Protein 8FA3 (pdb70)

Solvent-accessible surface area: 9552 Å² total; per-residue (Å²): 70,80,11,19,3,14,60,149,200,16,14,88,143,55,17,59,1,34,95,140,20,21,4,81,49,13,43,76,0,0,24,38,32,35,21,60,44,79,88,87,4,124,6,71,38,40,26,108,74,151,108,139,62,36,92,21,62,171,78,94,18,99,138,11,19,135,90,3,72,146,126,69,55,130,181,102,77,71,80,28,86,45,133,83,35,191,158,105,59,125,117,81,76,143,97,89,26,82,83,115,120,121,74,178,78,124,150,142,118,105,49,58,121,152,114,91,164,172,111,142

CATH classification: 3.30.1910.20

InterPro domains:
  IPR002312 Aspartyl/Asparaginyl-tRNA synthetase, class IIb [PR01042] (295-307)
  IPR002312 Aspartyl/Asparaginyl-tRNA synthetase, class IIb [PR01042] (311-324)
  IPR002312 Aspartyl/Asparaginyl-tRNA synthetase, class IIb [PR01042] (461-477)
  IPR002312 Aspartyl/Asparaginyl-tRNA synthetase, class IIb [PR01042] (501-515)
  IPR004364 Aminoacyl-tRNA synthetase, class II (D/K/N) [PF00152] (225-540)
  IPR004365 OB-fold nucleic acid binding domain, AA-tRNA synthetase-type [PF01336] (127-207)
  IPR004522 Asparagine-tRNA ligase [TIGR00457] (116-545)
  IPR006195 Aminoacyl-tRNA synthetase, class II [PS50862] (245-538)
  IPR012340 Nucleic acid-binding, OB-fold [G3DSA:2.40.50.140] (98-213)
  IPR012340 Nucleic acid-binding, OB-fold [SSF50249] (100-211)
  IPR045864 Class II Aminoacyl-tRNA synthetase/Biotinyl protein ligase (BPL) and lipoyl protein ligase (LPL) [G3DSA:3.30.930.10] (219-546)
  IPR045864 Class II Aminoacyl-tRNA synthetase/Biotinyl protein ligase (BPL) and lipoyl protein ligase (LPL) [SSF55681] (224-540)
  IPR048952 Asparagine--tRNA ligase, N-terminal domain [PF20917] (18-109)

Structure (mmCIF, N/CA/C/O backbone):
data_8FA3
#
_entry.id   8FA3
#
_cell.length_a   1.000
_cell.length_b   1.000
_cell.length_c   1.000
_cell.angle_alpha   90.00
_cell.angle_beta   90.00
_cell.angle_gamma   90.00
#
_symmetry.space_group_name_H-M   'P 1'
#
loop_
_atom_site.group_PDB
_atom_site.id
_atom_site.type_symbol
_atom_site.label_atom_id
_atom_site.label_alt_id
_atom_site.label_comp_id
_atom_site.label_asym_id
_atom_site.label_entity_id
_atom_site.label_seq_id
_atom_site.pdbx_PDB_ins_code
_atom_site.Cartn_x
_atom_site.Cartn_y
_atom_site.Cartn_z
_atom_site.occupancy
_atom_site.B_iso_or_equiv
_atom_site.auth_seq_id
_atom_site.auth_comp_id
_atom_site.auth_asym_id
_atom_site.auth_atom_id
_atom_site.pdbx_PDB_model_num
ATOM 1 N N . MET A 1 1 ? 2.415 15.286 5.052 1.00 0.00 1 MET A N 1
ATOM 2 C CA . MET A 1 1 ? 2.123 14.956 3.639 1.00 0.00 1 MET A CA 1
ATOM 3 C C . MET A 1 1 ? 0.744 14.320 3.515 1.00 0.00 1 MET A C 1
ATOM 4 O O . MET A 1 1 ? 0.545 13.168 3.901 1.00 0.00 1 MET A O 1
ATOM 20 N N . GLN A 1 2 ? -0.211 15.067 2.981 1.00 0.00 2 GLN A N 1
ATOM 21 C CA . GLN A 1 2 ? -1.566 14.555 2.823 1.00 0.00 2 GLN A CA 1
ATOM 22 C C . GLN A 1 2 ? -1.795 14.075 1.398 1.00 0.00 2 GLN A C 1
ATOM 23 O O . GLN A 1 2 ? -1.359 14.711 0.441 1.00 0.00 2 GLN A O 1
ATOM 37 N N . ILE A 1 3 ? -2.461 12.942 1.269 1.00 0.00 3 ILE A N 1
ATOM 38 C CA . ILE A 1 3 ? -2.770 12.369 -0.032 1.00 0.00 3 ILE A CA 1
ATOM 39 C C . ILE A 1 3 ? -4.264 12.110 -0.115 1.00 0.00 3 ILE A C 1
ATOM 40 O O . ILE A 1 3 ? -4.804 11.332 0.664 1.00 0.00 3 ILE A O 1
ATOM 56 N N . TYR A 1 4 ? -4.931 12.766 -1.042 1.00 0.00 4 TYR A N 1
ATOM 57 C CA . TYR A 1 4 ? -6.366 12.602 -1.190 1.00 0.00 4 TYR A CA 1
ATOM 58 C C . TYR A 1 4 ? -6.682 11.633 -2.322 1.00 0.00 4 TYR A C 1
ATOM 59 O O . TYR A 1 4 ? -6.094 11.710 -3.405 1.00 0.00 4 TYR A O 1
ATOM 77 N N . THR A 1 5 ? -7.601 10.718 -2.062 1.00 0.00 5 THR A N 1
ATOM 78 C CA . THR A 1 5 ? -7.994 9.724 -3.045 1.00 0.00 5 THR A CA 1
ATOM 79 C C . THR A 1 5 ? -9.512 9.674 -3.197 1.00 0.00 5 THR A C 1
ATOM 80 O O . THR A 1 5 ? -10.248 9.791 -2.218 1.00 0.00 5 THR A O 1
ATOM 91 N N . SER A 1 6 ? -9.970 9.518 -4.427 1.00 0.00 6 SER A N 1
ATOM 92 C CA . SER A 1 6 ? -11.387 9.422 -4.717 1.00 0.00 6 SER A CA 1
ATOM 93 C C . SER A 1 6 ? -11.644 8.121 -5.464 1.00 0.00 6 SER A C 1
ATOM 94 O O . SER A 1 6 ? -11.626 8.075 -6.694 1.00 0.00 6 SER A O 1
ATOM 102 N N . GLU A 1 7 ? -11.878 7.074 -4.696 1.00 0.00 7 GLU A N 1
ATOM 103 C CA . GLU A 1 7 ? -12.108 5.739 -5.223 1.00 0.00 7 GLU A CA 1
ATOM 104 C C . GLU A 1 7 ? -13.453 5.651 -5.945 1.00 0.00 7 GLU A C 1
ATOM 105 O O . GLU A 1 7 ? -13.583 4.956 -6.952 1.00 0.00 7 GLU A O 1
ATOM 117 N N . LYS A 1 8 ? -14.450 6.366 -5.428 1.00 0.00 8 LYS A N 1
ATOM 118 C CA . LYS A 1 8 ? -15.782 6.364 -6.021 1.00 0.00 8 LYS A CA 1
ATOM 119 C C . LYS A 1 8 ? -15.780 7.150 -7.325 1.00 0.00 8 LYS A C 1
ATOM 120 O O . LYS A 1 8 ? -16.626 6.940 -8.192 1.00 0.00 8 LYS A O 1
ATOM 139 N N . ARG A 1 9 ? -14.829 8.064 -7.448 1.00 0.00 9 ARG A N 1
ATOM 140 C CA . ARG A 1 9 ? -14.697 8.864 -8.653 1.00 0.00 9 ARG A CA 1
ATOM 141 C C . ARG A 1 9 ? -13.783 8.133 -9.621 1.00 0.00 9 ARG A C 1
ATOM 142 O O . ARG A 1 9 ? -13.987 8.151 -10.835 1.00 0.00 9 ARG A O 1
ATOM 163 N N . GLY A 1 10 ? -12.773 7.496 -9.049 1.00 0.00 10 GLY A N 1
ATOM 164 C CA . GLY A 1 10 ? -11.824 6.724 -9.810 1.00 0.00 10 GLY A CA 1
ATOM 165 C C . GLY A 1 10 ? -11.049 7.546 -10.815 1.00 0.00 10 GLY A C 1
ATOM 166 O O . GLY A 1 10 ? -10.929 7.155 -11.974 1.00 0.00 10 GLY A O 1
ATOM 170 N N . SER A 1 11 ? -10.500 8.666 -10.376 1.00 0.00 11 SER A N 1
ATOM 171 C CA . SER A 1 11 ? -9.740 9.526 -11.264 1.00 0.00 11 SER A CA 1
ATOM 172 C C . SER A 1 11 ? -8.303 9.034 -11.413 1.00 0.00 11 SER A C 1
ATOM 173 O O . SER A 1 11 ? -7.472 9.228 -10.528 1.00 0.00 11 SER A O 1
ATOM 181 N N . ASP A 1 12 ? -8.024 8.374 -12.528 1.00 0.00 12 ASP A N 1
ATOM 182 C CA . ASP A 1 12 ? -6.679 7.876 -12.810 1.00 0.00 12 ASP A CA 1
ATOM 183 C C . ASP A 1 12 ? -5.839 8.973 -13.445 1.00 0.00 12 ASP A C 1
ATOM 184 O O . ASP A 1 12 ? -4.743 9.283 -12.984 1.00 0.00 12 ASP A O 1
ATOM 193 N N . THR A 1 13 ? -6.385 9.570 -14.493 1.00 0.00 13 THR A N 1
ATOM 194 C CA . THR A 1 13 ? -5.715 10.637 -15.216 1.00 0.00 13 THR A CA 1
ATOM 195 C C . THR A 1 13 ? -5.740 11.933 -14.415 1.00 0.00 13 THR A C 1
ATOM 196 O O . THR A 1 13 ? -4.848 12.770 -14.528 1.00 0.00 13 THR A O 1
ATOM 207 N N . ALA A 1 14 ? -6.771 12.081 -13.599 1.00 0.00 14 ALA A N 1
ATOM 208 C CA . ALA A 1 14 ? -6.925 13.256 -12.759 1.00 0.00 14 ALA A CA 1
ATOM 209 C C . ALA A 1 14 ? -6.496 12.936 -11.339 1.00 0.00 14 ALA A C 1
ATOM 210 O O . ALA A 1 14 ? -6.825 13.652 -10.399 1.00 0.00 14 ALA A O 1
ATOM 217 N N . GLY A 1 15 ? -5.764 11.849 -11.195 1.00 0.00 15 GLY A N 1
ATOM 218 C CA . GLY A 1 15 ? -5.323 11.423 -9.897 1.00 0.00 15 GLY A CA 1
ATOM 219 C C . GLY A 1 15 ? -3.879 11.755 -9.621 1.00 0.00 15 GLY A C 1
ATOM 220 O O . GLY A 1 15 ? -2.975 11.121 -10.158 1.00 0.00 15 GLY A O 1
ATOM 224 N N . ASN A 1 16 ? -3.656 12.756 -8.792 1.00 0.00 16 ASN A N 1
ATOM 225 C CA . ASN A 1 16 ? -2.303 13.136 -8.426 1.00 0.00 16 ASN A CA 1
ATOM 226 C C . ASN A 1 16 ? -2.082 12.863 -6.943 1.00 0.00 16 ASN A C 1
ATOM 227 O O . ASN A 1 16 ? -0.962 12.606 -6.493 1.00 0.00 16 ASN A O 1
ATOM 238 N N . GLY A 1 17 ? -3.174 12.879 -6.194 1.00 0.00 17 GLY A N 1
ATOM 239 C CA . GLY A 1 17 ? -3.109 12.648 -4.769 1.00 0.00 17 GLY A CA 1
ATOM 240 C C . GLY A 1 17 ? -3.309 13.925 -3.986 1.00 0.00 17 GLY A C 1
ATOM 241 O O . GLY A 1 17 ? -2.961 14.006 -2.808 1.00 0.00 17 GLY A O 1
ATOM 245 N N . THR A 1 18 ? -3.862 14.927 -4.647 1.00 0.00 18 THR A N 1
ATOM 246 C CA . THR A 1 18 ? -4.132 16.203 -4.016 1.00 0.00 18 THR A CA 1
ATOM 247 C C . THR A 1 18 ? -5.642 16.428 -3.915 1.00 0.00 18 THR A C 1
ATOM 248 O O . THR A 1 18 ? -6.416 15.487 -4.103 1.00 0.00 18 THR A O 1
ATOM 259 N N . GLU A 1 19 ? -6.068 17.653 -3.631 1.00 0.00 19 GLU A N 1
ATOM 260 C CA . GLU A 1 19 ? -7.490 17.938 -3.467 1.00 0.00 19 GLU A CA 1
ATOM 261 C C . GLU A 1 19 ? -8.194 18.131 -4.804 1.00 0.00 19 GLU A C 1
ATOM 262 O O . GLU A 1 19 ? -9.290 17.612 -5.016 1.00 0.00 19 GLU A O 1
ATOM 274 N N . GLU A 1 20 ? -7.564 18.871 -5.703 1.00 0.00 20 GLU A N 1
ATOM 275 C CA . GLU A 1 20 ? -8.142 19.124 -7.017 1.00 0.00 20 GLU A CA 1
ATOM 276 C C . GLU A 1 20 ? -7.913 17.924 -7.932 1.00 0.00 20 GLU A C 1
ATOM 277 O O . GLU A 1 20 ? -8.676 17.680 -8.869 1.00 0.00 20 GLU A O 1
ATOM 289 N N . ALA A 1 21 ? -6.856 17.180 -7.644 1.00 0.00 21 ALA A N 1
ATOM 290 C CA . ALA A 1 21 ? -6.506 15.996 -8.407 1.00 0.00 21 ALA A CA 1
ATOM 291 C C . ALA A 1 21 ? -6.403 14.785 -7.482 1.00 0.00 21 ALA A C 1
ATOM 292 O O . ALA A 1 21 ? -5.308 14.403 -7.057 1.00 0.00 21 ALA A O 1
ATOM 299 N N . PRO A 1 22 ? -7.541 14.151 -7.175 1.00 0.00 22 PRO A N 1
ATOM 300 C CA . PRO A 1 22 ? -7.597 12.998 -6.290 1.00 0.00 22 PRO A CA 1
ATOM 301 C C . PRO A 1 22 ? -7.336 11.692 -7.031 1.00 0.00 22 PRO A C 1
ATOM 302 O O . PRO A 1 22 ? -7.876 11.459 -8.113 1.00 0.00 22 PRO A O 1
ATOM 313 N N . LEU A 1 23 ? -6.519 10.835 -6.430 1.00 0.00 23 LEU A N 1
ATOM 314 C CA . LEU A 1 23 ? -6.159 9.555 -7.035 1.00 0.00 23 LEU A CA 1
ATOM 315 C C . LEU A 1 23 ? -7.363 8.622 -7.156 1.00 0.00 23 LEU A C 1
ATOM 316 O O . LEU A 1 23 ? -8.372 8.798 -6.478 1.00 0.00 23 LEU A O 1
ATOM 332 N N . LYS A 1 24 ? -7.223 7.620 -8.019 1.00 0.00 24 LYS A N 1
ATOM 333 C CA . LYS A 1 24 ? -8.281 6.648 -8.278 1.00 0.00 24 LYS A CA 1
ATOM 334 C C . LYS A 1 24 ? -8.401 5.630 -7.152 1.00 0.00 24 LYS A C 1
ATOM 335 O O . LYS A 1 24 ? -9.501 5.243 -6.772 1.00 0.00 24 LYS A O 1
ATOM 354 N N . THR A 1 25 ? -7.268 5.194 -6.626 1.00 0.00 25 THR A N 1
ATOM 355 C CA . THR A 1 25 ? -7.262 4.219 -5.548 1.00 0.00 25 THR A CA 1
ATOM 356 C C . THR A 1 25 ? -6.128 4.497 -4.571 1.00 0.00 25 THR A C 1
ATOM 357 O O . THR A 1 25 ? -5.163 5.186 -4.909 1.00 0.00 25 THR A O 1
ATOM 368 N N . VAL A 1 26 ? -6.247 3.948 -3.367 1.00 0.00 26 VAL A N 1
ATOM 369 C CA . VAL A 1 26 ? -5.233 4.119 -2.331 1.00 0.00 26 VAL A CA 1
ATOM 370 C C . VAL A 1 26 ? -3.907 3.483 -2.764 1.00 0.00 26 VAL A C 1
ATOM 371 O O . VAL A 1 26 ? -2.838 3.856 -2.287 1.00 0.00 26 VAL A O 1
ATOM 384 N N . LEU A 1 27 ? -3.994 2.541 -3.698 1.00 0.00 27 LEU A N 1
ATOM 385 C CA . LEU A 1 27 ? -2.819 1.851 -4.217 1.00 0.00 27 LEU A CA 1
ATOM 386 C C . LEU A 1 27 ? -1.842 2.852 -4.834 1.00 0.00 27 LEU A C 1
ATOM 387 O O . LEU A 1 27 ? -0.638 2.795 -4.585 1.00 0.00 27 LEU A O 1
ATOM 403 N N . GLN A 1 28 ? -2.378 3.796 -5.603 1.00 0.00 28 GLN A N 1
ATOM 404 C CA . GLN A 1 28 ? -1.565 4.810 -6.269 1.00 0.00 28 GLN A CA 1
ATOM 405 C C . GLN A 1 28 ? -0.942 5.785 -5.271 1.00 0.00 28 GLN A C 1
ATOM 406 O O . GLN A 1 28 ? -0.017 6.523 -5.604 1.00 0.00 28 GLN A O 1
ATOM 420 N N . ALA A 1 29 ? -1.461 5.811 -4.057 1.00 0.00 29 ALA A N 1
ATOM 421 C CA . ALA A 1 29 ? -0.922 6.689 -3.032 1.00 0.00 29 ALA A CA 1
ATOM 422 C C . ALA A 1 29 ? 0.321 6.065 -2.412 1.00 0.00 29 ALA A C 1
ATOM 423 O O . ALA A 1 29 ? 1.231 6.761 -1.963 1.00 0.00 29 ALA A O 1
ATOM 430 N N . ILE A 1 30 ? 0.362 4.741 -2.424 1.00 0.00 30 ILE A N 1
ATOM 431 C CA . ILE A 1 30 ? 1.475 3.998 -1.850 1.00 0.00 30 ILE A CA 1
ATOM 432 C C . ILE A 1 30 ? 2.598 3.785 -2.859 1.00 0.00 30 ILE A C 1
ATOM 433 O O . ILE A 1 30 ? 3.767 3.742 -2.483 1.00 0.00 30 ILE A O 1
ATOM 449 N N . VAL A 1 31 ? 2.245 3.666 -4.135 1.00 0.00 31 VAL A N 1
ATOM 450 C CA . VAL A 1 31 ? 3.237 3.456 -5.196 1.00 0.00 31 VAL A CA 1
ATOM 451 C C . VAL A 1 31 ? 4.291 4.562 -5.213 1.00 0.00 31 VAL A C 1
ATOM 452 O O . VAL A 1 31 ? 5.421 4.358 -5.649 1.00 0.00 31 VAL A O 1
ATOM 465 N N . LYS A 1 32 ? 3.910 5.735 -4.736 1.00 0.00 32 LYS A N 1
ATOM 466 C CA . LYS A 1 32 ? 4.809 6.875 -4.711 1.00 0.00 32 LYS A CA 1
ATOM 467 C C . LYS A 1 32 ? 5.751 6.832 -3.506 1.00 0.00 32 LYS A C 1
ATOM 468 O O . LYS A 1 32 ? 6.897 7.277 -3.600 1.00 0.00 32 LYS A O 1
ATOM 487 N N . LEU A 1 33 ? 5.288 6.272 -2.389 1.00 0.00 33 LEU A N 1
ATOM 488 C CA . LEU A 1 33 ? 6.104 6.221 -1.171 1.00 0.00 33 LEU A CA 1
ATOM 489 C C . LEU A 1 33 ? 6.757 4.855 -0.951 1.00 0.00 33 LEU A C 1
ATOM 490 O O . LEU A 1 33 ? 7.571 4.697 -0.045 1.00 0.00 33 LEU A O 1
ATOM 506 N N . ASP A 1 34 ? 6.381 3.875 -1.767 1.00 0.00 34 ASP A N 1
ATOM 507 C CA . ASP A 1 34 ? 6.921 2.508 -1.675 1.00 0.00 34 ASP A CA 1
ATOM 508 C C . ASP A 1 34 ? 6.541 1.850 -0.352 1.00 0.00 34 ASP A C 1
ATOM 509 O O . ASP A 1 34 ? 7.213 0.930 0.120 1.00 0.00 34 ASP A O 1
ATOM 518 N N . GLY A 1 35 ? 5.456 2.314 0.242 1.00 0.00 35 GLY A N 1
ATOM 519 C CA . GLY A 1 35 ? 5.009 1.753 1.501 1.00 0.00 35 GLY A CA 1
ATOM 520 C C . GLY A 1 35 ? 5.454 2.572 2.692 1.00 0.00 35 GLY A C 1
ATOM 521 O O . GLY A 1 35 ? 5.133 2.238 3.833 1.00 0.00 35 GLY A O 1
ATOM 525 N N . LYS A 1 36 ? 6.196 3.641 2.431 1.00 0.00 36 LYS A N 1
ATOM 526 C CA . LYS A 1 36 ? 6.678 4.516 3.492 1.00 0.00 36 LYS A CA 1
ATOM 527 C C . LYS A 1 36 ? 5.549 5.408 3.998 1.00 0.00 36 LYS A C 1
ATOM 528 O O . LYS A 1 36 ? 5.467 6.587 3.665 1.00 0.00 36 LYS A O 1
ATOM 547 N N . ILE A 1 37 ? 4.662 4.823 4.780 1.00 0.00 37 ILE A N 1
ATOM 548 C CA . ILE A 1 37 ? 3.547 5.556 5.347 1.00 0.00 37 ILE A CA 1
ATOM 549 C C . ILE A 1 37 ? 3.856 5.876 6.806 1.00 0.00 37 ILE A C 1
ATOM 550 O O . ILE A 1 37 ? 3.638 5.048 7.694 1.00 0.00 37 ILE A O 1
ATOM 566 N N . GLU A 1 38 ? 4.381 7.066 7.048 1.00 0.00 38 GLU A N 1
ATOM 567 C CA . GLU A 1 38 ? 4.745 7.482 8.394 1.00 0.00 38 GLU A CA 1
ATOM 568 C C . GLU A 1 38 ? 3.685 8.390 9.007 1.00 0.00 38 GLU A C 1
ATOM 569 O O . GLU A 1 38 ? 2.616 8.592 8.431 1.00 0.00 38 GLU A O 1
ATOM 581 N N . ALA A 1 39 ? 3.979 8.911 10.193 1.00 0.00 39 ALA A N 1
ATOM 582 C CA . ALA A 1 39 ? 3.061 9.790 10.910 1.00 0.00 39 ALA A CA 1
ATOM 583 C C . ALA A 1 39 ? 2.674 11.016 10.083 1.00 0.00 39 ALA A C 1
ATOM 584 O O . ALA A 1 39 ? 1.546 11.497 10.176 1.00 0.00 39 ALA A O 1
ATOM 591 N N . ASP A 1 40 ? 3.599 11.509 9.264 1.00 0.00 40 ASP A N 1
ATOM 592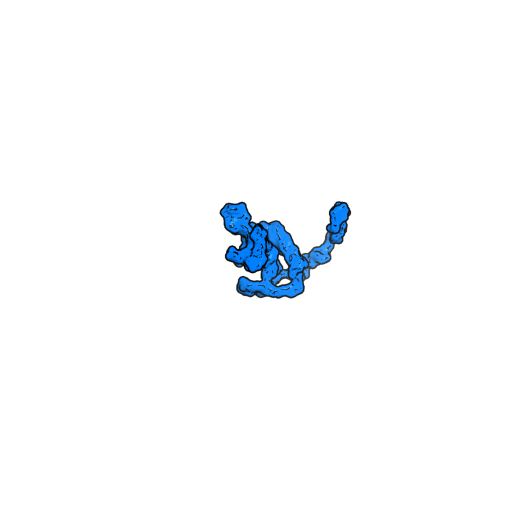 C CA . ASP A 1 40 ? 3.327 12.681 8.435 1.00 0.00 40 ASP A CA 1
ATOM 593 C C . ASP A 1 40 ? 2.484 12.300 7.218 1.00 0.00 40 ASP A C 1
ATOM 594 O O . ASP A 1 40 ? 1.861 13.152 6.583 1.00 0.00 40 ASP A O 1
ATOM 603 N N . THR A 1 41 ? 2.418 11.013 6.927 1.00 0.00 41 THR A N 1
ATOM 604 C CA . THR A 1 41 ? 1.647 10.537 5.798 1.00 0.00 41 THR A CA 1
ATOM 605 C C . THR A 1 41 ? 0.188 10.342 6.193 1.00 0.00 41 THR A C 1
ATOM 606 O O . THR A 1 41 ? -0.131 9.511 7.045 1.00 0.00 41 THR A O 1
ATOM 617 N N . ARG A 1 42 ? -0.693 11.118 5.585 1.00 0.00 42 ARG A N 1
ATOM 618 C CA . ARG A 1 42 ? -2.113 11.021 5.870 1.00 0.00 42 ARG A CA 1
ATOM 619 C C . ARG A 1 42 ? -2.892 10.898 4.573 1.00 0.00 42 ARG A C 1
ATOM 620 O O . ARG A 1 42 ? -2.905 11.819 3.756 1.00 0.00 42 ARG A O 1
ATOM 641 N N . ILE A 1 43 ? -3.521 9.752 4.382 1.00 0.00 43 ILE A N 1
ATOM 642 C CA . ILE A 1 43 ? -4.297 9.501 3.182 1.00 0.00 43 ILE A CA 1
ATOM 643 C C . ILE A 1 43 ? -5.781 9.688 3.462 1.00 0.00 43 ILE A C 1
ATOM 644 O O . ILE A 1 43 ? -6.326 9.114 4.407 1.00 0.00 43 ILE A O 1
ATOM 660 N N . TRP A 1 44 ? -6.416 10.509 2.645 1.00 0.00 44 TRP A N 1
ATOM 661 C CA . TRP A 1 44 ? -7.831 10.792 2.778 1.00 0.00 44 TRP A CA 1
ATOM 662 C C . TRP A 1 44 ? -8.598 10.093 1.666 1.00 0.00 44 TRP A C 1
ATOM 663 O O . TRP A 1 44 ? -8.112 9.993 0.538 1.00 0.00 44 TRP A O 1
ATOM 684 N N . VAL A 1 45 ? -9.784 9.608 1.985 1.00 0.00 45 VAL A N 1
ATOM 685 C CA . VAL A 1 45 ? -10.610 8.904 1.014 1.00 0.00 45 VAL A CA 1
ATOM 686 C C . VAL A 1 45 ? -11.809 9.750 0.593 1.00 0.00 45 VAL A C 1
ATOM 687 O O . VAL A 1 45 ? -11.914 10.912 0.983 1.00 0.00 45 VAL A O 1
ATOM 700 N N . ASP A 1 46 ? -12.708 9.142 -0.189 1.00 0.00 46 ASP A N 1
ATOM 701 C CA . ASP A 1 46 ? -13.918 9.806 -0.698 1.00 0.00 46 ASP A CA 1
ATOM 702 C C . ASP A 1 46 ? -14.701 10.512 0.403 1.00 0.00 46 ASP A C 1
ATOM 703 O O . ASP A 1 46 ? -15.326 11.544 0.171 1.00 0.00 46 ASP A O 1
ATOM 712 N N . GLY A 1 47 ? -14.683 9.941 1.594 1.00 0.00 47 GLY A N 1
ATOM 713 C CA . GLY A 1 47 ? -15.407 10.524 2.700 1.00 0.00 47 GLY A CA 1
ATOM 714 C C . GLY A 1 47 ? -16.483 9.592 3.223 1.00 0.00 47 GLY A C 1
ATOM 715 O O . GLY A 1 47 ? -16.699 8.513 2.669 1.00 0.00 47 GLY A O 1
ATOM 719 N N . THR A 1 48 ? -17.152 10.002 4.289 1.00 0.00 48 THR A N 1
ATOM 720 C CA . THR A 1 48 ? -18.212 9.200 4.886 1.00 0.00 48 THR A CA 1
ATOM 721 C C . THR A 1 48 ? -19.586 9.750 4.518 1.00 0.00 48 THR A C 1
ATOM 722 O O . THR A 1 48 ? -20.616 9.187 4.890 1.00 0.00 48 THR A O 1
ATOM 733 N N . GLY A 1 49 ? -19.592 10.852 3.785 1.00 0.00 49 GLY A N 1
ATOM 734 C CA . GLY A 1 49 ? -20.836 11.480 3.388 1.00 0.00 49 GLY A CA 1
ATOM 735 C C . GLY A 1 49 ? -21.003 12.826 4.051 1.00 0.00 49 GLY A C 1
ATOM 736 O O . GLY A 1 49 ? -21.339 13.810 3.395 1.00 0.00 49 GLY A O 1
ATOM 740 N N . ASP A 1 50 ? -20.761 12.863 5.358 1.00 0.00 50 ASP A N 1
ATOM 741 C CA . ASP A 1 50 ? -20.863 14.101 6.127 1.00 0.00 50 ASP A CA 1
ATOM 742 C C . ASP A 1 50 ? -19.687 14.997 5.795 1.00 0.00 50 ASP A C 1
ATOM 743 O O . ASP A 1 50 ? -19.832 16.194 5.554 1.00 0.00 50 ASP A O 1
ATOM 752 N N . GLU A 1 51 ? -18.520 14.379 5.753 1.00 0.00 51 GLU A N 1
ATOM 753 C CA . GLU A 1 51 ? -17.294 15.085 5.463 1.00 0.00 51 GLU A CA 1
ATOM 754 C C . GLU A 1 51 ? -16.869 14.888 4.023 1.00 0.00 51 GLU A C 1
ATOM 755 O O . GLU A 1 51 ? -17.232 13.900 3.379 1.00 0.00 51 GLU A O 1
ATOM 767 N N . MET A 1 52 ? -16.084 15.838 3.534 1.00 0.00 52 MET A N 1
ATOM 768 C CA . MET A 1 52 ? -15.593 15.806 2.165 1.00 0.00 52 MET A CA 1
ATOM 769 C C . MET A 1 52 ? -14.412 14.856 2.050 1.00 0.00 52 MET A C 1
ATOM 770 O O . MET A 1 52 ? -14.175 14.262 1.002 1.00 0.00 52 MET A O 1
ATOM 784 N N . TRP A 1 53 ? -13.665 14.729 3.138 1.00 0.00 53 TRP A N 1
ATOM 785 C CA . TRP A 1 53 ? -12.504 13.853 3.170 1.00 0.00 53 TRP A CA 1
ATOM 786 C C . TRP A 1 53 ? -12.440 13.125 4.502 1.00 0.00 53 TRP A C 1
ATOM 787 O O . TRP A 1 53 ? -12.551 13.743 5.560 1.00 0.00 53 TRP A O 1
ATOM 808 N N . ASP A 1 54 ? -12.267 11.816 4.449 1.00 0.00 54 ASP A N 1
ATOM 809 C CA . ASP A 1 54 ? -12.166 11.017 5.662 1.00 0.00 54 ASP A CA 1
ATOM 810 C C . ASP A 1 54 ? -10.853 10.253 5.646 1.00 0.00 54 ASP A C 1
ATOM 811 O O . ASP A 1 54 ? -10.176 10.208 4.618 1.00 0.00 54 ASP A O 1
ATOM 820 N N . VAL A 1 55 ? -10.498 9.646 6.761 1.00 0.00 55 VAL A N 1
ATOM 821 C CA . VAL A 1 55 ? -9.242 8.912 6.859 1.00 0.00 55 VAL A CA 1
ATOM 822 C C . VAL A 1 55 ? -9.357 7.518 6.251 1.00 0.00 55 VAL A C 1
ATOM 823 O O . VAL A 1 55 ? -10.407 6.877 6.321 1.00 0.00 55 VAL A O 1
ATOM 836 N N . VAL A 1 56 ? -8.276 7.065 5.628 1.00 0.00 56 VAL A N 1
ATOM 837 C CA . VAL A 1 56 ? -8.248 5.745 5.023 1.00 0.00 56 VAL A CA 1
ATOM 838 C C . VAL A 1 56 ? -8.188 4.675 6.108 1.00 0.00 56 VAL A C 1
ATOM 839 O O . VAL A 1 56 ? -7.497 4.835 7.117 1.00 0.00 56 VAL A O 1
ATOM 852 N N . SER A 1 57 ? -8.929 3.601 5.909 1.00 0.00 57 SER A N 1
ATOM 853 C CA . SER A 1 57 ? -8.953 2.515 6.871 1.00 0.00 57 SER A CA 1
ATOM 854 C C . SER A 1 57 ? -7.599 1.812 6.900 1.00 0.00 57 SER A C 1
ATOM 855 O O . SER A 1 57 ? -7.034 1.492 5.854 1.00 0.00 57 SER A O 1
ATOM 863 N N . LYS A 1 58 ? -7.104 1.546 8.103 1.00 0.00 58 LYS A N 1
ATOM 864 C CA . LYS A 1 58 ? -5.811 0.893 8.273 1.00 0.00 58 LYS A CA 1
ATOM 865 C C . LYS A 1 58 ? -5.840 -0.538 7.749 1.00 0.00 58 LYS A C 1
ATOM 866 O O . LYS A 1 58 ? -4.831 -1.051 7.273 1.00 0.00 58 LYS A O 1
ATOM 885 N N . SER A 1 59 ? -7.005 -1.167 7.828 1.00 0.00 59 SER A N 1
ATOM 886 C CA . SER A 1 59 ? -7.176 -2.534 7.365 1.00 0.00 59 SER A CA 1
ATOM 887 C C . SER A 1 59 ? -7.038 -2.616 5.846 1.00 0.00 59 SER A C 1
ATOM 888 O O . SER A 1 59 ? -6.441 -3.551 5.310 1.00 0.00 59 SER A O 1
ATOM 896 N N . LYS A 1 60 ? -7.581 -1.620 5.161 1.00 0.00 60 LYS A N 1
ATOM 897 C CA . LYS A 1 60 ? -7.529 -1.573 3.709 1.00 0.00 60 LYS A CA 1
ATOM 898 C C . LYS A 1 60 ? -6.171 -1.062 3.245 1.00 0.00 60 LYS A C 1
ATOM 899 O O . LYS A 1 60 ? -5.591 -1.585 2.294 1.00 0.00 60 LYS A O 1
ATOM 918 N N . LEU A 1 61 ? -5.667 -0.049 3.939 1.00 0.00 61 LEU A N 1
ATOM 919 C CA . LEU A 1 61 ? -4.379 0.546 3.615 1.00 0.00 61 LEU A CA 1
ATOM 920 C C . LEU A 1 61 ? -3.252 -0.471 3.763 1.00 0.00 61 LEU A C 1
ATOM 921 O O . LEU A 1 61 ? -2.376 -0.567 2.902 1.00 0.00 61 LEU A O 1
ATOM 937 N N . LYS A 1 62 ? -3.283 -1.238 4.847 1.00 0.00 62 LYS A N 1
ATOM 938 C CA . LYS A 1 62 ? -2.250 -2.233 5.100 1.00 0.00 62 LYS A CA 1
ATOM 939 C C . LYS A 1 62 ? -2.296 -3.345 4.059 1.00 0.00 62 LYS A C 1
ATOM 940 O O . LYS A 1 62 ? -1.252 -3.842 3.630 1.00 0.00 62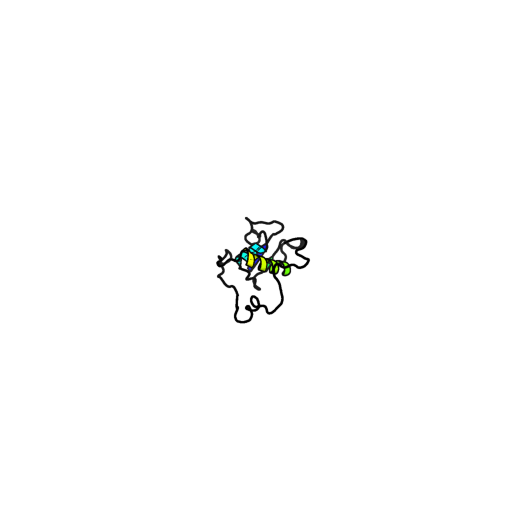 LYS A O 1
ATOM 959 N N . LYS A 1 63 ? -3.501 -3.732 3.654 1.00 0.00 63 LYS A N 1
ATOM 960 C CA . LYS A 1 63 ? -3.655 -4.761 2.640 1.00 0.00 63 LYS A CA 1
ATOM 961 C C . LYS A 1 63 ? -3.105 -4.262 1.315 1.00 0.00 63 LYS A C 1
ATOM 962 O O . LYS A 1 63 ? -2.422 -4.993 0.599 1.00 0.00 63 LYS A O 1
ATOM 981 N N . ALA A 1 64 ? -3.393 -3.000 1.009 1.00 0.00 64 ALA A N 1
ATOM 982 C CA . ALA A 1 64 ? -2.918 -2.380 -0.216 1.00 0.00 64 ALA A CA 1
ATOM 983 C C . ALA A 1 64 ? -1.397 -2.286 -0.203 1.00 0.00 64 ALA A C 1
ATOM 984 O O . ALA A 1 64 ? -0.749 -2.415 -1.241 1.00 0.00 64 ALA A O 1
ATOM 991 N N . THR A 1 65 ? -0.833 -2.072 0.985 1.00 0.00 65 THR A N 1
ATOM 992 C CA . THR A 1 65 ? 0.613 -1.985 1.142 1.00 0.00 65 THR A CA 1
ATOM 993 C C . THR A 1 65 ? 1.261 -3.304 0.730 1.00 0.00 65 THR A C 1
ATOM 994 O O . THR A 1 65 ? 2.300 -3.325 0.065 1.00 0.00 65 THR A O 1
ATOM 1005 N N . LYS A 1 66 ? 0.627 -4.403 1.125 1.00 0.00 66 LYS A N 1
ATOM 1006 C CA . LYS A 1 66 ? 1.121 -5.731 0.803 1.00 0.00 66 LYS A CA 1
ATOM 1007 C C . LYS A 1 66 ? 0.971 -6.001 -0.688 1.00 0.00 66 LYS A C 1
ATOM 1008 O O . LYS A 1 66 ? 1.922 -6.413 -1.351 1.00 0.00 66 LYS A O 1
ATOM 1027 N N . GLN A 1 67 ? -0.230 -5.745 -1.203 1.00 0.00 67 GLN A N 1
ATOM 1028 C CA . GLN A 1 67 ? -0.531 -5.952 -2.615 1.00 0.00 67 GLN A CA 1
ATOM 1029 C C . GLN A 1 67 ? 0.443 -5.186 -3.499 1.00 0.00 67 GLN A C 1
ATOM 1030 O O . GLN A 1 67 ? 1.073 -5.757 -4.387 1.00 0.00 67 GLN A O 1
ATOM 1044 N N . TYR A 1 68 ? 0.578 -3.894 -3.231 1.00 0.00 68 TYR A N 1
ATOM 1045 C CA . TYR A 1 68 ? 1.464 -3.037 -4.005 1.00 0.00 68 TYR A CA 1
ATOM 1046 C C . TYR A 1 68 ? 2.904 -3.541 -3.979 1.00 0.00 68 TYR A C 1
ATOM 1047 O O . TYR A 1 68 ? 3.580 -3.561 -5.009 1.00 0.00 68 TYR A O 1
ATOM 1065 N N . HIS A 1 69 ? 3.365 -3.963 -2.810 1.00 0.00 69 HIS A N 1
ATOM 1066 C CA . HIS A 1 69 ? 4.741 -4.419 -2.664 1.00 0.00 69 HIS A CA 1
ATOM 1067 C C . HIS A 1 69 ? 5.013 -5.694 -3.444 1.00 0.00 69 HIS A C 1
ATOM 1068 O O . HIS A 1 69 ? 6.153 -5.981 -3.790 1.00 0.00 69 HIS A O 1
ATOM 1083 N N . ILE A 1 70 ? 3.983 -6.473 -3.678 1.00 0.00 70 ILE A N 1
ATOM 1084 C CA . ILE A 1 70 ? 4.134 -7.701 -4.433 1.00 0.00 70 ILE A CA 1
ATOM 1085 C C . ILE A 1 70 ? 3.917 -7.472 -5.933 1.00 0.00 70 ILE A C 1
ATOM 1086 O O . ILE A 1 70 ? 4.581 -8.083 -6.769 1.00 0.00 70 ILE A O 1
ATOM 1102 N N . GLN A 1 71 ? 2.988 -6.581 -6.263 1.00 0.00 71 GLN A N 1
ATOM 1103 C CA . GLN A 1 71 ? 2.634 -6.326 -7.660 1.00 0.00 71 GLN A CA 1
ATOM 1104 C C . GLN A 1 71 ? 3.462 -5.233 -8.346 1.00 0.00 71 GLN A C 1
ATOM 1105 O O . GLN A 1 71 ? 4.076 -5.474 -9.382 1.00 0.00 71 GLN A O 1
ATOM 1119 N N . THR A 1 72 ? 3.466 -4.034 -7.781 1.00 0.00 72 THR A N 1
ATOM 1120 C CA . THR A 1 72 ? 4.163 -2.907 -8.398 1.00 0.00 72 THR A CA 1
ATOM 1121 C C . THR A 1 72 ? 5.611 -2.758 -7.932 1.00 0.00 72 THR A C 1
ATOM 1122 O O . THR A 1 72 ? 6.450 -2.228 -8.662 1.00 0.00 72 THR A O 1
ATOM 1133 N N . LYS A 1 73 ? 5.903 -3.213 -6.726 1.00 0.00 73 LYS A N 1
ATOM 1134 C CA . LYS A 1 73 ? 7.248 -3.096 -6.187 1.00 0.00 73 LYS A CA 1
ATOM 1135 C C . LYS A 1 73 ? 8.222 -4.027 -6.904 1.00 0.00 73 LYS A C 1
ATOM 1136 O O . LYS A 1 73 ? 8.209 -5.241 -6.709 1.00 0.00 73 LYS A O 1
ATOM 1155 N N . LYS A 1 74 ? 9.050 -3.438 -7.749 1.00 0.00 74 LYS A N 1
ATOM 1156 C CA . LYS A 1 74 ? 10.057 -4.178 -8.483 1.00 0.00 74 LYS A CA 1
ATOM 1157 C C . LYS A 1 74 ? 11.410 -3.980 -7.810 1.00 0.00 74 LYS A C 1
ATOM 1158 O O . LYS A 1 74 ? 11.473 -3.579 -6.646 1.00 0.00 74 LYS A O 1
ATOM 1177 N N . GLN A 1 75 ? 12.487 -4.248 -8.532 1.00 0.00 75 GLN A N 1
ATOM 1178 C CA . GLN A 1 75 ? 13.823 -4.074 -7.979 1.00 0.00 75 GLN A CA 1
ATOM 1179 C C . GLN A 1 75 ? 14.135 -2.588 -7.849 1.00 0.00 75 GLN A C 1
ATOM 1180 O O . GLN A 1 75 ? 14.672 -2.137 -6.836 1.00 0.00 75 GLN A O 1
ATOM 1194 N N . GLU A 1 76 ? 13.773 -1.833 -8.874 1.00 0.00 76 GLU A N 1
ATOM 1195 C CA . GLU A 1 76 ? 14.004 -0.400 -8.889 1.00 0.00 76 GLU A CA 1
ATOM 1196 C C . GLU A 1 76 ? 12.705 0.360 -8.614 1.00 0.00 76 GLU A C 1
ATOM 1197 O O . GLU A 1 76 ? 11.646 -0.250 -8.436 1.00 0.00 76 GLU A O 1
ATOM 1209 N N . LYS A 1 77 ? 12.800 1.684 -8.556 1.00 0.00 77 LYS A N 1
ATOM 1210 C CA . LYS A 1 77 ? 11.643 2.537 -8.322 1.00 0.00 77 LYS A CA 1
ATOM 1211 C C . LYS A 1 77 ? 12.030 3.999 -8.496 1.00 0.00 77 LYS A C 1
ATOM 1212 O O . LYS A 1 77 ? 13.154 4.391 -8.190 1.00 0.00 77 LYS A O 1
ATOM 1231 N N . ALA A 1 78 ? 11.097 4.798 -8.988 1.00 0.00 78 ALA A N 1
ATOM 1232 C CA . ALA A 1 78 ? 11.334 6.216 -9.192 1.00 0.00 78 ALA A CA 1
ATOM 1233 C C . ALA A 1 78 ? 10.662 7.035 -8.086 1.00 0.00 78 ALA A C 1
ATOM 1234 O O . ALA A 1 78 ? 9.781 6.524 -7.385 1.00 0.00 78 ALA A O 1
ATOM 1241 N N . PRO A 1 79 ? 11.089 8.297 -7.885 1.00 0.00 79 PRO A N 1
ATOM 1242 C CA . PRO A 1 79 ? 10.504 9.185 -6.873 1.00 0.00 79 PRO A CA 1
ATOM 1243 C C . PRO A 1 79 ? 9.122 9.688 -7.296 1.00 0.00 79 PRO A C 1
ATOM 1244 O O . PRO A 1 79 ? 8.413 9.014 -8.047 1.00 0.00 79 PRO A O 1
ATOM 1255 N N . HIS A 1 80 ? 8.726 10.861 -6.813 1.00 0.00 80 HIS A N 1
ATOM 1256 C CA . HIS A 1 80 ? 7.427 11.415 -7.174 1.00 0.00 80 HIS A CA 1
ATOM 1257 C C . HIS A 1 80 ? 7.449 12.941 -7.180 1.00 0.00 80 HIS A C 1
ATOM 1258 O O . HIS A 1 80 ? 8.451 13.557 -6.834 1.00 0.00 80 HIS A O 1
ATOM 1273 N N . GLU A 1 81 ? 6.327 13.525 -7.565 1.00 0.00 81 GLU A N 1
ATOM 1274 C CA . GLU A 1 81 ? 6.175 14.975 -7.675 1.00 0.00 81 GLU A CA 1
ATOM 1275 C C . GLU A 1 81 ? 6.369 15.734 -6.348 1.00 0.00 81 GLU A C 1
ATOM 1276 O O . GLU A 1 81 ? 7.172 16.665 -6.288 1.00 0.00 81 GLU A O 1
ATOM 1288 N N . LYS A 1 82 ? 5.651 15.348 -5.293 1.00 0.00 82 LYS A N 1
ATOM 1289 C CA . LYS A 1 82 ? 5.752 16.043 -4.008 1.00 0.00 82 LYS A CA 1
ATOM 1290 C C . LYS A 1 82 ? 7.165 15.954 -3.420 1.00 0.00 82 LYS A C 1
ATOM 1291 O O . LYS A 1 82 ? 7.563 14.919 -2.883 1.00 0.00 82 LYS A O 1
ATOM 1310 N N . ILE A 1 83 ? 7.906 17.061 -3.575 1.00 0.00 83 ILE A N 1
ATOM 1311 C CA . ILE A 1 83 ? 9.288 17.245 -3.084 1.00 0.00 83 ILE A CA 1
ATOM 1312 C C . ILE A 1 83 ? 10.247 16.128 -3.495 1.00 0.00 83 ILE A C 1
ATOM 1313 O O . ILE A 1 83 ? 11.278 15.922 -2.851 1.00 0.00 83 ILE A O 1
ATOM 1329 N N . VAL A 1 84 ? 9.924 15.449 -4.591 1.00 0.00 84 VAL A N 1
ATOM 1330 C CA . VAL A 1 84 ? 10.745 14.354 -5.122 1.00 0.00 84 VAL A CA 1
ATOM 1331 C C . VAL A 1 84 ? 10.760 13.146 -4.177 1.00 0.00 84 VAL A C 1
ATOM 1332 O O . VAL A 1 84 ? 10.204 12.095 -4.505 1.00 0.00 84 VAL A O 1
ATOM 1345 N N . SER A 1 85 ? 11.383 13.324 -3.010 1.00 0.00 85 SER A N 1
ATOM 1346 C CA . SER A 1 85 ? 11.505 12.282 -1.987 1.00 0.00 85 SER A CA 1
ATOM 1347 C C . SER A 1 85 ? 12.504 11.205 -2.408 1.00 0.00 85 SER A C 1
ATOM 1348 O O . SER A 1 85 ? 12.343 10.554 -3.441 1.00 0.00 85 SER A O 1
ATOM 1356 N N . TYR A 1 86 ? 13.539 11.032 -1.597 1.00 0.00 86 TYR A N 1
ATOM 1357 C CA . TYR A 1 86 ? 14.571 10.037 -1.862 1.00 0.00 86 TYR A CA 1
ATOM 1358 C C . TYR A 1 86 ? 14.086 8.641 -1.478 1.00 0.00 86 TYR A C 1
ATOM 1359 O O . TYR A 1 86 ? 12.954 8.472 -1.016 1.00 0.00 86 TYR A O 1
ATOM 1377 N N . GLU A 1 87 ? 14.956 7.656 -1.649 1.00 0.00 87 GLU A N 1
ATOM 1378 C CA . GLU A 1 87 ? 14.638 6.268 -1.339 1.00 0.00 87 GLU A CA 1
ATOM 1379 C C . GLU A 1 87 ? 14.726 6.003 0.168 1.00 0.00 87 GLU A C 1
ATOM 1380 O O . GLU A 1 87 ? 15.456 5.118 0.615 1.00 0.00 87 GLU A O 1
ATOM 1392 N N . ASN A 1 88 ? 13.974 6.771 0.948 1.00 0.00 88 ASN A N 1
ATOM 1393 C CA . ASN A 1 88 ? 13.973 6.617 2.398 1.00 0.00 88 ASN A CA 1
ATOM 1394 C C . ASN A 1 88 ? 13.035 5.485 2.808 1.00 0.00 88 ASN A C 1
ATOM 1395 O O . ASN A 1 88 ? 11.948 5.716 3.337 1.00 0.00 88 ASN A O 1
ATOM 1406 N N . GLY A 1 89 ? 13.460 4.261 2.534 1.00 0.00 89 GLY A N 1
ATOM 1407 C CA . GLY A 1 89 ? 12.671 3.100 2.878 1.00 0.00 89 GLY A CA 1
ATOM 1408 C C . GLY A 1 89 ? 13.355 2.256 3.926 1.00 0.00 89 GLY A C 1
ATOM 1409 O O . GLY A 1 89 ? 14.563 2.379 4.131 1.00 0.00 89 GLY A O 1
ATOM 1413 N N . ASP A 1 90 ? 12.593 1.404 4.589 1.00 0.00 90 ASP A N 1
ATOM 1414 C CA . ASP A 1 90 ? 13.140 0.545 5.629 1.00 0.00 90 ASP A CA 1
ATOM 1415 C C . ASP A 1 90 ? 13.310 -0.877 5.108 1.00 0.00 90 ASP A C 1
ATOM 1416 O O . ASP A 1 90 ? 12.799 -1.218 4.037 1.00 0.00 90 ASP A O 1
ATOM 1425 N N . ASN A 1 91 ? 14.020 -1.698 5.868 1.00 0.00 91 ASN A N 1
ATOM 1426 C CA . ASN A 1 91 ? 14.273 -3.082 5.490 1.00 0.00 91 ASN A CA 1
ATOM 1427 C C . ASN A 1 91 ? 14.808 -3.878 6.676 1.00 0.00 91 ASN A C 1
ATOM 1428 O O . ASN A 1 91 ? 14.327 -4.973 6.968 1.00 0.00 91 ASN A O 1
ATOM 1439 N N . VAL A 1 92 ? 15.792 -3.297 7.365 1.00 0.00 92 VAL A N 1
ATOM 1440 C CA . VAL A 1 92 ? 16.438 -3.933 8.514 1.00 0.00 92 VAL A CA 1
ATOM 1441 C C . VAL A 1 92 ? 17.093 -5.247 8.104 1.00 0.00 92 VAL A C 1
ATOM 1442 O O . VAL A 1 92 ? 18.209 -5.248 7.583 1.00 0.00 92 VAL A O 1
ATOM 1455 N N . ASN A 1 93 ? 16.375 -6.341 8.310 1.00 0.00 93 ASN A N 1
ATOM 1456 C CA . ASN A 1 93 ? 16.843 -7.680 7.985 1.00 0.00 93 ASN A CA 1
ATOM 1457 C C . ASN A 1 93 ? 18.220 -7.966 8.578 1.00 0.00 93 ASN A C 1
ATOM 1458 O O . ASN A 1 93 ? 19.212 -8.094 7.856 1.00 0.00 93 ASN A O 1
ATOM 1469 N N . LEU A 1 94 ? 18.270 -8.061 9.894 1.00 0.00 94 LEU A N 1
ATOM 1470 C CA . LEU A 1 94 ? 19.510 -8.348 10.593 1.00 0.00 94 LEU A CA 1
ATOM 1471 C C . LEU A 1 94 ? 19.484 -9.779 11.108 1.00 0.00 94 LEU A C 1
ATOM 1472 O O . LEU A 1 94 ? 20.306 -10.610 10.719 1.00 0.00 94 LEU A O 1
ATOM 1488 N N . SER A 1 95 ? 18.534 -10.063 11.987 1.00 0.00 95 SER A N 1
ATOM 1489 C CA . SER A 1 95 ? 18.381 -11.398 12.553 1.00 0.00 95 SER A CA 1
ATOM 1490 C C . SER A 1 95 ? 16.933 -11.627 12.977 1.00 0.00 95 SER A C 1
ATOM 1491 O O . SER A 1 95 ? 16.632 -12.526 13.761 1.00 0.00 95 SER A O 1
ATOM 1499 N N . GLU A 1 96 ? 16.037 -10.817 12.432 1.00 0.00 96 GLU A N 1
ATOM 1500 C CA . GLU A 1 96 ? 14.623 -10.902 12.762 1.00 0.00 96 GLU A CA 1
ATOM 1501 C C . GLU A 1 96 ? 13.770 -11.090 11.507 1.00 0.00 96 GLU A C 1
ATOM 1502 O O . GLU A 1 96 ? 12.857 -11.916 11.487 1.00 0.00 96 GLU A O 1
ATOM 1514 N N . ALA A 1 97 ? 14.091 -10.352 10.448 1.00 0.00 97 ALA A N 1
ATOM 1515 C CA . ALA A 1 97 ? 13.342 -10.443 9.198 1.00 0.00 97 ALA A CA 1
ATOM 1516 C C . ALA A 1 97 ? 13.737 -11.679 8.404 1.00 0.00 97 ALA A C 1
ATOM 1517 O O . ALA A 1 97 ? 13.320 -11.861 7.260 1.00 0.00 97 ALA A O 1
ATOM 1524 N N . ILE A 1 98 ? 14.515 -12.540 9.035 1.00 0.00 98 ILE A N 1
ATOM 1525 C CA . ILE A 1 98 ? 14.966 -13.769 8.416 1.00 0.00 98 ILE A CA 1
ATOM 1526 C C . ILE A 1 98 ? 13.944 -14.866 8.692 1.00 0.00 98 ILE A C 1
ATOM 1527 O O . ILE A 1 98 ? 13.897 -15.895 8.014 1.00 0.00 98 ILE A O 1
ATOM 1543 N N . ASN A 1 99 ? 13.086 -14.605 9.675 1.00 0.00 99 ASN A N 1
ATOM 1544 C CA . ASN A 1 99 ? 12.046 -15.548 10.057 1.00 0.00 99 ASN A CA 1
ATOM 1545 C C . ASN A 1 99 ? 10.903 -15.505 9.048 1.00 0.00 99 ASN A C 1
ATOM 1546 O O . ASN A 1 99 ? 9.950 -16.275 9.127 1.00 0.00 99 ASN A O 1
ATOM 1557 N N . VAL A 1 100 ? 11.012 -14.591 8.093 1.00 0.00 100 VAL A N 1
ATOM 1558 C CA . VAL A 1 100 ? 10.002 -14.442 7.056 1.00 0.00 100 VAL A CA 1
ATOM 1559 C C . VAL A 1 100 ? 10.279 -15.417 5.917 1.00 0.00 100 VAL A C 1
ATOM 1560 O O . VAL A 1 100 ? 9.418 -15.692 5.085 1.00 0.00 100 VAL A O 1
ATOM 1573 N N . GLN A 1 101 ? 11.495 -15.938 5.896 1.00 0.00 101 GLN A N 1
ATOM 1574 C CA . GLN A 1 101 ? 11.903 -16.894 4.876 1.00 0.00 101 GLN A CA 1
ATOM 1575 C C . GLN A 1 101 ? 12.142 -18.254 5.514 1.00 0.00 101 GLN A C 1
ATOM 1576 O O . GLN A 1 101 ? 11.689 -19.280 5.011 1.00 0.00 101 GLN A O 1
ATOM 1590 N N . LEU A 1 102 ? 12.854 -18.253 6.633 1.00 0.00 102 LEU A N 1
ATOM 1591 C CA . LEU A 1 102 ? 13.153 -19.481 7.351 1.00 0.00 102 LEU A CA 1
ATOM 1592 C C . LEU A 1 102 ? 12.218 -19.628 8.546 1.00 0.00 102 LEU A C 1
ATOM 1593 O O . LEU A 1 102 ? 12.661 -19.771 9.686 1.00 0.00 102 LEU A O 1
ATOM 1609 N N . THR A 1 103 ? 10.924 -19.574 8.273 1.00 0.00 103 THR A N 1
ATOM 1610 C CA . THR A 1 103 ? 9.915 -19.695 9.309 1.00 0.00 103 THR A CA 1
ATOM 1611 C C . THR A 1 103 ? 9.853 -21.119 9.854 1.00 0.00 103 THR A C 1
ATOM 1612 O O . THR A 1 103 ? 9.594 -22.068 9.113 1.00 0.00 103 THR A O 1
ATOM 1623 N N . LEU A 1 104 ? 10.097 -21.263 11.150 1.00 0.00 104 LEU A N 1
ATOM 1624 C CA . LEU A 1 104 ? 10.057 -22.567 11.796 1.00 0.00 104 LEU A CA 1
ATOM 1625 C C . LEU A 1 104 ? 8.618 -22.945 12.138 1.00 0.00 104 LEU A C 1
ATOM 1626 O O . LEU A 1 104 ? 8.281 -23.183 13.297 1.00 0.00 104 LEU A O 1
ATOM 1642 N N . ASP A 1 105 ? 7.778 -22.992 11.115 1.00 0.00 105 ASP A N 1
ATOM 1643 C CA . ASP A 1 105 ? 6.370 -23.326 11.279 1.00 0.00 105 ASP A CA 1
ATOM 1644 C C . ASP A 1 105 ? 5.910 -24.201 10.120 1.00 0.00 105 ASP A C 1
ATOM 1645 O O . ASP A 1 105 ? 6.455 -24.125 9.019 1.00 0.00 105 ASP A O 1
ATOM 1654 N N . THR A 1 106 ? 4.912 -25.031 10.370 1.00 0.00 106 THR A N 1
ATOM 1655 C CA . THR A 1 106 ? 4.391 -25.928 9.356 1.00 0.00 106 THR A CA 1
ATOM 1656 C C . THR A 1 106 ? 3.269 -25.269 8.558 1.00 0.00 106 THR A C 1
ATOM 1657 O O . THR A 1 106 ? 2.107 -25.262 8.981 1.00 0.00 106 THR A O 1
ATOM 1668 N N . LYS A 1 107 ? 3.626 -24.686 7.420 1.00 0.00 107 LYS A N 1
ATOM 1669 C CA . LYS A 1 107 ? 2.660 -24.037 6.545 1.00 0.00 107 LYS A CA 1
ATOM 1670 C C . LYS A 1 107 ? 2.951 -24.397 5.095 1.00 0.00 107 LYS A C 1
ATOM 1671 O O . LYS A 1 107 ? 4.108 -24.442 4.682 1.00 0.00 107 LYS A O 1
ATOM 1690 N N . LEU A 1 108 ? 1.903 -24.665 4.333 1.00 0.00 108 LEU A N 1
ATOM 1691 C CA . LEU A 1 108 ? 2.056 -25.026 2.933 1.00 0.00 108 LEU A CA 1
ATOM 1692 C C . LEU A 1 108 ? 1.377 -23.995 2.038 1.00 0.00 108 LEU A C 1
ATOM 1693 O O . LEU A 1 108 ? 0.154 -23.846 2.065 1.00 0.00 108 LEU A O 1
ATOM 1709 N N . PRO A 1 109 ? 2.166 -23.260 1.245 1.00 0.00 109 PRO A N 1
ATOM 1710 C CA . PRO A 1 109 ? 1.639 -22.238 0.344 1.00 0.00 109 PRO A CA 1
ATOM 1711 C C . PRO A 1 109 ? 0.955 -22.842 -0.880 1.00 0.00 109 PRO A C 1
ATOM 1712 O O . PRO A 1 109 ? 1.403 -23.859 -1.411 1.00 0.00 109 PRO A O 1
ATOM 1723 N N . GLU A 1 110 ? -0.149 -22.216 -1.292 1.00 0.00 110 GLU A N 1
ATOM 1724 C CA . GLU A 1 110 ? -0.927 -22.647 -2.459 1.00 0.00 110 GLU A CA 1
ATOM 1725 C C . GLU A 1 110 ? -1.577 -24.018 -2.264 1.00 0.00 110 GLU A C 1
ATOM 1726 O O . GLU A 1 110 ? -2.177 -24.559 -3.192 1.00 0.00 110 GLU A O 1
ATOM 1738 N N . ALA A 1 111 ? -1.478 -24.565 -1.056 1.00 0.00 111 ALA A N 1
ATOM 1739 C CA . ALA A 1 111 ? -2.062 -25.867 -0.761 1.00 0.00 111 ALA A CA 1
ATOM 1740 C C . ALA A 1 111 ? -3.583 -25.782 -0.761 1.00 0.00 111 ALA A C 1
ATOM 1741 O O . ALA A 1 111 ? -4.240 -26.342 -1.639 1.00 0.00 111 ALA A O 1
ATOM 1748 N N . LYS A 1 112 ? -4.126 -25.065 0.225 1.00 0.00 112 LYS A N 1
ATOM 1749 C CA . LYS A 1 112 ? -5.571 -24.879 0.353 1.00 0.00 112 LYS A CA 1
ATOM 1750 C C . LYS A 1 112 ? -6.293 -26.226 0.411 1.00 0.00 112 LYS A C 1
ATOM 1751 O O . LYS A 1 112 ? -6.929 -26.640 -0.553 1.00 0.00 112 LYS A O 1
ATOM 1770 N N . GLU A 1 113 ? -6.201 -26.870 1.572 1.00 0.00 113 GLU A N 1
ATOM 1771 C CA . GLU A 1 113 ? -6.813 -28.181 1.838 1.00 0.00 113 GLU A CA 1
ATOM 1772 C C . GLU A 1 113 ? -8.205 -28.332 1.210 1.00 0.00 113 GLU A C 1
ATOM 1773 O O . GLU A 1 113 ? -8.358 -28.927 0.144 1.00 0.00 113 GLU A O 1
ATOM 1785 N N . LEU A 1 114 ? -9.219 -27.795 1.871 1.00 0.00 114 LEU A N 1
ATOM 1786 C CA . LEU A 1 114 ? -10.581 -27.882 1.370 1.00 0.00 114 LEU A CA 1
ATOM 1787 C C . LEU A 1 114 ? -10.956 -26.586 0.666 1.00 0.00 114 LEU A C 1
ATOM 1788 O O . LEU A 1 114 ? -12.072 -26.428 0.168 1.00 0.00 114 LEU A O 1
ATOM 1804 N N . HIS A 1 115 ? -10.004 -25.667 0.611 1.00 0.00 115 HIS A N 1
ATOM 1805 C CA . HIS A 1 115 ? -10.227 -24.373 -0.018 1.00 0.00 115 HIS A CA 1
ATOM 1806 C C . HIS A 1 115 ? -9.905 -24.414 -1.514 1.00 0.00 115 HIS A C 1
ATOM 1807 O O . HIS A 1 115 ? -10.367 -23.564 -2.276 1.00 0.00 115 HIS A O 1
ATOM 1822 N N . HIS A 1 116 ? -9.119 -25.404 -1.930 1.00 0.00 116 HIS A N 1
ATOM 1823 C CA . HIS A 1 116 ? -8.752 -25.556 -3.341 1.00 0.00 116 HIS A CA 1
ATOM 1824 C C . HIS A 1 116 ? -9.823 -26.359 -4.072 1.00 0.00 116 HIS A C 1
ATOM 1825 O O . HIS A 1 116 ? -9.771 -26.537 -5.286 1.00 0.00 116 HIS A O 1
ATOM 1840 N N . HIS A 1 117 ? -10.816 -26.814 -3.321 1.00 0.00 117 HIS A N 1
ATOM 1841 C CA . HIS A 1 117 ? -11.900 -27.611 -3.878 1.00 0.00 117 HIS A CA 1
ATOM 1842 C C . HIS A 1 117 ? -12.981 -26.726 -4.505 1.00 0.00 117 HIS A C 1
ATOM 1843 O O . HIS A 1 117 ? -14.089 -27.187 -4.785 1.0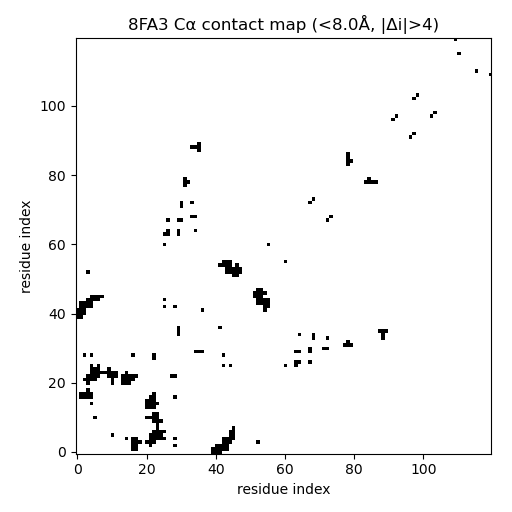0 0.00 117 HIS A O 1
ATOM 1858 N N . HIS A 1 118 ? -12.664 -25.455 -4.726 1.00 0.00 118 HIS A N 1
ATOM 1859 C CA . HIS A 1 118 ? -13.626 -24.538 -5.325 1.00 0.00 118 HIS A CA 1
ATOM 1860 C C . HIS A 1 118 ? -12.936 -23.408 -6.091 1.00 0.00 118 HIS A C 1
ATOM 1861 O O . HIS A 1 118 ? -13.607 -22.516 -6.609 1.00 0.00 118 HIS A O 1
ATOM 1876 N N . HIS A 1 119 ? -11.606 -23.449 -6.155 1.00 0.00 119 HIS A N 1
ATOM 1877 C CA . HIS A 1 119 ? -10.828 -22.428 -6.864 1.00 0.00 119 HIS A CA 1
ATOM 1878 C C . HIS A 1 119 ? -9.342 -22.713 -6.740 1.00 0.00 119 HIS A C 1
ATOM 1879 O O . HIS A 1 119 ? -8.933 -23.629 -6.028 1.00 0.00 119 HIS A O 1
ATOM 1894 N N . HIS A 1 120 ? -8.541 -21.915 -7.434 1.00 0.00 120 HIS A N 1
ATOM 1895 C CA . HIS A 1 120 ? -7.095 -22.053 -7.394 1.00 0.00 120 HIS A CA 1
ATOM 1896 C C . HIS A 1 120 ? -6.581 -21.653 -6.016 1.00 0.00 120 HIS A C 1
ATOM 1897 O O . HIS A 1 120 ? -7.043 -20.619 -5.493 1.00 0.00 120 HIS A O 1
ATOM 1913 N N . MET A 1 1 ? 1.955 14.980 5.446 1.00 0.00 1 MET A N 2
ATOM 1914 C CA . MET A 1 1 ? 1.694 14.769 4.004 1.00 0.00 1 MET A CA 2
ATOM 1915 C C . MET A 1 1 ? 0.238 14.379 3.792 1.00 0.00 1 MET A C 2
ATOM 1916 O O . MET A 1 1 ? -0.236 13.408 4.375 1.00 0.00 1 MET A O 2
ATOM 1932 N N . GLN A 1 2 ? -0.467 15.135 2.963 1.00 0.00 2 GLN A N 2
ATOM 1933 C CA . GLN A 1 2 ? -1.870 14.858 2.687 1.00 0.00 2 GLN A CA 2
ATOM 1934 C C . GLN A 1 2 ? -2.031 14.235 1.310 1.00 0.00 2 GLN A C 2
ATOM 1935 O O . GLN A 1 2 ? -1.577 14.798 0.316 1.00 0.00 2 GLN A O 2
ATOM 1949 N N . ILE A 1 3 ? -2.649 13.066 1.259 1.00 0.00 3 ILE A N 2
ATOM 1950 C CA . ILE A 1 3 ? -2.896 12.393 -0.004 1.00 0.00 3 ILE A CA 2
ATOM 1951 C C . ILE A 1 3 ? -4.386 12.125 -0.133 1.00 0.00 3 ILE A C 2
ATOM 1952 O O . ILE A 1 3 ? -4.960 11.391 0.667 1.00 0.00 3 ILE A O 2
ATOM 1968 N N . TYR A 1 4 ? -5.011 12.727 -1.126 1.00 0.00 4 TYR A N 2
ATOM 1969 C CA . TYR A 1 4 ? -6.440 12.561 -1.329 1.00 0.00 4 TYR A CA 2
ATOM 1970 C C . TYR A 1 4 ? -6.721 11.570 -2.452 1.00 0.00 4 TYR A C 2
ATOM 1971 O O . TYR A 1 4 ? -6.095 11.614 -3.516 1.00 0.00 4 TYR A O 2
ATOM 1989 N N . THR A 1 5 ? -7.661 10.676 -2.202 1.00 0.00 5 THR A N 2
ATOM 1990 C CA . THR A 1 5 ? -8.036 9.656 -3.164 1.00 0.00 5 THR A CA 2
ATOM 1991 C C . THR A 1 5 ? -9.551 9.610 -3.341 1.00 0.00 5 THR A C 2
ATOM 1992 O O . THR A 1 5 ? -10.301 9.921 -2.418 1.00 0.00 5 THR A O 2
ATOM 2003 N N . SER A 1 6 ? -9.987 9.250 -4.532 1.00 0.00 6 SER A N 2
ATOM 2004 C CA . SER A 1 6 ? -11.399 9.127 -4.837 1.00 0.00 6 SER A CA 2
ATOM 2005 C C . SER A 1 6 ? -11.627 7.815 -5.572 1.00 0.00 6 SER A C 2
ATOM 2006 O O . SER A 1 6 ? -11.601 7.759 -6.802 1.00 0.00 6 SER A O 2
ATOM 2014 N N . GLU A 1 7 ? -11.854 6.761 -4.803 1.00 0.00 7 GLU A N 2
ATOM 2015 C CA . GLU A 1 7 ? -12.050 5.428 -5.358 1.00 0.00 7 GLU A CA 2
ATOM 2016 C C . GLU A 1 7 ? -13.440 5.287 -5.959 1.00 0.00 7 GLU A C 2
ATOM 2017 O O . GLU A 1 7 ? -13.666 4.446 -6.828 1.00 0.00 7 GLU A O 2
ATOM 2029 N N . LYS A 1 8 ? -14.370 6.112 -5.497 1.00 0.00 8 LYS A N 2
ATOM 2030 C CA . LYS A 1 8 ? -15.738 6.053 -5.993 1.00 0.00 8 LYS A CA 2
ATOM 2031 C C . LYS A 1 8 ? -15.860 6.883 -7.264 1.00 0.00 8 LYS A C 2
ATOM 2032 O O . LYS A 1 8 ? -16.836 6.776 -8.005 1.00 0.00 8 LYS A O 2
ATOM 2051 N N . ARG A 1 9 ? -14.861 7.724 -7.498 1.00 0.00 9 ARG A N 2
ATOM 2052 C CA . ARG A 1 9 ? -14.823 8.557 -8.687 1.00 0.00 9 ARG A CA 2
ATOM 2053 C C . ARG A 1 9 ? -13.910 7.910 -9.718 1.00 0.00 9 ARG A C 2
ATOM 2054 O O . ARG A 1 9 ? -14.195 7.916 -10.915 1.00 0.00 9 ARG A O 2
ATOM 2075 N N . GLY A 1 10 ? -12.808 7.358 -9.227 1.00 0.00 10 GLY A N 2
ATOM 2076 C CA . GLY A 1 10 ? -11.854 6.680 -10.076 1.00 0.00 10 GLY A CA 2
ATOM 2077 C C . GLY A 1 10 ? -11.161 7.597 -11.064 1.00 0.00 10 GLY A C 2
ATOM 2078 O O . GLY A 1 10 ? -11.155 7.326 -12.262 1.00 0.00 10 GLY A O 2
ATOM 2082 N N . SER A 1 11 ? -10.556 8.665 -10.564 1.00 0.00 11 SER A N 2
ATOM 2083 C CA . SER A 1 11 ? -9.865 9.619 -11.417 1.00 0.00 11 SER A CA 2
ATOM 2084 C C . SER A 1 11 ? -8.461 9.134 -11.781 1.00 0.00 11 SER A C 2
ATOM 2085 O O . SER A 1 11 ? -7.548 9.181 -10.958 1.00 0.00 11 SER A O 2
ATOM 2093 N N . ASP A 1 12 ? -8.302 8.651 -13.008 1.00 0.00 12 ASP A N 2
ATOM 2094 C CA . ASP A 1 12 ? -7.003 8.176 -13.479 1.00 0.00 12 ASP A CA 2
ATOM 2095 C C . ASP A 1 12 ? -6.157 9.343 -13.966 1.00 0.00 12 ASP A C 2
ATOM 2096 O O . ASP A 1 12 ? -5.020 9.526 -13.539 1.00 0.00 12 ASP A O 2
ATOM 2105 N N . THR A 1 13 ? -6.739 10.149 -14.845 1.00 0.00 13 THR A N 2
ATOM 2106 C CA . THR A 1 13 ? -6.049 11.298 -15.410 1.00 0.00 13 THR A CA 2
ATOM 2107 C C . THR A 1 13 ? -5.988 12.452 -14.416 1.00 0.00 13 THR A C 2
ATOM 2108 O O . THR A 1 13 ? -5.118 13.314 -14.500 1.00 0.00 13 THR A O 2
ATOM 2119 N N . ALA A 1 14 ? -6.921 12.456 -13.475 1.00 0.00 14 ALA A N 2
ATOM 2120 C CA . ALA A 1 14 ? -6.978 13.495 -12.459 1.00 0.00 14 ALA A CA 2
ATOM 2121 C C . ALA A 1 14 ? -6.483 12.952 -11.130 1.00 0.00 14 ALA A C 2
ATOM 2122 O O . ALA A 1 14 ? -6.745 13.516 -10.077 1.00 0.00 14 ALA A O 2
ATOM 2129 N N . GLY A 1 15 ? -5.760 11.850 -11.196 1.00 0.00 15 GLY A N 2
ATOM 2130 C CA . GLY A 1 15 ? -5.251 11.224 -10.006 1.00 0.00 15 GLY A CA 2
ATOM 2131 C C . GLY A 1 15 ? -3.862 11.694 -9.653 1.00 0.00 15 GLY A C 2
ATOM 2132 O O . GLY A 1 15 ? -2.871 11.083 -10.051 1.00 0.00 15 GLY A O 2
ATOM 2136 N N . ASN A 1 16 ? -3.783 12.785 -8.916 1.00 0.00 16 ASN A N 2
ATOM 2137 C CA . ASN A 1 16 ? -2.496 13.313 -8.495 1.00 0.00 16 ASN A CA 2
ATOM 2138 C C . ASN A 1 16 ? -2.273 13.017 -7.018 1.00 0.00 16 ASN A C 2
ATOM 2139 O O . ASN A 1 16 ? -1.149 12.769 -6.575 1.00 0.00 16 ASN A O 2
ATOM 2150 N N . GLY A 1 17 ? -3.363 13.005 -6.269 1.00 0.00 17 GLY A N 2
ATOM 2151 C CA . GLY A 1 17 ? -3.292 12.752 -4.847 1.00 0.00 17 GLY A CA 2
ATOM 2152 C C . GLY A 1 17 ? -3.515 14.008 -4.039 1.00 0.00 17 GLY A C 2
ATOM 2153 O O . GLY A 1 17 ? -3.296 14.025 -2.830 1.00 0.00 17 GLY A O 2
ATOM 2157 N N . THR A 1 18 ? -3.960 15.063 -4.704 1.00 0.00 18 THR A N 2
ATOM 2158 C CA . THR A 1 18 ? -4.228 16.321 -4.038 1.00 0.00 18 THR A CA 2
ATOM 2159 C C . THR A 1 18 ? -5.739 16.547 -3.933 1.00 0.00 18 THR A C 2
ATOM 2160 O O . THR A 1 18 ? -6.518 15.635 -4.215 1.00 0.00 18 THR A O 2
ATOM 2171 N N . GLU A 1 19 ? -6.159 17.746 -3.546 1.00 0.00 19 GLU A N 2
ATOM 2172 C CA . GLU A 1 19 ? -7.582 18.031 -3.382 1.00 0.00 19 GLU A CA 2
ATOM 2173 C C . GLU A 1 19 ? -8.278 18.300 -4.714 1.00 0.00 19 GLU A C 2
ATOM 2174 O O . GLU A 1 19 ? -9.411 17.866 -4.924 1.00 0.00 19 GLU A O 2
ATOM 2186 N N . GLU A 1 20 ? -7.604 18.998 -5.614 1.00 0.00 20 GLU A N 2
ATOM 2187 C CA . GLU A 1 20 ? -8.180 19.311 -6.916 1.00 0.00 20 GLU A CA 2
ATOM 2188 C C . GLU A 1 20 ? -7.947 18.156 -7.885 1.00 0.00 20 GLU A C 2
ATOM 2189 O O . GLU A 1 20 ? -8.542 18.098 -8.962 1.00 0.00 20 GLU A O 2
ATOM 2201 N N . ALA A 1 21 ? -7.081 17.238 -7.483 1.00 0.00 21 ALA A N 2
ATOM 2202 C CA . ALA A 1 21 ? -6.755 16.079 -8.296 1.00 0.00 21 ALA A CA 2
ATOM 2203 C C . ALA A 1 21 ? -6.561 14.851 -7.410 1.00 0.00 21 ALA A C 2
ATOM 2204 O O . ALA A 1 21 ? -5.440 14.529 -7.017 1.00 0.00 21 ALA A O 2
ATOM 2211 N N . PRO A 1 22 ? -7.649 14.134 -7.108 1.00 0.00 22 PRO A N 2
ATOM 2212 C CA . PRO A 1 22 ? -7.620 12.957 -6.253 1.00 0.00 22 PRO A CA 2
ATOM 2213 C C . PRO A 1 22 ? -7.312 11.676 -7.026 1.00 0.00 22 PRO A C 2
ATOM 2214 O O . PRO A 1 22 ? -7.804 11.470 -8.136 1.00 0.00 22 PRO A O 2
ATOM 2225 N N . LEU A 1 23 ? -6.503 10.813 -6.419 1.00 0.00 23 LEU A N 2
ATOM 2226 C CA . LEU A 1 23 ? -6.109 9.550 -7.039 1.00 0.00 23 LEU A CA 2
ATOM 2227 C C . LEU A 1 23 ? -7.301 8.609 -7.192 1.00 0.00 23 LEU A C 2
ATOM 2228 O O . LEU A 1 23 ? -8.316 8.767 -6.521 1.00 0.00 23 LEU A O 2
ATOM 2244 N N . LYS A 1 24 ? -7.161 7.620 -8.067 1.00 0.00 24 LYS A N 2
ATOM 2245 C CA . LYS A 1 24 ? -8.226 6.655 -8.321 1.00 0.00 24 LYS A CA 2
ATOM 2246 C C . LYS A 1 24 ? -8.386 5.675 -7.163 1.00 0.00 24 LYS A C 2
ATOM 2247 O O . LYS A 1 24 ? -9.495 5.264 -6.844 1.00 0.00 24 LYS A O 2
ATOM 2266 N N . THR A 1 25 ? -7.278 5.291 -6.548 1.00 0.00 25 THR A N 2
ATOM 2267 C CA . THR A 1 25 ? -7.321 4.351 -5.437 1.00 0.00 25 THR A CA 2
ATOM 2268 C C . THR A 1 25 ? -6.171 4.595 -4.468 1.00 0.00 25 THR A C 2
ATOM 2269 O O . THR A 1 25 ? -5.186 5.253 -4.814 1.00 0.00 25 THR A O 2
ATOM 2280 N N . VAL A 1 26 ? -6.301 4.049 -3.261 1.00 0.00 26 VAL A N 2
ATOM 2281 C CA . VAL A 1 26 ? -5.281 4.192 -2.223 1.00 0.00 26 VAL A CA 2
ATOM 2282 C C . VAL A 1 26 ? -3.946 3.578 -2.664 1.00 0.00 26 VAL A C 2
ATOM 2283 O O . VAL A 1 26 ? -2.886 3.964 -2.179 1.00 0.00 26 VAL A O 2
ATOM 2296 N N . LEU A 1 27 ? -4.009 2.640 -3.605 1.00 0.00 27 LEU A N 2
ATOM 2297 C CA . LEU A 1 27 ? -2.811 1.981 -4.119 1.00 0.00 27 LEU A CA 2
ATOM 2298 C C . LEU A 1 27 ? -1.846 3.016 -4.701 1.00 0.00 27 LEU A C 2
ATOM 2299 O O . LEU A 1 27 ? -0.641 2.962 -4.463 1.00 0.00 27 LEU A O 2
ATOM 2315 N N . GLN A 1 28 ? -2.398 3.984 -5.428 1.00 0.00 28 GLN A N 2
ATOM 2316 C CA . GLN A 1 28 ? -1.601 5.036 -6.052 1.00 0.00 28 GLN A CA 2
ATOM 2317 C C . GLN A 1 28 ? -1.017 5.992 -5.012 1.00 0.00 28 GLN A C 2
ATOM 2318 O O . GLN A 1 28 ? -0.117 6.775 -5.308 1.00 0.00 28 GLN A O 2
ATOM 2332 N N . ALA A 1 29 ? -1.555 5.955 -3.807 1.00 0.00 29 ALA A N 2
ATOM 2333 C CA . ALA A 1 29 ? -1.058 6.803 -2.736 1.00 0.00 29 ALA A CA 2
ATOM 2334 C C . ALA A 1 29 ? 0.163 6.158 -2.093 1.00 0.00 29 ALA A C 2
ATOM 2335 O O . ALA A 1 29 ? 1.039 6.837 -1.562 1.00 0.00 29 ALA A O 2
ATOM 2342 N N . ILE A 1 30 ? 0.220 4.837 -2.180 1.00 0.00 30 ILE A N 2
ATOM 2343 C CA . ILE A 1 30 ? 1.313 4.070 -1.599 1.00 0.00 30 ILE A CA 2
ATOM 2344 C C . ILE A 1 30 ? 2.483 3.923 -2.568 1.00 0.00 30 ILE A C 2
ATOM 2345 O O . ILE A 1 30 ? 3.636 3.848 -2.145 1.00 0.00 30 ILE A O 2
ATOM 2361 N N . VAL A 1 31 ? 2.186 3.885 -3.864 1.00 0.00 31 VAL A N 2
ATOM 2362 C CA . VAL A 1 31 ? 3.220 3.750 -4.894 1.00 0.00 31 VAL A CA 2
ATOM 2363 C C . VAL A 1 31 ? 4.261 4.869 -4.807 1.00 0.00 31 VAL A C 2
ATOM 2364 O O . VAL A 1 31 ? 5.422 4.681 -5.161 1.00 0.00 31 VAL A O 2
ATOM 2377 N N . LYS A 1 32 ? 3.836 6.028 -4.323 1.00 0.00 32 LYS A N 2
ATOM 2378 C CA . LYS A 1 32 ? 4.718 7.183 -4.205 1.00 0.00 32 LYS A CA 2
ATOM 2379 C C . LYS A 1 32 ? 5.567 7.114 -2.936 1.00 0.00 32 LYS A C 2
ATOM 2380 O O . LYS A 1 32 ? 6.525 7.869 -2.779 1.00 0.00 32 LYS A O 2
ATOM 2399 N N . LEU A 1 33 ? 5.211 6.210 -2.033 1.00 0.00 33 LEU A N 2
ATOM 2400 C CA . LEU A 1 33 ? 5.944 6.046 -0.780 1.00 0.00 33 LEU A CA 2
ATOM 2401 C C . LEU A 1 33 ? 6.687 4.716 -0.757 1.00 0.00 33 LEU A C 2
ATOM 2402 O O . LEU A 1 33 ? 7.399 4.408 0.200 1.00 0.00 33 LEU A O 2
ATOM 2418 N N . ASP A 1 34 ? 6.495 3.932 -1.817 1.00 0.00 34 ASP A N 2
ATOM 2419 C CA . ASP A 1 34 ? 7.102 2.604 -1.955 1.00 0.00 34 ASP A CA 2
ATOM 2420 C C . ASP A 1 34 ? 6.767 1.724 -0.751 1.00 0.00 34 ASP A C 2
ATOM 2421 O O . ASP A 1 34 ? 7.564 0.888 -0.322 1.00 0.00 34 ASP A O 2
ATOM 2430 N N . GLY A 1 35 ? 5.573 1.919 -0.209 1.00 0.00 35 GLY A N 2
ATOM 2431 C CA . GLY A 1 35 ? 5.128 1.131 0.924 1.00 0.00 35 GLY A CA 2
ATOM 2432 C C . GLY A 1 35 ? 5.614 1.662 2.260 1.00 0.00 35 GLY A C 2
ATOM 2433 O O . GLY A 1 35 ? 5.236 1.147 3.310 1.00 0.00 35 GLY A O 2
ATOM 2437 N N . LYS A 1 36 ? 6.445 2.692 2.235 1.00 0.00 36 LYS A N 2
ATOM 2438 C CA . LYS A 1 36 ? 6.964 3.261 3.466 1.00 0.00 36 LYS A CA 2
ATOM 2439 C C . LYS A 1 36 ? 6.016 4.326 4.001 1.00 0.00 36 LYS A C 2
ATOM 2440 O O . LYS A 1 36 ? 6.213 5.525 3.796 1.00 0.00 36 LYS A O 2
ATOM 2459 N N . ILE A 1 37 ? 4.978 3.872 4.681 1.00 0.00 37 ILE A N 2
ATOM 2460 C CA . ILE A 1 37 ? 4.003 4.770 5.267 1.00 0.00 37 ILE A CA 2
ATOM 2461 C C . ILE A 1 37 ? 4.619 5.458 6.480 1.00 0.00 37 ILE A C 2
ATOM 2462 O O . ILE A 1 37 ? 5.329 4.826 7.266 1.00 0.00 37 ILE A O 2
ATOM 2478 N N . GLU A 1 38 ? 4.386 6.752 6.611 1.00 0.00 38 GLU A N 2
ATOM 2479 C CA . GLU A 1 38 ? 4.930 7.514 7.722 1.00 0.00 38 GLU A CA 2
ATOM 2480 C C . GLU A 1 38 ? 3.806 8.033 8.611 1.00 0.00 38 GLU A C 2
ATOM 2481 O O . GLU A 1 38 ? 2.645 8.064 8.199 1.00 0.00 38 GLU A O 2
ATOM 2493 N N . ALA A 1 39 ? 4.152 8.431 9.830 1.00 0.00 39 ALA A N 2
ATOM 2494 C CA . ALA A 1 39 ? 3.175 8.966 10.769 1.00 0.00 39 ALA A CA 2
ATOM 2495 C C . ALA A 1 39 ? 2.625 10.291 10.255 1.00 0.00 39 ALA A C 2
ATOM 2496 O O . ALA A 1 39 ? 1.539 10.729 10.645 1.00 0.00 39 ALA A O 2
ATOM 2503 N N . ASP A 1 40 ? 3.389 10.924 9.373 1.00 0.00 40 ASP A N 2
ATOM 2504 C CA . ASP A 1 40 ? 2.999 12.195 8.776 1.00 0.00 40 ASP A CA 2
ATOM 2505 C C . ASP A 1 40 ? 2.110 11.955 7.555 1.00 0.00 40 ASP A C 2
ATOM 2506 O O . ASP A 1 40 ? 1.409 12.856 7.086 1.00 0.00 40 ASP A O 2
ATOM 2515 N N . THR A 1 41 ? 2.099 10.722 7.073 1.00 0.00 41 THR A N 2
ATOM 2516 C CA . THR A 1 41 ? 1.302 10.371 5.913 1.00 0.00 41 THR A CA 2
ATOM 2517 C C . THR A 1 41 ? -0.173 10.258 6.280 1.00 0.00 41 THR A C 2
ATOM 2518 O O . THR A 1 41 ? -0.568 9.410 7.081 1.00 0.00 41 THR A O 2
ATOM 2529 N N . ARG A 1 42 ? -0.978 11.133 5.702 1.00 0.00 42 ARG A N 2
ATOM 2530 C CA . ARG A 1 42 ? -2.407 11.138 5.941 1.00 0.00 42 ARG A CA 2
ATOM 2531 C C . ARG A 1 42 ? -3.135 10.972 4.620 1.00 0.00 42 ARG A C 2
ATOM 2532 O O . ARG A 1 42 ? -3.124 11.870 3.777 1.00 0.00 42 ARG A O 2
ATOM 2553 N N . ILE A 1 43 ? -3.744 9.817 4.435 1.00 0.00 43 ILE A N 2
ATOM 2554 C CA . ILE A 1 43 ? -4.468 9.533 3.213 1.00 0.00 43 ILE A CA 2
ATOM 2555 C C . ILE A 1 43 ? -5.963 9.680 3.437 1.00 0.00 43 ILE A C 2
ATOM 2556 O O . ILE A 1 43 ? -6.528 9.096 4.365 1.00 0.00 43 ILE A O 2
ATOM 2572 N N . TRP A 1 44 ? -6.588 10.471 2.587 1.00 0.00 44 TRP A N 2
ATOM 2573 C CA . TRP A 1 44 ? -8.009 10.720 2.670 1.00 0.00 44 TRP A CA 2
ATOM 2574 C C . TRP A 1 44 ? -8.714 10.130 1.462 1.00 0.00 44 TRP A C 2
ATOM 2575 O O . TRP A 1 44 ? -8.173 10.135 0.358 1.00 0.00 44 TRP A O 2
ATOM 2596 N N . VAL A 1 45 ? -9.911 9.617 1.675 1.00 0.00 45 VAL A N 2
ATOM 2597 C CA . VAL A 1 45 ? -10.687 9.024 0.600 1.00 0.00 45 VAL A CA 2
ATOM 2598 C C . VAL A 1 45 ? -11.859 9.926 0.226 1.00 0.00 45 VAL A C 2
ATOM 2599 O O . VAL A 1 45 ? -11.959 11.051 0.718 1.00 0.00 45 VAL A O 2
ATOM 2612 N N . ASP A 1 46 ? -12.731 9.407 -0.641 1.00 0.00 46 ASP A N 2
ATOM 2613 C CA . ASP A 1 46 ? -13.908 10.127 -1.147 1.00 0.00 46 ASP A CA 2
ATOM 2614 C C . ASP A 1 46 ? -14.638 10.928 -0.070 1.00 0.00 46 ASP A C 2
ATOM 2615 O O . ASP A 1 46 ? -14.990 12.083 -0.286 1.00 0.00 46 ASP A O 2
ATOM 2624 N N . GLY A 1 47 ? -14.880 10.314 1.080 1.00 0.00 47 GLY A N 2
ATOM 2625 C CA . GLY A 1 47 ? -15.569 11.008 2.150 1.00 0.00 47 GLY A CA 2
ATOM 2626 C C . GLY A 1 47 ? -16.589 10.131 2.844 1.00 0.00 47 GLY A C 2
ATOM 2627 O O . GLY A 1 47 ? -17.115 9.190 2.248 1.00 0.00 47 GLY A O 2
ATOM 2631 N N . THR A 1 48 ? -16.868 10.435 4.105 1.00 0.00 48 THR A N 2
ATOM 2632 C CA . THR A 1 48 ? -17.831 9.673 4.889 1.00 0.00 48 THR A CA 2
ATOM 2633 C C . THR A 1 48 ? -19.246 10.228 4.732 1.00 0.00 48 THR A C 2
ATOM 2634 O O . THR A 1 48 ? -20.184 9.759 5.377 1.00 0.00 48 THR A O 2
ATOM 2645 N N . GLY A 1 49 ? -19.395 11.234 3.880 1.00 0.00 49 GLY A N 2
ATOM 2646 C CA . GLY A 1 49 ? -20.696 11.833 3.661 1.00 0.00 49 GLY A CA 2
ATOM 2647 C C . GLY A 1 49 ? -20.839 13.156 4.382 1.00 0.00 49 GLY A C 2
ATOM 2648 O O . GLY A 1 49 ? -21.188 14.165 3.772 1.00 0.00 49 GLY A O 2
ATOM 2652 N N . ASP A 1 50 ? -20.568 13.144 5.683 1.00 0.00 50 ASP A N 2
ATOM 2653 C CA . ASP A 1 50 ? -20.653 14.355 6.502 1.00 0.00 50 ASP A CA 2
ATOM 2654 C C . ASP A 1 50 ? -19.545 15.314 6.119 1.00 0.00 50 ASP A C 2
ATOM 2655 O O . ASP A 1 50 ? -19.758 16.515 5.955 1.00 0.00 50 ASP A O 2
ATOM 2664 N N . GLU A 1 51 ? -18.361 14.752 5.953 1.00 0.00 51 GLU A N 2
ATOM 2665 C CA . GLU A 1 51 ? -17.189 15.523 5.608 1.00 0.00 51 GLU A CA 2
ATOM 2666 C C . GLU A 1 51 ? -16.843 15.385 4.139 1.00 0.00 51 GLU A C 2
ATOM 2667 O O . GLU A 1 51 ? -17.274 14.439 3.470 1.00 0.00 51 GLU A O 2
ATOM 2679 N N . MET A 1 52 ? -16.048 16.329 3.655 1.00 0.00 52 MET A N 2
ATOM 2680 C CA . MET A 1 52 ? -15.623 16.347 2.261 1.00 0.00 52 MET A CA 2
ATOM 2681 C C . MET A 1 52 ? -14.594 15.253 2.007 1.00 0.00 52 MET A C 2
ATOM 2682 O O . MET A 1 52 ? -14.487 14.732 0.902 1.00 0.00 52 MET A O 2
ATOM 2696 N N . TRP A 1 53 ? -13.838 14.916 3.042 1.00 0.00 53 TRP A N 2
ATOM 2697 C CA . TRP A 1 53 ? -12.811 13.890 2.938 1.00 0.00 53 TRP A CA 2
ATOM 2698 C C . TRP A 1 53 ? -12.882 12.959 4.138 1.00 0.00 53 TRP A C 2
ATOM 2699 O O . TRP A 1 53 ? -13.254 13.376 5.233 1.00 0.00 53 TRP A O 2
ATOM 2720 N N . ASP A 1 54 ? -12.535 11.701 3.925 1.00 0.00 54 ASP A N 2
ATOM 2721 C CA . ASP A 1 54 ? -12.553 10.709 4.996 1.00 0.00 54 ASP A CA 2
ATOM 2722 C C . ASP A 1 54 ? -11.166 10.109 5.164 1.00 0.00 54 ASP A C 2
ATOM 2723 O O . ASP A 1 54 ? -10.346 10.189 4.259 1.00 0.00 54 ASP A O 2
ATOM 2732 N N . VAL A 1 55 ? -10.906 9.507 6.310 1.00 0.00 55 VAL A N 2
ATOM 2733 C CA . VAL A 1 55 ? -9.604 8.915 6.578 1.00 0.00 55 VAL A CA 2
ATOM 2734 C C . VAL A 1 55 ? -9.555 7.462 6.104 1.00 0.00 55 VAL A C 2
ATOM 2735 O O . VAL A 1 55 ? -10.483 6.688 6.340 1.00 0.00 55 VAL A O 2
ATOM 2748 N N . VAL A 1 56 ? -8.480 7.095 5.413 1.00 0.00 56 VAL A N 2
ATOM 2749 C CA . VAL A 1 56 ? -8.335 5.735 4.921 1.00 0.00 56 VAL A CA 2
ATOM 2750 C C . VAL A 1 56 ? -8.171 4.756 6.079 1.00 0.00 56 VAL A C 2
ATOM 2751 O O . VAL A 1 56 ? -7.426 5.004 7.033 1.00 0.00 56 VAL A O 2
ATOM 2764 N N . SER A 1 57 ? -8.887 3.654 5.997 1.00 0.00 57 SER A N 2
ATOM 2765 C CA . SER A 1 57 ? -8.829 2.630 7.019 1.00 0.00 57 SER A CA 2
ATOM 2766 C C . SER A 1 57 ? -7.487 1.903 6.952 1.00 0.00 57 SER A C 2
ATOM 2767 O O . SER A 1 57 ? -7.004 1.568 5.867 1.00 0.00 57 SER A O 2
ATOM 2775 N N . LYS A 1 58 ? -6.893 1.656 8.111 1.00 0.00 58 LYS A N 2
ATOM 2776 C CA . LYS A 1 58 ? -5.600 0.984 8.178 1.00 0.00 58 LYS A CA 2
ATOM 2777 C C . LYS A 1 58 ? -5.713 -0.477 7.754 1.00 0.00 58 LYS A C 2
ATOM 2778 O O . LYS A 1 58 ? -4.722 -1.099 7.374 1.00 0.00 58 LYS A O 2
ATOM 2797 N N . SER A 1 59 ? -6.927 -1.006 7.803 1.00 0.00 59 SER A N 2
ATOM 2798 C CA . SER A 1 59 ? -7.186 -2.384 7.419 1.00 0.00 59 SER A CA 2
ATOM 2799 C C . SER A 1 59 ? -6.898 -2.597 5.934 1.00 0.00 59 SER A C 2
ATOM 2800 O O . SER A 1 59 ? -6.310 -3.606 5.539 1.00 0.00 59 SER A O 2
ATOM 2808 N N . LYS A 1 60 ? -7.295 -1.625 5.118 1.00 0.00 60 LYS A N 2
ATOM 2809 C CA . LYS A 1 60 ? -7.083 -1.706 3.680 1.00 0.00 60 LYS A CA 2
ATOM 2810 C C . LYS A 1 60 ? -5.716 -1.159 3.317 1.00 0.00 60 LYS A C 2
ATOM 2811 O O . LYS A 1 60 ? -5.031 -1.701 2.453 1.00 0.00 60 LYS A O 2
ATOM 2830 N N . LEU A 1 61 ? -5.333 -0.082 3.986 1.00 0.00 61 LEU A N 2
ATOM 2831 C CA . LEU A 1 61 ? -4.043 0.557 3.755 1.00 0.00 61 LEU A CA 2
ATOM 2832 C C . LEU A 1 61 ? -2.895 -0.438 3.925 1.00 0.00 61 LEU A C 2
ATOM 2833 O O . LEU A 1 61 ? -2.009 -0.520 3.074 1.00 0.00 61 LEU A O 2
ATOM 2849 N N . LYS A 1 62 ? -2.925 -1.208 5.010 1.00 0.00 62 LYS A N 2
ATOM 2850 C CA . LYS A 1 62 ? -1.871 -2.184 5.274 1.00 0.00 62 LYS A CA 2
ATOM 2851 C C . LYS A 1 62 ? -1.873 -3.285 4.217 1.00 0.00 62 LYS A C 2
ATOM 2852 O O . LYS A 1 62 ? -0.817 -3.719 3.754 1.00 0.00 62 LYS A O 2
ATOM 2871 N N . LYS A 1 63 ? -3.064 -3.729 3.837 1.00 0.00 63 LYS A N 2
ATOM 2872 C CA . LYS A 1 63 ? -3.205 -4.780 2.842 1.00 0.00 63 LYS A CA 2
ATOM 2873 C C . LYS A 1 63 ? -2.710 -4.301 1.484 1.00 0.00 63 LYS A C 2
ATOM 2874 O O . LYS A 1 63 ? -1.964 -5.005 0.804 1.00 0.00 63 LYS A O 2
ATOM 2893 N N . ALA A 1 64 ? -3.115 -3.096 1.106 1.00 0.00 64 ALA A N 2
ATOM 2894 C CA . ALA A 1 64 ? -2.711 -2.517 -0.165 1.00 0.00 64 ALA A CA 2
ATOM 2895 C C . ALA A 1 64 ? -1.200 -2.326 -0.205 1.00 0.00 64 ALA A C 2
ATOM 2896 O O . ALA A 1 64 ? -0.569 -2.534 -1.235 1.00 0.00 64 ALA A O 2
ATOM 2903 N N . THR A 1 65 ? -0.629 -1.943 0.932 1.00 0.00 65 THR A N 2
ATOM 2904 C CA . THR A 1 65 ? 0.810 -1.741 1.039 1.00 0.00 65 THR A CA 2
ATOM 2905 C C . THR A 1 65 ? 1.556 -3.049 0.778 1.00 0.00 65 THR A C 2
ATOM 2906 O O . THR A 1 65 ? 2.555 -3.078 0.053 1.00 0.00 65 THR A O 2
ATOM 2917 N N . LYS A 1 66 ? 1.052 -4.131 1.359 1.00 0.00 66 LYS A N 2
ATOM 2918 C CA . LYS A 1 66 ? 1.660 -5.442 1.192 1.00 0.00 66 LYS A CA 2
ATOM 2919 C C . LYS A 1 66 ? 1.518 -5.916 -0.249 1.00 0.00 66 LYS A C 2
ATOM 2920 O O . LYS A 1 66 ? 2.483 -6.379 -0.856 1.00 0.00 66 LYS A O 2
ATOM 2939 N N . GLN A 1 67 ? 0.313 -5.781 -0.791 1.00 0.00 67 GLN A N 2
ATOM 2940 C CA . GLN A 1 67 ? 0.039 -6.184 -2.164 1.00 0.00 67 GLN A CA 2
ATOM 2941 C C . GLN A 1 67 ? 0.908 -5.392 -3.130 1.00 0.00 67 GLN A C 2
ATOM 2942 O O . GLN A 1 67 ? 1.528 -5.957 -4.026 1.00 0.00 67 GLN A O 2
ATOM 2956 N N . TYR A 1 68 ? 0.965 -4.082 -2.925 1.00 0.00 68 TYR A N 2
ATOM 2957 C CA . TYR A 1 68 ? 1.763 -3.204 -3.771 1.00 0.00 68 TYR A CA 2
ATOM 2958 C C . TYR A 1 68 ? 3.230 -3.624 -3.761 1.00 0.00 68 TYR A C 2
ATOM 2959 O O . TYR A 1 68 ? 3.909 -3.573 -4.785 1.00 0.00 68 TYR A O 2
ATOM 2977 N N . HIS A 1 69 ? 3.707 -4.056 -2.604 1.00 0.00 69 HIS A N 2
ATOM 2978 C CA . HIS A 1 69 ? 5.099 -4.453 -2.455 1.00 0.00 69 HIS A CA 2
ATOM 2979 C C . HIS A 1 69 ? 5.421 -5.713 -3.233 1.00 0.00 69 HIS A C 2
ATOM 2980 O O . HIS A 1 69 ? 6.547 -5.904 -3.676 1.00 0.00 69 HIS A O 2
ATOM 2995 N N . ILE A 1 70 ? 4.448 -6.581 -3.367 1.00 0.00 70 ILE A N 2
ATOM 2996 C CA . ILE A 1 70 ? 4.646 -7.815 -4.097 1.00 0.00 70 ILE A CA 2
ATOM 2997 C C . ILE A 1 70 ? 4.314 -7.657 -5.585 1.00 0.00 70 ILE A C 2
ATOM 2998 O O . ILE A 1 70 ? 5.035 -8.148 -6.456 1.00 0.00 70 ILE A O 2
ATOM 3014 N N . GLN A 1 71 ? 3.230 -6.950 -5.868 1.00 0.00 71 GLN A N 2
ATOM 3015 C CA . GLN A 1 71 ? 2.749 -6.805 -7.244 1.00 0.00 71 GLN A CA 2
ATOM 3016 C C . GLN A 1 71 ? 3.295 -5.586 -7.991 1.00 0.00 71 GLN A C 2
ATOM 3017 O O . GLN A 1 71 ? 3.930 -5.721 -9.038 1.00 0.00 71 GLN A O 2
ATOM 3031 N N . THR A 1 72 ? 3.054 -4.410 -7.444 1.00 0.00 72 THR A N 2
ATOM 3032 C CA . THR A 1 72 ? 3.438 -3.157 -8.084 1.00 0.00 72 THR A CA 2
ATOM 3033 C C . THR A 1 72 ? 4.922 -2.821 -7.959 1.00 0.00 72 THR A C 2
ATOM 3034 O O . THR A 1 72 ? 5.390 -1.869 -8.579 1.00 0.00 72 THR A O 2
ATOM 3045 N N . LYS A 1 73 ? 5.638 -3.575 -7.141 1.00 0.00 73 LYS A N 2
ATOM 3046 C CA . LYS A 1 73 ? 7.069 -3.353 -6.922 1.00 0.00 73 LYS A CA 2
ATOM 3047 C C . LYS A 1 73 ? 7.869 -3.383 -8.228 1.00 0.00 73 LYS A C 2
ATOM 3048 O O . LYS A 1 73 ? 8.357 -4.433 -8.655 1.00 0.00 73 LYS A O 2
ATOM 3067 N N . LYS A 1 74 ? 7.979 -2.219 -8.858 1.00 0.00 74 LYS A N 2
ATOM 3068 C CA . LYS A 1 74 ? 8.711 -2.055 -10.106 1.00 0.00 74 LYS A CA 2
ATOM 3069 C C . LYS A 1 74 ? 9.227 -0.625 -10.204 1.00 0.00 74 LYS A C 2
ATOM 3070 O O . LYS A 1 74 ? 9.299 -0.044 -11.289 1.00 0.00 74 LYS A O 2
ATOM 3089 N N . GLN A 1 75 ? 9.583 -0.054 -9.061 1.00 0.00 75 GLN A N 2
ATOM 3090 C CA . GLN A 1 75 ? 10.078 1.313 -9.022 1.00 0.00 75 GLN A CA 2
ATOM 3091 C C . GLN A 1 75 ? 11.559 1.348 -9.363 1.00 0.00 75 GLN A C 2
ATOM 3092 O O . GLN A 1 75 ? 12.018 2.239 -10.077 1.00 0.00 75 GLN A O 2
ATOM 3106 N N . GLU A 1 76 ? 12.292 0.370 -8.855 1.00 0.00 76 GLU A N 2
ATOM 3107 C CA . GLU A 1 76 ? 13.724 0.263 -9.106 1.00 0.00 76 GLU A CA 2
ATOM 3108 C C . GLU A 1 76 ? 13.972 0.082 -10.598 1.00 0.00 76 GLU A C 2
ATOM 3109 O O . GLU A 1 76 ? 14.713 0.852 -11.212 1.00 0.00 76 GLU A O 2
ATOM 3121 N N . LYS A 1 77 ? 13.320 -0.935 -11.166 1.00 0.00 77 LYS A N 2
ATOM 3122 C CA . LYS A 1 77 ? 13.423 -1.265 -12.591 1.00 0.00 77 LYS A CA 2
ATOM 3123 C C . LYS A 1 77 ? 14.789 -1.855 -12.927 1.00 0.00 77 LYS A C 2
ATOM 3124 O O . LYS A 1 77 ? 14.915 -3.060 -13.138 1.00 0.00 77 LYS A O 2
ATOM 3143 N N . ALA A 1 78 ? 15.802 -1.008 -12.955 1.00 0.00 78 ALA A N 2
ATOM 3144 C CA . ALA A 1 78 ? 17.158 -1.445 -13.272 1.00 0.00 78 ALA A CA 2
ATOM 3145 C C . ALA A 1 78 ? 17.818 -2.152 -12.078 1.00 0.00 78 ALA A C 2
ATOM 3146 O O . ALA A 1 78 ? 18.223 -3.308 -12.201 1.00 0.00 78 ALA A O 2
ATOM 3153 N N . PRO A 1 79 ? 17.934 -1.499 -10.895 1.00 0.00 79 PRO A N 2
ATOM 3154 C CA . PRO A 1 79 ? 18.543 -2.121 -9.717 1.00 0.00 79 PRO A CA 2
ATOM 3155 C C . PRO A 1 79 ? 17.588 -3.090 -9.025 1.00 0.00 79 PRO A C 2
ATOM 3156 O O . PRO A 1 79 ? 17.410 -3.048 -7.809 1.00 0.00 79 PRO A O 2
ATOM 3167 N N . HIS A 1 80 ? 16.981 -3.967 -9.810 1.00 0.00 80 HIS A N 2
ATOM 3168 C CA . HIS A 1 80 ? 16.044 -4.945 -9.285 1.00 0.00 80 HIS A CA 2
ATOM 3169 C C . HIS A 1 80 ? 16.800 -6.092 -8.620 1.00 0.00 80 HIS A C 2
ATOM 3170 O O . HIS A 1 80 ? 17.911 -6.434 -9.037 1.00 0.00 80 HIS A O 2
ATOM 3185 N N . GLU A 1 81 ? 16.190 -6.667 -7.587 1.00 0.00 81 GLU A N 2
ATOM 3186 C CA . GLU A 1 81 ? 16.770 -7.779 -6.833 1.00 0.00 81 GLU A CA 2
ATOM 3187 C C . GLU A 1 81 ? 18.039 -7.354 -6.105 1.00 0.00 81 GLU A C 2
ATOM 3188 O O . GLU A 1 81 ? 19.133 -7.865 -6.365 1.00 0.00 81 GLU A O 2
ATOM 3200 N N . LYS A 1 82 ? 17.888 -6.393 -5.208 1.00 0.00 82 LYS A N 2
ATOM 3201 C CA . LYS A 1 82 ? 18.998 -5.899 -4.410 1.00 0.00 82 LYS A CA 2
ATOM 3202 C C . LYS A 1 82 ? 18.581 -5.822 -2.952 1.00 0.00 82 LYS A C 2
ATOM 3203 O O . LYS A 1 82 ? 17.829 -4.932 -2.561 1.00 0.00 82 LYS A O 2
ATOM 3222 N N . ILE A 1 83 ? 19.064 -6.780 -2.166 1.00 0.00 83 ILE A N 2
ATOM 3223 C CA . ILE A 1 83 ? 18.759 -6.860 -0.738 1.00 0.00 83 ILE A CA 2
ATOM 3224 C C . ILE A 1 83 ? 17.251 -7.005 -0.522 1.00 0.00 83 ILE A C 2
ATOM 3225 O O . ILE A 1 83 ? 16.629 -6.246 0.221 1.00 0.00 83 ILE A O 2
ATOM 3241 N N . VAL A 1 84 ? 16.669 -7.991 -1.193 1.00 0.00 84 VAL A N 2
ATOM 3242 C CA . VAL A 1 84 ? 15.243 -8.249 -1.081 1.00 0.00 84 VAL A CA 2
ATOM 3243 C C . VAL A 1 84 ? 14.927 -8.887 0.267 1.00 0.00 84 VAL A C 2
ATOM 3244 O O . VAL A 1 84 ? 15.343 -10.010 0.543 1.00 0.00 84 VAL A O 2
ATOM 3257 N N . SER A 1 85 ? 14.208 -8.152 1.104 1.00 0.00 85 SER A N 2
ATOM 3258 C CA . SER A 1 85 ? 13.834 -8.629 2.428 1.00 0.00 85 SER A CA 2
ATOM 3259 C C . SER A 1 85 ? 12.875 -9.817 2.345 1.00 0.00 85 SER A C 2
ATOM 3260 O O . SER A 1 85 ? 12.881 -10.681 3.217 1.00 0.00 85 SER A O 2
ATOM 3268 N N . TYR A 1 86 ? 12.062 -9.846 1.285 1.00 0.00 86 TYR A N 2
ATOM 3269 C CA . TYR A 1 86 ? 11.096 -10.923 1.063 1.00 0.00 86 TYR A CA 2
ATOM 3270 C C . TYR A 1 86 ? 10.143 -11.068 2.252 1.00 0.00 86 TYR A C 2
ATOM 3271 O O . TYR A 1 86 ? 10.286 -11.967 3.079 1.00 0.00 86 TYR A O 2
ATOM 3289 N N . GLU A 1 87 ? 9.161 -10.174 2.320 1.00 0.00 87 GLU A N 2
ATOM 3290 C CA . GLU A 1 87 ? 8.174 -10.185 3.399 1.00 0.00 87 GLU A CA 2
ATOM 3291 C C . GLU A 1 87 ? 7.270 -11.411 3.315 1.00 0.00 87 GLU A C 2
ATOM 3292 O O . GLU A 1 87 ? 6.672 -11.816 4.314 1.00 0.00 87 GLU A O 2
ATOM 3304 N N . ASN A 1 88 ? 7.159 -11.966 2.106 1.00 0.00 88 ASN A N 2
ATOM 3305 C CA . ASN A 1 88 ? 6.335 -13.150 1.832 1.00 0.00 88 ASN A CA 2
ATOM 3306 C C . ASN A 1 88 ? 4.844 -12.812 1.855 1.00 0.00 88 ASN A C 2
ATOM 3307 O O . ASN A 1 88 ? 4.160 -12.954 0.846 1.00 0.00 88 ASN A O 2
ATOM 3318 N N . GLY A 1 89 ? 4.349 -12.347 2.994 1.00 0.00 89 GLY A N 2
ATOM 3319 C CA . GLY A 1 89 ? 2.945 -12.011 3.103 1.00 0.00 89 GLY A CA 2
ATOM 3320 C C . GLY A 1 89 ? 2.691 -10.867 4.063 1.00 0.00 89 GLY A C 2
ATOM 3321 O O . GLY A 1 89 ? 3.489 -9.930 4.150 1.00 0.00 89 GLY A O 2
ATOM 3325 N N . ASP A 1 90 ? 1.577 -10.947 4.785 1.00 0.00 90 ASP A N 2
ATOM 3326 C CA . ASP A 1 90 ? 1.206 -9.910 5.745 1.00 0.00 90 ASP A CA 2
ATOM 3327 C C . ASP A 1 90 ? 2.084 -9.991 6.987 1.00 0.00 90 ASP A C 2
ATOM 3328 O O . ASP A 1 90 ? 2.912 -9.114 7.230 1.00 0.00 90 ASP A O 2
ATOM 3337 N N . ASN A 1 91 ? 1.896 -11.049 7.765 1.00 0.00 91 ASN A N 2
ATOM 3338 C CA . ASN A 1 91 ? 2.669 -11.256 8.985 1.00 0.00 91 ASN A CA 2
ATOM 3339 C C . ASN A 1 91 ? 2.979 -12.736 9.163 1.00 0.00 91 ASN A C 2
ATOM 3340 O O . ASN A 1 91 ? 3.287 -13.183 10.267 1.00 0.00 91 ASN A O 2
ATOM 3351 N N . VAL A 1 92 ? 2.917 -13.468 8.041 1.00 0.00 92 VAL A N 2
ATOM 3352 C CA . VAL A 1 92 ? 3.165 -14.919 7.989 1.00 0.00 92 VAL A CA 2
ATOM 3353 C C . VAL A 1 92 ? 2.477 -15.666 9.138 1.00 0.00 92 VAL A C 2
ATOM 3354 O O . VAL A 1 92 ? 1.447 -15.215 9.640 1.00 0.00 92 VAL A O 2
ATOM 3367 N N . ASN A 1 93 ? 3.019 -16.830 9.503 1.00 0.00 93 ASN A N 2
ATOM 3368 C CA . ASN A 1 93 ? 2.479 -17.655 10.590 1.00 0.00 93 ASN A CA 2
ATOM 3369 C C . ASN A 1 93 ? 1.087 -18.193 10.249 1.00 0.00 93 ASN A C 2
ATOM 3370 O O . ASN A 1 93 ? 0.946 -19.327 9.795 1.00 0.00 93 ASN A O 2
ATOM 3381 N N . LEU A 1 94 ? 0.067 -17.366 10.434 1.00 0.00 94 LEU A N 2
ATOM 3382 C CA . LEU A 1 94 ? -1.306 -17.765 10.157 1.00 0.00 94 LEU A CA 2
ATOM 3383 C C . LEU A 1 94 ? -1.614 -17.619 8.672 1.00 0.00 94 LEU A C 2
ATOM 3384 O O . LEU A 1 94 ? -2.444 -16.806 8.272 1.00 0.00 94 LEU A O 2
ATOM 3400 N N . SER A 1 95 ? -0.929 -18.406 7.858 1.00 0.00 95 SER A N 2
ATOM 3401 C CA . SER A 1 95 ? -1.125 -18.369 6.419 1.00 0.00 95 SER A CA 2
ATOM 3402 C C . SER A 1 95 ? -1.932 -19.578 5.956 1.00 0.00 95 SER A C 2
ATOM 3403 O O . SER A 1 95 ? -2.246 -19.716 4.774 1.00 0.00 95 SER A O 2
ATOM 3411 N N . GLU A 1 96 ? -2.277 -20.442 6.902 1.00 0.00 96 GLU A N 2
ATOM 3412 C CA . GLU A 1 96 ? -3.048 -21.638 6.603 1.00 0.00 96 GLU A CA 2
ATOM 3413 C C . GLU A 1 96 ? -4.021 -21.944 7.738 1.00 0.00 96 GLU A C 2
ATOM 3414 O O . GLU A 1 96 ? -4.121 -21.186 8.708 1.00 0.00 96 GLU A O 2
ATOM 3426 N N . ALA A 1 97 ? -4.720 -23.066 7.627 1.00 0.00 97 ALA A N 2
ATOM 3427 C CA . ALA A 1 97 ? -5.705 -23.464 8.623 1.00 0.00 97 ALA A CA 2
ATOM 3428 C C . ALA A 1 97 ? -5.071 -24.232 9.781 1.00 0.00 97 ALA A C 2
ATOM 3429 O O . ALA A 1 97 ? -5.352 -25.410 9.984 1.00 0.00 97 ALA A O 2
ATOM 3436 N N . ILE A 1 98 ? -4.228 -23.553 10.548 1.00 0.00 98 ILE A N 2
ATOM 3437 C CA . ILE A 1 98 ? -3.571 -24.173 11.691 1.00 0.00 98 ILE A CA 2
ATOM 3438 C C . ILE A 1 98 ? -4.204 -23.687 12.986 1.00 0.00 98 ILE A C 2
ATOM 3439 O O . ILE A 1 98 ? -3.819 -24.096 14.083 1.00 0.00 98 ILE A O 2
ATOM 3455 N N . ASN A 1 99 ? -5.186 -22.812 12.854 1.00 0.00 99 ASN A N 2
ATOM 3456 C CA . ASN A 1 99 ? -5.868 -22.270 14.014 1.00 0.00 99 ASN A CA 2
ATOM 3457 C C . ASN A 1 99 ? -7.366 -22.521 13.919 1.00 0.00 99 ASN A C 2
ATOM 3458 O O . ASN A 1 99 ? -8.177 -21.615 14.106 1.00 0.00 99 ASN A O 2
ATOM 3469 N N . VAL A 1 100 ? -7.720 -23.760 13.609 1.00 0.00 100 VAL A N 2
ATOM 3470 C CA . VAL A 1 100 ? -9.114 -24.158 13.488 1.00 0.00 100 VAL A CA 2
ATOM 3471 C C . VAL A 1 100 ? -9.368 -25.435 14.273 1.00 0.00 100 VAL A C 2
ATOM 3472 O O . VAL A 1 100 ? -10.162 -26.283 13.871 1.00 0.00 100 VAL A O 2
ATOM 3485 N N . GLN A 1 101 ? -8.682 -25.561 15.398 1.00 0.00 101 GLN A N 2
ATOM 3486 C CA . GLN A 1 101 ? -8.817 -26.736 16.246 1.00 0.00 101 GLN A CA 2
ATOM 3487 C C . GLN A 1 101 ? -10.160 -26.726 16.964 1.00 0.00 101 GLN A C 2
ATOM 3488 O O . GLN A 1 101 ? -10.782 -27.768 17.162 1.00 0.00 101 GLN A O 2
ATOM 3502 N N . LEU A 1 102 ? -10.599 -25.536 17.347 1.00 0.00 102 LEU A N 2
ATOM 3503 C CA . LEU A 1 102 ? -11.864 -25.363 18.043 1.00 0.00 102 LEU A CA 2
ATOM 3504 C C . LEU A 1 102 ? -12.462 -24.014 17.687 1.00 0.00 102 LEU A C 2
ATOM 3505 O O . LEU A 1 102 ? -11.790 -23.180 17.080 1.00 0.00 102 LEU A O 2
ATOM 3521 N N . THR A 1 103 ? -13.717 -23.798 18.063 1.00 0.00 103 THR A N 2
ATOM 3522 C CA . THR A 1 103 ? -14.391 -22.537 17.793 1.00 0.00 103 THR A CA 2
ATOM 3523 C C . THR A 1 103 ? -13.641 -21.383 18.456 1.00 0.00 103 THR A C 2
ATOM 3524 O O . THR A 1 103 ? -13.535 -20.289 17.903 1.00 0.00 103 THR A O 2
ATOM 3535 N N . LEU A 1 104 ? -13.113 -21.650 19.642 1.00 0.00 104 LEU A N 2
ATOM 3536 C CA . LEU A 1 104 ? -12.354 -20.661 20.388 1.00 0.00 104 LEU A CA 2
ATOM 3537 C C . LEU A 1 104 ? -10.896 -21.099 20.467 1.00 0.00 104 LEU A C 2
ATOM 3538 O O . LEU A 1 104 ? -10.357 -21.316 21.552 1.00 0.00 104 LEU A O 2
ATOM 3554 N N . ASP A 1 105 ? -10.271 -21.250 19.305 1.00 0.00 105 ASP A N 2
ATOM 3555 C CA . ASP A 1 105 ? -8.874 -21.672 19.235 1.00 0.00 105 ASP A CA 2
ATOM 3556 C C . ASP A 1 105 ? -7.945 -20.528 19.629 1.00 0.00 105 ASP A C 2
ATOM 3557 O O . ASP A 1 105 ? -7.360 -19.853 18.781 1.00 0.00 105 ASP A O 2
ATOM 3566 N N . THR A 1 106 ? -7.837 -20.302 20.925 1.00 0.00 106 THR A N 2
ATOM 3567 C CA . THR A 1 106 ? -6.978 -19.263 21.456 1.00 0.00 106 THR A CA 2
ATOM 3568 C C . THR A 1 106 ? -5.881 -19.896 22.306 1.00 0.00 106 THR A C 2
ATOM 3569 O O . THR A 1 106 ? -5.662 -19.515 23.453 1.00 0.00 106 THR A O 2
ATOM 3580 N N . LYS A 1 107 ? -5.207 -20.883 21.721 1.00 0.00 107 LYS A N 2
ATOM 3581 C CA . LYS A 1 107 ? -4.135 -21.603 22.405 1.00 0.00 107 LYS A CA 2
ATOM 3582 C C . LYS A 1 107 ? -2.928 -20.705 22.667 1.00 0.00 107 LYS A C 2
ATOM 3583 O O . LYS A 1 107 ? -2.091 -21.023 23.510 1.00 0.00 107 LYS A O 2
ATOM 3602 N N . LEU A 1 108 ? -2.852 -19.590 21.929 1.00 0.00 108 LEU A N 2
ATOM 3603 C CA . LEU A 1 108 ? -1.766 -18.614 22.070 1.00 0.00 108 LEU A CA 2
ATOM 3604 C C . LEU A 1 108 ? -0.433 -19.163 21.545 1.00 0.00 108 LEU A C 2
ATOM 3605 O O . LEU A 1 108 ? -0.280 -20.370 21.345 1.00 0.00 108 LEU A O 2
ATOM 3621 N N . PRO A 1 109 ? 0.535 -18.272 21.248 1.00 0.00 109 PRO A N 2
ATOM 3622 C CA . PRO A 1 109 ? 1.860 -18.679 20.770 1.00 0.00 109 PRO A CA 2
ATOM 3623 C C . PRO A 1 109 ? 2.615 -19.483 21.822 1.00 0.00 109 PRO A C 2
ATOM 3624 O O . PRO A 1 109 ? 2.461 -19.241 23.020 1.00 0.00 109 PRO A O 2
ATOM 3635 N N . GLU A 1 110 ? 3.420 -20.436 21.359 1.00 0.00 110 GLU A N 2
ATOM 3636 C CA . GLU A 1 110 ? 4.206 -21.297 22.241 1.00 0.00 110 GLU A CA 2
ATOM 3637 C C . GLU A 1 110 ? 3.303 -22.186 23.087 1.00 0.00 110 GLU A C 2
ATOM 3638 O O . GLU A 1 110 ? 3.615 -22.497 24.238 1.00 0.00 110 GLU A O 2
ATOM 3650 N N . ALA A 1 111 ? 2.183 -22.591 22.500 1.00 0.00 111 ALA A N 2
ATOM 3651 C CA . ALA A 1 111 ? 1.229 -23.455 23.176 1.00 0.00 111 ALA A CA 2
ATOM 3652 C C . ALA A 1 111 ? 1.829 -24.829 23.426 1.00 0.00 111 ALA A C 2
ATOM 3653 O O . ALA A 1 111 ? 1.862 -25.681 22.534 1.00 0.00 111 ALA A O 2
ATOM 3660 N N . LYS A 1 112 ? 2.300 -25.046 24.639 1.00 0.00 112 LYS A N 2
ATOM 3661 C CA . LYS A 1 112 ? 2.904 -26.315 25.001 1.00 0.00 112 LYS A CA 2
ATOM 3662 C C . LYS A 1 112 ? 1.842 -27.295 25.491 1.00 0.00 112 LYS A C 2
ATOM 3663 O O . LYS A 1 112 ? 2.000 -27.940 26.527 1.00 0.00 112 LYS A O 2
ATOM 3682 N N . GLU A 1 113 ? 0.758 -27.391 24.735 1.00 0.00 113 GLU A N 2
ATOM 3683 C CA . GLU A 1 113 ? -0.340 -28.286 25.064 1.00 0.00 113 GLU A CA 2
ATOM 3684 C C . GLU A 1 113 ? -0.153 -29.626 24.358 1.00 0.00 113 GLU A C 2
ATOM 3685 O O . GLU A 1 113 ? 0.120 -30.643 24.997 1.00 0.00 113 GLU A O 2
ATOM 3697 N N . LEU A 1 114 ? -0.253 -29.608 23.029 1.00 0.00 114 LEU A N 2
ATOM 3698 C CA . LEU A 1 114 ? -0.093 -30.817 22.219 1.00 0.00 114 LEU A CA 2
ATOM 3699 C C . LEU A 1 114 ? 1.357 -31.301 22.230 1.00 0.00 114 LEU A C 2
ATOM 3700 O O . LEU A 1 114 ? 1.696 -32.312 21.619 1.00 0.00 114 LEU A O 2
ATOM 3716 N N . HIS A 1 115 ? 2.214 -30.557 22.911 1.00 0.00 115 HIS A N 2
ATOM 3717 C CA . HIS A 1 115 ? 3.619 -30.906 23.023 1.00 0.00 115 HIS A CA 2
ATOM 3718 C C . HIS A 1 115 ? 4.070 -30.729 24.465 1.00 0.00 115 HIS A C 2
ATOM 3719 O O . HIS A 1 115 ? 5.206 -30.337 24.736 1.00 0.00 115 HIS A O 2
ATOM 3734 N N . HIS A 1 116 ? 3.160 -31.030 25.386 1.00 0.00 116 HIS A N 2
ATOM 3735 C CA . HIS A 1 116 ? 3.421 -30.907 26.817 1.00 0.00 116 HIS A CA 2
ATOM 3736 C C . HIS A 1 116 ? 4.315 -32.043 27.320 1.00 0.00 116 HIS A C 2
ATOM 3737 O O . HIS A 1 116 ? 3.929 -32.808 28.203 1.00 0.00 116 HIS A O 2
ATOM 3752 N N . HIS A 1 117 ? 5.510 -32.148 26.758 1.00 0.00 117 HIS A N 2
ATOM 3753 C CA . HIS A 1 117 ? 6.449 -33.185 27.161 1.00 0.00 117 HIS A CA 2
ATOM 3754 C C . HIS A 1 117 ? 7.652 -32.565 27.863 1.00 0.00 117 HIS A C 2
ATOM 3755 O O . HIS A 1 117 ? 8.626 -33.251 28.169 1.00 0.00 117 HIS A O 2
ATOM 3770 N N . HIS A 1 118 ? 7.564 -31.256 28.099 1.00 0.00 118 HIS A N 2
ATOM 3771 C CA . HIS A 1 118 ? 8.619 -30.499 28.776 1.00 0.00 118 HIS A CA 2
ATOM 3772 C C . HIS A 1 118 ? 9.955 -30.613 28.038 1.00 0.00 118 HIS A C 2
ATOM 3773 O O . HIS A 1 118 ? 10.979 -30.958 28.626 1.00 0.00 118 HIS A O 2
ATOM 3788 N N . HIS A 1 119 ? 9.937 -30.325 26.747 1.00 0.00 119 HIS A N 2
ATOM 3789 C CA . HIS A 1 119 ? 11.150 -30.381 25.942 1.00 0.00 119 HIS A CA 2
ATOM 3790 C C . HIS A 1 119 ? 11.347 -29.057 25.217 1.00 0.00 119 HIS A C 2
ATOM 3791 O O . HIS A 1 119 ? 12.251 -28.911 24.391 1.00 0.00 119 HIS A O 2
ATOM 3806 N N . HIS A 1 120 ? 10.483 -28.104 25.537 1.00 0.00 120 HIS A N 2
ATOM 3807 C CA . HIS A 1 120 ? 10.517 -26.777 24.948 1.00 0.00 120 HIS A CA 2
ATOM 3808 C C . HIS A 1 120 ? 9.460 -25.916 25.615 1.00 0.00 120 HIS A C 2
ATOM 3809 O O . HIS A 1 120 ? 9.690 -24.704 25.775 1.00 0.00 120 HIS A O 2
ATOM 3825 N N . MET A 1 1 ? 2.312 15.835 5.257 1.00 0.00 1 MET A N 3
ATOM 3826 C CA . MET A 1 1 ? 2.185 15.186 3.932 1.00 0.00 1 MET A CA 3
ATOM 3827 C C . MET A 1 1 ? 0.823 14.506 3.809 1.00 0.00 1 MET A C 3
ATOM 3828 O O . MET A 1 1 ? 0.679 13.323 4.104 1.00 0.00 1 MET A O 3
ATOM 3844 N N . GLN A 1 2 ? -0.182 15.259 3.398 1.00 0.00 2 GLN A N 3
ATOM 3845 C CA . GLN A 1 2 ? -1.520 14.709 3.250 1.00 0.00 2 GLN A CA 3
ATOM 3846 C C . GLN A 1 2 ? -1.784 14.319 1.800 1.00 0.00 2 GLN A C 3
ATOM 3847 O O . GLN A 1 2 ? -1.293 14.965 0.876 1.00 0.00 2 GLN A O 3
ATOM 3861 N N . ILE A 1 3 ? -2.534 13.243 1.617 1.00 0.00 3 ILE A N 3
ATOM 3862 C CA . ILE A 1 3 ? -2.879 12.757 0.290 1.00 0.00 3 ILE A CA 3
ATOM 3863 C C . ILE A 1 3 ? -4.379 12.528 0.208 1.00 0.00 3 ILE A C 3
ATOM 3864 O O . ILE A 1 3 ? -4.941 11.769 0.997 1.00 0.00 3 ILE A O 3
ATOM 3880 N N . TYR A 1 4 ? -5.028 13.193 -0.732 1.00 0.00 4 TYR A N 3
ATOM 3881 C CA . TYR A 1 4 ? -6.464 13.056 -0.902 1.00 0.00 4 TYR A CA 3
ATOM 3882 C C . TYR A 1 4 ? -6.767 12.010 -1.965 1.00 0.00 4 TYR A C 3
ATOM 3883 O O . TYR A 1 4 ? -6.344 12.133 -3.117 1.00 0.00 4 TYR A O 3
ATOM 3901 N N . THR A 1 5 ? -7.485 10.974 -1.574 1.00 0.00 5 THR A N 3
ATOM 3902 C CA . THR A 1 5 ? -7.828 9.901 -2.483 1.00 0.00 5 THR A CA 3
ATOM 3903 C C . THR A 1 5 ? -9.339 9.780 -2.642 1.00 0.00 5 THR A C 3
ATOM 3904 O O . THR A 1 5 ? -10.095 10.138 -1.746 1.00 0.00 5 THR A O 3
ATOM 3915 N N . SER A 1 6 ? -9.769 9.310 -3.797 1.00 0.00 6 SER A N 3
ATOM 3916 C CA . SER A 1 6 ? -11.179 9.109 -4.069 1.00 0.00 6 SER A CA 3
ATOM 3917 C C . SER A 1 6 ? -11.344 7.873 -4.945 1.00 0.00 6 SER A C 3
ATOM 3918 O O . SER A 1 6 ? -11.432 7.966 -6.171 1.00 0.00 6 SER A O 3
ATOM 3926 N N . GLU A 1 7 ? -11.409 6.719 -4.297 1.00 0.00 7 GLU A N 3
ATOM 3927 C CA . GLU A 1 7 ? -11.539 5.449 -4.997 1.00 0.00 7 GLU A CA 3
ATOM 3928 C C . GLU A 1 7 ? -12.941 5.299 -5.578 1.00 0.00 7 GLU A C 3
ATOM 3929 O O . GLU A 1 7 ? -13.154 4.569 -6.544 1.00 0.00 7 GLU A O 3
ATOM 3941 N N . LYS A 1 8 ? -13.892 6.017 -4.991 1.00 0.00 8 LYS A N 3
ATOM 3942 C CA . LYS A 1 8 ? -15.272 5.983 -5.453 1.00 0.00 8 LYS A CA 3
ATOM 3943 C C . LYS A 1 8 ? -15.409 6.804 -6.730 1.00 0.00 8 LYS A C 3
ATOM 3944 O O . LYS A 1 8 ? -16.421 6.735 -7.423 1.00 0.00 8 LYS A O 3
ATOM 3963 N N . ARG A 1 9 ? -14.386 7.599 -7.014 1.00 0.00 9 ARG A N 3
ATOM 3964 C CA . ARG A 1 9 ? -14.363 8.426 -8.207 1.00 0.00 9 ARG A CA 3
ATOM 3965 C C . ARG A 1 9 ? -13.474 7.777 -9.263 1.00 0.00 9 ARG A C 3
ATOM 3966 O O . ARG A 1 9 ? -13.785 7.812 -10.453 1.00 0.00 9 ARG A O 3
ATOM 3987 N N . GLY A 1 10 ? -12.365 7.194 -8.809 1.00 0.00 10 GLY A N 3
ATOM 3988 C CA . GLY A 1 10 ? -11.438 6.526 -9.705 1.00 0.00 10 GLY A CA 3
ATOM 3989 C C . GLY A 1 10 ? -10.868 7.446 -10.765 1.00 0.00 10 GLY A C 3
ATOM 3990 O O . GLY A 1 10 ? -10.829 7.099 -11.946 1.00 0.00 10 GLY A O 3
ATOM 3994 N N . SER A 1 11 ? -10.422 8.619 -10.345 1.00 0.00 11 SER A N 3
ATOM 3995 C CA . SER A 1 11 ? -9.851 9.589 -11.261 1.00 0.00 11 SER A CA 3
ATOM 3996 C C . SER A 1 11 ? -8.510 9.089 -11.791 1.00 0.00 11 SER A C 3
ATOM 3997 O O . SER A 1 11 ? -7.506 9.112 -11.082 1.00 0.00 11 SER A O 3
ATOM 4005 N N . ASP A 1 12 ? -8.506 8.621 -13.031 1.00 0.00 12 ASP A N 3
ATOM 4006 C CA . ASP A 1 12 ? -7.288 8.102 -13.641 1.00 0.00 12 ASP A CA 3
ATOM 4007 C C . ASP A 1 12 ? -6.374 9.226 -14.116 1.00 0.00 12 ASP A C 3
ATOM 4008 O O . ASP A 1 12 ? -5.207 9.291 -13.736 1.00 0.00 12 ASP A O 3
ATOM 4017 N N . THR A 1 13 ? -6.929 10.141 -14.898 1.00 0.00 13 THR A N 3
ATOM 4018 C CA . THR A 1 13 ? -6.162 11.256 -15.437 1.00 0.00 13 THR A CA 3
ATOM 4019 C C . THR A 1 13 ? -6.065 12.412 -14.442 1.00 0.00 13 THR A C 3
ATOM 4020 O O . THR A 1 13 ? -5.423 13.425 -14.710 1.00 0.00 13 THR A O 3
ATOM 4031 N N . ALA A 1 14 ? -6.709 12.254 -13.295 1.00 0.00 14 ALA A N 3
ATOM 4032 C CA . ALA A 1 14 ? -6.695 13.279 -12.261 1.00 0.00 14 ALA A CA 3
ATOM 4033 C C . ALA A 1 14 ? -6.263 12.684 -10.934 1.00 0.00 14 ALA A C 3
ATOM 4034 O O . ALA A 1 14 ? -6.488 13.261 -9.879 1.00 0.00 14 ALA A O 3
ATOM 4041 N N . GLY A 1 15 ? -5.629 11.531 -10.996 1.00 0.00 15 GLY A N 3
ATOM 4042 C CA . GLY A 1 15 ? -5.199 10.859 -9.794 1.00 0.00 15 GLY A CA 3
ATOM 4043 C C . GLY A 1 15 ? -3.831 11.301 -9.337 1.00 0.00 15 GLY A C 3
ATOM 4044 O O . GLY A 1 15 ? -2.854 10.565 -9.475 1.00 0.00 15 GLY A O 3
ATOM 4048 N N . ASN A 1 16 ? -3.754 12.505 -8.798 1.00 0.00 16 ASN A N 3
ATOM 4049 C CA . ASN A 1 16 ? -2.489 13.024 -8.305 1.00 0.00 16 ASN A CA 3
ATOM 4050 C C . ASN A 1 16 ? -2.381 12.794 -6.804 1.00 0.00 16 ASN A C 3
ATOM 4051 O O . ASN A 1 16 ? -1.308 12.477 -6.282 1.00 0.00 16 ASN A O 3
ATOM 4062 N N . GLY A 1 17 ? -3.512 12.916 -6.124 1.00 0.00 17 GLY A N 3
ATOM 4063 C CA . GLY A 1 17 ? -3.544 12.735 -4.690 1.00 0.00 17 GLY A CA 3
ATOM 4064 C C . GLY A 1 17 ? -3.687 14.049 -3.958 1.00 0.00 17 GLY A C 3
ATOM 4065 O O . GLY A 1 17 ? -3.323 14.165 -2.790 1.00 0.00 17 GLY A O 3
ATOM 4069 N N . THR A 1 18 ? -4.230 15.036 -4.650 1.00 0.00 18 THR A N 3
ATOM 4070 C CA . THR A 1 18 ? -4.433 16.349 -4.076 1.00 0.00 18 THR A CA 3
ATOM 4071 C C . THR A 1 18 ? -5.931 16.669 -4.001 1.00 0.00 18 THR A C 3
ATOM 4072 O O . THR A 1 18 ? -6.758 15.767 -4.149 1.00 0.00 18 THR A O 3
ATOM 4083 N N . GLU A 1 19 ? -6.288 17.929 -3.776 1.00 0.00 19 GLU A N 3
ATOM 4084 C CA . GLU A 1 19 ? -7.696 18.302 -3.643 1.00 0.00 19 GLU A CA 3
ATOM 4085 C C . GLU A 1 19 ? -8.377 18.476 -4.998 1.00 0.00 19 GLU A C 3
ATOM 4086 O O . GLU A 1 19 ? -9.502 18.016 -5.196 1.00 0.00 19 GLU A O 3
ATOM 4098 N N . GLU A 1 20 ? -7.700 19.135 -5.928 1.00 0.00 20 GLU A N 3
ATOM 4099 C CA . GLU A 1 20 ? -8.256 19.351 -7.258 1.00 0.00 20 GLU A CA 3
ATOM 4100 C C . GLU A 1 20 ? -8.084 18.086 -8.095 1.00 0.00 20 GLU A C 3
ATOM 4101 O O . GLU A 1 20 ? -8.861 17.814 -9.011 1.00 0.00 20 GLU A O 3
ATOM 4113 N N . ALA A 1 21 ? -7.056 17.319 -7.760 1.00 0.00 21 ALA A N 3
ATOM 4114 C CA . ALA A 1 21 ? -6.766 16.071 -8.440 1.00 0.00 21 ALA A CA 3
ATOM 4115 C C . ALA A 1 21 ? -6.852 14.908 -7.454 1.00 0.00 21 ALA A C 3
ATOM 4116 O O . ALA A 1 21 ? -5.850 14.514 -6.849 1.00 0.00 21 ALA A O 3
ATOM 4123 N N . PRO A 1 22 ? -8.048 14.321 -7.311 1.00 0.00 22 PRO A N 3
ATOM 4124 C CA . PRO A 1 22 ? -8.296 13.222 -6.381 1.00 0.00 22 PRO A CA 3
ATOM 4125 C C . PRO A 1 22 ? -7.688 11.913 -6.863 1.00 0.00 22 PRO A C 3
ATOM 4126 O O . PRO A 1 22 ? -7.879 11.512 -8.011 1.00 0.00 22 PRO A O 3
ATOM 4137 N N . LEU A 1 23 ? -6.961 11.245 -5.981 1.00 0.00 23 LEU A N 3
ATOM 4138 C CA . LEU A 1 23 ? -6.320 9.982 -6.315 1.00 0.00 23 LEU A CA 3
ATOM 4139 C C . LEU A 1 23 ? -7.360 8.915 -6.654 1.00 0.00 23 LEU A C 3
ATOM 4140 O O . LEU A 1 23 ? -8.465 8.921 -6.120 1.00 0.00 23 LEU A O 3
ATOM 4156 N N . LYS A 1 24 ? -6.983 7.993 -7.529 1.00 0.00 24 LYS A N 3
ATOM 4157 C CA . LYS A 1 24 ? -7.876 6.927 -7.969 1.00 0.00 24 LYS A CA 3
ATOM 4158 C C . LYS A 1 24 ? -8.039 5.854 -6.898 1.00 0.00 24 LYS A C 3
ATOM 4159 O O . LYS A 1 24 ? -9.125 5.322 -6.710 1.00 0.00 24 LYS A O 3
ATOM 4178 N N . THR A 1 25 ? -6.956 5.536 -6.209 1.00 0.00 25 THR A N 3
ATOM 4179 C CA . THR A 1 25 ? -6.987 4.523 -5.164 1.00 0.00 25 THR A CA 3
ATOM 4180 C C . THR A 1 25 ? -5.882 4.773 -4.150 1.00 0.00 25 THR A C 3
ATOM 4181 O O . THR A 1 25 ? -4.884 5.423 -4.466 1.00 0.00 25 THR A O 3
ATOM 4192 N N . VAL A 1 26 ? -6.057 4.251 -2.940 1.00 0.00 26 VAL A N 3
ATOM 4193 C CA . VAL A 1 26 ? -5.067 4.410 -1.875 1.00 0.00 26 VAL A CA 3
ATOM 4194 C C . VAL A 1 26 ? -3.718 3.813 -2.292 1.00 0.00 26 VAL A C 3
ATOM 4195 O O . VAL A 1 26 ? -2.664 4.249 -1.838 1.00 0.00 26 VAL A O 3
ATOM 4208 N N . LEU A 1 27 ? -3.769 2.835 -3.191 1.00 0.00 27 LEU A N 3
ATOM 4209 C CA . LEU A 1 27 ? -2.568 2.173 -3.685 1.00 0.00 27 LEU A CA 3
ATOM 4210 C C . LEU A 1 27 ? -1.621 3.178 -4.339 1.00 0.00 27 LEU A C 3
ATOM 4211 O O . LEU A 1 27 ? -0.411 3.116 -4.146 1.00 0.00 27 LEU A O 3
ATOM 4227 N N . GLN A 1 28 ? -2.190 4.127 -5.076 1.00 0.00 28 GLN A N 3
ATOM 4228 C CA . GLN A 1 28 ? -1.408 5.143 -5.778 1.00 0.00 28 GLN A CA 3
ATOM 4229 C C . GLN A 1 28 ? -0.714 6.095 -4.804 1.00 0.00 28 GLN A C 3
ATOM 4230 O O . GLN A 1 28 ? 0.185 6.845 -5.184 1.00 0.00 28 GLN A O 3
ATOM 4244 N N . ALA A 1 29 ? -1.158 6.097 -3.559 1.00 0.00 29 ALA A N 3
ATOM 4245 C CA . ALA A 1 29 ? -0.544 6.935 -2.544 1.00 0.00 29 ALA A CA 3
ATOM 4246 C C . ALA A 1 29 ? 0.654 6.207 -1.947 1.00 0.00 29 ALA A C 3
ATOM 4247 O O . ALA A 1 29 ? 1.653 6.817 -1.571 1.00 0.00 29 ALA A O 3
ATOM 4254 N N . ILE A 1 30 ? 0.546 4.887 -1.905 1.00 0.00 30 ILE A N 3
ATOM 4255 C CA . ILE A 1 30 ? 1.589 4.040 -1.346 1.00 0.00 30 ILE A CA 3
ATOM 4256 C C . ILE A 1 30 ? 2.699 3.763 -2.358 1.00 0.00 30 ILE A C 3
ATOM 4257 O O . ILE A 1 30 ? 3.854 3.565 -1.978 1.00 0.00 30 ILE A O 3
ATOM 4273 N N . VAL A 1 31 ? 2.350 3.757 -3.641 1.00 0.00 31 VAL A N 3
ATOM 4274 C CA . VAL A 1 31 ? 3.326 3.505 -4.704 1.00 0.00 31 VAL A CA 3
ATOM 4275 C C . VAL A 1 31 ? 4.479 4.510 -4.659 1.00 0.00 31 VAL A C 3
ATOM 4276 O O . VAL A 1 31 ? 5.605 4.188 -5.031 1.00 0.00 31 VAL A O 3
ATOM 4289 N N . LYS A 1 32 ? 4.189 5.714 -4.178 1.00 0.00 32 LYS A N 3
ATOM 4290 C CA . LYS A 1 32 ? 5.184 6.780 -4.094 1.00 0.00 32 LYS A CA 3
ATOM 4291 C C . LYS A 1 32 ? 6.048 6.657 -2.838 1.00 0.00 32 LYS A C 3
ATOM 4292 O O . LYS A 1 32 ? 7.091 7.297 -2.733 1.00 0.00 32 LYS A O 3
ATOM 4311 N N . LEU A 1 33 ? 5.616 5.837 -1.888 1.00 0.00 33 LEU A N 3
ATOM 4312 C CA . LEU A 1 33 ? 6.355 5.675 -0.639 1.00 0.00 33 LEU A CA 3
ATOM 4313 C C . LEU A 1 33 ? 6.992 4.294 -0.530 1.00 0.00 33 LEU A C 3
ATOM 4314 O O . LEU A 1 33 ? 7.704 4.008 0.434 1.00 0.00 33 LEU A O 3
ATOM 4330 N N . ASP A 1 34 ? 6.721 3.438 -1.512 1.00 0.00 34 ASP A N 3
ATOM 4331 C CA . ASP A 1 34 ? 7.253 2.069 -1.535 1.00 0.00 34 ASP A CA 3
ATOM 4332 C C . ASP A 1 34 ? 6.787 1.284 -0.300 1.00 0.00 34 ASP A C 3
ATOM 4333 O O . ASP A 1 34 ? 7.444 0.349 0.162 1.00 0.00 34 ASP A O 3
ATOM 4342 N N . GLY A 1 35 ? 5.635 1.667 0.230 1.00 0.00 35 GLY A N 3
ATOM 4343 C CA . GLY A 1 35 ? 5.095 0.992 1.395 1.00 0.00 35 GLY A CA 3
ATOM 4344 C C . GLY A 1 35 ? 5.558 1.612 2.698 1.00 0.00 35 GLY A C 3
ATOM 4345 O O . GLY A 1 35 ? 5.095 1.233 3.773 1.00 0.00 35 GLY A O 3
ATOM 4349 N N . LYS A 1 36 ? 6.470 2.566 2.608 1.00 0.00 36 LYS A N 3
ATOM 4350 C CA . LYS A 1 36 ? 6.990 3.234 3.791 1.00 0.00 36 LYS A CA 3
ATOM 4351 C C . LYS A 1 36 ? 6.122 4.433 4.132 1.00 0.00 36 LYS A C 3
ATOM 4352 O O . LYS A 1 36 ? 6.368 5.546 3.671 1.00 0.00 36 LYS A O 3
ATOM 4371 N N . ILE A 1 37 ? 5.091 4.188 4.923 1.00 0.00 37 ILE A N 3
ATOM 4372 C CA . ILE A 1 37 ? 4.178 5.241 5.325 1.00 0.00 37 ILE A CA 3
ATOM 4373 C C . ILE A 1 37 ? 4.783 6.072 6.449 1.00 0.00 37 ILE A C 3
ATOM 4374 O O . ILE A 1 37 ? 4.920 5.599 7.579 1.00 0.00 37 ILE A O 3
ATOM 4390 N N . GLU A 1 38 ? 5.158 7.299 6.122 1.00 0.00 38 GLU A N 3
ATOM 4391 C CA . GLU A 1 38 ? 5.752 8.214 7.086 1.00 0.00 38 GLU A CA 3
ATOM 4392 C C . GLU A 1 38 ? 4.691 8.688 8.081 1.00 0.00 38 GLU A C 3
ATOM 4393 O O . GLU A 1 38 ? 3.499 8.713 7.766 1.00 0.00 38 GLU A O 3
ATOM 4405 N N . ALA A 1 39 ? 5.131 9.071 9.274 1.00 0.00 39 ALA A N 3
ATOM 4406 C CA . ALA A 1 39 ? 4.230 9.537 10.323 1.00 0.00 39 ALA A CA 3
ATOM 4407 C C . ALA A 1 39 ? 3.562 10.850 9.930 1.00 0.00 39 ALA A C 3
ATOM 4408 O O . ALA A 1 39 ? 2.572 11.268 10.535 1.00 0.00 39 ALA A O 3
ATOM 4415 N N . ASP A 1 40 ? 4.114 11.502 8.915 1.00 0.00 40 ASP A N 3
ATOM 4416 C CA . ASP A 1 40 ? 3.569 12.757 8.427 1.00 0.00 40 ASP A CA 3
ATOM 4417 C C . ASP A 1 40 ? 2.622 12.505 7.256 1.00 0.00 40 ASP A C 3
ATOM 4418 O O . ASP A 1 40 ? 1.946 13.421 6.773 1.00 0.00 40 ASP A O 3
ATOM 4427 N N . THR A 1 41 ? 2.558 11.261 6.807 1.00 0.00 41 THR A N 3
ATOM 4428 C CA . THR A 1 41 ? 1.683 10.907 5.706 1.00 0.00 41 THR A CA 3
ATOM 4429 C C . THR A 1 41 ? 0.258 10.685 6.208 1.00 0.00 41 THR A C 3
ATOM 4430 O O . THR A 1 41 ? -0.009 9.774 6.988 1.00 0.00 41 THR A O 3
ATOM 4441 N N . ARG A 1 42 ? -0.650 11.536 5.759 1.00 0.00 42 ARG A N 3
ATOM 4442 C CA . ARG A 1 42 ? -2.050 11.442 6.145 1.00 0.00 42 ARG A CA 3
ATOM 4443 C C . ARG A 1 42 ? -2.885 11.223 4.896 1.00 0.00 42 ARG A C 3
ATOM 4444 O O . ARG A 1 42 ? -3.015 12.123 4.069 1.00 0.00 42 ARG A O 3
ATOM 4465 N N . ILE A 1 43 ? -3.436 10.033 4.751 1.00 0.00 43 ILE A N 3
ATOM 4466 C CA . ILE A 1 43 ? -4.234 9.714 3.580 1.00 0.00 43 ILE A CA 3
ATOM 4467 C C . ILE A 1 43 ? -5.721 9.870 3.867 1.00 0.00 43 ILE A C 3
ATOM 4468 O O . ILE A 1 43 ? -6.257 9.271 4.802 1.00 0.00 43 ILE A O 3
ATOM 4484 N N . TRP A 1 44 ? -6.369 10.691 3.062 1.00 0.00 44 TRP A N 3
ATOM 4485 C CA . TRP A 1 44 ? -7.790 10.943 3.192 1.00 0.00 44 TRP A CA 3
ATOM 4486 C C . TRP A 1 44 ? -8.525 10.273 2.043 1.00 0.00 44 TRP A C 3
ATOM 4487 O O . TRP A 1 44 ? -7.979 10.138 0.948 1.00 0.00 44 TRP A O 3
ATOM 4508 N N . VAL A 1 45 ? -9.748 9.848 2.291 1.00 0.00 45 VAL A N 3
ATOM 4509 C CA . VAL A 1 45 ? -10.551 9.202 1.269 1.00 0.00 45 VAL A CA 3
ATOM 4510 C C . VAL A 1 45 ? -11.675 10.123 0.810 1.00 0.00 45 VAL A C 3
ATOM 4511 O O . VAL A 1 45 ? -11.791 11.254 1.288 1.00 0.00 45 VAL A O 3
ATOM 4524 N N . ASP A 1 46 ? -12.502 9.619 -0.097 1.00 0.00 46 ASP A N 3
ATOM 4525 C CA . ASP A 1 46 ? -13.627 10.376 -0.651 1.00 0.00 46 ASP A CA 3
ATOM 4526 C C . ASP A 1 46 ? -14.664 10.694 0.421 1.00 0.00 46 ASP A C 3
ATOM 4527 O O . ASP A 1 46 ? -15.500 11.578 0.248 1.00 0.00 46 ASP A O 3
ATOM 4536 N N . GLY A 1 47 ? -14.615 9.956 1.514 1.00 0.00 47 GLY A N 3
ATOM 4537 C CA . GLY A 1 47 ? -15.529 10.192 2.604 1.00 0.00 47 GLY A CA 3
ATOM 4538 C C . GLY A 1 47 ? -16.684 9.221 2.639 1.00 0.00 47 GLY A C 3
ATOM 4539 O O . GLY A 1 47 ? -16.858 8.402 1.738 1.00 0.00 47 GLY A O 3
ATOM 4543 N N . THR A 1 48 ? -17.473 9.316 3.696 1.00 0.00 48 THR A N 3
ATOM 4544 C CA . THR A 1 48 ? -18.627 8.458 3.880 1.00 0.00 48 THR A CA 3
ATOM 4545 C C . THR A 1 48 ? -19.880 9.084 3.274 1.00 0.00 48 THR A C 3
ATOM 4546 O O . THR A 1 48 ? -20.997 8.630 3.518 1.00 0.00 48 THR A O 3
ATOM 4557 N N . GLY A 1 49 ? -19.684 10.137 2.491 1.00 0.00 49 GLY A N 3
ATOM 4558 C CA . GLY A 1 49 ? -20.801 10.812 1.861 1.00 0.00 49 GLY A CA 3
ATOM 4559 C C . GLY A 1 49 ? -21.124 12.128 2.534 1.00 0.00 49 GLY A C 3
ATOM 4560 O O . GLY A 1 49 ? -21.337 13.136 1.863 1.00 0.00 49 GLY A O 3
ATOM 4564 N N . ASP A 1 50 ? -21.157 12.112 3.862 1.00 0.00 50 ASP A N 3
ATOM 4565 C CA . ASP A 1 50 ? -21.451 13.313 4.643 1.00 0.00 50 ASP A CA 3
ATOM 4566 C C . ASP A 1 50 ? -20.322 14.317 4.515 1.00 0.00 50 ASP A C 3
ATOM 4567 O O . ASP A 1 50 ? -20.543 15.511 4.316 1.00 0.00 50 ASP A O 3
ATOM 4576 N N . GLU A 1 51 ? -19.108 13.809 4.609 1.00 0.00 51 GLU A N 3
ATOM 4577 C CA . GLU A 1 51 ? -17.926 14.638 4.536 1.00 0.00 51 GLU A CA 3
ATOM 4578 C C . GLU A 1 51 ? -17.253 14.534 3.182 1.00 0.00 51 GLU A C 3
ATOM 4579 O O . GLU A 1 51 ? -17.437 13.557 2.453 1.00 0.00 51 GLU A O 3
ATOM 4591 N N . MET A 1 52 ? -16.464 15.550 2.866 1.00 0.00 52 MET A N 3
ATOM 4592 C CA . MET A 1 52 ? -15.746 15.604 1.602 1.00 0.00 52 MET A CA 3
ATOM 4593 C C . MET A 1 52 ? -14.471 14.783 1.690 1.00 0.00 52 MET A C 3
ATOM 4594 O O . MET A 1 52 ? -14.033 14.188 0.709 1.00 0.00 52 MET A O 3
ATOM 4608 N N . TRP A 1 53 ? -13.872 14.769 2.873 1.00 0.00 53 TRP A N 3
ATOM 4609 C CA . TRP A 1 53 ? -12.643 14.027 3.097 1.00 0.00 53 TRP A CA 3
ATOM 4610 C C . TRP A 1 53 ? -12.704 13.308 4.436 1.00 0.00 53 TRP A C 3
ATOM 4611 O O . TRP A 1 53 ? -13.034 13.907 5.456 1.00 0.00 53 TRP A O 3
ATOM 4632 N N . ASP A 1 54 ? -12.386 12.028 4.418 1.00 0.00 54 ASP A N 3
ATOM 4633 C CA . ASP A 1 54 ? -12.388 11.213 5.627 1.00 0.00 54 ASP A CA 3
ATOM 4634 C C . ASP A 1 54 ? -11.052 10.489 5.723 1.00 0.00 54 ASP A C 3
ATOM 4635 O O . ASP A 1 54 ? -10.256 10.550 4.791 1.00 0.00 54 ASP A O 3
ATOM 4644 N N . VAL A 1 55 ? -10.801 9.809 6.820 1.00 0.00 55 VAL A N 3
ATOM 4645 C CA . VAL A 1 55 ? -9.535 9.109 7.005 1.00 0.00 55 VAL A CA 3
ATOM 4646 C C . VAL A 1 55 ? -9.576 7.720 6.375 1.00 0.00 55 VAL A C 3
ATOM 4647 O O . VAL A 1 55 ? -10.591 7.028 6.434 1.00 0.00 55 VAL A O 3
ATOM 4660 N N . VAL A 1 56 ? -8.468 7.322 5.756 1.00 0.00 56 VAL A N 3
ATOM 4661 C CA . VAL A 1 56 ? -8.377 6.015 5.129 1.00 0.00 56 VAL A CA 3
ATOM 4662 C C . VAL A 1 56 ? -8.388 4.915 6.188 1.00 0.00 56 VAL A C 3
ATOM 4663 O O . VAL A 1 56 ? -7.816 5.067 7.269 1.00 0.00 56 VAL A O 3
ATOM 4676 N N . SER A 1 57 ? -9.054 3.815 5.880 1.00 0.00 57 SER A N 3
ATOM 4677 C CA . SER A 1 57 ? -9.140 2.699 6.803 1.00 0.00 57 SER A CA 3
ATOM 4678 C C . SER A 1 57 ? -7.810 1.953 6.857 1.00 0.00 57 SER A C 3
ATOM 4679 O O . SER A 1 57 ? -7.204 1.668 5.819 1.00 0.00 57 SER A O 3
ATOM 4687 N N . LYS A 1 58 ? -7.378 1.614 8.068 1.00 0.00 58 LYS A N 3
ATOM 4688 C CA . LYS A 1 58 ? -6.117 0.907 8.269 1.00 0.00 58 LYS A CA 3
ATOM 4689 C C . LYS A 1 58 ? -6.170 -0.493 7.666 1.00 0.00 58 LYS A C 3
ATOM 4690 O O . LYS A 1 58 ? -5.147 -1.044 7.267 1.00 0.00 58 LYS A O 3
ATOM 4709 N N . SER A 1 59 ? -7.369 -1.056 7.598 1.00 0.00 59 SER A N 3
ATOM 4710 C CA . SER A 1 59 ? -7.567 -2.386 7.044 1.00 0.00 59 SER A CA 3
ATOM 4711 C C . SER A 1 59 ? -7.272 -2.400 5.545 1.00 0.00 59 SER A C 3
ATOM 4712 O O . SER A 1 59 ? -6.752 -3.377 5.010 1.00 0.00 59 SER A O 3
ATOM 4720 N N . LYS A 1 60 ? -7.589 -1.296 4.882 1.00 0.00 60 LYS A N 3
ATOM 4721 C CA . LYS A 1 60 ? -7.367 -1.177 3.449 1.00 0.00 60 LYS A CA 3
ATOM 4722 C C . LYS A 1 60 ? -5.940 -0.721 3.179 1.00 0.00 60 LYS A C 3
ATOM 4723 O O . LYS A 1 60 ? -5.294 -1.188 2.241 1.00 0.00 60 LYS A O 3
ATOM 4742 N N . LEU A 1 61 ? -5.458 0.185 4.020 1.00 0.00 61 LEU A N 3
ATOM 4743 C CA . LEU A 1 61 ? -4.110 0.720 3.893 1.00 0.00 61 LEU A CA 3
ATOM 4744 C C . LEU A 1 61 ? -3.068 -0.383 4.053 1.00 0.00 61 LEU A C 3
ATOM 4745 O O . LEU A 1 61 ? -2.162 -0.520 3.230 1.00 0.00 61 LEU A O 3
ATOM 4761 N N . LYS A 1 62 ? -3.217 -1.182 5.104 1.00 0.00 62 LYS A N 3
ATOM 4762 C CA . LYS A 1 62 ? -2.286 -2.269 5.380 1.00 0.00 62 LYS A CA 3
ATOM 4763 C C . LYS A 1 62 ? -2.316 -3.311 4.265 1.00 0.00 62 LYS A C 3
ATOM 4764 O O . LYS A 1 62 ? -1.276 -3.835 3.861 1.00 0.00 62 LYS A O 3
ATOM 4783 N N . LYS A 1 63 ? -3.515 -3.603 3.776 1.00 0.00 63 LYS A N 3
ATOM 4784 C CA . LYS A 1 63 ? -3.700 -4.568 2.713 1.00 0.00 63 LYS A CA 3
ATOM 4785 C C . LYS A 1 63 ? -3.024 -4.098 1.429 1.00 0.00 63 LYS A C 3
ATOM 4786 O O . LYS A 1 63 ? -2.256 -4.840 0.815 1.00 0.00 63 LYS A O 3
ATOM 4805 N N . ALA A 1 64 ? -3.298 -2.856 1.044 1.00 0.00 64 ALA A N 3
ATOM 4806 C CA . ALA A 1 64 ? -2.730 -2.282 -0.168 1.00 0.00 64 ALA A CA 3
ATOM 4807 C C . ALA A 1 64 ? -1.210 -2.206 -0.085 1.00 0.00 64 ALA A C 3
ATOM 4808 O O . ALA A 1 64 ? -0.520 -2.477 -1.063 1.00 0.00 64 ALA A O 3
ATOM 4815 N N . THR A 1 65 ? -0.696 -1.854 1.089 1.00 0.00 65 THR A N 3
ATOM 4816 C CA . THR A 1 65 ? 0.744 -1.752 1.300 1.00 0.00 65 THR A CA 3
ATOM 4817 C C . THR A 1 65 ? 1.435 -3.088 1.015 1.00 0.00 65 THR A C 3
ATOM 4818 O O . THR A 1 65 ? 2.508 -3.135 0.408 1.00 0.00 65 THR A O 3
ATOM 4829 N N . LYS A 1 66 ? 0.796 -4.175 1.430 1.00 0.00 66 LYS A N 3
ATOM 4830 C CA . LYS A 1 66 ? 1.345 -5.507 1.224 1.00 0.00 66 LYS A CA 3
ATOM 4831 C C . LYS A 1 66 ? 1.230 -5.934 -0.236 1.00 0.00 66 LYS A C 3
ATOM 4832 O O . LYS A 1 66 ? 2.180 -6.468 -0.810 1.00 0.00 66 LYS A O 3
ATOM 4851 N N . GLN A 1 67 ? 0.070 -5.685 -0.831 1.00 0.00 67 GLN A N 3
ATOM 4852 C CA . GLN A 1 67 ? -0.179 -6.066 -2.219 1.00 0.00 67 GLN A CA 3
ATOM 4853 C C . GLN A 1 67 ? 0.674 -5.254 -3.188 1.00 0.00 67 GLN A C 3
ATOM 4854 O O . GLN A 1 67 ? 1.137 -5.777 -4.196 1.00 0.00 67 GLN A O 3
ATOM 4868 N N . TYR A 1 68 ? 0.881 -3.981 -2.871 1.00 0.00 68 TYR A N 3
ATOM 4869 C CA . TYR A 1 68 ? 1.666 -3.085 -3.719 1.00 0.00 68 TYR A CA 3
ATOM 4870 C C . TYR A 1 68 ? 3.036 -3.669 -4.065 1.00 0.00 68 TYR A C 3
ATOM 4871 O O . TYR A 1 68 ? 3.486 -3.585 -5.206 1.00 0.00 68 TYR A O 3
ATOM 4889 N N . HIS A 1 69 ? 3.686 -4.281 -3.089 1.00 0.00 69 HIS A N 3
ATOM 4890 C CA . HIS A 1 69 ? 5.013 -4.836 -3.307 1.00 0.00 69 HIS A CA 3
ATOM 4891 C C . HIS A 1 69 ? 4.976 -6.083 -4.171 1.00 0.00 69 HIS A C 3
ATOM 4892 O O . HIS A 1 69 ? 5.968 -6.430 -4.806 1.00 0.00 69 HIS A O 3
ATOM 4907 N N . ILE A 1 70 ? 3.848 -6.764 -4.173 1.00 0.00 70 ILE A N 3
ATOM 4908 C CA . ILE A 1 70 ? 3.695 -7.974 -4.959 1.00 0.00 70 ILE A CA 3
ATOM 4909 C C . ILE A 1 70 ? 3.172 -7.680 -6.369 1.00 0.00 70 ILE A C 3
ATOM 4910 O O . ILE A 1 70 ? 3.631 -8.262 -7.350 1.00 0.00 70 ILE A O 3
ATOM 4926 N N . GLN A 1 71 ? 2.213 -6.767 -6.458 1.00 0.00 71 GLN A N 3
ATOM 4927 C CA . GLN A 1 71 ? 1.570 -6.451 -7.736 1.00 0.00 71 GLN A CA 3
ATOM 4928 C C . GLN A 1 71 ? 2.237 -5.315 -8.514 1.00 0.00 71 GLN A C 3
ATOM 4929 O O . GLN A 1 71 ? 2.656 -5.492 -9.659 1.00 0.00 71 GLN A O 3
ATOM 4943 N N . THR A 1 72 ? 2.339 -4.155 -7.880 1.00 0.00 72 THR A N 3
ATOM 4944 C CA . THR A 1 72 ? 2.876 -2.956 -8.519 1.00 0.00 72 THR A CA 3
ATOM 4945 C C . THR A 1 72 ? 4.365 -3.044 -8.864 1.00 0.00 72 THR A C 3
ATOM 4946 O O . THR A 1 72 ? 4.886 -2.190 -9.578 1.00 0.00 72 THR A O 3
ATOM 4957 N N . LYS A 1 73 ? 5.046 -4.066 -8.371 1.00 0.00 73 LYS A N 3
ATOM 4958 C CA . LYS A 1 73 ? 6.470 -4.221 -8.656 1.00 0.00 73 LYS A CA 3
ATOM 4959 C C . LYS A 1 73 ? 6.713 -4.457 -10.146 1.00 0.00 73 LYS A C 3
ATOM 4960 O O . LYS A 1 73 ? 7.773 -4.113 -10.668 1.00 0.00 73 LYS A O 3
ATOM 4979 N N . LYS A 1 74 ? 5.706 -5.025 -10.807 1.00 0.00 74 LYS A N 3
ATOM 4980 C CA . LYS A 1 74 ? 5.747 -5.334 -12.243 1.00 0.00 74 LYS A CA 3
ATOM 4981 C C . LYS A 1 74 ? 7.095 -5.945 -12.652 1.00 0.00 74 LYS A C 3
ATOM 4982 O O . LYS A 1 74 ? 7.700 -6.681 -11.871 1.00 0.00 74 LYS A O 3
ATOM 5001 N N . GLN A 1 75 ? 7.553 -5.654 -13.872 1.00 0.00 75 GLN A N 3
ATOM 5002 C CA . GLN A 1 75 ? 8.830 -6.176 -14.369 1.00 0.00 75 GLN A CA 3
ATOM 5003 C C . GLN A 1 75 ? 9.062 -5.740 -15.814 1.00 0.00 75 GLN A C 3
ATOM 5004 O O . GLN A 1 75 ? 9.374 -6.560 -16.677 1.00 0.00 75 GLN A O 3
ATOM 5018 N N . GLU A 1 76 ? 8.899 -4.451 -16.077 1.00 0.00 76 GLU A N 3
ATOM 5019 C CA . GLU A 1 76 ? 9.084 -3.924 -17.425 1.00 0.00 76 GLU A CA 3
ATOM 5020 C C . GLU A 1 76 ? 9.856 -2.606 -17.404 1.00 0.00 76 GLU A C 3
ATOM 5021 O O . GLU A 1 76 ? 10.991 -2.528 -17.872 1.00 0.00 76 GLU A O 3
ATOM 5033 N N . LYS A 1 77 ? 9.234 -1.579 -16.848 1.00 0.00 77 LYS A N 3
ATOM 5034 C CA . LYS A 1 77 ? 9.845 -0.260 -16.771 1.00 0.00 77 LYS A CA 3
ATOM 5035 C C . LYS A 1 77 ? 10.086 0.130 -15.321 1.00 0.00 77 LYS A C 3
ATOM 5036 O O . LYS A 1 77 ? 10.831 1.065 -15.039 1.00 0.00 77 LYS A O 3
ATOM 5055 N N . ALA A 1 78 ? 9.435 -0.587 -14.411 1.00 0.00 78 ALA A N 3
ATOM 5056 C CA . ALA A 1 78 ? 9.562 -0.320 -12.986 1.00 0.00 78 ALA A CA 3
ATOM 5057 C C . ALA A 1 78 ? 10.984 -0.582 -12.497 1.00 0.00 78 ALA A C 3
ATOM 5058 O O . ALA A 1 78 ? 11.448 -1.722 -12.485 1.00 0.00 78 ALA A O 3
ATOM 5065 N N . PRO A 1 79 ? 11.696 0.478 -12.075 1.00 0.00 79 PRO A N 3
ATOM 5066 C CA . PRO A 1 79 ? 13.068 0.363 -11.582 1.00 0.00 79 PRO A CA 3
ATOM 5067 C C . PRO A 1 79 ? 13.119 -0.084 -10.122 1.00 0.00 79 PRO A C 3
ATOM 5068 O O . PRO A 1 79 ? 14.125 0.115 -9.430 1.00 0.00 79 PRO A O 3
ATOM 5079 N N . HIS A 1 80 ? 12.023 -0.688 -9.665 1.00 0.00 80 HIS A N 3
ATOM 5080 C CA . HIS A 1 80 ? 11.912 -1.177 -8.296 1.00 0.00 80 HIS A CA 3
ATOM 5081 C C . HIS A 1 80 ? 12.984 -2.228 -8.047 1.00 0.00 80 HIS A C 3
ATOM 5082 O O . HIS A 1 80 ? 13.884 -2.038 -7.226 1.00 0.00 80 HIS A O 3
ATOM 5097 N N . GLU A 1 81 ? 12.890 -3.328 -8.777 1.00 0.00 81 GLU A N 3
ATOM 5098 C CA . GLU A 1 81 ? 13.859 -4.402 -8.669 1.00 0.00 81 GLU A CA 3
ATOM 5099 C C . GLU A 1 81 ? 15.081 -4.047 -9.503 1.00 0.00 81 GLU A C 3
ATOM 5100 O O . GLU A 1 81 ? 15.127 -2.982 -10.123 1.00 0.00 81 GLU A O 3
ATOM 5112 N N . LYS A 1 82 ? 16.078 -4.908 -9.512 1.00 0.00 82 LYS A N 3
ATOM 5113 C CA . LYS A 1 82 ? 17.280 -4.637 -10.280 1.00 0.00 82 LYS A CA 3
ATOM 5114 C C . LYS A 1 82 ? 17.218 -5.337 -11.625 1.00 0.00 82 LYS A C 3
ATOM 5115 O O . LYS A 1 82 ? 17.815 -6.390 -11.832 1.00 0.00 82 LYS A O 3
ATOM 5134 N N . ILE A 1 83 ? 16.463 -4.731 -12.523 1.00 0.00 83 ILE A N 3
ATOM 5135 C CA . ILE A 1 83 ? 16.275 -5.243 -13.871 1.00 0.00 83 ILE A CA 3
ATOM 5136 C C . ILE A 1 83 ? 16.591 -4.153 -14.886 1.00 0.00 83 ILE A C 3
ATOM 5137 O O . ILE A 1 83 ? 16.929 -3.029 -14.510 1.00 0.00 83 ILE A O 3
ATOM 5153 N N . VAL A 1 84 ? 16.476 -4.479 -16.163 1.00 0.00 84 VAL A N 3
ATOM 5154 C CA . VAL A 1 84 ? 16.736 -3.513 -17.217 1.00 0.00 84 VAL A CA 3
ATOM 5155 C C . VAL A 1 84 ? 15.491 -2.669 -17.453 1.00 0.00 84 VAL A C 3
ATOM 5156 O O . VAL A 1 84 ? 14.424 -3.201 -17.757 1.00 0.00 84 VAL A O 3
ATOM 5169 N N . SER A 1 85 ? 15.631 -1.364 -17.293 1.00 0.00 85 SER A N 3
ATOM 5170 C CA . SER A 1 85 ? 14.522 -0.442 -17.475 1.00 0.00 85 SER A CA 3
ATOM 5171 C C . SER A 1 85 ? 14.096 -0.370 -18.943 1.00 0.00 85 SER A C 3
ATOM 5172 O O . SER A 1 85 ? 14.733 0.302 -19.756 1.00 0.00 85 SER A O 3
ATOM 5180 N N . TYR A 1 86 ? 13.026 -1.077 -19.277 1.00 0.00 86 TYR A N 3
ATOM 5181 C CA . TYR A 1 86 ? 12.514 -1.092 -20.636 1.00 0.00 86 TYR A CA 3
ATOM 5182 C C . TYR A 1 86 ? 11.259 -0.238 -20.743 1.00 0.00 86 TYR A C 3
ATOM 5183 O O . TYR A 1 86 ? 10.148 -0.722 -20.509 1.00 0.00 86 TYR A O 3
ATOM 5201 N N . GLU A 1 87 ? 11.434 1.028 -21.102 1.00 0.00 87 GLU A N 3
ATOM 5202 C CA . GLU A 1 87 ? 10.310 1.950 -21.245 1.00 0.00 87 GLU A CA 3
ATOM 5203 C C . GLU A 1 87 ? 9.569 1.684 -22.557 1.00 0.00 87 GLU A C 3
ATOM 5204 O O . GLU A 1 87 ? 9.425 2.562 -23.404 1.00 0.00 87 GLU A O 3
ATOM 5216 N N . ASN A 1 88 ? 9.117 0.452 -22.712 1.00 0.00 88 ASN A N 3
ATOM 5217 C CA . ASN A 1 88 ? 8.389 0.035 -23.902 1.00 0.00 88 ASN A CA 3
ATOM 5218 C C . ASN A 1 88 ? 7.238 -0.879 -23.505 1.00 0.00 88 ASN A C 3
ATOM 5219 O O . ASN A 1 88 ? 6.222 -0.960 -24.193 1.00 0.00 88 ASN A O 3
ATOM 5230 N N . GLY A 1 89 ? 7.402 -1.561 -22.379 1.00 0.00 89 GLY A N 3
ATOM 5231 C CA . GLY A 1 89 ? 6.368 -2.453 -21.900 1.00 0.00 89 GLY A CA 3
ATOM 5232 C C . GLY A 1 89 ? 5.325 -1.717 -21.088 1.00 0.00 89 GLY A C 3
ATOM 5233 O O . GLY A 1 89 ? 5.476 -1.570 -19.872 1.00 0.00 89 GLY A O 3
ATOM 5237 N N . ASP A 1 90 ? 4.287 -1.232 -21.777 1.00 0.00 90 ASP A N 3
ATOM 5238 C CA . ASP A 1 90 ? 3.182 -0.494 -21.150 1.00 0.00 90 ASP A CA 3
ATOM 5239 C C . ASP A 1 90 ? 3.631 0.910 -20.745 1.00 0.00 90 ASP A C 3
ATOM 5240 O O . ASP A 1 90 ? 4.658 1.079 -20.090 1.00 0.00 90 ASP A O 3
ATOM 5249 N N . ASN A 1 91 ? 2.864 1.909 -21.161 1.00 0.00 91 ASN A N 3
ATOM 5250 C CA . ASN A 1 91 ? 3.160 3.306 -20.854 1.00 0.00 91 ASN A CA 3
ATOM 5251 C C . ASN A 1 91 ? 2.073 4.200 -21.433 1.00 0.00 91 ASN A C 3
ATOM 5252 O O . ASN A 1 91 ? 1.517 3.906 -22.491 1.00 0.00 91 ASN A O 3
ATOM 5263 N N . VAL A 1 92 ? 1.766 5.283 -20.737 1.00 0.00 92 VAL A N 3
ATOM 5264 C CA . VAL A 1 92 ? 0.741 6.209 -21.190 1.00 0.00 92 VAL A CA 3
ATOM 5265 C C . VAL A 1 92 ? 1.378 7.418 -21.862 1.00 0.00 92 VAL A C 3
ATOM 5266 O O . VAL A 1 92 ? 2.577 7.653 -21.722 1.00 0.00 92 VAL A O 3
ATOM 5279 N N . ASN A 1 93 ? 0.578 8.178 -22.591 1.00 0.00 93 ASN A N 3
ATOM 5280 C CA . ASN A 1 93 ? 1.077 9.358 -23.278 1.00 0.00 93 ASN A CA 3
ATOM 5281 C C . ASN A 1 93 ? 0.094 10.507 -23.128 1.00 0.00 93 ASN A C 3
ATOM 5282 O O . ASN A 1 93 ? -1.110 10.327 -23.301 1.00 0.00 93 ASN A O 3
ATOM 5293 N N . LEU A 1 94 ? 0.614 11.676 -22.792 1.00 0.00 94 LEU A N 3
ATOM 5294 C CA . LEU A 1 94 ? -0.206 12.866 -22.623 1.00 0.00 94 LEU A CA 3
ATOM 5295 C C . LEU A 1 94 ? 0.154 13.877 -23.701 1.00 0.00 94 LEU A C 3
ATOM 5296 O O . LEU A 1 94 ? 1.334 14.125 -23.957 1.00 0.00 94 LEU A O 3
ATOM 5312 N N . SER A 1 95 ? -0.851 14.442 -24.343 1.00 0.00 95 SER A N 3
ATOM 5313 C CA . SER A 1 95 ? -0.620 15.416 -25.402 1.00 0.00 95 SER A CA 3
ATOM 5314 C C . SER A 1 95 ? -1.594 16.586 -25.294 1.00 0.00 95 SER A C 3
ATOM 5315 O O . SER A 1 95 ? -1.569 17.509 -26.109 1.00 0.00 95 SER A O 3
ATOM 5323 N N . GLU A 1 96 ? -2.444 16.543 -24.283 1.00 0.00 96 GLU A N 3
ATOM 5324 C CA . GLU A 1 96 ? -3.422 17.590 -24.065 1.00 0.00 96 GLU A CA 3
ATOM 5325 C C . GLU A 1 96 ? -2.982 18.510 -22.933 1.00 0.00 96 GLU A C 3
ATOM 5326 O O . GLU A 1 96 ? -2.030 18.220 -22.204 1.00 0.00 96 GLU A O 3
ATOM 5338 N N . ALA A 1 97 ? -3.686 19.616 -22.780 1.00 0.00 97 ALA A N 3
ATOM 5339 C CA . ALA A 1 97 ? -3.367 20.583 -21.748 1.00 0.00 97 ALA A CA 3
ATOM 5340 C C . ALA A 1 97 ? -4.141 20.298 -20.465 1.00 0.00 97 ALA A C 3
ATOM 5341 O O . ALA A 1 97 ? -5.102 20.994 -20.136 1.00 0.00 97 ALA A O 3
ATOM 5348 N N . ILE A 1 98 ? -3.711 19.280 -19.733 1.00 0.00 98 ILE A N 3
ATOM 5349 C CA . ILE A 1 98 ? -4.365 18.915 -18.484 1.00 0.00 98 ILE A CA 3
ATOM 5350 C C . ILE A 1 98 ? -3.845 19.790 -17.358 1.00 0.00 98 ILE A C 3
ATOM 5351 O O . ILE A 1 98 ? -4.446 19.879 -16.291 1.00 0.00 98 ILE A O 3
ATOM 5367 N N . ASN A 1 99 ? -2.732 20.461 -17.629 1.00 0.00 99 ASN A N 3
ATOM 5368 C CA . ASN A 1 99 ? -2.105 21.334 -16.649 1.00 0.00 99 ASN A CA 3
ATOM 5369 C C . ASN A 1 99 ? -2.956 22.574 -16.403 1.00 0.00 99 ASN A C 3
ATOM 5370 O O . ASN A 1 99 ? -2.818 23.253 -15.389 1.00 0.00 99 ASN A O 3
ATOM 5381 N N . VAL A 1 100 ? -3.843 22.853 -17.342 1.00 0.00 100 VAL A N 3
ATOM 5382 C CA . VAL A 1 100 ? -4.731 24.006 -17.248 1.00 0.00 100 VAL A CA 3
ATOM 5383 C C . VAL A 1 100 ? -5.945 23.663 -16.396 1.00 0.00 100 VAL A C 3
ATOM 5384 O O . VAL A 1 100 ? -6.616 24.536 -15.851 1.00 0.00 100 VAL A O 3
ATOM 5397 N N . GLN A 1 101 ? -6.196 22.374 -16.270 1.00 0.00 101 GLN A N 3
ATOM 5398 C CA . GLN A 1 101 ? -7.321 21.882 -15.491 1.00 0.00 101 GLN A CA 3
ATOM 5399 C C . GLN A 1 101 ? -6.869 21.565 -14.072 1.00 0.00 101 GLN A C 3
ATOM 5400 O O . GLN A 1 101 ? -7.549 21.888 -13.100 1.00 0.00 101 GLN A O 3
ATOM 5414 N N . LEU A 1 102 ? -5.711 20.931 -13.965 1.00 0.00 102 LEU A N 3
ATOM 5415 C CA . LEU A 1 102 ? -5.150 20.567 -12.674 1.00 0.00 102 LEU A CA 3
ATOM 5416 C C . LEU A 1 102 ? -3.891 21.382 -12.407 1.00 0.00 102 LEU A C 3
ATOM 5417 O O . LEU A 1 102 ? -2.785 20.843 -12.353 1.00 0.00 102 LEU A O 3
ATOM 5433 N N . THR A 1 103 ? -4.062 22.685 -12.268 1.00 0.00 103 THR A N 3
ATOM 5434 C CA . THR A 1 103 ? -2.945 23.575 -12.014 1.00 0.00 103 THR A CA 3
ATOM 5435 C C . THR A 1 103 ? -2.537 23.531 -10.544 1.00 0.00 103 THR A C 3
ATOM 5436 O O . THR A 1 103 ? -3.165 24.166 -9.696 1.00 0.00 103 THR A O 3
ATOM 5447 N N . LEU A 1 104 ? -1.494 22.764 -10.253 1.00 0.00 104 LEU A N 3
ATOM 5448 C CA . LEU A 1 104 ? -0.990 22.633 -8.893 1.00 0.00 104 LEU A CA 3
ATOM 5449 C C . LEU A 1 104 ? -0.221 23.885 -8.477 1.00 0.00 104 LEU A C 3
ATOM 5450 O O . LEU A 1 104 ? 1.011 23.898 -8.460 1.00 0.00 104 LEU A O 3
ATOM 5466 N N . ASP A 1 105 ? -0.957 24.938 -8.158 1.00 0.00 105 ASP A N 3
ATOM 5467 C CA . ASP A 1 105 ? -0.356 26.199 -7.742 1.00 0.00 105 ASP A CA 3
ATOM 5468 C C . ASP A 1 105 ? -0.187 26.226 -6.226 1.00 0.00 105 ASP A C 3
ATOM 5469 O O . ASP A 1 105 ? -0.920 25.555 -5.500 1.00 0.00 105 ASP A O 3
ATOM 5478 N N . THR A 1 106 ? 0.782 26.990 -5.751 1.00 0.00 106 THR A N 3
ATOM 5479 C CA . THR A 1 106 ? 1.044 27.085 -4.325 1.00 0.00 106 THR A CA 3
ATOM 5480 C C . THR A 1 106 ? 1.171 28.543 -3.886 1.00 0.00 106 THR A C 3
ATOM 5481 O O . THR A 1 106 ? 2.037 29.276 -4.367 1.00 0.00 106 THR A O 3
ATOM 5492 N N . LYS A 1 107 ? 0.291 28.959 -2.984 1.00 0.00 107 LYS A N 3
ATOM 5493 C CA . LYS A 1 107 ? 0.298 30.321 -2.469 1.00 0.00 107 LYS A CA 3
ATOM 5494 C C . LYS A 1 107 ? 0.196 30.305 -0.949 1.00 0.00 107 LYS A C 3
ATOM 5495 O O . LYS A 1 107 ? 0.080 29.240 -0.347 1.00 0.00 107 LYS A O 3
ATOM 5514 N N . LEU A 1 108 ? 0.247 31.480 -0.338 1.00 0.00 108 LEU A N 3
ATOM 5515 C CA . LEU A 1 108 ? 0.151 31.585 1.112 1.00 0.00 108 LEU A CA 3
ATOM 5516 C C . LEU A 1 108 ? -1.307 31.759 1.570 1.00 0.00 108 LEU A C 3
ATOM 5517 O O . LEU A 1 108 ? -1.765 31.014 2.435 1.00 0.00 108 LEU A O 3
ATOM 5533 N N . PRO A 1 109 ? -2.067 32.737 1.018 1.00 0.00 109 PRO A N 3
ATOM 5534 C CA . PRO A 1 109 ? -3.461 32.939 1.416 1.00 0.00 109 PRO A CA 3
ATOM 5535 C C . PRO A 1 109 ? -4.417 31.969 0.731 1.00 0.00 109 PRO A C 3
ATOM 5536 O O . PRO A 1 109 ? -4.009 31.128 -0.072 1.00 0.00 109 PRO A O 3
ATOM 5547 N N . GLU A 1 110 ? -5.693 32.117 1.039 1.00 0.00 110 GLU A N 3
ATOM 5548 C CA . GLU A 1 110 ? -6.724 31.273 0.465 1.00 0.00 110 GLU A CA 3
ATOM 5549 C C . GLU A 1 110 ? -7.216 31.859 -0.855 1.00 0.00 110 GLU A C 3
ATOM 5550 O O . GLU A 1 110 ? -7.553 31.122 -1.786 1.00 0.00 110 GLU A O 3
ATOM 5562 N N . ALA A 1 111 ? -7.246 33.194 -0.919 1.00 0.00 111 ALA A N 3
ATOM 5563 C CA . ALA A 1 111 ? -7.709 33.922 -2.093 1.00 0.00 111 ALA A CA 3
ATOM 5564 C C . ALA A 1 111 ? -9.143 33.520 -2.413 1.00 0.00 111 ALA A C 3
ATOM 5565 O O . ALA A 1 111 ? -9.490 33.256 -3.570 1.00 0.00 111 ALA A O 3
ATOM 5572 N N . LYS A 1 112 ? -9.966 33.439 -1.376 1.00 0.00 112 LYS A N 3
ATOM 5573 C CA . LYS A 1 112 ? -11.354 33.051 -1.539 1.00 0.00 112 LYS A CA 3
ATOM 5574 C C . LYS A 1 112 ? -12.291 34.119 -0.986 1.00 0.00 112 LYS A C 3
ATOM 5575 O O . LYS A 1 112 ? -13.518 33.955 -1.009 1.00 0.00 112 LYS A O 3
ATOM 5594 N N . GLU A 1 113 ? -11.723 35.211 -0.485 1.00 0.00 113 GLU A N 3
ATOM 5595 C CA . GLU A 1 113 ? -12.532 36.302 0.043 1.00 0.00 113 GLU A CA 3
ATOM 5596 C C . GLU A 1 113 ? -13.076 37.146 -1.106 1.00 0.00 113 GLU A C 3
ATOM 5597 O O . GLU A 1 113 ? -12.673 38.290 -1.317 1.00 0.00 113 GLU A O 3
ATOM 5609 N N . LEU A 1 114 ? -13.962 36.539 -1.874 1.00 0.00 114 LEU A N 3
ATOM 5610 C CA . LEU A 1 114 ? -14.609 37.204 -2.992 1.00 0.00 114 LEU A CA 3
ATOM 5611 C C . LEU A 1 114 ? -16.107 37.219 -2.744 1.00 0.00 114 LEU A C 3
ATOM 5612 O O . LEU A 1 114 ? -16.903 37.636 -3.585 1.00 0.00 114 LEU A O 3
ATOM 5628 N N . HIS A 1 115 ? -16.474 36.779 -1.550 1.00 0.00 115 HIS A N 3
ATOM 5629 C CA . HIS A 1 115 ? -17.868 36.705 -1.143 1.00 0.00 115 HIS A CA 3
ATOM 5630 C C . HIS A 1 115 ? -18.321 38.032 -0.547 1.00 0.00 115 HIS A C 3
ATOM 5631 O O . HIS A 1 115 ? -18.484 38.158 0.666 1.00 0.00 115 HIS A O 3
ATOM 5646 N N . HIS A 1 116 ? -18.521 39.016 -1.419 1.00 0.00 116 HIS A N 3
ATOM 5647 C CA . HIS A 1 116 ? -18.943 40.350 -1.001 1.00 0.00 116 HIS A CA 3
ATOM 5648 C C . HIS A 1 116 ? -17.834 41.000 -0.171 1.00 0.00 116 HIS A C 3
ATOM 5649 O O . HIS A 1 116 ? -18.072 41.521 0.922 1.00 0.00 116 HIS A O 3
ATOM 5664 N N . HIS A 1 117 ? -16.616 40.953 -0.710 1.00 0.00 117 HIS A N 3
ATOM 5665 C CA . HIS A 1 117 ? -15.443 41.528 -0.052 1.00 0.00 117 HIS A CA 3
ATOM 5666 C C . HIS A 1 117 ? -15.647 43.016 0.201 1.00 0.00 117 HIS A C 3
ATOM 5667 O O . HIS A 1 117 ? -15.128 43.569 1.170 1.00 0.00 117 HIS A O 3
ATOM 5682 N N . HIS A 1 118 ? -16.402 43.664 -0.678 1.00 0.00 118 HIS A N 3
ATOM 5683 C CA . HIS A 1 118 ? -16.685 45.082 -0.532 1.00 0.00 118 HIS A CA 3
ATOM 5684 C C . HIS A 1 118 ? -17.702 45.291 0.586 1.00 0.00 118 HIS A C 3
ATOM 5685 O O . HIS A 1 118 ? -18.893 45.488 0.336 1.00 0.00 118 HIS A O 3
ATOM 5700 N N . HIS A 1 119 ? -17.219 45.214 1.814 1.00 0.00 119 HIS A N 3
ATOM 5701 C CA . HIS A 1 119 ? -18.053 45.389 2.991 1.00 0.00 119 HIS A CA 3
ATOM 5702 C C . HIS A 1 119 ? -17.356 46.310 3.980 1.00 0.00 119 HIS A C 3
ATOM 5703 O O . HIS A 1 119 ? -16.128 46.399 3.985 1.00 0.00 119 HIS A O 3
ATOM 5718 N N . HIS A 1 120 ? -18.140 46.984 4.801 1.00 0.00 120 HIS A N 3
ATOM 5719 C CA . HIS A 1 120 ? -17.620 47.901 5.798 1.00 0.00 120 HIS A CA 3
ATOM 5720 C C . HIS A 1 120 ? -18.721 48.189 6.805 1.00 0.00 120 HIS A C 3
ATOM 5721 O O . HIS A 1 120 ? -18.404 48.586 7.938 1.00 0.00 120 HIS A O 3
ATOM 5737 N N . MET A 1 1 ? 2.362 15.364 5.031 1.00 0.00 1 MET A N 4
ATOM 5738 C CA . MET A 1 1 ? 1.894 15.217 3.636 1.00 0.00 1 MET A CA 4
ATOM 5739 C C . MET A 1 1 ? 0.486 14.637 3.610 1.00 0.00 1 MET A C 4
ATOM 5740 O O . MET A 1 1 ? 0.209 13.635 4.264 1.00 0.00 1 MET A O 4
ATOM 5756 N N . GLN A 1 2 ? -0.402 15.275 2.862 1.00 0.00 2 GLN A N 4
ATOM 5757 C CA . GLN A 1 2 ? -1.776 14.809 2.749 1.00 0.00 2 GLN A CA 4
ATOM 5758 C C . GLN A 1 2 ? -2.026 14.269 1.351 1.00 0.00 2 GLN A C 4
ATOM 5759 O O . GLN A 1 2 ? -1.702 14.927 0.365 1.00 0.00 2 GLN A O 4
ATOM 5773 N N . ILE A 1 3 ? -2.566 13.065 1.267 1.00 0.00 3 ILE A N 4
ATOM 5774 C CA . ILE A 1 3 ? -2.878 12.462 -0.017 1.00 0.00 3 ILE A CA 4
ATOM 5775 C C . ILE A 1 3 ? -4.371 12.196 -0.096 1.00 0.00 3 ILE A C 4
ATOM 5776 O O . ILE A 1 3 ? -4.906 11.408 0.679 1.00 0.00 3 ILE A O 4
ATOM 5792 N N . TYR A 1 4 ? -5.039 12.854 -1.022 1.00 0.00 4 TYR A N 4
ATOM 5793 C CA . TYR A 1 4 ? -6.471 12.680 -1.184 1.00 0.00 4 TYR A CA 4
ATOM 5794 C C . TYR A 1 4 ? -6.759 11.691 -2.304 1.00 0.00 4 TYR A C 4
ATOM 5795 O O . TYR A 1 4 ? -6.215 11.804 -3.406 1.00 0.00 4 TYR A O 4
ATOM 5813 N N . THR A 1 5 ? -7.603 10.714 -2.016 1.00 0.00 5 THR A N 4
ATOM 5814 C CA . THR A 1 5 ? -7.957 9.700 -2.991 1.00 0.00 5 THR A CA 4
ATOM 5815 C C . THR A 1 5 ? -9.472 9.588 -3.136 1.00 0.00 5 THR A C 4
ATOM 5816 O O . THR A 1 5 ? -10.207 9.668 -2.153 1.00 0.00 5 THR A O 4
ATOM 5827 N N . SER A 1 6 ? -9.929 9.419 -4.364 1.00 0.00 6 SER A N 4
ATOM 5828 C CA . SER A 1 6 ? -11.343 9.269 -4.645 1.00 0.00 6 SER A CA 4
ATOM 5829 C C . SER A 1 6 ? -11.569 7.951 -5.375 1.00 0.00 6 SER A C 4
ATOM 5830 O O . SER A 1 6 ? -11.579 7.894 -6.606 1.00 0.00 6 SER A O 4
ATOM 5838 N N . GLU A 1 7 ? -11.759 6.902 -4.594 1.00 0.00 7 GLU A N 4
ATOM 5839 C CA . GLU A 1 7 ? -11.958 5.556 -5.113 1.00 0.00 7 GLU A CA 4
ATOM 5840 C C . GLU A 1 7 ? -13.309 5.418 -5.809 1.00 0.00 7 GLU A C 4
ATOM 5841 O O . GLU A 1 7 ? -13.463 4.625 -6.734 1.00 0.00 7 GLU A O 4
ATOM 5853 N N . LYS A 1 8 ? -14.279 6.210 -5.375 1.00 0.00 8 LYS A N 4
ATOM 5854 C CA . LYS A 1 8 ? -15.609 6.163 -5.964 1.00 0.00 8 LYS A CA 4
ATOM 5855 C C . LYS A 1 8 ? -15.656 7.021 -7.220 1.00 0.00 8 LYS A C 4
ATOM 5856 O O . LYS A 1 8 ? -16.593 6.937 -8.011 1.00 0.00 8 LYS A O 4
ATOM 5875 N N . ARG A 1 9 ? -14.642 7.857 -7.384 1.00 0.00 9 ARG A N 4
ATOM 5876 C CA . ARG A 1 9 ? -14.544 8.715 -8.551 1.00 0.00 9 ARG A CA 4
ATOM 5877 C C . ARG A 1 9 ? -13.649 8.058 -9.594 1.00 0.00 9 ARG A C 4
ATOM 5878 O O . ARG A 1 9 ? -13.894 8.170 -10.797 1.00 0.00 9 ARG A O 4
ATOM 5899 N N . GLY A 1 10 ? -12.611 7.380 -9.116 1.00 0.00 10 GLY A N 4
ATOM 5900 C CA . GLY A 1 10 ? -11.686 6.690 -9.993 1.00 0.00 10 GLY A CA 4
ATOM 5901 C C . GLY A 1 10 ? -10.972 7.609 -10.967 1.00 0.00 10 GLY A C 4
ATOM 5902 O O . GLY A 1 10 ? -10.878 7.305 -12.157 1.00 0.00 10 GLY A O 4
ATOM 5906 N N . SER A 1 11 ? -10.462 8.728 -10.473 1.00 0.00 11 SER A N 4
ATOM 5907 C CA . SER A 1 11 ? -9.747 9.670 -11.320 1.00 0.00 11 SER A CA 4
ATOM 5908 C C . SER A 1 11 ? -8.392 9.093 -11.730 1.00 0.00 11 SER A C 4
ATOM 5909 O O . SER A 1 11 ? -7.442 9.095 -10.947 1.00 0.00 11 SER A O 4
ATOM 5917 N N . ASP A 1 12 ? -8.306 8.604 -12.963 1.00 0.00 12 ASP A N 4
ATOM 5918 C CA . ASP A 1 12 ? -7.069 8.011 -13.464 1.00 0.00 12 ASP A CA 4
ATOM 5919 C C . ASP A 1 12 ? -6.101 9.078 -13.959 1.00 0.00 12 ASP A C 4
ATOM 5920 O O . ASP A 1 12 ? -4.945 9.115 -13.554 1.00 0.00 12 ASP A O 4
ATOM 5929 N N . THR A 1 13 ? -6.588 9.962 -14.818 1.00 0.00 13 THR A N 4
ATOM 5930 C CA . THR A 1 13 ? -5.758 11.025 -15.370 1.00 0.00 13 THR A CA 4
ATOM 5931 C C . THR A 1 13 ? -5.907 12.323 -14.576 1.00 0.00 13 THR A C 4
ATOM 5932 O O . THR A 1 13 ? -5.353 13.357 -14.938 1.00 0.00 13 THR A O 4
ATOM 5943 N N . ALA A 1 14 ? -6.662 12.257 -13.489 1.00 0.00 14 ALA A N 4
ATOM 5944 C CA . ALA A 1 14 ? -6.891 13.424 -12.643 1.00 0.00 14 ALA A CA 4
ATOM 5945 C C . ALA A 1 14 ? -6.449 13.145 -11.217 1.00 0.00 14 ALA A C 4
ATOM 5946 O O . ALA A 1 14 ? -6.846 13.835 -10.283 1.00 0.00 14 ALA A O 4
ATOM 5953 N N . GLY A 1 15 ? -5.621 12.130 -11.062 1.00 0.00 15 GLY A N 4
ATOM 5954 C CA . GLY A 1 15 ? -5.151 11.752 -9.756 1.00 0.00 15 GLY A CA 4
ATOM 5955 C C . GLY A 1 15 ? -3.746 12.228 -9.486 1.00 0.00 15 GLY A C 4
ATOM 5956 O O . GLY A 1 15 ? -2.788 11.686 -10.031 1.00 0.00 15 GLY A O 4
ATOM 5960 N N . ASN A 1 16 ? -3.621 13.255 -8.664 1.00 0.00 16 ASN A N 4
ATOM 5961 C CA . ASN A 1 16 ? -2.313 13.778 -8.307 1.00 0.00 16 ASN A CA 4
ATOM 5962 C C . ASN A 1 16 ? -2.063 13.559 -6.819 1.00 0.00 16 ASN A C 4
ATOM 5963 O O . ASN A 1 16 ? -0.923 13.528 -6.359 1.00 0.00 16 ASN A O 4
ATOM 5974 N N . GLY A 1 17 ? -3.150 13.377 -6.080 1.00 0.00 17 GLY A N 4
ATOM 5975 C CA . GLY A 1 17 ? -3.056 13.158 -4.653 1.00 0.00 17 GLY A CA 4
ATOM 5976 C C . GLY A 1 17 ? -3.478 14.375 -3.858 1.00 0.00 17 GLY A C 4
ATOM 5977 O O . GLY A 1 17 ? -3.393 14.382 -2.632 1.00 0.00 17 GLY A O 4
ATOM 5981 N N . THR A 1 18 ? -3.951 15.397 -4.553 1.00 0.00 18 THR A N 4
ATOM 5982 C CA . THR A 1 18 ? -4.387 16.620 -3.902 1.00 0.00 18 THR A CA 4
ATOM 5983 C C . THR A 1 18 ? -5.913 16.672 -3.827 1.00 0.00 18 THR A C 4
ATOM 5984 O O . THR A 1 18 ? -6.581 15.677 -4.114 1.00 0.00 18 THR A O 4
ATOM 5995 N N . GLU A 1 19 ? -6.464 17.819 -3.449 1.00 0.00 19 GLU A N 4
ATOM 5996 C CA . GLU A 1 19 ? -7.910 17.962 -3.334 1.00 0.00 19 GLU A CA 4
ATOM 5997 C C . GLU A 1 19 ? -8.552 18.227 -4.691 1.00 0.00 19 GLU A C 4
ATOM 5998 O O . GLU A 1 19 ? -9.612 17.682 -5.000 1.00 0.00 19 GLU A O 4
ATOM 6010 N N . GLU A 1 20 ? -7.906 19.055 -5.502 1.00 0.00 20 GLU A N 4
ATOM 6011 C CA . GLU A 1 20 ? -8.418 19.373 -6.830 1.00 0.00 20 GLU A CA 4
ATOM 6012 C C . GLU A 1 20 ? -8.091 18.244 -7.804 1.00 0.00 20 GLU A C 4
ATOM 6013 O O . GLU A 1 20 ? -8.692 18.132 -8.873 1.00 0.00 20 GLU A O 4
ATOM 6025 N N . ALA A 1 21 ? -7.132 17.414 -7.421 1.00 0.00 21 ALA A N 4
ATOM 6026 C CA . ALA A 1 21 ? -6.723 16.278 -8.233 1.00 0.00 21 ALA A CA 4
ATOM 6027 C C . ALA A 1 21 ? -6.519 15.059 -7.340 1.00 0.00 21 ALA A C 4
ATOM 6028 O O . ALA A 1 21 ? -5.394 14.735 -6.954 1.00 0.00 21 ALA A O 4
ATOM 6035 N N . PRO A 1 22 ? -7.608 14.351 -7.027 1.00 0.00 22 PRO A N 4
ATOM 6036 C CA . PRO A 1 22 ? -7.574 13.189 -6.155 1.00 0.00 22 PRO A CA 4
ATOM 6037 C C . PRO A 1 22 ? -7.245 11.905 -6.906 1.00 0.00 22 PRO A C 4
ATOM 6038 O O . PRO A 1 22 ? -7.745 11.669 -8.006 1.00 0.00 22 PRO A O 4
ATOM 6049 N N . LEU A 1 23 ? -6.403 11.078 -6.304 1.00 0.00 23 LEU A N 4
ATOM 6050 C CA . LEU A 1 23 ? -5.998 9.820 -6.919 1.00 0.00 23 LEU A CA 4
ATOM 6051 C C . LEU A 1 23 ? -7.183 8.868 -7.052 1.00 0.00 23 LEU A C 4
ATOM 6052 O O . LEU A 1 23 ? -8.182 9.007 -6.349 1.00 0.00 23 LEU A O 4
ATOM 6068 N N . LYS A 1 24 ? -7.057 7.900 -7.947 1.00 0.00 24 LYS A N 4
ATOM 6069 C CA . LYS A 1 24 ? -8.119 6.933 -8.194 1.00 0.00 24 LYS A CA 4
ATOM 6070 C C . LYS A 1 24 ? -8.242 5.932 -7.051 1.00 0.00 24 LYS A C 4
ATOM 6071 O O . LYS A 1 24 ? -9.339 5.647 -6.587 1.00 0.00 24 LYS A O 4
ATOM 6090 N N . THR A 1 25 ? -7.121 5.401 -6.602 1.00 0.00 25 THR A N 4
ATOM 6091 C CA . THR A 1 25 ? -7.131 4.428 -5.526 1.00 0.00 25 THR A CA 4
ATOM 6092 C C . THR A 1 25 ? -5.980 4.673 -4.564 1.00 0.00 25 THR A C 4
ATOM 6093 O O . THR A 1 25 ? -4.997 5.331 -4.913 1.00 0.00 25 THR A O 4
ATOM 6104 N N . VAL A 1 26 ? -6.106 4.129 -3.358 1.00 0.00 26 VAL A N 4
ATOM 6105 C CA . VAL A 1 26 ? -5.077 4.266 -2.333 1.00 0.00 26 VAL A CA 4
ATOM 6106 C C . VAL A 1 26 ? -3.771 3.612 -2.795 1.00 0.00 26 VAL A C 4
ATOM 6107 O O . VAL A 1 26 ? -2.690 3.954 -2.323 1.00 0.00 26 VAL A O 4
ATOM 6120 N N . LEU A 1 27 ? -3.887 2.688 -3.745 1.00 0.00 27 LEU A N 4
ATOM 6121 C CA . LEU A 1 27 ? -2.732 1.989 -4.293 1.00 0.00 27 LEU A CA 4
ATOM 6122 C C . LEU A 1 27 ? -1.743 2.990 -4.889 1.00 0.00 27 LEU A C 4
ATOM 6123 O O . LEU A 1 27 ? -0.541 2.914 -4.640 1.00 0.00 27 LEU A O 4
ATOM 6139 N N . GLN A 1 28 ? -2.269 3.956 -5.638 1.00 0.00 28 GLN A N 4
ATOM 6140 C CA . GLN A 1 28 ? -1.445 4.975 -6.284 1.00 0.00 28 GLN A CA 4
ATOM 6141 C C . GLN A 1 28 ? -0.829 5.925 -5.259 1.00 0.00 28 GLN A C 4
ATOM 6142 O O . GLN A 1 28 ? 0.114 6.653 -5.559 1.00 0.00 28 GLN A O 4
ATOM 6156 N N . ALA A 1 29 ? -1.372 5.928 -4.056 1.00 0.00 29 ALA A N 4
ATOM 6157 C CA . ALA A 1 29 ? -0.850 6.776 -2.998 1.00 0.00 29 ALA A CA 4
ATOM 6158 C C . ALA A 1 29 ? 0.351 6.108 -2.336 1.00 0.00 29 ALA A C 4
ATOM 6159 O O . ALA A 1 29 ? 1.232 6.774 -1.796 1.00 0.00 29 ALA A O 4
ATOM 6166 N N . ILE A 1 30 ? 0.385 4.784 -2.409 1.00 0.00 30 ILE A N 4
ATOM 6167 C CA . ILE A 1 30 ? 1.460 4.007 -1.807 1.00 0.00 30 ILE A CA 4
ATOM 6168 C C . ILE A 1 30 ? 2.599 3.746 -2.793 1.00 0.00 30 ILE A C 4
ATOM 6169 O O . ILE A 1 30 ? 3.757 3.629 -2.389 1.00 0.00 30 ILE A O 4
ATOM 6185 N N . VAL A 1 31 ? 2.272 3.655 -4.081 1.00 0.00 31 VAL A N 4
ATOM 6186 C CA . VAL A 1 31 ? 3.276 3.406 -5.121 1.00 0.00 31 VAL A CA 4
ATOM 6187 C C . VAL A 1 31 ? 4.427 4.414 -5.074 1.00 0.00 31 VAL A C 4
ATOM 6188 O O . VAL A 1 31 ? 5.566 4.075 -5.384 1.00 0.00 31 VAL A O 4
ATOM 6201 N N . LYS A 1 32 ? 4.127 5.643 -4.675 1.00 0.00 32 LYS A N 4
ATOM 6202 C CA . LYS A 1 32 ? 5.137 6.693 -4.603 1.00 0.00 32 LYS A CA 4
ATOM 6203 C C . LYS A 1 32 ? 5.899 6.664 -3.285 1.00 0.00 32 LYS A C 4
ATOM 6204 O O . LYS A 1 32 ? 6.959 7.267 -3.164 1.00 0.00 32 LYS A O 4
ATOM 6223 N N . LEU A 1 33 ? 5.348 5.972 -2.307 1.00 0.00 33 LEU A N 4
ATOM 6224 C CA . LEU A 1 33 ? 5.967 5.882 -0.987 1.00 0.00 33 LEU A CA 4
ATOM 6225 C C . LEU A 1 33 ? 6.835 4.635 -0.845 1.00 0.00 33 LEU A C 4
ATOM 6226 O O . LEU A 1 33 ? 7.475 4.439 0.189 1.00 0.00 33 LEU A O 4
ATOM 6242 N N . ASP A 1 34 ? 6.830 3.781 -1.869 1.00 0.00 34 ASP A N 4
ATOM 6243 C CA . ASP A 1 34 ? 7.614 2.538 -1.857 1.00 0.00 34 ASP A CA 4
ATOM 6244 C C . ASP A 1 34 ? 7.133 1.616 -0.730 1.00 0.00 34 ASP A C 4
ATOM 6245 O O . ASP A 1 34 ? 7.842 0.710 -0.283 1.00 0.00 34 ASP A O 4
ATOM 6254 N N . GLY A 1 35 ? 5.906 1.853 -0.276 1.00 0.00 35 GLY A N 4
ATOM 6255 C CA . GLY A 1 35 ? 5.332 1.056 0.790 1.00 0.00 35 GLY A CA 4
ATOM 6256 C C . GLY A 1 35 ? 5.663 1.601 2.166 1.00 0.00 35 GLY A C 4
ATOM 6257 O O . GLY A 1 35 ? 5.300 1.005 3.181 1.00 0.00 35 GLY A O 4
ATOM 6261 N N . LYS A 1 36 ? 6.350 2.731 2.198 1.00 0.00 36 LYS A N 4
ATOM 6262 C CA . LYS A 1 36 ? 6.736 3.358 3.452 1.00 0.00 36 LYS A CA 4
ATOM 6263 C C . LYS A 1 36 ? 5.764 4.470 3.808 1.00 0.00 36 LYS A C 4
ATOM 6264 O O . LYS A 1 36 ? 5.844 5.575 3.275 1.00 0.00 36 LYS A O 4
ATOM 6283 N N . ILE A 1 37 ? 4.832 4.165 4.693 1.00 0.00 37 ILE A N 4
ATOM 6284 C CA . ILE A 1 37 ? 3.849 5.142 5.119 1.00 0.00 37 ILE A CA 4
ATOM 6285 C C . ILE A 1 37 ? 4.414 5.976 6.261 1.00 0.00 37 ILE A C 4
ATOM 6286 O O . ILE A 1 37 ? 4.370 5.567 7.422 1.00 0.00 37 ILE A O 4
ATOM 6302 N N . GLU A 1 38 ? 4.974 7.128 5.910 1.00 0.00 38 GLU A N 4
ATOM 6303 C CA . GLU A 1 38 ? 5.556 8.039 6.886 1.00 0.00 38 GLU A CA 4
ATOM 6304 C C . GLU A 1 38 ? 4.472 8.560 7.827 1.00 0.00 38 GLU A C 4
ATOM 6305 O O . GLU A 1 38 ? 3.319 8.719 7.426 1.00 0.00 38 GLU A O 4
ATOM 6317 N N . ALA A 1 39 ? 4.855 8.835 9.070 1.00 0.00 39 ALA A N 4
ATOM 6318 C CA . ALA A 1 39 ? 3.920 9.323 10.084 1.00 0.00 39 ALA A CA 4
ATOM 6319 C C . ALA A 1 39 ? 3.319 10.671 9.691 1.00 0.00 39 ALA A C 4
ATOM 6320 O O . ALA A 1 39 ? 2.239 11.040 10.151 1.00 0.00 39 ALA A O 4
ATOM 6327 N N . ASP A 1 40 ? 4.031 11.399 8.845 1.00 0.00 40 ASP A N 4
ATOM 6328 C CA . ASP A 1 40 ? 3.575 12.703 8.373 1.00 0.00 40 ASP A CA 4
ATOM 6329 C C . ASP A 1 40 ? 2.617 12.536 7.191 1.00 0.00 40 ASP A C 4
ATOM 6330 O O . ASP A 1 40 ? 1.867 13.449 6.836 1.00 0.00 40 ASP A O 4
ATOM 6339 N N . THR A 1 41 ? 2.604 11.344 6.621 1.00 0.00 41 THR A N 4
ATOM 6340 C CA . THR A 1 41 ? 1.765 11.061 5.473 1.00 0.00 41 THR A CA 4
ATOM 6341 C C . THR A 1 41 ? 0.388 10.547 5.883 1.00 0.00 41 THR A C 4
ATOM 6342 O O . THR A 1 41 ? 0.257 9.486 6.489 1.00 0.00 41 THR A O 4
ATOM 6353 N N . ARG A 1 42 ? -0.634 11.318 5.547 1.00 0.00 42 ARG A N 4
ATOM 6354 C CA . ARG A 1 42 ? -2.001 10.943 5.846 1.00 0.00 42 ARG A CA 4
ATOM 6355 C C . ARG A 1 42 ? -2.787 10.843 4.554 1.00 0.00 42 ARG A C 4
ATOM 6356 O O . ARG A 1 42 ? -2.723 11.734 3.705 1.00 0.00 42 ARG A O 4
ATOM 6377 N N . ILE A 1 43 ? -3.523 9.762 4.410 1.00 0.00 43 ILE A N 4
ATOM 6378 C CA . ILE A 1 43 ? -4.316 9.540 3.216 1.00 0.00 43 ILE A CA 4
ATOM 6379 C C . ILE A 1 43 ? -5.797 9.735 3.512 1.00 0.00 43 ILE A C 4
ATOM 6380 O O . ILE A 1 43 ? -6.321 9.225 4.507 1.00 0.00 43 ILE A O 4
ATOM 6396 N N . TRP A 1 44 ? -6.452 10.498 2.653 1.00 0.00 44 TRP A N 4
ATOM 6397 C CA . TRP A 1 44 ? -7.867 10.782 2.788 1.00 0.00 44 TRP A CA 4
ATOM 6398 C C . TRP A 1 44 ? -8.642 10.081 1.685 1.00 0.00 44 TRP A C 4
ATOM 6399 O O . TRP A 1 44 ? -8.159 9.965 0.557 1.00 0.00 44 TRP A O 4
ATOM 6420 N N . VAL A 1 45 ? -9.835 9.617 2.008 1.00 0.00 45 VAL A N 4
ATOM 6421 C CA . VAL A 1 45 ? -10.671 8.922 1.039 1.00 0.00 45 VAL A CA 4
ATOM 6422 C C . VAL A 1 45 ? -11.855 9.785 0.618 1.00 0.00 45 VAL A C 4
ATOM 6423 O O . VAL A 1 45 ? -11.950 10.949 1.011 1.00 0.00 45 VAL A O 4
ATOM 6436 N N . ASP A 1 46 ? -12.757 9.197 -0.172 1.00 0.00 46 ASP A N 4
ATOM 6437 C CA . ASP A 1 46 ? -13.952 9.886 -0.673 1.00 0.00 46 ASP A CA 4
ATOM 6438 C C . ASP A 1 46 ? -14.778 10.488 0.461 1.00 0.00 46 ASP A C 4
ATOM 6439 O O . ASP A 1 46 ? -15.502 11.460 0.266 1.00 0.00 46 ASP A O 4
ATOM 6448 N N . GLY A 1 47 ? -14.685 9.888 1.638 1.00 0.00 47 GLY A N 4
ATOM 6449 C CA . GLY A 1 47 ? -15.428 10.377 2.777 1.00 0.00 47 GLY A CA 4
ATOM 6450 C C . GLY A 1 47 ? -16.445 9.370 3.267 1.00 0.00 47 GLY A C 4
ATOM 6451 O O . GLY A 1 47 ? -16.692 8.358 2.608 1.00 0.00 47 GLY A O 4
ATOM 6455 N N . THR A 1 48 ? -17.029 9.638 4.425 1.00 0.00 48 THR A N 4
ATOM 6456 C CA . THR A 1 48 ? -18.030 8.753 5.001 1.00 0.00 48 THR A CA 4
ATOM 6457 C C . THR A 1 48 ? -19.436 9.186 4.602 1.00 0.00 48 THR A C 4
ATOM 6458 O O . THR A 1 48 ? -20.424 8.561 4.988 1.00 0.00 48 THR A O 4
ATOM 6469 N N . GLY A 1 49 ? -19.518 10.261 3.833 1.00 0.00 49 GLY A N 4
ATOM 6470 C CA . GLY A 1 49 ? -20.802 10.770 3.400 1.00 0.00 49 GLY A CA 4
ATOM 6471 C C . GLY A 1 49 ? -21.104 12.116 4.019 1.00 0.00 49 GLY A C 4
ATOM 6472 O O . GLY A 1 49 ? -21.569 13.028 3.340 1.00 0.00 49 GLY A O 4
ATOM 6476 N N . ASP A 1 50 ? -20.830 12.233 5.313 1.00 0.00 50 ASP A N 4
ATOM 6477 C CA . ASP A 1 50 ? -21.060 13.478 6.041 1.00 0.00 50 ASP A CA 4
ATOM 6478 C C . ASP A 1 50 ? -19.985 14.486 5.688 1.00 0.00 50 ASP A C 4
ATOM 6479 O O . ASP A 1 50 ? -20.259 15.657 5.433 1.00 0.00 50 ASP A O 4
ATOM 6488 N N . GLU A 1 51 ? -18.757 14.000 5.651 1.00 0.00 51 GLU A N 4
ATOM 6489 C CA . GLU A 1 51 ? -17.612 14.834 5.355 1.00 0.00 51 GLU A CA 4
ATOM 6490 C C . GLU A 1 51 ? -17.130 14.641 3.930 1.00 0.00 51 GLU A C 4
ATOM 6491 O O . GLU A 1 51 ? -17.403 13.616 3.299 1.00 0.00 51 GLU A O 4
ATOM 6503 N N . MET A 1 52 ? -16.396 15.633 3.443 1.00 0.00 52 MET A N 4
ATOM 6504 C CA . MET A 1 52 ? -15.858 15.610 2.090 1.00 0.00 52 MET A CA 4
ATOM 6505 C C . MET A 1 52 ? -14.628 14.720 2.023 1.00 0.00 52 MET A C 4
ATOM 6506 O O . MET A 1 52 ? -14.360 14.084 1.007 1.00 0.00 52 MET A O 4
ATOM 6520 N N . TRP A 1 53 ? -13.872 14.689 3.112 1.00 0.00 53 TRP A N 4
ATOM 6521 C CA . TRP A 1 53 ? -12.662 13.884 3.176 1.00 0.00 53 TRP A CA 4
ATOM 6522 C C . TRP A 1 53 ? -12.569 13.178 4.516 1.00 0.00 53 TRP A C 4
ATOM 6523 O O . TRP A 1 53 ? -12.753 13.795 5.564 1.00 0.00 53 TRP A O 4
ATOM 6544 N N . ASP A 1 54 ? -12.287 11.888 4.480 1.00 0.00 54 ASP A N 4
ATOM 6545 C CA . ASP A 1 54 ? -12.147 11.108 5.701 1.00 0.00 54 ASP A CA 4
ATOM 6546 C C . ASP A 1 54 ? -10.812 10.382 5.680 1.00 0.00 54 ASP A C 4
ATOM 6547 O O . ASP A 1 54 ? -10.121 10.382 4.662 1.00 0.00 54 ASP A O 4
ATOM 6556 N N . VAL A 1 55 ? -10.453 9.756 6.784 1.00 0.00 55 VAL A N 4
ATOM 6557 C CA . VAL A 1 55 ? -9.184 9.051 6.880 1.00 0.00 55 VAL A CA 4
ATOM 6558 C C . VAL A 1 55 ? -9.296 7.639 6.306 1.00 0.00 55 VAL A C 4
ATOM 6559 O O . VAL A 1 55 ? -10.321 6.974 6.452 1.00 0.00 55 VAL A O 4
ATOM 6572 N N . VAL A 1 56 ? -8.248 7.203 5.615 1.00 0.00 56 VAL A N 4
ATOM 6573 C CA . VAL A 1 56 ? -8.224 5.873 5.028 1.00 0.00 56 VAL A CA 4
ATOM 6574 C C . VAL A 1 56 ? -8.221 4.807 6.120 1.00 0.00 56 VAL A C 4
ATOM 6575 O O . VAL A 1 56 ? -7.530 4.934 7.133 1.00 0.00 56 VAL A O 4
ATOM 6588 N N . SER A 1 57 ? -9.013 3.769 5.919 1.00 0.00 57 SER A N 4
ATOM 6589 C CA . SER A 1 57 ? -9.102 2.687 6.880 1.00 0.00 57 SER A CA 4
ATOM 6590 C C . SER A 1 57 ? -7.794 1.904 6.905 1.00 0.00 57 SER A C 4
ATOM 6591 O O . SER A 1 57 ? -7.236 1.582 5.856 1.00 0.00 57 SER A O 4
ATOM 6599 N N . LYS A 1 58 ? -7.323 1.582 8.107 1.00 0.00 58 LYS A N 4
ATOM 6600 C CA . LYS A 1 58 ? -6.071 0.848 8.275 1.00 0.00 58 LYS A CA 4
ATOM 6601 C C . LYS A 1 58 ? -6.136 -0.526 7.618 1.00 0.00 58 LYS A C 4
ATOM 6602 O O . LYS A 1 58 ? -5.133 -1.028 7.117 1.00 0.00 58 LYS A O 4
ATOM 6621 N N . SER A 1 59 ? -7.320 -1.123 7.617 1.00 0.00 59 SER A N 4
ATOM 6622 C CA . SER A 1 59 ? -7.522 -2.434 7.022 1.00 0.00 59 SER A CA 4
ATOM 6623 C C . SER A 1 59 ? -7.398 -2.365 5.501 1.00 0.00 59 SER A C 4
ATOM 6624 O O . SER A 1 59 ? -6.848 -3.266 4.867 1.00 0.00 59 SER A O 4
ATOM 6632 N N . LYS A 1 60 ? -7.894 -1.276 4.928 1.00 0.00 60 LYS A N 4
ATOM 6633 C CA . LYS A 1 60 ? -7.849 -1.076 3.486 1.00 0.00 60 LYS A CA 4
ATOM 6634 C C . LYS A 1 60 ? -6.447 -0.656 3.064 1.00 0.00 60 LYS A C 4
ATOM 6635 O O . LYS A 1 60 ? -5.930 -1.104 2.039 1.00 0.00 60 LYS A O 4
ATOM 6654 N N . LEU A 1 61 ? -5.839 0.200 3.876 1.00 0.00 61 LEU A N 4
ATOM 6655 C CA . LEU A 1 61 ? -4.497 0.695 3.614 1.00 0.00 61 LEU A CA 4
ATOM 6656 C C . LEU A 1 61 ? -3.474 -0.434 3.689 1.00 0.00 61 LEU A C 4
ATOM 6657 O O . LEU A 1 61 ? -2.638 -0.580 2.799 1.00 0.00 61 LEU A O 4
ATOM 6673 N N . LYS A 1 62 ? -3.560 -1.244 4.739 1.00 0.00 62 LYS A N 4
ATOM 6674 C CA . LYS A 1 62 ? -2.623 -2.347 4.924 1.00 0.00 62 LYS A CA 4
ATOM 6675 C C . LYS A 1 62 ? -2.793 -3.399 3.836 1.00 0.00 62 LYS A C 4
ATOM 6676 O O . LYS A 1 62 ? -1.809 -3.975 3.364 1.00 0.00 62 LYS A O 4
ATOM 6695 N N . LYS A 1 63 ? -4.036 -3.642 3.439 1.00 0.00 63 LYS A N 4
ATOM 6696 C CA . LYS A 1 63 ? -4.327 -4.606 2.390 1.00 0.00 63 LYS A CA 4
ATOM 6697 C C . LYS A 1 63 ? -3.663 -4.166 1.090 1.00 0.00 63 LYS A C 4
ATOM 6698 O O . LYS A 1 63 ? -3.089 -4.979 0.361 1.00 0.00 63 LYS A O 4
ATOM 6717 N N . ALA A 1 64 ? -3.735 -2.868 0.822 1.00 0.00 64 ALA A N 4
ATOM 6718 C CA . ALA A 1 64 ? -3.143 -2.295 -0.373 1.00 0.00 64 ALA A CA 4
ATOM 6719 C C . ALA A 1 64 ? -1.621 -2.272 -0.263 1.00 0.00 64 ALA A C 4
ATOM 6720 O O . ALA A 1 64 ? -0.920 -2.492 -1.248 1.00 0.00 64 ALA A O 4
ATOM 6727 N N . THR A 1 65 ? -1.121 -2.015 0.944 1.00 0.00 65 THR A N 4
ATOM 6728 C CA . THR A 1 65 ? 0.317 -1.972 1.184 1.00 0.00 65 THR A CA 4
ATOM 6729 C C . THR A 1 65 ? 0.962 -3.317 0.856 1.00 0.00 65 THR A C 4
ATOM 6730 O O . THR A 1 65 ? 1.993 -3.374 0.182 1.00 0.00 65 THR A O 4
ATOM 6741 N N . LYS A 1 66 ? 0.346 -4.394 1.329 1.00 0.00 66 LYS A N 4
ATOM 6742 C CA . LYS A 1 66 ? 0.862 -5.733 1.083 1.00 0.00 66 LYS A CA 4
ATOM 6743 C C . LYS A 1 66 ? 0.773 -6.075 -0.398 1.00 0.00 66 LYS A C 4
ATOM 6744 O O . LYS A 1 66 ? 1.729 -6.581 -0.983 1.00 0.00 66 LYS A O 4
ATOM 6763 N N . GLN A 1 67 ? -0.374 -5.778 -0.999 1.00 0.00 67 GLN A N 4
ATOM 6764 C CA . GLN A 1 67 ? -0.595 -6.052 -2.413 1.00 0.00 67 GLN A CA 4
ATOM 6765 C C . GLN A 1 67 ? 0.413 -5.303 -3.275 1.00 0.00 67 GLN A C 4
ATOM 6766 O O . GLN A 1 67 ? 1.086 -5.894 -4.116 1.00 0.00 67 GLN A O 4
ATOM 6780 N N . TYR A 1 68 ? 0.530 -4.004 -3.043 1.00 0.00 68 TYR A N 4
ATOM 6781 C CA . TYR A 1 68 ? 1.454 -3.174 -3.801 1.00 0.00 68 TYR A CA 4
ATOM 6782 C C . TYR A 1 68 ? 2.895 -3.643 -3.621 1.00 0.00 68 TYR A C 4
ATOM 6783 O O . TYR A 1 68 ? 3.657 -3.707 -4.583 1.00 0.00 68 TYR A O 4
ATOM 6801 N N . HIS A 1 69 ? 3.257 -3.989 -2.392 1.00 0.00 69 HIS A N 4
ATOM 6802 C CA . HIS A 1 69 ? 4.623 -4.403 -2.094 1.00 0.00 69 HIS A CA 4
ATOM 6803 C C . HIS A 1 69 ? 5.006 -5.715 -2.752 1.00 0.00 69 HIS A C 4
ATOM 6804 O O . HIS A 1 69 ? 6.178 -5.963 -3.009 1.00 0.00 69 HIS A O 4
ATOM 6819 N N . ILE A 1 70 ? 4.042 -6.569 -2.982 1.00 0.00 70 ILE A N 4
ATOM 6820 C CA . ILE A 1 70 ? 4.322 -7.840 -3.613 1.00 0.00 70 ILE A CA 4
ATOM 6821 C C . ILE A 1 70 ? 4.216 -7.759 -5.139 1.00 0.00 70 ILE A C 4
ATOM 6822 O O . ILE A 1 70 ? 5.002 -8.372 -5.862 1.00 0.00 70 ILE A O 4
ATOM 6838 N N . GLN A 1 71 ? 3.254 -6.982 -5.622 1.00 0.00 71 GLN A N 4
ATOM 6839 C CA . GLN A 1 71 ? 3.001 -6.890 -7.061 1.00 0.00 71 GLN A CA 4
ATOM 6840 C C . GLN A 1 71 ? 3.782 -5.789 -7.786 1.00 0.00 71 GLN A C 4
ATOM 6841 O O . GLN A 1 71 ? 4.506 -6.063 -8.739 1.00 0.00 71 GLN A O 4
ATOM 6855 N N . THR A 1 72 ? 3.630 -4.548 -7.345 1.00 0.00 72 THR A N 4
ATOM 6856 C CA . THR A 1 72 ? 4.276 -3.420 -8.015 1.00 0.00 72 THR A CA 4
ATOM 6857 C C . THR A 1 72 ? 5.660 -3.091 -7.457 1.00 0.00 72 THR A C 4
ATOM 6858 O O . THR A 1 72 ? 6.485 -2.481 -8.141 1.00 0.00 72 THR A O 4
ATOM 6869 N N . LYS A 1 73 ? 5.911 -3.479 -6.221 1.00 0.00 73 LYS A N 4
ATOM 6870 C CA . LYS A 1 73 ? 7.188 -3.198 -5.589 1.00 0.00 73 LYS A CA 4
ATOM 6871 C C . LYS A 1 73 ? 8.302 -4.070 -6.163 1.00 0.00 73 LYS A C 4
ATOM 6872 O O . LYS A 1 73 ? 8.445 -5.239 -5.814 1.00 0.00 73 LYS A O 4
ATOM 6891 N N . LYS A 1 74 ? 9.080 -3.479 -7.055 1.00 0.00 74 LYS A N 4
ATOM 6892 C CA . LYS A 1 74 ? 10.201 -4.165 -7.676 1.00 0.00 74 LYS A CA 4
ATOM 6893 C C . LYS A 1 74 ? 11.472 -3.908 -6.875 1.00 0.00 74 LYS A C 4
ATOM 6894 O O . LYS A 1 74 ? 11.435 -3.247 -5.832 1.00 0.00 74 LYS A O 4
ATOM 6913 N N . GLN A 1 75 ? 12.599 -4.409 -7.371 1.00 0.00 75 GLN A N 4
ATOM 6914 C CA . GLN A 1 75 ? 13.887 -4.220 -6.707 1.00 0.00 75 GLN A CA 4
ATOM 6915 C C . GLN A 1 75 ? 14.402 -2.803 -6.961 1.00 0.00 75 GLN A C 4
ATOM 6916 O O . GLN A 1 75 ? 15.513 -2.606 -7.459 1.00 0.00 75 GLN A O 4
ATOM 6930 N N . GLU A 1 76 ? 13.576 -1.826 -6.618 1.00 0.00 76 GLU A N 4
ATOM 6931 C CA . GLU A 1 76 ? 13.903 -0.422 -6.807 1.00 0.00 76 GLU A CA 4
ATOM 6932 C C . GLU A 1 76 ? 14.957 0.045 -5.812 1.00 0.00 76 GLU A C 4
ATOM 6933 O O . GLU A 1 76 ? 15.190 -0.592 -4.782 1.00 0.00 76 GLU A O 4
ATOM 6945 N N . LYS A 1 77 ? 15.590 1.158 -6.145 1.00 0.00 77 LYS A N 4
ATOM 6946 C CA . LYS A 1 77 ? 16.613 1.760 -5.307 1.00 0.00 77 LYS A CA 4
ATOM 6947 C C . LYS A 1 77 ? 16.163 3.152 -4.899 1.00 0.00 77 LYS A C 4
ATOM 6948 O O . LYS A 1 77 ? 16.537 3.664 -3.845 1.00 0.00 77 LYS A O 4
ATOM 6967 N N . ALA A 1 78 ? 15.345 3.752 -5.750 1.00 0.00 78 ALA A N 4
ATOM 6968 C CA . ALA A 1 78 ? 14.821 5.082 -5.506 1.00 0.00 78 ALA A CA 4
ATOM 6969 C C . ALA A 1 78 ? 13.374 5.002 -5.037 1.00 0.00 78 ALA A C 4
ATOM 6970 O O . ALA A 1 78 ? 12.488 4.618 -5.798 1.00 0.00 78 ALA A O 4
ATOM 6977 N N . PRO A 1 79 ? 13.112 5.370 -3.772 1.00 0.00 79 PRO A N 4
ATOM 6978 C CA . PRO A 1 79 ? 11.763 5.331 -3.197 1.00 0.00 79 PRO A CA 4
ATOM 6979 C C . PRO A 1 79 ? 10.897 6.516 -3.625 1.00 0.00 79 PRO A C 4
ATOM 6980 O O . PRO A 1 79 ? 9.906 6.831 -2.969 1.00 0.00 79 PRO A O 4
ATOM 6991 N N . HIS A 1 80 ? 11.297 7.164 -4.722 1.00 0.00 80 HIS A N 4
ATOM 6992 C CA . HIS A 1 80 ? 10.592 8.322 -5.284 1.00 0.00 80 HIS A CA 4
ATOM 6993 C C . HIS A 1 80 ? 10.713 9.557 -4.389 1.00 0.00 80 HIS A C 4
ATOM 6994 O O . HIS A 1 80 ? 11.215 10.592 -4.824 1.00 0.00 80 HIS A O 4
ATOM 7009 N N . GLU A 1 81 ? 10.238 9.447 -3.157 1.00 0.00 81 GLU A N 4
ATOM 7010 C CA . GLU A 1 81 ? 10.291 10.553 -2.210 1.00 0.00 81 GLU A CA 4
ATOM 7011 C C . GLU A 1 81 ? 11.726 10.796 -1.758 1.00 0.00 81 GLU A C 4
ATOM 7012 O O . GLU A 1 81 ? 12.523 9.860 -1.648 1.00 0.00 81 GLU A O 4
ATOM 7024 N N . LYS A 1 82 ? 12.052 12.053 -1.487 1.00 0.00 82 LYS A N 4
ATOM 7025 C CA . LYS A 1 82 ? 13.392 12.417 -1.048 1.00 0.00 82 LYS A CA 4
ATOM 7026 C C . LYS A 1 82 ? 13.579 12.138 0.441 1.00 0.00 82 LYS A C 4
ATOM 7027 O O . LYS A 1 82 ? 13.717 13.058 1.254 1.00 0.00 82 LYS A O 4
ATOM 7046 N N . ILE A 1 83 ? 13.578 10.868 0.784 1.00 0.00 83 ILE A N 4
ATOM 7047 C CA . ILE A 1 83 ? 13.756 10.438 2.163 1.00 0.00 83 ILE A CA 4
ATOM 7048 C C . ILE A 1 83 ? 15.166 9.898 2.368 1.00 0.00 83 ILE A C 4
ATOM 7049 O O . ILE A 1 83 ? 16.005 9.992 1.473 1.00 0.00 83 ILE A O 4
ATOM 7065 N N . VAL A 1 84 ? 15.420 9.339 3.539 1.00 0.00 84 VAL A N 4
ATOM 7066 C CA . VAL A 1 84 ? 16.729 8.789 3.848 1.00 0.00 84 VAL A CA 4
ATOM 7067 C C . VAL A 1 84 ? 16.585 7.363 4.381 1.00 0.00 84 VAL A C 4
ATOM 7068 O O . VAL A 1 84 ? 15.506 6.965 4.825 1.00 0.00 84 VAL A O 4
ATOM 7081 N N . SER A 1 85 ? 17.660 6.594 4.299 1.00 0.00 85 SER A N 4
ATOM 7082 C CA . SER A 1 85 ? 17.663 5.220 4.770 1.00 0.00 85 SER A CA 4
ATOM 7083 C C . SER A 1 85 ? 17.544 5.162 6.292 1.00 0.00 85 SER A C 4
ATOM 7084 O O . SER A 1 85 ? 18.505 5.439 7.010 1.00 0.00 85 SER A O 4
ATOM 7092 N N . TYR A 1 86 ? 16.355 4.825 6.773 1.00 0.00 86 TYR A N 4
ATOM 7093 C CA . TYR A 1 86 ? 16.111 4.720 8.204 1.00 0.00 86 TYR A CA 4
ATOM 7094 C C . TYR A 1 86 ? 16.641 3.392 8.732 1.00 0.00 86 TYR A C 4
ATOM 7095 O O . TYR A 1 86 ? 16.506 2.360 8.074 1.00 0.00 86 TYR A O 4
ATOM 7113 N N . GLU A 1 87 ? 17.247 3.428 9.911 1.00 0.00 87 GLU A N 4
ATOM 7114 C CA . GLU A 1 87 ? 17.787 2.226 10.536 1.00 0.00 87 GLU A CA 4
ATOM 7115 C C . GLU A 1 87 ? 16.648 1.350 11.059 1.00 0.00 87 GLU A C 4
ATOM 7116 O O . GLU A 1 87 ? 15.635 1.860 11.544 1.00 0.00 87 GLU A O 4
ATOM 7128 N N . ASN A 1 88 ? 16.821 0.039 10.961 1.00 0.00 88 ASN A N 4
ATOM 7129 C CA . ASN A 1 88 ? 15.810 -0.906 11.415 1.00 0.00 88 ASN A CA 4
ATOM 7130 C C . ASN A 1 88 ? 16.440 -2.254 11.738 1.00 0.00 88 ASN A C 4
ATOM 7131 O O . ASN A 1 88 ? 16.925 -2.953 10.846 1.00 0.00 88 ASN A O 4
ATOM 7142 N N . GLY A 1 89 ? 16.425 -2.615 13.013 1.00 0.00 89 GLY A N 4
ATOM 7143 C CA . GLY A 1 89 ? 16.984 -3.885 13.434 1.00 0.00 89 GLY A CA 4
ATOM 7144 C C . GLY A 1 89 ? 16.022 -5.027 13.183 1.00 0.00 89 GLY A C 4
ATOM 7145 O O . GLY A 1 89 ? 15.535 -5.658 14.122 1.00 0.00 89 GLY A O 4
ATOM 7149 N N . ASP A 1 90 ? 15.744 -5.278 11.912 1.00 0.00 90 ASP A N 4
ATOM 7150 C CA . ASP A 1 90 ? 14.823 -6.335 11.514 1.00 0.00 90 ASP A CA 4
ATOM 7151 C C . ASP A 1 90 ? 15.517 -7.692 11.508 1.00 0.00 90 ASP A C 4
ATOM 7152 O O . ASP A 1 90 ? 16.709 -7.800 11.810 1.00 0.00 90 ASP A O 4
ATOM 7161 N N . ASN A 1 91 ? 14.771 -8.722 11.146 1.00 0.00 91 ASN A N 4
ATOM 7162 C CA . ASN A 1 91 ? 15.299 -10.075 11.104 1.00 0.00 91 ASN A CA 4
ATOM 7163 C C . ASN A 1 91 ? 15.389 -10.562 9.665 1.00 0.00 91 ASN A C 4
ATOM 7164 O O . ASN A 1 91 ? 14.416 -10.491 8.913 1.00 0.00 91 ASN A O 4
ATOM 7175 N N . VAL A 1 92 ? 16.558 -11.065 9.291 1.00 0.00 92 VAL A N 4
ATOM 7176 C CA . VAL A 1 92 ? 16.782 -11.565 7.941 1.00 0.00 92 VAL A CA 4
ATOM 7177 C C . VAL A 1 92 ? 16.142 -12.939 7.767 1.00 0.00 92 VAL A C 4
ATOM 7178 O O . VAL A 1 92 ? 16.828 -13.952 7.645 1.00 0.00 92 VAL A O 4
ATOM 7191 N N . ASN A 1 93 ? 14.823 -12.961 7.771 1.00 0.00 93 ASN A N 4
ATOM 7192 C CA . ASN A 1 93 ? 14.080 -14.198 7.614 1.00 0.00 93 ASN A CA 4
ATOM 7193 C C . ASN A 1 93 ? 13.075 -14.056 6.481 1.00 0.00 93 ASN A C 4
ATOM 7194 O O . ASN A 1 93 ? 12.561 -12.963 6.234 1.00 0.00 93 ASN A O 4
ATOM 7205 N N . LEU A 1 94 ? 12.797 -15.155 5.793 1.00 0.00 94 LEU A N 4
ATOM 7206 C CA . LEU A 1 94 ? 11.851 -15.147 4.686 1.00 0.00 94 LEU A CA 4
ATOM 7207 C C . LEU A 1 94 ? 10.416 -15.130 5.209 1.00 0.00 94 LEU A C 4
ATOM 7208 O O . LEU A 1 94 ? 9.672 -16.097 5.060 1.00 0.00 94 LEU A O 4
ATOM 7224 N N . SER A 1 95 ? 10.040 -14.023 5.829 1.00 0.00 95 SER A N 4
ATOM 7225 C CA . SER A 1 95 ? 8.703 -13.862 6.381 1.00 0.00 95 SER A CA 4
ATOM 7226 C C . SER A 1 95 ? 7.796 -13.145 5.383 1.00 0.00 95 SER A C 4
ATOM 7227 O O . SER A 1 95 ? 6.874 -12.427 5.768 1.00 0.00 95 SER A O 4
ATOM 7235 N N . GLU A 1 96 ? 8.066 -13.351 4.102 1.00 0.00 96 GLU A N 4
ATOM 7236 C CA . GLU A 1 96 ? 7.291 -12.724 3.046 1.00 0.00 96 GLU A CA 4
ATOM 7237 C C . GLU A 1 96 ? 7.076 -13.706 1.899 1.00 0.00 96 GLU A C 4
ATOM 7238 O O . GLU A 1 96 ? 7.925 -14.561 1.631 1.00 0.00 96 GLU A O 4
ATOM 7250 N N . ALA A 1 97 ? 5.942 -13.576 1.227 1.00 0.00 97 ALA A N 4
ATOM 7251 C CA . ALA A 1 97 ? 5.606 -14.449 0.115 1.00 0.00 97 ALA A CA 4
ATOM 7252 C C . ALA A 1 97 ? 6.312 -14.000 -1.159 1.00 0.00 97 ALA A C 4
ATOM 7253 O O . ALA A 1 97 ? 5.697 -13.436 -2.058 1.00 0.00 97 ALA A O 4
ATOM 7260 N N . ILE A 1 98 ? 7.607 -14.278 -1.239 1.00 0.00 98 ILE A N 4
ATOM 7261 C CA . ILE A 1 98 ? 8.405 -13.902 -2.395 1.00 0.00 98 ILE A CA 4
ATOM 7262 C C . ILE A 1 98 ? 8.250 -14.945 -3.496 1.00 0.00 98 ILE A C 4
ATOM 7263 O O . ILE A 1 98 ? 8.810 -14.820 -4.585 1.00 0.00 98 ILE A O 4
ATOM 7279 N N . ASN A 1 99 ? 7.468 -15.973 -3.199 1.00 0.00 99 ASN A N 4
ATOM 7280 C CA . ASN A 1 99 ? 7.225 -17.049 -4.145 1.00 0.00 99 ASN A CA 4
ATOM 7281 C C . ASN A 1 99 ? 6.269 -16.592 -5.242 1.00 0.00 99 ASN A C 4
ATOM 7282 O O . ASN A 1 99 ? 6.232 -17.153 -6.335 1.00 0.00 99 ASN A O 4
ATOM 7293 N N . VAL A 1 100 ? 5.529 -15.540 -4.942 1.00 0.00 100 VAL A N 4
ATOM 7294 C CA . VAL A 1 100 ? 4.566 -14.979 -5.871 1.00 0.00 100 VAL A CA 4
ATOM 7295 C C . VAL A 1 100 ? 4.744 -13.472 -5.949 1.00 0.00 100 VAL A C 4
ATOM 7296 O O . VAL A 1 100 ? 5.136 -12.837 -4.971 1.00 0.00 100 VAL A O 4
ATOM 7309 N N . GLN A 1 101 ? 4.486 -12.908 -7.114 1.00 0.00 101 GLN A N 4
ATOM 7310 C CA . GLN A 1 101 ? 4.618 -11.474 -7.312 1.00 0.00 101 GLN A CA 4
ATOM 7311 C C . GLN A 1 101 ? 3.327 -10.905 -7.884 1.00 0.00 101 GLN A C 4
ATOM 7312 O O . GLN A 1 101 ? 2.509 -10.341 -7.159 1.00 0.00 101 GLN A O 4
ATOM 7326 N N . LEU A 1 102 ? 3.134 -11.079 -9.185 1.00 0.00 102 LEU A N 4
ATOM 7327 C CA . LEU A 1 102 ? 1.936 -10.589 -9.851 1.00 0.00 102 LEU A CA 4
ATOM 7328 C C . LEU A 1 102 ? 0.770 -11.544 -9.615 1.00 0.00 102 LEU A C 4
ATOM 7329 O O . LEU A 1 102 ? 0.349 -12.271 -10.515 1.00 0.00 102 LEU A O 4
ATOM 7345 N N . THR A 1 103 ? 0.273 -11.548 -8.389 1.00 0.00 103 THR A N 4
ATOM 7346 C CA . THR A 1 103 ? -0.840 -12.399 -8.009 1.00 0.00 103 THR A CA 4
ATOM 7347 C C . THR A 1 103 ? -2.166 -11.795 -8.471 1.00 0.00 103 THR A C 4
ATOM 7348 O O . THR A 1 103 ? -2.949 -11.276 -7.671 1.00 0.00 103 THR A O 4
ATOM 7359 N N . LEU A 1 104 ? -2.397 -11.846 -9.773 1.00 0.00 104 LEU A N 4
ATOM 7360 C CA . LEU A 1 104 ? -3.616 -11.317 -10.360 1.00 0.00 104 LEU A CA 4
ATOM 7361 C C . LEU A 1 104 ? -4.635 -12.435 -10.539 1.00 0.00 104 LEU A C 4
ATOM 7362 O O . LEU A 1 104 ? -4.612 -13.158 -11.532 1.00 0.00 104 LEU A O 4
ATOM 7378 N N . ASP A 1 105 ? -5.516 -12.577 -9.557 1.00 0.00 105 ASP A N 4
ATOM 7379 C CA . ASP A 1 105 ? -6.539 -13.619 -9.580 1.00 0.00 105 ASP A CA 4
ATOM 7380 C C . ASP A 1 105 ? -7.880 -13.088 -10.092 1.00 0.00 105 ASP A C 4
ATOM 7381 O O . ASP A 1 105 ? -8.231 -13.272 -11.257 1.00 0.00 105 ASP A O 4
ATOM 7390 N N . THR A 1 106 ? -8.601 -12.394 -9.223 1.00 0.00 106 THR A N 4
ATOM 7391 C CA . THR A 1 106 ? -9.917 -11.863 -9.548 1.00 0.00 106 THR A CA 4
ATOM 7392 C C . THR A 1 106 ? -9.859 -10.671 -10.504 1.00 0.00 106 THR A C 4
ATOM 7393 O O . THR A 1 106 ? -10.878 -10.271 -11.067 1.00 0.00 106 THR A O 4
ATOM 7404 N N . LYS A 1 107 ? -8.676 -10.104 -10.688 1.00 0.00 107 LYS A N 4
ATOM 7405 C CA . LYS A 1 107 ? -8.519 -8.965 -11.580 1.00 0.00 107 LYS A CA 4
ATOM 7406 C C . LYS A 1 107 ? -7.080 -8.843 -12.049 1.00 0.00 107 LYS A C 4
ATOM 7407 O O . LYS A 1 107 ? -6.146 -9.093 -11.287 1.00 0.00 107 LYS A O 4
ATOM 7426 N N . LEU A 1 108 ? -6.906 -8.476 -13.309 1.00 0.00 108 LEU A N 4
ATOM 7427 C CA . LEU A 1 108 ? -5.576 -8.298 -13.867 1.00 0.00 108 LEU A CA 4
ATOM 7428 C C . LEU A 1 108 ? -5.303 -6.805 -14.109 1.00 0.00 108 LEU A C 4
ATOM 7429 O O . LEU A 1 108 ? -4.483 -6.216 -13.406 1.00 0.00 108 LEU A O 4
ATOM 7445 N N . PRO A 1 109 ? -6.001 -6.138 -15.061 1.00 0.00 109 PRO A N 4
ATOM 7446 C CA . PRO A 1 109 ? -5.783 -4.721 -15.323 1.00 0.00 109 PRO A CA 4
ATOM 7447 C C . PRO A 1 109 ? -6.692 -3.842 -14.475 1.00 0.00 109 PRO A C 4
ATOM 7448 O O . PRO A 1 109 ? -7.179 -4.265 -13.422 1.00 0.00 109 PRO A O 4
ATOM 7459 N N . GLU A 1 110 ? -6.916 -2.623 -14.935 1.00 0.00 110 GLU A N 4
ATOM 7460 C CA . GLU A 1 110 ? -7.762 -1.681 -14.233 1.00 0.00 110 GLU A CA 4
ATOM 7461 C C . GLU A 1 110 ? -8.246 -0.609 -15.199 1.00 0.00 110 GLU A C 4
ATOM 7462 O O . GLU A 1 110 ? -7.904 -0.640 -16.382 1.00 0.00 110 GLU A O 4
ATOM 7474 N N . ALA A 1 111 ? -9.041 0.329 -14.700 1.00 0.00 111 ALA A N 4
ATOM 7475 C CA . ALA A 1 111 ? -9.553 1.411 -15.528 1.00 0.00 111 ALA A CA 4
ATOM 7476 C C . ALA A 1 111 ? -8.448 2.415 -15.820 1.00 0.00 111 ALA A C 4
ATOM 7477 O O . ALA A 1 111 ? -8.055 3.189 -14.944 1.00 0.00 111 ALA A O 4
ATOM 7484 N N . LYS A 1 112 ? -7.942 2.382 -17.040 1.00 0.00 112 LYS A N 4
ATOM 7485 C CA . LYS A 1 112 ? -6.875 3.277 -17.455 1.00 0.00 112 LYS A CA 4
ATOM 7486 C C . LYS A 1 112 ? -7.305 4.107 -18.654 1.00 0.00 112 LYS A C 4
ATOM 7487 O O . LYS A 1 112 ? -8.055 3.625 -19.504 1.00 0.00 112 LYS A O 4
ATOM 7506 N N . GLU A 1 113 ? -6.843 5.357 -18.679 1.00 0.00 113 GLU A N 4
ATOM 7507 C CA . GLU A 1 113 ? -7.115 6.297 -19.771 1.00 0.00 113 GLU A CA 4
ATOM 7508 C C . GLU A 1 113 ? -8.548 6.829 -19.722 1.00 0.00 113 GLU A C 4
ATOM 7509 O O . GLU A 1 113 ? -9.443 6.229 -19.121 1.00 0.00 113 GLU A O 4
ATOM 7521 N N . LEU A 1 114 ? -8.748 7.981 -20.350 1.00 0.00 114 LEU A N 4
ATOM 7522 C CA . LEU A 1 114 ? -10.052 8.613 -20.408 1.00 0.00 114 LEU A CA 4
ATOM 7523 C C . LEU A 1 114 ? -10.909 7.930 -21.463 1.00 0.00 114 LEU A C 4
ATOM 7524 O O . LEU A 1 114 ? -10.794 8.223 -22.656 1.00 0.00 114 LEU A O 4
ATOM 7540 N N . HIS A 1 115 ? -11.756 7.009 -21.021 1.00 0.00 115 HIS A N 4
ATOM 7541 C CA . HIS A 1 115 ? -12.632 6.272 -21.922 1.00 0.00 115 HIS A CA 4
ATOM 7542 C C . HIS A 1 115 ? -13.683 7.189 -22.553 1.00 0.00 115 HIS A C 4
ATOM 7543 O O . HIS A 1 115 ? -14.824 7.260 -22.097 1.00 0.00 115 HIS A O 4
ATOM 7558 N N . HIS A 1 116 ? -13.281 7.905 -23.590 1.00 0.00 116 HIS A N 4
ATOM 7559 C CA . HIS A 1 116 ? -14.191 8.781 -24.302 1.00 0.00 116 HIS A CA 4
ATOM 7560 C C . HIS A 1 116 ? -14.628 8.107 -25.593 1.00 0.00 116 HIS A C 4
ATOM 7561 O O . HIS A 1 116 ? -15.819 7.976 -25.855 1.00 0.00 116 HIS A O 4
ATOM 7576 N N . HIS A 1 117 ? -13.647 7.681 -26.389 1.00 0.00 117 HIS A N 4
ATOM 7577 C CA . HIS A 1 117 ? -13.911 6.993 -27.652 1.00 0.00 117 HIS A CA 4
ATOM 7578 C C . HIS A 1 117 ? -12.602 6.675 -28.370 1.00 0.00 117 HIS A C 4
ATOM 7579 O O . HIS A 1 117 ? -12.387 7.090 -29.506 1.00 0.00 117 HIS A O 4
ATOM 7594 N N . HIS A 1 118 ? -11.727 5.939 -27.696 1.00 0.00 118 HIS A N 4
ATOM 7595 C CA . HIS A 1 118 ? -10.439 5.558 -28.277 1.00 0.00 118 HIS A CA 4
ATOM 7596 C C . HIS A 1 118 ? -10.607 4.316 -29.152 1.00 0.00 118 HIS A C 4
ATOM 7597 O O . HIS A 1 118 ? -9.679 3.898 -29.845 1.00 0.00 118 HIS A O 4
ATOM 7612 N N . HIS A 1 119 ? -11.802 3.739 -29.110 1.00 0.00 119 HIS A N 4
ATOM 7613 C CA . HIS A 1 119 ? -12.129 2.548 -29.890 1.00 0.00 119 HIS A CA 4
ATOM 7614 C C . HIS A 1 119 ? -13.609 2.232 -29.732 1.00 0.00 119 HIS A C 4
ATOM 7615 O O . HIS A 1 119 ? -14.279 1.830 -30.680 1.00 0.00 119 HIS A O 4
ATOM 7630 N N . HIS A 1 120 ? -14.099 2.409 -28.516 1.00 0.00 120 HIS A N 4
ATOM 7631 C CA . HIS A 1 120 ? -15.498 2.172 -28.203 1.00 0.00 120 HIS A CA 4
ATOM 7632 C C . HIS A 1 120 ? -15.895 3.054 -27.028 1.00 0.00 120 HIS A C 4
ATOM 7633 O O . HIS A 1 120 ? -15.915 4.285 -27.207 1.00 0.00 120 HIS A O 4
ATOM 7649 N N . MET A 1 1 ? 1.794 16.192 5.876 1.00 0.00 1 MET A N 5
ATOM 7650 C CA . MET A 1 1 ? 1.510 15.843 4.465 1.00 0.00 1 MET A CA 5
ATOM 7651 C C . MET A 1 1 ? 0.203 15.064 4.375 1.00 0.00 1 MET A C 5
ATOM 7652 O O . MET A 1 1 ? -0.159 14.343 5.301 1.00 0.00 1 MET A O 5
ATOM 7668 N N . GLN A 1 2 ? -0.517 15.215 3.280 1.00 0.00 2 GLN A N 5
ATOM 7669 C CA . GLN A 1 2 ? -1.768 14.503 3.108 1.00 0.00 2 GLN A CA 5
ATOM 7670 C C . GLN A 1 2 ? -1.903 14.004 1.680 1.00 0.00 2 GLN A C 5
ATOM 7671 O O . GLN A 1 2 ? -1.300 14.560 0.764 1.00 0.00 2 GLN A O 5
ATOM 7685 N N . ILE A 1 3 ? -2.665 12.934 1.512 1.00 0.00 3 ILE A N 5
ATOM 7686 C CA . ILE A 1 3 ? -2.894 12.347 0.201 1.00 0.00 3 ILE A CA 5
ATOM 7687 C C . ILE A 1 3 ? -4.373 12.028 0.030 1.00 0.00 3 ILE A C 5
ATOM 7688 O O . ILE A 1 3 ? -4.952 11.302 0.835 1.00 0.00 3 ILE A O 5
ATOM 7704 N N . TYR A 1 4 ? -4.981 12.578 -1.007 1.00 0.00 4 TYR A N 5
ATOM 7705 C CA . TYR A 1 4 ? -6.394 12.353 -1.274 1.00 0.00 4 TYR A CA 5
ATOM 7706 C C . TYR A 1 4 ? -6.581 11.238 -2.309 1.00 0.00 4 TYR A C 5
ATOM 7707 O O . TYR A 1 4 ? -6.014 11.283 -3.404 1.00 0.00 4 TYR A O 5
ATOM 7725 N N . THR A 1 5 ? -7.377 10.238 -1.947 1.00 0.00 5 THR A N 5
ATOM 7726 C CA . THR A 1 5 ? -7.640 9.100 -2.820 1.00 0.00 5 THR A CA 5
ATOM 7727 C C . THR A 1 5 ? -9.143 8.887 -3.014 1.00 0.00 5 THR A C 5
ATOM 7728 O O . THR A 1 5 ? -9.937 9.198 -2.128 1.00 0.00 5 THR A O 5
ATOM 7739 N N . SER A 1 6 ? -9.534 8.382 -4.181 1.00 0.00 6 SER A N 5
ATOM 7740 C CA . SER A 1 6 ? -10.940 8.121 -4.464 1.00 0.00 6 SER A CA 5
ATOM 7741 C C . SER A 1 6 ? -11.094 6.935 -5.410 1.00 0.00 6 SER A C 5
ATOM 7742 O O . SER A 1 6 ? -11.177 7.105 -6.629 1.00 0.00 6 SER A O 5
ATOM 7750 N N . GLU A 1 7 ? -11.162 5.737 -4.842 1.00 0.00 7 GLU A N 5
ATOM 7751 C CA . GLU A 1 7 ? -11.317 4.524 -5.638 1.00 0.00 7 GLU A CA 5
ATOM 7752 C C . GLU A 1 7 ? -12.712 4.461 -6.258 1.00 0.00 7 GLU A C 5
ATOM 7753 O O . GLU A 1 7 ? -12.976 3.655 -7.145 1.00 0.00 7 GLU A O 5
ATOM 7765 N N . LYS A 1 8 ? -13.599 5.329 -5.781 1.00 0.00 8 LYS A N 5
ATOM 7766 C CA . LYS A 1 8 ? -14.965 5.386 -6.286 1.00 0.00 8 LYS A CA 5
ATOM 7767 C C . LYS A 1 8 ? -14.994 6.058 -7.653 1.00 0.00 8 LYS A C 5
ATOM 7768 O O . LYS A 1 8 ? -15.934 5.886 -8.425 1.00 0.00 8 LYS A O 5
ATOM 7787 N N . ARG A 1 9 ? -13.959 6.838 -7.940 1.00 0.00 9 ARG A N 5
ATOM 7788 C CA . ARG A 1 9 ? -13.873 7.544 -9.205 1.00 0.00 9 ARG A CA 5
ATOM 7789 C C . ARG A 1 9 ? -12.936 6.825 -10.165 1.00 0.00 9 ARG A C 5
ATOM 7790 O O . ARG A 1 9 ? -13.198 6.767 -11.370 1.00 0.00 9 ARG A O 5
ATOM 7811 N N . GLY A 1 10 ? -11.842 6.294 -9.628 1.00 0.00 10 GLY A N 5
ATOM 7812 C CA . GLY A 1 10 ? -10.880 5.583 -10.447 1.00 0.00 10 GLY A CA 5
ATOM 7813 C C . GLY A 1 10 ? -10.138 6.500 -11.400 1.00 0.00 10 GLY A C 5
ATOM 7814 O O . GLY A 1 10 ? -9.849 6.125 -12.536 1.00 0.00 10 GLY A O 5
ATOM 7818 N N . SER A 1 11 ? -9.834 7.707 -10.945 1.00 0.00 11 SER A N 5
ATOM 7819 C CA . SER A 1 11 ? -9.124 8.671 -11.767 1.00 0.00 11 SER A CA 5
ATOM 7820 C C . SER A 1 11 ? -7.645 8.309 -11.869 1.00 0.00 11 SER A C 5
ATOM 7821 O O . SER A 1 11 ? -6.867 8.558 -10.950 1.00 0.00 11 SER A O 5
ATOM 7829 N N . ASP A 1 12 ? -7.265 7.722 -12.995 1.00 0.00 12 ASP A N 5
ATOM 7830 C CA . ASP A 1 12 ? -5.880 7.323 -13.217 1.00 0.00 12 ASP A CA 5
ATOM 7831 C C . ASP A 1 12 ? -5.043 8.500 -13.705 1.00 0.00 12 ASP A C 5
ATOM 7832 O O . ASP A 1 12 ? -4.020 8.840 -13.115 1.00 0.00 12 ASP A O 5
ATOM 7841 N N . THR A 1 13 ? -5.524 9.153 -14.753 1.00 0.00 13 THR A N 5
ATOM 7842 C CA . THR A 1 13 ? -4.829 10.290 -15.343 1.00 0.00 13 THR A CA 5
ATOM 7843 C C . THR A 1 13 ? -5.198 11.598 -14.645 1.00 0.00 13 THR A C 5
ATOM 7844 O O . THR A 1 13 ? -4.793 12.680 -15.069 1.00 0.00 13 THR A O 5
ATOM 7855 N N . ALA A 1 14 ? -5.985 11.492 -13.587 1.00 0.00 14 ALA A N 5
ATOM 7856 C CA . ALA A 1 14 ? -6.409 12.658 -12.822 1.00 0.00 14 ALA A CA 5
ATOM 7857 C C . ALA A 1 14 ? -6.086 12.460 -11.351 1.00 0.00 14 ALA A C 5
ATOM 7858 O O . ALA A 1 14 ? -6.478 13.252 -10.497 1.00 0.00 14 ALA A O 5
ATOM 7865 N N . GLY A 1 15 ? -5.370 11.390 -11.070 1.00 0.00 15 GLY A N 5
ATOM 7866 C CA . GLY A 1 15 ? -5.018 11.069 -9.715 1.00 0.00 15 GLY A CA 5
ATOM 7867 C C . GLY A 1 15 ? -3.585 11.404 -9.378 1.00 0.00 15 GLY A C 5
ATOM 7868 O O . GLY A 1 15 ? -2.665 10.692 -9.776 1.00 0.00 15 GLY A O 5
ATOM 7872 N N . ASN A 1 16 ? -3.386 12.491 -8.656 1.00 0.00 16 ASN A N 5
ATOM 7873 C CA . ASN A 1 16 ? -2.048 12.874 -8.245 1.00 0.00 16 ASN A CA 5
ATOM 7874 C C . ASN A 1 16 ? -1.860 12.531 -6.775 1.00 0.00 16 ASN A C 5
ATOM 7875 O O . ASN A 1 16 ? -0.750 12.239 -6.326 1.00 0.00 16 ASN A O 5
ATOM 7886 N N . GLY A 1 17 ? -2.966 12.523 -6.043 1.00 0.00 17 GLY A N 5
ATOM 7887 C CA . GLY A 1 17 ? -2.924 12.212 -4.631 1.00 0.00 17 GLY A CA 5
ATOM 7888 C C . GLY A 1 17 ? -3.096 13.435 -3.765 1.00 0.00 17 GLY A C 5
ATOM 7889 O O . GLY A 1 17 ? -2.672 13.451 -2.614 1.00 0.00 17 GLY A O 5
ATOM 7893 N N . THR A 1 18 ? -3.729 14.459 -4.308 1.00 0.00 18 THR A N 5
ATOM 7894 C CA . THR A 1 18 ? -3.956 15.684 -3.566 1.00 0.00 18 THR A CA 5
ATOM 7895 C C . THR A 1 18 ? -5.430 16.062 -3.605 1.00 0.00 18 THR A C 5
ATOM 7896 O O . THR A 1 18 ? -6.217 15.407 -4.287 1.00 0.00 18 THR A O 5
ATOM 7907 N N . GLU A 1 19 ? -5.791 17.112 -2.884 1.00 0.00 19 GLU A N 5
ATOM 7908 C CA . GLU A 1 19 ? -7.172 17.570 -2.798 1.00 0.00 19 GLU A CA 5
ATOM 7909 C C . GLU A 1 19 ? -7.784 17.837 -4.176 1.00 0.00 19 GLU A C 5
ATOM 7910 O O . GLU A 1 19 ? -8.929 17.464 -4.438 1.00 0.00 19 GLU A O 5
ATOM 7922 N N . GLU A 1 20 ? -7.014 18.445 -5.070 1.00 0.00 20 GLU A N 5
ATOM 7923 C CA . GLU A 1 20 ? -7.511 18.763 -6.405 1.00 0.00 20 GLU A CA 5
ATOM 7924 C C . GLU A 1 20 ? -7.289 17.619 -7.398 1.00 0.00 20 GLU A C 5
ATOM 7925 O O . GLU A 1 20 ? -7.662 17.727 -8.567 1.00 0.00 20 GLU A O 5
ATOM 7937 N N . ALA A 1 21 ? -6.692 16.526 -6.943 1.00 0.00 21 ALA A N 5
ATOM 7938 C CA . ALA A 1 21 ? -6.428 15.389 -7.818 1.00 0.00 21 ALA A CA 5
ATOM 7939 C C . ALA A 1 21 ? -6.592 14.067 -7.072 1.00 0.00 21 ALA A C 5
ATOM 7940 O O . ALA A 1 21 ? -5.642 13.558 -6.467 1.00 0.00 21 ALA A O 5
ATOM 7947 N N . PRO A 1 22 ? -7.793 13.477 -7.150 1.00 0.00 22 PRO A N 5
ATOM 7948 C CA . PRO A 1 22 ? -8.112 12.227 -6.462 1.00 0.00 22 PRO A CA 5
ATOM 7949 C C . PRO A 1 22 ? -7.499 11.006 -7.136 1.00 0.00 22 PRO A C 5
ATOM 7950 O O . PRO A 1 22 ? -7.791 10.712 -8.296 1.00 0.00 22 PRO A O 5
ATOM 7961 N N . LEU A 1 23 ? -6.650 10.297 -6.401 1.00 0.00 23 LEU A N 5
ATOM 7962 C CA . LEU A 1 23 ? -5.999 9.102 -6.926 1.00 0.00 23 LEU A CA 5
ATOM 7963 C C . LEU A 1 23 ? -7.021 8.021 -7.263 1.00 0.00 23 LEU A C 5
ATOM 7964 O O . LEU A 1 23 ? -8.096 7.959 -6.664 1.00 0.00 23 LEU A O 5
ATOM 7980 N N . LYS A 1 24 ? -6.655 7.164 -8.211 1.00 0.00 24 LYS A N 5
ATOM 7981 C CA . LYS A 1 24 ? -7.518 6.081 -8.674 1.00 0.00 24 LYS A CA 5
ATOM 7982 C C . LYS A 1 24 ? -7.830 5.097 -7.552 1.00 0.00 24 LYS A C 5
ATOM 7983 O O . LYS A 1 24 ? -8.936 4.575 -7.470 1.00 0.00 24 LYS A O 5
ATOM 8002 N N . THR A 1 25 ? -6.853 4.857 -6.691 1.00 0.00 25 THR A N 5
ATOM 8003 C CA . THR A 1 25 ? -7.022 3.946 -5.571 1.00 0.00 25 THR A CA 5
ATOM 8004 C C . THR A 1 25 ? -6.072 4.325 -4.446 1.00 0.00 25 THR A C 5
ATOM 8005 O O . THR A 1 25 ? -5.094 5.039 -4.675 1.00 0.00 25 THR A O 5
ATOM 8016 N N . VAL A 1 26 ? -6.357 3.849 -3.237 1.00 0.00 26 VAL A N 5
ATOM 8017 C CA . VAL A 1 26 ? -5.499 4.120 -2.085 1.00 0.00 26 VAL A CA 5
ATOM 8018 C C . VAL A 1 26 ? -4.126 3.486 -2.305 1.00 0.00 26 VAL A C 5
ATOM 8019 O O . VAL A 1 26 ? -3.126 3.894 -1.718 1.00 0.00 26 VAL A O 5
ATOM 8032 N N . LEU A 1 27 ? -4.099 2.497 -3.188 1.00 0.00 27 LEU A N 5
ATOM 8033 C CA . LEU A 1 27 ? -2.878 1.795 -3.538 1.00 0.00 27 LEU A CA 5
ATOM 8034 C C . LEU A 1 27 ? -1.853 2.765 -4.111 1.00 0.00 27 LEU A C 5
ATOM 8035 O O . LEU A 1 27 ? -0.669 2.708 -3.782 1.00 0.00 27 LEU A O 5
ATOM 8051 N N . GLN A 1 28 ? -2.336 3.685 -4.939 1.00 0.00 28 GLN A N 5
ATOM 8052 C CA . GLN A 1 28 ? -1.487 4.671 -5.591 1.00 0.00 28 GLN A CA 5
ATOM 8053 C C . GLN A 1 28 ? -0.924 5.677 -4.597 1.00 0.00 28 GLN A C 5
ATOM 8054 O O . GLN A 1 28 ? 0.030 6.393 -4.895 1.00 0.00 28 GLN A O 5
ATOM 8068 N N . ALA A 1 29 ? -1.523 5.751 -3.426 1.00 0.00 29 ALA A N 5
ATOM 8069 C CA . ALA A 1 29 ? -1.042 6.660 -2.408 1.00 0.00 29 ALA A CA 5
ATOM 8070 C C . ALA A 1 29 ? 0.215 6.091 -1.776 1.00 0.00 29 ALA A C 5
ATOM 8071 O O . ALA A 1 29 ? 1.149 6.818 -1.451 1.00 0.00 29 ALA A O 5
ATOM 8078 N N . ILE A 1 30 ? 0.242 4.774 -1.650 1.00 0.00 30 ILE A N 5
ATOM 8079 C CA . ILE A 1 30 ? 1.370 4.088 -1.043 1.00 0.00 30 ILE A CA 5
ATOM 8080 C C . ILE A 1 30 ? 2.526 3.907 -2.023 1.00 0.00 30 ILE A C 5
ATOM 8081 O O . ILE A 1 30 ? 3.692 3.918 -1.626 1.00 0.00 30 ILE A O 5
ATOM 8097 N N . VAL A 1 31 ? 2.210 3.766 -3.302 1.00 0.00 31 VAL A N 5
ATOM 8098 C CA . VAL A 1 31 ? 3.243 3.587 -4.320 1.00 0.00 31 VAL A CA 5
ATOM 8099 C C . VAL A 1 31 ? 4.130 4.828 -4.421 1.00 0.00 31 VAL A C 5
ATOM 8100 O O . VAL A 1 31 ? 5.327 4.728 -4.677 1.00 0.00 31 VAL A O 5
ATOM 8113 N N . LYS A 1 32 ? 3.533 5.994 -4.198 1.00 0.00 32 LYS A N 5
ATOM 8114 C CA . LYS A 1 32 ? 4.267 7.252 -4.254 1.00 0.00 32 LYS A CA 5
ATOM 8115 C C . LYS A 1 32 ? 4.997 7.501 -2.941 1.00 0.00 32 LYS A C 5
ATOM 8116 O O . LYS A 1 32 ? 5.838 8.390 -2.843 1.00 0.00 32 LYS A O 5
ATOM 8135 N N . LEU A 1 33 ? 4.666 6.701 -1.938 1.00 0.00 33 LEU A N 5
ATOM 8136 C CA . LEU A 1 33 ? 5.286 6.817 -0.626 1.00 0.00 33 LEU A CA 5
ATOM 8137 C C . LEU A 1 33 ? 6.429 5.822 -0.485 1.00 0.00 33 LEU A C 5
ATOM 8138 O O . LEU A 1 33 ? 6.958 5.626 0.611 1.00 0.00 33 LEU A O 5
ATOM 8154 N N . ASP A 1 34 ? 6.775 5.164 -1.595 1.00 0.00 34 ASP A N 5
ATOM 8155 C CA . ASP A 1 34 ? 7.865 4.183 -1.619 1.00 0.00 34 ASP A CA 5
ATOM 8156 C C . ASP A 1 34 ? 7.508 2.963 -0.765 1.00 0.00 34 ASP A C 5
ATOM 8157 O O . ASP A 1 34 ? 8.368 2.177 -0.373 1.00 0.00 34 ASP A O 5
ATOM 8166 N N . GLY A 1 35 ? 6.219 2.809 -0.486 1.00 0.00 35 GLY A N 5
ATOM 8167 C CA . GLY A 1 35 ? 5.761 1.689 0.309 1.00 0.00 35 GLY A CA 5
ATOM 8168 C C . GLY A 1 35 ? 5.908 1.927 1.799 1.00 0.00 35 GLY A C 5
ATOM 8169 O O . GLY A 1 35 ? 5.768 1.000 2.597 1.00 0.00 35 GLY A O 5
ATOM 8173 N N . LYS A 1 36 ? 6.192 3.165 2.178 1.00 0.00 36 LYS A N 5
ATOM 8174 C CA . LYS A 1 36 ? 6.358 3.511 3.580 1.00 0.00 36 LYS A CA 5
ATOM 8175 C C . LYS A 1 36 ? 5.413 4.633 3.966 1.00 0.00 36 LYS A C 5
ATOM 8176 O O . LYS A 1 36 ? 5.412 5.695 3.348 1.00 0.00 36 LYS A O 5
ATOM 8195 N N . ILE A 1 37 ? 4.604 4.393 4.981 1.00 0.00 37 ILE A N 5
ATOM 8196 C CA . ILE A 1 37 ? 3.663 5.397 5.442 1.00 0.00 37 ILE A CA 5
ATOM 8197 C C . ILE A 1 37 ? 4.328 6.301 6.469 1.00 0.00 37 ILE A C 5
ATOM 8198 O O . ILE A 1 37 ? 4.608 5.883 7.594 1.00 0.00 37 ILE A O 5
ATOM 8214 N N . GLU A 1 38 ? 4.614 7.525 6.054 1.00 0.00 38 GLU A N 5
ATOM 8215 C CA . GLU A 1 38 ? 5.244 8.506 6.919 1.00 0.00 38 GLU A CA 5
ATOM 8216 C C . GLU A 1 38 ? 4.269 8.950 8.008 1.00 0.00 38 GLU A C 5
ATOM 8217 O O . GLU A 1 38 ? 3.064 9.039 7.770 1.00 0.00 38 GLU A O 5
ATOM 8229 N N . ALA A 1 39 ? 4.800 9.239 9.193 1.00 0.00 39 ALA A N 5
ATOM 8230 C CA . ALA A 1 39 ? 3.982 9.660 10.330 1.00 0.00 39 ALA A CA 5
ATOM 8231 C C . ALA A 1 39 ? 3.271 10.979 10.045 1.00 0.00 39 ALA A C 5
ATOM 8232 O O . ALA A 1 39 ? 2.210 11.264 10.603 1.00 0.00 39 ALA A O 5
ATOM 8239 N N . ASP A 1 40 ? 3.866 11.780 9.175 1.00 0.00 40 ASP A N 5
ATOM 8240 C CA . ASP A 1 40 ? 3.299 13.069 8.799 1.00 0.00 40 ASP A CA 5
ATOM 8241 C C . ASP A 1 40 ? 2.341 12.911 7.618 1.00 0.00 40 ASP A C 5
ATOM 8242 O O . ASP A 1 40 ? 1.582 13.822 7.287 1.00 0.00 40 ASP A O 5
ATOM 8251 N N . THR A 1 41 ? 2.346 11.738 7.007 1.00 0.00 41 THR A N 5
ATOM 8252 C CA . THR A 1 41 ? 1.498 11.476 5.855 1.00 0.00 41 THR A CA 5
ATOM 8253 C C . THR A 1 41 ? 0.125 10.948 6.266 1.00 0.00 41 THR A C 5
ATOM 8254 O O . THR A 1 41 ? 0.002 9.878 6.858 1.00 0.00 41 THR A O 5
ATOM 8265 N N . ARG A 1 42 ? -0.905 11.718 5.950 1.00 0.00 42 ARG A N 5
ATOM 8266 C CA . ARG A 1 42 ? -2.274 11.336 6.258 1.00 0.00 42 ARG A CA 5
ATOM 8267 C C . ARG A 1 42 ? -3.049 11.115 4.970 1.00 0.00 42 ARG A C 5
ATOM 8268 O O . ARG A 1 42 ? -3.219 12.039 4.175 1.00 0.00 42 ARG A O 5
ATOM 8289 N N . ILE A 1 43 ? -3.499 9.892 4.756 1.00 0.00 43 ILE A N 5
ATOM 8290 C CA . ILE A 1 43 ? -4.254 9.562 3.559 1.00 0.00 43 ILE A CA 5
ATOM 8291 C C . ILE A 1 43 ? -5.751 9.727 3.809 1.00 0.00 43 ILE A C 5
ATOM 8292 O O . ILE A 1 43 ? -6.297 9.182 4.772 1.00 0.00 43 ILE A O 5
ATOM 8308 N N . TRP A 1 44 ? -6.395 10.498 2.947 1.00 0.00 44 TRP A N 5
ATOM 8309 C CA . TRP A 1 44 ? -7.822 10.750 3.048 1.00 0.00 44 TRP A CA 5
ATOM 8310 C C . TRP A 1 44 ? -8.536 10.153 1.846 1.00 0.00 44 TRP A C 5
ATOM 8311 O O . TRP A 1 44 ? -7.948 10.008 0.771 1.00 0.00 44 TRP A O 5
ATOM 8332 N N . VAL A 1 45 ? -9.794 9.798 2.028 1.00 0.00 45 VAL A N 5
ATOM 8333 C CA . VAL A 1 45 ? -10.582 9.235 0.947 1.00 0.00 45 VAL A CA 5
ATOM 8334 C C . VAL A 1 45 ? -11.650 10.229 0.501 1.00 0.00 45 VAL A C 5
ATOM 8335 O O . VAL A 1 45 ? -11.663 11.372 0.958 1.00 0.00 45 VAL A O 5
ATOM 8348 N N . ASP A 1 46 ? -12.542 9.785 -0.378 1.00 0.00 46 ASP A N 5
ATOM 8349 C CA . ASP A 1 46 ? -13.615 10.629 -0.917 1.00 0.00 46 ASP A CA 5
ATOM 8350 C C . ASP A 1 46 ? -14.583 11.121 0.157 1.00 0.00 46 ASP A C 5
ATOM 8351 O O . ASP A 1 46 ? -15.377 12.023 -0.092 1.00 0.00 46 ASP A O 5
ATOM 8360 N N . GLY A 1 47 ? -14.512 10.534 1.343 1.00 0.00 47 GLY A N 5
ATOM 8361 C CA . GLY A 1 47 ? -15.391 10.938 2.420 1.00 0.00 47 GLY A CA 5
ATOM 8362 C C . GLY A 1 47 ? -16.844 10.658 2.105 1.00 0.00 47 GLY A C 5
ATOM 8363 O O . GLY A 1 47 ? -17.663 11.574 2.051 1.00 0.00 47 GLY A O 5
ATOM 8367 N N . THR A 1 48 ? -17.162 9.389 1.894 1.00 0.00 48 THR A N 5
ATOM 8368 C CA . THR A 1 48 ? -18.520 8.974 1.581 1.00 0.00 48 THR A CA 5
ATOM 8369 C C . THR A 1 48 ? -19.428 9.081 2.810 1.00 0.00 48 THR A C 5
ATOM 8370 O O . THR A 1 48 ? -19.914 8.074 3.329 1.00 0.00 48 THR A O 5
ATOM 8381 N N . GLY A 1 49 ? -19.647 10.305 3.272 1.00 0.00 49 GLY A N 5
ATOM 8382 C CA . GLY A 1 49 ? -20.483 10.526 4.431 1.00 0.00 49 GLY A CA 5
ATOM 8383 C C . GLY A 1 49 ? -20.908 11.973 4.572 1.00 0.00 49 GLY A C 5
ATOM 8384 O O . GLY A 1 49 ? -21.585 12.512 3.699 1.00 0.00 49 GLY A O 5
ATOM 8388 N N . ASP A 1 50 ? -20.496 12.599 5.668 1.00 0.00 50 ASP A N 5
ATOM 8389 C CA . ASP A 1 50 ? -20.854 13.991 5.947 1.00 0.00 50 ASP A CA 5
ATOM 8390 C C . ASP A 1 50 ? -19.698 14.934 5.655 1.00 0.00 50 ASP A C 5
ATOM 8391 O O . ASP A 1 50 ? -19.867 15.983 5.034 1.00 0.00 50 ASP A O 5
ATOM 8400 N N . GLU A 1 51 ? -18.519 14.530 6.093 1.00 0.00 51 GLU A N 5
ATOM 8401 C CA . GLU A 1 51 ? -17.320 15.336 5.942 1.00 0.00 51 GLU A CA 5
ATOM 8402 C C . GLU A 1 51 ? -16.765 15.322 4.527 1.00 0.00 51 GLU A C 5
ATOM 8403 O O . GLU A 1 51 ? -17.038 14.413 3.741 1.00 0.00 51 GLU A O 5
ATOM 8415 N N . MET A 1 52 ? -15.963 16.341 4.234 1.00 0.00 52 MET A N 5
ATOM 8416 C CA . MET A 1 52 ? -15.339 16.497 2.925 1.00 0.00 52 MET A CA 5
ATOM 8417 C C . MET A 1 52 ? -14.247 15.457 2.730 1.00 0.00 52 MET A C 5
ATOM 8418 O O . MET A 1 52 ? -14.065 14.921 1.640 1.00 0.00 52 MET A O 5
ATOM 8432 N N . TRP A 1 53 ? -13.517 15.188 3.799 1.00 0.00 53 TRP A N 5
ATOM 8433 C CA . TRP A 1 53 ? -12.424 14.235 3.754 1.00 0.00 53 TRP A CA 5
ATOM 8434 C C . TRP A 1 53 ? -12.550 13.229 4.887 1.00 0.00 53 TRP A C 5
ATOM 8435 O O . TRP A 1 53 ? -12.790 13.604 6.034 1.00 0.00 53 TRP A O 5
ATOM 8456 N N . ASP A 1 54 ? -12.397 11.958 4.561 1.00 0.00 54 ASP A N 5
ATOM 8457 C CA . ASP A 1 54 ? -12.471 10.902 5.562 1.00 0.00 54 ASP A CA 5
ATOM 8458 C C . ASP A 1 54 ? -11.106 10.249 5.709 1.00 0.00 54 ASP A C 5
ATOM 8459 O O . ASP A 1 54 ? -10.310 10.241 4.767 1.00 0.00 54 ASP A O 5
ATOM 8468 N N . VAL A 1 55 ? -10.847 9.699 6.878 1.00 0.00 55 VAL A N 5
ATOM 8469 C CA . VAL A 1 55 ? -9.567 9.079 7.174 1.00 0.00 55 VAL A CA 5
ATOM 8470 C C . VAL A 1 55 ? -9.508 7.640 6.663 1.00 0.00 55 VAL A C 5
ATOM 8471 O O . VAL A 1 55 ? -10.428 6.852 6.873 1.00 0.00 55 VAL A O 5
ATOM 8484 N N . VAL A 1 56 ? -8.417 7.304 5.980 1.00 0.00 56 VAL A N 5
ATOM 8485 C CA . VAL A 1 56 ? -8.238 5.963 5.444 1.00 0.00 56 VAL A CA 5
ATOM 8486 C C . VAL A 1 56 ? -8.310 4.909 6.547 1.00 0.00 56 VAL A C 5
ATOM 8487 O O . VAL A 1 56 ? -7.704 5.049 7.622 1.00 0.00 56 VAL A O 5
ATOM 8500 N N . SER A 1 57 ? -9.075 3.866 6.276 1.00 0.00 57 SER A N 5
ATOM 8501 C CA . SER A 1 57 ? -9.248 2.771 7.208 1.00 0.00 57 SER A CA 5
ATOM 8502 C C . SER A 1 57 ? -7.922 2.045 7.414 1.00 0.00 57 SER A C 5
ATOM 8503 O O . SER A 1 57 ? -7.170 1.827 6.465 1.00 0.00 57 SER A O 5
ATOM 8511 N N . LYS A 1 58 ? -7.643 1.671 8.656 1.00 0.00 58 LYS A N 5
ATOM 8512 C CA . LYS A 1 58 ? -6.394 0.996 8.994 1.00 0.00 58 LYS A CA 5
ATOM 8513 C C . LYS A 1 58 ? -6.311 -0.375 8.333 1.00 0.00 58 LYS A C 5
ATOM 8514 O O . LYS A 1 58 ? -5.233 -0.814 7.941 1.00 0.00 58 LYS A O 5
ATOM 8533 N N . SER A 1 59 ? -7.448 -1.044 8.212 1.00 0.00 59 SER A N 5
ATOM 8534 C CA . SER A 1 59 ? -7.500 -2.349 7.573 1.00 0.00 59 SER A CA 5
ATOM 8535 C C . SER A 1 59 ? -7.274 -2.199 6.069 1.00 0.00 59 SER A C 5
ATOM 8536 O O . SER A 1 59 ? -6.656 -3.047 5.426 1.00 0.00 59 SER A O 5
ATOM 8544 N N . LYS A 1 60 ? -7.761 -1.086 5.533 1.00 0.00 60 LYS A N 5
ATOM 8545 C CA . LYS A 1 60 ? -7.635 -0.776 4.117 1.00 0.00 60 LYS A CA 5
ATOM 8546 C C . LYS A 1 60 ? -6.188 -0.426 3.790 1.00 0.00 60 LYS A C 5
ATOM 8547 O O . LYS A 1 60 ? -5.647 -0.846 2.766 1.00 0.00 60 LYS A O 5
ATOM 8566 N N . LEU A 1 61 ? -5.572 0.339 4.683 1.00 0.00 61 LEU A N 5
ATOM 8567 C CA . LEU A 1 61 ? -4.188 0.757 4.524 1.00 0.00 61 LEU A CA 5
ATOM 8568 C C . LEU A 1 61 ? -3.253 -0.448 4.578 1.00 0.00 61 LEU A C 5
ATOM 8569 O O . LEU A 1 61 ? -2.353 -0.585 3.749 1.00 0.00 61 LEU A O 5
ATOM 8585 N N . LYS A 1 62 ? -3.486 -1.329 5.545 1.00 0.00 62 LYS A N 5
ATOM 8586 C CA . LYS A 1 62 ? -2.661 -2.523 5.708 1.00 0.00 62 LYS A CA 5
ATOM 8587 C C . LYS A 1 62 ? -2.805 -3.452 4.508 1.00 0.00 62 LYS A C 5
ATOM 8588 O O . LYS A 1 62 ? -1.854 -4.134 4.118 1.00 0.00 62 LYS A O 5
ATOM 8607 N N . LYS A 1 63 ? -3.996 -3.478 3.928 1.00 0.00 63 LYS A N 5
ATOM 8608 C CA . LYS A 1 63 ? -4.256 -4.308 2.765 1.00 0.00 63 LYS A CA 5
ATOM 8609 C C . LYS A 1 63 ? -3.531 -3.745 1.550 1.00 0.00 63 LYS A C 5
ATOM 8610 O O . LYS A 1 63 ? -2.902 -4.487 0.791 1.00 0.00 63 LYS A O 5
ATOM 8629 N N . ALA A 1 64 ? -3.609 -2.428 1.382 1.00 0.00 64 ALA A N 5
ATOM 8630 C CA . ALA A 1 64 ? -2.965 -1.758 0.262 1.00 0.00 64 ALA A CA 5
ATOM 8631 C C . ALA A 1 64 ? -1.446 -1.853 0.367 1.00 0.00 64 ALA A C 5
ATOM 8632 O O . ALA A 1 64 ? -0.758 -1.962 -0.643 1.00 0.00 64 ALA A O 5
ATOM 8639 N N . THR A 1 65 ? -0.927 -1.828 1.590 1.00 0.00 65 THR A N 5
ATOM 8640 C CA . THR A 1 65 ? 0.512 -1.929 1.810 1.00 0.00 65 THR A CA 5
ATOM 8641 C C . THR A 1 65 ? 1.051 -3.237 1.224 1.00 0.00 65 THR A C 5
ATOM 8642 O O . THR A 1 65 ? 2.177 -3.301 0.724 1.00 0.00 65 THR A O 5
ATOM 8653 N N . LYS A 1 66 ? 0.227 -4.276 1.271 1.00 0.00 66 LYS A N 5
ATOM 8654 C CA . LYS A 1 66 ? 0.608 -5.573 0.738 1.00 0.00 66 LYS A CA 5
ATOM 8655 C C . LYS A 1 66 ? 0.447 -5.585 -0.780 1.00 0.00 66 LYS A C 5
ATOM 8656 O O . LYS A 1 66 ? 1.338 -6.031 -1.505 1.00 0.00 66 LYS A O 5
ATOM 8675 N N . GLN A 1 67 ? -0.681 -5.054 -1.248 1.00 0.00 67 GLN A N 5
ATOM 8676 C CA . GLN A 1 67 ? -0.982 -4.998 -2.678 1.00 0.00 67 GLN A CA 5
ATOM 8677 C C . GLN A 1 67 ? 0.012 -4.107 -3.418 1.00 0.00 67 GLN A C 5
ATOM 8678 O O . GLN A 1 67 ? 0.244 -4.287 -4.610 1.00 0.00 67 GLN A O 5
ATOM 8692 N N . TYR A 1 68 ? 0.587 -3.143 -2.703 1.00 0.00 68 TYR A N 5
ATOM 8693 C CA . TYR A 1 68 ? 1.560 -2.218 -3.279 1.00 0.00 68 TYR A CA 5
ATOM 8694 C C . TYR A 1 68 ? 2.696 -2.972 -3.964 1.00 0.00 68 TYR A C 5
ATOM 8695 O O . TYR A 1 68 ? 3.161 -2.577 -5.029 1.00 0.00 68 TYR A O 5
ATOM 8713 N N . HIS A 1 69 ? 3.106 -4.082 -3.361 1.00 0.00 69 HIS A N 5
ATOM 8714 C CA . HIS A 1 69 ? 4.198 -4.890 -3.893 1.00 0.00 69 HIS A CA 5
ATOM 8715 C C . HIS A 1 69 ? 3.802 -5.544 -5.213 1.00 0.00 69 HIS A C 5
ATOM 8716 O O . HIS A 1 69 ? 4.656 -5.941 -6.006 1.00 0.00 69 HIS A O 5
ATOM 8731 N N . ILE A 1 70 ? 2.502 -5.662 -5.427 1.00 0.00 70 ILE A N 5
ATOM 8732 C CA . ILE A 1 70 ? 1.964 -6.243 -6.642 1.00 0.00 70 ILE A CA 5
ATOM 8733 C C . ILE A 1 70 ? 1.822 -5.167 -7.715 1.00 0.00 70 ILE A C 5
ATOM 8734 O O . ILE A 1 70 ? 2.069 -5.413 -8.897 1.00 0.00 70 ILE A O 5
ATOM 8750 N N . GLN A 1 71 ? 1.447 -3.964 -7.286 1.00 0.00 71 GLN A N 5
ATOM 8751 C CA . GLN A 1 71 ? 1.266 -2.836 -8.198 1.00 0.00 71 GLN A CA 5
ATOM 8752 C C . GLN A 1 71 ? 2.579 -2.468 -8.878 1.00 0.00 71 GLN A C 5
ATOM 8753 O O . GLN A 1 71 ? 2.599 -2.114 -10.055 1.00 0.00 71 GLN A O 5
ATOM 8767 N N . THR A 1 72 ? 3.680 -2.572 -8.140 1.00 0.00 72 THR A N 5
ATOM 8768 C CA . THR A 1 72 ? 4.996 -2.273 -8.693 1.00 0.00 72 THR A CA 5
ATOM 8769 C C . THR A 1 72 ? 5.333 -3.263 -9.809 1.00 0.00 72 THR A C 5
ATOM 8770 O O . THR A 1 72 ? 6.158 -2.995 -10.680 1.00 0.00 72 THR A O 5
ATOM 8781 N N . LYS A 1 73 ? 4.661 -4.405 -9.776 1.00 0.00 73 LYS A N 5
ATOM 8782 C CA . LYS A 1 73 ? 4.855 -5.451 -10.766 1.00 0.00 73 LYS A CA 5
ATOM 8783 C C . LYS A 1 73 ? 3.887 -5.263 -11.929 1.00 0.00 73 LYS A C 5
ATOM 8784 O O . LYS A 1 73 ? 3.768 -6.120 -12.808 1.00 0.00 73 LYS A O 5
ATOM 8803 N N . LYS A 1 74 ? 3.165 -4.152 -11.904 1.00 0.00 74 LYS A N 5
ATOM 8804 C CA . LYS A 1 74 ? 2.214 -3.825 -12.956 1.00 0.00 74 LYS A CA 5
ATOM 8805 C C . LYS A 1 74 ? 2.708 -2.632 -13.763 1.00 0.00 74 LYS A C 5
ATOM 8806 O O . LYS A 1 74 ? 1.994 -2.128 -14.629 1.00 0.00 74 LYS A O 5
ATOM 8825 N N . GLN A 1 75 ? 3.937 -2.201 -13.460 1.00 0.00 75 GLN A N 5
ATOM 8826 C CA . GLN A 1 75 ? 4.579 -1.069 -14.133 1.00 0.00 75 GLN A CA 5
ATOM 8827 C C . GLN A 1 75 ? 3.925 0.252 -13.725 1.00 0.00 75 GLN A C 5
ATOM 8828 O O . GLN A 1 75 ? 4.480 0.979 -12.899 1.00 0.00 75 GLN A O 5
ATOM 8842 N N . GLU A 1 76 ? 2.743 0.515 -14.307 1.00 0.00 76 GLU A N 5
ATOM 8843 C CA . GLU A 1 76 ? 1.931 1.723 -14.071 1.00 0.00 76 GLU A CA 5
ATOM 8844 C C . GLU A 1 76 ? 2.729 2.905 -13.492 1.00 0.00 76 GLU A C 5
ATOM 8845 O O . GLU A 1 76 ? 3.689 3.375 -14.122 1.00 0.00 76 GLU A O 5
ATOM 8857 N N . LYS A 1 77 ? 2.334 3.380 -12.304 1.00 0.00 77 LYS A N 5
ATOM 8858 C CA . LYS A 1 77 ? 3.004 4.498 -11.644 1.00 0.00 77 LYS A CA 5
ATOM 8859 C C . LYS A 1 77 ? 3.002 5.740 -12.544 1.00 0.00 77 LYS A C 5
ATOM 8860 O O . LYS A 1 77 ? 3.969 6.010 -13.267 1.00 0.00 77 LYS A O 5
ATOM 8879 N N . ALA A 1 78 ? 1.898 6.476 -12.517 1.00 0.00 78 ALA A N 5
ATOM 8880 C CA . ALA A 1 78 ? 1.764 7.688 -13.317 1.00 0.00 78 ALA A CA 5
ATOM 8881 C C . ALA A 1 78 ? 2.781 8.734 -12.877 1.00 0.00 78 ALA A C 5
ATOM 8882 O O . ALA A 1 78 ? 2.841 9.100 -11.702 1.00 0.00 78 ALA A O 5
ATOM 8889 N N . PRO A 1 79 ? 3.603 9.218 -13.822 1.00 0.00 79 PRO A N 5
ATOM 8890 C CA . PRO A 1 79 ? 4.629 10.224 -13.534 1.00 0.00 79 PRO A CA 5
ATOM 8891 C C . PRO A 1 79 ? 4.022 11.571 -13.156 1.00 0.00 79 PRO A C 5
ATOM 8892 O O . PRO A 1 79 ? 4.477 12.230 -12.222 1.00 0.00 79 PRO A O 5
ATOM 8903 N N . HIS A 1 80 ? 2.989 11.971 -13.887 1.00 0.00 80 HIS A N 5
ATOM 8904 C CA . HIS A 1 80 ? 2.308 13.230 -13.635 1.00 0.00 80 HIS A CA 5
ATOM 8905 C C . HIS A 1 80 ? 1.022 13.296 -14.442 1.00 0.00 80 HIS A C 5
ATOM 8906 O O . HIS A 1 80 ? 0.941 12.752 -15.542 1.00 0.00 80 HIS A O 5
ATOM 8921 N N . GLU A 1 81 ? 0.027 13.956 -13.879 1.00 0.00 81 GLU A N 5
ATOM 8922 C CA . GLU A 1 81 ? -1.262 14.129 -14.531 1.00 0.00 81 GLU A CA 5
ATOM 8923 C C . GLU A 1 81 ? -1.279 15.463 -15.287 1.00 0.00 81 GLU A C 5
ATOM 8924 O O . GLU A 1 81 ? -0.235 15.925 -15.757 1.00 0.00 81 GLU A O 5
ATOM 8936 N N . LYS A 1 82 ? -2.446 16.081 -15.407 1.00 0.00 82 LYS A N 5
ATOM 8937 C CA . LYS A 1 82 ? -2.562 17.353 -16.103 1.00 0.00 82 LYS A CA 5
ATOM 8938 C C . LYS A 1 82 ? -3.486 18.296 -15.339 1.00 0.00 82 LYS A C 5
ATOM 8939 O O . LYS A 1 82 ? -4.307 19.002 -15.934 1.00 0.00 82 LYS A O 5
ATOM 8958 N N . ILE A 1 83 ? -3.357 18.296 -14.024 1.00 0.00 83 ILE A N 5
ATOM 8959 C CA . ILE A 1 83 ? -4.182 19.146 -13.180 1.00 0.00 83 ILE A CA 5
ATOM 8960 C C . ILE A 1 83 ? -3.337 20.205 -12.480 1.00 0.00 83 ILE A C 5
ATOM 8961 O O . ILE A 1 83 ? -2.394 19.890 -11.758 1.00 0.00 83 ILE A O 5
ATOM 8977 N N . VAL A 1 84 ? -3.667 21.466 -12.722 1.00 0.00 84 VAL A N 5
ATOM 8978 C CA . VAL A 1 84 ? -2.953 22.574 -12.103 1.00 0.00 84 VAL A CA 5
ATOM 8979 C C . VAL A 1 84 ? -3.693 23.033 -10.851 1.00 0.00 84 VAL A C 5
ATOM 8980 O 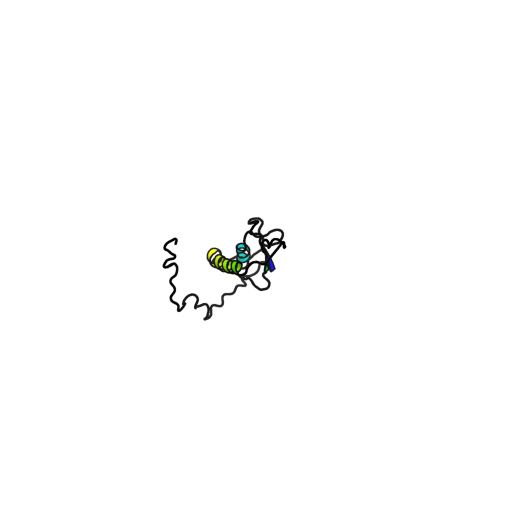O . VAL A 1 84 ? -3.089 23.283 -9.811 1.00 0.00 84 VAL A O 5
ATOM 8993 N N . SER A 1 85 ? -5.009 23.146 -10.969 1.00 0.00 85 SER A N 5
ATOM 8994 C CA . SER A 1 85 ? -5.860 23.564 -9.864 1.00 0.00 85 SER A CA 5
ATOM 8995 C C . SER A 1 85 ? -7.281 23.065 -10.101 1.00 0.00 85 SER A C 5
ATOM 8996 O O . SER A 1 85 ? -7.833 23.256 -11.184 1.00 0.00 85 SER A O 5
ATOM 9004 N N . TYR A 1 86 ? -7.861 22.406 -9.105 1.00 0.00 86 TYR A N 5
ATOM 9005 C CA . TYR A 1 86 ? -9.219 21.882 -9.232 1.00 0.00 86 TYR A CA 5
ATOM 9006 C C . TYR A 1 86 ? -9.951 21.937 -7.890 1.00 0.00 86 TYR A C 5
ATOM 9007 O O . TYR A 1 86 ? -10.970 21.277 -7.698 1.00 0.00 86 TYR A O 5
ATOM 9025 N N . GLU A 1 87 ? -9.434 22.738 -6.971 1.00 0.00 87 GLU A N 5
ATOM 9026 C CA . GLU A 1 87 ? -10.042 22.871 -5.653 1.00 0.00 87 GLU A CA 5
ATOM 9027 C C . GLU A 1 87 ? -11.156 23.916 -5.685 1.00 0.00 87 GLU A C 5
ATOM 9028 O O . GLU A 1 87 ? -11.087 24.889 -6.438 1.00 0.00 87 GLU A O 5
ATOM 9040 N N . ASN A 1 88 ? -12.174 23.701 -4.867 1.00 0.00 88 ASN A N 5
ATOM 9041 C CA . ASN A 1 88 ? -13.317 24.599 -4.789 1.00 0.00 88 ASN A CA 5
ATOM 9042 C C . ASN A 1 88 ? -13.447 25.176 -3.382 1.00 0.00 88 ASN A C 5
ATOM 9043 O O . ASN A 1 88 ? -14.010 26.253 -3.184 1.00 0.00 88 ASN A O 5
ATOM 9054 N N . GLY A 1 89 ? -12.915 24.458 -2.402 1.00 0.00 89 GLY A N 5
ATOM 9055 C CA . GLY A 1 89 ? -12.988 24.911 -1.031 1.00 0.00 89 GLY A CA 5
ATOM 9056 C C . GLY A 1 89 ? -11.650 25.385 -0.508 1.00 0.00 89 GLY A C 5
ATOM 9057 O O . GLY A 1 89 ? -10.707 24.605 -0.399 1.00 0.00 89 GLY A O 5
ATOM 9061 N N . ASP A 1 90 ? -11.566 26.661 -0.174 1.00 0.00 90 ASP A N 5
ATOM 9062 C CA . ASP A 1 90 ? -10.326 27.228 0.338 1.00 0.00 90 ASP A CA 5
ATOM 9063 C C . ASP A 1 90 ? -10.339 27.290 1.862 1.00 0.00 90 ASP A C 5
ATOM 9064 O O . ASP A 1 90 ? -11.398 27.432 2.478 1.00 0.00 90 ASP A O 5
ATOM 9073 N N . ASN A 1 91 ? -9.151 27.142 2.450 1.00 0.00 91 ASN A N 5
ATOM 9074 C CA . ASN A 1 91 ? -8.944 27.196 3.904 1.00 0.00 91 ASN A CA 5
ATOM 9075 C C . ASN A 1 91 ? -9.604 26.037 4.660 1.00 0.00 91 ASN A C 5
ATOM 9076 O O . ASN A 1 91 ? -9.387 25.879 5.862 1.00 0.00 91 ASN A O 5
ATOM 9087 N N . VAL A 1 92 ? -10.385 25.212 3.969 1.00 0.00 92 VAL A N 5
ATOM 9088 C CA . VAL A 1 92 ? -11.052 24.080 4.615 1.00 0.00 92 VAL A CA 5
ATOM 9089 C C . VAL A 1 92 ? -10.078 22.929 4.847 1.00 0.00 92 VAL A C 5
ATOM 9090 O O . VAL A 1 92 ? -10.252 21.824 4.333 1.00 0.00 92 VAL A O 5
ATOM 9103 N N . ASN A 1 93 ? -9.055 23.200 5.636 1.00 0.00 93 ASN A N 5
ATOM 9104 C CA . ASN A 1 93 ? -8.037 22.213 5.945 1.00 0.00 93 ASN A CA 5
ATOM 9105 C C . ASN A 1 93 ? -7.341 22.574 7.251 1.00 0.00 93 ASN A C 5
ATOM 9106 O O . ASN A 1 93 ? -7.109 21.723 8.109 1.00 0.00 93 ASN A O 5
ATOM 9117 N N . LEU A 1 94 ? -7.041 23.859 7.405 1.00 0.00 94 LEU A N 5
ATOM 9118 C CA . LEU A 1 94 ? -6.354 24.360 8.591 1.00 0.00 94 LEU A CA 5
ATOM 9119 C C . LEU A 1 94 ? -7.313 24.510 9.772 1.00 0.00 94 LEU A C 5
ATOM 9120 O O . LEU A 1 94 ? -7.503 25.605 10.299 1.00 0.00 94 LEU A O 5
ATOM 9136 N N . SER A 1 95 ? -7.924 23.409 10.180 1.00 0.00 95 SER A N 5
ATOM 9137 C CA . SER A 1 95 ? -8.853 23.423 11.302 1.00 0.00 95 SER A CA 5
ATOM 9138 C C . SER A 1 95 ? -8.707 22.153 12.137 1.00 0.00 95 SER A C 5
ATOM 9139 O O . SER A 1 95 ? -9.585 21.807 12.923 1.00 0.00 95 SER A O 5
ATOM 9147 N N . GLU A 1 96 ? -7.583 21.469 11.965 1.00 0.00 96 GLU A N 5
ATOM 9148 C CA . GLU A 1 96 ? -7.321 20.232 12.692 1.00 0.00 96 GLU A CA 5
ATOM 9149 C C . GLU A 1 96 ? -6.350 20.470 13.847 1.00 0.00 96 GLU A C 5
ATOM 9150 O O . GLU A 1 96 ? -6.746 20.490 15.015 1.00 0.00 96 GLU A O 5
ATOM 9162 N N . ALA A 1 97 ? -5.079 20.659 13.513 1.00 0.00 97 ALA A N 5
ATOM 9163 C CA . ALA A 1 97 ? -4.045 20.888 14.512 1.00 0.00 97 ALA A CA 5
ATOM 9164 C C . ALA A 1 97 ? -4.096 22.321 15.035 1.00 0.00 97 ALA A C 5
ATOM 9165 O O . ALA A 1 97 ? -3.226 23.137 14.736 1.00 0.00 97 ALA A O 5
ATOM 9172 N N . ILE A 1 98 ? -5.129 22.620 15.808 1.00 0.00 98 ILE A N 5
ATOM 9173 C CA . ILE A 1 98 ? -5.300 23.945 16.382 1.00 0.00 98 ILE A CA 5
ATOM 9174 C C . ILE A 1 98 ? -4.974 23.924 17.868 1.00 0.00 98 ILE A C 5
ATOM 9175 O O . ILE A 1 98 ? -4.859 24.968 18.511 1.00 0.00 98 ILE A O 5
ATOM 9191 N N . ASN A 1 99 ? -4.825 22.718 18.406 1.00 0.00 99 ASN A N 5
ATOM 9192 C CA . ASN A 1 99 ? -4.504 22.535 19.812 1.00 0.00 99 ASN A CA 5
ATOM 9193 C C . ASN A 1 99 ? -4.146 21.080 20.081 1.00 0.00 99 ASN A C 5
ATOM 9194 O O . ASN A 1 99 ? -4.116 20.262 19.161 1.00 0.00 99 ASN A O 5
ATOM 9205 N N . VAL A 1 100 ? -3.899 20.756 21.342 1.00 0.00 100 VAL A N 5
ATOM 9206 C CA . VAL A 1 100 ? -3.523 19.405 21.729 1.00 0.00 100 VAL A CA 5
ATOM 9207 C C . VAL A 1 100 ? -4.684 18.709 22.423 1.00 0.00 100 VAL A C 5
ATOM 9208 O O . VAL A 1 100 ? -4.648 18.455 23.627 1.00 0.00 100 VAL A O 5
ATOM 9221 N N . GLN A 1 101 ? -5.720 18.416 21.650 1.00 0.00 101 GLN A N 5
ATOM 9222 C CA . GLN A 1 101 ? -6.912 17.747 22.166 1.00 0.00 101 GLN A CA 5
ATOM 9223 C C . GLN A 1 101 ? -6.577 16.359 22.699 1.00 0.00 101 GLN A C 5
ATOM 9224 O O . GLN A 1 101 ? -7.110 15.923 23.716 1.00 0.00 101 GLN A O 5
ATOM 9238 N N . LEU A 1 102 ? -5.683 15.673 22.007 1.00 0.00 102 LEU A N 5
ATOM 9239 C CA . LEU A 1 102 ? -5.284 14.331 22.395 1.00 0.00 102 LEU A CA 5
ATOM 9240 C C . LEU A 1 102 ? -4.070 14.370 23.314 1.00 0.00 102 LEU A C 5
ATOM 9241 O O . LEU A 1 102 ? -3.048 13.750 23.038 1.00 0.00 102 LEU A O 5
ATOM 9257 N N . THR A 1 103 ? -4.195 15.103 24.412 1.00 0.00 103 THR A N 5
ATOM 9258 C CA . THR A 1 103 ? -3.115 15.233 25.381 1.00 0.00 103 THR A CA 5
ATOM 9259 C C . THR A 1 103 ? -2.895 13.926 26.142 1.00 0.00 103 THR A C 5
ATOM 9260 O O . THR A 1 103 ? -1.825 13.688 26.702 1.00 0.00 103 THR A O 5
ATOM 9271 N N . LEU A 1 104 ? -3.918 13.080 26.154 1.00 0.00 104 LEU A N 5
ATOM 9272 C CA . LEU A 1 104 ? -3.839 11.799 26.841 1.00 0.00 104 LEU A CA 5
ATOM 9273 C C . LEU A 1 104 ? -3.082 10.778 26.001 1.00 0.00 104 LEU A C 5
ATOM 9274 O O . LEU A 1 104 ? -2.585 9.777 26.523 1.00 0.00 104 LEU A O 5
ATOM 9290 N N . ASP A 1 105 ? -2.984 11.036 24.705 1.00 0.00 105 ASP A N 5
ATOM 9291 C CA . ASP A 1 105 ? -2.284 10.134 23.804 1.00 0.00 105 ASP A CA 5
ATOM 9292 C C . ASP A 1 105 ? -0.880 10.659 23.532 1.00 0.00 105 ASP A C 5
ATOM 9293 O O . ASP A 1 105 ? -0.616 11.847 23.718 1.00 0.00 105 ASP A O 5
ATOM 9302 N N . THR A 1 106 ? 0.007 9.764 23.098 1.00 0.00 106 THR A N 5
ATOM 9303 C CA . THR A 1 106 ? 1.405 10.095 22.819 1.00 0.00 106 THR A CA 5
ATOM 9304 C C . THR A 1 106 ? 2.168 10.422 24.109 1.00 0.00 106 THR A C 5
ATOM 9305 O O . THR A 1 106 ? 3.109 9.711 24.473 1.00 0.00 106 THR A O 5
ATOM 9316 N N . LYS A 1 107 ? 1.734 11.484 24.797 1.00 0.00 107 LYS A N 5
ATOM 9317 C CA . LYS A 1 107 ? 2.335 11.948 26.052 1.00 0.00 107 LYS A CA 5
ATOM 9318 C C . LYS A 1 107 ? 3.712 12.565 25.821 1.00 0.00 107 LYS A C 5
ATOM 9319 O O . LYS A 1 107 ? 3.932 13.736 26.127 1.00 0.00 107 LYS A O 5
ATOM 9338 N N . LEU A 1 108 ? 4.629 11.783 25.276 1.00 0.00 108 LEU A N 5
ATOM 9339 C CA . LEU A 1 108 ? 5.977 12.255 25.012 1.00 0.00 108 LEU A CA 5
ATOM 9340 C C . LEU A 1 108 ? 6.305 12.138 23.527 1.00 0.00 108 LEU A C 5
ATOM 9341 O O . LEU A 1 108 ? 6.651 11.061 23.041 1.00 0.00 108 LEU A O 5
ATOM 9357 N N . PRO A 1 109 ? 6.175 13.244 22.778 1.00 0.00 109 PRO A N 5
ATOM 9358 C CA . PRO A 1 109 ? 6.474 13.256 21.348 1.00 0.00 109 PRO A CA 5
ATOM 9359 C C . PRO A 1 109 ? 7.974 13.170 21.092 1.00 0.00 109 PRO A C 5
ATOM 9360 O O . PRO A 1 109 ? 8.768 13.748 21.838 1.00 0.00 109 PRO A O 5
ATOM 9371 N N . GLU A 1 110 ? 8.349 12.438 20.046 1.00 0.00 110 GLU A N 5
ATOM 9372 C CA . GLU A 1 110 ? 9.753 12.259 19.683 1.00 0.00 110 GLU A CA 5
ATOM 9373 C C . GLU A 1 110 ? 10.519 11.562 20.805 1.00 0.00 110 GLU A C 5
ATOM 9374 O O . GLU A 1 110 ? 11.680 11.869 21.078 1.00 0.00 110 GLU A O 5
ATOM 9386 N N . ALA A 1 111 ? 9.853 10.613 21.448 1.00 0.00 111 ALA A N 5
ATOM 9387 C CA . ALA A 1 111 ? 10.450 9.852 22.529 1.00 0.00 111 ALA A CA 5
ATOM 9388 C C . ALA A 1 111 ? 10.152 8.371 22.353 1.00 0.00 111 ALA A C 5
ATOM 9389 O O . ALA A 1 111 ? 9.532 7.978 21.363 1.00 0.00 111 ALA A O 5
ATOM 9396 N N . LYS A 1 112 ? 10.592 7.563 23.316 1.00 0.00 112 LYS A N 5
ATOM 9397 C CA . LYS A 1 112 ? 10.383 6.118 23.279 1.00 0.00 112 LYS A CA 5
ATOM 9398 C C . LYS A 1 112 ? 10.905 5.527 21.963 1.00 0.00 112 LYS A C 5
ATOM 9399 O O . LYS A 1 112 ? 11.961 5.931 21.476 1.00 0.00 112 LYS A O 5
ATOM 9418 N N . GLU A 1 113 ? 10.167 4.589 21.384 1.00 0.00 113 GLU A N 5
ATOM 9419 C CA . GLU A 1 113 ? 10.580 3.954 20.134 1.00 0.00 113 GLU A CA 5
ATOM 9420 C C . GLU A 1 113 ? 10.009 4.708 18.938 1.00 0.00 113 GLU A C 5
ATOM 9421 O O . GLU A 1 113 ? 10.466 4.546 17.805 1.00 0.00 113 GLU A O 5
ATOM 9433 N N . LEU A 1 114 ? 9.029 5.561 19.208 1.00 0.00 114 LEU A N 5
ATOM 9434 C CA . LEU A 1 114 ? 8.378 6.347 18.167 1.00 0.00 114 LEU A CA 5
ATOM 9435 C C . LEU A 1 114 ? 9.163 7.624 17.865 1.00 0.00 114 LEU A C 5
ATOM 9436 O O . LEU A 1 114 ? 8.638 8.562 17.265 1.00 0.00 114 LEU A O 5
ATOM 9452 N N . HIS A 1 115 ? 10.424 7.652 18.281 1.00 0.00 115 HIS A N 5
ATOM 9453 C CA . HIS A 1 115 ? 11.286 8.806 18.053 1.00 0.00 115 HIS A CA 5
ATOM 9454 C C . HIS A 1 115 ? 11.800 8.806 16.615 1.00 0.00 115 HIS A C 5
ATOM 9455 O O . HIS A 1 115 ? 12.957 8.468 16.356 1.00 0.00 115 HIS A O 5
ATOM 9470 N N . HIS A 1 116 ? 10.933 9.173 15.688 1.00 0.00 116 HIS A N 5
ATOM 9471 C CA . HIS A 1 116 ? 11.288 9.219 14.280 1.00 0.00 116 HIS A CA 5
ATOM 9472 C C . HIS A 1 116 ? 10.389 10.192 13.537 1.00 0.00 116 HIS A C 5
ATOM 9473 O O . HIS A 1 116 ? 9.238 9.883 13.247 1.00 0.00 116 HIS A O 5
ATOM 9488 N N . HIS A 1 117 ? 10.924 11.364 13.227 1.00 0.00 117 HIS A N 5
ATOM 9489 C CA . HIS A 1 117 ? 10.164 12.379 12.511 1.00 0.00 117 HIS A CA 5
ATOM 9490 C C . HIS A 1 117 ? 10.117 12.079 11.017 1.00 0.00 117 HIS A C 5
ATOM 9491 O O . HIS A 1 117 ? 9.563 12.857 10.237 1.00 0.00 117 HIS A O 5
ATOM 9506 N N . HIS A 1 118 ? 10.715 10.964 10.622 1.00 0.00 118 HIS A N 5
ATOM 9507 C CA . HIS A 1 118 ? 10.729 10.557 9.227 1.00 0.00 118 HIS A CA 5
ATOM 9508 C C . HIS A 1 118 ? 11.213 9.120 9.090 1.00 0.00 118 HIS A C 5
ATOM 9509 O O . HIS A 1 118 ? 12.051 8.654 9.869 1.00 0.00 118 HIS A O 5
ATOM 9524 N N . HIS A 1 119 ? 10.670 8.427 8.106 1.00 0.00 119 HIS A N 5
ATOM 9525 C CA . HIS A 1 119 ? 11.029 7.048 7.834 1.00 0.00 119 HIS A CA 5
ATOM 9526 C C . HIS A 1 119 ? 11.128 6.826 6.327 1.00 0.00 119 HIS A C 5
ATOM 9527 O O . HIS A 1 119 ? 10.532 7.563 5.545 1.00 0.00 119 HIS A O 5
ATOM 9542 N N . HIS A 1 120 ? 11.898 5.827 5.925 1.00 0.00 120 HIS A N 5
ATOM 9543 C CA . HIS A 1 120 ? 12.058 5.500 4.520 1.00 0.00 120 HIS A CA 5
ATOM 9544 C C . HIS A 1 120 ? 12.449 4.033 4.395 1.00 0.00 120 HIS A C 5
ATOM 9545 O O . HIS A 1 120 ? 12.881 3.610 3.303 1.00 0.00 120 HIS A O 5
ATOM 9561 N N . MET A 1 1 ? 2.776 14.044 4.489 1.00 0.00 1 MET A N 6
ATOM 9562 C CA . MET A 1 1 ? 1.861 15.011 3.841 1.00 0.00 1 MET A CA 6
ATOM 9563 C C . MET A 1 1 ? 0.502 14.368 3.596 1.00 0.00 1 MET A C 6
ATOM 9564 O O . MET A 1 1 ? 0.320 13.171 3.829 1.00 0.00 1 MET A O 6
ATOM 9580 N N . GLN A 1 2 ? -0.448 15.168 3.128 1.00 0.00 2 GLN A N 6
ATOM 9581 C CA . GLN A 1 2 ? -1.795 14.686 2.855 1.00 0.00 2 GLN A CA 6
ATOM 9582 C C . GLN A 1 2 ? -1.875 14.061 1.470 1.00 0.00 2 GLN A C 6
ATOM 9583 O O . GLN A 1 2 ? -1.280 14.568 0.520 1.00 0.00 2 GLN A O 6
ATOM 9597 N N . ILE A 1 3 ? -2.587 12.949 1.370 1.00 0.00 3 ILE A N 6
ATOM 9598 C CA . ILE A 1 3 ? -2.785 12.273 0.100 1.00 0.00 3 ILE A CA 6
ATOM 9599 C C . ILE A 1 3 ? -4.271 12.011 -0.078 1.00 0.00 3 ILE A C 6
ATOM 9600 O O . ILE A 1 3 ? -4.874 11.283 0.707 1.00 0.00 3 ILE A O 6
ATOM 9616 N N . TYR A 1 4 ? -4.864 12.608 -1.093 1.00 0.00 4 TYR A N 6
ATOM 9617 C CA . TYR A 1 4 ? -6.288 12.443 -1.332 1.00 0.00 4 TYR A CA 6
ATOM 9618 C C . TYR A 1 4 ? -6.548 11.457 -2.461 1.00 0.00 4 TYR A C 6
ATOM 9619 O O . TYR A 1 4 ? -5.888 11.488 -3.505 1.00 0.00 4 TYR A O 6
ATOM 9637 N N . THR A 1 5 ? -7.509 10.579 -2.235 1.00 0.00 5 THR A N 6
ATOM 9638 C CA . THR A 1 5 ? -7.875 9.560 -3.200 1.00 0.00 5 THR A CA 6
ATOM 9639 C C . THR A 1 5 ? -9.390 9.507 -3.378 1.00 0.00 5 THR A C 6
ATOM 9640 O O . THR A 1 5 ? -10.141 9.915 -2.495 1.00 0.00 5 THR A O 6
ATOM 9651 N N . SER A 1 6 ? -9.825 9.033 -4.530 1.00 0.00 6 SER A N 6
ATOM 9652 C CA . SER A 1 6 ? -11.237 8.891 -4.829 1.00 0.00 6 SER A CA 6
ATOM 9653 C C . SER A 1 6 ? -11.456 7.565 -5.542 1.00 0.00 6 SER A C 6
ATOM 9654 O O . SER A 1 6 ? -11.402 7.485 -6.769 1.00 0.00 6 SER A O 6
ATOM 9662 N N . GLU A 1 7 ? -11.702 6.527 -4.758 1.00 0.00 7 GLU A N 6
ATOM 9663 C CA . GLU A 1 7 ? -11.891 5.184 -5.287 1.00 0.00 7 GLU A CA 6
ATOM 9664 C C . GLU A 1 7 ? -13.239 5.039 -5.981 1.00 0.00 7 GLU A C 6
ATOM 9665 O O . GLU A 1 7 ? -13.389 4.229 -6.896 1.00 0.00 7 GLU A O 6
ATOM 9677 N N . LYS A 1 8 ? -14.213 5.832 -5.553 1.00 0.00 8 LYS A N 6
ATOM 9678 C CA . LYS A 1 8 ? -15.546 5.774 -6.135 1.00 0.00 8 LYS A CA 6
ATOM 9679 C C . LYS A 1 8 ? -15.574 6.536 -7.450 1.00 0.00 8 LYS A C 6
ATOM 9680 O O . LYS A 1 8 ? -16.374 6.243 -8.337 1.00 0.00 8 LYS A O 6
ATOM 9699 N N . ARG A 1 9 ? -14.691 7.516 -7.569 1.00 0.00 9 ARG A N 6
ATOM 9700 C CA . ARG A 1 9 ? -14.596 8.306 -8.786 1.00 0.00 9 ARG A CA 6
ATOM 9701 C C . ARG A 1 9 ? -13.610 7.649 -9.743 1.00 0.00 9 ARG A C 6
ATOM 9702 O O . ARG A 1 9 ? -13.832 7.617 -10.956 1.00 0.00 9 ARG A O 6
ATOM 9723 N N . GLY A 1 10 ? -12.526 7.131 -9.184 1.00 0.00 10 GLY A N 6
ATOM 9724 C CA . GLY A 1 10 ? -11.515 6.463 -9.973 1.00 0.00 10 GLY A CA 6
ATOM 9725 C C . GLY A 1 10 ? -10.823 7.380 -10.958 1.00 0.00 10 GLY A C 6
ATOM 9726 O O . GLY A 1 10 ? -10.800 7.103 -12.157 1.00 0.00 10 GLY A O 6
ATOM 9730 N N . SER A 1 11 ? -10.255 8.467 -10.461 1.00 0.00 11 SER A N 6
ATOM 9731 C CA . SER A 1 11 ? -9.557 9.414 -11.312 1.00 0.00 11 SER A CA 6
ATOM 9732 C C . SER A 1 11 ? -8.155 8.911 -11.655 1.00 0.00 11 SER A C 6
ATOM 9733 O O . SER A 1 11 ? -7.242 8.979 -10.833 1.00 0.00 11 SER A O 6
ATOM 9741 N N . ASP A 1 12 ? -7.997 8.391 -12.867 1.00 0.00 12 ASP A N 6
ATOM 9742 C CA . ASP A 1 12 ? -6.704 7.886 -13.320 1.00 0.00 12 ASP A CA 6
ATOM 9743 C C . ASP A 1 12 ? -5.842 9.025 -13.867 1.00 0.00 12 ASP A C 6
ATOM 9744 O O . ASP A 1 12 ? -4.714 9.236 -13.423 1.00 0.00 12 ASP A O 6
ATOM 9753 N N . THR A 1 13 ? -6.411 9.794 -14.786 1.00 0.00 13 THR A N 6
ATOM 9754 C CA . THR A 1 13 ? -5.709 10.904 -15.409 1.00 0.00 13 THR A CA 6
ATOM 9755 C C . THR A 1 13 ? -5.874 12.186 -14.602 1.00 0.00 13 THR A C 6
ATOM 9756 O O . THR A 1 13 ? -5.440 13.267 -15.011 1.00 0.00 13 THR A O 6
ATOM 9767 N N . ALA A 1 14 ? -6.532 12.058 -13.463 1.00 0.00 14 ALA A N 6
ATOM 9768 C CA . ALA A 1 14 ? -6.759 13.180 -12.570 1.00 0.00 14 ALA A CA 6
ATOM 9769 C C . ALA A 1 14 ? -6.302 12.819 -11.170 1.00 0.00 14 ALA A C 6
ATOM 9770 O O . ALA A 1 14 ? -6.673 13.462 -10.196 1.00 0.00 14 ALA A O 6
ATOM 9777 N N . GLY A 1 15 ? -5.494 11.777 -11.087 1.00 0.00 15 GLY A N 6
ATOM 9778 C CA . GLY A 1 15 ? -5.005 11.317 -9.815 1.00 0.00 15 GLY A CA 6
ATOM 9779 C C . GLY A 1 15 ? -3.589 11.756 -9.547 1.00 0.00 15 GLY A C 6
ATOM 9780 O O . GLY A 1 15 ? -2.642 11.188 -10.090 1.00 0.00 15 GLY A O 6
ATOM 9784 N N . ASN A 1 16 ? -3.443 12.774 -8.720 1.00 0.00 16 ASN A N 6
ATOM 9785 C CA . ASN A 1 16 ? -2.126 13.278 -8.367 1.00 0.00 16 ASN A CA 6
ATOM 9786 C C . ASN A 1 16 ? -1.876 13.079 -6.874 1.00 0.00 16 ASN A C 6
ATOM 9787 O O . ASN A 1 16 ? -0.735 13.004 -6.423 1.00 0.00 16 ASN A O 6
ATOM 9798 N N . GLY A 1 17 ? -2.963 12.959 -6.122 1.00 0.00 17 GLY A N 6
ATOM 9799 C CA . GLY A 1 17 ? -2.866 12.776 -4.688 1.00 0.00 17 GLY A CA 6
ATOM 9800 C C . GLY A 1 17 ? -3.241 14.036 -3.941 1.00 0.00 17 GLY A C 6
ATOM 9801 O O . GLY A 1 17 ? -3.167 14.092 -2.714 1.00 0.00 17 GLY A O 6
ATOM 9805 N N . THR A 1 18 ? -3.665 15.038 -4.690 1.00 0.00 18 THR A N 6
ATOM 9806 C CA . THR A 1 18 ? -4.061 16.314 -4.129 1.00 0.00 18 THR A CA 6
ATOM 9807 C C . THR A 1 18 ? -5.582 16.383 -3.989 1.00 0.00 18 THR A C 6
ATOM 9808 O O . THR A 1 18 ? -6.274 15.407 -4.281 1.00 0.00 18 THR A O 6
ATOM 9819 N N . GLU A 1 19 ? -6.105 17.520 -3.545 1.00 0.00 19 GLU A N 6
ATOM 9820 C CA . GLU A 1 19 ? -7.546 17.672 -3.381 1.00 0.00 19 GLU A CA 6
ATOM 9821 C C . GLU A 1 19 ? -8.204 17.972 -4.721 1.00 0.00 19 GLU A C 6
ATOM 9822 O O . GLU A 1 19 ? -9.309 17.507 -5.004 1.00 0.00 19 GLU A O 6
ATOM 9834 N N . GLU A 1 20 ? -7.509 18.743 -5.542 1.00 0.00 20 GLU A N 6
ATOM 9835 C CA . GLU A 1 20 ? -7.996 19.099 -6.865 1.00 0.00 20 GLU A CA 6
ATOM 9836 C C . GLU A 1 20 ? -7.741 17.954 -7.841 1.00 0.00 20 GLU A C 6
ATOM 9837 O O . GLU A 1 20 ? -8.360 17.868 -8.902 1.00 0.00 20 GLU A O 6
ATOM 9849 N N . ALA A 1 21 ? -6.824 17.074 -7.462 1.00 0.00 21 ALA A N 6
ATOM 9850 C CA . ALA A 1 21 ? -6.472 15.923 -8.277 1.00 0.00 21 ALA A CA 6
ATOM 9851 C C . ALA A 1 21 ? -6.303 14.688 -7.395 1.00 0.00 21 ALA A C 6
ATOM 9852 O O . ALA A 1 21 ? -5.186 14.322 -7.021 1.00 0.00 21 ALA A O 6
ATOM 9859 N N . PRO A 1 22 ? -7.413 14.011 -7.078 1.00 0.00 22 PRO A N 6
ATOM 9860 C CA . PRO A 1 22 ? -7.410 12.837 -6.215 1.00 0.00 22 PRO A CA 6
ATOM 9861 C C . PRO A 1 22 ? -7.091 11.551 -6.969 1.00 0.00 22 PRO A C 6
ATOM 9862 O O . PRO A 1 22 ? -7.604 11.312 -8.063 1.00 0.00 22 PRO A O 6
ATOM 9873 N N . LEU A 1 23 ? -6.242 10.722 -6.371 1.00 0.00 23 LEU A N 6
ATOM 9874 C CA . LEU A 1 23 ? -5.833 9.457 -6.977 1.00 0.00 23 LEU A CA 6
ATOM 9875 C C . LEU A 1 23 ? -7.010 8.492 -7.113 1.00 0.00 23 LEU A C 6
ATOM 9876 O O . LEU A 1 23 ? -8.032 8.651 -6.453 1.00 0.00 23 LEU A O 6
ATOM 9892 N N . LYS A 1 24 ? -6.845 7.479 -7.957 1.00 0.00 24 LYS A N 6
ATOM 9893 C CA . LYS A 1 24 ? -7.899 6.498 -8.195 1.00 0.00 24 LYS A CA 6
ATOM 9894 C C . LYS A 1 24 ? -8.086 5.550 -7.012 1.00 0.00 24 LYS A C 6
ATOM 9895 O O . LYS A 1 24 ? -9.212 5.199 -6.672 1.00 0.00 24 LYS A O 6
ATOM 9914 N N . THR A 1 25 ? -6.994 5.127 -6.394 1.00 0.00 25 THR A N 6
ATOM 9915 C CA . THR A 1 25 ? -7.080 4.209 -5.266 1.00 0.00 25 THR A CA 6
ATOM 9916 C C . THR A 1 25 ? -5.971 4.461 -4.252 1.00 0.00 25 THR A C 6
ATOM 9917 O O . THR A 1 25 ? -4.967 5.104 -4.567 1.00 0.00 25 THR A O 6
ATOM 9928 N N . VAL A 1 26 ? -6.159 3.936 -3.042 1.00 0.00 26 VAL A N 6
ATOM 9929 C CA . VAL A 1 26 ? -5.182 4.080 -1.964 1.00 0.00 26 VAL A CA 6
ATOM 9930 C C . VAL A 1 26 ? -3.831 3.478 -2.365 1.00 0.00 26 VAL A C 6
ATOM 9931 O O . VAL A 1 26 ? -2.782 3.892 -1.877 1.00 0.00 26 VAL A O 6
ATOM 9944 N N . LEU A 1 27 ? -3.871 2.513 -3.277 1.00 0.00 27 LEU A N 6
ATOM 9945 C CA . LEU A 1 27 ? -2.661 1.861 -3.767 1.00 0.00 27 LEU A CA 6
ATOM 9946 C C . LEU A 1 27 ? -1.723 2.902 -4.382 1.00 0.00 27 LEU A C 6
ATOM 9947 O O . LEU A 1 27 ? -0.516 2.882 -4.147 1.00 0.00 27 LEU A O 6
ATOM 9963 N N . GLN A 1 28 ? -2.306 3.835 -5.127 1.00 0.00 28 GLN A N 6
ATOM 9964 C CA . GLN A 1 28 ? -1.555 4.896 -5.786 1.00 0.00 28 GLN A CA 6
ATOM 9965 C C . GLN A 1 28 ? -0.942 5.862 -4.773 1.00 0.00 28 GLN A C 6
ATOM 9966 O O . GLN A 1 28 ? -0.049 6.638 -5.101 1.00 0.00 28 GLN A O 6
ATOM 9980 N N . ALA A 1 29 ? -1.440 5.834 -3.550 1.00 0.00 29 ALA A N 6
ATOM 9981 C CA . ALA A 1 29 ? -0.916 6.703 -2.513 1.00 0.00 29 ALA A CA 6
ATOM 9982 C C . ALA A 1 29 ? 0.360 6.116 -1.930 1.00 0.00 29 ALA A C 6
ATOM 9983 O O . ALA A 1 29 ? 1.254 6.842 -1.497 1.00 0.00 29 ALA A O 6
ATOM 9990 N N . ILE A 1 30 ? 0.449 4.793 -1.954 1.00 0.00 30 ILE A N 6
ATOM 9991 C CA . ILE A 1 30 ? 1.605 4.096 -1.413 1.00 0.00 30 ILE A CA 6
ATOM 9992 C C . ILE A 1 30 ? 2.724 3.983 -2.443 1.00 0.00 30 ILE A C 6
ATOM 9993 O O . ILE A 1 30 ? 3.904 3.986 -2.089 1.00 0.00 30 ILE A O 6
ATOM 10009 N N . VAL A 1 31 ? 2.353 3.901 -3.713 1.00 0.00 31 VAL A N 6
ATOM 10010 C CA . VAL A 1 31 ? 3.336 3.799 -4.789 1.00 0.00 31 VAL A CA 6
ATOM 10011 C C . VAL A 1 31 ? 4.235 5.036 -4.814 1.00 0.00 31 VAL A C 6
ATOM 10012 O O . VAL A 1 31 ? 5.433 4.946 -5.062 1.00 0.00 31 VAL A O 6
ATOM 10025 N N . LYS A 1 32 ? 3.644 6.184 -4.500 1.00 0.00 32 LYS A N 6
ATOM 10026 C CA . LYS A 1 32 ? 4.362 7.450 -4.489 1.00 0.00 32 LYS A CA 6
ATOM 10027 C C . LYS A 1 32 ? 5.199 7.598 -3.219 1.00 0.00 32 LYS A C 6
ATOM 10028 O O . LYS A 1 32 ? 5.963 8.557 -3.071 1.00 0.00 32 LYS A O 6
ATOM 10047 N N . LEU A 1 33 ? 5.029 6.664 -2.294 1.00 0.00 33 LEU A N 6
ATOM 10048 C CA . LEU A 1 33 ? 5.757 6.687 -1.032 1.00 0.00 33 LEU A CA 6
ATOM 10049 C C . LEU A 1 33 ? 6.866 5.640 -1.011 1.00 0.00 33 LEU A C 6
ATOM 10050 O O . LEU A 1 33 ? 7.513 5.448 0.019 1.00 0.00 33 LEU A O 6
ATOM 10066 N N . ASP A 1 34 ? 7.056 4.947 -2.138 1.00 0.00 34 ASP A N 6
ATOM 10067 C CA . ASP A 1 34 ? 8.091 3.905 -2.254 1.00 0.00 34 ASP A CA 6
ATOM 10068 C C . ASP A 1 34 ? 7.786 2.742 -1.300 1.00 0.00 34 ASP A C 6
ATOM 10069 O O . ASP A 1 34 ? 8.635 1.894 -1.014 1.00 0.00 34 ASP A O 6
ATOM 10078 N N . GLY A 1 35 ? 6.548 2.703 -0.815 1.00 0.00 35 GLY A N 6
ATOM 10079 C CA . GLY A 1 35 ? 6.138 1.658 0.098 1.00 0.00 35 GLY A CA 6
ATOM 10080 C C . GLY A 1 35 ? 6.477 1.973 1.542 1.00 0.00 35 GLY A C 6
ATOM 10081 O O . GLY A 1 35 ? 6.574 1.068 2.370 1.00 0.00 35 GLY A O 6
ATOM 10085 N N . LYS A 1 36 ? 6.671 3.251 1.846 1.00 0.00 36 LYS A N 6
ATOM 10086 C CA . LYS A 1 36 ? 6.996 3.671 3.202 1.00 0.00 36 LYS A CA 6
ATOM 10087 C C . LYS A 1 36 ? 5.946 4.638 3.736 1.00 0.00 36 LYS A C 6
ATOM 10088 O O . LYS A 1 36 ? 5.710 5.694 3.156 1.00 0.00 36 LYS A O 6
ATOM 10107 N N . ILE A 1 37 ? 5.313 4.263 4.838 1.00 0.00 37 ILE A N 6
ATOM 10108 C CA . ILE A 1 37 ? 4.297 5.097 5.464 1.00 0.00 37 ILE A CA 6
ATOM 10109 C C . ILE A 1 37 ? 4.886 5.758 6.706 1.00 0.00 37 ILE A C 6
ATOM 10110 O O . ILE A 1 37 ? 5.390 5.069 7.593 1.00 0.00 37 ILE A O 6
ATOM 10126 N N . GLU A 1 38 ? 4.838 7.081 6.770 1.00 0.00 38 GLU A N 6
ATOM 10127 C CA . GLU A 1 38 ? 5.388 7.796 7.912 1.00 0.00 38 GLU A CA 6
ATOM 10128 C C . GLU A 1 38 ? 4.285 8.429 8.759 1.00 0.00 38 GLU A C 6
ATOM 10129 O O . GLU A 1 38 ? 3.097 8.261 8.477 1.00 0.00 38 GLU A O 6
ATOM 10141 N N . ALA A 1 39 ? 4.692 9.169 9.782 1.00 0.00 39 ALA A N 6
ATOM 10142 C CA . ALA A 1 39 ? 3.764 9.810 10.707 1.00 0.00 39 ALA A CA 6
ATOM 10143 C C . ALA A 1 39 ? 2.931 10.904 10.042 1.00 0.00 39 ALA A C 6
ATOM 10144 O O . ALA A 1 39 ? 1.731 11.024 10.302 1.00 0.00 39 ALA A O 6
ATOM 10151 N N . ASP A 1 40 ? 3.558 11.703 9.191 1.00 0.00 40 ASP A N 6
ATOM 10152 C CA . ASP A 1 40 ? 2.854 12.790 8.517 1.00 0.00 40 ASP A CA 6
ATOM 10153 C C . ASP A 1 40 ? 2.056 12.276 7.320 1.00 0.00 40 ASP A C 6
ATOM 10154 O O . ASP A 1 40 ? 1.382 13.045 6.632 1.00 0.00 40 ASP A O 6
ATOM 10163 N N . THR A 1 41 ? 2.125 10.978 7.057 1.00 0.00 41 THR A N 6
ATOM 10164 C CA . THR A 1 41 ? 1.378 10.409 5.949 1.00 0.00 41 THR A CA 6
ATOM 10165 C C . THR A 1 41 ? -0.090 10.259 6.331 1.00 0.00 41 THR A C 6
ATOM 10166 O O . THR A 1 41 ? -0.436 9.498 7.231 1.00 0.00 41 THR A O 6
ATOM 10177 N N . ARG A 1 42 ? -0.947 10.996 5.646 1.00 0.00 42 ARG A N 6
ATOM 10178 C CA . ARG A 1 42 ? -2.375 10.938 5.905 1.00 0.00 42 ARG A CA 6
ATOM 10179 C C . ARG A 1 42 ? -3.124 10.790 4.596 1.00 0.00 42 ARG A C 6
ATOM 10180 O O . ARG A 1 42 ? -3.166 11.716 3.785 1.00 0.00 42 ARG A O 6
ATOM 10201 N N . ILE A 1 43 ? -3.694 9.617 4.386 1.00 0.00 43 ILE A N 6
ATOM 10202 C CA . ILE A 1 43 ? -4.433 9.341 3.170 1.00 0.00 43 ILE A CA 6
ATOM 10203 C C . ILE A 1 43 ? -5.926 9.498 3.408 1.00 0.00 43 ILE A C 6
ATOM 10204 O O . ILE A 1 43 ? -6.482 8.932 4.352 1.00 0.00 43 ILE A O 6
ATOM 10220 N N . TRP A 1 44 ? -6.558 10.281 2.556 1.00 0.00 44 TRP A N 6
ATOM 10221 C CA . TRP A 1 44 ? -7.981 10.533 2.649 1.00 0.00 44 TRP A CA 6
ATOM 10222 C C . TRP A 1 44 ? -8.677 10.004 1.406 1.00 0.00 44 TRP A C 6
ATOM 10223 O O . TRP A 1 44 ? -8.123 10.066 0.308 1.00 0.00 44 TRP A O 6
ATOM 10244 N N . VAL A 1 45 ? -9.874 9.476 1.576 1.00 0.00 45 VAL A N 6
ATOM 10245 C CA . VAL A 1 45 ? -10.629 8.936 0.457 1.00 0.00 45 VAL A CA 6
ATOM 10246 C C . VAL A 1 45 ? -11.811 9.837 0.109 1.00 0.00 45 VAL A C 6
ATOM 10247 O O . VAL A 1 45 ? -11.940 10.933 0.658 1.00 0.00 45 VAL A O 6
ATOM 10260 N N . ASP A 1 46 ? -12.659 9.345 -0.796 1.00 0.00 46 ASP A N 6
ATOM 10261 C CA . ASP A 1 46 ? -13.839 10.063 -1.299 1.00 0.00 46 ASP A CA 6
ATOM 10262 C C . ASP A 1 46 ? -14.598 10.821 -0.210 1.00 0.00 46 ASP A C 6
ATOM 10263 O O . ASP A 1 46 ? -14.929 11.988 -0.383 1.00 0.00 46 ASP A O 6
ATOM 10272 N N . GLY A 1 47 ? -14.887 10.155 0.899 1.00 0.00 47 GLY A N 6
ATOM 10273 C CA . GLY A 1 47 ? -15.608 10.806 1.975 1.00 0.00 47 GLY A CA 6
ATOM 10274 C C . GLY A 1 47 ? -16.625 9.890 2.624 1.00 0.00 47 GLY A C 6
ATOM 10275 O O . GLY A 1 47 ? -17.172 9.000 1.971 1.00 0.00 47 GLY A O 6
ATOM 10279 N N . THR A 1 48 ? -16.871 10.102 3.911 1.00 0.00 48 THR A N 6
ATOM 10280 C CA . THR A 1 48 ? -17.825 9.292 4.655 1.00 0.00 48 THR A CA 6
ATOM 10281 C C . THR A 1 48 ? -19.242 9.850 4.534 1.00 0.00 48 THR A C 6
ATOM 10282 O O . THR A 1 48 ? -20.197 9.265 5.045 1.00 0.00 48 THR A O 6
ATOM 10293 N N . GLY A 1 49 ? -19.372 10.988 3.865 1.00 0.00 49 GLY A N 6
ATOM 10294 C CA . GLY A 1 49 ? -20.674 11.601 3.693 1.00 0.00 49 GLY A CA 6
ATOM 10295 C C . GLY A 1 49 ? -20.819 12.868 4.506 1.00 0.00 49 GLY A C 6
ATOM 10296 O O . GLY A 1 49 ? -21.217 13.905 3.980 1.00 0.00 49 GLY A O 6
ATOM 10300 N N . ASP A 1 50 ? -20.493 12.779 5.792 1.00 0.00 50 ASP A N 6
ATOM 10301 C CA . ASP A 1 50 ? -20.578 13.929 6.693 1.00 0.00 50 ASP A CA 6
ATOM 10302 C C . ASP A 1 50 ? -19.526 14.956 6.326 1.00 0.00 50 ASP A C 6
ATOM 10303 O O . ASP A 1 50 ? -19.792 16.155 6.257 1.00 0.00 50 ASP A O 6
ATOM 10312 N N . GLU A 1 51 ? -18.330 14.458 6.069 1.00 0.00 51 GLU A N 6
ATOM 10313 C CA . GLU A 1 51 ? -17.208 15.300 5.726 1.00 0.00 51 GLU A CA 6
ATOM 10314 C C . GLU A 1 51 ? -16.876 15.212 4.249 1.00 0.00 51 GLU A C 6
ATOM 10315 O O . GLU A 1 51 ? -17.309 14.288 3.554 1.00 0.00 51 GLU A O 6
ATOM 10327 N N . MET A 1 52 ? -16.089 16.175 3.788 1.00 0.00 52 MET A N 6
ATOM 10328 C CA . MET A 1 52 ? -15.678 16.238 2.391 1.00 0.00 52 MET A CA 6
ATOM 10329 C C . MET A 1 52 ? -14.702 15.114 2.074 1.00 0.00 52 MET A C 6
ATOM 10330 O O . MET A 1 52 ? -14.678 14.592 0.965 1.00 0.00 52 MET A O 6
ATOM 10344 N N . TRP A 1 53 ? -13.897 14.748 3.063 1.00 0.00 53 TRP A N 6
ATOM 10345 C CA . TRP A 1 53 ? -12.910 13.693 2.893 1.00 0.00 53 TRP A CA 6
ATOM 10346 C C . TRP A 1 53 ? -12.987 12.713 4.053 1.00 0.00 53 TRP A C 6
ATOM 10347 O O . TRP A 1 53 ? -13.339 13.090 5.170 1.00 0.00 53 TRP A O 6
ATOM 10368 N N . ASP A 1 54 ? -12.667 11.460 3.781 1.00 0.00 54 ASP A N 6
ATOM 10369 C CA . ASP A 1 54 ? -12.699 10.421 4.804 1.00 0.00 54 ASP A CA 6
ATOM 10370 C C . ASP A 1 54 ? -11.298 9.878 5.037 1.00 0.00 54 ASP A C 6
ATOM 10371 O O . ASP A 1 54 ? -10.440 9.979 4.167 1.00 0.00 54 ASP A O 6
ATOM 10380 N N . VAL A 1 55 ? -11.073 9.302 6.202 1.00 0.00 55 VAL A N 6
ATOM 10381 C CA . VAL A 1 55 ? -9.770 8.756 6.547 1.00 0.00 55 VAL A CA 6
ATOM 10382 C C . VAL A 1 55 ? -9.630 7.332 6.013 1.00 0.00 55 VAL A C 6
ATOM 10383 O O . VAL A 1 55 ? -10.562 6.533 6.095 1.00 0.00 55 VAL A O 6
ATOM 10396 N N . VAL A 1 56 ? -8.471 7.022 5.438 1.00 0.00 56 VAL A N 6
ATOM 10397 C CA . VAL A 1 56 ? -8.231 5.691 4.904 1.00 0.00 56 VAL A CA 6
ATOM 10398 C C . VAL A 1 56 ? -8.355 4.641 6.002 1.00 0.00 56 VAL A C 6
ATOM 10399 O O . VAL A 1 56 ? -7.808 4.787 7.098 1.00 0.00 56 VAL A O 6
ATOM 10412 N N . SER A 1 57 ? -9.099 3.595 5.703 1.00 0.00 57 SER A N 6
ATOM 10413 C CA . SER A 1 57 ? -9.309 2.518 6.647 1.00 0.00 57 SER A CA 6
ATOM 10414 C C . SER A 1 57 ? -7.993 1.799 6.925 1.00 0.00 57 SER A C 6
ATOM 10415 O O . SER A 1 57 ? -7.242 1.479 6.001 1.00 0.00 57 SER A O 6
ATOM 10423 N N . LYS A 1 58 ? -7.735 1.525 8.198 1.00 0.00 58 LYS A N 6
ATOM 10424 C CA . LYS A 1 58 ? -6.506 0.858 8.609 1.00 0.00 58 LYS A CA 6
ATOM 10425 C C . LYS A 1 58 ? -6.454 -0.569 8.079 1.00 0.00 58 LYS A C 6
ATOM 10426 O O . LYS A 1 58 ? -5.388 -1.071 7.725 1.00 0.00 58 LYS A O 6
ATOM 10445 N N . SER A 1 59 ? -7.611 -1.210 8.018 1.00 0.00 59 SER A N 6
ATOM 10446 C CA . SER A 1 59 ? -7.712 -2.575 7.526 1.00 0.00 59 SER A CA 6
ATOM 10447 C C . SER A 1 59 ? -7.410 -2.631 6.030 1.00 0.00 59 SER A C 6
ATOM 10448 O O . SER A 1 59 ? -6.950 -3.647 5.509 1.00 0.00 59 SER A O 6
ATOM 10456 N N . LYS A 1 60 ? -7.663 -1.522 5.348 1.00 0.00 60 LYS A N 6
ATOM 10457 C CA . LYS A 1 60 ? -7.424 -1.430 3.918 1.00 0.00 60 LYS A CA 6
ATOM 10458 C C . LYS A 1 60 ? -5.985 -1.005 3.645 1.00 0.00 60 LYS A C 6
ATOM 10459 O O . LYS A 1 60 ? -5.336 -1.530 2.743 1.00 0.00 60 LYS A O 6
ATOM 10478 N N . LEU A 1 61 ? -5.494 -0.061 4.442 1.00 0.00 61 LEU A N 6
ATOM 10479 C CA . LEU A 1 61 ? -4.134 0.447 4.298 1.00 0.00 61 LEU A CA 6
ATOM 10480 C C . LEU A 1 61 ? -3.105 -0.668 4.472 1.00 0.00 61 LEU A C 6
ATOM 10481 O O . LEU A 1 61 ? -2.176 -0.796 3.673 1.00 0.00 61 LEU A O 6
ATOM 10497 N N . LYS A 1 62 ? -3.287 -1.484 5.507 1.00 0.00 62 LYS A N 6
ATOM 10498 C CA . LYS A 1 62 ? -2.368 -2.585 5.785 1.00 0.00 62 LYS A CA 6
ATOM 10499 C C . LYS A 1 62 ? -2.362 -3.596 4.642 1.00 0.00 62 LYS A C 6
ATOM 10500 O O . LYS A 1 62 ? -1.327 -4.189 4.331 1.00 0.00 62 LYS A O 6
ATOM 10519 N N . LYS A 1 63 ? -3.520 -3.793 4.026 1.00 0.00 63 LYS A N 6
ATOM 10520 C CA . LYS A 1 63 ? -3.640 -4.717 2.912 1.00 0.00 63 LYS A CA 6
ATOM 10521 C C . LYS A 1 63 ? -3.002 -4.128 1.664 1.00 0.00 63 LYS A C 6
ATOM 10522 O O . LYS A 1 63 ? -2.253 -4.805 0.958 1.00 0.00 63 LYS A O 6
ATOM 10541 N N . ALA A 1 64 ? -3.293 -2.856 1.411 1.00 0.00 64 ALA A N 6
ATOM 10542 C CA . ALA A 1 64 ? -2.757 -2.157 0.253 1.00 0.00 64 ALA A CA 6
ATOM 10543 C C . ALA A 1 64 ? -1.237 -2.130 0.294 1.00 0.00 64 ALA A C 6
ATOM 10544 O O . ALA A 1 64 ? -0.584 -2.217 -0.739 1.00 0.00 64 ALA A O 6
ATOM 10551 N N . THR A 1 65 ? -0.677 -2.021 1.495 1.00 0.00 65 THR A N 6
ATOM 10552 C CA . THR A 1 65 ? 0.770 -2.004 1.663 1.00 0.00 65 THR A CA 6
ATOM 10553 C C . THR A 1 65 ? 1.375 -3.311 1.146 1.00 0.00 65 THR A C 6
ATOM 10554 O O . THR A 1 65 ? 2.437 -3.321 0.515 1.00 0.00 65 THR A O 6
ATOM 10565 N N . LYS A 1 66 ? 0.673 -4.411 1.392 1.00 0.00 66 LYS A N 6
ATOM 10566 C CA . LYS A 1 66 ? 1.123 -5.723 0.952 1.00 0.00 66 LYS A CA 6
ATOM 10567 C C . LYS A 1 66 ? 0.862 -5.899 -0.539 1.00 0.00 66 LYS A C 6
ATOM 10568 O O . LYS A 1 66 ? 1.749 -6.301 -1.292 1.00 0.00 66 LYS A O 6
ATOM 10587 N N . GLN A 1 67 ? -0.358 -5.576 -0.956 1.00 0.00 67 GLN A N 6
ATOM 10588 C CA . GLN A 1 67 ? -0.759 -5.694 -2.353 1.00 0.00 67 GLN A CA 6
ATOM 10589 C C . GLN A 1 67 ? 0.123 -4.832 -3.251 1.00 0.00 67 GLN A C 6
ATOM 10590 O O . GLN A 1 67 ? 0.413 -5.202 -4.388 1.00 0.00 67 GLN A O 6
ATOM 10604 N N . TYR A 1 68 ? 0.554 -3.691 -2.727 1.00 0.00 68 TYR A N 6
ATOM 10605 C CA . TYR A 1 68 ? 1.407 -2.771 -3.468 1.00 0.00 68 TYR A CA 6
ATOM 10606 C C . TYR A 1 68 ? 2.689 -3.452 -3.930 1.00 0.00 68 TYR A C 6
ATOM 10607 O O . TYR A 1 68 ? 3.104 -3.283 -5.072 1.00 0.00 68 TYR A O 6
ATOM 10625 N N . HIS A 1 69 ? 3.298 -4.240 -3.052 1.00 0.00 69 HIS A N 6
ATOM 10626 C CA . HIS A 1 69 ? 4.551 -4.912 -3.382 1.00 0.00 69 HIS A CA 6
ATOM 10627 C C . HIS A 1 69 ? 4.343 -6.039 -4.377 1.00 0.00 69 HIS A C 6
ATOM 10628 O O . HIS A 1 69 ? 5.273 -6.449 -5.068 1.00 0.00 69 HIS A O 6
ATOM 10643 N N . ILE A 1 70 ? 3.124 -6.528 -4.452 1.00 0.00 70 ILE A N 6
ATOM 10644 C CA . ILE A 1 70 ? 2.800 -7.612 -5.358 1.00 0.00 70 ILE A CA 6
ATOM 10645 C C . ILE A 1 70 ? 2.439 -7.083 -6.745 1.00 0.00 70 ILE A C 6
ATOM 10646 O O . ILE A 1 70 ? 2.821 -7.663 -7.759 1.00 0.00 70 ILE A O 6
ATOM 10662 N N . GLN A 1 71 ? 1.713 -5.973 -6.784 1.00 0.00 71 GLN A N 6
ATOM 10663 C CA . GLN A 1 71 ? 1.275 -5.399 -8.054 1.00 0.00 71 GLN A CA 6
ATOM 10664 C C . GLN A 1 71 ? 2.293 -4.428 -8.647 1.00 0.00 71 GLN A C 6
ATOM 10665 O O . GLN A 1 71 ? 2.762 -4.613 -9.767 1.00 0.00 71 GLN A O 6
ATOM 10679 N N . THR A 1 72 ? 2.630 -3.392 -7.894 1.00 0.00 72 THR A N 6
ATOM 10680 C CA . THR A 1 72 ? 3.566 -2.380 -8.366 1.00 0.00 72 THR A CA 6
ATOM 10681 C C . THR A 1 72 ? 5.006 -2.691 -7.971 1.00 0.00 72 THR A C 6
ATOM 10682 O O . THR A 1 72 ? 5.916 -2.611 -8.799 1.00 0.00 72 THR A O 6
ATOM 10693 N N . LYS A 1 73 ? 5.190 -3.031 -6.697 1.00 0.00 73 LYS A N 6
ATOM 10694 C CA . LYS A 1 73 ? 6.499 -3.335 -6.122 1.00 0.00 73 LYS A CA 6
ATOM 10695 C C . LYS A 1 73 ? 7.340 -2.074 -5.999 1.00 0.00 73 LYS A C 6
ATOM 10696 O O . LYS A 1 73 ? 7.574 -1.581 -4.894 1.00 0.00 73 LYS A O 6
ATOM 10715 N N . LYS A 1 74 ? 7.762 -1.558 -7.133 1.00 0.00 74 LYS A N 6
ATOM 10716 C CA . LYS A 1 74 ? 8.563 -0.341 -7.198 1.00 0.00 74 LYS A CA 6
ATOM 10717 C C . LYS A 1 74 ? 8.806 0.057 -8.649 1.00 0.00 74 LYS A C 6
ATOM 10718 O O . LYS A 1 74 ? 9.730 -0.448 -9.291 1.00 0.00 74 LYS A O 6
ATOM 10737 N N . GLN A 1 75 ? 7.974 0.956 -9.160 1.00 0.00 75 GLN A N 6
ATOM 10738 C CA . GLN A 1 75 ? 8.100 1.429 -10.535 1.00 0.00 75 GLN A CA 6
ATOM 10739 C C . GLN A 1 75 ? 7.138 2.581 -10.790 1.00 0.00 75 GLN A C 6
ATOM 10740 O O . GLN A 1 75 ? 7.551 3.732 -10.928 1.00 0.00 75 GLN A O 6
ATOM 10754 N N . GLU A 1 76 ? 5.850 2.261 -10.830 1.00 0.00 76 GLU A N 6
ATOM 10755 C CA . GLU A 1 76 ? 4.815 3.253 -11.075 1.00 0.00 76 GLU A CA 6
ATOM 10756 C C . GLU A 1 76 ? 4.791 4.291 -9.957 1.00 0.00 76 GLU A C 6
ATOM 10757 O O . GLU A 1 76 ? 4.422 3.982 -8.824 1.00 0.00 76 GLU A O 6
ATOM 10769 N N . LYS A 1 77 ? 5.228 5.506 -10.291 1.00 0.00 77 LYS A N 6
ATOM 10770 C CA . LYS A 1 77 ? 5.276 6.628 -9.349 1.00 0.00 77 LYS A CA 6
ATOM 10771 C C . LYS A 1 77 ? 6.255 6.366 -8.204 1.00 0.00 77 LYS A C 6
ATOM 10772 O O . LYS A 1 77 ? 6.211 7.041 -7.174 1.00 0.00 77 LYS A O 6
ATOM 10791 N N . ALA A 1 78 ? 7.153 5.406 -8.402 1.00 0.00 78 ALA A N 6
ATOM 10792 C CA . ALA A 1 78 ? 8.142 5.062 -7.389 1.00 0.00 78 ALA A CA 6
ATOM 10793 C C . ALA A 1 78 ? 9.556 5.172 -7.954 1.00 0.00 78 ALA A C 6
ATOM 10794 O O . ALA A 1 78 ? 10.164 4.170 -8.340 1.00 0.00 78 ALA A O 6
ATOM 10801 N N . PRO A 1 79 ? 10.099 6.397 -8.013 1.00 0.00 79 PRO A N 6
ATOM 10802 C CA . PRO A 1 79 ? 11.439 6.642 -8.535 1.00 0.00 79 PRO A CA 6
ATOM 10803 C C . PRO A 1 79 ? 12.521 6.361 -7.496 1.00 0.00 79 PRO A C 6
ATOM 10804 O O . PRO A 1 79 ? 13.129 7.280 -6.944 1.00 0.00 79 PRO A O 6
ATOM 10815 N N . HIS A 1 80 ? 12.739 5.087 -7.209 1.00 0.00 80 HIS A N 6
ATOM 10816 C CA . HIS A 1 80 ? 13.750 4.697 -6.242 1.00 0.00 80 HIS A CA 6
ATOM 10817 C C . HIS A 1 80 ? 14.688 3.652 -6.837 1.00 0.00 80 HIS A C 6
ATOM 10818 O O . HIS A 1 80 ? 14.820 2.534 -6.321 1.00 0.00 80 HIS A O 6
ATOM 10833 N N . GLU A 1 81 ? 15.309 3.996 -7.945 1.00 0.00 81 GLU A N 6
ATOM 10834 C CA . GLU A 1 81 ? 16.259 3.111 -8.581 1.00 0.00 81 GLU A CA 6
ATOM 10835 C C . GLU A 1 81 ? 17.644 3.414 -8.020 1.00 0.00 81 GLU A C 6
ATOM 10836 O O . GLU A 1 81 ? 17.839 4.459 -7.395 1.00 0.00 81 GLU A O 6
ATOM 10848 N N . LYS A 1 82 ? 18.596 2.505 -8.228 1.00 0.00 82 LYS A N 6
ATOM 10849 C CA . LYS A 1 82 ? 19.956 2.669 -7.706 1.00 0.00 82 LYS A CA 6
ATOM 10850 C C . LYS A 1 82 ? 19.930 2.670 -6.176 1.00 0.00 82 LYS A C 6
ATOM 10851 O O . LYS A 1 82 ? 18.903 2.362 -5.567 1.00 0.00 82 LYS A O 6
ATOM 10870 N N . ILE A 1 83 ? 21.071 3.005 -5.571 1.00 0.00 83 ILE A N 6
ATOM 10871 C CA . ILE A 1 83 ? 21.211 3.071 -4.116 1.00 0.00 83 ILE A CA 6
ATOM 10872 C C . ILE A 1 83 ? 20.721 1.779 -3.465 1.00 0.00 83 ILE A C 6
ATOM 10873 O O . ILE A 1 83 ? 20.063 1.791 -2.423 1.00 0.00 83 ILE A O 6
ATOM 10889 N N . VAL A 1 84 ? 21.078 0.663 -4.089 1.00 0.00 84 VAL A N 6
ATOM 10890 C CA . VAL A 1 84 ? 20.679 -0.653 -3.612 1.00 0.00 84 VAL A CA 6
ATOM 10891 C C . VAL A 1 84 ? 21.447 -1.038 -2.343 1.00 0.00 84 VAL A C 6
ATOM 10892 O O . VAL A 1 84 ? 21.229 -2.096 -1.758 1.00 0.00 84 VAL A O 6
ATOM 10905 N N . SER A 1 85 ? 22.331 -0.147 -1.916 1.00 0.00 85 SER A N 6
ATOM 10906 C CA . SER A 1 85 ? 23.150 -0.365 -0.735 1.00 0.00 85 SER A CA 6
ATOM 10907 C C . SER A 1 85 ? 22.324 -0.341 0.554 1.00 0.00 85 SER A C 6
ATOM 10908 O O . SER A 1 85 ? 22.782 -0.817 1.591 1.00 0.00 85 SER A O 6
ATOM 10916 N N . TYR A 1 86 ? 21.118 0.215 0.496 1.00 0.00 86 TYR A N 6
ATOM 10917 C CA . TYR A 1 86 ? 20.275 0.281 1.686 1.00 0.00 86 TYR A CA 6
ATOM 10918 C C . TYR A 1 86 ? 18.838 -0.149 1.393 1.00 0.00 86 TYR A C 6
ATOM 10919 O O . TYR A 1 86 ? 18.122 -0.572 2.298 1.00 0.00 86 TYR A O 6
ATOM 10937 N N . GLU A 1 87 ? 18.416 -0.040 0.137 1.00 0.00 87 GLU A N 6
ATOM 10938 C CA . GLU A 1 87 ? 17.059 -0.417 -0.238 1.00 0.00 87 GLU A CA 6
ATOM 10939 C C . GLU A 1 87 ? 16.959 -0.671 -1.738 1.00 0.00 87 GLU A C 6
ATOM 10940 O O . GLU A 1 87 ? 17.521 0.066 -2.549 1.00 0.00 87 GLU A O 6
ATOM 10952 N N . ASN A 1 88 ? 16.233 -1.718 -2.087 1.00 0.00 88 ASN A N 6
ATOM 10953 C CA . ASN A 1 88 ? 16.026 -2.093 -3.476 1.00 0.00 88 ASN A CA 6
ATOM 10954 C C . ASN A 1 88 ? 14.551 -1.947 -3.833 1.00 0.00 88 ASN A C 6
ATOM 10955 O O . ASN A 1 88 ? 14.191 -1.791 -5.001 1.00 0.00 88 ASN A O 6
ATOM 10966 N N . GLY A 1 89 ? 13.705 -1.969 -2.808 1.00 0.00 89 GLY A N 6
ATOM 10967 C CA . GLY A 1 89 ? 12.275 -1.859 -3.012 1.00 0.00 89 GLY A CA 6
ATOM 10968 C C . GLY A 1 89 ? 11.675 -3.179 -3.434 1.00 0.00 89 GLY A C 6
ATOM 10969 O O . GLY A 1 89 ? 10.592 -3.228 -4.013 1.00 0.00 89 GLY A O 6
ATOM 10973 N N . ASP A 1 90 ? 12.393 -4.253 -3.135 1.00 0.00 90 ASP A N 6
ATOM 10974 C CA . ASP A 1 90 ? 11.953 -5.596 -3.484 1.00 0.00 90 ASP A CA 6
ATOM 10975 C C . ASP A 1 90 ? 10.842 -6.054 -2.546 1.00 0.00 90 ASP A C 6
ATOM 10976 O O . ASP A 1 90 ? 9.659 -5.857 -2.834 1.00 0.00 90 ASP A O 6
ATOM 10985 N N . ASN A 1 91 ? 11.240 -6.631 -1.413 1.00 0.00 91 ASN A N 6
ATOM 10986 C CA . ASN A 1 91 ? 10.302 -7.124 -0.410 1.00 0.00 91 ASN A CA 6
ATOM 10987 C C . ASN A 1 91 ? 9.402 -8.207 -1.001 1.00 0.00 91 ASN A C 6
ATOM 10988 O O . ASN A 1 91 ? 8.221 -7.975 -1.254 1.00 0.00 91 ASN A O 6
ATOM 10999 N N . VAL A 1 92 ? 10.015 -9.371 -1.241 1.00 0.00 92 VAL A N 6
ATOM 11000 C CA . VAL A 1 92 ? 9.354 -10.567 -1.787 1.00 0.00 92 VAL A CA 6
ATOM 11001 C C . VAL A 1 92 ? 8.706 -10.316 -3.153 1.00 0.00 92 VAL A C 6
ATOM 11002 O O . VAL A 1 92 ? 8.906 -9.264 -3.765 1.00 0.00 92 VAL A O 6
ATOM 11015 N N . ASN A 1 93 ? 7.964 -11.321 -3.629 1.00 0.00 93 ASN A N 6
ATOM 11016 C CA . ASN A 1 93 ? 7.280 -11.269 -4.923 1.00 0.00 93 ASN A CA 6
ATOM 11017 C C . ASN A 1 93 ? 8.290 -11.362 -6.063 1.00 0.00 93 ASN A C 6
ATOM 11018 O O . ASN A 1 93 ? 9.031 -10.420 -6.330 1.00 0.00 93 ASN A O 6
ATOM 11029 N N . LEU A 1 94 ? 8.317 -12.510 -6.728 1.00 0.00 94 LEU A N 6
ATOM 11030 C CA . LEU A 1 94 ? 9.246 -12.732 -7.829 1.00 0.00 94 LEU A CA 6
ATOM 11031 C C . LEU A 1 94 ? 8.958 -11.782 -8.986 1.00 0.00 94 LEU A C 6
ATOM 11032 O O . LEU A 1 94 ? 7.853 -11.258 -9.114 1.00 0.00 94 LEU A O 6
ATOM 11048 N N . SER A 1 95 ? 9.970 -11.537 -9.802 1.00 0.00 95 SER A N 6
ATOM 11049 C CA . SER A 1 95 ? 9.837 -10.648 -10.945 1.00 0.00 95 SER A CA 6
ATOM 11050 C C . SER A 1 95 ? 10.743 -11.117 -12.077 1.00 0.00 95 SER A C 6
ATOM 11051 O O . SER A 1 95 ? 11.969 -11.043 -11.975 1.00 0.00 95 SER A O 6
ATOM 11059 N N . GLU A 1 96 ? 10.138 -11.626 -13.137 1.00 0.00 96 GLU A N 6
ATOM 11060 C CA . GLU A 1 96 ? 10.882 -12.113 -14.286 1.00 0.00 96 GLU A CA 6
ATOM 11061 C C . GLU A 1 96 ? 10.894 -11.070 -15.403 1.00 0.00 96 GLU A C 6
ATOM 11062 O O . GLU A 1 96 ? 10.703 -9.877 -15.157 1.00 0.00 96 GLU A O 6
ATOM 11074 N N . ALA A 1 97 ? 11.132 -11.519 -16.629 1.00 0.00 97 ALA A N 6
ATOM 11075 C CA . ALA A 1 97 ? 11.167 -10.627 -17.773 1.00 0.00 97 ALA A CA 6
ATOM 11076 C C . ALA A 1 97 ? 9.756 -10.224 -18.183 1.00 0.00 97 ALA A C 6
ATOM 11077 O O . ALA A 1 97 ? 9.020 -11.013 -18.772 1.00 0.00 97 ALA A O 6
ATOM 11084 N N . ILE A 1 98 ? 9.390 -8.987 -17.874 1.00 0.00 98 ILE A N 6
ATOM 11085 C CA . ILE A 1 98 ? 8.071 -8.478 -18.210 1.00 0.00 98 ILE A CA 6
ATOM 11086 C C . ILE A 1 98 ? 8.084 -7.960 -19.633 1.00 0.00 98 ILE A C 6
ATOM 11087 O O . ILE A 1 98 ? 7.043 -7.688 -20.227 1.00 0.00 98 ILE A O 6
ATOM 11103 N N . ASN A 1 99 ? 9.284 -7.843 -20.177 1.00 0.00 99 ASN A N 6
ATOM 11104 C CA . ASN A 1 99 ? 9.460 -7.374 -21.532 1.00 0.00 99 ASN A CA 6
ATOM 11105 C C . ASN A 1 99 ? 9.711 -8.558 -22.454 1.00 0.00 99 ASN A C 6
ATOM 11106 O O . ASN A 1 99 ? 10.794 -9.145 -22.428 1.00 0.00 99 ASN A O 6
ATOM 11117 N N . VAL A 1 100 ? 8.695 -8.903 -23.243 1.00 0.00 100 VAL A N 6
ATOM 11118 C CA . VAL A 1 100 ? 8.758 -10.021 -24.188 1.00 0.00 100 VAL A CA 6
ATOM 11119 C C . VAL A 1 100 ? 8.671 -11.362 -23.462 1.00 0.00 100 VAL A C 6
ATOM 11120 O O . VAL A 1 100 ? 9.612 -11.788 -22.793 1.00 0.00 100 VAL A O 6
ATOM 11133 N N . GLN A 1 101 ? 7.523 -12.007 -23.585 1.00 0.00 101 GLN A N 6
ATOM 11134 C CA . GLN A 1 101 ? 7.298 -13.300 -22.961 1.00 0.00 101 GLN A CA 6
ATOM 11135 C C . GLN A 1 101 ? 7.414 -14.421 -23.988 1.00 0.00 101 GLN A C 6
ATOM 11136 O O . GLN A 1 101 ? 7.729 -15.559 -23.640 1.00 0.00 101 GLN A O 6
ATOM 11150 N N . LEU A 1 102 ? 7.155 -14.103 -25.254 1.00 0.00 102 LEU A N 6
ATOM 11151 C CA . LEU A 1 102 ? 7.224 -15.104 -26.310 1.00 0.00 102 LEU A CA 6
ATOM 11152 C C . LEU A 1 102 ? 8.014 -14.603 -27.518 1.00 0.00 102 LEU A C 6
ATOM 11153 O O . LEU A 1 102 ? 9.197 -14.909 -27.667 1.00 0.00 102 LEU A O 6
ATOM 11169 N N . THR A 1 103 ? 7.359 -13.834 -28.379 1.00 0.00 103 THR A N 6
ATOM 11170 C CA . THR A 1 103 ? 7.992 -13.314 -29.589 1.00 0.00 103 THR A CA 6
ATOM 11171 C C . THR A 1 103 ? 7.227 -12.107 -30.130 1.00 0.00 103 THR A C 6
ATOM 11172 O O . THR A 1 103 ? 7.812 -11.052 -30.395 1.00 0.00 103 THR A O 6
ATOM 11183 N N . LEU A 1 104 ? 5.914 -12.267 -30.280 1.00 0.00 104 LEU A N 6
ATOM 11184 C CA . LEU A 1 104 ? 5.051 -11.205 -30.801 1.00 0.00 104 LEU A CA 6
ATOM 11185 C C . LEU A 1 104 ? 4.663 -10.225 -29.698 1.00 0.00 104 LEU A C 6
ATOM 11186 O O . LEU A 1 104 ? 3.522 -9.771 -29.623 1.00 0.00 104 LEU A O 6
ATOM 11202 N N . ASP A 1 105 ? 5.623 -9.902 -28.854 1.00 0.00 105 ASP A N 6
ATOM 11203 C CA . ASP A 1 105 ? 5.399 -8.991 -27.745 1.00 0.00 105 ASP A CA 6
ATOM 11204 C C . ASP A 1 105 ? 5.700 -7.560 -28.162 1.00 0.00 105 ASP A C 6
ATOM 11205 O O . ASP A 1 105 ? 6.641 -7.306 -28.921 1.00 0.00 105 ASP A O 6
ATOM 11214 N N . THR A 1 106 ? 4.902 -6.629 -27.664 1.00 0.00 106 THR A N 6
ATOM 11215 C CA . THR A 1 106 ? 5.081 -5.223 -27.978 1.00 0.00 106 THR A CA 6
ATOM 11216 C C . THR A 1 106 ? 6.239 -4.636 -27.174 1.00 0.00 106 THR A C 6
ATOM 11217 O O . THR A 1 106 ? 6.081 -4.273 -26.010 1.00 0.00 106 THR A O 6
ATOM 11228 N N . LYS A 1 107 ? 7.402 -4.570 -27.805 1.00 0.00 107 LYS A N 6
ATOM 11229 C CA . LYS A 1 107 ? 8.598 -4.041 -27.167 1.00 0.00 107 LYS A CA 6
ATOM 11230 C C . LYS A 1 107 ? 8.531 -2.520 -27.076 1.00 0.00 107 LYS A C 6
ATOM 11231 O O . LYS A 1 107 ? 8.816 -1.816 -28.045 1.00 0.00 107 LYS A O 6
ATOM 11250 N N . LEU A 1 108 ? 8.139 -2.025 -25.910 1.00 0.00 108 LEU A N 6
ATOM 11251 C CA . LEU A 1 108 ? 8.022 -0.594 -25.676 1.00 0.00 108 LEU A CA 6
ATOM 11252 C C . LEU A 1 108 ? 8.758 -0.206 -24.399 1.00 0.00 108 LEU A C 6
ATOM 11253 O O . LEU A 1 108 ? 8.827 -0.994 -23.457 1.00 0.00 108 LEU A O 6
ATOM 11269 N N . PRO A 1 109 ? 9.333 1.007 -24.359 1.00 0.00 109 PRO A N 6
ATOM 11270 C CA . PRO A 1 109 ? 10.057 1.495 -23.186 1.00 0.00 109 PRO A CA 6
ATOM 11271 C C . PRO A 1 109 ? 9.121 2.020 -22.099 1.00 0.00 109 PRO A C 6
ATOM 11272 O O . PRO A 1 109 ? 7.898 1.924 -22.214 1.00 0.00 109 PRO A O 6
ATOM 11283 N N . GLU A 1 110 ? 9.706 2.597 -21.061 1.00 0.00 110 GLU A N 6
ATOM 11284 C CA . GLU A 1 110 ? 8.942 3.135 -19.945 1.00 0.00 110 GLU A CA 6
ATOM 11285 C C . GLU A 1 110 ? 8.542 4.583 -20.216 1.00 0.00 110 GLU A C 6
ATOM 11286 O O . GLU A 1 110 ? 7.536 5.067 -19.696 1.00 0.00 110 GLU A O 6
ATOM 11298 N N . ALA A 1 111 ? 9.360 5.263 -21.022 1.00 0.00 111 ALA A N 6
ATOM 11299 C CA . ALA A 1 111 ? 9.132 6.654 -21.405 1.00 0.00 111 ALA A CA 6
ATOM 11300 C C . ALA A 1 111 ? 9.313 7.595 -20.214 1.00 0.00 111 ALA A C 6
ATOM 11301 O O . ALA A 1 111 ? 9.563 7.161 -19.088 1.00 0.00 111 ALA A O 6
ATOM 11308 N N . LYS A 1 112 ? 9.201 8.890 -20.470 1.00 0.00 112 LYS A N 6
ATOM 11309 C CA . LYS A 1 112 ? 9.362 9.888 -19.423 1.00 0.00 112 LYS A CA 6
ATOM 11310 C C . LYS A 1 112 ? 8.204 10.876 -19.435 1.00 0.00 112 LYS A C 6
ATOM 11311 O O . LYS A 1 112 ? 8.396 12.066 -19.200 1.00 0.00 112 LYS A O 6
ATOM 11330 N N . GLU A 1 113 ? 7.008 10.356 -19.715 1.00 0.00 113 GLU A N 6
ATOM 11331 C CA . GLU A 1 113 ? 5.785 11.159 -19.764 1.00 0.00 113 GLU A CA 6
ATOM 11332 C C . GLU A 1 113 ? 5.949 12.387 -20.658 1.00 0.00 113 GLU A C 6
ATOM 11333 O O . GLU A 1 113 ? 5.914 13.528 -20.194 1.00 0.00 113 GLU A O 6
ATOM 11345 N N . LEU A 1 114 ? 6.085 12.148 -21.954 1.00 0.00 114 LEU A N 6
ATOM 11346 C CA . LEU A 1 114 ? 6.269 13.228 -22.913 1.00 0.00 114 LEU A CA 6
ATOM 11347 C C . LEU A 1 114 ? 4.934 13.845 -23.327 1.00 0.00 114 LEU A C 6
ATOM 11348 O O . LEU A 1 114 ? 4.747 14.226 -24.483 1.00 0.00 114 LEU A O 6
ATOM 11364 N N . HIS A 1 115 ? 4.010 13.954 -22.381 1.00 0.00 115 HIS A N 6
ATOM 11365 C CA . HIS A 1 115 ? 2.704 14.540 -22.659 1.00 0.00 115 HIS A CA 6
ATOM 11366 C C . HIS A 1 115 ? 2.791 16.059 -22.619 1.00 0.00 115 HIS A C 6
ATOM 11367 O O . HIS A 1 115 ? 2.240 16.737 -23.488 1.00 0.00 115 HIS A O 6
ATOM 11382 N N . HIS A 1 116 ? 3.511 16.567 -21.609 1.00 0.00 116 HIS A N 6
ATOM 11383 C CA . HIS A 1 116 ? 3.721 18.011 -21.390 1.00 0.00 116 HIS A CA 6
ATOM 11384 C C . HIS A 1 116 ? 2.494 18.849 -21.761 1.00 0.00 116 HIS A C 6
ATOM 11385 O O . HIS A 1 116 ? 2.515 19.630 -22.716 1.00 0.00 116 HIS A O 6
ATOM 11400 N N . HIS A 1 117 ? 1.424 18.678 -20.997 1.00 0.00 117 HIS A N 6
ATOM 11401 C CA . HIS A 1 117 ? 0.187 19.413 -21.226 1.00 0.00 117 HIS A CA 6
ATOM 11402 C C . HIS A 1 117 ? -0.502 19.706 -19.901 1.00 0.00 117 HIS A C 6
ATOM 11403 O O . HIS A 1 117 ? -0.963 18.792 -19.222 1.00 0.00 117 HIS A O 6
ATOM 11418 N N . HIS A 1 118 ? -0.565 20.981 -19.535 1.00 0.00 118 HIS A N 6
ATOM 11419 C CA . HIS A 1 118 ? -1.203 21.381 -18.285 1.00 0.00 118 HIS A CA 6
ATOM 11420 C C . HIS A 1 118 ? -2.719 21.223 -18.377 1.00 0.00 118 HIS A C 6
ATOM 11421 O O . HIS A 1 118 ? -3.402 21.103 -17.363 1.00 0.00 118 HIS A O 6
ATOM 11436 N N . HIS A 1 119 ? -3.240 21.230 -19.596 1.00 0.00 119 HIS A N 6
ATOM 11437 C CA . HIS A 1 119 ? -4.670 21.073 -19.805 1.00 0.00 119 HIS A CA 6
ATOM 11438 C C . HIS A 1 119 ? -4.951 19.818 -20.613 1.00 0.00 119 HIS A C 6
ATOM 11439 O O . HIS A 1 119 ? -4.236 19.506 -21.566 1.00 0.00 119 HIS A O 6
ATOM 11454 N N . HIS A 1 120 ? -5.996 19.118 -20.217 1.00 0.00 120 HIS A N 6
ATOM 11455 C CA . HIS A 1 120 ? -6.428 17.908 -20.882 1.00 0.00 120 HIS A CA 6
ATOM 11456 C C . HIS A 1 120 ? -7.938 17.816 -20.744 1.00 0.00 120 HIS A C 6
ATOM 11457 O O . HIS A 1 120 ? -8.489 16.718 -20.911 1.00 0.00 120 HIS A O 6
ATOM 11473 N N . MET A 1 1 ? 3.098 14.679 4.823 1.00 0.00 1 MET A N 7
ATOM 11474 C CA . MET A 1 1 ? 2.206 15.408 3.898 1.00 0.00 1 MET A CA 7
ATOM 11475 C C . MET A 1 1 ? 0.895 14.653 3.753 1.00 0.00 1 MET A C 7
ATOM 11476 O O . MET A 1 1 ? 0.800 13.494 4.151 1.00 0.00 1 MET A O 7
ATOM 11492 N N . GLN A 1 2 ? -0.115 15.303 3.196 1.00 0.00 2 GLN A N 7
ATOM 11493 C CA . GLN A 1 2 ? -1.411 14.667 3.025 1.00 0.00 2 GLN A CA 7
ATOM 11494 C C . GLN A 1 2 ? -1.643 14.295 1.569 1.00 0.00 2 GLN A C 7
ATOM 11495 O O . GLN A 1 2 ? -1.303 15.057 0.665 1.00 0.00 2 GLN A O 7
ATOM 11509 N N . ILE A 1 3 ? -2.195 13.113 1.357 1.00 0.00 3 ILE A N 7
ATOM 11510 C CA . ILE A 1 3 ? -2.514 12.633 0.025 1.00 0.00 3 ILE A CA 7
ATOM 11511 C C . ILE A 1 3 ? -4.012 12.378 -0.047 1.00 0.00 3 ILE A C 7
ATOM 11512 O O . ILE A 1 3 ? -4.536 11.538 0.682 1.00 0.00 3 ILE A O 7
ATOM 11528 N N . TYR A 1 4 ? -4.699 13.108 -0.905 1.00 0.00 4 TYR A N 7
ATOM 11529 C CA . TYR A 1 4 ? -6.140 12.965 -1.031 1.00 0.00 4 TYR A CA 7
ATOM 11530 C C . TYR A 1 4 ? -6.499 12.067 -2.207 1.00 0.00 4 TYR A C 7
ATOM 11531 O O . TYR A 1 4 ? -5.932 12.183 -3.295 1.00 0.00 4 TYR A O 7
ATOM 11549 N N . THR A 1 5 ? -7.441 11.168 -1.976 1.00 0.00 5 THR A N 7
ATOM 11550 C CA . THR A 1 5 ? -7.883 10.236 -2.994 1.00 0.00 5 THR A CA 7
ATOM 11551 C C . THR A 1 5 ? -9.408 10.184 -3.055 1.00 0.00 5 THR A C 7
ATOM 11552 O O . THR A 1 5 ? -10.088 10.405 -2.052 1.00 0.00 5 THR A O 7
ATOM 11563 N N . SER A 1 6 ? -9.937 9.914 -4.234 1.00 0.00 6 SER A N 7
ATOM 11564 C CA . SER A 1 6 ? -11.368 9.806 -4.431 1.00 0.00 6 SER A CA 7
ATOM 11565 C C . SER A 1 6 ? -11.686 8.453 -5.057 1.00 0.00 6 SER A C 7
ATOM 11566 O O . SER A 1 6 ? -11.748 8.310 -6.279 1.00 0.00 6 SER A O 7
ATOM 11574 N N . GLU A 1 7 ? -11.883 7.473 -4.192 1.00 0.00 7 GLU A N 7
ATOM 11575 C CA . GLU A 1 7 ? -12.172 6.100 -4.586 1.00 0.00 7 GLU A CA 7
ATOM 11576 C C . GLU A 1 7 ? -13.503 5.986 -5.332 1.00 0.00 7 GLU A C 7
ATOM 11577 O O . GLU A 1 7 ? -13.649 5.156 -6.228 1.00 0.00 7 GLU A O 7
ATOM 11589 N N . LYS A 1 8 ? -14.464 6.830 -4.973 1.00 0.00 8 LYS A N 7
ATOM 11590 C CA . LYS A 1 8 ? -15.774 6.808 -5.618 1.00 0.00 8 LYS A CA 7
ATOM 11591 C C . LYS A 1 8 ? -15.695 7.496 -6.976 1.00 0.00 8 LYS A C 7
ATOM 11592 O O . LYS A 1 8 ? -16.600 7.389 -7.801 1.00 0.00 8 LYS A O 7
ATOM 11611 N N . ARG A 1 9 ? -14.603 8.216 -7.182 1.00 0.00 9 ARG A N 7
ATOM 11612 C CA . ARG A 1 9 ? -14.364 8.928 -8.427 1.00 0.00 9 ARG A CA 7
ATOM 11613 C C . ARG A 1 9 ? -13.530 8.066 -9.359 1.00 0.00 9 ARG A C 7
ATOM 11614 O O . ARG A 1 9 ? -13.789 7.980 -10.558 1.00 0.00 9 ARG A O 7
ATOM 11635 N N . GLY A 1 10 ? -12.516 7.441 -8.777 1.00 0.00 10 GLY A N 7
ATOM 11636 C CA . GLY A 1 10 ? -11.636 6.571 -9.528 1.00 0.00 10 GLY A CA 7
ATOM 11637 C C . GLY A 1 10 ? -10.753 7.315 -10.513 1.00 0.00 10 GLY A C 7
ATOM 11638 O O . GLY A 1 10 ? -10.400 6.774 -11.565 1.00 0.00 10 GLY A O 7
ATOM 11642 N N . SER A 1 11 ? -10.373 8.540 -10.176 1.00 0.00 11 SER A N 7
ATOM 11643 C CA . SER A 1 11 ? -9.528 9.333 -11.053 1.00 0.00 11 SER A CA 7
ATOM 11644 C C . SER A 1 11 ? -8.073 8.882 -10.930 1.00 0.00 11 SER A C 7
ATOM 11645 O O . SER A 1 11 ? -7.361 9.286 -10.015 1.00 0.00 11 SER A O 7
ATOM 11653 N N . ASP A 1 12 ? -7.629 8.069 -11.880 1.00 0.00 12 ASP A N 7
ATOM 11654 C CA . ASP A 1 12 ? -6.267 7.548 -11.857 1.00 0.00 12 ASP A CA 7
ATOM 11655 C C . ASP A 1 12 ? -5.270 8.534 -12.447 1.00 0.00 12 ASP A C 7
ATOM 11656 O O . ASP A 1 12 ? -4.255 8.853 -11.828 1.00 0.00 12 ASP A O 7
ATOM 11665 N N . THR A 1 13 ? -5.564 9.018 -13.641 1.00 0.00 13 THR A N 7
ATOM 11666 C CA . THR A 1 13 ? -4.684 9.954 -14.322 1.00 0.00 13 THR A CA 7
ATOM 11667 C C . THR A 1 13 ? -5.103 11.398 -14.074 1.00 0.00 13 THR A C 7
ATOM 11668 O O . THR A 1 13 ? -4.341 12.326 -14.328 1.00 0.00 13 THR A O 7
ATOM 11679 N N . ALA A 1 14 ? -6.314 11.577 -13.571 1.00 0.00 14 ALA A N 7
ATOM 11680 C CA . ALA A 1 14 ? -6.833 12.909 -13.295 1.00 0.00 14 ALA A CA 7
ATOM 11681 C C . ALA A 1 14 ? -6.429 13.372 -11.902 1.00 0.00 14 ALA A C 7
ATOM 11682 O O . ALA A 1 14 ? -6.415 14.565 -11.611 1.00 0.00 14 ALA A O 7
ATOM 11689 N N . GLY A 1 15 ? -6.117 12.414 -11.043 1.00 0.00 15 GLY A N 7
ATOM 11690 C CA . GLY A 1 15 ? -5.728 12.733 -9.695 1.00 0.00 15 GLY A CA 7
ATOM 11691 C C . GLY A 1 15 ? -4.239 12.609 -9.491 1.00 0.00 15 GLY A C 7
ATOM 11692 O O . GLY A 1 15 ? -3.615 11.675 -9.994 1.00 0.00 15 GLY A O 7
ATOM 11696 N N . ASN A 1 16 ? -3.664 13.544 -8.759 1.00 0.00 16 ASN A N 7
ATOM 11697 C CA . ASN A 1 16 ? -2.239 13.514 -8.486 1.00 0.00 16 ASN A CA 7
ATOM 11698 C C . ASN A 1 16 ? -2.013 13.228 -7.006 1.00 0.00 16 ASN A C 7
ATOM 11699 O O . ASN A 1 16 ? -0.882 13.024 -6.555 1.00 0.00 16 ASN A O 7
ATOM 11710 N N . GLY A 1 17 ? -3.110 13.190 -6.259 1.00 0.00 17 GLY A N 7
ATOM 11711 C CA . GLY A 1 17 ? -3.044 12.926 -4.838 1.00 0.00 17 GLY A CA 7
ATOM 11712 C C . GLY A 1 17 ? -3.271 14.170 -4.005 1.00 0.00 17 GLY A C 7
ATOM 11713 O O . GLY A 1 17 ? -2.977 14.187 -2.811 1.00 0.00 17 GLY A O 7
ATOM 11717 N N . THR A 1 18 ? -3.801 15.208 -4.629 1.00 0.00 18 THR A N 7
ATOM 11718 C CA . THR A 1 18 ? -4.075 16.452 -3.936 1.00 0.00 18 THR A CA 7
ATOM 11719 C C . THR A 1 18 ? -5.578 16.631 -3.719 1.00 0.00 18 THR A C 7
ATOM 11720 O O . THR A 1 18 ? -6.348 15.687 -3.902 1.00 0.00 18 THR A O 7
ATOM 11731 N N . GLU A 1 19 ? -6.001 17.835 -3.349 1.00 0.00 19 GLU A N 7
ATOM 11732 C CA . GLU A 1 19 ? -7.412 18.096 -3.089 1.00 0.00 19 GLU A CA 7
ATOM 11733 C C . GLU A 1 19 ? -8.168 18.357 -4.384 1.00 0.00 19 GLU A C 7
ATOM 11734 O O . GLU A 1 19 ? -9.269 17.839 -4.591 1.00 0.00 19 GLU A O 7
ATOM 11746 N N . GLU A 1 20 ? -7.571 19.152 -5.251 1.00 0.00 20 GLU A N 7
ATOM 11747 C CA . GLU A 1 20 ? -8.174 19.481 -6.530 1.00 0.00 20 GLU A CA 7
ATOM 11748 C C . GLU A 1 20 ? -8.023 18.308 -7.495 1.00 0.00 20 GLU A C 7
ATOM 11749 O O . GLU A 1 20 ? -8.853 18.103 -8.382 1.00 0.00 20 GLU A O 7
ATOM 11761 N N . ALA A 1 21 ? -6.966 17.532 -7.299 1.00 0.00 21 ALA A N 7
ATOM 11762 C CA . ALA A 1 21 ? -6.706 16.364 -8.120 1.00 0.00 21 ALA A CA 7
ATOM 11763 C C . ALA A 1 21 ? -6.503 15.142 -7.231 1.00 0.00 21 ALA A C 7
ATOM 11764 O O . ALA A 1 21 ? -5.371 14.749 -6.943 1.00 0.00 21 ALA A O 7
ATOM 11771 N N . PRO A 1 22 ? -7.602 14.522 -6.787 1.00 0.00 22 PRO A N 7
ATOM 11772 C CA . PRO A 1 22 ? -7.565 13.350 -5.918 1.00 0.00 22 PRO A CA 7
ATOM 11773 C C . PRO A 1 22 ? -7.342 12.065 -6.704 1.00 0.00 22 PRO A C 7
ATOM 11774 O O . PRO A 1 22 ? -7.967 11.843 -7.745 1.00 0.00 22 PRO A O 7
ATOM 11785 N N . LEU A 1 23 ? -6.455 11.221 -6.195 1.00 0.00 23 LEU A N 7
ATOM 11786 C CA . LEU A 1 23 ? -6.126 9.959 -6.847 1.00 0.00 23 LEU A CA 7
ATOM 11787 C C . LEU A 1 23 ? -7.309 8.994 -6.851 1.00 0.00 23 LEU A C 7
ATOM 11788 O O . LEU A 1 23 ? -8.320 9.234 -6.199 1.00 0.00 23 LEU A O 7
ATOM 11804 N N . LYS A 1 24 ? -7.160 7.903 -7.585 1.00 0.00 24 LYS A N 7
ATOM 11805 C CA . LYS A 1 24 ? -8.208 6.899 -7.713 1.00 0.00 24 LYS A CA 7
ATOM 11806 C C . LYS A 1 24 ? -8.400 6.104 -6.427 1.00 0.00 24 LYS A C 7
ATOM 11807 O O . LYS A 1 24 ? -9.484 6.099 -5.857 1.00 0.00 24 LYS A O 7
ATOM 11826 N N . THR A 1 25 ? -7.358 5.436 -5.971 1.00 0.00 25 THR A N 7
ATOM 11827 C CA . THR A 1 25 ? -7.458 4.641 -4.762 1.00 0.00 25 THR A CA 7
ATOM 11828 C C . THR A 1 25 ? -6.252 4.857 -3.864 1.00 0.00 25 THR A C 7
ATOM 11829 O O . THR A 1 25 ? -5.258 5.458 -4.282 1.00 0.00 25 THR A O 7
ATOM 11840 N N . VAL A 1 26 ? -6.343 4.358 -2.636 1.00 0.00 26 VAL A N 7
ATOM 11841 C CA . VAL A 1 26 ? -5.260 4.478 -1.666 1.00 0.00 26 VAL A CA 7
ATOM 11842 C C . VAL A 1 26 ? -3.975 3.848 -2.208 1.00 0.00 26 VAL A C 7
ATOM 11843 O O . VAL A 1 26 ? -2.872 4.270 -1.869 1.00 0.00 26 VAL A O 7
ATOM 11856 N N . LEU A 1 27 ? -4.131 2.860 -3.085 1.00 0.00 27 LEU A N 7
ATOM 11857 C CA . LEU A 1 27 ? -2.994 2.176 -3.684 1.00 0.00 27 LEU A CA 7
ATOM 11858 C C . LEU A 1 27 ? -2.107 3.161 -4.441 1.00 0.00 27 LEU A C 7
ATOM 11859 O O . LEU A 1 27 ? -0.884 3.100 -4.353 1.00 0.00 27 LEU A O 7
ATOM 11875 N N . GLN A 1 28 ? -2.736 4.090 -5.156 1.00 0.00 28 GLN A N 7
ATOM 11876 C CA . GLN A 1 28 ? -2.013 5.091 -5.930 1.00 0.00 28 GLN A CA 7
ATOM 11877 C C . GLN A 1 28 ? -1.307 6.088 -5.018 1.00 0.00 28 GLN A C 7
ATOM 11878 O O . GLN A 1 28 ? -0.428 6.830 -5.450 1.00 0.00 28 GLN A O 7
ATOM 11892 N N . ALA A 1 29 ? -1.716 6.132 -3.765 1.00 0.00 29 ALA A N 7
ATOM 11893 C CA . ALA A 1 29 ? -1.082 7.013 -2.804 1.00 0.00 29 ALA A CA 7
ATOM 11894 C C . ALA A 1 29 ? 0.146 6.317 -2.233 1.00 0.00 29 ALA A C 7
ATOM 11895 O O . ALA A 1 29 ? 1.128 6.952 -1.856 1.00 0.00 29 ALA A O 7
ATOM 11902 N N . ILE A 1 30 ? 0.082 4.990 -2.213 1.00 0.00 30 ILE A N 7
ATOM 11903 C CA . ILE A 1 30 ? 1.162 4.166 -1.693 1.00 0.00 30 ILE A CA 7
ATOM 11904 C C . ILE A 1 30 ? 2.251 3.939 -2.739 1.00 0.00 30 ILE A C 7
ATOM 11905 O O . ILE A 1 30 ? 3.428 3.824 -2.394 1.00 0.00 30 ILE A O 7
ATOM 11921 N N . VAL A 1 31 ? 1.862 3.870 -4.010 1.00 0.00 31 VAL A N 7
ATOM 11922 C CA . VAL A 1 31 ? 2.822 3.676 -5.101 1.00 0.00 31 VAL A CA 7
ATOM 11923 C C . VAL A 1 31 ? 3.903 4.760 -5.088 1.00 0.00 31 VAL A C 7
ATOM 11924 O O . VAL A 1 31 ? 5.036 4.527 -5.502 1.00 0.00 31 VAL A O 7
ATOM 11937 N N . LYS A 1 32 ? 3.541 5.941 -4.600 1.00 0.00 32 LYS A N 7
ATOM 11938 C CA . LYS A 1 32 ? 4.464 7.068 -4.532 1.00 0.00 32 LYS A CA 7
ATOM 11939 C C . LYS A 1 32 ? 5.366 6.981 -3.303 1.00 0.00 32 LYS A C 7
ATOM 11940 O O . LYS A 1 32 ? 6.378 7.672 -3.216 1.00 0.00 32 LYS A O 7
ATOM 11959 N N . LEU A 1 33 ? 4.997 6.129 -2.357 1.00 0.00 33 LEU A N 7
ATOM 11960 C CA . LEU A 1 33 ? 5.765 5.981 -1.126 1.00 0.00 33 LEU A CA 7
ATOM 11961 C C . LEU A 1 33 ? 6.520 4.658 -1.091 1.00 0.00 33 LEU A C 7
ATOM 11962 O O . LEU A 1 33 ? 7.337 4.424 -0.194 1.00 0.00 33 LEU A O 7
ATOM 11978 N N . ASP A 1 34 ? 6.232 3.793 -2.063 1.00 0.00 34 ASP A N 7
ATOM 11979 C CA . ASP A 1 34 ? 6.870 2.476 -2.158 1.00 0.00 34 ASP A CA 7
ATOM 11980 C C . ASP A 1 34 ? 6.490 1.613 -0.947 1.00 0.00 34 ASP A C 7
ATOM 11981 O O . ASP A 1 34 ? 7.198 0.687 -0.555 1.00 0.00 34 ASP A O 7
ATOM 11990 N N . GLY A 1 35 ? 5.348 1.925 -0.352 1.00 0.00 35 GLY A N 7
ATOM 11991 C CA . GLY A 1 35 ? 4.878 1.166 0.793 1.00 0.00 35 GLY A CA 7
ATOM 11992 C C . GLY A 1 35 ? 5.324 1.747 2.120 1.00 0.00 35 GLY A C 7
ATOM 11993 O O . GLY A 1 35 ? 4.847 1.333 3.175 1.00 0.00 35 GLY A O 7
ATOM 11997 N N . LYS A 1 36 ? 6.232 2.710 2.079 1.00 0.00 36 LYS A N 7
ATOM 11998 C CA . LYS A 1 36 ? 6.727 3.329 3.299 1.00 0.00 36 LYS A CA 7
ATOM 11999 C C . LYS A 1 36 ? 5.808 4.466 3.723 1.00 0.00 36 LYS A C 7
ATOM 12000 O O . LYS A 1 36 ? 5.992 5.614 3.320 1.00 0.00 36 LYS A O 7
ATOM 12019 N N . ILE A 1 37 ? 4.810 4.131 4.526 1.00 0.00 37 ILE A N 7
ATOM 12020 C CA . ILE A 1 37 ? 3.857 5.116 5.006 1.00 0.00 37 ILE A CA 7
ATOM 12021 C C . ILE A 1 37 ? 4.386 5.803 6.258 1.00 0.00 37 ILE A C 7
ATOM 12022 O O . ILE A 1 37 ? 4.369 5.228 7.348 1.00 0.00 37 ILE A O 7
ATOM 12038 N N . GLU A 1 38 ? 4.858 7.027 6.087 1.00 0.00 38 GLU A N 7
ATOM 12039 C CA . GLU A 1 38 ? 5.397 7.814 7.188 1.00 0.00 38 GLU A CA 7
ATOM 12040 C C . GLU A 1 38 ? 4.277 8.281 8.119 1.00 0.00 38 GLU A C 7
ATOM 12041 O O . GLU A 1 38 ? 3.101 8.278 7.747 1.00 0.00 38 GLU A O 7
ATOM 12053 N N . ALA A 1 39 ? 4.655 8.678 9.324 1.00 0.00 39 ALA A N 7
ATOM 12054 C CA . ALA A 1 39 ? 3.716 9.176 10.311 1.00 0.00 39 ALA A CA 7
ATOM 12055 C C . ALA A 1 39 ? 3.181 10.537 9.880 1.00 0.00 39 ALA A C 7
ATOM 12056 O O . ALA A 1 39 ? 2.019 10.874 10.134 1.00 0.00 39 ALA A O 7
ATOM 12063 N N . ASP A 1 40 ? 4.041 11.324 9.234 1.00 0.00 40 ASP A N 7
ATOM 12064 C CA . ASP A 1 40 ? 3.649 12.640 8.739 1.00 0.00 40 ASP A CA 7
ATOM 12065 C C . ASP A 1 40 ? 2.798 12.484 7.480 1.00 0.00 40 ASP A C 7
ATOM 12066 O O . ASP A 1 40 ? 2.067 13.397 7.076 1.00 0.00 40 ASP A O 7
ATOM 12075 N N . THR A 1 41 ? 2.863 11.302 6.887 1.00 0.00 41 THR A N 7
ATOM 12076 C CA . THR A 1 41 ? 2.100 11.012 5.689 1.00 0.00 41 THR A CA 7
ATOM 12077 C C . THR A 1 41 ? 0.678 10.588 6.044 1.00 0.00 41 THR A C 7
ATOM 12078 O O . THR A 1 41 ? 0.455 9.570 6.701 1.00 0.00 41 THR A O 7
ATOM 12089 N N . ARG A 1 42 ? -0.281 11.384 5.610 1.00 0.00 42 ARG A N 7
ATOM 12090 C CA . ARG A 1 42 ? -1.679 11.113 5.881 1.00 0.00 42 ARG A CA 7
ATOM 12091 C C . ARG A 1 42 ? -2.447 10.968 4.582 1.00 0.00 42 ARG A C 7
ATOM 12092 O O . ARG A 1 42 ? -2.390 11.840 3.719 1.00 0.00 42 ARG A O 7
ATOM 12113 N N . ILE A 1 43 ? -3.159 9.870 4.446 1.00 0.00 43 ILE A N 7
ATOM 12114 C CA . ILE A 1 43 ? -3.941 9.616 3.252 1.00 0.00 43 ILE A CA 7
ATOM 12115 C C . ILE A 1 43 ? -5.419 9.811 3.551 1.00 0.00 43 ILE A C 7
ATOM 12116 O O . ILE A 1 43 ? -5.947 9.266 4.522 1.00 0.00 43 ILE A O 7
ATOM 12132 N N . TRP A 1 44 ? -6.073 10.609 2.727 1.00 0.00 44 TRP A N 7
ATOM 12133 C CA . TRP A 1 44 ? -7.483 10.896 2.897 1.00 0.00 44 TRP A CA 7
ATOM 12134 C C . TRP A 1 44 ? -8.282 10.360 1.721 1.00 0.00 44 TRP A C 7
ATOM 12135 O O . TRP A 1 44 ? -7.841 10.430 0.574 1.00 0.00 44 TRP A O 7
ATOM 12156 N N . VAL A 1 45 ? -9.444 9.814 2.014 1.00 0.00 45 VAL A N 7
ATOM 12157 C CA . VAL A 1 45 ? -10.325 9.276 0.992 1.00 0.00 45 VAL A CA 7
ATOM 12158 C C . VAL A 1 45 ? -11.616 10.081 0.963 1.00 0.00 45 VAL A C 7
ATOM 12159 O O . VAL A 1 45 ? -11.754 11.061 1.690 1.00 0.00 45 VAL A O 7
ATOM 12172 N N . ASP A 1 46 ? -12.558 9.668 0.134 1.00 0.00 46 ASP A N 7
ATOM 12173 C CA . ASP A 1 46 ? -13.842 10.357 0.020 1.00 0.00 46 ASP A CA 7
ATOM 12174 C C . ASP A 1 46 ? -14.864 9.744 0.969 1.00 0.00 46 ASP A C 7
ATOM 12175 O O . ASP A 1 46 ? -16.062 10.025 0.884 1.00 0.00 46 ASP A O 7
ATOM 12184 N N . GLY A 1 47 ? -14.375 8.896 1.863 1.00 0.00 47 GLY A N 7
ATOM 12185 C CA . GLY A 1 47 ? -15.239 8.227 2.816 1.00 0.00 47 GLY A CA 7
ATOM 12186 C C . GLY A 1 47 ? -16.272 7.366 2.121 1.00 0.00 47 GLY A C 7
ATOM 12187 O O . GLY A 1 47 ? -15.926 6.493 1.318 1.00 0.00 47 GLY A O 7
ATOM 12191 N N . THR A 1 48 ? -17.535 7.608 2.419 1.00 0.00 48 THR A N 7
ATOM 12192 C CA . THR A 1 48 ? -18.619 6.872 1.795 1.00 0.00 48 THR A CA 7
ATOM 12193 C C . THR A 1 48 ? -19.529 7.832 1.038 1.00 0.00 48 THR A C 7
ATOM 12194 O O . THR A 1 48 ? -20.621 7.468 0.604 1.00 0.00 48 THR A O 7
ATOM 12205 N N . GLY A 1 49 ? -19.049 9.060 0.866 1.00 0.00 49 GLY A N 7
ATOM 12206 C CA . GLY A 1 49 ? -19.822 10.079 0.184 1.00 0.00 49 GLY A CA 7
ATOM 12207 C C . GLY A 1 49 ? -20.511 10.995 1.171 1.00 0.00 49 GLY A C 7
ATOM 12208 O O . GLY A 1 49 ? -21.219 11.927 0.787 1.00 0.00 49 GLY A O 7
ATOM 12212 N N . ASP A 1 50 ? -20.301 10.712 2.450 1.00 0.00 50 ASP A N 7
ATOM 12213 C CA . ASP A 1 50 ? -20.881 11.489 3.537 1.00 0.00 50 ASP A CA 7
ATOM 12214 C C . ASP A 1 50 ? -20.118 12.782 3.754 1.00 0.00 50 ASP A C 7
ATOM 12215 O O . ASP A 1 50 ? -20.711 13.849 3.903 1.00 0.00 50 ASP A O 7
ATOM 12224 N N . GLU A 1 51 ? -18.801 12.677 3.758 1.00 0.00 51 GLU A N 7
ATOM 12225 C CA . GLU A 1 51 ? -17.950 13.826 3.983 1.00 0.00 51 GLU A CA 7
ATOM 12226 C C . GLU A 1 51 ? -17.024 14.072 2.808 1.00 0.00 51 GLU A C 7
ATOM 12227 O O . GLU A 1 51 ? -16.949 13.261 1.884 1.00 0.00 51 GLU A O 7
ATOM 12239 N N . MET A 1 52 ? -16.319 15.192 2.854 1.00 0.00 52 MET A N 7
ATOM 12240 C CA . MET A 1 52 ? -15.397 15.549 1.788 1.00 0.00 52 MET A CA 7
ATOM 12241 C C . MET A 1 52 ? -14.179 14.635 1.811 1.00 0.00 52 MET A C 7
ATOM 12242 O O . MET A 1 52 ? -13.808 14.054 0.791 1.00 0.00 52 MET A O 7
ATOM 12256 N N . TRP A 1 53 ? -13.562 14.503 2.982 1.00 0.00 53 TRP A N 7
ATOM 12257 C CA . TRP A 1 53 ? -12.377 13.665 3.127 1.00 0.00 53 TRP A CA 7
ATOM 12258 C C . TRP A 1 53 ? -12.420 12.871 4.424 1.00 0.00 53 TRP A C 7
ATOM 12259 O O . TRP A 1 53 ? -12.672 13.423 5.495 1.00 0.00 53 TRP A O 7
ATOM 12280 N N . ASP A 1 54 ? -12.177 11.579 4.309 1.00 0.00 54 ASP A N 7
ATOM 12281 C CA . ASP A 1 54 ? -12.141 10.684 5.456 1.00 0.00 54 ASP A CA 7
ATOM 12282 C C . ASP A 1 54 ? -10.724 10.143 5.609 1.00 0.00 54 ASP A C 7
ATOM 12283 O O . ASP A 1 54 ? -9.959 10.121 4.644 1.00 0.00 54 ASP A O 7
ATOM 12292 N N . VAL A 1 55 ? -10.372 9.722 6.807 1.00 0.00 55 VAL A N 7
ATOM 12293 C CA . VAL A 1 55 ? -9.039 9.205 7.070 1.00 0.00 55 VAL A CA 7
ATOM 12294 C C . VAL A 1 55 ? -8.950 7.731 6.683 1.00 0.00 55 VAL A C 7
ATOM 12295 O O . VAL A 1 55 ? -9.781 6.920 7.093 1.00 0.00 55 VAL A O 7
ATOM 12308 N N . VAL A 1 56 ? -7.947 7.389 5.877 1.00 0.00 56 VAL A N 7
ATOM 12309 C CA . VAL A 1 56 ? -7.772 6.012 5.441 1.00 0.00 56 VAL A CA 7
ATOM 12310 C C . VAL A 1 56 ? -7.608 5.076 6.632 1.00 0.00 56 VAL A C 7
ATOM 12311 O O . VAL A 1 56 ? -6.791 5.305 7.531 1.00 0.00 56 VAL A O 7
ATOM 12324 N N . SER A 1 57 ? -8.410 4.031 6.635 1.00 0.00 57 SER A N 7
ATOM 12325 C CA . SER A 1 57 ? -8.373 3.047 7.694 1.00 0.00 57 SER A CA 7
ATOM 12326 C C . SER A 1 57 ? -7.054 2.286 7.641 1.00 0.00 57 SER A C 7
ATOM 12327 O O . SER A 1 57 ? -6.603 1.889 6.565 1.00 0.00 57 SER A O 7
ATOM 12335 N N . LYS A 1 58 ? -6.444 2.074 8.802 1.00 0.00 58 LYS A N 7
ATOM 12336 C CA . LYS A 1 58 ? -5.169 1.372 8.875 1.00 0.00 58 LYS A CA 7
ATOM 12337 C C . LYS A 1 58 ? -5.301 -0.063 8.382 1.00 0.00 58 LYS A C 7
ATOM 12338 O O . LYS A 1 58 ? -4.347 -0.636 7.867 1.00 0.00 58 LYS A O 7
ATOM 12357 N N . SER A 1 59 ? -6.488 -0.631 8.532 1.00 0.00 59 SER A N 7
ATOM 12358 C CA . SER A 1 59 ? -6.752 -1.990 8.087 1.00 0.00 59 SER A CA 7
ATOM 12359 C C . SER A 1 59 ? -6.740 -2.061 6.560 1.00 0.00 59 SER A C 7
ATOM 12360 O O . SER A 1 59 ? -6.187 -2.989 5.968 1.00 0.00 59 SER A O 7
ATOM 12368 N N . LYS A 1 60 ? -7.338 -1.053 5.933 1.00 0.00 60 LYS A N 7
ATOM 12369 C CA . LYS A 1 60 ? -7.408 -0.977 4.481 1.00 0.00 60 LYS A CA 7
ATOM 12370 C C . LYS A 1 60 ? -6.046 -0.593 3.918 1.00 0.00 60 LYS A C 7
ATOM 12371 O O . LYS A 1 60 ? -5.594 -1.147 2.913 1.00 0.00 60 LYS A O 7
ATOM 12390 N N . LEU A 1 61 ? -5.398 0.354 4.586 1.00 0.00 61 LEU A N 7
ATOM 12391 C CA . LEU A 1 61 ? -4.082 0.827 4.187 1.00 0.00 61 LEU A CA 7
ATOM 12392 C C . LEU A 1 61 ? -3.054 -0.299 4.260 1.00 0.00 61 LEU A C 7
ATOM 12393 O O . LEU A 1 61 ? -2.264 -0.487 3.337 1.00 0.00 61 LEU A O 7
ATOM 12409 N N . LYS A 1 62 ? -3.086 -1.051 5.356 1.00 0.00 62 LYS A N 7
ATOM 12410 C CA . LYS A 1 62 ? -2.155 -2.158 5.565 1.00 0.00 62 LYS A CA 7
ATOM 12411 C C . LYS A 1 62 ? -2.281 -3.194 4.453 1.00 0.00 62 LYS A C 7
ATOM 12412 O O . LYS A 1 62 ? -1.279 -3.717 3.961 1.00 0.00 62 LYS A O 7
ATOM 12431 N N . LYS A 1 63 ? -3.516 -3.487 4.067 1.00 0.00 63 LYS A N 7
ATOM 12432 C CA . LYS A 1 63 ? -3.775 -4.449 3.011 1.00 0.00 63 LYS A CA 7
ATOM 12433 C C . LYS A 1 63 ? -3.255 -3.934 1.675 1.00 0.00 63 LYS A C 7
ATOM 12434 O O . LYS A 1 63 ? -2.570 -4.652 0.948 1.00 0.00 63 LYS A O 7
ATOM 12453 N N . ALA A 1 64 ? -3.572 -2.681 1.372 1.00 0.00 64 ALA A N 7
ATOM 12454 C CA . ALA A 1 64 ? -3.151 -2.061 0.122 1.00 0.00 64 ALA A CA 7
ATOM 12455 C C . ALA A 1 64 ? -1.632 -1.959 0.036 1.00 0.00 64 ALA A C 7
ATOM 12456 O O . ALA A 1 64 ? -1.054 -2.151 -1.031 1.00 0.00 64 ALA A O 7
ATOM 12463 N N . THR A 1 65 ? -0.993 -1.662 1.162 1.00 0.00 65 THR A N 7
ATOM 12464 C CA . THR A 1 65 ? 0.459 -1.543 1.213 1.00 0.00 65 THR A CA 7
ATOM 12465 C C . THR A 1 65 ? 1.123 -2.857 0.800 1.00 0.00 65 THR A C 7
ATOM 12466 O O . THR A 1 65 ? 2.048 -2.874 -0.018 1.00 0.00 65 THR A O 7
ATOM 12477 N N . LYS A 1 66 ? 0.630 -3.956 1.355 1.00 0.00 66 LYS A N 7
ATOM 12478 C CA . LYS A 1 66 ? 1.163 -5.268 1.050 1.00 0.00 66 LYS A CA 7
ATOM 12479 C C . LYS A 1 66 ? 0.839 -5.663 -0.388 1.00 0.00 66 LYS A C 7
ATOM 12480 O O . LYS A 1 66 ? 1.699 -6.177 -1.105 1.00 0.00 66 LYS A O 7
ATOM 12499 N N . GLN A 1 67 ? -0.398 -5.409 -0.799 1.00 0.00 67 GLN A N 7
ATOM 12500 C CA . GLN A 1 67 ? -0.847 -5.743 -2.146 1.00 0.00 67 GLN A CA 7
ATOM 12501 C C . GLN A 1 67 ? -0.053 -4.982 -3.197 1.00 0.00 67 GLN A C 7
ATOM 12502 O O . GLN A 1 67 ? 0.393 -5.563 -4.181 1.00 0.00 67 GLN A O 7
ATOM 12516 N N . TYR A 1 68 ? 0.135 -3.687 -2.976 1.00 0.00 68 TYR A N 7
ATOM 12517 C CA . TYR A 1 68 ? 0.866 -2.842 -3.913 1.00 0.00 68 TYR A CA 7
ATOM 12518 C C . TYR A 1 68 ? 2.250 -3.409 -4.227 1.00 0.00 68 TYR A C 7
ATOM 12519 O O . TYR A 1 68 ? 2.663 -3.446 -5.384 1.00 0.00 68 TYR A O 7
ATOM 12537 N N . HIS A 1 69 ? 2.957 -3.870 -3.208 1.00 0.00 69 HIS A N 7
ATOM 12538 C CA . HIS A 1 69 ? 4.297 -4.400 -3.417 1.00 0.00 69 HIS A CA 7
ATOM 12539 C C . HIS A 1 69 ? 4.274 -5.761 -4.092 1.00 0.00 69 HIS A C 7
ATOM 12540 O O . HIS A 1 69 ? 5.268 -6.189 -4.669 1.00 0.00 69 HIS A O 7
ATOM 12555 N N . ILE A 1 70 ? 3.155 -6.445 -3.994 1.00 0.00 70 ILE A N 7
ATOM 12556 C CA . ILE A 1 70 ? 3.008 -7.750 -4.612 1.00 0.00 70 ILE A CA 7
ATOM 12557 C C . ILE A 1 70 ? 2.511 -7.617 -6.055 1.00 0.00 70 ILE A C 7
ATOM 12558 O O . ILE A 1 70 ? 3.011 -8.281 -6.968 1.00 0.00 70 ILE A O 7
ATOM 12574 N N . GLN A 1 71 ? 1.552 -6.720 -6.258 1.00 0.00 71 GLN A N 7
ATOM 12575 C CA . GLN A 1 71 ? 0.941 -6.529 -7.570 1.00 0.00 71 GLN A CA 7
ATOM 12576 C C . GLN A 1 71 ? 1.693 -5.521 -8.433 1.00 0.00 71 GLN A C 7
ATOM 12577 O O . GLN A 1 71 ? 2.162 -5.859 -9.522 1.00 0.00 71 GLN A O 7
ATOM 12591 N N . THR A 1 72 ? 1.836 -4.300 -7.939 1.00 0.00 72 THR A N 7
ATOM 12592 C CA . THR A 1 72 ? 2.504 -3.247 -8.691 1.00 0.00 72 THR A CA 7
ATOM 12593 C C . THR A 1 72 ? 4.022 -3.380 -8.615 1.00 0.00 72 THR A C 7
ATOM 12594 O O . THR A 1 72 ? 4.686 -3.439 -9.648 1.00 0.00 72 THR A O 7
ATOM 12605 N N . LYS A 1 73 ? 4.546 -3.482 -7.387 1.00 0.00 73 LYS A N 7
ATOM 12606 C CA . LYS A 1 73 ? 5.991 -3.610 -7.126 1.00 0.00 73 LYS A CA 7
ATOM 12607 C C . LYS A 1 73 ? 6.832 -2.709 -8.033 1.00 0.00 73 LYS A C 7
ATOM 12608 O O . LYS A 1 73 ? 7.816 -3.149 -8.628 1.00 0.00 73 LYS A O 7
ATOM 12627 N N . LYS A 1 74 ? 6.429 -1.451 -8.123 1.00 0.00 74 LYS A N 7
ATOM 12628 C CA . LYS A 1 74 ? 7.124 -0.461 -8.936 1.00 0.00 74 LYS A CA 7
ATOM 12629 C C . LYS A 1 74 ? 6.598 0.927 -8.593 1.00 0.00 74 LYS A C 7
ATOM 12630 O O . LYS A 1 74 ? 5.661 1.059 -7.800 1.00 0.00 74 LYS A O 7
ATOM 12649 N N . GLN A 1 75 ? 7.188 1.953 -9.185 1.00 0.00 75 GLN A N 7
ATOM 12650 C CA . GLN A 1 75 ? 6.774 3.323 -8.925 1.00 0.00 75 GLN A CA 7
ATOM 12651 C C . GLN A 1 75 ? 6.562 4.061 -10.241 1.00 0.00 75 GLN A C 7
ATOM 12652 O O . GLN A 1 75 ? 5.509 3.919 -10.867 1.00 0.00 75 GLN A O 7
ATOM 12666 N N . GLU A 1 76 ? 7.579 4.825 -10.657 1.00 0.00 76 GLU A N 7
ATOM 12667 C CA . GLU A 1 76 ? 7.558 5.602 -11.904 1.00 0.00 76 GLU A CA 7
ATOM 12668 C C . GLU A 1 76 ? 6.514 6.721 -11.868 1.00 0.00 76 GLU A C 7
ATOM 12669 O O . GLU A 1 76 ? 6.854 7.901 -11.956 1.00 0.00 76 GLU A O 7
ATOM 12681 N N . LYS A 1 77 ? 5.250 6.349 -11.726 1.00 0.00 77 LYS A N 7
ATOM 12682 C CA . LYS A 1 77 ? 4.153 7.305 -11.674 1.00 0.00 77 LYS A CA 7
ATOM 12683 C C . LYS A 1 77 ? 4.081 7.945 -10.286 1.00 0.00 77 LYS A C 7
ATOM 12684 O O . LYS A 1 77 ? 3.073 7.836 -9.584 1.00 0.00 77 LYS A O 7
ATOM 12703 N N . ALA A 1 78 ? 5.156 8.613 -9.895 1.00 0.00 78 ALA A N 7
ATOM 12704 C CA . ALA A 1 78 ? 5.220 9.259 -8.593 1.00 0.00 78 ALA A CA 7
ATOM 12705 C C . ALA A 1 78 ? 5.834 10.657 -8.678 1.00 0.00 78 ALA A C 7
ATOM 12706 O O . ALA A 1 78 ? 6.884 10.915 -8.092 1.00 0.00 78 ALA A O 7
ATOM 12713 N N . PRO A 1 79 ? 5.191 11.587 -9.404 1.00 0.00 79 PRO A N 7
ATOM 12714 C CA . PRO A 1 79 ? 5.695 12.955 -9.532 1.00 0.00 79 PRO A CA 7
ATOM 12715 C C . PRO A 1 79 ? 5.539 13.741 -8.230 1.00 0.00 79 PRO A C 7
ATOM 12716 O O . PRO A 1 79 ? 4.471 13.710 -7.603 1.00 0.00 79 PRO A O 7
ATOM 12727 N N . HIS A 1 80 ? 6.606 14.422 -7.818 1.00 0.00 80 HIS A N 7
ATOM 12728 C CA . HIS A 1 80 ? 6.586 15.216 -6.592 1.00 0.00 80 HIS A CA 7
ATOM 12729 C C . HIS A 1 80 ? 7.854 16.064 -6.461 1.00 0.00 80 HIS A C 7
ATOM 12730 O O . HIS A 1 80 ? 8.794 15.690 -5.754 1.00 0.00 80 HIS A O 7
ATOM 12745 N N . GLU A 1 81 ? 7.862 17.197 -7.165 1.00 0.00 81 GLU A N 7
ATOM 12746 C CA . GLU A 1 81 ? 8.976 18.153 -7.148 1.00 0.00 81 GLU A CA 7
ATOM 12747 C C . GLU A 1 81 ? 10.330 17.477 -7.370 1.00 0.00 81 GLU A C 7
ATOM 12748 O O . GLU A 1 81 ? 11.328 17.840 -6.740 1.00 0.00 81 GLU A O 7
ATOM 12760 N N . LYS A 1 82 ? 10.368 16.501 -8.267 1.00 0.00 82 LYS A N 7
ATOM 12761 C CA . LYS A 1 82 ? 11.599 15.782 -8.565 1.00 0.00 82 LYS A CA 7
ATOM 12762 C C . LYS A 1 82 ? 11.724 15.556 -10.062 1.00 0.00 82 LYS A C 7
ATOM 12763 O O . LYS A 1 82 ? 10.762 15.158 -10.703 1.00 0.00 82 LYS A O 7
ATOM 12782 N N . ILE A 1 83 ? 12.910 15.835 -10.604 1.00 0.00 83 ILE A N 7
ATOM 12783 C CA . ILE A 1 83 ? 13.189 15.662 -12.037 1.00 0.00 83 ILE A CA 7
ATOM 12784 C C . ILE A 1 83 ? 12.144 16.384 -12.900 1.00 0.00 83 ILE A C 7
ATOM 12785 O O . ILE A 1 83 ? 11.711 15.878 -13.935 1.00 0.00 83 ILE A O 7
ATOM 12801 N N . VAL A 1 84 ? 11.739 17.573 -12.445 1.00 0.00 84 VAL A N 7
ATOM 12802 C CA . VAL A 1 84 ? 10.748 18.405 -13.144 1.00 0.00 84 VAL A CA 7
ATOM 12803 C C . VAL A 1 84 ? 9.365 17.727 -13.195 1.00 0.00 84 VAL A C 7
ATOM 12804 O O . VAL A 1 84 ? 8.419 18.255 -13.774 1.00 0.00 84 VAL A O 7
ATOM 12817 N N . SER A 1 85 ? 9.243 16.570 -12.561 1.00 0.00 85 SER A N 7
ATOM 12818 C CA . SER A 1 85 ? 7.984 15.846 -12.541 1.00 0.00 85 SER A CA 7
ATOM 12819 C C . SER A 1 85 ? 7.089 16.360 -11.415 1.00 0.00 85 SER A C 7
ATOM 12820 O O . SER A 1 85 ? 7.486 16.380 -10.243 1.00 0.00 85 SER A O 7
ATOM 12828 N N . TYR A 1 86 ? 5.886 16.773 -11.788 1.00 0.00 86 TYR A N 7
ATOM 12829 C CA . TYR A 1 86 ? 4.894 17.304 -10.855 1.00 0.00 86 TYR A CA 7
ATOM 12830 C C . TYR A 1 86 ? 3.579 17.525 -11.593 1.00 0.00 86 TYR A C 7
ATOM 12831 O O . TYR A 1 86 ? 2.506 17.487 -10.993 1.00 0.00 86 TYR A O 7
ATOM 12849 N N . GLU A 1 87 ? 3.695 17.741 -12.905 1.00 0.00 87 GLU A N 7
ATOM 12850 C CA . GLU A 1 87 ? 2.557 17.943 -13.799 1.00 0.00 87 GLU A CA 7
ATOM 12851 C C . GLU A 1 87 ? 1.541 18.942 -13.246 1.00 0.00 87 GLU A C 7
ATOM 12852 O O . GLU A 1 87 ? 0.416 18.581 -12.895 1.00 0.00 87 GLU A O 7
ATOM 12864 N N . ASN A 1 88 ? 1.947 20.202 -13.182 1.00 0.00 88 ASN A N 7
ATOM 12865 C CA . ASN A 1 88 ? 1.081 21.266 -12.694 1.00 0.00 88 ASN A CA 7
ATOM 12866 C C . ASN A 1 88 ? 1.581 22.613 -13.197 1.00 0.00 88 ASN A C 7
ATOM 12867 O O . ASN A 1 88 ? 2.782 22.868 -13.207 1.00 0.00 88 ASN A O 7
ATOM 12878 N N . GLY A 1 89 ? 0.658 23.460 -13.625 1.00 0.00 89 GLY A N 7
ATOM 12879 C CA . GLY A 1 89 ? 1.025 24.769 -14.124 1.00 0.00 89 GLY A CA 7
ATOM 12880 C C . GLY A 1 89 ? 0.335 25.878 -13.363 1.00 0.00 89 GLY A C 7
ATOM 12881 O O . GLY A 1 89 ? 0.331 27.030 -13.793 1.00 0.00 89 GLY A O 7
ATOM 12885 N N . ASP A 1 90 ? -0.260 25.522 -12.232 1.00 0.00 90 ASP A N 7
ATOM 12886 C CA . ASP A 1 90 ? -0.964 26.487 -11.398 1.00 0.00 90 ASP A CA 7
ATOM 12887 C C . ASP A 1 90 ? 0.012 27.239 -10.499 1.00 0.00 90 ASP A C 7
ATOM 12888 O O . ASP A 1 90 ? 1.083 26.726 -10.158 1.00 0.00 90 ASP A O 7
ATOM 12897 N N . ASN A 1 91 ? -0.362 28.450 -10.110 1.00 0.00 91 ASN A N 7
ATOM 12898 C CA . ASN A 1 91 ? 0.480 29.271 -9.258 1.00 0.00 91 ASN A CA 7
ATOM 12899 C C . ASN A 1 91 ? 0.212 28.955 -7.792 1.00 0.00 91 ASN A C 7
ATOM 12900 O O . ASN A 1 91 ? -0.379 29.756 -7.063 1.00 0.00 91 ASN A O 7
ATOM 12911 N N . VAL A 1 92 ? 0.675 27.787 -7.364 1.00 0.00 92 VAL A N 7
ATOM 12912 C CA . VAL A 1 92 ? 0.499 27.330 -5.986 1.00 0.00 92 VAL A CA 7
ATOM 12913 C C . VAL A 1 92 ? 1.272 28.199 -4.995 1.00 0.00 92 VAL A C 7
ATOM 12914 O O . VAL A 1 92 ? 1.180 28.007 -3.785 1.00 0.00 92 VAL A O 7
ATOM 12927 N N . ASN A 1 93 ? 2.036 29.151 -5.512 1.00 0.00 93 ASN A N 7
ATOM 12928 C CA . ASN A 1 93 ? 2.814 30.048 -4.671 1.00 0.00 93 ASN A CA 7
ATOM 12929 C C . ASN A 1 93 ? 1.896 31.058 -3.991 1.00 0.00 93 ASN A C 7
ATOM 12930 O O . ASN A 1 93 ? 2.192 31.551 -2.905 1.00 0.00 93 ASN A O 7
ATOM 12941 N N . LEU A 1 94 ? 0.759 31.328 -4.621 1.00 0.00 94 LEU A N 7
ATOM 12942 C CA . LEU A 1 94 ? -0.208 32.277 -4.084 1.00 0.00 94 LEU A CA 7
ATOM 12943 C C . LEU A 1 94 ? -1.274 31.559 -3.263 1.00 0.00 94 LEU A C 7
ATOM 12944 O O . LEU A 1 94 ? -2.428 31.990 -3.208 1.00 0.00 94 LEU A O 7
ATOM 12960 N N . SER A 1 95 ? -0.891 30.452 -2.643 1.00 0.00 95 SER A N 7
ATOM 12961 C CA . SER A 1 95 ? -1.808 29.670 -1.826 1.00 0.00 95 SER A CA 7
ATOM 12962 C C . SER A 1 95 ? -1.046 28.887 -0.760 1.00 0.00 95 SER A C 7
ATOM 12963 O O . SER A 1 95 ? -0.841 27.680 -0.887 1.00 0.00 95 SER A O 7
ATOM 12971 N N . GLU A 1 96 ? -0.622 29.584 0.282 1.00 0.00 96 GLU A N 7
ATOM 12972 C CA . GLU A 1 96 ? 0.113 28.960 1.371 1.00 0.00 96 GLU A CA 7
ATOM 12973 C C . GLU A 1 96 ? -0.826 28.669 2.539 1.00 0.00 96 GLU A C 7
ATOM 12974 O O . GLU A 1 96 ? -0.652 27.689 3.267 1.00 0.00 96 GLU A O 7
ATOM 12986 N N . ALA A 1 97 ? -1.820 29.527 2.711 1.00 0.00 97 ALA A N 7
ATOM 12987 C CA . ALA A 1 97 ? -2.790 29.368 3.778 1.00 0.00 97 ALA A CA 7
ATOM 12988 C C . ALA A 1 97 ? -4.089 28.775 3.248 1.00 0.00 97 ALA A C 7
ATOM 12989 O O . ALA A 1 97 ? -4.765 29.375 2.415 1.00 0.00 97 ALA A O 7
ATOM 12996 N N . ILE A 1 98 ? -4.428 27.593 3.736 1.00 0.00 98 ILE A N 7
ATOM 12997 C CA . ILE A 1 98 ? -5.650 26.916 3.327 1.00 0.00 98 ILE A CA 7
ATOM 12998 C C . ILE A 1 98 ? -6.674 27.008 4.446 1.00 0.00 98 ILE A C 7
ATOM 12999 O O . ILE A 1 98 ? -7.806 26.539 4.328 1.00 0.00 98 ILE A O 7
ATOM 13015 N N . ASN A 1 99 ? -6.248 27.622 5.540 1.00 0.00 99 ASN A N 7
ATOM 13016 C CA . ASN A 1 99 ? -7.085 27.806 6.709 1.00 0.00 99 ASN A CA 7
ATOM 13017 C C . ASN A 1 99 ? -6.448 28.854 7.617 1.00 0.00 99 ASN A C 7
ATOM 13018 O O . ASN A 1 99 ? -5.683 29.696 7.143 1.00 0.00 99 ASN A O 7
ATOM 13029 N N . VAL A 1 100 ? -6.751 28.809 8.908 1.00 0.00 100 VAL A N 7
ATOM 13030 C CA . VAL A 1 100 ? -6.178 29.756 9.854 1.00 0.00 100 VAL A CA 7
ATOM 13031 C C . VAL A 1 100 ? -4.698 29.451 10.070 1.00 0.00 100 VAL A C 7
ATOM 13032 O O . VAL A 1 100 ? -4.336 28.616 10.897 1.00 0.00 100 VAL A O 7
ATOM 13045 N N . GLN A 1 101 ? -3.854 30.105 9.289 1.00 0.00 101 GLN A N 7
ATOM 13046 C CA . GLN A 1 101 ? -2.415 29.904 9.380 1.00 0.00 101 GLN A CA 7
ATOM 13047 C C . GLN A 1 101 ? -1.721 31.130 9.964 1.00 0.00 101 GLN A C 7
ATOM 13048 O O . GLN A 1 101 ? -0.879 31.013 10.851 1.00 0.00 101 GLN A O 7
ATOM 13062 N N . LEU A 1 102 ? -2.077 32.308 9.465 1.00 0.00 102 LEU A N 7
ATOM 13063 C CA . LEU A 1 102 ? -1.471 33.545 9.937 1.00 0.00 102 LEU A CA 7
ATOM 13064 C C . LEU A 1 102 ? -2.536 34.527 10.404 1.00 0.00 102 LEU A C 7
ATOM 13065 O O . LEU A 1 102 ? -3.609 34.620 9.810 1.00 0.00 102 LEU A O 7
ATOM 13081 N N . THR A 1 103 ? -2.233 35.250 11.472 1.00 0.00 103 THR A N 7
ATOM 13082 C CA . THR A 1 103 ? -3.151 36.233 12.028 1.00 0.00 103 THR A CA 7
ATOM 13083 C C . THR A 1 103 ? -2.866 37.627 11.471 1.00 0.00 103 THR A C 7
ATOM 13084 O O . THR A 1 103 ? -3.604 38.576 11.744 1.00 0.00 103 THR A O 7
ATOM 13095 N N . LEU A 1 104 ? -1.787 37.727 10.690 1.00 0.00 104 LEU A N 7
ATOM 13096 C CA . LEU A 1 104 ? -1.358 38.983 10.069 1.00 0.00 104 LEU A CA 7
ATOM 13097 C C . LEU A 1 104 ? -0.880 39.981 11.122 1.00 0.00 104 LEU A C 7
ATOM 13098 O O . LEU A 1 104 ? 0.306 40.030 11.437 1.00 0.00 104 LEU A O 7
ATOM 13114 N N . ASP A 1 105 ? -1.805 40.760 11.664 1.00 0.00 105 ASP A N 7
ATOM 13115 C CA . ASP A 1 105 ? -1.474 41.750 12.683 1.00 0.00 105 ASP A CA 7
ATOM 13116 C C . ASP A 1 105 ? -1.848 41.209 14.059 1.00 0.00 105 ASP A C 7
ATOM 13117 O O . ASP A 1 105 ? -1.021 40.616 14.751 1.00 0.00 105 ASP A O 7
ATOM 13126 N N . THR A 1 106 ? -3.109 41.376 14.434 1.00 0.00 106 THR A N 7
ATOM 13127 C CA . THR A 1 106 ? -3.600 40.896 15.715 1.00 0.00 106 THR A CA 7
ATOM 13128 C C . THR A 1 106 ? -5.101 41.126 15.823 1.00 0.00 106 THR A C 7
ATOM 13129 O O . THR A 1 106 ? -5.651 42.015 15.173 1.00 0.00 106 THR A O 7
ATOM 13140 N N . LYS A 1 107 ? -5.762 40.305 16.628 1.00 0.00 107 LYS A N 7
ATOM 13141 C CA . LYS A 1 107 ? -7.197 40.432 16.832 1.00 0.00 107 LYS A CA 7
ATOM 13142 C C . LYS A 1 107 ? -7.465 41.381 17.990 1.00 0.00 107 LYS A C 7
ATOM 13143 O O . LYS A 1 107 ? -8.608 41.736 18.274 1.00 0.00 107 LYS A O 7
ATOM 13162 N N . LEU A 1 108 ? -6.389 41.759 18.662 1.00 0.00 108 LEU A N 7
ATOM 13163 C CA . LEU A 1 108 ? -6.446 42.673 19.789 1.00 0.00 108 LEU A CA 7
ATOM 13164 C C . LEU A 1 108 ? -5.249 43.613 19.726 1.00 0.00 108 LEU A C 7
ATOM 13165 O O . LEU A 1 108 ? -4.183 43.316 20.270 1.00 0.00 108 LEU A O 7
ATOM 13181 N N . PRO A 1 109 ? -5.397 44.737 19.014 1.00 0.00 109 PRO A N 7
ATOM 13182 C CA . PRO A 1 109 ? -4.325 45.717 18.858 1.00 0.00 109 PRO A CA 7
ATOM 13183 C C . PRO A 1 109 ? -4.148 46.615 20.079 1.00 0.00 109 PRO A C 7
ATOM 13184 O O . PRO A 1 109 ? -5.053 47.365 20.443 1.00 0.00 109 PRO A O 7
ATOM 13195 N N . GLU A 1 110 ? -2.965 46.520 20.690 1.00 0.00 110 GLU A N 7
ATOM 13196 C CA . GLU A 1 110 ? -2.596 47.313 21.871 1.00 0.00 110 GLU A CA 7
ATOM 13197 C C . GLU A 1 110 ? -3.363 46.877 23.119 1.00 0.00 110 GLU A C 7
ATOM 13198 O O . GLU A 1 110 ? -4.562 46.610 23.077 1.00 0.00 110 GLU A O 7
ATOM 13210 N N . ALA A 1 111 ? -2.650 46.802 24.236 1.00 0.00 111 ALA A N 7
ATOM 13211 C CA . ALA A 1 111 ? -3.251 46.410 25.505 1.00 0.00 111 ALA A CA 7
ATOM 13212 C C . ALA A 1 111 ? -3.358 47.603 26.438 1.00 0.00 111 ALA A C 7
ATOM 13213 O O . ALA A 1 111 ? -4.154 47.608 27.377 1.00 0.00 111 ALA A O 7
ATOM 13220 N N . LYS A 1 112 ? -2.545 48.613 26.180 1.00 0.00 112 LYS A N 7
ATOM 13221 C CA . LYS A 1 112 ? -2.543 49.808 26.999 1.00 0.00 112 LYS A CA 7
ATOM 13222 C C . LYS A 1 112 ? -2.539 51.053 26.131 1.00 0.00 112 LYS A C 7
ATOM 13223 O O . LYS A 1 112 ? -1.488 51.497 25.670 1.00 0.00 112 LYS A O 7
ATOM 13242 N N . GLU A 1 113 ? -3.736 51.590 25.922 1.00 0.00 113 GLU A N 7
ATOM 13243 C CA . GLU A 1 113 ? -3.955 52.803 25.133 1.00 0.00 113 GLU A CA 7
ATOM 13244 C C . GLU A 1 113 ? -3.713 52.559 23.644 1.00 0.00 113 GLU A C 7
ATOM 13245 O O . GLU A 1 113 ? -2.593 52.284 23.210 1.00 0.00 113 GLU A O 7
ATOM 13257 N N . LEU A 1 114 ? -4.784 52.669 22.867 1.00 0.00 114 LEU A N 7
ATOM 13258 C CA . LEU A 1 114 ? -4.727 52.470 21.423 1.00 0.00 114 LEU A CA 7
ATOM 13259 C C . LEU A 1 114 ? -3.964 53.607 20.751 1.00 0.00 114 LEU A C 7
ATOM 13260 O O . LEU A 1 114 ? -4.556 54.590 20.297 1.00 0.00 114 LEU A O 7
ATOM 13276 N N . HIS A 1 115 ? -2.648 53.463 20.684 1.00 0.00 115 HIS A N 7
ATOM 13277 C CA . HIS A 1 115 ? -1.782 54.473 20.087 1.00 0.00 115 HIS A CA 7
ATOM 13278 C C . HIS A 1 115 ? -1.874 54.456 18.559 1.00 0.00 115 HIS A C 7
ATOM 13279 O O . HIS A 1 115 ? -0.919 54.090 17.875 1.00 0.00 115 HIS A O 7
ATOM 13294 N N . HIS A 1 116 ? -3.032 54.865 18.042 1.00 0.00 116 HIS A N 7
ATOM 13295 C CA . HIS A 1 116 ? -3.285 54.923 16.600 1.00 0.00 116 HIS A CA 7
ATOM 13296 C C . HIS A 1 116 ? -3.247 53.528 15.971 1.00 0.00 116 HIS A C 7
ATOM 13297 O O . HIS A 1 116 ? -2.712 53.332 14.884 1.00 0.00 116 HIS A O 7
ATOM 13312 N N . HIS A 1 117 ? -3.821 52.564 16.669 1.00 0.00 117 HIS A N 7
ATOM 13313 C CA . HIS A 1 117 ? -3.876 51.192 16.181 1.00 0.00 117 HIS A CA 7
ATOM 13314 C C . HIS A 1 117 ? -5.281 50.644 16.411 1.00 0.00 117 HIS A C 7
ATOM 13315 O O . HIS A 1 117 ? -5.462 49.487 16.765 1.00 0.00 117 HIS A O 7
ATOM 13330 N N . HIS A 1 118 ? -6.281 51.497 16.206 1.00 0.00 118 HIS A N 7
ATOM 13331 C CA . HIS A 1 118 ? -7.671 51.101 16.422 1.00 0.00 118 HIS A CA 7
ATOM 13332 C C . HIS A 1 118 ? -8.451 50.959 15.113 1.00 0.00 118 HIS A C 7
ATOM 13333 O O . HIS A 1 118 ? -9.476 50.282 15.078 1.00 0.00 118 HIS A O 7
ATOM 13348 N N . HIS A 1 119 ? -7.986 51.602 14.045 1.00 0.00 119 HIS A N 7
ATOM 13349 C CA . HIS A 1 119 ? -8.680 51.520 12.758 1.00 0.00 119 HIS A CA 7
ATOM 13350 C C . HIS A 1 119 ? -7.827 52.087 11.632 1.00 0.00 119 HIS A C 7
ATOM 13351 O O . HIS A 1 119 ? -7.693 51.469 10.577 1.00 0.00 119 HIS A O 7
ATOM 13366 N N . HIS A 1 120 ? -7.274 53.269 11.853 1.00 0.00 120 HIS A N 7
ATOM 13367 C CA . HIS A 1 120 ? -6.439 53.925 10.862 1.00 0.00 120 HIS A CA 7
ATOM 13368 C C . HIS A 1 120 ? -5.721 55.088 11.522 1.00 0.00 120 HIS A C 7
ATOM 13369 O O . HIS A 1 120 ? -5.884 55.243 12.750 1.00 0.00 120 HIS A O 7
ATOM 13385 N N . MET A 1 1 ? 2.363 15.202 5.250 1.00 0.00 1 MET A N 8
ATOM 13386 C CA . MET A 1 1 ? 2.022 15.005 3.825 1.00 0.00 1 MET A CA 8
ATOM 13387 C C . MET A 1 1 ? 0.577 14.545 3.700 1.00 0.00 1 MET A C 8
ATOM 13388 O O . MET A 1 1 ? 0.172 13.585 4.353 1.00 0.00 1 MET A O 8
ATOM 13404 N N . GLN A 1 2 ? -0.196 15.236 2.874 1.00 0.00 2 GLN A N 8
ATOM 13405 C CA . GLN A 1 2 ? -1.598 14.894 2.676 1.00 0.00 2 GLN A CA 8
ATOM 13406 C C . GLN A 1 2 ? -1.803 14.308 1.288 1.00 0.00 2 GLN A C 8
ATOM 13407 O O . GLN A 1 2 ? -1.313 14.856 0.301 1.00 0.00 2 GLN A O 8
ATOM 13421 N N . ILE A 1 3 ? -2.500 13.187 1.224 1.00 0.00 3 ILE A N 8
ATOM 13422 C CA . ILE A 1 3 ? -2.791 12.538 -0.046 1.00 0.00 3 ILE A CA 8
ATOM 13423 C C . ILE A 1 3 ? -4.288 12.284 -0.150 1.00 0.00 3 ILE A C 8
ATOM 13424 O O . ILE A 1 3 ? -4.862 11.594 0.689 1.00 0.00 3 ILE A O 8
ATOM 13440 N N . TYR A 1 4 ? -4.918 12.849 -1.167 1.00 0.00 4 TYR A N 8
ATOM 13441 C CA . TYR A 1 4 ? -6.354 12.692 -1.353 1.00 0.00 4 TYR A CA 8
ATOM 13442 C C . TYR A 1 4 ? -6.674 11.694 -2.461 1.00 0.00 4 TYR A C 8
ATOM 13443 O O . TYR A 1 4 ? -6.005 11.656 -3.497 1.00 0.00 4 TYR A O 8
ATOM 13461 N N . THR A 1 5 ? -7.703 10.891 -2.231 1.00 0.00 5 THR A N 8
ATOM 13462 C CA . THR A 1 5 ? -8.148 9.904 -3.199 1.00 0.00 5 THR A CA 8
ATOM 13463 C C . THR A 1 5 ? -9.665 9.986 -3.350 1.00 0.00 5 THR A C 8
ATOM 13464 O O . THR A 1 5 ? -10.365 10.391 -2.422 1.00 0.00 5 THR A O 8
ATOM 13475 N N . SER A 1 6 ? -10.168 9.639 -4.522 1.00 0.00 6 SER A N 8
ATOM 13476 C CA . SER A 1 6 ? -11.596 9.663 -4.776 1.00 0.00 6 SER A CA 8
ATOM 13477 C C . SER A 1 6 ? -11.999 8.440 -5.584 1.00 0.00 6 SER A C 8
ATOM 13478 O O . SER A 1 6 ? -11.892 8.422 -6.813 1.00 0.00 6 SER A O 8
ATOM 13486 N N . GLU A 1 7 ? -12.468 7.431 -4.877 1.00 0.00 7 GLU A N 8
ATOM 13487 C CA . GLU A 1 7 ? -12.881 6.175 -5.479 1.00 0.00 7 GLU A CA 8
ATOM 13488 C C . GLU A 1 7 ? -14.150 6.357 -6.312 1.00 0.00 7 GLU A C 8
ATOM 13489 O O . GLU A 1 7 ? -14.389 5.610 -7.261 1.00 0.00 7 GLU A O 8
ATOM 13501 N N . LYS A 1 8 ? -14.953 7.363 -5.966 1.00 0.00 8 LYS A N 8
ATOM 13502 C CA . LYS A 1 8 ? -16.175 7.652 -6.707 1.00 0.00 8 LYS A CA 8
ATOM 13503 C C . LYS A 1 8 ? -15.831 8.389 -8.001 1.00 0.00 8 LYS A C 8
ATOM 13504 O O . LYS A 1 8 ? -16.653 8.507 -8.910 1.00 0.00 8 LYS A O 8
ATOM 13523 N N . ARG A 1 9 ? -14.603 8.888 -8.063 1.00 0.00 9 ARG A N 8
ATOM 13524 C CA . ARG A 1 9 ? -14.116 9.606 -9.230 1.00 0.00 9 ARG A CA 8
ATOM 13525 C C . ARG A 1 9 ? -13.315 8.657 -10.114 1.00 0.00 9 ARG A C 8
ATOM 13526 O O . ARG A 1 9 ? -13.437 8.673 -11.338 1.00 0.00 9 ARG A O 8
ATOM 13547 N N . GLY A 1 10 ? -12.488 7.839 -9.470 1.00 0.00 10 GLY A N 8
ATOM 13548 C CA . GLY A 1 10 ? -11.684 6.862 -10.175 1.00 0.00 10 GLY A CA 8
ATOM 13549 C C . GLY A 1 10 ? -10.669 7.462 -11.133 1.00 0.00 10 GLY A C 8
ATOM 13550 O O . GLY A 1 10 ? -10.411 6.894 -12.194 1.00 0.00 10 GLY A O 8
ATOM 13554 N N . SER A 1 11 ? -10.077 8.589 -10.770 1.00 0.00 11 SER A N 8
ATOM 13555 C CA . SER A 1 11 ? -9.091 9.216 -11.634 1.00 0.00 11 SER A CA 8
ATOM 13556 C C . SER A 1 11 ? -7.675 8.795 -11.247 1.00 0.00 11 SER A C 8
ATOM 13557 O O . SER A 1 11 ? -7.091 9.323 -10.304 1.00 0.00 11 SER A O 8
ATOM 13565 N N . ASP A 1 12 ? -7.124 7.846 -11.987 1.00 0.00 12 ASP A N 8
ATOM 13566 C CA . ASP A 1 12 ? -5.772 7.363 -11.728 1.00 0.00 12 ASP A CA 8
ATOM 13567 C C . ASP A 1 12 ? -4.748 8.258 -12.411 1.00 0.00 12 ASP A C 8
ATOM 13568 O O . ASP A 1 12 ? -3.790 8.724 -11.794 1.00 0.00 12 ASP A O 8
ATOM 13577 N N . THR A 1 13 ? -4.968 8.497 -13.690 1.00 0.00 13 THR A N 8
ATOM 13578 C CA . THR A 1 13 ? -4.089 9.329 -14.485 1.00 0.00 13 THR A CA 8
ATOM 13579 C C . THR A 1 13 ? -4.353 10.808 -14.227 1.00 0.00 13 THR A C 8
ATOM 13580 O O . THR A 1 13 ? -3.427 11.614 -14.186 1.00 0.00 13 THR A O 8
ATOM 13591 N N . ALA A 1 14 ? -5.624 11.144 -14.033 1.00 0.00 14 ALA A N 8
ATOM 13592 C CA . ALA A 1 14 ? -6.031 12.523 -13.782 1.00 0.00 14 ALA A CA 8
ATOM 13593 C C . ALA A 1 14 ? -5.803 12.916 -12.329 1.00 0.00 14 ALA A C 8
ATOM 13594 O O . ALA A 1 14 ? -5.933 14.081 -11.961 1.00 0.00 14 ALA A O 8
ATOM 13601 N N . GLY A 1 15 ? -5.485 11.935 -11.503 1.00 0.00 15 GLY A N 8
ATOM 13602 C CA . GLY A 1 15 ? -5.251 12.197 -10.109 1.00 0.00 15 GLY A CA 8
ATOM 13603 C C . GLY A 1 15 ? -3.781 12.213 -9.783 1.00 0.00 15 GLY A C 8
ATOM 13604 O O . GLY A 1 15 ? -3.020 11.368 -10.263 1.00 0.00 15 GLY A O 8
ATOM 13608 N N . ASN A 1 16 ? -3.369 13.171 -8.978 1.00 0.00 16 ASN A N 8
ATOM 13609 C CA . ASN A 1 16 ? -1.979 13.275 -8.588 1.00 0.00 16 ASN A CA 8
ATOM 13610 C C . ASN A 1 16 ? -1.846 13.071 -7.080 1.00 0.00 16 ASN A C 8
ATOM 13611 O O . ASN A 1 16 ? -0.741 12.970 -6.544 1.00 0.00 16 ASN A O 8
ATOM 13622 N N . GLY A 1 17 ? -2.988 12.980 -6.408 1.00 0.00 17 GLY A N 8
ATOM 13623 C CA . GLY A 1 17 ? -2.994 12.776 -4.970 1.00 0.00 17 GLY A CA 8
ATOM 13624 C C . GLY A 1 17 ? -3.369 14.025 -4.205 1.00 0.00 17 GLY A C 8
ATOM 13625 O O . GLY A 1 17 ? -3.184 14.097 -2.993 1.00 0.00 17 GLY A O 8
ATOM 13629 N N . THR A 1 18 ? -3.909 15.002 -4.910 1.00 0.00 18 THR A N 8
ATOM 13630 C CA . THR A 1 18 ? -4.313 16.250 -4.294 1.00 0.00 18 THR A CA 8
ATOM 13631 C C . THR A 1 18 ? -5.835 16.388 -4.323 1.00 0.00 18 THR A C 8
ATOM 13632 O O . THR A 1 18 ? -6.535 15.434 -4.669 1.00 0.00 18 THR A O 8
ATOM 13643 N N . GLU A 1 19 ? -6.352 17.555 -3.961 1.00 0.00 19 GLU A N 8
ATOM 13644 C CA . GLU A 1 19 ? -7.793 17.772 -3.958 1.00 0.00 19 GLU A CA 8
ATOM 13645 C C . GLU A 1 19 ? -8.290 18.108 -5.361 1.00 0.00 19 GLU A C 8
ATOM 13646 O O . GLU A 1 19 ? -9.362 17.665 -5.772 1.00 0.00 19 GLU A O 8
ATOM 13658 N N . GLU A 1 20 ? -7.498 18.881 -6.094 1.00 0.00 20 GLU A N 8
ATOM 13659 C CA . GLU A 1 20 ? -7.845 19.257 -7.458 1.00 0.00 20 GLU A CA 8
ATOM 13660 C C . GLU A 1 20 ? -7.627 18.069 -8.388 1.00 0.00 20 GLU A C 8
ATOM 13661 O O . GLU A 1 20 ? -8.302 17.923 -9.409 1.00 0.00 20 GLU A O 8
ATOM 13673 N N . ALA A 1 21 ? -6.681 17.217 -8.013 1.00 0.00 21 ALA A N 8
ATOM 13674 C CA . ALA A 1 21 ? -6.366 16.022 -8.778 1.00 0.00 21 ALA A CA 8
ATOM 13675 C C . ALA A 1 21 ? -6.370 14.809 -7.852 1.00 0.00 21 ALA A C 8
ATOM 13676 O O . ALA A 1 21 ? -5.317 14.364 -7.383 1.00 0.00 21 ALA A O 8
ATOM 13683 N N . PRO A 1 22 ? -7.560 14.251 -7.589 1.00 0.00 22 PRO A N 8
ATOM 13684 C CA . PRO A 1 22 ? -7.730 13.106 -6.701 1.00 0.00 22 PRO A CA 8
ATOM 13685 C C . PRO A 1 22 ? -7.431 11.784 -7.394 1.00 0.00 22 PRO A C 8
ATOM 13686 O O . PRO A 1 22 ? -7.806 11.576 -8.547 1.00 0.00 22 PRO A O 8
ATOM 13697 N N . LEU A 1 23 ? -6.757 10.896 -6.681 1.00 0.00 23 LEU A N 8
ATOM 13698 C CA . LEU A 1 23 ? -6.395 9.592 -7.220 1.00 0.00 23 LEU A CA 8
ATOM 13699 C C . LEU A 1 23 ? -7.594 8.647 -7.246 1.00 0.00 23 LEU A C 8
ATOM 13700 O O . LEU A 1 23 ? -8.606 8.898 -6.593 1.00 0.00 23 LEU A O 8
ATOM 13716 N N . LYS A 1 24 ? -7.465 7.560 -7.999 1.00 0.00 24 LYS A N 8
ATOM 13717 C CA . LYS A 1 24 ? -8.528 6.570 -8.122 1.00 0.00 24 LYS A CA 8
ATOM 13718 C C . LYS A 1 24 ? -8.740 5.823 -6.809 1.00 0.00 24 LYS A C 8
ATOM 13719 O O . LYS A 1 24 ? -9.840 5.810 -6.267 1.00 0.00 24 LYS A O 8
ATOM 13738 N N . THR A 1 25 ? -7.683 5.210 -6.300 1.00 0.00 25 THR A N 8
ATOM 13739 C CA . THR A 1 25 ? -7.772 4.460 -5.060 1.00 0.00 25 THR A CA 8
ATOM 13740 C C . THR A 1 25 ? -6.555 4.705 -4.179 1.00 0.00 25 THR A C 8
ATOM 13741 O O . THR A 1 25 ? -5.578 5.322 -4.614 1.00 0.00 25 THR A O 8
ATOM 13752 N N . VAL A 1 26 ? -6.616 4.202 -2.949 1.00 0.00 26 VAL A N 8
ATOM 13753 C CA . VAL A 1 26 ? -5.524 4.348 -1.989 1.00 0.00 26 VAL A CA 8
ATOM 13754 C C . VAL A 1 26 ? -4.241 3.695 -2.518 1.00 0.00 26 VAL A C 8
ATOM 13755 O O . VAL A 1 26 ? -3.137 4.055 -2.118 1.00 0.00 26 VAL A O 8
ATOM 13768 N N . LEU A 1 27 ? -4.404 2.752 -3.440 1.00 0.00 27 LEU A N 8
ATOM 13769 C CA . LEU A 1 27 ? -3.278 2.047 -4.042 1.00 0.00 27 LEU A CA 8
ATOM 13770 C C . LEU A 1 27 ? -2.294 3.043 -4.659 1.00 0.00 27 LEU A C 8
ATOM 13771 O O . LEU A 1 27 ? -1.091 2.975 -4.418 1.00 0.00 27 LEU A O 8
ATOM 13787 N N . GLN A 1 28 ? -2.829 3.993 -5.419 1.00 0.00 28 GLN A N 8
ATOM 13788 C CA . GLN A 1 28 ? -2.016 5.007 -6.089 1.00 0.00 28 GLN A CA 8
ATOM 13789 C C . GLN A 1 28 ? -1.421 6.006 -5.095 1.00 0.00 28 GLN A C 8
ATOM 13790 O O . GLN A 1 28 ? -0.513 6.761 -5.431 1.00 0.00 28 GLN A O 8
ATOM 13804 N N . ALA A 1 29 ? -1.955 6.036 -3.890 1.00 0.00 29 ALA A N 8
ATOM 13805 C CA . ALA A 1 29 ? -1.448 6.936 -2.867 1.00 0.00 29 ALA A CA 8
ATOM 13806 C C . ALA A 1 29 ? -0.197 6.347 -2.225 1.00 0.00 29 ALA A C 8
ATOM 13807 O O . ALA A 1 29 ? 0.700 7.069 -1.795 1.00 0.00 29 ALA A O 8
ATOM 13814 N N . ILE A 1 30 ? -0.138 5.023 -2.195 1.00 0.00 30 ILE A N 8
ATOM 13815 C CA . ILE A 1 30 ? 0.983 4.315 -1.593 1.00 0.00 30 ILE A CA 8
ATOM 13816 C C . ILE A 1 30 ? 2.121 4.102 -2.583 1.00 0.00 30 ILE A C 8
ATOM 13817 O O . ILE A 1 30 ? 3.285 4.027 -2.184 1.00 0.00 30 ILE A O 8
ATOM 13833 N N . VAL A 1 31 ? 1.790 3.995 -3.867 1.00 0.00 31 VAL A N 8
ATOM 13834 C CA . VAL A 1 31 ? 2.801 3.804 -4.906 1.00 0.00 31 VAL A CA 8
ATOM 13835 C C . VAL A 1 31 ? 3.891 4.876 -4.830 1.00 0.00 31 VAL A C 8
ATOM 13836 O O . VAL A 1 31 ? 5.061 4.586 -5.045 1.00 0.00 31 VAL A O 8
ATOM 13849 N N . LYS A 1 32 ? 3.498 6.098 -4.478 1.00 0.00 32 LYS A N 8
ATOM 13850 C CA . LYS A 1 32 ? 4.431 7.218 -4.389 1.00 0.00 32 LYS A CA 8
ATOM 13851 C C . LYS A 1 32 ? 5.361 7.106 -3.183 1.00 0.00 32 LYS A C 8
ATOM 13852 O O . LYS A 1 32 ? 6.407 7.750 -3.144 1.00 0.00 32 LYS A O 8
ATOM 13871 N N . LEU A 1 33 ? 4.986 6.298 -2.203 1.00 0.00 33 LEU A N 8
ATOM 13872 C CA . LEU A 1 33 ? 5.802 6.152 -1.003 1.00 0.00 33 LEU A CA 8
ATOM 13873 C C . LEU A 1 33 ? 6.475 4.787 -0.937 1.00 0.00 33 LEU A C 8
ATOM 13874 O O . LEU A 1 33 ? 7.236 4.512 -0.009 1.00 0.00 33 LEU A O 8
ATOM 13890 N N . ASP A 1 34 ? 6.190 3.937 -1.919 1.00 0.00 34 ASP A N 8
ATOM 13891 C CA . ASP A 1 34 ? 6.745 2.581 -1.967 1.00 0.00 34 ASP A CA 8
ATOM 13892 C C . ASP A 1 34 ? 6.400 1.828 -0.678 1.00 0.00 34 ASP A C 8
ATOM 13893 O O . ASP A 1 34 ? 7.185 1.030 -0.165 1.00 0.00 34 ASP A O 8
ATOM 13902 N N . GLY A 1 35 ? 5.220 2.111 -0.147 1.00 0.00 35 GLY A N 8
ATOM 13903 C CA . GLY A 1 35 ? 4.772 1.459 1.070 1.00 0.00 35 GLY A CA 8
ATOM 13904 C C . GLY A 1 35 ? 5.383 2.044 2.333 1.00 0.00 35 GLY A C 8
ATOM 13905 O O . GLY A 1 35 ? 5.386 1.396 3.377 1.00 0.00 35 GLY A O 8
ATOM 13909 N N . LYS A 1 36 ? 5.911 3.256 2.243 1.00 0.00 36 LYS A N 8
ATOM 13910 C CA . LYS A 1 36 ? 6.511 3.908 3.400 1.00 0.00 36 LYS A CA 8
ATOM 13911 C C . LYS A 1 36 ? 5.535 4.887 4.034 1.00 0.00 36 LYS A C 8
ATOM 13912 O O . LYS A 1 36 ? 5.622 6.094 3.822 1.00 0.00 36 LYS A O 8
ATOM 13931 N N . ILE A 1 37 ? 4.599 4.356 4.801 1.00 0.00 37 ILE A N 8
ATOM 13932 C CA . ILE A 1 37 ? 3.613 5.182 5.476 1.00 0.00 37 ILE A CA 8
ATOM 13933 C C . ILE A 1 37 ? 4.131 5.560 6.859 1.00 0.00 37 ILE A C 8
ATOM 13934 O O . ILE A 1 37 ? 4.286 4.696 7.724 1.00 0.00 37 ILE A O 8
ATOM 13950 N N . GLU A 1 38 ? 4.413 6.836 7.067 1.00 0.00 38 GLU A N 8
ATOM 13951 C CA . GLU A 1 38 ? 4.929 7.292 8.347 1.00 0.00 38 GLU A CA 8
ATOM 13952 C C . GLU A 1 38 ? 3.914 8.178 9.072 1.00 0.00 38 GLU A C 8
ATOM 13953 O O . GLU A 1 38 ? 2.790 8.357 8.601 1.00 0.00 38 GLU A O 8
ATOM 13965 N N . ALA A 1 39 ? 4.319 8.727 10.214 1.00 0.00 39 ALA A N 8
ATOM 13966 C CA . ALA A 1 39 ? 3.451 9.569 11.037 1.00 0.00 39 ALA A CA 8
ATOM 13967 C C . ALA A 1 39 ? 2.922 10.787 10.279 1.00 0.00 39 ALA A C 8
ATOM 13968 O O . ALA A 1 39 ? 1.746 11.140 10.402 1.00 0.00 39 ALA A O 8
ATOM 13975 N N . ASP A 1 40 ? 3.779 11.431 9.496 1.00 0.00 40 ASP A N 8
ATOM 13976 C CA . ASP A 1 40 ? 3.368 12.610 8.739 1.00 0.00 40 ASP A CA 8
ATOM 13977 C C . ASP A 1 40 ? 2.515 12.222 7.531 1.00 0.00 40 ASP A C 8
ATOM 13978 O O . ASP A 1 40 ? 1.868 13.071 6.908 1.00 0.00 40 ASP A O 8
ATOM 13987 N N . THR A 1 41 ? 2.479 10.942 7.211 1.00 0.00 41 THR A N 8
ATOM 13988 C CA . THR A 1 41 ? 1.691 10.484 6.085 1.00 0.00 41 THR A CA 8
ATOM 13989 C C . THR A 1 41 ? 0.211 10.421 6.448 1.00 0.00 41 THR A C 8
ATOM 13990 O O . THR A 1 41 ? -0.202 9.644 7.307 1.00 0.00 41 THR A O 8
ATOM 14001 N N . ARG A 1 42 ? -0.584 11.252 5.794 1.00 0.00 42 ARG A N 8
ATOM 14002 C CA . ARG A 1 42 ? -2.017 11.281 6.023 1.00 0.00 42 ARG A CA 8
ATOM 14003 C C . ARG A 1 42 ? -2.737 11.061 4.706 1.00 0.00 42 ARG A C 8
ATOM 14004 O O . ARG A 1 42 ? -2.703 11.916 3.818 1.00 0.00 42 ARG A O 8
ATOM 14025 N N . ILE A 1 43 ? -3.364 9.909 4.571 1.00 0.00 43 ILE A N 8
ATOM 14026 C CA . ILE A 1 43 ? -4.076 9.578 3.354 1.00 0.00 43 ILE A CA 8
ATOM 14027 C C . ILE A 1 43 ? -5.577 9.677 3.562 1.00 0.00 43 ILE A C 8
ATOM 14028 O O . ILE A 1 43 ? -6.140 9.042 4.456 1.00 0.00 43 ILE A O 8
ATOM 14044 N N . TRP A 1 44 ? -6.206 10.495 2.744 1.00 0.00 44 TRP A N 8
ATOM 14045 C CA . TRP A 1 44 ? -7.636 10.690 2.799 1.00 0.00 44 TRP A CA 8
ATOM 14046 C C . TRP A 1 44 ? -8.286 9.861 1.709 1.00 0.00 44 TRP A C 8
ATOM 14047 O O . TRP A 1 44 ? -7.747 9.746 0.607 1.00 0.00 44 TRP A O 8
ATOM 14068 N N . VAL A 1 45 ? -9.437 9.292 2.007 1.00 0.00 45 VAL A N 8
ATOM 14069 C CA . VAL A 1 45 ? -10.135 8.459 1.047 1.00 0.00 45 VAL A CA 8
ATOM 14070 C C . VAL A 1 45 ? -11.349 9.176 0.480 1.00 0.00 45 VAL A C 8
ATOM 14071 O O . VAL A 1 45 ? -11.555 10.362 0.745 1.00 0.00 45 VAL A O 8
ATOM 14084 N N . ASP A 1 46 ? -12.145 8.440 -0.288 1.00 0.00 46 ASP A N 8
ATOM 14085 C CA . ASP A 1 46 ? -13.337 8.974 -0.944 1.00 0.00 46 ASP A CA 8
ATOM 14086 C C . ASP A 1 46 ? -14.267 9.732 0.002 1.00 0.00 46 ASP A C 8
ATOM 14087 O O . ASP A 1 46 ? -14.957 10.662 -0.415 1.00 0.00 46 ASP A O 8
ATOM 14096 N N . GLY A 1 47 ? -14.297 9.330 1.260 1.00 0.00 47 GLY A N 8
ATOM 14097 C CA . GLY A 1 47 ? -15.153 9.995 2.217 1.00 0.00 47 GLY A CA 8
ATOM 14098 C C . GLY A 1 47 ? -16.256 9.092 2.718 1.00 0.00 47 GLY A C 8
ATOM 14099 O O . GLY A 1 47 ? -17.407 9.219 2.307 1.00 0.00 47 GLY A O 8
ATOM 14103 N N . THR A 1 48 ? -15.905 8.181 3.610 1.00 0.00 48 THR A N 8
ATOM 14104 C CA . THR A 1 48 ? -16.865 7.246 4.171 1.00 0.00 48 THR A CA 8
ATOM 14105 C C . THR A 1 48 ? -17.578 7.846 5.383 1.00 0.00 48 THR A C 8
ATOM 14106 O O . THR A 1 48 ? -17.814 7.162 6.380 1.00 0.00 48 THR A O 8
ATOM 14117 N N . GLY A 1 49 ? -17.938 9.119 5.286 1.00 0.00 49 GLY A N 8
ATOM 14118 C CA . GLY A 1 49 ? -18.606 9.781 6.384 1.00 0.00 49 GLY A CA 8
ATOM 14119 C C . GLY A 1 49 ? -19.376 11.009 5.949 1.00 0.00 49 GLY A C 8
ATOM 14120 O O . GLY A 1 49 ? -19.958 11.033 4.866 1.00 0.00 49 GLY A O 8
ATOM 14124 N N . ASP A 1 50 ? -19.364 12.028 6.799 1.00 0.00 50 ASP A N 8
ATOM 14125 C CA . ASP A 1 50 ? -20.075 13.281 6.535 1.00 0.00 50 ASP A CA 8
ATOM 14126 C C . ASP A 1 50 ? -19.309 14.160 5.563 1.00 0.00 50 ASP A C 8
ATOM 14127 O O . ASP A 1 50 ? -19.872 14.730 4.629 1.00 0.00 50 ASP A O 8
ATOM 14136 N N . GLU A 1 51 ? -18.011 14.244 5.789 1.00 0.00 51 GLU A N 8
ATOM 14137 C CA . GLU A 1 51 ? -17.142 15.082 4.987 1.00 0.00 51 GLU A CA 8
ATOM 14138 C C . GLU A 1 51 ? -16.791 14.471 3.641 1.00 0.00 51 GLU A C 8
ATOM 14139 O O . GLU A 1 51 ? -16.954 13.270 3.413 1.00 0.00 51 GLU A O 8
ATOM 14151 N N . MET A 1 52 ? -16.284 15.328 2.760 1.00 0.00 52 MET A N 8
ATOM 14152 C CA . MET A 1 52 ? -15.892 14.932 1.413 1.00 0.00 52 MET A CA 8
ATOM 14153 C C . MET A 1 52 ? -14.642 14.068 1.453 1.00 0.00 52 MET A C 8
ATOM 14154 O O . MET A 1 52 ? -14.388 13.277 0.548 1.00 0.00 52 MET A O 8
ATOM 14168 N N . TRP A 1 53 ? -13.859 14.236 2.504 1.00 0.00 53 TRP A N 8
ATOM 14169 C CA . TRP A 1 53 ? -12.633 13.481 2.670 1.00 0.00 53 TRP A CA 8
ATOM 14170 C C . TRP A 1 53 ? -12.635 12.788 4.021 1.00 0.00 53 TRP A C 8
ATOM 14171 O O . TRP A 1 53 ? -12.914 13.409 5.047 1.00 0.00 53 TRP A O 8
ATOM 14192 N N . ASP A 1 54 ? -12.331 11.506 4.012 1.00 0.00 54 ASP A N 8
ATOM 14193 C CA . ASP A 1 54 ? -12.302 10.714 5.234 1.00 0.00 54 ASP A CA 8
ATOM 14194 C C . ASP A 1 54 ? -10.922 10.092 5.411 1.00 0.00 54 ASP A C 8
ATOM 14195 O O . ASP A 1 54 ? -10.126 10.074 4.474 1.00 0.00 54 ASP A O 8
ATOM 14204 N N . VAL A 1 55 ? -10.637 9.594 6.600 1.00 0.00 55 VAL A N 8
ATOM 14205 C CA . VAL A 1 55 ? -9.346 8.988 6.883 1.00 0.00 55 VAL A CA 8
ATOM 14206 C C . VAL A 1 55 ? -9.291 7.567 6.324 1.00 0.00 55 VAL A C 8
ATOM 14207 O O . VAL A 1 55 ? -10.281 6.836 6.354 1.00 0.00 55 VAL A O 8
ATOM 14220 N N . VAL A 1 56 ? -8.141 7.191 5.777 1.00 0.00 56 VAL A N 8
ATOM 14221 C CA . VAL A 1 56 ? -7.972 5.860 5.220 1.00 0.00 56 VAL A CA 8
ATOM 14222 C C . VAL A 1 56 ? -8.093 4.800 6.309 1.00 0.00 56 VAL A C 8
ATOM 14223 O O . VAL A 1 56 ? -7.533 4.935 7.401 1.00 0.00 56 VAL A O 8
ATOM 14236 N N . SER A 1 57 ? -8.845 3.756 6.010 1.00 0.00 57 SER A N 8
ATOM 14237 C CA . SER A 1 57 ? -9.045 2.673 6.951 1.00 0.00 57 SER A CA 8
ATOM 14238 C C . SER A 1 57 ? -7.737 1.916 7.159 1.00 0.00 57 SER A C 8
ATOM 14239 O O . SER A 1 57 ? -7.027 1.612 6.201 1.00 0.00 57 SER A O 8
ATOM 14247 N N . LYS A 1 58 ? -7.441 1.599 8.415 1.00 0.00 58 LYS A N 8
ATOM 14248 C CA . LYS A 1 58 ? -6.212 0.897 8.770 1.00 0.00 58 LYS A CA 8
ATOM 14249 C C . LYS A 1 58 ? -6.134 -0.470 8.092 1.00 0.00 58 LYS A C 8
ATOM 14250 O O . LYS A 1 58 ? -5.059 -0.911 7.691 1.00 0.00 58 LYS A O 8
ATOM 14269 N N . SER A 1 59 ? -7.273 -1.132 7.965 1.00 0.00 59 SER A N 8
ATOM 14270 C CA . SER A 1 59 ? -7.332 -2.442 7.334 1.00 0.00 59 SER A CA 8
ATOM 14271 C C . SER A 1 59 ? -7.141 -2.329 5.821 1.00 0.00 59 SER A C 8
ATOM 14272 O O . SER A 1 59 ? -6.486 -3.168 5.202 1.00 0.00 59 SER A O 8
ATOM 14280 N N . LYS A 1 60 ? -7.690 -1.266 5.248 1.00 0.00 60 LYS A N 8
ATOM 14281 C CA . LYS A 1 60 ? -7.613 -1.030 3.813 1.00 0.00 60 LYS A CA 8
ATOM 14282 C C . LYS A 1 60 ? -6.205 -0.599 3.421 1.00 0.00 60 LYS A C 8
ATOM 14283 O O . LYS A 1 60 ? -5.656 -1.062 2.422 1.00 0.00 60 LYS A O 8
ATOM 14302 N N . LEU A 1 61 ? -5.626 0.281 4.227 1.00 0.00 61 LEU A N 8
ATOM 14303 C CA . LEU A 1 61 ? -4.285 0.790 3.982 1.00 0.00 61 LEU A CA 8
ATOM 14304 C C . LEU A 1 61 ? -3.244 -0.321 4.091 1.00 0.00 61 LEU A C 8
ATOM 14305 O O . LEU A 1 61 ? -2.367 -0.444 3.235 1.00 0.00 61 LEU A O 8
ATOM 14321 N N . LYS A 1 62 ? -3.356 -1.136 5.134 1.00 0.00 62 LYS A N 8
ATOM 14322 C CA . LYS A 1 62 ? -2.412 -2.227 5.356 1.00 0.00 62 LYS A CA 8
ATOM 14323 C C . LYS A 1 62 ? -2.459 -3.241 4.220 1.00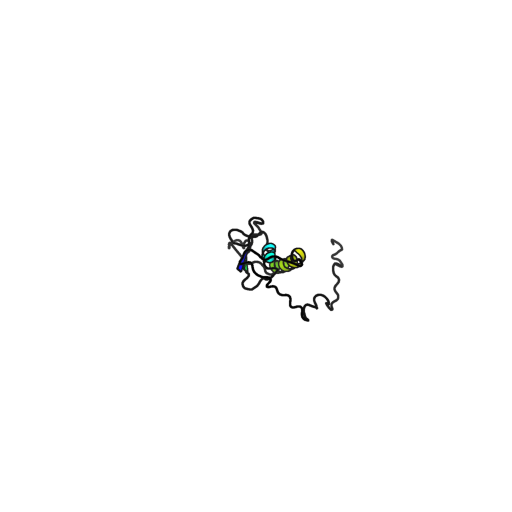 0.00 62 LYS A C 8
ATOM 14324 O O . LYS A 1 62 ? -1.417 -3.676 3.722 1.00 0.00 62 LYS A O 8
ATOM 14343 N N . LYS A 1 63 ? -3.667 -3.616 3.821 1.00 0.00 63 LYS A N 8
ATOM 14344 C CA . LYS A 1 63 ? -3.851 -4.577 2.749 1.00 0.00 63 LYS A CA 8
ATOM 14345 C C . LYS A 1 63 ? -3.297 -4.033 1.437 1.00 0.00 63 LYS A C 8
ATOM 14346 O O . LYS A 1 63 ? -2.554 -4.722 0.738 1.00 0.00 63 LYS A O 8
ATOM 14365 N N . ALA A 1 64 ? -3.642 -2.790 1.127 1.00 0.00 64 ALA A N 8
ATOM 14366 C CA . ALA A 1 64 ? -3.191 -2.154 -0.103 1.00 0.00 64 ALA A CA 8
ATOM 14367 C C . ALA A 1 64 ? -1.673 -2.009 -0.134 1.00 0.00 64 ALA A C 8
ATOM 14368 O O . ALA A 1 64 ? -1.046 -2.265 -1.157 1.00 0.00 64 ALA A O 8
ATOM 14375 N N . THR A 1 65 ? -1.086 -1.616 0.991 1.00 0.00 65 THR A N 8
ATOM 14376 C CA . THR A 1 65 ? 0.359 -1.434 1.079 1.00 0.00 65 THR A CA 8
ATOM 14377 C C . THR A 1 65 ? 1.106 -2.740 0.799 1.00 0.00 65 THR A C 8
ATOM 14378 O O . THR A 1 65 ? 2.115 -2.753 0.087 1.00 0.00 65 THR A O 8
ATOM 14389 N N . LYS A 1 66 ? 0.604 -3.834 1.352 1.00 0.00 66 LYS A N 8
ATOM 14390 C CA . LYS A 1 66 ? 1.233 -5.133 1.165 1.00 0.00 66 LYS A CA 8
ATOM 14391 C C . LYS A 1 66 ? 1.030 -5.638 -0.259 1.00 0.00 66 LYS A C 8
ATOM 14392 O O . LYS A 1 66 ? 1.963 -6.145 -0.883 1.00 0.00 66 LYS A O 8
ATOM 14411 N N . GLN A 1 67 ? -0.183 -5.476 -0.772 1.00 0.00 67 GLN A N 8
ATOM 14412 C CA . GLN A 1 67 ? -0.506 -5.919 -2.121 1.00 0.00 67 GLN A CA 8
ATOM 14413 C C . GLN A 1 67 ? 0.271 -5.118 -3.156 1.00 0.00 67 GLN A C 8
ATOM 14414 O O . GLN A 1 67 ? 0.922 -5.686 -4.027 1.00 0.00 67 GLN A O 8
ATOM 14428 N N . TYR A 1 68 ? 0.220 -3.797 -3.035 1.00 0.00 68 TYR A N 8
ATOM 14429 C CA . TYR A 1 68 ? 0.901 -2.907 -3.970 1.00 0.00 68 TYR A CA 8
ATOM 14430 C C . TYR A 1 68 ? 2.386 -3.232 -4.087 1.00 0.00 68 TYR A C 8
ATOM 14431 O O . TYR A 1 68 ? 2.937 -3.254 -5.186 1.00 0.00 68 TYR A O 8
ATOM 14449 N N . HIS A 1 69 ? 3.028 -3.488 -2.958 1.00 0.00 69 HIS A N 8
ATOM 14450 C CA . HIS A 1 69 ? 4.459 -3.755 -2.945 1.00 0.00 69 HIS A CA 8
ATOM 14451 C C . HIS A 1 69 ? 4.828 -5.003 -3.722 1.00 0.00 69 HIS A C 8
ATOM 14452 O O . HIS A 1 69 ? 5.904 -5.075 -4.309 1.00 0.00 69 HIS A O 8
ATOM 14467 N N . ILE A 1 70 ? 3.965 -5.989 -3.685 1.00 0.00 70 ILE A N 8
ATOM 14468 C CA . ILE A 1 70 ? 4.212 -7.235 -4.379 1.00 0.00 70 ILE A CA 8
ATOM 14469 C C . ILE A 1 70 ? 3.674 -7.213 -5.814 1.00 0.00 70 ILE A C 8
ATOM 14470 O O . ILE A 1 70 ? 4.248 -7.826 -6.711 1.00 0.00 70 ILE A O 8
ATOM 14486 N N . GLN A 1 71 ? 2.583 -6.491 -6.028 1.00 0.00 71 GLN A N 8
ATOM 14487 C CA . GLN A 1 71 ? 1.950 -6.447 -7.347 1.00 0.00 71 GLN A CA 8
ATOM 14488 C C . GLN A 1 71 ? 2.511 -5.358 -8.259 1.00 0.00 71 GLN A C 8
ATOM 14489 O O . GLN A 1 71 ? 2.959 -5.645 -9.366 1.00 0.00 71 GLN A O 8
ATOM 14503 N N . THR A 1 72 ? 2.470 -4.113 -7.810 1.00 0.00 72 THR A N 8
ATOM 14504 C CA . THR A 1 72 ? 2.951 -3.004 -8.623 1.00 0.00 72 THR A CA 8
ATOM 14505 C C . THR A 1 72 ? 4.426 -2.719 -8.370 1.00 0.00 72 THR A C 8
ATOM 14506 O O . THR A 1 72 ? 5.221 -2.681 -9.308 1.00 0.00 72 THR A O 8
ATOM 14517 N N . LYS A 1 73 ? 4.776 -2.532 -7.097 1.00 0.00 73 LYS A N 8
ATOM 14518 C CA . LYS A 1 73 ? 6.147 -2.249 -6.688 1.00 0.00 73 LYS A CA 8
ATOM 14519 C C . LYS A 1 73 ? 6.780 -1.141 -7.554 1.00 0.00 73 LYS A C 8
ATOM 14520 O O . LYS A 1 73 ? 7.963 -1.181 -7.900 1.00 0.00 73 LYS A O 8
ATOM 14539 N N . LYS A 1 74 ? 5.988 -0.131 -7.868 1.00 0.00 74 LYS A N 8
ATOM 14540 C CA . LYS A 1 74 ? 6.452 0.976 -8.692 1.00 0.00 74 LYS A CA 8
ATOM 14541 C C . LYS A 1 74 ? 6.000 2.316 -8.121 1.00 0.00 74 LYS A C 8
ATOM 14542 O O . LYS A 1 74 ? 4.999 2.394 -7.408 1.00 0.00 74 LYS A O 8
ATOM 14561 N N . GLN A 1 75 ? 6.755 3.354 -8.443 1.00 0.00 75 GLN A N 8
ATOM 14562 C CA . GLN A 1 75 ? 6.469 4.710 -7.990 1.00 0.00 75 GLN A CA 8
ATOM 14563 C C . GLN A 1 75 ? 6.638 5.696 -9.142 1.00 0.00 75 GLN A C 8
ATOM 14564 O O . GLN A 1 75 ? 6.404 6.898 -8.991 1.00 0.00 75 GLN A O 8
ATOM 14578 N N . GLU A 1 76 ? 7.047 5.171 -10.292 1.00 0.00 76 GLU A N 8
ATOM 14579 C CA . GLU A 1 76 ? 7.273 5.974 -11.489 1.00 0.00 76 GLU A CA 8
ATOM 14580 C C . GLU A 1 76 ? 5.955 6.437 -12.117 1.00 0.00 76 GLU A C 8
ATOM 14581 O O . GLU A 1 76 ? 5.595 6.015 -13.217 1.00 0.00 76 GLU A O 8
ATOM 14593 N N . LYS A 1 77 ? 5.236 7.300 -11.417 1.00 0.00 77 LYS A N 8
ATOM 14594 C CA . LYS A 1 77 ? 3.976 7.823 -11.923 1.00 0.00 77 LYS A CA 8
ATOM 14595 C C . LYS A 1 77 ? 4.212 9.149 -12.634 1.00 0.00 77 LYS A C 8
ATOM 14596 O O . LYS A 1 77 ? 4.157 10.211 -12.015 1.00 0.00 77 LYS A O 8
ATOM 14615 N N . ALA A 1 78 ? 4.495 9.071 -13.929 1.00 0.00 78 ALA A N 8
ATOM 14616 C CA . ALA A 1 78 ? 4.746 10.256 -14.744 1.00 0.00 78 ALA A CA 8
ATOM 14617 C C . ALA A 1 78 ? 3.507 11.148 -14.826 1.00 0.00 78 ALA A C 8
ATOM 14618 O O . ALA A 1 78 ? 2.484 10.750 -15.388 1.00 0.00 78 ALA A O 8
ATOM 14625 N N . PRO A 1 79 ? 3.574 12.359 -14.248 1.00 0.00 79 PRO A N 8
ATOM 14626 C CA . PRO A 1 79 ? 2.459 13.305 -14.264 1.00 0.00 79 PRO A CA 8
ATOM 14627 C C . PRO A 1 79 ? 2.341 14.022 -15.604 1.00 0.00 79 PRO A C 8
ATOM 14628 O O . PRO A 1 79 ? 3.303 14.614 -16.092 1.00 0.00 79 PRO A O 8
ATOM 14639 N N . HIS A 1 80 ? 1.163 13.958 -16.200 1.00 0.00 80 HIS A N 8
ATOM 14640 C CA . HIS A 1 80 ? 0.925 14.611 -17.478 1.00 0.00 80 HIS A CA 8
ATOM 14641 C C . HIS A 1 80 ? 0.139 15.890 -17.249 1.00 0.00 80 HIS A C 8
ATOM 14642 O O . HIS A 1 80 ? 0.481 16.944 -17.786 1.00 0.00 80 HIS A O 8
ATOM 14657 N N . GLU A 1 81 ? -0.897 15.766 -16.413 1.00 0.00 81 GLU A N 8
ATOM 14658 C CA . GLU A 1 81 ? -1.789 16.865 -16.028 1.00 0.00 81 GLU A CA 8
ATOM 14659 C C . GLU A 1 81 ? -2.523 17.472 -17.228 1.00 0.00 81 GLU A C 8
ATOM 14660 O O . GLU A 1 81 ? -3.737 17.325 -17.363 1.00 0.00 81 GLU A O 8
ATOM 14672 N N . LYS A 1 82 ? -1.789 18.148 -18.097 1.00 0.00 82 LYS A N 8
ATOM 14673 C CA . LYS A 1 82 ? -2.371 18.777 -19.272 1.00 0.00 82 LYS A CA 8
ATOM 14674 C C . LYS A 1 82 ? -1.738 18.216 -20.542 1.00 0.00 82 LYS A C 8
ATOM 14675 O O . LYS A 1 82 ? -1.017 17.216 -20.499 1.00 0.00 82 LYS A O 8
ATOM 14694 N N . ILE A 1 83 ? -2.004 18.863 -21.668 1.00 0.00 83 ILE A N 8
ATOM 14695 C CA . ILE A 1 83 ? -1.454 18.434 -22.942 1.00 0.00 83 ILE A CA 8
ATOM 14696 C C . ILE A 1 83 ? -0.052 19.007 -23.106 1.00 0.00 83 ILE A C 8
ATOM 14697 O O . ILE A 1 83 ? 0.176 19.932 -23.883 1.00 0.00 83 ILE A O 8
ATOM 14713 N N . VAL A 1 84 ? 0.872 18.473 -22.329 1.00 0.00 84 VAL A N 8
ATOM 14714 C CA . VAL A 1 84 ? 2.252 18.911 -22.368 1.00 0.00 84 VAL A CA 8
ATOM 14715 C C . VAL A 1 84 ? 3.161 17.721 -22.660 1.00 0.00 84 VAL A C 8
ATOM 14716 O O . VAL A 1 84 ? 2.794 16.577 -22.382 1.00 0.00 84 VAL A O 8
ATOM 14729 N N . SER A 1 85 ? 4.325 17.993 -23.240 1.00 0.00 85 SER A N 8
ATOM 14730 C CA . SER A 1 85 ? 5.288 16.953 -23.573 1.00 0.00 85 SER A CA 8
ATOM 14731 C C . SER A 1 85 ? 5.798 16.254 -22.314 1.00 0.00 85 SER A C 8
ATOM 14732 O O . SER A 1 85 ? 6.716 16.733 -21.646 1.00 0.00 85 SER A O 8
ATOM 14740 N N . TYR A 1 86 ? 5.184 15.125 -21.999 1.00 0.00 86 TYR A N 8
ATOM 14741 C CA . TYR A 1 86 ? 5.545 14.339 -20.829 1.00 0.00 86 TYR A CA 8
ATOM 14742 C C . TYR A 1 86 ? 5.201 12.880 -21.086 1.00 0.00 86 TYR A C 8
ATOM 14743 O O . TYR A 1 86 ? 4.735 12.159 -20.202 1.00 0.00 86 TYR A O 8
ATOM 14761 N N . GLU A 1 87 ? 5.403 12.469 -22.327 1.00 0.00 87 GLU A N 8
ATOM 14762 C CA . GLU A 1 87 ? 5.120 11.107 -22.752 1.00 0.00 87 GLU A CA 8
ATOM 14763 C C . GLU A 1 87 ? 6.202 10.160 -22.249 1.00 0.00 87 GLU A C 8
ATOM 14764 O O . GLU A 1 87 ? 5.979 8.960 -22.092 1.00 0.00 87 GLU A O 8
ATOM 14776 N N . ASN A 1 88 ? 7.375 10.717 -21.986 1.00 0.00 88 ASN A N 8
ATOM 14777 C CA . ASN A 1 88 ? 8.498 9.937 -21.492 1.00 0.00 88 ASN A CA 8
ATOM 14778 C C . ASN A 1 88 ? 8.432 9.835 -19.975 1.00 0.00 88 ASN A C 8
ATOM 14779 O O . ASN A 1 88 ? 8.379 10.850 -19.281 1.00 0.00 88 ASN A O 8
ATOM 14790 N N . GLY A 1 89 ? 8.432 8.611 -19.467 1.00 0.00 89 GLY A N 8
ATOM 14791 C CA . GLY A 1 89 ? 8.369 8.406 -18.035 1.00 0.00 89 GLY A CA 8
ATOM 14792 C C . GLY A 1 89 ? 8.422 6.940 -17.667 1.00 0.00 89 GLY A C 8
ATOM 14793 O O . GLY A 1 89 ? 9.304 6.513 -16.925 1.00 0.00 89 GLY A O 8
ATOM 14797 N N . ASP A 1 90 ? 7.479 6.169 -18.190 1.00 0.00 90 ASP A N 8
ATOM 14798 C CA . ASP A 1 90 ? 7.420 4.737 -17.914 1.00 0.00 90 ASP A CA 8
ATOM 14799 C C . ASP A 1 90 ? 7.478 3.946 -19.215 1.00 0.00 90 ASP A C 8
ATOM 14800 O O . ASP A 1 90 ? 8.507 3.364 -19.558 1.00 0.00 90 ASP A O 8
ATOM 14809 N N . ASN A 1 91 ? 6.375 3.949 -19.951 1.00 0.00 91 ASN A N 8
ATOM 14810 C CA . ASN A 1 91 ? 6.299 3.238 -21.217 1.00 0.00 91 ASN A CA 8
ATOM 14811 C C . ASN A 1 91 ? 5.515 4.061 -22.230 1.00 0.00 91 ASN A C 8
ATOM 14812 O O . ASN A 1 91 ? 4.771 4.968 -21.858 1.00 0.00 91 ASN A O 8
ATOM 14823 N N . VAL A 1 92 ? 5.691 3.745 -23.504 1.00 0.00 92 VAL A N 8
ATOM 14824 C CA . VAL A 1 92 ? 5.002 4.453 -24.574 1.00 0.00 92 VAL A CA 8
ATOM 14825 C C . VAL A 1 92 ? 4.215 3.486 -25.449 1.00 0.00 92 VAL A C 8
ATOM 14826 O O . VAL A 1 92 ? 4.450 3.388 -26.654 1.00 0.00 92 VAL A O 8
ATOM 14839 N N . ASN A 1 93 ? 3.293 2.764 -24.840 1.00 0.00 93 ASN A N 8
ATOM 14840 C CA . ASN A 1 93 ? 2.480 1.810 -25.576 1.00 0.00 93 ASN A CA 8
ATOM 14841 C C . ASN A 1 93 ? 1.261 2.499 -26.176 1.00 0.00 93 ASN A C 8
ATOM 14842 O O . ASN A 1 93 ? 0.701 3.420 -25.580 1.00 0.00 93 ASN A O 8
ATOM 14853 N N . LEU A 1 94 ? 0.856 2.053 -27.354 1.00 0.00 94 LEU A N 8
ATOM 14854 C CA . LEU A 1 94 ? -0.295 2.626 -28.030 1.00 0.00 94 LEU A CA 8
ATOM 14855 C C . LEU A 1 94 ? -1.574 1.945 -27.561 1.00 0.00 94 LEU A C 8
ATOM 14856 O O . LEU A 1 94 ? -1.644 0.718 -27.474 1.00 0.00 94 LEU A O 8
ATOM 14872 N N . SER A 1 95 ? -2.571 2.748 -27.227 1.00 0.00 95 SER A N 8
ATOM 14873 C CA . SER A 1 95 ? -3.853 2.237 -26.771 1.00 0.00 95 SER A CA 8
ATOM 14874 C C . SER A 1 95 ? -4.961 3.213 -27.149 1.00 0.00 95 SER A C 8
ATOM 14875 O O . SER A 1 95 ? -5.316 4.105 -26.380 1.00 0.00 95 SER A O 8
ATOM 14883 N N . GLU A 1 96 ? -5.491 3.043 -28.347 1.00 0.00 96 GLU A N 8
ATOM 14884 C CA . GLU A 1 96 ? -6.550 3.900 -28.852 1.00 0.00 96 GLU A CA 8
ATOM 14885 C C . GLU A 1 96 ? -7.913 3.252 -28.635 1.00 0.00 96 GLU A C 8
ATOM 14886 O O . GLU A 1 96 ? -8.914 3.940 -28.442 1.00 0.00 96 GLU A O 8
ATOM 14898 N N . ALA A 1 97 ? -7.941 1.924 -28.637 1.00 0.00 97 ALA A N 8
ATOM 14899 C CA . ALA A 1 97 ? -9.181 1.176 -28.443 1.00 0.00 97 ALA A CA 8
ATOM 14900 C C . ALA A 1 97 ? -9.631 1.185 -26.981 1.00 0.00 97 ALA A C 8
ATOM 14901 O O . ALA A 1 97 ? -10.447 0.366 -26.565 1.00 0.00 97 ALA A O 8
ATOM 14908 N N . ILE A 1 98 ? -9.092 2.117 -26.212 1.00 0.00 98 ILE A N 8
ATOM 14909 C CA . ILE A 1 98 ? -9.433 2.250 -24.812 1.00 0.00 98 ILE A CA 8
ATOM 14910 C C . ILE A 1 98 ? -9.883 3.683 -24.513 1.00 0.00 98 ILE A C 8
ATOM 14911 O O . ILE A 1 98 ? -10.156 4.044 -23.369 1.00 0.00 98 ILE A O 8
ATOM 14927 N N . ASN A 1 99 ? -9.975 4.496 -25.562 1.00 0.00 99 ASN A N 8
ATOM 14928 C CA . ASN A 1 99 ? -10.385 5.889 -25.415 1.00 0.00 99 ASN A CA 8
ATOM 14929 C C . ASN A 1 99 ? -11.278 6.305 -26.580 1.00 0.00 99 ASN A C 8
ATOM 14930 O O . ASN A 1 99 ? -11.302 5.650 -27.623 1.00 0.00 99 ASN A O 8
ATOM 14941 N N . VAL A 1 100 ? -12.000 7.396 -26.394 1.00 0.00 100 VAL A N 8
ATOM 14942 C CA . VAL A 1 100 ? -12.904 7.913 -27.410 1.00 0.00 100 VAL A CA 8
ATOM 14943 C C . VAL A 1 100 ? -12.155 8.748 -28.447 1.00 0.00 100 VAL A C 8
ATOM 14944 O O . VAL A 1 100 ? -12.026 9.963 -28.311 1.00 0.00 100 VAL A O 8
ATOM 14957 N N . GLN A 1 101 ? -11.646 8.085 -29.475 1.00 0.00 101 GLN A N 8
ATOM 14958 C CA . GLN A 1 101 ? -10.918 8.772 -30.534 1.00 0.00 101 GLN A CA 8
ATOM 14959 C C . GLN A 1 101 ? -11.826 9.042 -31.728 1.00 0.00 101 GLN A C 8
ATOM 14960 O O . GLN A 1 101 ? -11.940 10.176 -32.188 1.00 0.00 101 GLN A O 8
ATOM 14974 N N . LEU A 1 102 ? -12.472 7.995 -32.226 1.00 0.00 102 LEU A N 8
ATOM 14975 C CA . LEU A 1 102 ? -13.367 8.123 -33.367 1.00 0.00 102 LEU A CA 8
ATOM 14976 C C . LEU A 1 102 ? -14.415 7.018 -33.349 1.00 0.00 102 LEU A C 8
ATOM 14977 O O . LEU A 1 102 ? -14.137 5.892 -32.936 1.00 0.00 102 LEU A O 8
ATOM 14993 N N . THR A 1 103 ? -15.616 7.347 -33.792 1.00 0.00 103 THR A N 8
ATOM 14994 C CA . THR A 1 103 ? -16.706 6.388 -33.831 1.00 0.00 103 THR A CA 8
ATOM 14995 C C . THR A 1 103 ? -16.957 5.914 -35.259 1.00 0.00 103 THR A C 8
ATOM 14996 O O . THR A 1 103 ? -17.751 6.512 -35.981 1.00 0.00 103 THR A O 8
ATOM 15007 N N . LEU A 1 104 ? -16.258 4.845 -35.649 1.00 0.00 104 LEU A N 8
ATOM 15008 C CA . LEU A 1 104 ? -16.382 4.258 -36.988 1.00 0.00 104 LEU A CA 8
ATOM 15009 C C . LEU A 1 104 ? -15.862 5.210 -38.065 1.00 0.00 104 LEU A C 8
ATOM 15010 O O . LEU A 1 104 ? -16.580 6.086 -38.541 1.00 0.00 104 LEU A O 8
ATOM 15026 N N . ASP A 1 105 ? -14.603 5.030 -38.447 1.00 0.00 105 ASP A N 8
ATOM 15027 C CA . ASP A 1 105 ? -13.989 5.869 -39.472 1.00 0.00 105 ASP A CA 8
ATOM 15028 C C . ASP A 1 105 ? -14.433 5.430 -40.864 1.00 0.00 105 ASP A C 8
ATOM 15029 O O . ASP A 1 105 ? -14.425 6.221 -41.810 1.00 0.00 105 ASP A O 8
ATOM 15038 N N . THR A 1 106 ? -14.823 4.162 -40.971 1.00 0.00 106 THR A N 8
ATOM 15039 C CA . THR A 1 106 ? -15.269 3.579 -42.229 1.00 0.00 106 THR A CA 8
ATOM 15040 C C . THR A 1 106 ? -16.347 4.433 -42.895 1.00 0.00 106 THR A C 8
ATOM 15041 O O . THR A 1 106 ? -17.482 4.504 -42.425 1.00 0.00 106 THR A O 8
ATOM 15052 N N . LYS A 1 107 ? -15.973 5.080 -43.990 1.00 0.00 107 LYS A N 8
ATOM 15053 C CA . LYS A 1 107 ? -16.888 5.936 -44.725 1.00 0.00 107 LYS A CA 8
ATOM 15054 C C . LYS A 1 107 ? -17.848 5.099 -45.558 1.00 0.00 107 LYS A C 8
ATOM 15055 O O . LYS A 1 107 ? -17.425 4.249 -46.342 1.00 0.00 107 LYS A O 8
ATOM 15074 N N . LEU A 1 108 ? -19.137 5.331 -45.369 1.00 0.00 108 LEU A N 8
ATOM 15075 C CA . LEU A 1 108 ? -20.163 4.606 -46.100 1.00 0.00 108 LEU A CA 8
ATOM 15076 C C . LEU A 1 108 ? -20.456 5.300 -47.428 1.00 0.00 108 LEU A C 8
ATOM 15077 O O . LEU A 1 108 ? -20.388 6.526 -47.519 1.00 0.00 108 LEU A O 8
ATOM 15093 N N . PRO A 1 109 ? -20.770 4.518 -48.475 1.00 0.00 109 PRO A N 8
ATOM 15094 C CA . PRO A 1 109 ? -21.068 5.057 -49.810 1.00 0.00 109 PRO A CA 8
ATOM 15095 C C . PRO A 1 109 ? -22.384 5.834 -49.858 1.00 0.00 109 PRO A C 8
ATOM 15096 O O . PRO A 1 109 ? -23.140 5.869 -48.882 1.00 0.00 109 PRO A O 8
ATOM 15107 N N . GLU A 1 110 ? -22.644 6.446 -51.007 1.00 0.00 110 GLU A N 8
ATOM 15108 C CA . GLU A 1 110 ? -23.850 7.239 -51.228 1.00 0.00 110 GLU A CA 8
ATOM 15109 C C . GLU A 1 110 ? -25.122 6.388 -51.207 1.00 0.00 110 GLU A C 8
ATOM 15110 O O . GLU A 1 110 ? -25.630 5.971 -52.250 1.00 0.00 110 GLU A O 8
ATOM 15122 N N . ALA A 1 111 ? -25.637 6.142 -50.014 1.00 0.00 111 ALA A N 8
ATOM 15123 C CA . ALA A 1 111 ? -26.853 5.364 -49.857 1.00 0.00 111 ALA A CA 8
ATOM 15124 C C . ALA A 1 111 ? -28.073 6.208 -50.214 1.00 0.00 111 ALA A C 8
ATOM 15125 O O . ALA A 1 111 ? -28.002 7.437 -50.211 1.00 0.00 111 ALA A O 8
ATOM 15132 N N . LYS A 1 112 ? -29.180 5.537 -50.535 1.00 0.00 112 LYS A N 8
ATOM 15133 C CA . LYS A 1 112 ? -30.431 6.212 -50.896 1.00 0.00 112 LYS A CA 8
ATOM 15134 C C . LYS A 1 112 ? -30.241 7.118 -52.112 1.00 0.00 112 LYS A C 8
ATOM 15135 O O . LYS A 1 112 ? -30.734 8.245 -52.131 1.00 0.00 112 LYS A O 8
ATOM 15154 N N . GLU A 1 113 ? -29.512 6.598 -53.110 1.00 0.00 113 GLU A N 8
ATOM 15155 C CA . GLU A 1 113 ? -29.210 7.301 -54.371 1.00 0.00 113 GLU A CA 8
ATOM 15156 C C . GLU A 1 113 ? -28.866 8.781 -54.163 1.00 0.00 113 GLU A C 8
ATOM 15157 O O . GLU A 1 113 ? -29.225 9.636 -54.974 1.00 0.00 113 GLU A O 8
ATOM 15169 N N . LEU A 1 114 ? -28.136 9.070 -53.090 1.00 0.00 114 LEU A N 8
ATOM 15170 C CA . LEU A 1 114 ? -27.736 10.437 -52.773 1.00 0.00 114 LEU A CA 8
ATOM 15171 C C . LEU A 1 114 ? -26.888 11.028 -53.898 1.00 0.00 114 LEU A C 8
ATOM 15172 O O . LEU A 1 114 ? -26.993 12.214 -54.220 1.00 0.00 114 LEU A O 8
ATOM 15188 N N . HIS A 1 115 ? -26.072 10.184 -54.509 1.00 0.00 115 HIS A N 8
ATOM 15189 C CA . HIS A 1 115 ? -25.193 10.600 -55.594 1.00 0.00 115 HIS A CA 8
ATOM 15190 C C . HIS A 1 115 ? -25.954 10.681 -56.915 1.00 0.00 115 HIS A C 8
ATOM 15191 O O . HIS A 1 115 ? -25.716 9.893 -57.832 1.00 0.00 115 HIS A O 8
ATOM 15206 N N . HIS A 1 116 ? -26.871 11.633 -57.001 1.00 0.00 116 HIS A N 8
ATOM 15207 C CA . HIS A 1 116 ? -27.662 11.827 -58.209 1.00 0.00 116 HIS A CA 8
ATOM 15208 C C . HIS A 1 116 ? -26.766 12.293 -59.354 1.00 0.00 116 HIS A C 8
ATOM 15209 O O . HIS A 1 116 ? -25.903 13.147 -59.165 1.00 0.00 116 HIS A O 8
ATOM 15224 N N . HIS A 1 117 ? -26.977 11.736 -60.542 1.00 0.00 117 HIS A N 8
ATOM 15225 C CA . HIS A 1 117 ? -26.172 12.090 -61.712 1.00 0.00 117 HIS A CA 8
ATOM 15226 C C . HIS A 1 117 ? -26.700 13.364 -62.383 1.00 0.00 117 HIS A C 8
ATOM 15227 O O . HIS A 1 117 ? -26.552 13.547 -63.592 1.00 0.00 117 HIS A O 8
ATOM 15242 N N . HIS A 1 118 ? -27.312 14.231 -61.585 1.00 0.00 118 HIS A N 8
ATOM 15243 C CA . HIS A 1 118 ? -27.869 15.496 -62.057 1.00 0.00 118 HIS A CA 8
ATOM 15244 C C . HIS A 1 118 ? -28.571 16.194 -60.900 1.00 0.00 118 HIS A C 8
ATOM 15245 O O . HIS A 1 118 ? -28.912 15.553 -59.908 1.00 0.00 118 HIS A O 8
ATOM 15260 N N . HIS A 1 119 ? -28.782 17.498 -61.018 1.00 0.00 119 HIS A N 8
ATOM 15261 C CA . HIS A 1 119 ? -29.452 18.258 -59.964 1.00 0.00 119 HIS A CA 8
ATOM 15262 C C . HIS A 1 119 ? -30.967 18.116 -60.096 1.00 0.00 119 HIS A C 8
ATOM 15263 O O . HIS A 1 119 ? -31.692 19.108 -60.189 1.00 0.00 119 HIS A O 8
ATOM 15278 N N . HIS A 1 120 ? -31.423 16.872 -60.097 1.00 0.00 120 HIS A N 8
ATOM 15279 C CA . HIS A 1 120 ? -32.833 16.543 -60.228 1.00 0.00 120 HIS A CA 8
ATOM 15280 C C . HIS A 1 120 ? -32.976 15.029 -60.230 1.00 0.00 120 HIS A C 8
ATOM 15281 O O . HIS A 1 120 ? -32.170 14.367 -59.547 1.00 0.00 120 HIS A O 8
ATOM 15297 N N . MET A 1 1 ? 4.195 13.330 4.736 1.00 0.00 1 MET A N 9
ATOM 15298 C CA . MET A 1 1 ? 3.384 14.126 3.784 1.00 0.00 1 MET A CA 9
ATOM 15299 C C . MET A 1 1 ? 1.964 13.575 3.722 1.00 0.00 1 MET A C 9
ATOM 15300 O O . MET A 1 1 ? 1.725 12.425 4.090 1.00 0.00 1 MET A O 9
ATOM 15316 N N . GLN A 1 2 ? 1.026 14.388 3.254 1.00 0.00 2 GLN A N 9
ATOM 15317 C CA . GLN A 1 2 ? -0.359 13.959 3.150 1.00 0.00 2 GLN A CA 9
ATOM 15318 C C . GLN A 1 2 ? -0.766 13.834 1.684 1.00 0.00 2 GLN A C 9
ATOM 15319 O O . GLN A 1 2 ? -0.245 14.551 0.828 1.00 0.00 2 GLN A O 9
ATOM 15333 N N . ILE A 1 3 ? -1.674 12.907 1.401 1.00 0.00 3 ILE A N 9
ATOM 15334 C CA . ILE A 1 3 ? -2.142 12.674 0.038 1.00 0.00 3 ILE A CA 9
ATOM 15335 C C . ILE A 1 3 ? -3.659 12.506 0.019 1.00 0.00 3 ILE A C 9
ATOM 15336 O O . ILE A 1 3 ? -4.220 11.820 0.873 1.00 0.00 3 ILE A O 9
ATOM 15352 N N . TYR A 1 4 ? -4.317 13.141 -0.943 1.00 0.00 4 TYR A N 9
ATOM 15353 C CA . TYR A 1 4 ? -5.765 13.049 -1.066 1.00 0.00 4 TYR A CA 9
ATOM 15354 C C . TYR A 1 4 ? -6.154 12.026 -2.133 1.00 0.00 4 TYR A C 9
ATOM 15355 O O . TYR A 1 4 ? -5.513 11.931 -3.184 1.00 0.00 4 TYR A O 9
ATOM 15373 N N . THR A 1 5 ? -7.206 11.269 -1.860 1.00 0.00 5 THR A N 9
ATOM 15374 C CA . THR A 1 5 ? -7.690 10.250 -2.778 1.00 0.00 5 THR A CA 9
ATOM 15375 C C . THR A 1 5 ? -9.218 10.270 -2.850 1.00 0.00 5 THR A C 9
ATOM 15376 O O . THR A 1 5 ? -9.882 10.774 -1.947 1.00 0.00 5 THR A O 9
ATOM 15387 N N . SER A 1 6 ? -9.759 9.743 -3.936 1.00 0.00 6 SER A N 9
ATOM 15388 C CA . SER A 1 6 ? -11.194 9.672 -4.142 1.00 0.00 6 SER A CA 9
ATOM 15389 C C . SER A 1 6 ? -11.550 8.339 -4.791 1.00 0.00 6 SER A C 9
ATOM 15390 O O . SER A 1 6 ? -11.574 8.213 -6.015 1.00 0.00 6 SER A O 9
ATOM 15398 N N . GLU A 1 7 ? -11.854 7.363 -3.955 1.00 0.00 7 GLU A N 9
ATOM 15399 C CA . GLU A 1 7 ? -12.158 6.014 -4.406 1.00 0.00 7 GLU A CA 9
ATOM 15400 C C . GLU A 1 7 ? -13.611 5.859 -4.860 1.00 0.00 7 GLU A C 9
ATOM 15401 O O . GLU A 1 7 ? -13.916 5.000 -5.686 1.00 0.00 7 GLU A O 9
ATOM 15413 N N . LYS A 1 8 ? -14.516 6.667 -4.315 1.00 0.00 8 LYS A N 9
ATOM 15414 C CA . LYS A 1 8 ? -15.922 6.582 -4.704 1.00 0.00 8 LYS A CA 9
ATOM 15415 C C . LYS A 1 8 ? -16.147 7.343 -5.999 1.00 0.00 8 LYS A C 9
ATOM 15416 O O . LYS A 1 8 ? -17.179 7.195 -6.649 1.00 0.00 8 LYS A O 9
ATOM 15435 N N . ARG A 1 9 ? -15.177 8.171 -6.357 1.00 0.00 9 ARG A N 9
ATOM 15436 C CA . ARG A 1 9 ? -15.254 8.946 -7.584 1.00 0.00 9 ARG A CA 9
ATOM 15437 C C . ARG A 1 9 ? -14.423 8.264 -8.658 1.00 0.00 9 ARG A C 9
ATOM 15438 O O . ARG A 1 9 ? -14.826 8.181 -9.817 1.00 0.00 9 ARG A O 9
ATOM 15459 N N . GLY A 1 10 ? -13.255 7.779 -8.252 1.00 0.00 10 GLY A N 9
ATOM 15460 C CA . GLY A 1 10 ? -12.372 7.088 -9.167 1.00 0.00 10 GLY A CA 9
ATOM 15461 C C . GLY A 1 10 ? -11.743 8.006 -10.196 1.00 0.00 10 GLY A C 9
ATOM 15462 O O . GLY A 1 10 ? -11.673 7.661 -11.378 1.00 0.00 10 GLY A O 9
ATOM 15466 N N . SER A 1 11 ? -11.274 9.167 -9.753 1.00 0.00 11 SER A N 9
ATOM 15467 C CA . SER A 1 11 ? -10.645 10.128 -10.649 1.00 0.00 11 SER A CA 9
ATOM 15468 C C . SER A 1 11 ? -9.347 9.564 -11.222 1.00 0.00 11 SER A C 9
ATOM 15469 O O . SER A 1 11 ? -8.319 9.535 -10.546 1.00 0.00 11 SER A O 9
ATOM 15477 N N . ASP A 1 12 ? -9.402 9.113 -12.468 1.00 0.00 12 ASP A N 9
ATOM 15478 C CA . ASP A 1 12 ? -8.229 8.539 -13.119 1.00 0.00 12 ASP A CA 9
ATOM 15479 C C . ASP A 1 12 ? -7.336 9.619 -13.714 1.00 0.00 12 ASP A C 9
ATOM 15480 O O . ASP A 1 12 ? -6.155 9.711 -13.394 1.00 0.00 12 ASP A O 9
ATOM 15489 N N . THR A 1 13 ? -7.930 10.474 -14.533 1.00 0.00 13 THR A N 9
ATOM 15490 C CA . THR A 1 13 ? -7.195 11.544 -15.189 1.00 0.00 13 THR A CA 9
ATOM 15491 C C . THR A 1 13 ? -7.045 12.750 -14.272 1.00 0.00 13 THR A C 9
ATOM 15492 O O . THR A 1 13 ? -6.283 13.672 -14.552 1.00 0.00 13 THR A O 9
ATOM 15503 N N . ALA A 1 14 ? -7.778 12.730 -13.170 1.00 0.00 14 ALA A N 9
ATOM 15504 C CA . ALA A 1 14 ? -7.732 13.812 -12.202 1.00 0.00 14 ALA A CA 9
ATOM 15505 C C . ALA A 1 14 ? -7.106 13.322 -10.912 1.00 0.00 14 ALA A C 9
ATOM 15506 O O . ALA A 1 14 ? -7.251 13.937 -9.863 1.00 0.00 14 ALA A O 9
ATOM 15513 N N . GLY A 1 15 ? -6.409 12.207 -11.004 1.00 0.00 15 GLY A N 9
ATOM 15514 C CA . GLY A 1 15 ? -5.784 11.628 -9.845 1.00 0.00 15 GLY A CA 9
ATOM 15515 C C . GLY A 1 15 ? -4.338 12.029 -9.701 1.00 0.00 15 GLY A C 9
ATOM 15516 O O . GLY A 1 15 ? -3.446 11.348 -10.200 1.00 0.00 15 GLY A O 9
ATOM 15520 N N . ASN A 1 16 ? -4.100 13.143 -9.032 1.00 0.00 16 ASN A N 9
ATOM 15521 C CA . ASN A 1 16 ? -2.740 13.604 -8.811 1.00 0.00 16 ASN A CA 9
ATOM 15522 C C . ASN A 1 16 ? -2.340 13.344 -7.365 1.00 0.00 16 ASN A C 9
ATOM 15523 O O . ASN A 1 16 ? -1.171 13.102 -7.056 1.00 0.00 16 ASN A O 9
ATOM 15534 N N . GLY A 1 17 ? -3.335 13.347 -6.490 1.00 0.00 17 GLY A N 9
ATOM 15535 C CA . GLY A 1 17 ? -3.102 13.115 -5.080 1.00 0.00 17 GLY A CA 9
ATOM 15536 C C . GLY A 1 17 ? -3.238 14.374 -4.248 1.00 0.00 17 GLY A C 9
ATOM 15537 O O . GLY A 1 17 ? -2.845 14.395 -3.081 1.00 0.00 17 GLY A O 9
ATOM 15541 N N . THR A 1 18 ? -3.802 15.415 -4.839 1.00 0.00 18 THR A N 9
ATOM 15542 C CA . THR A 1 18 ? -4.002 16.672 -4.140 1.00 0.00 18 THR A CA 9
ATOM 15543 C C . THR A 1 18 ? -5.497 16.900 -3.890 1.00 0.00 18 THR A C 9
ATOM 15544 O O . THR A 1 18 ? -6.303 15.995 -4.116 1.00 0.00 18 THR A O 9
ATOM 15555 N N . GLU A 1 19 ? -5.871 18.089 -3.432 1.00 0.00 19 GLU A N 9
ATOM 15556 C CA . GLU A 1 19 ? -7.272 18.388 -3.150 1.00 0.00 19 GLU A CA 9
ATOM 15557 C C . GLU A 1 19 ? -8.067 18.633 -4.432 1.00 0.00 19 GLU A C 9
ATOM 15558 O O . GLU A 1 19 ? -9.184 18.137 -4.582 1.00 0.00 19 GLU A O 9
ATOM 15570 N N . GLU A 1 20 ? -7.488 19.389 -5.357 1.00 0.00 20 GLU A N 9
ATOM 15571 C CA . GLU A 1 20 ? -8.156 19.698 -6.617 1.00 0.00 20 GLU A CA 9
ATOM 15572 C C . GLU A 1 20 ? -8.034 18.527 -7.585 1.00 0.00 20 GLU A C 9
ATOM 15573 O O . GLU A 1 20 ? -8.773 18.433 -8.565 1.00 0.00 20 GLU A O 9
ATOM 15585 N N . ALA A 1 21 ? -7.097 17.637 -7.297 1.00 0.00 21 ALA A N 9
ATOM 15586 C CA . ALA A 1 21 ? -6.869 16.466 -8.124 1.00 0.00 21 ALA A CA 9
ATOM 15587 C C . ALA A 1 21 ? -6.610 15.240 -7.253 1.00 0.00 21 ALA A C 9
ATOM 15588 O O . ALA A 1 21 ? -5.461 14.864 -7.017 1.00 0.00 21 ALA A O 9
ATOM 15595 N N . PRO A 1 22 ? -7.681 14.579 -6.792 1.00 0.00 22 PRO A N 9
ATOM 15596 C CA . PRO A 1 22 ? -7.583 13.408 -5.930 1.00 0.00 22 PRO A CA 9
ATOM 15597 C C . PRO A 1 22 ? -7.427 12.106 -6.717 1.00 0.00 22 PRO A C 9
ATOM 15598 O O . PRO A 1 22 ? -8.070 11.907 -7.747 1.00 0.00 22 PRO A O 9
ATOM 15609 N N . LEU A 1 23 ? -6.576 11.218 -6.211 1.00 0.00 23 LEU A N 9
ATOM 15610 C CA . LEU A 1 23 ? -6.308 9.936 -6.863 1.00 0.00 23 LEU A CA 9
ATOM 15611 C C . LEU A 1 23 ? -7.554 9.053 -6.917 1.00 0.00 23 LEU A C 9
ATOM 15612 O O . LEU A 1 23 ? -8.503 9.258 -6.169 1.00 0.00 23 LEU A O 9
ATOM 15628 N N . LYS A 1 24 ? -7.527 8.057 -7.793 1.00 0.00 24 LYS A N 9
ATOM 15629 C CA . LYS A 1 24 ? -8.656 7.148 -7.973 1.00 0.00 24 LYS A CA 9
ATOM 15630 C C . LYS A 1 24 ? -8.751 6.120 -6.846 1.00 0.00 24 LYS A C 9
ATOM 15631 O O . LYS A 1 24 ? -9.845 5.724 -6.454 1.00 0.00 24 LYS A O 9
ATOM 15650 N N . THR A 1 25 ? -7.612 5.686 -6.327 1.00 0.00 25 THR A N 9
ATOM 15651 C CA . THR A 1 25 ? -7.604 4.699 -5.256 1.00 0.00 25 THR A CA 9
ATOM 15652 C C . THR A 1 25 ? -6.474 4.965 -4.271 1.00 0.00 25 THR A C 9
ATOM 15653 O O . THR A 1 25 ? -5.511 5.666 -4.593 1.00 0.00 25 THR A O 9
ATOM 15664 N N . VAL A 1 26 ? -6.595 4.393 -3.073 1.00 0.00 26 VAL A N 9
ATOM 15665 C CA . VAL A 1 26 ? -5.583 4.546 -2.032 1.00 0.00 26 VAL A CA 9
ATOM 15666 C C . VAL A 1 26 ? -4.255 3.936 -2.481 1.00 0.00 26 VAL A C 9
ATOM 15667 O O . VAL A 1 26 ? -3.184 4.344 -2.034 1.00 0.00 26 VAL A O 9
ATOM 15680 N N . LEU A 1 27 ? -4.338 2.977 -3.397 1.00 0.00 27 LEU A N 9
ATOM 15681 C CA . LEU A 1 27 ? -3.158 2.305 -3.917 1.00 0.00 27 LEU A CA 9
ATOM 15682 C C . LEU A 1 27 ? -2.221 3.298 -4.597 1.00 0.00 27 LEU A C 9
ATOM 15683 O O . LEU A 1 27 ? -1.007 3.225 -4.431 1.00 0.00 27 LEU A O 9
ATOM 15699 N N . GLN A 1 28 ? -2.796 4.252 -5.327 1.00 0.00 28 GLN A N 9
ATOM 15700 C CA . GLN A 1 28 ? -2.006 5.253 -6.037 1.00 0.00 28 GLN A CA 9
ATOM 15701 C C . GLN A 1 28 ? -1.298 6.199 -5.071 1.00 0.00 28 GLN A C 9
ATOM 15702 O O . GLN A 1 28 ? -0.381 6.926 -5.453 1.00 0.00 28 GLN A O 9
ATOM 15716 N N . ALA A 1 29 ? -1.741 6.218 -3.828 1.00 0.00 29 ALA A N 9
ATOM 15717 C CA . ALA A 1 29 ? -1.107 7.053 -2.825 1.00 0.00 29 ALA A CA 9
ATOM 15718 C C . ALA A 1 29 ? 0.087 6.312 -2.237 1.00 0.00 29 ALA A C 9
ATOM 15719 O O . ALA A 1 29 ? 1.088 6.914 -1.852 1.00 0.00 29 ALA A O 9
ATOM 15726 N N . ILE A 1 30 ? -0.019 4.989 -2.216 1.00 0.00 30 ILE A N 9
ATOM 15727 C CA . ILE A 1 30 ? 1.029 4.135 -1.673 1.00 0.00 30 ILE A CA 9
ATOM 15728 C C . ILE A 1 30 ? 2.116 3.856 -2.708 1.00 0.00 30 ILE A C 9
ATOM 15729 O O . ILE A 1 30 ? 3.280 3.692 -2.355 1.00 0.00 30 ILE A O 9
ATOM 15745 N N . VAL A 1 31 ? 1.737 3.812 -3.983 1.00 0.00 31 VAL A N 9
ATOM 15746 C CA . VAL A 1 31 ? 2.692 3.570 -5.069 1.00 0.00 31 VAL A CA 9
ATOM 15747 C C . VAL A 1 31 ? 3.808 4.616 -5.070 1.00 0.00 31 VAL A C 9
ATOM 15748 O O . VAL A 1 31 ? 4.876 4.406 -5.644 1.00 0.00 31 VAL A O 9
ATOM 15761 N N . LYS A 1 32 ? 3.519 5.759 -4.469 1.00 0.00 32 LYS A N 9
ATOM 15762 C CA . LYS A 1 32 ? 4.478 6.852 -4.376 1.00 0.00 32 LYS A CA 9
ATOM 15763 C C . LYS A 1 32 ? 5.489 6.602 -3.259 1.00 0.00 32 LYS A C 9
ATOM 15764 O O . LYS A 1 32 ? 6.691 6.768 -3.450 1.00 0.00 32 LYS A O 9
ATOM 15783 N N . LEU A 1 33 ? 4.992 6.184 -2.098 1.00 0.00 33 LEU A N 9
ATOM 15784 C CA . LEU A 1 33 ? 5.852 5.945 -0.941 1.00 0.00 33 LEU A CA 9
ATOM 15785 C C . LEU A 1 33 ? 6.408 4.525 -0.920 1.00 0.00 33 LEU A C 9
ATOM 15786 O O . LEU A 1 33 ? 7.230 4.190 -0.069 1.00 0.00 33 LEU A O 9
ATOM 15802 N N . ASP A 1 34 ? 5.937 3.700 -1.844 1.00 0.00 34 ASP A N 9
ATOM 15803 C CA . ASP A 1 34 ? 6.368 2.304 -1.960 1.00 0.00 34 ASP A CA 9
ATOM 15804 C C . ASP A 1 34 ? 6.010 1.505 -0.707 1.00 0.00 34 ASP A C 9
ATOM 15805 O O . ASP A 1 34 ? 6.692 0.552 -0.340 1.00 0.00 34 ASP A O 9
ATOM 15814 N N . GLY A 1 35 ? 4.934 1.906 -0.050 1.00 0.00 35 GLY A N 9
ATOM 15815 C CA . GLY A 1 35 ? 4.498 1.211 1.146 1.00 0.00 35 GLY A CA 9
ATOM 15816 C C . GLY A 1 35 ? 5.157 1.731 2.409 1.00 0.00 35 GLY A C 9
ATOM 15817 O O . GLY A 1 35 ? 4.825 1.293 3.517 1.00 0.00 35 GLY A O 9
ATOM 15821 N N . LYS A 1 36 ? 6.079 2.672 2.254 1.00 0.00 36 LYS A N 9
ATOM 15822 C CA . LYS A 1 36 ? 6.779 3.249 3.394 1.00 0.00 36 LYS A CA 9
ATOM 15823 C C . LYS A 1 36 ? 5.920 4.307 4.067 1.00 0.00 36 LYS A C 9
ATOM 15824 O O . LYS A 1 36 ? 6.200 5.502 3.991 1.00 0.00 36 LYS A O 9
ATOM 15843 N N . ILE A 1 37 ? 4.858 3.845 4.706 1.00 0.00 37 ILE A N 9
ATOM 15844 C CA . ILE A 1 37 ? 3.942 4.721 5.408 1.00 0.00 37 ILE A CA 9
ATOM 15845 C C . ILE A 1 37 ? 4.519 5.089 6.771 1.00 0.00 37 ILE A C 9
ATOM 15846 O O . ILE A 1 37 ? 4.626 4.235 7.655 1.00 0.00 37 ILE A O 9
ATOM 15862 N N . GLU A 1 38 ? 4.893 6.349 6.929 1.00 0.00 38 GLU A N 9
ATOM 15863 C CA . GLU A 1 38 ? 5.476 6.824 8.175 1.00 0.00 38 GLU A CA 9
ATOM 15864 C C . GLU A 1 38 ? 4.477 7.656 8.976 1.00 0.00 38 GLU A C 9
ATOM 15865 O O . GLU A 1 38 ? 3.315 7.791 8.593 1.00 0.00 38 GLU A O 9
ATOM 15877 N N . ALA A 1 39 ? 4.952 8.211 10.082 1.00 0.00 39 ALA A N 9
ATOM 15878 C CA . ALA A 1 39 ? 4.132 9.012 10.986 1.00 0.00 39 ALA A CA 9
ATOM 15879 C C . ALA A 1 39 ? 3.497 10.224 10.304 1.00 0.00 39 ALA A C 9
ATOM 15880 O O . ALA A 1 39 ? 2.312 10.505 10.502 1.00 0.00 39 ALA A O 9
ATOM 15887 N N . ASP A 1 40 ? 4.279 10.948 9.512 1.00 0.00 40 ASP A N 9
ATOM 15888 C CA . ASP A 1 40 ? 3.773 12.140 8.836 1.00 0.00 40 ASP A CA 9
ATOM 15889 C C . ASP A 1 40 ? 2.939 11.778 7.607 1.00 0.00 40 ASP A C 9
ATOM 15890 O O . ASP A 1 40 ? 2.413 12.654 6.918 1.00 0.00 40 ASP A O 9
ATOM 15899 N N . THR A 1 41 ? 2.805 10.492 7.326 1.00 0.00 41 THR A N 9
ATOM 15900 C CA . THR A 1 41 ? 2.016 10.066 6.187 1.00 0.00 41 THR A CA 9
ATOM 15901 C C . THR A 1 41 ? 0.536 10.068 6.546 1.00 0.00 41 THR A C 9
ATOM 15902 O O . THR A 1 41 ? 0.086 9.315 7.406 1.00 0.00 41 THR A O 9
ATOM 15913 N N . ARG A 1 42 ? -0.213 10.931 5.883 1.00 0.00 42 ARG A N 9
ATOM 15914 C CA . ARG A 1 42 ? -1.640 11.039 6.121 1.00 0.00 42 ARG A CA 9
ATOM 15915 C C . ARG A 1 42 ? -2.386 10.957 4.806 1.00 0.00 42 ARG A C 9
ATOM 15916 O O . ARG A 1 42 ? -2.314 11.865 3.981 1.00 0.00 42 ARG A O 9
ATOM 15937 N N . ILE A 1 43 ? -3.081 9.858 4.604 1.00 0.00 43 ILE A N 9
ATOM 15938 C CA . ILE A 1 43 ? -3.833 9.666 3.384 1.00 0.00 43 ILE A CA 9
ATOM 15939 C C . ILE A 1 43 ? -5.307 9.932 3.630 1.00 0.00 43 ILE A C 9
ATOM 15940 O O . ILE A 1 43 ? -5.937 9.301 4.482 1.00 0.00 43 ILE A O 9
ATOM 15956 N N . TRP A 1 44 ? -5.840 10.888 2.898 1.00 0.00 44 TRP A N 9
ATOM 15957 C CA . TRP A 1 44 ? -7.234 11.255 3.021 1.00 0.00 44 TRP A CA 9
ATOM 15958 C C . TRP A 1 44 ? -8.014 10.676 1.861 1.00 0.00 44 TRP A C 9
ATOM 15959 O O . TRP A 1 44 ? -7.601 10.789 0.711 1.00 0.00 44 TRP A O 9
ATOM 15980 N N . VAL A 1 45 ? -9.131 10.049 2.163 1.00 0.00 45 VAL A N 9
ATOM 15981 C CA . VAL A 1 45 ? -9.968 9.464 1.133 1.00 0.00 45 VAL A CA 9
ATOM 15982 C C . VAL A 1 45 ? -11.213 10.314 0.968 1.00 0.00 45 VAL A C 9
ATOM 15983 O O . VAL A 1 45 ? -11.364 11.321 1.647 1.00 0.00 45 VAL A O 9
ATOM 15996 N N . ASP A 1 46 ? -12.096 9.917 0.076 1.00 0.00 46 ASP A N 9
ATOM 15997 C CA . ASP A 1 46 ? -13.322 10.662 -0.163 1.00 0.00 46 ASP A CA 9
ATOM 15998 C C . ASP A 1 46 ? -14.458 10.104 0.685 1.00 0.00 46 ASP A C 9
ATOM 15999 O O . ASP A 1 46 ? -15.632 10.431 0.488 1.00 0.00 46 ASP A O 9
ATOM 16008 N N . GLY A 1 47 ? -14.086 9.236 1.613 1.00 0.00 47 GLY A N 9
ATOM 16009 C CA . GLY A 1 47 ? -15.038 8.636 2.523 1.00 0.00 47 GLY A CA 9
ATOM 16010 C C . GLY A 1 47 ? -15.990 7.675 1.850 1.00 0.00 47 GLY A C 9
ATOM 16011 O O . GLY A 1 47 ? -15.602 6.908 0.966 1.00 0.00 47 GLY A O 9
ATOM 16015 N N . THR A 1 48 ? -17.240 7.715 2.280 1.00 0.00 48 THR A N 9
ATOM 16016 C CA . THR A 1 48 ? -18.271 6.853 1.732 1.00 0.00 48 THR A CA 9
ATOM 16017 C C . THR A 1 48 ? -18.936 7.496 0.520 1.00 0.00 48 THR A C 9
ATOM 16018 O O . THR A 1 48 ? -19.785 6.889 -0.128 1.00 0.00 48 THR A O 9
ATOM 16029 N N . GLY A 1 49 ? -18.537 8.727 0.218 1.00 0.00 49 GLY A N 9
ATOM 16030 C CA . GLY A 1 49 ? -19.105 9.434 -0.912 1.00 0.00 49 GLY A CA 9
ATOM 16031 C C . GLY A 1 49 ? -19.871 10.669 -0.486 1.00 0.00 49 GLY A C 9
ATOM 16032 O O . GLY A 1 49 ? -19.917 11.657 -1.217 1.00 0.00 49 GLY A O 9
ATOM 16036 N N . ASP A 1 50 ? -20.457 10.609 0.706 1.00 0.00 50 ASP A N 9
ATOM 16037 C CA . ASP A 1 50 ? -21.234 11.728 1.248 1.00 0.00 50 ASP A CA 9
ATOM 16038 C C . ASP A 1 50 ? -20.336 12.917 1.531 1.00 0.00 50 ASP A C 9
ATOM 16039 O O . ASP A 1 50 ? -20.645 14.054 1.180 1.00 0.00 50 ASP A O 9
ATOM 16048 N N . GLU A 1 51 ? -19.200 12.627 2.138 1.00 0.00 51 GLU A N 9
ATOM 16049 C CA . GLU A 1 51 ? -18.242 13.649 2.500 1.00 0.00 51 GLU A CA 9
ATOM 16050 C C . GLU A 1 51 ? -17.224 13.871 1.403 1.00 0.00 51 GLU A C 9
ATOM 16051 O O . GLU A 1 51 ? -17.227 13.181 0.380 1.00 0.00 51 GLU A O 9
ATOM 16063 N N . MET A 1 52 ? -16.358 14.844 1.621 1.00 0.00 52 MET A N 9
ATOM 16064 C CA . MET A 1 52 ? -15.317 15.156 0.662 1.00 0.00 52 MET A CA 9
ATOM 16065 C C . MET A 1 52 ? -14.028 14.442 1.032 1.00 0.00 52 MET A C 9
ATOM 16066 O O . MET A 1 52 ? -13.380 13.835 0.181 1.00 0.00 52 MET A O 9
ATOM 16080 N N . TRP A 1 53 ? -13.669 14.497 2.312 1.00 0.00 53 TRP A N 9
ATOM 16081 C CA . TRP A 1 53 ? -12.434 13.882 2.780 1.00 0.00 53 TRP A CA 9
ATOM 16082 C C . TRP A 1 53 ? -12.647 13.132 4.085 1.00 0.00 53 TRP A C 9
ATOM 16083 O O . TRP A 1 53 ? -13.226 13.659 5.032 1.00 0.00 53 TRP A O 9
ATOM 16104 N N . ASP A 1 54 ? -12.171 11.901 4.111 1.00 0.00 54 ASP A N 9
ATOM 16105 C CA . ASP A 1 54 ? -12.262 11.047 5.284 1.00 0.00 54 ASP A CA 9
ATOM 16106 C C . ASP A 1 54 ? -10.881 10.461 5.568 1.00 0.00 54 ASP A C 9
ATOM 16107 O O . ASP A 1 54 ? -9.960 10.623 4.762 1.00 0.00 54 ASP A O 9
ATOM 16116 N N . VAL A 1 55 ? -10.733 9.780 6.686 1.00 0.00 55 VAL A N 9
ATOM 16117 C CA . VAL A 1 55 ? -9.452 9.198 7.056 1.00 0.00 55 VAL A CA 9
ATOM 16118 C C . VAL A 1 55 ? -9.344 7.750 6.575 1.00 0.00 55 VAL A C 9
ATOM 16119 O O . VAL A 1 55 ? -10.295 6.973 6.678 1.00 0.00 55 VAL A O 9
ATOM 16132 N N . VAL A 1 56 ? -8.190 7.396 6.018 1.00 0.00 56 VAL A N 9
ATOM 16133 C CA . VAL A 1 56 ? -7.973 6.041 5.538 1.00 0.00 56 VAL A CA 9
ATOM 16134 C C . VAL A 1 56 ? -7.851 5.075 6.715 1.00 0.00 56 VAL A C 9
ATOM 16135 O O . VAL A 1 56 ? -7.214 5.378 7.726 1.00 0.00 56 VAL A O 9
ATOM 16148 N N . SER A 1 57 ? -8.479 3.922 6.586 1.00 0.00 57 SER A N 9
ATOM 16149 C CA . SER A 1 57 ? -8.438 2.919 7.633 1.00 0.00 57 SER A CA 9
ATOM 16150 C C . SER A 1 57 ? -7.083 2.219 7.630 1.00 0.00 57 SER A C 9
ATOM 16151 O O . SER A 1 57 ? -6.588 1.818 6.578 1.00 0.00 57 SER A O 9
ATOM 16159 N N . LYS A 1 58 ? -6.506 2.046 8.816 1.00 0.00 58 LYS A N 9
ATOM 16160 C CA . LYS A 1 58 ? -5.200 1.405 8.951 1.00 0.00 58 LYS A CA 9
ATOM 16161 C C . LYS A 1 58 ? -5.248 -0.051 8.498 1.00 0.00 58 LYS A C 9
ATOM 16162 O O . LYS A 1 58 ? -4.275 -0.575 7.953 1.00 0.00 58 LYS A O 9
ATOM 16181 N N . SER A 1 59 ? -6.388 -0.692 8.713 1.00 0.00 59 SER A N 9
ATOM 16182 C CA . SER A 1 59 ? -6.578 -2.082 8.335 1.00 0.00 59 SER A CA 9
ATOM 16183 C C . SER A 1 59 ? -6.515 -2.249 6.818 1.00 0.00 59 SER A C 9
ATOM 16184 O O . SER A 1 59 ? -6.076 -3.288 6.311 1.00 0.00 59 SER A O 9
ATOM 16192 N N . LYS A 1 60 ? -6.959 -1.221 6.104 1.00 0.00 60 LYS A N 9
ATOM 16193 C CA . LYS A 1 60 ? -6.968 -1.232 4.649 1.00 0.00 60 LYS A CA 9
ATOM 16194 C C . LYS A 1 60 ? -5.655 -0.684 4.098 1.00 0.00 60 LYS A C 9
ATOM 16195 O O . LYS A 1 60 ? -5.077 -1.246 3.170 1.00 0.00 60 LYS A O 9
ATOM 16214 N N . LEU A 1 61 ? -5.199 0.416 4.688 1.00 0.00 61 LEU A N 9
ATOM 16215 C CA . LEU A 1 61 ? -3.967 1.077 4.274 1.00 0.00 61 LEU A CA 9
ATOM 16216 C C . LEU A 1 61 ? -2.775 0.126 4.305 1.00 0.00 61 LEU A C 9
ATOM 16217 O O . LEU A 1 61 ? -2.052 -0.007 3.315 1.00 0.00 61 LEU A O 9
ATOM 16233 N N . LYS A 1 62 ? -2.581 -0.551 5.430 1.00 0.00 62 LYS A N 9
ATOM 16234 C CA . LYS A 1 62 ? -1.456 -1.469 5.562 1.00 0.00 62 LYS A CA 9
ATOM 16235 C C . LYS A 1 62 ? -1.679 -2.723 4.725 1.00 0.00 62 LYS A C 9
ATOM 16236 O O . LYS A 1 62 ? -0.727 -3.416 4.360 1.00 0.00 62 LYS A O 9
ATOM 16255 N N . LYS A 1 63 ? -2.938 -3.009 4.419 1.00 0.00 63 LYS A N 9
ATOM 16256 C CA . LYS A 1 63 ? -3.277 -4.161 3.603 1.00 0.00 63 LYS A CA 9
ATOM 16257 C C . LYS A 1 63 ? -2.844 -3.902 2.168 1.00 0.00 63 LYS A C 9
ATOM 16258 O O . LYS A 1 63 ? -2.196 -4.742 1.541 1.00 0.00 63 LYS A O 9
ATOM 16277 N N . ALA A 1 64 ? -3.190 -2.720 1.663 1.00 0.00 64 ALA A N 9
ATOM 16278 C CA . ALA A 1 64 ? -2.826 -2.329 0.312 1.00 0.00 64 ALA A CA 9
ATOM 16279 C C . ALA A 1 64 ? -1.316 -2.149 0.208 1.00 0.00 64 ALA A C 9
ATOM 16280 O O . ALA A 1 64 ? -0.736 -2.300 -0.864 1.00 0.00 64 ALA A O 9
ATOM 16287 N N . THR A 1 65 ? -0.691 -1.830 1.340 1.00 0.00 65 THR A N 9
ATOM 16288 C CA . THR A 1 65 ? 0.753 -1.648 1.404 1.00 0.00 65 THR A CA 9
ATOM 16289 C C . THR A 1 65 ? 1.473 -2.918 0.949 1.00 0.00 65 THR A C 9
ATOM 16290 O O . THR A 1 65 ? 2.332 -2.880 0.064 1.00 0.00 65 THR A O 9
ATOM 16301 N N . LYS A 1 66 ? 1.101 -4.045 1.545 1.00 0.00 66 LYS A N 9
ATOM 16302 C CA . LYS A 1 66 ? 1.711 -5.319 1.203 1.00 0.00 66 LYS A CA 9
ATOM 16303 C C . LYS A 1 66 ? 1.294 -5.751 -0.198 1.00 0.00 66 LYS A C 9
ATOM 16304 O O . LYS A 1 66 ? 2.106 -6.271 -0.961 1.00 0.00 66 LYS A O 9
ATOM 16323 N N . GLN A 1 67 ? 0.029 -5.509 -0.530 1.00 0.00 67 GLN A N 9
ATOM 16324 C CA . GLN A 1 67 ? -0.506 -5.862 -1.841 1.00 0.00 67 GLN A CA 9
ATOM 16325 C C . GLN A 1 67 ? 0.268 -5.159 -2.949 1.00 0.00 67 GLN A C 9
ATOM 16326 O O . GLN A 1 67 ? 0.681 -5.784 -3.921 1.00 0.00 67 GLN A O 9
ATOM 16340 N N . TYR A 1 68 ? 0.479 -3.858 -2.782 1.00 0.00 68 TYR A N 9
ATOM 16341 C CA . TYR A 1 68 ? 1.202 -3.058 -3.766 1.00 0.00 68 TYR A CA 9
ATOM 16342 C C . TYR A 1 68 ? 2.600 -3.615 -4.022 1.00 0.00 68 TYR A C 9
ATOM 16343 O O . TYR A 1 68 ? 3.074 -3.634 -5.159 1.00 0.00 68 TYR A O 9
ATOM 16361 N N . HIS A 1 69 ? 3.255 -4.075 -2.966 1.00 0.00 69 HIS A N 9
ATOM 16362 C CA . HIS A 1 69 ? 4.609 -4.596 -3.085 1.00 0.00 69 HIS A CA 9
ATOM 16363 C C . HIS A 1 69 ? 4.650 -5.912 -3.845 1.00 0.00 69 HIS A C 9
ATOM 16364 O O . HIS A 1 69 ? 5.660 -6.243 -4.458 1.00 0.00 69 HIS A O 9
ATOM 16379 N N . ILE A 1 70 ? 3.572 -6.665 -3.781 1.00 0.00 70 ILE A N 9
ATOM 16380 C CA . ILE A 1 70 ? 3.497 -7.940 -4.476 1.00 0.00 70 ILE A CA 9
ATOM 16381 C C . ILE A 1 70 ? 2.958 -7.768 -5.899 1.00 0.00 70 ILE A C 9
ATOM 16382 O O . ILE A 1 70 ? 3.396 -8.446 -6.829 1.00 0.00 70 ILE A O 9
ATOM 16398 N N . GLN A 1 71 ? 2.033 -6.832 -6.066 1.00 0.00 71 GLN A N 9
ATOM 16399 C CA . GLN A 1 71 ? 1.396 -6.609 -7.362 1.00 0.00 71 GLN A CA 9
ATOM 16400 C C . GLN A 1 71 ? 2.153 -5.635 -8.263 1.00 0.00 71 GLN A C 9
ATOM 16401 O O . GLN A 1 71 ? 2.515 -5.975 -9.386 1.00 0.00 71 GLN A O 9
ATOM 16415 N N . THR A 1 72 ? 2.392 -4.426 -7.776 1.00 0.00 72 THR A N 9
ATOM 16416 C CA . THR A 1 72 ? 3.052 -3.406 -8.580 1.00 0.00 72 THR A CA 9
ATOM 16417 C C . THR A 1 72 ? 4.570 -3.427 -8.434 1.00 0.00 72 THR A C 9
ATOM 16418 O O . THR A 1 72 ? 5.281 -3.478 -9.439 1.00 0.00 72 THR A O 9
ATOM 16429 N N . LYS A 1 73 ? 5.050 -3.405 -7.180 1.00 0.00 73 LYS A N 9
ATOM 16430 C CA . LYS A 1 73 ? 6.491 -3.400 -6.862 1.00 0.00 73 LYS A CA 9
ATOM 16431 C C . LYS A 1 73 ? 7.293 -2.565 -7.864 1.00 0.00 73 LYS A C 9
ATOM 16432 O O . LYS A 1 73 ? 8.163 -3.082 -8.571 1.00 0.00 73 LYS A O 9
ATOM 16451 N N . LYS A 1 74 ? 6.987 -1.271 -7.909 1.00 0.00 74 LYS A N 9
ATOM 16452 C CA . LYS A 1 74 ? 7.648 -0.340 -8.823 1.00 0.00 74 LYS A CA 9
ATOM 16453 C C . LYS A 1 74 ? 9.115 -0.133 -8.459 1.00 0.00 74 LYS A C 9
ATOM 16454 O O . LYS A 1 74 ? 9.446 0.815 -7.741 1.00 0.00 74 LYS A O 9
ATOM 16473 N N . GLN A 1 75 ? 9.974 -1.016 -8.968 1.00 0.00 75 GLN A N 9
ATOM 16474 C CA . GLN A 1 75 ? 11.418 -0.957 -8.729 1.00 0.00 75 GLN A CA 9
ATOM 16475 C C . GLN A 1 75 ? 11.759 -1.315 -7.284 1.00 0.00 75 GLN A C 9
ATOM 16476 O O . GLN A 1 75 ? 11.337 -0.640 -6.343 1.00 0.00 75 GLN A O 9
ATOM 16490 N N . GLU A 1 76 ? 12.519 -2.386 -7.121 1.00 0.00 76 GLU A N 9
ATOM 16491 C CA . GLU A 1 76 ? 12.937 -2.839 -5.803 1.00 0.00 76 GLU A CA 9
ATOM 16492 C C . GLU A 1 76 ? 13.801 -1.769 -5.146 1.00 0.00 76 GLU A C 9
ATOM 16493 O O . GLU A 1 76 ? 14.876 -1.428 -5.645 1.00 0.00 76 GLU A O 9
ATOM 16505 N N . LYS A 1 77 ? 13.314 -1.225 -4.042 1.00 0.00 77 LYS A N 9
ATOM 16506 C CA . LYS A 1 77 ? 14.030 -0.183 -3.327 1.00 0.00 77 LYS A CA 9
ATOM 16507 C C . LYS A 1 77 ? 15.279 -0.749 -2.666 1.00 0.00 77 LYS A C 9
ATOM 16508 O O . LYS A 1 77 ? 15.204 -1.491 -1.690 1.00 0.00 77 LYS A O 9
ATOM 16527 N N . ALA A 1 78 ? 16.425 -0.400 -3.224 1.00 0.00 78 ALA A N 9
ATOM 16528 C CA . ALA A 1 78 ? 17.702 -0.867 -2.711 1.00 0.00 78 ALA A CA 9
ATOM 16529 C C . ALA A 1 78 ? 18.774 0.236 -2.711 1.00 0.00 78 ALA A C 9
ATOM 16530 O O . ALA A 1 78 ? 19.491 0.381 -1.721 1.00 0.00 78 ALA A O 9
ATOM 16537 N N . PRO A 1 79 ? 18.922 1.029 -3.804 1.00 0.00 79 PRO A N 9
ATOM 16538 C CA . PRO A 1 79 ? 19.938 2.094 -3.862 1.00 0.00 79 PRO A CA 9
ATOM 16539 C C . PRO A 1 79 ? 19.759 3.170 -2.789 1.00 0.00 79 PRO A C 9
ATOM 16540 O O . PRO A 1 79 ? 20.730 3.619 -2.187 1.00 0.00 79 PRO A O 9
ATOM 16551 N N . HIS A 1 80 ? 18.520 3.576 -2.539 1.00 0.00 80 HIS A N 9
ATOM 16552 C CA . HIS A 1 80 ? 18.258 4.616 -1.548 1.00 0.00 80 HIS A CA 9
ATOM 16553 C C . HIS A 1 80 ? 17.456 4.070 -0.369 1.00 0.00 80 HIS A C 9
ATOM 16554 O O . HIS A 1 80 ? 16.869 4.830 0.398 1.00 0.00 80 HIS A O 9
ATOM 16569 N N . GLU A 1 81 ? 17.443 2.759 -0.218 1.00 0.00 81 GLU A N 9
ATOM 16570 C CA . GLU A 1 81 ? 16.708 2.139 0.872 1.00 0.00 81 GLU A CA 9
ATOM 16571 C C . GLU A 1 81 ? 17.635 1.290 1.728 1.00 0.00 81 GLU A C 9
ATOM 16572 O O . GLU A 1 81 ? 18.145 0.259 1.280 1.00 0.00 81 GLU A O 9
ATOM 16584 N N . LYS A 1 82 ? 17.872 1.739 2.950 1.00 0.00 82 LYS A N 9
ATOM 16585 C CA . LYS A 1 82 ? 18.741 1.029 3.876 1.00 0.00 82 LYS A CA 9
ATOM 16586 C C . LYS A 1 82 ? 18.196 1.122 5.292 1.00 0.00 82 LYS A C 9
ATOM 16587 O O . LYS A 1 82 ? 17.827 2.201 5.748 1.00 0.00 82 LYS A O 9
ATOM 16606 N N . ILE A 1 83 ? 18.146 -0.024 5.969 1.00 0.00 83 ILE A N 9
ATOM 16607 C CA . ILE A 1 83 ? 17.655 -0.109 7.343 1.00 0.00 83 ILE A CA 9
ATOM 16608 C C . ILE A 1 83 ? 16.188 0.309 7.400 1.00 0.00 83 ILE A C 9
ATOM 16609 O O . ILE A 1 83 ? 15.796 1.189 8.165 1.00 0.00 83 ILE A O 9
ATOM 16625 N N . VAL A 1 84 ? 15.385 -0.326 6.563 1.00 0.00 84 VAL A N 9
ATOM 16626 C CA . VAL A 1 84 ? 13.967 -0.035 6.504 1.00 0.00 84 VAL A CA 9
ATOM 16627 C C . VAL A 1 84 ? 13.160 -1.255 6.924 1.00 0.00 84 VAL A C 9
ATOM 16628 O O . VAL A 1 84 ? 13.430 -2.365 6.471 1.00 0.00 84 VAL A O 9
ATOM 16641 N N . SER A 1 85 ? 12.181 -1.039 7.794 1.00 0.00 85 SER A N 9
ATOM 16642 C CA . SER A 1 85 ? 11.335 -2.116 8.294 1.00 0.00 85 SER A CA 9
ATOM 16643 C C . SER A 1 85 ? 10.412 -2.659 7.202 1.00 0.00 85 SER A C 9
ATOM 16644 O O . SER A 1 85 ? 9.273 -2.209 7.047 1.00 0.00 85 SER A O 9
ATOM 16652 N N . TYR A 1 86 ? 10.920 -3.627 6.455 1.00 0.00 86 TYR A N 9
ATOM 16653 C CA . TYR A 1 86 ? 10.172 -4.255 5.375 1.00 0.00 86 TYR A CA 9
ATOM 16654 C C . TYR A 1 86 ? 10.824 -5.583 4.996 1.00 0.00 86 TYR A C 9
ATOM 16655 O O . TYR A 1 86 ? 10.574 -6.133 3.924 1.00 0.00 86 TYR A O 9
ATOM 16673 N N . GLU A 1 87 ? 11.661 -6.088 5.890 1.00 0.00 87 GLU A N 9
ATOM 16674 C CA . GLU A 1 87 ? 12.362 -7.344 5.674 1.00 0.00 87 GLU A CA 9
ATOM 16675 C C . GLU A 1 87 ? 11.413 -8.522 5.856 1.00 0.00 87 GLU A C 9
ATOM 16676 O O . GLU A 1 87 ? 11.546 -9.556 5.199 1.00 0.00 87 GLU A O 9
ATOM 16688 N N . ASN A 1 88 ? 10.447 -8.357 6.749 1.00 0.00 88 ASN A N 9
ATOM 16689 C CA . ASN A 1 88 ? 9.469 -9.401 7.023 1.00 0.00 88 ASN A CA 9
ATOM 16690 C C . ASN A 1 88 ? 8.347 -9.359 5.989 1.00 0.00 88 ASN A C 9
ATOM 16691 O O . ASN A 1 88 ? 7.213 -8.961 6.283 1.00 0.00 88 ASN A O 9
ATOM 16702 N N . GLY A 1 89 ? 8.676 -9.752 4.771 1.00 0.00 89 GLY A N 9
ATOM 16703 C CA . GLY A 1 89 ? 7.701 -9.751 3.706 1.00 0.00 89 GLY A CA 9
ATOM 16704 C C . GLY A 1 89 ? 7.869 -10.923 2.767 1.00 0.00 89 GLY A C 9
ATOM 16705 O O . GLY A 1 89 ? 7.852 -10.753 1.550 1.00 0.00 89 GLY A O 9
ATOM 16709 N N . ASP A 1 90 ? 8.032 -12.113 3.330 1.00 0.00 90 ASP A N 9
ATOM 16710 C CA . ASP A 1 90 ? 8.195 -13.318 2.524 1.00 0.00 90 ASP A CA 9
ATOM 16711 C C . ASP A 1 90 ? 6.842 -13.824 2.042 1.00 0.00 90 ASP A C 9
ATOM 16712 O O . ASP A 1 90 ? 5.847 -13.755 2.773 1.00 0.00 90 ASP A O 9
ATOM 16721 N N . ASN A 1 91 ? 6.823 -14.326 0.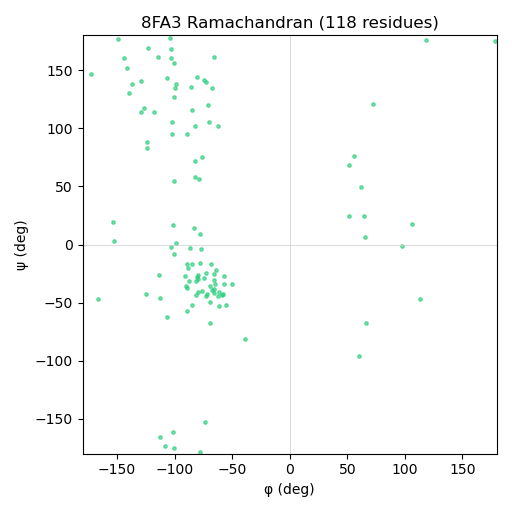809 1.00 0.00 91 ASN A N 9
ATOM 16722 C CA . ASN A 1 91 ? 5.615 -14.853 0.175 1.00 0.00 91 ASN A CA 9
ATOM 16723 C C . ASN A 1 91 ? 4.565 -13.759 -0.026 1.00 0.00 91 ASN A C 9
ATOM 16724 O O . ASN A 1 91 ? 4.514 -13.137 -1.085 1.00 0.00 91 ASN A O 9
ATOM 16735 N N . VAL A 1 92 ? 3.751 -13.521 1.007 1.00 0.00 92 VAL A N 9
ATOM 16736 C CA . VAL A 1 92 ? 2.689 -12.510 0.971 1.00 0.00 92 VAL A CA 9
ATOM 16737 C C . VAL A 1 92 ? 1.809 -12.671 -0.270 1.00 0.00 92 VAL A C 9
ATOM 16738 O O . VAL A 1 92 ? 1.412 -11.690 -0.901 1.00 0.00 92 VAL A O 9
ATOM 16751 N N . ASN A 1 93 ? 1.503 -13.912 -0.620 1.00 0.00 93 ASN A N 9
ATOM 16752 C CA . ASN A 1 93 ? 0.667 -14.180 -1.781 1.00 0.00 93 ASN A CA 9
ATOM 16753 C C . ASN A 1 93 ? -0.796 -13.914 -1.447 1.00 0.00 93 ASN A C 9
ATOM 16754 O O . ASN A 1 93 ? -1.574 -14.839 -1.218 1.00 0.00 93 ASN A O 9
ATOM 16765 N N . LEU A 1 94 ? -1.151 -12.640 -1.392 1.00 0.00 94 LEU A N 9
ATOM 16766 C CA . LEU A 1 94 ? -2.512 -12.235 -1.083 1.00 0.00 94 LEU A CA 9
ATOM 16767 C C . LEU A 1 94 ? -3.355 -12.180 -2.350 1.00 0.00 94 LEU A C 9
ATOM 16768 O O . LEU A 1 94 ? -4.430 -12.776 -2.419 1.00 0.00 94 LEU A O 9
ATOM 16784 N N . SER A 1 95 ? -2.869 -11.446 -3.342 1.00 0.00 95 SER A N 9
ATOM 16785 C CA . SER A 1 95 ? -3.565 -11.305 -4.615 1.00 0.00 95 SER A CA 9
ATOM 16786 C C . SER A 1 95 ? -2.570 -10.944 -5.710 1.00 0.00 95 SER A C 9
ATOM 16787 O O . SER A 1 95 ? -1.521 -10.355 -5.435 1.00 0.00 95 SER A O 9
ATOM 16795 N N . GLU A 1 96 ? -2.894 -11.305 -6.940 1.00 0.00 96 GLU A N 9
ATOM 16796 C CA . GLU A 1 96 ? -2.035 -11.016 -8.075 1.00 0.00 96 GLU A CA 9
ATOM 16797 C C . GLU A 1 96 ? -2.390 -9.659 -8.674 1.00 0.00 96 GLU A C 9
ATOM 16798 O O . GLU A 1 96 ? -3.364 -9.025 -8.272 1.00 0.00 96 GLU A O 9
ATOM 16810 N N . ALA A 1 97 ? -1.606 -9.228 -9.653 1.00 0.00 97 ALA A N 9
ATOM 16811 C CA . ALA A 1 97 ? -1.821 -7.939 -10.299 1.00 0.00 97 ALA A CA 9
ATOM 16812 C C . ALA A 1 97 ? -2.812 -8.038 -11.454 1.00 0.00 97 ALA A C 9
ATOM 16813 O O . ALA A 1 97 ? -2.856 -7.170 -12.324 1.00 0.00 97 ALA A O 9
ATOM 16820 N N . ILE A 1 98 ? -3.616 -9.087 -11.456 1.00 0.00 98 ILE A N 9
ATOM 16821 C CA . ILE A 1 98 ? -4.601 -9.280 -12.509 1.00 0.00 98 ILE A CA 9
ATOM 16822 C C . ILE A 1 98 ? -5.974 -8.846 -12.011 1.00 0.00 98 ILE A C 9
ATOM 16823 O O . ILE A 1 98 ? -6.885 -9.655 -11.853 1.00 0.00 98 ILE A O 9
ATOM 16839 N N . ASN A 1 99 ? -6.102 -7.556 -11.743 1.00 0.00 99 ASN A N 9
ATOM 16840 C CA . ASN A 1 99 ? -7.358 -6.999 -11.256 1.00 0.00 99 ASN A CA 9
ATOM 16841 C C . ASN A 1 99 ? -8.290 -6.680 -12.411 1.00 0.00 99 ASN A C 9
ATOM 16842 O O . ASN A 1 99 ? -9.497 -6.918 -12.345 1.00 0.00 99 ASN A O 9
ATOM 16853 N N . VAL A 1 100 ? -7.711 -6.169 -13.477 1.00 0.00 100 VAL A N 9
ATOM 16854 C CA . VAL A 1 100 ? -8.469 -5.799 -14.664 1.00 0.00 100 VAL A CA 9
ATOM 16855 C C . VAL A 1 100 ? -8.769 -7.029 -15.511 1.00 0.00 100 VAL A C 9
ATOM 16856 O O . VAL A 1 100 ? -8.034 -7.356 -16.440 1.00 0.00 100 VAL A O 9
ATOM 16869 N N . GLN A 1 101 ? -9.853 -7.707 -15.170 1.00 0.00 101 GLN A N 9
ATOM 16870 C CA . GLN A 1 101 ? -10.267 -8.909 -15.884 1.00 0.00 101 GLN A CA 9
ATOM 16871 C C . GLN A 1 101 ? -10.965 -8.556 -17.192 1.00 0.00 101 GLN A C 9
ATOM 16872 O O . GLN A 1 101 ? -10.956 -9.334 -18.143 1.00 0.00 101 GLN A O 9
ATOM 16886 N N . LEU A 1 102 ? -11.570 -7.378 -17.235 1.00 0.00 102 LEU A N 9
ATOM 16887 C CA . LEU A 1 102 ? -12.278 -6.932 -18.424 1.00 0.00 102 LEU A CA 9
ATOM 16888 C C . LEU A 1 102 ? -11.728 -5.600 -18.913 1.00 0.00 102 LEU A C 9
ATOM 16889 O O . LEU A 1 102 ? -12.075 -4.543 -18.387 1.00 0.00 102 LEU A O 9
ATOM 16905 N N . THR A 1 103 ? -10.866 -5.656 -19.916 1.00 0.00 103 THR A N 9
ATOM 16906 C CA . THR A 1 103 ? -10.274 -4.458 -20.487 1.00 0.00 103 THR A CA 9
ATOM 16907 C C . THR A 1 103 ? -11.223 -3.822 -21.503 1.00 0.00 103 THR A C 9
ATOM 16908 O O . THR A 1 103 ? -10.871 -3.625 -22.667 1.00 0.00 103 THR A O 9
ATOM 16919 N N . LEU A 1 104 ? -12.429 -3.501 -21.049 1.00 0.00 104 LEU A N 9
ATOM 16920 C CA . LEU A 1 104 ? -13.445 -2.905 -21.907 1.00 0.00 104 LEU A CA 9
ATOM 16921 C C . LEU A 1 104 ? -13.525 -1.398 -21.695 1.00 0.00 104 LEU A C 9
ATOM 16922 O O . LEU A 1 104 ? -14.538 -0.773 -21.996 1.00 0.00 104 LEU A O 9
ATOM 16938 N N . ASP A 1 105 ? -12.446 -0.830 -21.175 1.00 0.00 105 ASP A N 9
ATOM 16939 C CA . ASP A 1 105 ? -12.374 0.605 -20.923 1.00 0.00 105 ASP A CA 9
ATOM 16940 C C . ASP A 1 105 ? -12.239 1.369 -22.239 1.00 0.00 105 ASP A C 9
ATOM 16941 O O . ASP A 1 105 ? -13.192 1.981 -22.723 1.00 0.00 105 ASP A O 9
ATOM 16950 N N . THR A 1 106 ? -11.058 1.302 -22.826 1.00 0.00 106 THR A N 9
ATOM 16951 C CA . THR A 1 106 ? -10.785 1.980 -24.075 1.00 0.00 106 THR A CA 9
ATOM 16952 C C . THR A 1 106 ? -11.245 1.142 -25.267 1.00 0.00 106 THR A C 9
ATOM 16953 O O . THR A 1 106 ? -10.440 0.485 -25.938 1.00 0.00 106 THR A O 9
ATOM 16964 N N . LYS A 1 107 ? -12.548 1.143 -25.510 1.00 0.00 107 LYS A N 9
ATOM 16965 C CA . LYS A 1 107 ? -13.122 0.393 -26.617 1.00 0.00 107 LYS A CA 9
ATOM 16966 C C . LYS A 1 107 ? -13.990 1.294 -27.484 1.00 0.00 107 LYS A C 9
ATOM 16967 O O . LYS A 1 107 ? -14.918 1.935 -26.995 1.00 0.00 107 LYS A O 9
ATOM 16986 N N . LEU A 1 108 ? -13.670 1.346 -28.769 1.00 0.00 108 LEU A N 9
ATOM 16987 C CA . LEU A 1 108 ? -14.421 2.160 -29.712 1.00 0.00 108 LEU A CA 9
ATOM 16988 C C . LEU A 1 108 ? -15.264 1.264 -30.614 1.00 0.00 108 LEU A C 9
ATOM 16989 O O . LEU A 1 108 ? -14.738 0.594 -31.503 1.00 0.00 108 LEU A O 9
ATOM 17005 N N . PRO A 1 109 ? -16.581 1.222 -30.376 1.00 0.00 109 PRO A N 9
ATOM 17006 C CA . PRO A 1 109 ? -17.497 0.403 -31.163 1.00 0.00 109 PRO A CA 9
ATOM 17007 C C . PRO A 1 109 ? -17.937 1.091 -32.452 1.00 0.00 109 PRO A C 9
ATOM 17008 O O . PRO A 1 109 ? -17.759 2.300 -32.611 1.00 0.00 109 PRO A O 9
ATOM 17019 N N . GLU A 1 110 ? -18.507 0.302 -33.362 1.00 0.00 110 GLU A N 9
ATOM 17020 C CA . GLU A 1 110 ? -19.001 0.799 -34.644 1.00 0.00 110 GLU A CA 9
ATOM 17021 C C . GLU A 1 110 ? -17.911 1.494 -35.454 1.00 0.00 110 GLU A C 9
ATOM 17022 O O . GLU A 1 110 ? -18.099 2.605 -35.952 1.00 0.00 110 GLU A O 9
ATOM 17034 N N . ALA A 1 111 ? -16.776 0.823 -35.607 1.00 0.00 111 ALA A N 9
ATOM 17035 C CA . ALA A 1 111 ? -15.663 1.371 -36.371 1.00 0.00 111 ALA A CA 9
ATOM 17036 C C . ALA A 1 111 ? -15.882 1.166 -37.865 1.00 0.00 111 ALA A C 9
ATOM 17037 O O . ALA A 1 111 ? -15.068 0.546 -38.549 1.00 0.00 111 ALA A O 9
ATOM 17044 N N . LYS A 1 112 ? -16.990 1.680 -38.364 1.00 0.00 112 LYS A N 9
ATOM 17045 C CA . LYS A 1 112 ? -17.319 1.557 -39.771 1.00 0.00 112 LYS A CA 9
ATOM 17046 C C . LYS A 1 112 ? -17.781 2.898 -40.320 1.00 0.00 112 LYS A C 9
ATOM 17047 O O . LYS A 1 112 ? -18.714 3.506 -39.793 1.00 0.00 112 LYS A O 9
ATOM 17066 N N . GLU A 1 113 ? -17.095 3.372 -41.352 1.00 0.00 113 GLU A N 9
ATOM 17067 C CA . GLU A 1 113 ? -17.438 4.646 -41.975 1.00 0.00 113 GLU A CA 9
ATOM 17068 C C . GLU A 1 113 ? -18.838 4.598 -42.583 1.00 0.00 113 GLU A C 9
ATOM 17069 O O . GLU A 1 113 ? -19.037 4.080 -43.678 1.00 0.00 113 GLU A O 9
ATOM 17081 N N . LEU A 1 114 ? -19.807 5.124 -41.848 1.00 0.00 114 LEU A N 9
ATOM 17082 C CA . LEU A 1 114 ? -21.184 5.174 -42.319 1.00 0.00 114 LEU A CA 9
ATOM 17083 C C . LEU A 1 114 ? -21.445 6.533 -42.951 1.00 0.00 114 LEU A C 9
ATOM 17084 O O . LEU A 1 114 ? -22.582 6.914 -43.229 1.00 0.00 114 LEU A O 9
ATOM 17100 N N . HIS A 1 115 ? -20.360 7.257 -43.169 1.00 0.00 115 HIS A N 9
ATOM 17101 C CA . HIS A 1 115 ? -20.407 8.576 -43.763 1.00 0.00 115 HIS A CA 9
ATOM 17102 C C . HIS A 1 115 ? -20.596 8.455 -45.274 1.00 0.00 115 HIS A C 9
ATOM 17103 O O . HIS A 1 115 ? -19.682 8.067 -45.999 1.00 0.00 115 HIS A O 9
ATOM 17118 N N . HIS A 1 116 ? -21.805 8.763 -45.726 1.00 0.00 116 HIS A N 9
ATOM 17119 C CA . HIS A 1 116 ? -22.148 8.696 -47.140 1.00 0.00 116 HIS A CA 9
ATOM 17120 C C . HIS A 1 116 ? -21.183 9.535 -47.974 1.00 0.00 116 HIS A C 9
ATOM 17121 O O . HIS A 1 116 ? -21.191 10.765 -47.903 1.00 0.00 116 HIS A O 9
ATOM 17136 N N . HIS A 1 117 ? -20.347 8.853 -48.745 1.00 0.00 117 HIS A N 9
ATOM 17137 C CA . HIS A 1 117 ? -19.370 9.509 -49.602 1.00 0.00 117 HIS A CA 9
ATOM 17138 C C . HIS A 1 117 ? -20.069 10.403 -50.623 1.00 0.00 117 HIS A C 9
ATOM 17139 O O . HIS A 1 117 ? -20.999 9.971 -51.305 1.00 0.00 117 HIS A O 9
ATOM 17154 N N . HIS A 1 118 ? -19.630 11.654 -50.704 1.00 0.00 118 HIS A N 9
ATOM 17155 C CA . HIS A 1 118 ? -20.213 12.619 -51.631 1.00 0.00 118 HIS A CA 9
ATOM 17156 C C . HIS A 1 118 ? -19.884 12.251 -53.075 1.00 0.00 118 HIS A C 9
ATOM 17157 O O . HIS A 1 118 ? -18.727 12.295 -53.485 1.00 0.00 118 HIS A O 9
ATOM 17172 N N . HIS A 1 119 ? -20.907 11.874 -53.830 1.00 0.00 119 HIS A N 9
ATOM 17173 C CA . HIS A 1 119 ? -20.733 11.511 -55.232 1.00 0.00 119 HIS A CA 9
ATOM 17174 C C . HIS A 1 119 ? -21.679 12.336 -56.102 1.00 0.00 119 HIS A C 9
ATOM 17175 O O . HIS A 1 119 ? -21.862 12.064 -57.290 1.00 0.00 119 HIS A O 9
ATOM 17190 N N . HIS A 1 120 ? -22.284 13.339 -55.486 1.00 0.00 120 HIS A N 9
ATOM 17191 C CA . HIS A 1 120 ? -23.215 14.223 -56.168 1.00 0.00 120 HIS A CA 9
ATOM 17192 C C . HIS A 1 120 ? -23.354 15.512 -55.373 1.00 0.00 120 HIS A C 9
ATOM 17193 O O . HIS A 1 120 ? -22.624 16.473 -55.670 1.00 0.00 120 HIS A O 9
ATOM 17209 N N . MET A 1 1 ? 2.847 13.912 4.700 1.00 0.00 1 MET A N 10
ATOM 17210 C CA . MET A 1 1 ? 2.172 14.662 3.619 1.00 0.00 1 MET A CA 10
ATOM 17211 C C . MET A 1 1 ? 0.716 14.222 3.517 1.00 0.00 1 MET A C 10
ATOM 17212 O O . MET A 1 1 ? 0.373 13.110 3.914 1.00 0.00 1 MET A O 10
ATOM 17228 N N . GLN A 1 2 ? -0.139 15.100 3.010 1.00 0.00 2 GLN A N 10
ATOM 17229 C CA . GLN A 1 2 ? -1.550 14.784 2.853 1.00 0.00 2 GLN A CA 10
ATOM 17230 C C . GLN A 1 2 ? -1.789 14.172 1.483 1.00 0.00 2 GLN A C 10
ATOM 17231 O O . GLN A 1 2 ? -1.330 14.709 0.475 1.00 0.00 2 GLN A O 10
ATOM 17245 N N . ILE A 1 3 ? -2.474 13.041 1.450 1.00 0.00 3 ILE A N 10
ATOM 17246 C CA . ILE A 1 3 ? -2.778 12.378 0.194 1.00 0.00 3 ILE A CA 10
ATOM 17247 C C . ILE A 1 3 ? -4.277 12.157 0.081 1.00 0.00 3 ILE A C 10
ATOM 17248 O O . ILE A 1 3 ? -4.866 11.439 0.884 1.00 0.00 3 ILE A O 10
ATOM 17264 N N . TYR A 1 4 ? -4.888 12.782 -0.906 1.00 0.00 4 TYR A N 10
ATOM 17265 C CA . TYR A 1 4 ? -6.319 12.652 -1.114 1.00 0.00 4 TYR A CA 10
ATOM 17266 C C . TYR A 1 4 ? -6.606 11.640 -2.217 1.00 0.00 4 TYR A C 10
ATOM 17267 O O . TYR A 1 4 ? -6.049 11.724 -3.316 1.00 0.00 4 TYR A O 10
ATOM 17285 N N . THR A 1 5 ? -7.467 10.683 -1.917 1.00 0.00 5 THR A N 10
ATOM 17286 C CA . THR A 1 5 ? -7.827 9.649 -2.871 1.00 0.00 5 THR A CA 10
ATOM 17287 C C . THR A 1 5 ? -9.337 9.599 -3.076 1.00 0.00 5 THR A C 10
ATOM 17288 O O . THR A 1 5 ? -10.105 9.760 -2.131 1.00 0.00 5 THR A O 10
ATOM 17299 N N . SER A 1 6 ? -9.750 9.399 -4.316 1.00 0.00 6 SER A N 10
ATOM 17300 C CA . SER A 1 6 ? -11.156 9.297 -4.650 1.00 0.00 6 SER A CA 10
ATOM 17301 C C . SER A 1 6 ? -11.392 8.005 -5.421 1.00 0.00 6 SER A C 10
ATOM 17302 O O . SER A 1 6 ? -11.354 7.977 -6.654 1.00 0.00 6 SER A O 10
ATOM 17310 N N . GLU A 1 7 ? -11.645 6.941 -4.677 1.00 0.00 7 GLU A N 10
ATOM 17311 C CA . GLU A 1 7 ? -11.856 5.620 -5.246 1.00 0.00 7 GLU A CA 10
ATOM 17312 C C . GLU A 1 7 ? -13.229 5.514 -5.902 1.00 0.00 7 GLU A C 10
ATOM 17313 O O . GLU A 1 7 ? -13.469 4.635 -6.728 1.00 0.00 7 GLU A O 10
ATOM 17325 N N . LYS A 1 8 ? -14.142 6.391 -5.510 1.00 0.00 8 LYS A N 10
ATOM 17326 C CA . LYS A 1 8 ? -15.476 6.398 -6.090 1.00 0.00 8 LYS A CA 10
ATOM 17327 C C . LYS A 1 8 ? -15.470 7.219 -7.370 1.00 0.00 8 LYS A C 10
ATOM 17328 O O . LYS A 1 8 ? -16.398 7.152 -8.174 1.00 0.00 8 LYS A O 10
ATOM 17347 N N . ARG A 1 9 ? -14.412 7.997 -7.545 1.00 0.00 9 ARG A N 10
ATOM 17348 C CA . ARG A 1 9 ? -14.257 8.817 -8.731 1.00 0.00 9 ARG A CA 10
ATOM 17349 C C . ARG A 1 9 ? -13.349 8.111 -9.729 1.00 0.00 9 ARG A C 10
ATOM 17350 O O . ARG A 1 9 ? -13.587 8.158 -10.937 1.00 0.00 9 ARG A O 10
ATOM 17371 N N . GLY A 1 10 ? -12.308 7.465 -9.209 1.00 0.00 10 GLY A N 10
ATOM 17372 C CA . GLY A 1 10 ? -11.374 6.743 -10.051 1.00 0.00 10 GLY A CA 10
ATOM 17373 C C . GLY A 1 10 ? -10.635 7.638 -11.026 1.00 0.00 10 GLY A C 10
ATOM 17374 O O . GLY A 1 10 ? -10.535 7.323 -12.214 1.00 0.00 10 GLY A O 10
ATOM 17378 N N . SER A 1 11 ? -10.123 8.758 -10.539 1.00 0.00 11 SER A N 10
ATOM 17379 C CA . SER A 1 11 ? -9.385 9.678 -11.385 1.00 0.00 11 SER A CA 10
ATOM 17380 C C . SER A 1 11 ? -8.004 9.109 -11.702 1.00 0.00 11 SER A C 10
ATOM 17381 O O . SER A 1 11 ? -7.100 9.140 -10.867 1.00 0.00 11 SER A O 10
ATOM 17389 N N . ASP A 1 12 ? -7.852 8.579 -12.908 1.00 0.00 12 ASP A N 10
ATOM 17390 C CA . ASP A 1 12 ? -6.586 7.990 -13.330 1.00 0.00 12 ASP A CA 10
ATOM 17391 C C . ASP A 1 12 ? -5.609 9.048 -13.823 1.00 0.00 12 ASP A C 10
ATOM 17392 O O . ASP A 1 12 ? -4.494 9.158 -13.324 1.00 0.00 12 ASP A O 10
ATOM 17401 N N . THR A 1 13 ? -6.059 9.863 -14.764 1.00 0.00 13 THR A N 10
ATOM 17402 C CA . THR A 1 13 ? -5.223 10.907 -15.337 1.00 0.00 13 THR A CA 10
ATOM 17403 C C . THR A 1 13 ? -5.341 12.207 -14.548 1.00 0.00 13 THR A C 10
ATOM 17404 O O . THR A 1 13 ? -4.769 13.232 -14.916 1.00 0.00 13 THR A O 10
ATOM 17415 N N . ALA A 1 14 ? -6.094 12.153 -13.462 1.00 0.00 14 ALA A N 10
ATOM 17416 C CA . ALA A 1 14 ? -6.296 13.312 -12.607 1.00 0.00 14 ALA A CA 10
ATOM 17417 C C . ALA A 1 14 ? -5.962 12.963 -11.170 1.00 0.00 14 ALA A C 10
ATOM 17418 O O . ALA A 1 14 ? -6.329 13.675 -10.243 1.00 0.00 14 ALA A O 10
ATOM 17425 N N . GLY A 1 15 ? -5.263 11.858 -10.998 1.00 0.00 15 GLY A N 10
ATOM 17426 C CA . GLY A 1 15 ? -4.909 11.411 -9.680 1.00 0.00 15 GLY A CA 10
ATOM 17427 C C . GLY A 1 15 ? -3.477 11.712 -9.322 1.00 0.00 15 GLY A C 10
ATOM 17428 O O . GLY A 1 15 ? -2.561 11.044 -9.795 1.00 0.00 15 GLY A O 10
ATOM 17432 N N . ASN A 1 16 ? -3.274 12.731 -8.505 1.00 0.00 16 ASN A N 10
ATOM 17433 C CA . ASN A 1 16 ? -1.933 13.079 -8.072 1.00 0.00 16 ASN A CA 10
ATOM 17434 C C . ASN A 1 16 ? -1.813 12.863 -6.570 1.00 0.00 16 ASN A C 10
ATOM 17435 O O . ASN A 1 16 ? -0.719 12.662 -6.040 1.00 0.00 16 ASN A O 10
ATOM 17446 N N . GLY A 1 17 ? -2.954 12.886 -5.894 1.00 0.00 17 GLY A N 10
ATOM 17447 C CA . GLY A 1 17 ? -2.978 12.690 -4.460 1.00 0.00 17 GLY A CA 10
ATOM 17448 C C . GLY A 1 17 ? -3.237 13.975 -3.706 1.00 0.00 17 GLY A C 10
ATOM 17449 O O . GLY A 1 17 ? -2.968 14.065 -2.512 1.00 0.00 17 GLY A O 10
ATOM 17453 N N . THR A 1 18 ? -3.768 14.967 -4.398 1.00 0.00 18 THR A N 10
ATOM 17454 C CA . THR A 1 18 ? -4.072 16.243 -3.785 1.00 0.00 18 THR A CA 10
ATOM 17455 C C . THR A 1 18 ? -5.579 16.503 -3.827 1.00 0.00 18 THR A C 10
ATOM 17456 O O . THR A 1 18 ? -6.349 15.600 -4.161 1.00 0.00 18 THR A O 10
ATOM 17467 N N . GLU A 1 19 ? -6.006 17.716 -3.498 1.00 0.00 19 GLU A N 10
ATOM 17468 C CA . GLU A 1 19 ? -7.429 18.043 -3.493 1.00 0.00 19 GLU A CA 10
ATOM 17469 C C . GLU A 1 19 ? -7.943 18.319 -4.902 1.00 0.00 19 GLU A C 10
ATOM 17470 O O . GLU A 1 19 ? -9.034 17.884 -5.271 1.00 0.00 19 GLU A O 10
ATOM 17482 N N . GLU A 1 20 ? -7.150 19.029 -5.694 1.00 0.00 20 GLU A N 10
ATOM 17483 C CA . GLU A 1 20 ? -7.532 19.356 -7.062 1.00 0.00 20 GLU A CA 10
ATOM 17484 C C . GLU A 1 20 ? -7.272 18.162 -7.975 1.00 0.00 20 GLU A C 10
ATOM 17485 O O . GLU A 1 20 ? -7.860 18.042 -9.050 1.00 0.00 20 GLU A O 10
ATOM 17497 N N . ALA A 1 21 ? -6.392 17.276 -7.525 1.00 0.00 21 ALA A N 10
ATOM 17498 C CA . ALA A 1 21 ? -6.048 16.079 -8.274 1.00 0.00 21 ALA A CA 10
ATOM 17499 C C . ALA A 1 21 ? -6.094 14.858 -7.356 1.00 0.00 21 ALA A C 10
ATOM 17500 O O . ALA A 1 21 ? -5.063 14.394 -6.861 1.00 0.00 21 ALA A O 10
ATOM 17507 N N . PRO A 1 22 ? -7.294 14.302 -7.151 1.00 0.00 22 PRO A N 10
ATOM 17508 C CA . PRO A 1 22 ? -7.507 13.152 -6.277 1.00 0.00 22 PRO A CA 10
ATOM 17509 C C . PRO A 1 22 ? -7.120 11.846 -6.953 1.00 0.00 22 PRO A C 10
ATOM 17510 O O . PRO A 1 22 ? -7.497 11.596 -8.098 1.00 0.00 22 PRO A O 10
ATOM 17521 N N . LEU A 1 23 ? -6.382 11.008 -6.239 1.00 0.00 23 LEU A N 10
ATOM 17522 C CA . LEU A 1 23 ? -5.930 9.734 -6.784 1.00 0.00 23 LEU A CA 10
ATOM 17523 C C . LEU A 1 23 ? -7.095 8.779 -7.038 1.00 0.00 23 LEU A C 10
ATOM 17524 O O . LEU A 1 23 ? -8.178 8.937 -6.480 1.00 0.00 23 LEU A O 10
ATOM 17540 N N . LYS A 1 24 ? -6.840 7.781 -7.874 1.00 0.00 24 LYS A N 10
ATOM 17541 C CA . LYS A 1 24 ? -7.846 6.796 -8.257 1.00 0.00 24 LYS A CA 10
ATOM 17542 C C . LYS A 1 24 ? -8.121 5.776 -7.153 1.00 0.00 24 LYS A C 10
ATOM 17543 O O . LYS A 1 24 ? -9.269 5.420 -6.912 1.00 0.00 24 LYS A O 10
ATOM 17562 N N . THR A 1 25 ? -7.077 5.302 -6.488 1.00 0.00 25 THR A N 10
ATOM 17563 C CA . THR A 1 25 ? -7.246 4.316 -5.428 1.00 0.00 25 THR A CA 10
ATOM 17564 C C . THR A 1 25 ? -6.210 4.504 -4.330 1.00 0.00 25 THR A C 10
ATOM 17565 O O . THR A 1 25 ? -5.209 5.195 -4.528 1.00 0.00 25 THR A O 10
ATOM 17576 N N . VAL A 1 26 ? -6.451 3.878 -3.180 1.00 0.00 26 VAL A N 10
ATOM 17577 C CA . VAL A 1 26 ? -5.529 3.958 -2.051 1.00 0.00 26 VAL A CA 10
ATOM 17578 C C . VAL A 1 26 ? -4.183 3.331 -2.423 1.00 0.00 26 VAL A C 10
ATOM 17579 O O . VAL A 1 26 ? -3.133 3.728 -1.919 1.00 0.00 26 VAL A O 10
ATOM 17592 N N . LEU A 1 27 ? -4.226 2.366 -3.337 1.00 0.00 27 LEU A N 10
ATOM 17593 C CA . LEU A 1 27 ? -3.022 1.693 -3.805 1.00 0.00 27 LEU A CA 10
ATOM 17594 C C . LEU A 1 27 ? -2.107 2.706 -4.491 1.00 0.00 27 LEU A C 10
ATOM 17595 O O . LEU A 1 27 ? -0.887 2.670 -4.341 1.00 0.00 27 LEU A O 10
ATOM 17611 N N . GLN A 1 28 ? -2.724 3.638 -5.208 1.00 0.00 28 GLN A N 10
ATOM 17612 C CA . GLN A 1 28 ? -1.997 4.673 -5.929 1.00 0.00 28 GLN A CA 10
ATOM 17613 C C . GLN A 1 28 ? -1.422 5.708 -4.965 1.00 0.00 28 GLN A C 10
ATOM 17614 O O . GLN A 1 28 ? -0.549 6.491 -5.323 1.00 0.00 28 GLN A O 10
ATOM 17628 N N . ALA A 1 29 ? -1.927 5.721 -3.743 1.00 0.00 29 ALA A N 10
ATOM 17629 C CA . ALA A 1 29 ? -1.425 6.641 -2.738 1.00 0.00 29 ALA A CA 10
ATOM 17630 C C . ALA A 1 29 ? -0.107 6.117 -2.187 1.00 0.00 29 ALA A C 10
ATOM 17631 O O . ALA A 1 29 ? 0.773 6.881 -1.793 1.00 0.00 29 ALA A O 10
ATOM 17638 N N . ILE A 1 30 ? 0.026 4.800 -2.198 1.00 0.00 30 ILE A N 10
ATOM 17639 C CA . ILE A 1 30 ? 1.222 4.145 -1.698 1.00 0.00 30 ILE A CA 10
ATOM 17640 C C . ILE A 1 30 ? 2.320 4.120 -2.749 1.00 0.00 30 ILE A C 10
ATOM 17641 O O . ILE A 1 30 ? 3.503 4.200 -2.420 1.00 0.00 30 ILE A O 10
ATOM 17657 N N . VAL A 1 31 ? 1.932 4.019 -4.013 1.00 0.00 31 VAL A N 10
ATOM 17658 C CA . VAL A 1 31 ? 2.900 4.012 -5.104 1.00 0.00 31 VAL A CA 10
ATOM 17659 C C . VAL A 1 31 ? 3.610 5.364 -5.168 1.00 0.00 31 VAL A C 10
ATOM 17660 O O . VAL A 1 31 ? 4.773 5.458 -5.551 1.00 0.00 31 VAL A O 10
ATOM 17673 N N . LYS A 1 32 ? 2.885 6.400 -4.759 1.00 0.00 32 LYS A N 10
ATOM 17674 C CA . LYS A 1 32 ? 3.395 7.765 -4.742 1.00 0.00 32 LYS A CA 10
ATOM 17675 C C . LYS A 1 32 ? 4.485 7.925 -3.685 1.00 0.00 32 LYS A C 10
ATOM 17676 O O . LYS A 1 32 ? 5.361 8.778 -3.807 1.00 0.00 32 LYS A O 10
ATOM 17695 N N . LEU A 1 33 ? 4.424 7.096 -2.649 1.00 0.00 33 LEU A N 10
ATOM 17696 C CA . LEU A 1 33 ? 5.401 7.154 -1.571 1.00 0.00 33 LEU A CA 10
ATOM 17697 C C . LEU A 1 33 ? 6.356 5.968 -1.629 1.00 0.00 33 LEU A C 10
ATOM 17698 O O . LEU A 1 33 ? 7.176 5.775 -0.730 1.00 0.00 33 LEU A O 10
ATOM 17714 N N . ASP A 1 34 ? 6.232 5.177 -2.692 1.00 0.00 34 ASP A N 10
ATOM 17715 C CA . ASP A 1 34 ? 7.072 3.994 -2.900 1.00 0.00 34 ASP A CA 10
ATOM 17716 C C . ASP A 1 34 ? 6.994 3.044 -1.700 1.00 0.00 34 ASP A C 10
ATOM 17717 O O . ASP A 1 34 ? 7.992 2.470 -1.265 1.00 0.00 34 ASP A O 10
ATOM 17726 N N . GLY A 1 35 ? 5.792 2.910 -1.150 1.00 0.00 35 GLY A N 10
ATOM 17727 C CA . GLY A 1 35 ? 5.578 2.018 -0.023 1.00 0.00 35 GLY A CA 10
ATOM 17728 C C . GLY A 1 35 ? 6.107 2.552 1.294 1.00 0.00 35 GLY A C 10
ATOM 17729 O O . GLY A 1 35 ? 6.058 1.856 2.307 1.00 0.00 35 GLY A O 10
ATOM 17733 N N . LYS A 1 36 ? 6.612 3.776 1.291 1.00 0.00 36 LYS A N 10
ATOM 17734 C CA . LYS A 1 36 ? 7.145 4.377 2.504 1.00 0.00 36 LYS A CA 10
ATOM 17735 C C . LYS A 1 36 ? 6.157 5.381 3.075 1.00 0.00 36 LYS A C 10
ATOM 17736 O O . LYS A 1 36 ? 6.168 6.555 2.713 1.00 0.00 36 LYS A O 10
ATOM 17755 N N . ILE A 1 37 ? 5.289 4.903 3.954 1.00 0.00 37 ILE A N 10
ATOM 17756 C CA . ILE A 1 37 ? 4.289 5.754 4.576 1.00 0.00 37 ILE A CA 10
ATOM 17757 C C . ILE A 1 37 ? 4.846 6.375 5.852 1.00 0.00 37 ILE A C 10
ATOM 17758 O O . ILE A 1 37 ? 4.891 5.727 6.898 1.00 0.00 37 ILE A O 10
ATOM 17774 N N . GLU A 1 38 ? 5.285 7.621 5.747 1.00 0.00 38 GLU A N 10
ATOM 17775 C CA . GLU A 1 38 ? 5.844 8.341 6.886 1.00 0.00 38 GLU A CA 10
ATOM 17776 C C . GLU A 1 38 ? 4.748 8.665 7.903 1.00 0.00 38 GLU A C 10
ATOM 17777 O O . GLU A 1 38 ? 3.570 8.780 7.552 1.00 0.00 38 GLU A O 10
ATOM 17789 N N . ALA A 1 39 ? 5.152 8.834 9.159 1.00 0.00 39 ALA A N 10
ATOM 17790 C CA . ALA A 1 39 ? 4.228 9.130 10.251 1.00 0.00 39 ALA A CA 10
ATOM 17791 C C . ALA A 1 39 ? 3.571 10.498 10.087 1.00 0.00 39 ALA A C 10
ATOM 17792 O O . ALA A 1 39 ? 2.646 10.843 10.826 1.00 0.00 39 ALA A O 10
ATOM 17799 N N . ASP A 1 40 ? 4.054 11.273 9.128 1.00 0.00 40 ASP A N 10
ATOM 17800 C CA . ASP A 1 40 ? 3.511 12.600 8.851 1.00 0.00 40 ASP A CA 10
ATOM 17801 C C . ASP A 1 40 ? 2.471 12.519 7.734 1.00 0.00 40 ASP A C 10
ATOM 17802 O O . ASP A 1 40 ? 1.758 13.484 7.447 1.00 0.00 40 ASP A O 10
ATOM 17811 N N . THR A 1 41 ? 2.390 11.359 7.109 1.00 0.00 41 THR A N 10
ATOM 17812 C CA . THR A 1 41 ? 1.482 11.150 6.001 1.00 0.00 41 THR A CA 10
ATOM 17813 C C . THR A 1 41 ? 0.077 10.764 6.456 1.00 0.00 41 THR A C 10
ATOM 17814 O O . THR A 1 41 ? -0.106 9.923 7.337 1.00 0.00 41 THR A O 10
ATOM 17825 N N . ARG A 1 42 ? -0.909 11.416 5.857 1.00 0.00 42 ARG A N 10
ATOM 17826 C CA . ARG A 1 42 ? -2.308 11.156 6.147 1.00 0.00 42 ARG A CA 10
ATOM 17827 C C . ARG A 1 42 ? -3.042 10.932 4.837 1.00 0.00 42 ARG A C 10
ATOM 17828 O O . ARG A 1 42 ? -3.051 11.807 3.970 1.00 0.00 42 ARG A O 10
ATOM 17849 N N . ILE A 1 43 ? -3.623 9.757 4.677 1.00 0.00 43 ILE A N 10
ATOM 17850 C CA . ILE A 1 43 ? -4.350 9.443 3.462 1.00 0.00 43 ILE A CA 10
ATOM 17851 C C . ILE A 1 43 ? -5.842 9.645 3.669 1.00 0.00 43 ILE A C 10
ATOM 17852 O O . ILE A 1 43 ? -6.447 9.044 4.562 1.00 0.00 43 ILE A O 10
ATOM 17868 N N . TRP A 1 44 ? -6.416 10.506 2.851 1.00 0.00 44 TRP A N 10
ATOM 17869 C CA . TRP A 1 44 ? -7.831 10.815 2.917 1.00 0.00 44 TRP A CA 10
ATOM 17870 C C . TRP A 1 44 ? -8.559 10.141 1.766 1.00 0.00 44 TRP A C 10
ATOM 17871 O O . TRP A 1 44 ? -8.060 10.112 0.643 1.00 0.00 44 TRP A O 10
ATOM 17892 N N . VAL A 1 45 ? -9.734 9.604 2.045 1.00 0.00 45 VAL A N 10
ATOM 17893 C CA . VAL A 1 45 ? -10.522 8.922 1.028 1.00 0.00 45 VAL A CA 10
ATOM 17894 C C . VAL A 1 45 ? -11.734 9.753 0.620 1.00 0.00 45 VAL A C 10
ATOM 17895 O O . VAL A 1 45 ? -11.875 10.899 1.052 1.00 0.00 45 VAL A O 10
ATOM 17908 N N . ASP A 1 46 ? -12.602 9.159 -0.200 1.00 0.00 46 ASP A N 10
ATOM 17909 C CA . ASP A 1 46 ? -13.816 9.817 -0.697 1.00 0.00 46 ASP A CA 10
ATOM 17910 C C . ASP A 1 46 ? -14.677 10.362 0.441 1.00 0.00 46 ASP A C 10
ATOM 17911 O O . ASP A 1 46 ? -15.449 11.300 0.254 1.00 0.00 46 ASP A O 10
ATOM 17920 N N . GLY A 1 47 ? -14.559 9.754 1.611 1.00 0.00 47 GLY A N 10
ATOM 17921 C CA . GLY A 1 47 ? -15.324 10.200 2.752 1.00 0.00 47 GLY A CA 10
ATOM 17922 C C . GLY A 1 47 ? -16.324 9.164 3.215 1.00 0.00 47 GLY A C 10
ATOM 17923 O O . GLY A 1 47 ? -16.534 8.153 2.546 1.00 0.00 47 GLY A O 10
ATOM 17927 N N . THR A 1 48 ? -16.936 9.410 4.363 1.00 0.00 48 THR A N 10
ATOM 17928 C CA . THR A 1 48 ? -17.923 8.498 4.916 1.00 0.00 48 THR A CA 10
ATOM 17929 C C . THR A 1 48 ? -19.328 8.860 4.444 1.00 0.00 48 THR A C 10
ATOM 17930 O O . THR A 1 48 ? -20.314 8.257 4.867 1.00 0.00 48 THR A O 10
ATOM 17941 N N . GLY A 1 49 ? -19.408 9.851 3.569 1.00 0.00 49 GLY A N 10
ATOM 17942 C CA . GLY A 1 49 ? -20.689 10.289 3.054 1.00 0.00 49 GLY A CA 10
ATOM 17943 C C . GLY A 1 49 ? -21.029 11.684 3.522 1.00 0.00 49 GLY A C 10
ATOM 17944 O O . GLY A 1 49 ? -21.429 12.531 2.728 1.00 0.00 49 GLY A O 10
ATOM 17948 N N . ASP A 1 50 ? -20.860 11.917 4.818 1.00 0.00 50 ASP A N 10
ATOM 17949 C CA . ASP A 1 50 ? -21.138 13.222 5.411 1.00 0.00 50 ASP A CA 10
ATOM 17950 C C . ASP A 1 50 ? -20.036 14.200 5.056 1.00 0.00 50 ASP A C 10
ATOM 17951 O O . ASP A 1 50 ? -20.284 15.343 4.674 1.00 0.00 50 ASP A O 10
ATOM 17960 N N . GLU A 1 51 ? -18.810 13.718 5.160 1.00 0.00 51 GLU A N 10
ATOM 17961 C CA . GLU A 1 51 ? -17.643 14.531 4.890 1.00 0.00 51 GLU A CA 10
ATOM 17962 C C . GLU A 1 51 ? -17.086 14.283 3.499 1.00 0.00 51 GLU A C 10
ATOM 17963 O O . GLU A 1 51 ? -17.311 13.228 2.899 1.00 0.00 51 GLU A O 10
ATOM 17975 N N . MET A 1 52 ? -16.344 15.267 3.011 1.00 0.00 52 MET A N 10
ATOM 17976 C CA . MET A 1 52 ? -15.735 15.200 1.689 1.00 0.00 52 MET A CA 10
ATOM 17977 C C . MET A 1 52 ? -14.437 14.411 1.747 1.00 0.00 52 MET A C 10
ATOM 17978 O O . MET A 1 52 ? -14.035 13.784 0.771 1.00 0.00 52 MET A O 10
ATOM 17992 N N . TRP A 1 53 ? -13.779 14.459 2.895 1.00 0.00 53 TRP A N 10
ATOM 17993 C CA . TRP A 1 53 ? -12.523 13.750 3.081 1.00 0.00 53 TRP A CA 10
ATOM 17994 C C . TRP A 1 53 ? -12.500 13.076 4.443 1.00 0.00 53 TRP A C 10
ATOM 17995 O O . TRP A 1 53 ? -12.804 13.700 5.456 1.00 0.00 53 TRP A O 10
ATOM 18016 N N . ASP A 1 54 ? -12.149 11.803 4.458 1.00 0.00 54 ASP A N 10
ATOM 18017 C CA . ASP A 1 54 ? -12.071 11.044 5.699 1.00 0.00 54 ASP A CA 10
ATOM 18018 C C . ASP A 1 54 ? -10.768 10.265 5.727 1.00 0.00 54 ASP A C 10
ATOM 18019 O O . ASP A 1 54 ? -10.105 10.132 4.699 1.00 0.00 54 ASP A O 10
ATOM 18028 N N . VAL A 1 55 ? -10.408 9.745 6.883 1.00 0.00 55 VAL A N 10
ATOM 18029 C CA . VAL A 1 55 ? -9.167 9.001 7.031 1.00 0.00 55 VAL A CA 10
ATOM 18030 C C . VAL A 1 55 ? -9.302 7.587 6.466 1.00 0.00 55 VAL A C 10
ATOM 18031 O O . VAL A 1 55 ? -10.326 6.925 6.647 1.00 0.00 55 VAL A O 10
ATOM 18044 N N . VAL A 1 56 ? -8.274 7.144 5.750 1.00 0.00 56 VAL A N 10
ATOM 18045 C CA . VAL A 1 56 ? -8.268 5.810 5.168 1.00 0.00 56 VAL A CA 10
ATOM 18046 C C . VAL A 1 56 ? -8.367 4.747 6.260 1.00 0.00 56 VAL A C 10
ATOM 18047 O O . VAL A 1 56 ? -7.773 4.877 7.338 1.00 0.00 56 VAL A O 10
ATOM 18060 N N . SER A 1 57 ? -9.137 3.707 5.986 1.00 0.00 57 SER A N 10
ATOM 18061 C CA . SER A 1 57 ? -9.314 2.627 6.934 1.00 0.00 57 SER A CA 10
ATOM 18062 C C . SER A 1 57 ? -7.998 1.882 7.130 1.00 0.00 57 SER A C 10
ATOM 18063 O O . SER A 1 57 ? -7.313 1.548 6.164 1.00 0.00 57 SER A O 10
ATOM 18071 N N . LYS A 1 58 ? -7.668 1.596 8.382 1.00 0.00 58 LYS A N 10
ATOM 18072 C CA . LYS A 1 58 ? -6.426 0.906 8.707 1.00 0.00 58 LYS A CA 10
ATOM 18073 C C . LYS A 1 58 ? -6.493 -0.555 8.288 1.00 0.00 58 LYS A C 10
ATOM 18074 O O . LYS A 1 58 ? -5.467 -1.185 8.030 1.00 0.00 58 LYS A O 10
ATOM 18093 N N . SER A 1 59 ? -7.706 -1.079 8.218 1.00 0.00 59 SER A N 10
ATOM 18094 C CA . SER A 1 59 ? -7.929 -2.454 7.820 1.00 0.00 59 SER A CA 10
ATOM 18095 C C . SER A 1 59 ? -7.676 -2.623 6.324 1.00 0.00 59 SER A C 10
ATOM 18096 O O . SER A 1 59 ? -7.088 -3.613 5.888 1.00 0.00 59 SER A O 10
ATOM 18104 N N . LYS A 1 60 ? -8.105 -1.632 5.549 1.00 0.00 60 LYS A N 10
ATOM 18105 C CA . LYS A 1 60 ? -7.934 -1.658 4.105 1.00 0.00 60 LYS A CA 10
ATOM 18106 C C . LYS A 1 60 ? -6.512 -1.256 3.727 1.00 0.00 60 LYS A C 10
ATOM 18107 O O . LYS A 1 60 ? -5.910 -1.841 2.826 1.00 0.00 60 LYS A O 10
ATOM 18126 N N . LEU A 1 61 ? -5.979 -0.259 4.430 1.00 0.00 61 LEU A N 10
ATOM 18127 C CA . LEU A 1 61 ? -4.625 0.222 4.179 1.00 0.00 61 LEU A CA 10
ATOM 18128 C C . LEU A 1 61 ? -3.612 -0.898 4.397 1.00 0.00 61 LEU A C 10
ATOM 18129 O O . LEU A 1 61 ? -2.641 -1.023 3.653 1.00 0.00 61 LEU A O 10
ATOM 18145 N N . LYS A 1 62 ? -3.860 -1.720 5.413 1.00 0.00 62 LYS A N 10
ATOM 18146 C CA . LYS A 1 62 ? -2.976 -2.834 5.733 1.00 0.00 62 LYS A CA 10
ATOM 18147 C C . LYS A 1 62 ? -2.926 -3.833 4.580 1.00 0.00 62 LYS A C 10
ATOM 18148 O O . LYS A 1 62 ? -1.887 -4.436 4.307 1.00 0.00 62 LYS A O 10
ATOM 18167 N N . LYS A 1 63 ? -4.058 -3.999 3.906 1.00 0.00 63 LYS A N 10
ATOM 18168 C CA . LYS A 1 63 ? -4.145 -4.914 2.778 1.00 0.00 63 LYS A CA 10
ATOM 18169 C C . LYS A 1 63 ? -3.465 -4.301 1.564 1.00 0.00 63 LYS A C 10
ATOM 18170 O O . LYS A 1 63 ? -2.737 -4.979 0.838 1.00 0.00 63 LYS A O 10
ATOM 18189 N N . ALA A 1 64 ? -3.698 -3.008 1.362 1.00 0.00 64 ALA A N 10
ATOM 18190 C CA . ALA A 1 64 ? -3.114 -2.282 0.244 1.00 0.00 64 ALA A CA 10
ATOM 18191 C C . ALA A 1 64 ? -1.592 -2.262 0.346 1.00 0.00 64 ALA A C 10
ATOM 18192 O O . ALA A 1 64 ? -0.894 -2.374 -0.662 1.00 0.00 64 ALA A O 10
ATOM 18199 N N . THR A 1 65 ? -1.086 -2.128 1.570 1.00 0.00 65 THR A N 10
ATOM 18200 C CA . THR A 1 65 ? 0.353 -2.108 1.807 1.00 0.00 65 THR A CA 10
ATOM 18201 C C . THR A 1 65 ? 0.992 -3.403 1.303 1.00 0.00 65 THR A C 10
ATOM 18202 O O . THR A 1 65 ? 2.088 -3.399 0.735 1.00 0.00 65 THR A O 10
ATOM 18213 N N . LYS A 1 66 ? 0.285 -4.509 1.501 1.00 0.00 66 LYS A N 10
ATOM 18214 C CA . LYS A 1 66 ? 0.763 -5.808 1.065 1.00 0.00 66 LYS A CA 10
ATOM 18215 C C . LYS A 1 66 ? 0.608 -5.943 -0.445 1.00 0.00 66 LYS A C 10
ATOM 18216 O O . LYS A 1 66 ? 1.552 -6.313 -1.143 1.00 0.00 66 LYS A O 10
ATOM 18235 N N . GLN A 1 67 ? -0.583 -5.609 -0.934 1.00 0.00 67 GLN A N 10
ATOM 18236 C CA . GLN A 1 67 ? -0.899 -5.689 -2.360 1.00 0.00 67 GLN A CA 10
ATOM 18237 C C . GLN A 1 67 ? 0.108 -4.917 -3.206 1.00 0.00 67 GLN A C 10
ATOM 18238 O O . GLN A 1 67 ? 0.613 -5.429 -4.205 1.00 0.00 67 GLN A O 10
ATOM 18252 N N . TYR A 1 68 ? 0.396 -3.688 -2.799 1.00 0.00 68 TYR A N 10
ATOM 18253 C CA . TYR A 1 68 ? 1.332 -2.838 -3.525 1.00 0.00 68 TYR A CA 10
ATOM 18254 C C . TYR A 1 68 ? 2.706 -3.493 -3.649 1.00 0.00 68 TYR A C 10
ATOM 18255 O O . TYR A 1 68 ? 3.310 -3.494 -4.719 1.00 0.00 68 TYR A O 10
ATOM 18273 N N . HIS A 1 69 ? 3.185 -4.070 -2.556 1.00 0.00 69 HIS A N 10
ATOM 18274 C CA . HIS A 1 69 ? 4.507 -4.685 -2.544 1.00 0.00 69 HIS A CA 10
ATOM 18275 C C . HIS A 1 69 ? 4.560 -5.961 -3.368 1.00 0.00 69 HIS A C 10
ATOM 18276 O O . HIS A 1 69 ? 5.635 -6.398 -3.765 1.00 0.00 69 HIS A O 10
ATOM 18291 N N . ILE A 1 70 ? 3.416 -6.567 -3.606 1.00 0.00 70 ILE A N 10
ATOM 18292 C CA . ILE A 1 70 ? 3.366 -7.786 -4.396 1.00 0.00 70 ILE A CA 10
ATOM 18293 C C . ILE A 1 70 ? 3.251 -7.473 -5.889 1.00 0.00 70 ILE A C 10
ATOM 18294 O O . ILE A 1 70 ? 3.908 -8.105 -6.722 1.00 0.00 70 ILE A O 10
ATOM 18310 N N . GLN A 1 71 ? 2.434 -6.479 -6.215 1.00 0.00 71 GLN A N 10
ATOM 18311 C CA . GLN A 1 71 ? 2.180 -6.115 -7.610 1.00 0.00 71 GLN A CA 10
ATOM 18312 C C . GLN A 1 71 ? 3.151 -5.070 -8.168 1.00 0.00 71 GLN A C 10
ATOM 18313 O O . GLN A 1 71 ? 3.833 -5.313 -9.161 1.00 0.00 71 GLN A O 10
ATOM 18327 N N . THR A 1 72 ? 3.217 -3.923 -7.507 1.00 0.00 72 THR A N 10
ATOM 18328 C CA . THR A 1 72 ? 4.030 -2.798 -7.964 1.00 0.00 72 THR A CA 10
ATOM 18329 C C . THR A 1 72 ? 5.532 -2.959 -7.707 1.00 0.00 72 THR A C 10
ATOM 18330 O O . THR A 1 72 ? 6.324 -2.146 -8.185 1.00 0.00 72 THR A O 10
ATOM 18341 N N . LYS A 1 73 ? 5.916 -3.980 -6.947 1.00 0.00 73 LYS A N 10
ATOM 18342 C CA . LYS A 1 73 ? 7.332 -4.224 -6.642 1.00 0.00 73 LYS A CA 10
ATOM 18343 C C . LYS A 1 73 ? 8.200 -4.145 -7.903 1.00 0.00 73 LYS A C 10
ATOM 18344 O O . LYS A 1 73 ? 7.900 -4.771 -8.924 1.00 0.00 73 LYS A O 10
ATOM 18363 N N . LYS A 1 74 ? 9.268 -3.367 -7.826 1.00 0.00 74 LYS A N 10
ATOM 18364 C CA . LYS A 1 74 ? 10.171 -3.192 -8.953 1.00 0.00 74 LYS A CA 10
ATOM 18365 C C . LYS A 1 74 ? 11.620 -3.304 -8.506 1.00 0.00 74 LYS A C 10
ATOM 18366 O O . LYS A 1 74 ? 11.929 -3.143 -7.324 1.00 0.00 74 LYS A O 10
ATOM 18385 N N . GLN A 1 75 ? 12.501 -3.573 -9.457 1.00 0.00 75 GLN A N 10
ATOM 18386 C CA . GLN A 1 75 ? 13.922 -3.707 -9.167 1.00 0.00 75 GLN A CA 10
ATOM 18387 C C . GLN A 1 75 ? 14.703 -2.578 -9.824 1.00 0.00 75 GLN A C 10
ATOM 18388 O O . GLN A 1 75 ? 15.869 -2.345 -9.502 1.00 0.00 75 GLN A O 10
ATOM 18402 N N . GLU A 1 76 ? 14.048 -1.867 -10.736 1.00 0.00 76 GLU A N 10
ATOM 18403 C CA . GLU A 1 76 ? 14.669 -0.753 -11.440 1.00 0.00 76 GLU A CA 10
ATOM 18404 C C . GLU A 1 76 ? 14.708 0.500 -10.561 1.00 0.00 76 GLU A C 10
ATOM 18405 O O . GLU A 1 76 ? 14.210 1.564 -10.935 1.00 0.00 76 GLU A O 10
ATOM 18417 N N . LYS A 1 77 ? 15.305 0.367 -9.387 1.00 0.00 77 LYS A N 10
ATOM 18418 C CA . LYS A 1 77 ? 15.414 1.477 -8.457 1.00 0.00 77 LYS A CA 10
ATOM 18419 C C . LYS A 1 77 ? 16.676 2.279 -8.748 1.00 0.00 77 LYS A C 10
ATOM 18420 O O . LYS A 1 77 ? 17.731 2.031 -8.166 1.00 0.00 77 LYS A O 10
ATOM 18439 N N . ALA A 1 78 ? 16.555 3.225 -9.672 1.00 0.00 78 ALA A N 10
ATOM 18440 C CA . ALA A 1 78 ? 17.672 4.078 -10.063 1.00 0.00 78 ALA A CA 10
ATOM 18441 C C . ALA A 1 78 ? 18.226 4.852 -8.868 1.00 0.00 78 ALA A C 10
ATOM 18442 O O . ALA A 1 78 ? 17.471 5.272 -7.986 1.00 0.00 78 ALA A O 10
ATOM 18449 N N . PRO A 1 79 ? 19.558 5.038 -8.826 1.00 0.00 79 PRO A N 10
ATOM 18450 C CA . PRO A 1 79 ? 20.233 5.761 -7.741 1.00 0.00 79 PRO A CA 10
ATOM 18451 C C . PRO A 1 79 ? 19.698 7.180 -7.568 1.00 0.00 79 PRO A C 10
ATOM 18452 O O . PRO A 1 79 ? 20.013 8.081 -8.346 1.00 0.00 79 PRO A O 10
ATOM 18463 N N . HIS A 1 80 ? 18.880 7.362 -6.543 1.00 0.00 80 HIS A N 10
ATOM 18464 C CA . HIS A 1 80 ? 18.287 8.657 -6.250 1.00 0.00 80 HIS A CA 10
ATOM 18465 C C . HIS A 1 80 ? 17.815 8.699 -4.803 1.00 0.00 80 HIS A C 10
ATOM 18466 O O . HIS A 1 80 ? 17.936 9.721 -4.127 1.00 0.00 80 HIS A O 10
ATOM 18481 N N . GLU A 1 81 ? 17.266 7.586 -4.344 1.00 0.00 81 GLU A N 10
ATOM 18482 C CA . GLU A 1 81 ? 16.769 7.484 -2.982 1.00 0.00 81 GLU A CA 10
ATOM 18483 C C . GLU A 1 81 ? 17.871 7.025 -2.036 1.00 0.00 81 GLU A C 10
ATOM 18484 O O . GLU A 1 81 ? 19.038 6.942 -2.419 1.00 0.00 81 GLU A O 10
ATOM 18496 N N . LYS A 1 82 ? 17.496 6.732 -0.801 1.00 0.00 82 LYS A N 10
ATOM 18497 C CA . LYS A 1 82 ? 18.450 6.286 0.201 1.00 0.00 82 LYS A CA 10
ATOM 18498 C C . LYS A 1 82 ? 17.830 5.199 1.064 1.00 0.00 82 LYS A C 10
ATOM 18499 O O . LYS A 1 82 ? 17.665 5.356 2.273 1.00 0.00 82 LYS A O 10
ATOM 18518 N N . ILE A 1 83 ? 17.477 4.103 0.421 1.00 0.00 83 ILE A N 10
ATOM 18519 C CA . ILE A 1 83 ? 16.871 2.967 1.102 1.00 0.00 83 ILE A CA 10
ATOM 18520 C C . ILE A 1 83 ? 17.953 2.095 1.735 1.00 0.00 83 ILE A C 10
ATOM 18521 O O . ILE A 1 83 ? 18.318 1.045 1.203 1.00 0.00 83 ILE A O 10
ATOM 18537 N N . VAL A 1 84 ? 18.470 2.544 2.870 1.00 0.00 84 VAL A N 10
ATOM 18538 C CA . VAL A 1 84 ? 19.521 1.821 3.575 1.00 0.00 84 VAL A CA 10
ATOM 18539 C C . VAL A 1 84 ? 18.933 0.781 4.528 1.00 0.00 84 VAL A C 10
ATOM 18540 O O . VAL A 1 84 ? 19.112 0.862 5.741 1.00 0.00 84 VAL A O 10
ATOM 18553 N N . SER A 1 85 ? 18.215 -0.185 3.971 1.00 0.00 85 SER A N 10
ATOM 18554 C CA . SER A 1 85 ? 17.617 -1.244 4.774 1.00 0.00 85 SER A CA 10
ATOM 18555 C C . SER A 1 85 ? 18.620 -2.374 4.993 1.00 0.00 85 SER A C 10
ATOM 18556 O O . SER A 1 85 ? 18.493 -3.164 5.926 1.00 0.00 85 SER A O 10
ATOM 18564 N N . TYR A 1 86 ? 19.627 -2.417 4.115 1.00 0.00 86 TYR A N 10
ATOM 18565 C CA . TYR A 1 86 ? 20.687 -3.425 4.166 1.00 0.00 86 TYR A CA 10
ATOM 18566 C C . TYR A 1 86 ? 20.129 -4.828 3.921 1.00 0.00 86 TYR A C 10
ATOM 18567 O O . TYR A 1 86 ? 20.483 -5.778 4.617 1.00 0.00 86 TYR A O 10
ATOM 18585 N N . GLU A 1 87 ? 19.269 -4.943 2.910 1.00 0.00 87 GLU A N 10
ATOM 18586 C CA . GLU A 1 87 ? 18.654 -6.221 2.541 1.00 0.00 87 GLU A CA 10
ATOM 18587 C C . GLU A 1 87 ? 19.715 -7.284 2.262 1.00 0.00 87 GLU A C 10
ATOM 18588 O O . GLU A 1 87 ? 19.579 -8.441 2.662 1.00 0.00 87 GLU A O 10
ATOM 18600 N N . ASN A 1 88 ? 20.778 -6.882 1.577 1.00 0.00 88 ASN A N 10
ATOM 18601 C CA . ASN A 1 88 ? 21.861 -7.798 1.235 1.00 0.00 88 ASN A CA 10
ATOM 18602 C C . ASN A 1 88 ? 22.809 -7.983 2.416 1.00 0.00 88 ASN A C 10
ATOM 18603 O O . ASN A 1 88 ? 23.962 -7.550 2.378 1.00 0.00 88 ASN A O 10
ATOM 18614 N N . GLY A 1 89 ? 22.313 -8.620 3.468 1.00 0.00 89 GLY A N 10
ATOM 18615 C CA . GLY A 1 89 ? 23.126 -8.856 4.645 1.00 0.00 89 GLY A CA 10
ATOM 18616 C C . GLY A 1 89 ? 23.936 -10.132 4.541 1.00 0.00 89 GLY A C 10
ATOM 18617 O O . GLY A 1 89 ? 24.825 -10.380 5.354 1.00 0.00 89 GLY A O 10
ATOM 18621 N N . ASP A 1 90 ? 23.631 -10.942 3.537 1.00 0.00 90 ASP A N 10
ATOM 18622 C CA . ASP A 1 90 ? 24.334 -12.202 3.330 1.00 0.00 90 ASP A CA 10
ATOM 18623 C C . ASP A 1 90 ? 24.784 -12.334 1.881 1.00 0.00 90 ASP A C 10
ATOM 18624 O O . ASP A 1 90 ? 24.157 -11.790 0.971 1.00 0.00 90 ASP A O 10
ATOM 18633 N N . ASN A 1 91 ? 25.886 -13.042 1.691 1.00 0.00 91 ASN A N 10
ATOM 18634 C CA . ASN A 1 91 ? 26.458 -13.278 0.375 1.00 0.00 91 ASN A CA 10
ATOM 18635 C C . ASN A 1 91 ? 27.470 -14.415 0.468 1.00 0.00 91 ASN A C 10
ATOM 18636 O O . ASN A 1 91 ? 28.410 -14.500 -0.323 1.00 0.00 91 ASN A O 10
ATOM 18647 N N . VAL A 1 92 ? 27.282 -15.285 1.460 1.00 0.00 92 VAL A N 10
ATOM 18648 C CA . VAL A 1 92 ? 28.193 -16.407 1.671 1.00 0.00 92 VAL A CA 10
ATOM 18649 C C . VAL A 1 92 ? 27.431 -17.728 1.786 1.00 0.00 92 VAL A C 10
ATOM 18650 O O . VAL A 1 92 ? 28.036 -18.803 1.807 1.00 0.00 92 VAL A O 10
ATOM 18663 N N . ASN A 1 93 ? 26.107 -17.650 1.872 1.00 0.00 93 ASN A N 10
ATOM 18664 C CA . ASN A 1 93 ? 25.278 -18.848 1.991 1.00 0.00 93 ASN A CA 10
ATOM 18665 C C . ASN A 1 93 ? 25.199 -19.601 0.659 1.00 0.00 93 ASN A C 10
ATOM 18666 O O . ASN A 1 93 ? 24.234 -19.460 -0.099 1.00 0.00 93 ASN A O 10
ATOM 18677 N N . LEU A 1 94 ? 26.240 -20.390 0.388 1.00 0.00 94 LEU A N 10
ATOM 18678 C CA . LEU A 1 94 ? 26.338 -21.200 -0.827 1.00 0.00 94 LEU A CA 10
ATOM 18679 C C . LEU A 1 94 ? 26.241 -20.333 -2.082 1.00 0.00 94 LEU A C 10
ATOM 18680 O O . LEU A 1 94 ? 27.074 -19.455 -2.303 1.00 0.00 94 LEU A O 10
ATOM 18696 N N . SER A 1 95 ? 25.240 -20.588 -2.913 1.00 0.00 95 SER A N 10
ATOM 18697 C CA . SER A 1 95 ? 25.050 -19.825 -4.132 1.00 0.00 95 SER A CA 10
ATOM 18698 C C . SER A 1 95 ? 23.582 -19.813 -4.533 1.00 0.00 95 SER A C 10
ATOM 18699 O O . SER A 1 95 ? 22.951 -20.865 -4.634 1.00 0.00 95 SER A O 10
ATOM 18707 N N . GLU A 1 96 ? 23.045 -18.624 -4.740 1.00 0.00 96 GLU A N 10
ATOM 18708 C CA . GLU A 1 96 ? 21.660 -18.474 -5.152 1.00 0.00 96 GLU A CA 10
ATOM 18709 C C . GLU A 1 96 ? 21.548 -18.730 -6.651 1.00 0.00 96 GLU A C 10
ATOM 18710 O O . GLU A 1 96 ? 22.355 -18.221 -7.440 1.00 0.00 96 GLU A O 10
ATOM 18722 N N . ALA A 1 97 ? 20.571 -19.532 -7.038 1.00 0.00 97 ALA A N 10
ATOM 18723 C CA . ALA A 1 97 ? 20.359 -19.857 -8.440 1.00 0.00 97 ALA A CA 10
ATOM 18724 C C . ALA A 1 97 ? 19.800 -18.654 -9.192 1.00 0.00 97 ALA A C 10
ATOM 18725 O O . ALA A 1 97 ? 18.673 -18.227 -8.949 1.00 0.00 97 ALA A O 10
ATOM 18732 N N . ILE A 1 98 ? 20.595 -18.109 -10.104 1.00 0.00 98 ILE A N 10
ATOM 18733 C CA . ILE A 1 98 ? 20.184 -16.944 -10.879 1.00 0.00 98 ILE A CA 10
ATOM 18734 C C . ILE A 1 98 ? 20.191 -17.277 -12.369 1.00 0.00 98 ILE A C 10
ATOM 18735 O O . ILE A 1 98 ? 20.297 -16.397 -13.226 1.00 0.00 98 ILE A O 10
ATOM 18751 N N . ASN A 1 99 ? 20.099 -18.562 -12.673 1.00 0.00 99 ASN A N 10
ATOM 18752 C CA . ASN A 1 99 ? 20.090 -19.009 -14.054 1.00 0.00 99 ASN A CA 10
ATOM 18753 C C . ASN A 1 99 ? 19.370 -20.343 -14.178 1.00 0.00 99 ASN A C 10
ATOM 18754 O O . ASN A 1 99 ? 18.975 -20.942 -13.177 1.00 0.00 99 ASN A O 10
ATOM 18765 N N . VAL A 1 100 ? 19.215 -20.801 -15.410 1.00 0.00 100 VAL A N 10
ATOM 18766 C CA . VAL A 1 100 ? 18.537 -22.058 -15.686 1.00 0.00 100 VAL A CA 10
ATOM 18767 C C . VAL A 1 100 ? 19.521 -23.220 -15.652 1.00 0.00 100 VAL A C 10
ATOM 18768 O O . VAL A 1 100 ? 20.374 -23.348 -16.532 1.00 0.00 100 VAL A O 10
ATOM 18781 N N . GLN A 1 101 ? 19.421 -24.044 -14.617 1.00 0.00 101 GLN A N 10
ATOM 18782 C CA . GLN A 1 101 ? 20.294 -25.201 -14.468 1.00 0.00 101 GLN A CA 10
ATOM 18783 C C . GLN A 1 101 ? 19.667 -26.223 -13.527 1.00 0.00 101 GLN A C 10
ATOM 18784 O O . GLN A 1 101 ? 19.294 -27.318 -13.943 1.00 0.00 101 GLN A O 10
ATOM 18798 N N . LEU A 1 102 ? 19.533 -25.852 -12.265 1.00 0.00 102 LEU A N 10
ATOM 18799 C CA . LEU A 1 102 ? 18.954 -26.738 -11.270 1.00 0.00 102 LEU A CA 10
ATOM 18800 C C . LEU A 1 102 ? 17.433 -26.709 -11.350 1.00 0.00 102 LEU A C 10
ATOM 18801 O O . LEU A 1 102 ? 16.788 -25.825 -10.792 1.00 0.00 102 LEU A O 10
ATOM 18817 N N . THR A 1 103 ? 16.866 -27.677 -12.056 1.00 0.00 103 THR A N 10
ATOM 18818 C CA . THR A 1 103 ? 15.421 -27.771 -12.208 1.00 0.00 103 THR A CA 10
ATOM 18819 C C . THR A 1 103 ? 14.807 -28.547 -11.043 1.00 0.00 103 THR A C 10
ATOM 18820 O O . THR A 1 103 ? 13.995 -29.452 -11.235 1.00 0.00 103 THR A O 10
ATOM 18831 N N . LEU A 1 104 ? 15.210 -28.182 -9.835 1.00 0.00 104 LEU A N 10
ATOM 18832 C CA . LEU A 1 104 ? 14.725 -28.824 -8.624 1.00 0.00 104 LEU A CA 10
ATOM 18833 C C . LEU A 1 104 ? 14.515 -27.775 -7.544 1.00 0.00 104 LEU A C 10
ATOM 18834 O O . LEU A 1 104 ? 14.564 -26.576 -7.826 1.00 0.00 104 LEU A O 10
ATOM 18850 N N . ASP A 1 105 ? 14.288 -28.216 -6.316 1.00 0.00 105 ASP A N 10
ATOM 18851 C CA . ASP A 1 105 ? 14.081 -27.288 -5.212 1.00 0.00 105 ASP A CA 10
ATOM 18852 C C . ASP A 1 105 ? 15.371 -26.542 -4.904 1.00 0.00 105 ASP A C 10
ATOM 18853 O O . ASP A 1 105 ? 16.404 -27.153 -4.627 1.00 0.00 105 ASP A O 10
ATOM 18862 N N . THR A 1 106 ? 15.304 -25.223 -4.989 1.00 0.00 106 THR A N 10
ATOM 18863 C CA . THR A 1 106 ? 16.451 -24.359 -4.733 1.00 0.00 106 THR A CA 10
ATOM 18864 C C . THR A 1 106 ? 15.990 -22.921 -4.549 1.00 0.00 106 THR A C 10
ATOM 18865 O O . THR A 1 106 ? 16.518 -22.181 -3.716 1.00 0.00 106 THR A O 10
ATOM 18876 N N . LYS A 1 107 ? 14.997 -22.531 -5.340 1.00 0.00 107 LYS A N 10
ATOM 18877 C CA . LYS A 1 107 ? 14.453 -21.187 -5.278 1.00 0.00 107 LYS A CA 10
ATOM 18878 C C . LYS A 1 107 ? 13.481 -21.054 -4.117 1.00 0.00 107 LYS A C 10
ATOM 18879 O O . LYS A 1 107 ? 12.265 -21.077 -4.302 1.00 0.00 107 LYS A O 10
ATOM 18898 N N . LEU A 1 108 ? 14.041 -20.934 -2.925 1.00 0.00 108 LEU A N 10
ATOM 18899 C CA . LEU A 1 108 ? 13.259 -20.783 -1.706 1.00 0.00 108 LEU A CA 10
ATOM 18900 C C . LEU A 1 108 ? 12.375 -19.542 -1.803 1.00 0.00 108 LEU A C 10
ATOM 18901 O O . LEU A 1 108 ? 12.830 -18.490 -2.252 1.00 0.00 108 LEU A O 10
ATOM 18917 N N . PRO A 1 109 ? 11.098 -19.660 -1.407 1.00 0.00 109 PRO A N 10
ATOM 18918 C CA . PRO A 1 109 ? 10.145 -18.545 -1.450 1.00 0.00 109 PRO A CA 10
ATOM 18919 C C . PRO A 1 109 ? 10.468 -17.439 -0.451 1.00 0.00 109 PRO A C 10
ATOM 18920 O O . PRO A 1 109 ? 11.555 -17.404 0.133 1.00 0.00 109 PRO A O 10
ATOM 18931 N N . GLU A 1 110 ? 9.495 -16.552 -0.267 1.00 0.00 110 GLU A N 10
ATOM 18932 C CA . GLU A 1 110 ? 9.602 -15.417 0.640 1.00 0.00 110 GLU A CA 10
ATOM 18933 C C . GLU A 1 110 ? 10.623 -14.397 0.142 1.00 0.00 110 GLU A C 10
ATOM 18934 O O . GLU A 1 110 ? 11.824 -14.501 0.411 1.00 0.00 110 GLU A O 10
ATOM 18946 N N . ALA A 1 111 ? 10.113 -13.408 -0.594 1.00 0.00 111 ALA A N 10
ATOM 18947 C CA . ALA A 1 111 ? 10.923 -12.335 -1.163 1.00 0.00 111 ALA A CA 10
ATOM 18948 C C . ALA A 1 111 ? 11.922 -12.880 -2.183 1.00 0.00 111 ALA A C 10
ATOM 18949 O O . ALA A 1 111 ? 11.530 -13.272 -3.280 1.00 0.00 111 ALA A O 10
ATOM 18956 N N . LYS A 1 112 ? 13.208 -12.891 -1.816 1.00 0.00 112 LYS A N 10
ATOM 18957 C CA . LYS A 1 112 ? 14.281 -13.383 -2.689 1.00 0.00 112 LYS A CA 10
ATOM 18958 C C . LYS A 1 112 ? 14.435 -12.532 -3.953 1.00 0.00 112 LYS A C 10
ATOM 18959 O O . LYS A 1 112 ? 15.195 -12.887 -4.859 1.00 0.00 112 LYS A O 10
ATOM 18978 N N . GLU A 1 113 ? 13.746 -11.396 -3.994 1.00 0.00 113 GLU A N 10
ATOM 18979 C CA . GLU A 1 113 ? 13.799 -10.493 -5.144 1.00 0.00 113 GLU A CA 10
ATOM 18980 C C . GLU A 1 113 ? 15.091 -9.676 -5.140 1.00 0.00 113 GLU A C 10
ATOM 18981 O O . GLU A 1 113 ? 15.066 -8.447 -5.201 1.00 0.00 113 GLU A O 10
ATOM 18993 N N . LEU A 1 114 ? 16.217 -10.370 -5.075 1.00 0.00 114 LEU A N 10
ATOM 18994 C CA . LEU A 1 114 ? 17.520 -9.720 -5.060 1.00 0.00 114 LEU A CA 10
ATOM 18995 C C . LEU A 1 114 ? 18.144 -9.734 -6.452 1.00 0.00 114 LEU A C 10
ATOM 18996 O O . LEU A 1 114 ? 18.623 -8.716 -6.945 1.00 0.00 114 LEU A O 10
ATOM 19012 N N . HIS A 1 115 ? 18.145 -10.902 -7.078 1.00 0.00 115 HIS A N 10
ATOM 19013 C CA . HIS A 1 115 ? 18.712 -11.060 -8.414 1.00 0.00 115 HIS A CA 10
ATOM 19014 C C . HIS A 1 115 ? 17.780 -11.914 -9.264 1.00 0.00 115 HIS A C 10
ATOM 19015 O O . HIS A 1 115 ? 17.628 -13.105 -9.013 1.00 0.00 115 HIS A O 10
ATOM 19030 N N . HIS A 1 116 ? 17.146 -11.296 -10.258 1.00 0.00 116 HIS A N 10
ATOM 19031 C CA . HIS A 1 116 ? 16.221 -12.014 -11.134 1.00 0.00 116 HIS A CA 10
ATOM 19032 C C . HIS A 1 116 ? 16.965 -12.943 -12.088 1.00 0.00 116 HIS A C 10
ATOM 19033 O O . HIS A 1 116 ? 16.837 -14.161 -12.004 1.00 0.00 116 HIS A O 10
ATOM 19048 N N . HIS A 1 117 ? 17.741 -12.368 -12.998 1.00 0.00 117 HIS A N 10
ATOM 19049 C CA . HIS A 1 117 ? 18.493 -13.167 -13.956 1.00 0.00 117 HIS A CA 10
ATOM 19050 C C . HIS A 1 117 ? 19.799 -12.470 -14.320 1.00 0.00 117 HIS A C 10
ATOM 19051 O O . HIS A 1 117 ? 20.111 -12.264 -15.492 1.00 0.00 117 HIS A O 10
ATOM 19066 N N . HIS A 1 118 ? 20.554 -12.098 -13.300 1.00 0.00 118 HIS A N 10
ATOM 19067 C CA . HIS A 1 118 ? 21.832 -11.431 -13.489 1.00 0.00 118 HIS A CA 10
ATOM 19068 C C . HIS A 1 118 ? 22.789 -11.827 -12.369 1.00 0.00 118 HIS A C 10
ATOM 19069 O O . HIS A 1 118 ? 22.769 -11.239 -11.285 1.00 0.00 118 HIS A O 10
ATOM 19084 N N . HIS A 1 119 ? 23.598 -12.848 -12.628 1.00 0.00 119 HIS A N 10
ATOM 19085 C CA . HIS A 1 119 ? 24.567 -13.329 -11.647 1.00 0.00 119 HIS A CA 10
ATOM 19086 C C . HIS A 1 119 ? 25.879 -12.570 -11.793 1.00 0.00 119 HIS A C 10
ATOM 19087 O O . HIS A 1 119 ? 26.640 -12.436 -10.838 1.00 0.00 119 HIS A O 10
ATOM 19102 N N . HIS A 1 120 ? 26.131 -12.084 -12.997 1.00 0.00 120 HIS A N 10
ATOM 19103 C CA . HIS A 1 120 ? 27.337 -11.331 -13.296 1.00 0.00 120 HIS A CA 10
ATOM 19104 C C . HIS A 1 120 ? 26.996 -10.190 -14.237 1.00 0.00 120 HIS A C 10
ATOM 19105 O O . HIS A 1 120 ? 27.163 -9.021 -13.845 1.00 0.00 120 HIS A O 10
ATOM 19121 N N . MET A 1 1 ? 2.343 14.728 5.570 1.00 0.00 1 MET A N 11
ATOM 19122 C CA . MET A 1 1 ? 2.039 14.381 4.163 1.00 0.00 1 MET A CA 11
ATOM 19123 C C . MET A 1 1 ? 0.549 14.112 4.019 1.00 0.00 1 MET A C 11
ATOM 19124 O O . MET A 1 1 ? -0.020 13.346 4.794 1.00 0.00 1 MET A O 11
ATOM 19140 N N . GLN A 1 2 ? -0.082 14.742 3.037 1.00 0.00 2 GLN A N 11
ATOM 19141 C CA . GLN A 1 2 ? -1.511 14.566 2.813 1.00 0.00 2 GLN A CA 11
ATOM 19142 C C . GLN A 1 2 ? -1.765 14.054 1.408 1.00 0.00 2 GLN A C 11
ATOM 19143 O O . GLN A 1 2 ? -1.333 14.667 0.435 1.00 0.00 2 GLN A O 11
ATOM 19157 N N . ILE A 1 3 ? -2.447 12.927 1.308 1.00 0.00 3 ILE A N 11
ATOM 19158 C CA . ILE A 1 3 ? -2.771 12.352 0.012 1.00 0.00 3 ILE A CA 11
ATOM 19159 C C . ILE A 1 3 ? -4.268 12.093 -0.074 1.00 0.00 3 ILE A C 11
ATOM 19160 O O . ILE A 1 3 ? -4.810 11.302 0.692 1.00 0.00 3 ILE A O 11
ATOM 19176 N N . TYR A 1 4 ? -4.928 12.766 -0.998 1.00 0.00 4 TYR A N 11
ATOM 19177 C CA . TYR A 1 4 ? -6.365 12.617 -1.169 1.00 0.00 4 TYR A CA 11
ATOM 19178 C C . TYR A 1 4 ? -6.677 11.712 -2.356 1.00 0.00 4 TYR A C 11
ATOM 19179 O O . TYR A 1 4 ? -6.064 11.829 -3.422 1.00 0.00 4 TYR A O 11
ATOM 19197 N N . THR A 1 5 ? -7.626 10.809 -2.165 1.00 0.00 5 THR A N 11
ATOM 19198 C CA . THR A 1 5 ? -8.026 9.882 -3.211 1.00 0.00 5 THR A CA 11
ATOM 19199 C C . THR A 1 5 ? -9.549 9.813 -3.317 1.00 0.00 5 THR A C 11
ATOM 19200 O O . THR A 1 5 ? -10.249 9.878 -2.310 1.00 0.00 5 THR A O 11
ATOM 19211 N N . SER A 1 6 ? -10.049 9.696 -4.536 1.00 0.00 6 SER A N 11
ATOM 19212 C CA . SER A 1 6 ? -11.478 9.595 -4.780 1.00 0.00 6 SER A CA 11
ATOM 19213 C C . SER A 1 6 ? -11.784 8.247 -5.424 1.00 0.00 6 SER A C 11
ATOM 19214 O O . SER A 1 6 ? -11.640 8.069 -6.635 1.00 0.00 6 SER A O 11
ATOM 19222 N N . GLU A 1 7 ? -12.205 7.311 -4.594 1.00 0.00 7 GLU A N 11
ATOM 19223 C CA . GLU A 1 7 ? -12.505 5.950 -5.014 1.00 0.00 7 GLU A CA 11
ATOM 19224 C C . GLU A 1 7 ? -13.710 5.873 -5.951 1.00 0.00 7 GLU A C 11
ATOM 19225 O O . GLU A 1 7 ? -13.717 5.075 -6.893 1.00 0.00 7 GLU A O 11
ATOM 19237 N N . LYS A 1 8 ? -14.716 6.706 -5.709 1.00 0.00 8 LYS A N 11
ATOM 19238 C CA . LYS A 1 8 ? -15.918 6.694 -6.538 1.00 0.00 8 LYS A CA 11
ATOM 19239 C C . LYS A 1 8 ? -15.682 7.480 -7.818 1.00 0.00 8 LYS A C 11
ATOM 19240 O O . LYS A 1 8 ? -16.412 7.336 -8.795 1.00 0.00 8 LYS A O 11
ATOM 19259 N N . ARG A 1 9 ? -14.647 8.305 -7.805 1.00 0.00 9 ARG A N 11
ATOM 19260 C CA . ARG A 1 9 ? -14.290 9.094 -8.970 1.00 0.00 9 ARG A CA 11
ATOM 19261 C C . ARG A 1 9 ? -13.337 8.282 -9.835 1.00 0.00 9 ARG A C 11
ATOM 19262 O O . ARG A 1 9 ? -13.459 8.254 -11.059 1.00 0.00 9 ARG A O 11
ATOM 19283 N N . GLY A 1 10 ? -12.394 7.615 -9.178 1.00 0.00 10 GLY A N 11
ATOM 19284 C CA . GLY A 1 10 ? -11.444 6.781 -9.875 1.00 0.00 10 GLY A CA 11
ATOM 19285 C C . GLY A 1 10 ? -10.563 7.518 -10.866 1.00 0.00 10 GLY A C 11
ATOM 19286 O O . GLY A 1 10 ? -10.326 7.021 -11.967 1.00 0.00 10 GLY A O 11
ATOM 19290 N N . SER A 1 11 ? -10.067 8.686 -10.492 1.00 0.00 11 SER A N 11
ATOM 19291 C CA . SER A 1 11 ? -9.196 9.439 -11.379 1.00 0.00 11 SER A CA 11
ATOM 19292 C C . SER A 1 11 ? -7.772 8.896 -11.280 1.00 0.00 11 SER A C 11
ATOM 19293 O O . SER A 1 11 ? -7.039 9.212 -10.346 1.00 0.00 11 SER A O 11
ATOM 19301 N N . ASP A 1 12 ? -7.388 8.081 -12.254 1.00 0.00 12 ASP A N 11
ATOM 19302 C CA . ASP A 1 12 ? -6.057 7.478 -12.262 1.00 0.00 12 ASP A CA 11
ATOM 19303 C C . ASP A 1 12 ? -5.011 8.416 -12.848 1.00 0.00 12 ASP A C 11
ATOM 19304 O O . ASP A 1 12 ? -3.991 8.696 -12.224 1.00 0.00 12 ASP A O 11
ATOM 19313 N N . THR A 1 13 ? -5.283 8.916 -14.043 1.00 0.00 13 THR A N 11
ATOM 19314 C CA . THR A 1 13 ? -4.358 9.802 -14.729 1.00 0.00 13 THR A CA 11
ATOM 19315 C C . THR A 1 13 ? -4.707 11.270 -14.506 1.00 0.00 13 THR A C 11
ATOM 19316 O O . THR A 1 13 ? -4.084 12.163 -15.076 1.00 0.00 13 THR A O 11
ATOM 19327 N N . ALA A 1 14 ? -5.711 11.516 -13.678 1.00 0.00 14 ALA A N 11
ATOM 19328 C CA . ALA A 1 14 ? -6.138 12.879 -13.394 1.00 0.00 14 ALA A CA 11
ATOM 19329 C C . ALA A 1 14 ? -5.857 13.251 -11.945 1.00 0.00 14 ALA A C 11
ATOM 19330 O O . ALA A 1 14 ? -5.952 14.415 -11.562 1.00 0.00 14 ALA A O 11
ATOM 19337 N N . GLY A 1 15 ? -5.524 12.254 -11.142 1.00 0.00 15 GLY A N 11
ATOM 19338 C CA . GLY A 1 15 ? -5.244 12.493 -9.751 1.00 0.00 15 GLY A CA 11
ATOM 19339 C C . GLY A 1 15 ? -3.767 12.453 -9.446 1.00 0.00 15 GLY A C 11
ATOM 19340 O O . GLY A 1 15 ? -3.054 11.574 -9.923 1.00 0.00 15 GLY A O 11
ATOM 19344 N N . ASN A 1 16 ? -3.304 13.406 -8.660 1.00 0.00 16 ASN A N 11
ATOM 19345 C CA . ASN A 1 16 ? -1.906 13.453 -8.273 1.00 0.00 16 ASN A CA 11
ATOM 19346 C C . ASN A 1 16 ? -1.782 13.053 -6.809 1.00 0.00 16 ASN A C 11
ATOM 19347 O O . ASN A 1 16 ? -0.690 12.785 -6.303 1.00 0.00 16 ASN A O 11
ATOM 19358 N N . GLY A 1 17 ? -2.927 12.983 -6.146 1.00 0.00 17 GLY A N 11
ATOM 19359 C CA . GLY A 1 17 ? -2.964 12.633 -4.745 1.00 0.00 17 GLY A CA 11
ATOM 19360 C C . GLY A 1 17 ? -3.248 13.837 -3.879 1.00 0.00 17 GLY A C 11
ATOM 19361 O O . GLY A 1 17 ? -3.040 13.809 -2.670 1.00 0.00 17 GLY A O 11
ATOM 19365 N N . THR A 1 18 ? -3.731 14.897 -4.499 1.00 0.00 18 THR A N 11
ATOM 19366 C CA . THR A 1 18 ? -4.057 16.117 -3.792 1.00 0.00 18 THR A CA 11
ATOM 19367 C C . THR A 1 18 ? -5.569 16.337 -3.779 1.00 0.00 18 THR A C 11
ATOM 19368 O O . THR A 1 18 ? -6.327 15.429 -4.123 1.00 0.00 18 THR A O 11
ATOM 19379 N N . GLU A 1 19 ? -6.014 17.525 -3.390 1.00 0.00 19 GLU A N 11
ATOM 19380 C CA . GLU A 1 19 ? -7.443 17.808 -3.327 1.00 0.00 19 GLU A CA 11
ATOM 19381 C C . GLU A 1 19 ? -7.984 18.201 -4.693 1.00 0.00 19 GLU A C 11
ATOM 19382 O O . GLU A 1 19 ? -9.075 17.787 -5.082 1.00 0.00 19 GLU A O 11
ATOM 19394 N N . GLU A 1 20 ? -7.208 18.990 -5.420 1.00 0.00 20 GLU A N 11
ATOM 19395 C CA . GLU A 1 20 ? -7.597 19.433 -6.747 1.00 0.00 20 GLU A CA 11
ATOM 19396 C C . GLU A 1 20 ? -7.404 18.300 -7.752 1.00 0.00 20 GLU A C 11
ATOM 19397 O O . GLU A 1 20 ? -8.014 18.282 -8.821 1.00 0.00 20 GLU A O 11
ATOM 19409 N N . ALA A 1 21 ? -6.554 17.351 -7.383 1.00 0.00 21 ALA A N 11
ATOM 19410 C CA . ALA A 1 21 ? -6.272 16.197 -8.216 1.00 0.00 21 ALA A CA 11
ATOM 19411 C C . ALA A 1 21 ? -6.231 14.939 -7.354 1.00 0.00 21 ALA A C 11
ATOM 19412 O O . ALA A 1 21 ? -5.159 14.483 -6.952 1.00 0.00 21 ALA A O 11
ATOM 19419 N N . PRO A 1 22 ? -7.401 14.356 -7.065 1.00 0.00 22 PRO A N 11
ATOM 19420 C CA . PRO A 1 22 ? -7.518 13.162 -6.237 1.00 0.00 22 PRO A CA 11
ATOM 19421 C C . PRO A 1 22 ? -7.282 11.884 -7.034 1.00 0.00 22 PRO A C 11
ATOM 19422 O O . PRO A 1 22 ? -7.790 11.731 -8.146 1.00 0.00 22 PRO A O 11
ATOM 19433 N N . LEU A 1 23 ? -6.513 10.970 -6.458 1.00 0.00 23 LEU A N 11
ATOM 19434 C CA . LEU A 1 23 ? -6.198 9.706 -7.114 1.00 0.00 23 LEU A CA 11
ATOM 19435 C C . LEU A 1 23 ? -7.405 8.771 -7.128 1.00 0.00 23 LEU A C 11
ATOM 19436 O O . LEU A 1 23 ? -8.446 9.088 -6.559 1.00 0.00 23 LEU A O 11
ATOM 19452 N N . LYS A 1 24 ? -7.261 7.623 -7.775 1.00 0.00 24 LYS A N 11
ATOM 19453 C CA . LYS A 1 24 ? -8.354 6.662 -7.866 1.00 0.00 24 LYS A CA 11
ATOM 19454 C C . LYS A 1 24 ? -8.563 5.912 -6.556 1.00 0.00 24 LYS A C 11
ATOM 19455 O O . LYS A 1 24 ? -9.655 5.923 -5.999 1.00 0.00 24 LYS A O 11
ATOM 19474 N N . THR A 1 25 ? -7.530 5.250 -6.072 1.00 0.00 25 THR A N 11
ATOM 19475 C CA . THR A 1 25 ? -7.642 4.491 -4.841 1.00 0.00 25 THR A CA 11
ATOM 19476 C C . THR A 1 25 ? -6.427 4.697 -3.954 1.00 0.00 25 THR A C 11
ATOM 19477 O O . THR A 1 25 ? -5.418 5.256 -4.393 1.00 0.00 25 THR A O 11
ATOM 19488 N N . VAL A 1 26 ? -6.526 4.229 -2.713 1.00 0.00 26 VAL A N 11
ATOM 19489 C CA . VAL A 1 26 ? -5.433 4.337 -1.755 1.00 0.00 26 VAL A CA 11
ATOM 19490 C C . VAL A 1 26 ? -4.180 3.653 -2.303 1.00 0.00 26 VAL A C 11
ATOM 19491 O O . VAL A 1 26 ? -3.058 4.058 -2.010 1.00 0.00 26 VAL A O 11
ATOM 19504 N N . LEU A 1 27 ? -4.389 2.636 -3.134 1.00 0.00 27 LEU A N 11
ATOM 19505 C CA . LEU A 1 27 ? -3.291 1.898 -3.741 1.00 0.00 27 LEU A CA 11
ATOM 19506 C C . LEU A 1 27 ? -2.392 2.839 -4.537 1.00 0.00 27 LEU A C 11
ATOM 19507 O O . LEU A 1 27 ? -1.173 2.801 -4.405 1.00 0.00 27 LEU A O 11
ATOM 19523 N N . GLN A 1 28 ? -3.009 3.713 -5.331 1.00 0.00 28 GLN A N 11
ATOM 19524 C CA . GLN A 1 28 ? -2.270 4.666 -6.152 1.00 0.00 28 GLN A CA 11
ATOM 19525 C C . GLN A 1 28 ? -1.578 5.719 -5.293 1.00 0.00 28 GLN A C 11
ATOM 19526 O O . GLN A 1 28 ? -0.671 6.409 -5.747 1.00 0.00 28 GLN A O 11
ATOM 19540 N N . ALA A 1 29 ? -2.017 5.851 -4.056 1.00 0.00 29 ALA A N 11
ATOM 19541 C CA . ALA A 1 29 ? -1.412 6.802 -3.143 1.00 0.00 29 ALA A CA 11
ATOM 19542 C C . ALA A 1 29 ? -0.164 6.190 -2.523 1.00 0.00 29 ALA A C 11
ATOM 19543 O O . ALA A 1 29 ? 0.791 6.888 -2.182 1.00 0.00 29 ALA A O 11
ATOM 19550 N N . ILE A 1 30 ? -0.175 4.869 -2.408 1.00 0.00 30 ILE A N 11
ATOM 19551 C CA . ILE A 1 30 ? 0.938 4.138 -1.826 1.00 0.00 30 ILE A CA 11
ATOM 19552 C C . ILE A 1 30 ? 2.009 3.835 -2.866 1.00 0.00 30 ILE A C 11
ATOM 19553 O O . ILE A 1 30 ? 3.201 3.843 -2.552 1.00 0.00 30 ILE A O 11
ATOM 19569 N N . VAL A 1 31 ? 1.586 3.565 -4.098 1.00 0.00 31 VAL A N 11
ATOM 19570 C CA . VAL A 1 31 ? 2.520 3.274 -5.184 1.00 0.00 31 VAL A CA 11
ATOM 19571 C C . VAL A 1 31 ? 3.566 4.380 -5.325 1.00 0.00 31 VAL A C 11
ATOM 19572 O O . VAL A 1 31 ? 4.734 4.104 -5.590 1.00 0.00 31 VAL A O 11
ATOM 19585 N N . LYS A 1 32 ? 3.141 5.617 -5.090 1.00 0.00 32 LYS A N 11
ATOM 19586 C CA . LYS A 1 32 ? 4.010 6.778 -5.220 1.00 0.00 32 LYS A CA 11
ATOM 19587 C C . LYS A 1 32 ? 5.010 6.895 -4.072 1.00 0.00 32 LYS A C 11
ATOM 19588 O O . LYS A 1 32 ? 6.063 7.512 -4.227 1.00 0.00 32 LYS A O 11
ATOM 19607 N N . LEU A 1 33 ? 4.689 6.308 -2.926 1.00 0.00 33 LEU A N 11
ATOM 19608 C CA . LEU A 1 33 ? 5.575 6.389 -1.768 1.00 0.00 33 LEU A CA 11
ATOM 19609 C C . LEU A 1 33 ? 6.359 5.102 -1.559 1.00 0.00 33 LEU A C 11
ATOM 19610 O O . LEU A 1 33 ? 7.095 4.983 -0.584 1.00 0.00 33 LEU A O 11
ATOM 19626 N N . ASP A 1 34 ? 6.179 4.134 -2.455 1.00 0.00 34 ASP A N 11
ATOM 19627 C CA . ASP A 1 34 ? 6.875 2.840 -2.357 1.00 0.00 34 ASP A CA 11
ATOM 19628 C C . ASP A 1 34 ? 6.438 2.088 -1.089 1.00 0.00 34 ASP A C 11
ATOM 19629 O O . ASP A 1 34 ? 7.042 1.100 -0.680 1.00 0.00 34 ASP A O 11
ATOM 19638 N N . GLY A 1 35 ? 5.354 2.545 -0.486 1.00 0.00 35 GLY A N 11
ATOM 19639 C CA . GLY A 1 35 ? 4.860 1.910 0.717 1.00 0.00 35 GLY A CA 11
ATOM 19640 C C . GLY A 1 35 ? 5.375 2.570 1.979 1.00 0.00 35 GLY A C 11
ATOM 19641 O O . GLY A 1 35 ? 5.097 2.108 3.088 1.00 0.00 35 GLY A O 11
ATOM 19645 N N . LYS A 1 36 ? 6.118 3.658 1.815 1.00 0.00 36 LYS A N 11
ATOM 19646 C CA . LYS A 1 36 ? 6.674 4.386 2.952 1.00 0.00 36 LYS A CA 11
ATOM 19647 C C . LYS A 1 36 ? 5.612 5.261 3.604 1.00 0.00 36 LYS A C 11
ATOM 19648 O O . LYS A 1 36 ? 5.735 6.483 3.655 1.00 0.00 36 LYS A O 11
ATOM 19667 N N . ILE A 1 37 ? 4.562 4.624 4.092 1.00 0.00 37 ILE A N 11
ATOM 19668 C CA . ILE A 1 37 ? 3.485 5.334 4.749 1.00 0.00 37 ILE A CA 11
ATOM 19669 C C . ILE A 1 37 ? 3.780 5.431 6.244 1.00 0.00 37 ILE A C 11
ATOM 19670 O O . ILE A 1 37 ? 3.478 4.501 7.004 1.00 0.00 37 ILE A O 11
ATOM 19686 N N . GLU A 1 38 ? 4.375 6.540 6.657 1.00 0.00 38 GLU A N 11
ATOM 19687 C CA . GLU A 1 38 ? 4.726 6.745 8.056 1.00 0.00 38 GLU A CA 11
ATOM 19688 C C . GLU A 1 38 ? 3.644 7.542 8.791 1.00 0.00 38 GLU A C 11
ATOM 19689 O O . GLU A 1 38 ? 2.587 7.822 8.227 1.00 0.00 38 GLU A O 11
ATOM 19701 N N . ALA A 1 39 ? 3.911 7.883 10.049 1.00 0.00 39 ALA A N 11
ATOM 19702 C CA . ALA A 1 39 ? 2.962 8.616 10.889 1.00 0.00 39 ALA A CA 11
ATOM 19703 C C . ALA A 1 39 ? 2.508 9.939 10.267 1.00 0.00 39 ALA A C 11
ATOM 19704 O O . ALA A 1 39 ? 1.335 10.308 10.376 1.00 0.00 39 ALA A O 11
ATOM 19711 N N . ASP A 1 40 ? 3.425 10.655 9.627 1.00 0.00 40 ASP A N 11
ATOM 19712 C CA . ASP A 1 40 ? 3.084 11.933 9.000 1.00 0.00 40 ASP A CA 11
ATOM 19713 C C . ASP A 1 40 ? 2.304 11.718 7.707 1.00 0.00 40 ASP A C 11
ATOM 19714 O O . ASP A 1 40 ? 1.701 12.648 7.164 1.00 0.00 40 ASP A O 11
ATOM 19723 N N . THR A 1 41 ? 2.290 10.497 7.212 1.00 0.00 41 THR A N 11
ATOM 19724 C CA . THR A 1 41 ? 1.563 10.211 5.996 1.00 0.00 41 THR A CA 11
ATOM 19725 C C . THR A 1 41 ? 0.096 9.959 6.315 1.00 0.00 41 THR A C 11
ATOM 19726 O O . THR A 1 41 ? -0.253 8.986 6.983 1.00 0.00 41 THR A O 11
ATOM 19737 N N . ARG A 1 42 ? -0.759 10.847 5.835 1.00 0.00 42 ARG A N 11
ATOM 19738 C CA . ARG A 1 42 ? -2.185 10.735 6.068 1.00 0.00 42 ARG A CA 11
ATOM 19739 C C . ARG A 1 42 ? -2.923 10.700 4.742 1.00 0.00 42 ARG A C 11
ATOM 19740 O O . ARG A 1 42 ? -2.950 11.687 4.003 1.00 0.00 42 ARG A O 11
ATOM 19761 N N . ILE A 1 43 ? -3.492 9.549 4.435 1.00 0.00 43 ILE A N 11
ATOM 19762 C CA . ILE A 1 43 ? -4.226 9.368 3.200 1.00 0.00 43 ILE A CA 11
ATOM 19763 C C . ILE A 1 43 ? -5.721 9.516 3.445 1.00 0.00 43 ILE A C 11
ATOM 19764 O O . ILE A 1 43 ? -6.273 8.936 4.381 1.00 0.00 43 ILE A O 11
ATOM 19780 N N . TRP A 1 44 ? -6.355 10.314 2.610 1.00 0.00 44 TRP A N 11
ATOM 19781 C CA . TRP A 1 44 ? -7.777 10.558 2.708 1.00 0.00 44 TRP A CA 11
ATOM 19782 C C . TRP A 1 44 ? -8.492 9.866 1.561 1.00 0.00 44 TRP A C 11
ATOM 19783 O O . TRP A 1 44 ? -7.972 9.797 0.445 1.00 0.00 44 TRP A O 11
ATOM 19804 N N . VAL A 1 45 ? -9.676 9.352 1.834 1.00 0.00 45 VAL A N 11
ATOM 19805 C CA . VAL A 1 45 ? -10.448 8.655 0.822 1.00 0.00 45 VAL A CA 11
ATOM 19806 C C . VAL A 1 45 ? -11.639 9.486 0.367 1.00 0.00 45 VAL A C 11
ATOM 19807 O O . VAL A 1 45 ? -11.794 10.635 0.784 1.00 0.00 45 VAL A O 11
ATOM 19820 N N . ASP A 1 46 ? -12.464 8.878 -0.485 1.00 0.00 46 ASP A N 11
ATOM 19821 C CA . ASP A 1 46 ? -13.656 9.511 -1.061 1.00 0.00 46 ASP A CA 11
ATOM 19822 C C . ASP A 1 46 ? -14.476 10.276 -0.025 1.00 0.00 46 ASP A C 11
ATOM 19823 O O . ASP A 1 46 ? -14.880 11.410 -0.255 1.00 0.00 46 ASP A O 11
ATOM 19832 N N . GLY A 1 47 ? -14.711 9.649 1.117 1.00 0.00 47 GLY A N 11
ATOM 19833 C CA . GLY A 1 47 ? -15.484 10.284 2.158 1.00 0.00 47 GLY A CA 11
ATOM 19834 C C . GLY A 1 47 ? -16.535 9.357 2.727 1.00 0.00 47 GLY A C 11
ATOM 19835 O O . GLY A 1 47 ? -16.884 8.350 2.107 1.00 0.00 47 GLY A O 11
ATOM 19839 N N . THR A 1 48 ? -17.025 9.682 3.912 1.00 0.00 48 THR A N 11
ATOM 19840 C CA . THR A 1 48 ? -18.047 8.882 4.567 1.00 0.00 48 THR A CA 11
ATOM 19841 C C . THR A 1 48 ? -19.437 9.240 4.044 1.00 0.00 48 THR A C 11
ATOM 19842 O O . THR A 1 48 ? -20.361 8.427 4.080 1.00 0.00 48 THR A O 11
ATOM 19853 N N . GLY A 1 49 ? -19.566 10.460 3.541 1.00 0.00 49 GLY A N 11
ATOM 19854 C CA . GLY A 1 49 ? -20.835 10.926 3.024 1.00 0.00 49 GLY A CA 11
ATOM 19855 C C . GLY A 1 49 ? -21.169 12.300 3.557 1.00 0.00 49 GLY A C 11
ATOM 19856 O O . GLY A 1 49 ? -21.630 13.168 2.819 1.00 0.00 49 GLY A O 11
ATOM 19860 N N . ASP A 1 50 ? -20.933 12.485 4.847 1.00 0.00 50 ASP A N 11
ATOM 19861 C CA . ASP A 1 50 ? -21.183 13.759 5.509 1.00 0.00 50 ASP A CA 11
ATOM 19862 C C . ASP A 1 50 ? -20.063 14.723 5.188 1.00 0.00 50 ASP A C 11
ATOM 19863 O O . ASP A 1 50 ? -20.291 15.890 4.875 1.00 0.00 50 ASP A O 11
ATOM 19872 N N . GLU A 1 51 ? -18.850 14.206 5.261 1.00 0.00 51 GLU A N 11
ATOM 19873 C CA . GLU A 1 51 ? -17.664 14.997 5.010 1.00 0.00 51 GLU A CA 11
ATOM 19874 C C . GLU A 1 51 ? -17.166 14.833 3.587 1.00 0.00 51 GLU A C 11
ATOM 19875 O O . GLU A 1 51 ? -17.526 13.880 2.890 1.00 0.00 51 GLU A O 11
ATOM 19887 N N . MET A 1 52 ? -16.319 15.768 3.176 1.00 0.00 52 MET A N 11
ATOM 19888 C CA . MET A 1 52 ? -15.754 15.771 1.833 1.00 0.00 52 MET A CA 11
ATOM 19889 C C . MET A 1 52 ? -14.647 14.731 1.711 1.00 0.00 52 MET A C 11
ATOM 19890 O O . MET A 1 52 ? -14.413 14.185 0.638 1.00 0.00 52 MET A O 11
ATOM 19904 N N . TRP A 1 53 ? -13.960 14.475 2.814 1.00 0.00 53 TRP A N 11
ATOM 19905 C CA . TRP A 1 53 ? -12.876 13.501 2.833 1.00 0.00 53 TRP A CA 11
ATOM 19906 C C . TRP A 1 53 ? -12.935 12.692 4.116 1.00 0.00 53 TRP A C 11
ATOM 19907 O O . TRP A 1 53 ? -13.488 13.144 5.117 1.00 0.00 53 TRP A O 11
ATOM 19928 N N . ASP A 1 54 ? -12.370 11.499 4.078 1.00 0.00 54 ASP A N 11
ATOM 19929 C CA . ASP A 1 54 ? -12.340 10.629 5.246 1.00 0.00 54 ASP A CA 11
ATOM 19930 C C . ASP A 1 54 ? -10.951 10.023 5.381 1.00 0.00 54 ASP A C 11
ATOM 19931 O O . ASP A 1 54 ? -10.183 10.015 4.422 1.00 0.00 54 ASP A O 11
ATOM 19940 N N . VAL A 1 55 ? -10.633 9.518 6.557 1.00 0.00 55 VAL A N 11
ATOM 19941 C CA . VAL A 1 55 ? -9.327 8.930 6.806 1.00 0.00 55 VAL A CA 11
ATOM 19942 C C . VAL A 1 55 ? -9.288 7.479 6.325 1.00 0.00 55 VAL A C 11
ATOM 19943 O O . VAL A 1 55 ? -10.236 6.718 6.527 1.00 0.00 55 VAL A O 11
ATOM 19956 N N . VAL A 1 56 ? -8.203 7.109 5.658 1.00 0.00 56 VAL A N 11
ATOM 19957 C CA . VAL A 1 56 ? -8.052 5.752 5.161 1.00 0.00 56 VAL A CA 11
ATOM 19958 C C . VAL A 1 56 ? -7.950 4.763 6.319 1.00 0.00 56 VAL A C 11
ATOM 19959 O O . VAL A 1 56 ? -7.259 5.011 7.313 1.00 0.00 56 VAL A O 11
ATOM 19972 N N . SER A 1 57 ? -8.660 3.655 6.196 1.00 0.00 57 SER A N 11
ATOM 19973 C CA . SER A 1 57 ? -8.641 2.628 7.220 1.00 0.00 57 SER A CA 11
ATOM 19974 C C . SER A 1 57 ? -7.252 2.005 7.287 1.00 0.00 57 SER A C 11
ATOM 19975 O O . SER A 1 57 ? -6.662 1.684 6.258 1.00 0.00 57 SER A O 11
ATOM 19983 N N . LYS A 1 58 ? -6.745 1.812 8.498 1.00 0.00 58 LYS A N 11
ATOM 19984 C CA . LYS A 1 58 ? -5.413 1.248 8.688 1.00 0.00 58 LYS A CA 11
ATOM 19985 C C . LYS A 1 58 ? -5.332 -0.178 8.156 1.00 0.00 58 LYS A C 11
ATOM 19986 O O . LYS A 1 58 ? -4.307 -0.584 7.608 1.00 0.00 58 LYS A O 11
ATOM 20005 N N . SER A 1 59 ? -6.420 -0.919 8.303 1.00 0.00 59 SER A N 11
ATOM 20006 C CA . SER A 1 59 ? -6.484 -2.298 7.842 1.00 0.00 59 SER A CA 11
ATOM 20007 C C . SER A 1 59 ? -6.467 -2.369 6.314 1.00 0.00 59 SER A C 11
ATOM 20008 O O . SER A 1 59 ? -5.998 -3.344 5.734 1.00 0.00 59 SER A O 11
ATOM 20016 N N . LYS A 1 60 ? -6.974 -1.322 5.674 1.00 0.00 60 LYS A N 11
ATOM 20017 C CA . LYS A 1 60 ? -7.029 -1.253 4.218 1.00 0.00 60 LYS A CA 11
ATOM 20018 C C . LYS A 1 60 ? -5.736 -0.659 3.673 1.00 0.00 60 LYS A C 11
ATOM 20019 O O . LYS A 1 60 ? -5.199 -1.108 2.660 1.00 0.00 60 LYS A O 11
ATOM 20038 N N . LEU A 1 61 ? -5.243 0.349 4.377 1.00 0.00 61 LEU A N 11
ATOM 20039 C CA . LEU A 1 61 ? -4.025 1.052 4.006 1.00 0.00 61 LEU A CA 11
ATOM 20040 C C . LEU A 1 61 ? -2.800 0.144 4.054 1.00 0.00 61 LEU A C 11
ATOM 20041 O O . LEU A 1 61 ? -2.063 0.029 3.073 1.00 0.00 61 LEU A O 11
ATOM 20057 N N . LYS A 1 62 ? -2.589 -0.514 5.187 1.00 0.00 62 LYS A N 11
ATOM 20058 C CA . LYS A 1 62 ? -1.424 -1.374 5.346 1.00 0.00 62 LYS A CA 11
ATOM 20059 C C . LYS A 1 62 ? -1.547 -2.644 4.515 1.00 0.00 62 LYS A C 11
ATOM 20060 O O . LYS A 1 62 ? -0.537 -3.207 4.082 1.00 0.00 62 LYS A O 11
ATOM 20079 N N . LYS A 1 63 ? -2.776 -3.091 4.284 1.00 0.00 63 LYS A N 11
ATOM 20080 C CA . LYS A 1 63 ? -3.006 -4.273 3.472 1.00 0.00 63 LYS A CA 11
ATOM 20081 C C . LYS A 1 63 ? -2.561 -3.996 2.044 1.00 0.00 63 LYS A C 11
ATOM 20082 O O . LYS A 1 63 ? -1.889 -4.816 1.414 1.00 0.00 63 LYS A O 11
ATOM 20101 N N . ALA A 1 64 ? -2.931 -2.820 1.553 1.00 0.00 64 ALA A N 11
ATOM 20102 C CA . ALA A 1 64 ? -2.576 -2.404 0.208 1.00 0.00 64 ALA A CA 11
ATOM 20103 C C . ALA A 1 64 ? -1.078 -2.152 0.107 1.00 0.00 64 ALA A C 11
ATOM 20104 O O . ALA A 1 64 ? -0.474 -2.400 -0.929 1.00 0.00 64 ALA A O 11
ATOM 20111 N N . THR A 1 65 ? -0.483 -1.673 1.197 1.00 0.00 65 THR A N 11
ATOM 20112 C CA . THR A 1 65 ? 0.949 -1.399 1.231 1.00 0.00 65 THR A CA 11
ATOM 20113 C C . THR A 1 65 ? 1.750 -2.678 0.984 1.00 0.00 65 THR A C 11
ATOM 20114 O O . THR A 1 65 ? 2.711 -2.690 0.210 1.00 0.00 65 THR A O 11
ATOM 20125 N N . LYS A 1 66 ? 1.337 -3.755 1.643 1.00 0.00 66 LYS A N 11
ATOM 20126 C CA . LYS A 1 66 ? 2.009 -5.038 1.506 1.00 0.00 66 LYS A CA 11
ATOM 20127 C C . LYS A 1 66 ? 1.790 -5.622 0.117 1.00 0.00 66 LYS A C 11
ATOM 20128 O O . LYS A 1 66 ? 2.733 -6.072 -0.533 1.00 0.00 66 LYS A O 11
ATOM 20147 N N . GLN A 1 67 ? 0.544 -5.588 -0.334 1.00 0.00 67 GLN A N 11
ATOM 20148 C CA . GLN A 1 67 ? 0.183 -6.129 -1.636 1.00 0.00 67 GLN A CA 11
ATOM 20149 C C . GLN A 1 67 ? 0.825 -5.344 -2.774 1.00 0.00 67 GLN A C 11
ATOM 20150 O O . GLN A 1 67 ? 1.413 -5.935 -3.668 1.00 0.00 67 GLN A O 11
ATOM 20164 N N . TYR A 1 68 ? 0.731 -4.021 -2.723 1.00 0.00 68 TYR A N 11
ATOM 20165 C CA . TYR A 1 68 ? 1.279 -3.164 -3.776 1.00 0.00 68 TYR A CA 11
ATOM 20166 C C . TYR A 1 68 ? 2.741 -3.479 -4.078 1.00 0.00 68 TYR A C 11
ATOM 20167 O O . TYR A 1 68 ? 3.139 -3.530 -5.240 1.00 0.00 68 TYR A O 11
ATOM 20185 N N . HIS A 1 69 ? 3.531 -3.699 -3.041 1.00 0.00 69 HIS A N 11
ATOM 20186 C CA . HIS A 1 69 ? 4.950 -3.960 -3.224 1.00 0.00 69 HIS A CA 11
ATOM 20187 C C . HIS A 1 69 ? 5.198 -5.226 -4.019 1.00 0.00 69 HIS A C 11
ATOM 20188 O O . HIS A 1 69 ? 6.167 -5.315 -4.770 1.00 0.00 69 HIS A O 11
ATOM 20203 N N . ILE A 1 70 ? 4.346 -6.205 -3.830 1.00 0.00 70 ILE A N 11
ATOM 20204 C CA . ILE A 1 70 ? 4.473 -7.468 -4.529 1.00 0.00 70 ILE A CA 11
ATOM 20205 C C . ILE A 1 70 ? 3.696 -7.475 -5.852 1.00 0.00 70 ILE A C 11
ATOM 20206 O O . ILE A 1 70 ? 4.149 -8.031 -6.853 1.00 0.00 70 ILE A O 11
ATOM 20222 N N . GLN A 1 71 ? 2.539 -6.824 -5.855 1.00 0.00 71 GLN A N 11
ATOM 20223 C CA . GLN A 1 71 ? 1.655 -6.838 -7.022 1.00 0.00 71 GLN A CA 11
ATOM 20224 C C . GLN A 1 71 ? 1.929 -5.735 -8.040 1.00 0.00 71 GLN A C 11
ATOM 20225 O O . GLN A 1 71 ? 2.216 -6.021 -9.207 1.00 0.00 71 GLN A O 11
ATOM 20239 N N . THR A 1 72 ? 1.855 -4.482 -7.620 1.00 0.00 72 THR A N 11
ATOM 20240 C CA . THR A 1 72 ? 2.037 -3.386 -8.553 1.00 0.00 72 THR A CA 11
ATOM 20241 C C . THR A 1 72 ? 3.497 -2.996 -8.725 1.00 0.00 72 THR A C 11
ATOM 20242 O O . THR A 1 72 ? 4.017 -3.118 -9.832 1.00 0.00 72 THR A O 11
ATOM 20253 N N . LYS A 1 73 ? 4.155 -2.640 -7.611 1.00 0.00 73 LYS A N 11
ATOM 20254 C CA . LYS A 1 73 ? 5.564 -2.200 -7.587 1.00 0.00 73 LYS A CA 11
ATOM 20255 C C . LYS A 1 73 ? 6.029 -1.673 -8.954 1.00 0.00 73 LYS A C 11
ATOM 20256 O O . LYS A 1 73 ? 5.381 -0.793 -9.520 1.00 0.00 73 LYS A O 11
ATOM 20275 N N . LYS A 1 74 ? 7.133 -2.224 -9.473 1.00 0.00 74 LYS A N 11
ATOM 20276 C CA . LYS A 1 74 ? 7.689 -1.838 -10.776 1.00 0.00 74 LYS A CA 11
ATOM 20277 C C . LYS A 1 74 ? 8.135 -0.372 -10.801 1.00 0.00 74 LYS A C 11
ATOM 20278 O O . LYS A 1 74 ? 9.328 -0.084 -10.816 1.00 0.00 74 LYS A O 11
ATOM 20297 N N . GLN A 1 75 ? 7.176 0.542 -10.799 1.00 0.00 75 GLN A N 11
ATOM 20298 C CA . GLN A 1 75 ? 7.463 1.966 -10.817 1.00 0.00 75 GLN A CA 11
ATOM 20299 C C . GLN A 1 75 ? 6.488 2.694 -9.900 1.00 0.00 75 GLN A C 11
ATOM 20300 O O . GLN A 1 75 ? 5.318 2.324 -9.811 1.00 0.00 75 GLN A O 11
ATOM 20314 N N . GLU A 1 76 ? 6.981 3.719 -9.219 1.00 0.00 76 GLU A N 11
ATOM 20315 C CA . GLU A 1 76 ? 6.165 4.502 -8.294 1.00 0.00 76 GLU A CA 11
ATOM 20316 C C . GLU A 1 76 ? 5.099 5.313 -9.025 1.00 0.00 76 GLU A C 11
ATOM 20317 O O . GLU A 1 76 ? 4.153 5.799 -8.404 1.00 0.00 76 GLU A O 11
ATOM 20329 N N . LYS A 1 77 ? 5.275 5.472 -10.341 1.00 0.00 77 LYS A N 11
ATOM 20330 C CA . LYS A 1 77 ? 4.337 6.228 -11.176 1.00 0.00 77 LYS A CA 11
ATOM 20331 C C . LYS A 1 77 ? 4.279 7.687 -10.718 1.00 0.00 77 LYS A C 11
ATOM 20332 O O . LYS A 1 77 ? 3.320 8.412 -10.986 1.00 0.00 77 LYS A O 11
ATOM 20351 N N . ALA A 1 78 ? 5.327 8.114 -10.033 1.00 0.00 78 ALA A N 11
ATOM 20352 C CA . ALA A 1 78 ? 5.402 9.469 -9.521 1.00 0.00 78 ALA A CA 11
ATOM 20353 C C . ALA A 1 78 ? 6.582 10.217 -10.124 1.00 0.00 78 ALA A C 11
ATOM 20354 O O . ALA A 1 78 ? 7.721 10.032 -9.694 1.00 0.00 78 ALA A O 11
ATOM 20361 N N . PRO A 1 79 ? 6.328 11.063 -11.138 1.00 0.00 79 PRO A N 11
ATOM 20362 C CA . PRO A 1 79 ? 7.375 11.857 -11.789 1.00 0.00 79 PRO A CA 11
ATOM 20363 C C . PRO A 1 79 ? 7.885 12.962 -10.867 1.00 0.00 79 PRO A C 11
ATOM 20364 O O . PRO A 1 79 ? 8.921 13.573 -11.113 1.00 0.00 79 PRO A O 11
ATOM 20375 N N . HIS A 1 80 ? 7.129 13.214 -9.808 1.00 0.00 80 HIS A N 11
ATOM 20376 C CA . HIS A 1 80 ? 7.476 14.227 -8.823 1.00 0.00 80 HIS A CA 11
ATOM 20377 C C . HIS A 1 80 ? 7.289 13.639 -7.427 1.00 0.00 80 HIS A C 11
ATOM 20378 O O . HIS A 1 80 ? 7.337 12.414 -7.269 1.00 0.00 80 HIS A O 11
ATOM 20393 N N . GLU A 1 81 ? 7.082 14.502 -6.430 1.00 0.00 81 GLU A N 11
ATOM 20394 C CA . GLU A 1 81 ? 6.887 14.066 -5.045 1.00 0.00 81 GLU A CA 11
ATOM 20395 C C . GLU A 1 81 ? 8.093 13.265 -4.559 1.00 0.00 81 GLU A C 11
ATOM 20396 O O . GLU A 1 81 ? 7.976 12.095 -4.188 1.00 0.00 81 GLU A O 11
ATOM 20408 N N . LYS A 1 82 ? 9.260 13.899 -4.585 1.00 0.00 82 LYS A N 11
ATOM 20409 C CA . LYS A 1 82 ? 10.497 13.258 -4.157 1.00 0.00 82 LYS A CA 11
ATOM 20410 C C . LYS A 1 82 ? 11.364 14.252 -3.403 1.00 0.00 82 LYS A C 11
ATOM 20411 O O . LYS A 1 82 ? 10.918 15.353 -3.091 1.00 0.00 82 LYS A O 11
ATOM 20430 N N . ILE A 1 83 ? 12.604 13.849 -3.134 1.00 0.00 83 ILE A N 11
ATOM 20431 C CA . ILE A 1 83 ? 13.567 14.680 -2.419 1.00 0.00 83 ILE A CA 11
ATOM 20432 C C . ILE A 1 83 ? 13.120 14.905 -0.977 1.00 0.00 83 ILE A C 11
ATOM 20433 O O . ILE A 1 83 ? 12.718 16.001 -0.588 1.00 0.00 83 ILE A O 11
ATOM 20449 N N . VAL A 1 84 ? 13.175 13.841 -0.193 1.00 0.00 84 VAL A N 11
ATOM 20450 C CA . VAL A 1 84 ? 12.797 13.907 1.206 1.00 0.00 84 VAL A CA 11
ATOM 20451 C C . VAL A 1 84 ? 14.005 14.321 2.034 1.00 0.00 84 VAL A C 11
ATOM 20452 O O . VAL A 1 84 ? 15.111 13.834 1.806 1.00 0.00 84 VAL A O 11
ATOM 20465 N N . SER A 1 85 ? 13.791 15.230 2.977 1.00 0.00 85 SER A N 11
ATOM 20466 C CA . SER A 1 85 ? 14.862 15.717 3.831 1.00 0.00 85 SER A CA 11
ATOM 20467 C C . SER A 1 85 ? 15.477 14.582 4.647 1.00 0.00 85 SER A C 11
ATOM 20468 O O . SER A 1 85 ? 16.697 14.491 4.776 1.00 0.00 85 SER A O 11
ATOM 20476 N N . TYR A 1 86 ? 14.623 13.721 5.193 1.00 0.00 86 TYR A N 11
ATOM 20477 C CA . TYR A 1 86 ? 15.074 12.586 5.985 1.00 0.00 86 TYR A CA 11
ATOM 20478 C C . TYR A 1 86 ? 13.899 11.680 6.339 1.00 0.00 86 TYR A C 11
ATOM 20479 O O . TYR A 1 86 ? 12.814 12.160 6.660 1.00 0.00 86 TYR A O 11
ATOM 20497 N N . GLU A 1 87 ? 14.117 10.373 6.255 1.00 0.00 87 GLU A N 11
ATOM 20498 C CA . GLU A 1 87 ? 13.083 9.398 6.591 1.00 0.00 87 GLU A CA 11
ATOM 20499 C C . GLU A 1 87 ? 13.196 9.019 8.066 1.00 0.00 87 GLU A C 11
ATOM 20500 O O . GLU A 1 87 ? 12.542 8.092 8.540 1.00 0.00 87 GLU A O 11
ATOM 20512 N N . ASN A 1 88 ? 14.045 9.763 8.775 1.00 0.00 88 ASN A N 11
ATOM 20513 C CA . ASN A 1 88 ? 14.296 9.555 10.201 1.00 0.00 88 ASN A CA 11
ATOM 20514 C C . ASN A 1 88 ? 14.807 8.139 10.471 1.00 0.00 88 ASN A C 11
ATOM 20515 O O . ASN A 1 88 ? 15.963 7.836 10.170 1.00 0.00 88 ASN A O 11
ATOM 20526 N N . GLY A 1 89 ? 13.944 7.278 11.008 1.00 0.00 89 GLY A N 11
ATOM 20527 C CA . GLY A 1 89 ? 14.333 5.911 11.313 1.00 0.00 89 GLY A CA 11
ATOM 20528 C C . GLY A 1 89 ? 15.545 5.846 12.222 1.00 0.00 89 GLY A C 11
ATOM 20529 O O . GLY A 1 89 ? 15.689 6.659 13.136 1.00 0.00 89 GLY A O 11
ATOM 20533 N N . ASP A 1 90 ? 16.413 4.880 11.970 1.00 0.00 90 ASP A N 11
ATOM 20534 C CA . ASP A 1 90 ? 17.628 4.716 12.754 1.00 0.00 90 ASP A CA 11
ATOM 20535 C C . ASP A 1 90 ? 18.782 5.442 12.073 1.00 0.00 90 ASP A C 11
ATOM 20536 O O . ASP A 1 90 ? 19.757 5.832 12.722 1.00 0.00 90 ASP A O 11
ATOM 20545 N N . ASN A 1 91 ? 18.618 5.642 10.759 1.00 0.00 91 ASN A N 11
ATOM 20546 C CA . ASN A 1 91 ? 19.596 6.315 9.893 1.00 0.00 91 ASN A CA 11
ATOM 20547 C C . ASN A 1 91 ? 21.026 5.834 10.148 1.00 0.00 91 ASN A C 11
ATOM 20548 O O . ASN A 1 91 ? 21.406 4.762 9.684 1.00 0.00 91 ASN A O 11
ATOM 20559 N N . VAL A 1 92 ? 21.820 6.625 10.859 1.00 0.00 92 VAL A N 11
ATOM 20560 C CA . VAL A 1 92 ? 23.199 6.256 11.160 1.00 0.00 92 VAL A CA 11
ATOM 20561 C C . VAL A 1 92 ? 23.587 6.700 12.564 1.00 0.00 92 VAL A C 11
ATOM 20562 O O . VAL A 1 92 ? 24.719 6.497 12.999 1.00 0.00 92 VAL A O 11
ATOM 20575 N N . ASN A 1 93 ? 22.644 7.307 13.271 1.00 0.00 93 ASN A N 11
ATOM 20576 C CA . ASN A 1 93 ? 22.906 7.795 14.619 1.00 0.00 93 ASN A CA 11
ATOM 20577 C C . ASN A 1 93 ? 22.147 6.978 15.657 1.00 0.00 93 ASN A C 11
ATOM 20578 O O . ASN A 1 93 ? 22.561 6.889 16.809 1.00 0.00 93 ASN A O 11
ATOM 20589 N N . LEU A 1 94 ? 21.043 6.373 15.247 1.00 0.00 94 LEU A N 11
ATOM 20590 C CA . LEU A 1 94 ? 20.231 5.585 16.163 1.00 0.00 94 LEU A CA 11
ATOM 20591 C C . LEU A 1 94 ? 20.302 4.104 15.816 1.00 0.00 94 LEU A C 11
ATOM 20592 O O . LEU A 1 94 ? 19.505 3.300 16.302 1.00 0.00 94 LEU A O 11
ATOM 20608 N N . SER A 1 95 ? 21.262 3.747 14.976 1.00 0.00 95 SER A N 11
ATOM 20609 C CA . SER A 1 95 ? 21.450 2.365 14.564 1.00 0.00 95 SER A CA 11
ATOM 20610 C C . SER A 1 95 ? 22.254 1.596 15.612 1.00 0.00 95 SER A C 11
ATOM 20611 O O . SER A 1 95 ? 23.269 0.970 15.302 1.00 0.00 95 SER A O 11
ATOM 20619 N N . GLU A 1 96 ? 21.800 1.656 16.856 1.00 0.00 96 GLU A N 11
ATOM 20620 C CA . GLU A 1 96 ? 22.474 0.970 17.947 1.00 0.00 96 GLU A CA 11
ATOM 20621 C C . GLU A 1 96 ? 21.865 -0.411 18.177 1.00 0.00 96 GLU A C 11
ATOM 20622 O O . GLU A 1 96 ? 22.348 -1.407 17.637 1.00 0.00 96 GLU A O 11
ATOM 20634 N N . ALA A 1 97 ? 20.801 -0.474 18.965 1.00 0.00 97 ALA A N 11
ATOM 20635 C CA . ALA A 1 97 ? 20.149 -1.739 19.250 1.00 0.00 97 ALA A CA 11
ATOM 20636 C C . ALA A 1 97 ? 18.636 -1.585 19.311 1.00 0.00 97 ALA A C 11
ATOM 20637 O O . ALA A 1 97 ? 18.105 -0.927 20.201 1.00 0.00 97 ALA A O 11
ATOM 20644 N N . ILE A 1 98 ? 17.947 -2.197 18.357 1.00 0.00 98 ILE A N 11
ATOM 20645 C CA . ILE A 1 98 ? 16.493 -2.149 18.315 1.00 0.00 98 ILE A CA 11
ATOM 20646 C C . ILE A 1 98 ? 15.957 -3.203 19.268 1.00 0.00 98 ILE A C 11
ATOM 20647 O O . ILE A 1 98 ? 14.880 -3.070 19.845 1.00 0.00 98 ILE A O 11
ATOM 20663 N N . ASN A 1 99 ? 16.747 -4.254 19.415 1.00 0.00 99 ASN A N 11
ATOM 20664 C CA . ASN A 1 99 ? 16.438 -5.353 20.303 1.00 0.00 99 ASN A CA 11
ATOM 20665 C C . ASN A 1 99 ? 17.722 -6.111 20.587 1.00 0.00 99 ASN A C 11
ATOM 20666 O O . ASN A 1 99 ? 18.580 -6.231 19.713 1.00 0.00 99 ASN A O 11
ATOM 20677 N N . VAL A 1 100 ? 17.870 -6.590 21.811 1.00 0.00 100 VAL A N 11
ATOM 20678 C CA . VAL A 1 100 ? 19.075 -7.305 22.205 1.00 0.00 100 VAL A CA 11
ATOM 20679 C C . VAL A 1 100 ? 18.766 -8.388 23.225 1.00 0.00 100 VAL A C 11
ATOM 20680 O O . VAL A 1 100 ? 19.006 -8.223 24.421 1.00 0.00 100 VAL A O 11
ATOM 20693 N N . GLN A 1 101 ? 18.231 -9.498 22.740 1.00 0.00 101 GLN A N 11
ATOM 20694 C CA . GLN A 1 101 ? 17.888 -10.626 23.598 1.00 0.00 101 GLN A CA 11
ATOM 20695 C C . GLN A 1 101 ? 19.154 -11.286 24.132 1.00 0.00 101 GLN A C 11
ATOM 20696 O O . GLN A 1 101 ? 19.137 -11.953 25.165 1.00 0.00 101 GLN A O 11
ATOM 20710 N N . LEU A 1 102 ? 20.250 -11.090 23.416 1.00 0.00 102 LEU A N 11
ATOM 20711 C CA . LEU A 1 102 ? 21.530 -11.659 23.801 1.00 0.00 102 LEU A CA 11
ATOM 20712 C C . LEU A 1 102 ? 22.550 -10.555 24.053 1.00 0.00 102 LEU A C 11
ATOM 20713 O O . LEU A 1 102 ? 23.414 -10.294 23.221 1.00 0.00 102 LEU A O 11
ATOM 20729 N N . THR A 1 103 ? 22.424 -9.887 25.192 1.00 0.00 103 THR A N 11
ATOM 20730 C CA . THR A 1 103 ? 23.350 -8.820 25.550 1.00 0.00 103 THR A CA 11
ATOM 20731 C C . THR A 1 103 ? 24.542 -9.392 26.318 1.00 0.00 103 THR A C 11
ATOM 20732 O O . THR A 1 103 ? 25.606 -8.779 26.398 1.00 0.00 103 THR A O 11
ATOM 20743 N N . LEU A 1 104 ? 24.350 -10.578 26.876 1.00 0.00 104 LEU A N 11
ATOM 20744 C CA . LEU A 1 104 ? 25.393 -11.250 27.634 1.00 0.00 104 LEU A CA 11
ATOM 20745 C C . LEU A 1 104 ? 25.704 -12.596 26.994 1.00 0.00 104 LEU A C 11
ATOM 20746 O O . LEU A 1 104 ? 25.039 -12.998 26.038 1.00 0.00 104 LEU A O 11
ATOM 20762 N N . ASP A 1 105 ? 26.688 -13.302 27.540 1.00 0.00 105 ASP A N 11
ATOM 20763 C CA . ASP A 1 105 ? 27.084 -14.605 27.006 1.00 0.00 105 ASP A CA 11
ATOM 20764 C C . ASP A 1 105 ? 26.109 -15.701 27.440 1.00 0.00 105 ASP A C 11
ATOM 20765 O O . ASP A 1 105 ? 26.317 -16.888 27.173 1.00 0.00 105 ASP A O 11
ATOM 20774 N N . THR A 1 106 ? 25.036 -15.304 28.108 1.00 0.00 106 THR A N 11
ATOM 20775 C CA . THR A 1 106 ? 24.026 -16.242 28.561 1.00 0.00 106 THR A CA 11
ATOM 20776 C C . THR A 1 106 ? 23.166 -16.708 27.388 1.00 0.00 106 THR A C 11
ATOM 20777 O O . THR A 1 106 ? 22.009 -16.307 27.250 1.00 0.00 106 THR A O 11
ATOM 20788 N N . LYS A 1 107 ? 23.758 -17.534 26.529 1.00 0.00 107 LYS A N 11
ATOM 20789 C CA . LYS A 1 107 ? 23.071 -18.065 25.358 1.00 0.00 107 LYS A CA 11
ATOM 20790 C C . LYS A 1 107 ? 21.822 -18.838 25.766 1.00 0.00 107 LYS A C 11
ATOM 20791 O O . LYS A 1 107 ? 20.717 -18.480 25.368 1.00 0.00 107 LYS A O 11
ATOM 20810 N N . LEU A 1 108 ? 22.020 -19.881 26.572 1.00 0.00 108 LEU A N 11
ATOM 20811 C CA . LEU A 1 108 ? 20.927 -20.726 27.066 1.00 0.00 108 LEU A CA 11
ATOM 20812 C C . LEU A 1 108 ? 19.981 -21.156 25.942 1.00 0.00 108 LEU A C 11
ATOM 20813 O O . LEU A 1 108 ? 18.831 -20.716 25.877 1.00 0.00 108 LEU A O 11
ATOM 20829 N N . PRO A 1 109 ? 20.463 -22.017 25.029 1.00 0.00 109 PRO A N 11
ATOM 20830 C CA . PRO A 1 109 ? 19.675 -22.517 23.907 1.00 0.00 109 PRO A CA 11
ATOM 20831 C C . PRO A 1 109 ? 18.834 -23.732 24.283 1.00 0.00 109 PRO A C 11
ATOM 20832 O O . PRO A 1 109 ? 18.259 -24.398 23.422 1.00 0.00 109 PRO A O 11
ATOM 20843 N N . GLU A 1 110 ? 18.778 -24.013 25.570 1.00 0.00 110 GLU A N 11
ATOM 20844 C CA . GLU A 1 110 ? 18.034 -25.151 26.080 1.00 0.00 110 GLU A CA 11
ATOM 20845 C C . GLU A 1 110 ? 16.762 -24.697 26.791 1.00 0.00 110 GLU A C 11
ATOM 20846 O O . GLU A 1 110 ? 15.655 -24.943 26.312 1.00 0.00 110 GLU A O 11
ATOM 20858 N N . ALA A 1 111 ? 16.923 -24.024 27.927 1.00 0.00 111 ALA A N 11
ATOM 20859 C CA . ALA A 1 111 ? 15.779 -23.553 28.697 1.00 0.00 111 ALA A CA 11
ATOM 20860 C C . ALA A 1 111 ? 16.194 -22.510 29.723 1.00 0.00 111 ALA A C 11
ATOM 20861 O O . ALA A 1 111 ? 17.374 -22.370 30.031 1.00 0.00 111 ALA A O 11
ATOM 20868 N N . LYS A 1 112 ? 15.201 -21.789 30.253 1.00 0.00 112 LYS A N 11
ATOM 20869 C CA . LYS A 1 112 ? 15.432 -20.747 31.255 1.00 0.00 112 LYS A CA 11
ATOM 20870 C C . LYS A 1 112 ? 16.330 -19.651 30.693 1.00 0.00 112 LYS A C 11
ATOM 20871 O O . LYS A 1 112 ? 17.201 -19.133 31.387 1.00 0.00 112 LYS A O 11
ATOM 20890 N N . GLU A 1 113 ? 16.084 -19.304 29.431 1.00 0.00 113 GLU A N 11
ATOM 20891 C CA . GLU A 1 113 ? 16.859 -18.284 28.730 1.00 0.00 113 GLU A CA 11
ATOM 20892 C C . GLU A 1 113 ? 16.911 -16.962 29.502 1.00 0.00 113 GLU A C 11
ATOM 20893 O O . GLU A 1 113 ? 17.948 -16.295 29.530 1.00 0.00 113 GLU A O 11
ATOM 20905 N N . LEU A 1 114 ? 15.782 -16.587 30.106 1.00 0.00 114 LEU A N 11
ATOM 20906 C CA . LEU A 1 114 ? 15.666 -15.357 30.891 1.00 0.00 114 LEU A CA 11
ATOM 20907 C C . LEU A 1 114 ? 16.117 -14.129 30.095 1.00 0.00 114 LEU A C 11
ATOM 20908 O O . LEU A 1 114 ? 16.597 -13.147 30.663 1.00 0.00 114 LEU A O 11
ATOM 20924 N N . HIS A 1 115 ? 15.919 -14.171 28.782 1.00 0.00 115 HIS A N 11
ATOM 20925 C CA . HIS A 1 115 ? 16.309 -13.068 27.908 1.00 0.00 115 HIS A CA 11
ATOM 20926 C C . HIS A 1 115 ? 15.241 -11.990 27.930 1.00 0.00 115 HIS A C 11
ATOM 20927 O O . HIS A 1 115 ? 14.652 -11.652 26.904 1.00 0.00 115 HIS A O 11
ATOM 20942 N N . HIS A 1 116 ? 14.979 -11.466 29.115 1.00 0.00 116 HIS A N 11
ATOM 20943 C CA . HIS A 1 116 ? 13.961 -10.443 29.290 1.00 0.00 116 HIS A CA 11
ATOM 20944 C C . HIS A 1 116 ? 14.462 -9.359 30.235 1.00 0.00 116 HIS A C 11
ATOM 20945 O O . HIS A 1 116 ? 13.682 -8.740 30.961 1.00 0.00 116 HIS A O 11
ATOM 20960 N N . HIS A 1 117 ? 15.772 -9.142 30.234 1.00 0.00 117 HIS A N 11
ATOM 20961 C CA . HIS A 1 117 ? 16.389 -8.138 31.094 1.00 0.00 117 HIS A CA 11
ATOM 20962 C C . HIS A 1 117 ? 17.725 -7.688 30.512 1.00 0.00 117 HIS A C 11
ATOM 20963 O O . HIS A 1 117 ? 18.620 -8.500 30.305 1.00 0.00 117 HIS A O 11
ATOM 20978 N N . HIS A 1 118 ? 17.852 -6.390 30.257 1.00 0.00 118 HIS A N 11
ATOM 20979 C CA . HIS A 1 118 ? 19.081 -5.829 29.697 1.00 0.00 118 HIS A CA 11
ATOM 20980 C C . HIS A 1 118 ? 20.129 -5.619 30.792 1.00 0.00 118 HIS A C 11
ATOM 20981 O O . HIS A 1 118 ? 21.287 -5.316 30.507 1.00 0.00 118 HIS A O 11
ATOM 20996 N N . HIS A 1 119 ? 19.686 -5.769 32.044 1.00 0.00 119 HIS A N 11
ATOM 20997 C CA . HIS A 1 119 ? 20.532 -5.620 33.239 1.00 0.00 119 HIS A CA 11
ATOM 20998 C C . HIS A 1 119 ? 20.823 -4.151 33.548 1.00 0.00 119 HIS A C 11
ATOM 20999 O O . HIS A 1 119 ? 20.828 -3.755 34.710 1.00 0.00 119 HIS A O 11
ATOM 21014 N N . HIS A 1 120 ? 21.076 -3.362 32.515 1.00 0.00 120 HIS A N 11
ATOM 21015 C CA . HIS A 1 120 ? 21.357 -1.941 32.671 1.00 0.00 120 HIS A CA 11
ATOM 21016 C C . HIS A 1 120 ? 21.271 -1.264 31.310 1.00 0.00 120 HIS A C 11
ATOM 21017 O O . HIS A 1 120 ? 21.821 -0.158 31.148 1.00 0.00 120 HIS A O 11
ATOM 21033 N N . MET A 1 1 ? 1.848 15.647 5.816 1.00 0.00 1 MET A N 12
ATOM 21034 C CA . MET A 1 1 ? 1.674 15.188 4.419 1.00 0.00 1 MET A CA 12
ATOM 21035 C C . MET A 1 1 ? 0.241 14.717 4.206 1.00 0.00 1 MET A C 12
ATOM 21036 O O . MET A 1 1 ? -0.240 13.847 4.923 1.00 0.00 1 MET A O 12
ATOM 21052 N N . GLN A 1 2 ? -0.445 15.297 3.233 1.00 0.00 2 GLN A N 12
ATOM 21053 C CA . GLN A 1 2 ? -1.826 14.919 2.959 1.00 0.00 2 GLN A CA 12
ATOM 21054 C C . GLN A 1 2 ? -1.955 14.334 1.559 1.00 0.00 2 GLN A C 12
ATOM 21055 O O . GLN A 1 2 ? -1.318 14.817 0.623 1.00 0.00 2 GLN A O 12
ATOM 21069 N N . ILE A 1 3 ? -2.749 13.279 1.435 1.00 0.00 3 ILE A N 12
ATOM 21070 C CA . ILE A 1 3 ? -2.995 12.643 0.147 1.00 0.00 3 ILE A CA 12
ATOM 21071 C C . ILE A 1 3 ? -4.492 12.428 -0.019 1.00 0.00 3 ILE A C 12
ATOM 21072 O O . ILE A 1 3 ? -5.104 11.703 0.759 1.00 0.00 3 ILE A O 12
ATOM 21088 N N . TYR A 1 4 ? -5.080 13.063 -1.014 1.00 0.00 4 TYR A N 12
ATOM 21089 C CA . TYR A 1 4 ? -6.509 12.936 -1.246 1.00 0.00 4 TYR A CA 12
ATOM 21090 C C . TYR A 1 4 ? -6.794 11.995 -2.410 1.00 0.00 4 TYR A C 12
ATOM 21091 O O . TYR A 1 4 ? -6.171 12.086 -3.472 1.00 0.00 4 TYR A O 12
ATOM 21109 N N . THR A 1 5 ? -7.727 11.080 -2.195 1.00 0.00 5 THR A N 12
ATOM 21110 C CA . THR A 1 5 ? -8.101 10.105 -3.206 1.00 0.00 5 THR A CA 12
ATOM 21111 C C . THR A 1 5 ? -9.611 10.098 -3.425 1.00 0.00 5 THR A C 12
ATOM 21112 O O . THR A 1 5 ? -10.368 10.619 -2.608 1.00 0.00 5 THR A O 12
ATOM 21123 N N . SER A 1 6 ? -10.035 9.527 -4.541 1.00 0.00 6 SER A N 12
ATOM 21124 C CA . SER A 1 6 ? -11.446 9.415 -4.872 1.00 0.00 6 SER A CA 12
ATOM 21125 C C . SER A 1 6 ? -11.681 8.093 -5.593 1.00 0.00 6 SER A C 12
ATOM 21126 O O . SER A 1 6 ? -11.632 8.018 -6.824 1.00 0.00 6 SER A O 12
ATOM 21134 N N . GLU A 1 7 ? -11.937 7.055 -4.806 1.00 0.00 7 GLU A N 12
ATOM 21135 C CA . GLU A 1 7 ? -12.149 5.707 -5.326 1.00 0.00 7 GLU A CA 12
ATOM 21136 C C . GLU A 1 7 ? -13.454 5.597 -6.112 1.00 0.00 7 GLU A C 12
ATOM 21137 O O . GLU A 1 7 ? -13.607 4.708 -6.947 1.00 0.00 7 GLU A O 12
ATOM 21149 N N . LYS A 1 8 ? -14.388 6.506 -5.855 1.00 0.00 8 LYS A N 12
ATOM 21150 C CA . LYS A 1 8 ? -15.662 6.503 -6.563 1.00 0.00 8 LYS A CA 12
ATOM 21151 C C . LYS A 1 8 ? -15.504 7.203 -7.904 1.00 0.00 8 LYS A C 12
ATOM 21152 O O . LYS A 1 8 ? -16.365 7.108 -8.779 1.00 0.00 8 LYS A O 12
ATOM 21171 N N . ARG A 1 9 ? -14.402 7.925 -8.044 1.00 0.00 9 ARG A N 12
ATOM 21172 C CA . ARG A 1 9 ? -14.098 8.636 -9.274 1.00 0.00 9 ARG A CA 12
ATOM 21173 C C . ARG A 1 9 ? -13.149 7.804 -10.126 1.00 0.00 9 ARG A C 12
ATOM 21174 O O . ARG A 1 9 ? -13.308 7.716 -11.346 1.00 0.00 9 ARG A O 12
ATOM 21195 N N . GLY A 1 10 ? -12.161 7.206 -9.472 1.00 0.00 10 GLY A N 12
ATOM 21196 C CA . GLY A 1 10 ? -11.198 6.372 -10.165 1.00 0.00 10 GLY A CA 12
ATOM 21197 C C . GLY A 1 10 ? -10.319 7.150 -11.128 1.00 0.00 10 GLY A C 12
ATOM 21198 O O . GLY A 1 10 ? -10.026 6.678 -12.229 1.00 0.00 10 GLY A O 12
ATOM 21202 N N . SER A 1 11 ? -9.893 8.337 -10.722 1.00 0.00 11 SER A N 12
ATOM 21203 C CA . SER A 1 11 ? -9.044 9.170 -11.561 1.00 0.00 11 SER A CA 12
ATOM 21204 C C . SER A 1 11 ? -7.613 8.636 -11.593 1.00 0.00 11 SER A C 12
ATOM 21205 O O . SER A 1 11 ? -6.856 8.802 -10.639 1.00 0.00 11 SER A O 12
ATOM 21213 N N . ASP A 1 12 ? -7.254 7.979 -12.690 1.00 0.00 12 ASP A N 12
ATOM 21214 C CA . ASP A 1 12 ? -5.911 7.425 -12.837 1.00 0.00 12 ASP A CA 12
ATOM 21215 C C . ASP A 1 12 ? -4.934 8.493 -13.315 1.00 0.00 12 ASP A C 12
ATOM 21216 O O . ASP A 1 12 ? -3.880 8.702 -12.715 1.00 0.00 12 ASP A O 12
ATOM 21225 N N . THR A 1 13 ? -5.306 9.178 -14.388 1.00 0.00 13 THR A N 12
ATOM 21226 C CA . THR A 1 13 ? -4.475 10.227 -14.958 1.00 0.00 13 THR A CA 12
ATOM 21227 C C . THR A 1 13 ? -4.624 11.528 -14.179 1.00 0.00 13 THR A C 12
ATOM 21228 O O . THR A 1 13 ? -3.703 12.338 -14.110 1.00 0.00 13 THR A O 12
ATOM 21239 N N . ALA A 1 14 ? -5.794 11.714 -13.583 1.00 0.00 14 ALA A N 12
ATOM 21240 C CA . ALA A 1 14 ? -6.076 12.910 -12.804 1.00 0.00 14 ALA A CA 12
ATOM 21241 C C . ALA A 1 14 ? -5.822 12.652 -11.325 1.00 0.00 14 ALA A C 12
ATOM 21242 O O . ALA A 1 14 ? -6.290 13.390 -10.462 1.00 0.00 14 ALA A O 12
ATOM 21249 N N . GLY A 1 15 ? -5.088 11.588 -11.050 1.00 0.00 15 GLY A N 12
ATOM 21250 C CA . GLY A 1 15 ? -4.778 11.227 -9.691 1.00 0.00 15 GLY A CA 12
ATOM 21251 C C . GLY A 1 15 ? -3.373 11.617 -9.305 1.00 0.00 15 GLY A C 12
ATOM 21252 O O . GLY A 1 15 ? -2.406 10.994 -9.740 1.00 0.00 15 GLY A O 12
ATOM 21256 N N . ASN A 1 16 ? -3.250 12.655 -8.498 1.00 0.00 16 ASN A N 12
ATOM 21257 C CA . ASN A 1 16 ? -1.942 13.106 -8.060 1.00 0.00 16 ASN A CA 12
ATOM 21258 C C . ASN A 1 16 ? -1.807 12.955 -6.550 1.00 0.00 16 ASN A C 12
ATOM 21259 O O . ASN A 1 16 ? -0.701 12.856 -6.017 1.00 0.00 16 ASN A O 12
ATOM 21270 N N . GLY A 1 17 ? -2.941 12.922 -5.867 1.00 0.00 17 GLY A N 12
ATOM 21271 C CA . GLY A 1 17 ? -2.936 12.766 -4.428 1.00 0.00 17 GLY A CA 12
ATOM 21272 C C . GLY A 1 17 ? -3.264 14.042 -3.686 1.00 0.00 17 GLY A C 12
ATOM 21273 O O . GLY A 1 17 ? -2.883 14.206 -2.529 1.00 0.00 17 GLY A O 12
ATOM 21277 N N . THR A 1 18 ? -3.974 14.945 -4.338 1.00 0.00 18 THR A N 12
ATOM 21278 C CA . THR A 1 18 ? -4.360 16.201 -3.713 1.00 0.00 18 THR A CA 12
ATOM 21279 C C . THR A 1 18 ? -5.817 16.520 -4.011 1.00 0.00 18 THR A C 12
ATOM 21280 O O . THR A 1 18 ? -6.486 15.764 -4.711 1.00 0.00 18 THR A O 12
ATOM 21291 N N . GLU A 1 19 ? -6.314 17.617 -3.464 1.00 0.00 19 GLU A N 12
ATOM 21292 C CA . GLU A 1 19 ? -7.685 18.033 -3.713 1.00 0.00 19 GLU A CA 12
ATOM 21293 C C . GLU A 1 19 ? -7.845 18.381 -5.187 1.00 0.00 19 GLU A C 12
ATOM 21294 O O . GLU A 1 19 ? -8.877 18.119 -5.804 1.00 0.00 19 GLU A O 12
ATOM 21306 N N . GLU A 1 20 ? -6.794 18.983 -5.725 1.00 0.00 20 GLU A N 12
ATOM 21307 C CA . GLU A 1 20 ? -6.731 19.378 -7.128 1.00 0.00 20 GLU A CA 12
ATOM 21308 C C . GLU A 1 20 ? -6.771 18.154 -8.036 1.00 0.00 20 GLU A C 12
ATOM 21309 O O . GLU A 1 20 ? -7.374 18.174 -9.108 1.00 0.00 20 GLU A O 12
ATOM 21321 N N . ALA A 1 21 ? -6.129 17.085 -7.585 1.00 0.00 21 ALA A N 12
ATOM 21322 C CA . ALA A 1 21 ? -6.055 15.854 -8.346 1.00 0.00 21 ALA A CA 12
ATOM 21323 C C . ALA A 1 21 ? -6.180 14.641 -7.430 1.00 0.00 21 ALA A C 12
ATOM 21324 O O . ALA A 1 21 ? -5.192 14.190 -6.840 1.00 0.00 21 ALA A O 12
ATOM 21331 N N . PRO A 1 22 ? -7.388 14.081 -7.321 1.00 0.00 22 PRO A N 12
ATOM 21332 C CA . PRO A 1 22 ? -7.655 12.938 -6.456 1.00 0.00 22 PRO A CA 12
ATOM 21333 C C . PRO A 1 22 ? -7.259 11.617 -7.104 1.00 0.00 22 PRO A C 12
ATOM 21334 O O . PRO A 1 22 ? -7.634 11.332 -8.241 1.00 0.00 22 PRO A O 12
ATOM 21345 N N . LEU A 1 23 ? -6.503 10.811 -6.373 1.00 0.00 23 LEU A N 12
ATOM 21346 C CA . LEU A 1 23 ? -6.047 9.525 -6.883 1.00 0.00 23 LEU A CA 12
ATOM 21347 C C . LEU A 1 23 ? -7.201 8.541 -7.030 1.00 0.00 23 LEU A C 12
ATOM 21348 O O . LEU A 1 23 ? -8.224 8.664 -6.358 1.00 0.00 23 LEU A O 12
ATOM 21364 N N . LYS A 1 24 ? -7.016 7.567 -7.912 1.00 0.00 24 LYS A N 12
ATOM 21365 C CA . LYS A 1 24 ? -8.027 6.552 -8.184 1.00 0.00 24 LYS A CA 12
ATOM 21366 C C . LYS A 1 24 ? -8.405 5.760 -6.936 1.00 0.00 24 LYS A C 12
ATOM 21367 O O . LYS A 1 24 ? -9.579 5.621 -6.628 1.00 0.00 24 LYS A O 12
ATOM 21386 N N . THR A 1 25 ? -7.416 5.243 -6.225 1.00 0.00 25 THR A N 12
ATOM 21387 C CA . THR A 1 25 ? -7.681 4.459 -5.028 1.00 0.00 25 THR A CA 12
ATOM 21388 C C . THR A 1 25 ? -6.580 4.639 -3.997 1.00 0.00 25 THR A C 12
ATOM 21389 O O . THR A 1 25 ? -5.538 5.230 -4.295 1.00 0.00 25 THR A O 12
ATOM 21400 N N . VAL A 1 26 ? -6.813 4.125 -2.791 1.00 0.00 26 VAL A N 12
ATOM 21401 C CA . VAL A 1 26 ? -5.828 4.198 -1.716 1.00 0.00 26 VAL A CA 12
ATOM 21402 C C . VAL A 1 26 ? -4.508 3.566 -2.162 1.00 0.00 26 VAL A C 12
ATOM 21403 O O . VAL A 1 26 ? -3.427 4.022 -1.796 1.00 0.00 26 VAL A O 12
ATOM 21416 N N . LEU A 1 27 ? -4.617 2.526 -2.984 1.00 0.00 27 LEU A N 12
ATOM 21417 C CA . LEU A 1 27 ? -3.453 1.823 -3.503 1.00 0.00 27 LEU A CA 12
ATOM 21418 C C . LEU A 1 27 ? -2.534 2.786 -4.246 1.00 0.00 27 LEU A C 12
ATOM 21419 O O . LEU A 1 27 ? -1.324 2.794 -4.036 1.00 0.00 27 LEU A O 12
ATOM 21435 N N . GLN A 1 28 ? -3.135 3.631 -5.076 1.00 0.00 28 GLN A N 12
ATOM 21436 C CA . GLN A 1 28 ? -2.396 4.598 -5.876 1.00 0.00 28 GLN A CA 12
ATOM 21437 C C . GLN A 1 28 ? -1.757 5.683 -5.006 1.00 0.00 28 GLN A C 12
ATOM 21438 O O . GLN A 1 28 ? -0.875 6.411 -5.456 1.00 0.00 28 GLN A O 12
ATOM 21452 N N . ALA A 1 29 ? -2.217 5.806 -3.773 1.00 0.00 29 ALA A N 12
ATOM 21453 C CA . ALA A 1 29 ? -1.651 6.781 -2.855 1.00 0.00 29 ALA A CA 12
ATOM 21454 C C . ALA A 1 29 ? -0.383 6.220 -2.230 1.00 0.00 29 ALA A C 12
ATOM 21455 O O . ALA A 1 29 ? 0.572 6.944 -1.953 1.00 0.00 29 ALA A O 12
ATOM 21462 N N . ILE A 1 30 ? -0.382 4.911 -2.042 1.00 0.00 30 ILE A N 12
ATOM 21463 C CA . ILE A 1 30 ? 0.747 4.214 -1.445 1.00 0.00 30 ILE A CA 12
ATOM 21464 C C . ILE A 1 30 ? 1.851 3.963 -2.462 1.00 0.00 30 ILE A C 12
ATOM 21465 O O . ILE A 1 30 ? 3.034 4.016 -2.127 1.00 0.00 30 ILE A O 12
ATOM 21481 N N . VAL A 1 31 ? 1.462 3.684 -3.699 1.00 0.00 31 VAL A N 12
ATOM 21482 C CA . VAL A 1 31 ? 2.419 3.441 -4.773 1.00 0.00 31 VAL A CA 12
ATOM 21483 C C . VAL A 1 31 ? 3.355 4.638 -4.974 1.00 0.00 31 VAL A C 12
ATOM 21484 O O . VAL A 1 31 ? 4.501 4.478 -5.381 1.00 0.00 31 VAL A O 12
ATOM 21497 N N . LYS A 1 32 ? 2.852 5.833 -4.682 1.00 0.00 32 LYS A N 12
ATOM 21498 C CA . LYS A 1 32 ? 3.636 7.057 -4.828 1.00 0.00 32 LYS A CA 12
ATOM 21499 C C . LYS A 1 32 ? 4.662 7.189 -3.708 1.00 0.00 32 LYS A C 12
ATOM 21500 O O . LYS A 1 32 ? 5.672 7.870 -3.857 1.00 0.00 32 LYS A O 12
ATOM 21519 N N . LEU A 1 33 ? 4.391 6.540 -2.585 1.00 0.00 33 LEU A N 12
ATOM 21520 C CA . LEU A 1 33 ? 5.297 6.577 -1.444 1.00 0.00 33 LEU A CA 12
ATOM 21521 C C . LEU A 1 33 ? 6.093 5.280 -1.367 1.00 0.00 33 LEU A C 12
ATOM 21522 O O . LEU A 1 33 ? 6.886 5.076 -0.451 1.00 0.00 33 LEU A O 12
ATOM 21538 N N . ASP A 1 34 ? 5.857 4.411 -2.346 1.00 0.00 34 ASP A N 12
ATOM 21539 C CA . ASP A 1 34 ? 6.506 3.104 -2.434 1.00 0.00 34 ASP A CA 12
ATOM 21540 C C . ASP A 1 34 ? 6.308 2.300 -1.143 1.00 0.00 34 ASP A C 12
ATOM 21541 O O . ASP A 1 34 ? 7.198 1.581 -0.687 1.00 0.00 34 ASP A O 12
ATOM 21550 N N . GLY A 1 35 ? 5.132 2.443 -0.546 1.00 0.00 35 GLY A N 12
ATOM 21551 C CA . GLY A 1 35 ? 4.819 1.713 0.669 1.00 0.00 35 GLY A CA 12
ATOM 21552 C C . GLY A 1 35 ? 5.333 2.377 1.935 1.00 0.00 35 GLY A C 12
ATOM 21553 O O . GLY A 1 35 ? 5.020 1.930 3.041 1.00 0.00 35 GLY A O 12
ATOM 21557 N N . LYS A 1 36 ? 6.108 3.441 1.788 1.00 0.00 36 LYS A N 12
ATOM 21558 C CA . LYS A 1 36 ? 6.654 4.141 2.943 1.00 0.00 36 LYS A CA 12
ATOM 21559 C C . LYS A 1 36 ? 5.642 5.141 3.482 1.00 0.00 36 LYS A C 12
ATOM 21560 O O . LYS A 1 36 ? 5.642 6.313 3.108 1.00 0.00 36 LYS A O 12
ATOM 21579 N N . ILE A 1 37 ? 4.767 4.657 4.348 1.00 0.00 37 ILE A N 12
ATOM 21580 C CA . ILE A 1 37 ? 3.743 5.497 4.946 1.00 0.00 37 ILE A CA 12
ATOM 21581 C C . ILE A 1 37 ? 4.252 6.107 6.245 1.00 0.00 37 ILE A C 12
ATOM 21582 O O . ILE A 1 37 ? 4.330 5.431 7.271 1.00 0.00 37 ILE A O 12
ATOM 21598 N N . GLU A 1 38 ? 4.608 7.381 6.180 1.00 0.00 38 GLU A N 12
ATOM 21599 C CA . GLU A 1 38 ? 5.114 8.109 7.336 1.00 0.00 38 GLU A CA 12
ATOM 21600 C C . GLU A 1 38 ? 3.962 8.476 8.270 1.00 0.00 38 GLU A C 12
ATOM 21601 O O . GLU A 1 38 ? 2.805 8.529 7.849 1.00 0.00 38 GLU A O 12
ATOM 21613 N N . ALA A 1 39 ? 4.281 8.734 9.536 1.00 0.00 39 ALA A N 12
ATOM 21614 C CA . ALA A 1 39 ? 3.276 9.100 10.529 1.00 0.00 39 ALA A CA 12
ATOM 21615 C C . ALA A 1 39 ? 2.645 10.445 10.187 1.00 0.00 39 ALA A C 12
ATOM 21616 O O . ALA A 1 39 ? 1.563 10.787 10.669 1.00 0.00 39 ALA A O 12
ATOM 21623 N N . ASP A 1 40 ? 3.332 11.207 9.349 1.00 0.00 40 ASP A N 12
ATOM 21624 C CA . ASP A 1 40 ? 2.845 12.510 8.922 1.00 0.00 40 ASP A CA 12
ATOM 21625 C C . ASP A 1 40 ? 1.998 12.366 7.659 1.00 0.00 40 ASP A C 12
ATOM 21626 O O . ASP A 1 40 ? 1.422 13.333 7.160 1.00 0.00 40 ASP A O 12
ATOM 21635 N N . THR A 1 41 ? 1.903 11.151 7.148 1.00 0.00 41 THR A N 12
ATOM 21636 C CA . THR A 1 41 ? 1.122 10.899 5.955 1.00 0.00 41 THR A CA 12
ATOM 21637 C C . THR A 1 41 ? -0.335 10.609 6.308 1.00 0.00 41 THR A C 12
ATOM 21638 O O . THR A 1 41 ? -0.649 9.618 6.967 1.00 0.00 41 THR A O 12
ATOM 21649 N N . ARG A 1 42 ? -1.218 11.493 5.875 1.00 0.00 42 ARG A N 12
ATOM 21650 C CA . ARG A 1 42 ? -2.641 11.335 6.107 1.00 0.00 42 ARG A CA 12
ATOM 21651 C C . ARG A 1 42 ? -3.345 11.169 4.775 1.00 0.00 42 ARG A C 12
ATOM 21652 O O . ARG A 1 42 ? -3.417 12.108 3.979 1.00 0.00 42 ARG A O 12
ATOM 21673 N N . ILE A 1 43 ? -3.838 9.972 4.525 1.00 0.00 43 ILE A N 12
ATOM 21674 C CA . ILE A 1 43 ? -4.528 9.685 3.284 1.00 0.00 43 ILE A CA 12
ATOM 21675 C C . ILE A 1 43 ? -6.030 9.805 3.472 1.00 0.00 43 ILE A C 12
ATOM 21676 O O . ILE A 1 43 ? -6.614 9.178 4.360 1.00 0.00 43 ILE A O 12
ATOM 21692 N N . TRP A 1 44 ? -6.641 10.629 2.645 1.00 0.00 44 TRP A N 12
ATOM 21693 C CA . TRP A 1 44 ? -8.069 10.851 2.691 1.00 0.00 44 TRP A CA 12
ATOM 21694 C C . TRP A 1 44 ? -8.721 10.197 1.487 1.00 0.00 44 TRP A C 12
ATOM 21695 O O . TRP A 1 44 ? -8.154 10.186 0.395 1.00 0.00 44 TRP A O 12
ATOM 21716 N N . VAL A 1 45 ? -9.907 9.652 1.684 1.00 0.00 45 VAL A N 12
ATOM 21717 C CA . VAL A 1 45 ? -10.617 8.992 0.605 1.00 0.00 45 VAL A CA 12
ATOM 21718 C C . VAL A 1 45 ? -11.802 9.828 0.140 1.00 0.00 45 VAL A C 12
ATOM 21719 O O . VAL A 1 45 ? -12.011 10.940 0.624 1.00 0.00 45 VAL A O 12
ATOM 21732 N N . ASP A 1 46 ? -12.558 9.258 -0.794 1.00 0.00 46 ASP A N 12
ATOM 21733 C CA . ASP A 1 46 ? -13.729 9.894 -1.410 1.00 0.00 46 ASP A CA 12
ATOM 21734 C C . ASP A 1 46 ? -14.611 10.657 -0.419 1.00 0.00 46 ASP A C 12
ATOM 21735 O O . ASP A 1 46 ? -14.911 11.828 -0.626 1.00 0.00 46 ASP A O 12
ATOM 21744 N N . GLY A 1 47 ? -15.024 9.985 0.647 1.00 0.00 47 GLY A N 12
ATOM 21745 C CA . GLY A 1 47 ? -15.882 10.615 1.633 1.00 0.00 47 GLY A CA 12
ATOM 21746 C C . GLY A 1 47 ? -17.134 9.801 1.883 1.00 0.00 47 GLY A C 12
ATOM 21747 O O . GLY A 1 47 ? -17.860 9.466 0.944 1.00 0.00 47 GLY A O 12
ATOM 21751 N N . THR A 1 48 ? -17.377 9.455 3.141 1.00 0.00 48 THR A N 12
ATOM 21752 C CA . THR A 1 48 ? -18.549 8.666 3.498 1.00 0.00 48 THR A CA 12
ATOM 21753 C C . THR A 1 48 ? -19.195 9.152 4.798 1.00 0.00 48 THR A C 12
ATOM 21754 O O . THR A 1 48 ? -20.400 8.985 5.000 1.00 0.00 48 THR A O 12
ATOM 21765 N N . GLY A 1 49 ? -18.388 9.726 5.683 1.00 0.00 49 GLY A N 12
ATOM 21766 C CA . GLY A 1 49 ? -18.894 10.219 6.951 1.00 0.00 49 GLY A CA 12
ATOM 21767 C C . GLY A 1 49 ? -19.590 11.565 6.850 1.00 0.00 49 GLY A C 12
ATOM 21768 O O . GLY A 1 49 ? -20.528 11.736 6.073 1.00 0.00 49 GLY A O 12
ATOM 21772 N N . ASP A 1 50 ? -19.124 12.522 7.643 1.00 0.00 50 ASP A N 12
ATOM 21773 C CA . ASP A 1 50 ? -19.718 13.859 7.672 1.00 0.00 50 ASP A CA 12
ATOM 21774 C C . ASP A 1 50 ? -18.908 14.847 6.841 1.00 0.00 50 ASP A C 12
ATOM 21775 O O . ASP A 1 50 ? -19.459 15.630 6.068 1.00 0.00 50 ASP A O 12
ATOM 21784 N N . GLU A 1 51 ? -17.592 14.787 6.991 1.00 0.00 51 GLU A N 12
ATOM 21785 C CA . GLU A 1 51 ? -16.699 15.683 6.272 1.00 0.00 51 GLU A CA 12
ATOM 21786 C C . GLU A 1 51 ? -16.625 15.327 4.792 1.00 0.00 51 GLU A C 12
ATOM 21787 O O . GLU A 1 51 ? -16.999 14.225 4.390 1.00 0.00 51 GLU A O 12
ATOM 21799 N N . MET A 1 52 ? -16.137 16.272 3.992 1.00 0.00 52 MET A N 12
ATOM 21800 C CA . MET A 1 52 ? -16.006 16.080 2.549 1.00 0.00 52 MET A CA 12
ATOM 21801 C C . MET A 1 52 ? -15.167 14.846 2.240 1.00 0.00 52 MET A C 12
ATOM 21802 O O . MET A 1 52 ? -15.568 13.987 1.463 1.00 0.00 52 MET A O 12
ATOM 21816 N N . TRP A 1 53 ? -14.006 14.767 2.867 1.00 0.00 53 TRP A N 12
ATOM 21817 C CA . TRP A 1 53 ? -13.103 13.647 2.669 1.00 0.00 53 TRP A CA 12
ATOM 21818 C C . TRP A 1 53 ? -13.137 12.755 3.898 1.00 0.00 53 TRP A C 12
ATOM 21819 O O . TRP A 1 53 ? -13.437 13.221 4.996 1.00 0.00 53 TRP A O 12
ATOM 21840 N N . ASP A 1 54 ? -12.836 11.484 3.716 1.00 0.00 54 ASP A N 12
ATOM 21841 C CA . ASP A 1 54 ? -12.836 10.545 4.829 1.00 0.00 54 ASP A CA 12
ATOM 21842 C C . ASP A 1 54 ? -11.426 10.057 5.103 1.00 0.00 54 ASP A C 12
ATOM 21843 O O . ASP A 1 54 ? -10.543 10.196 4.260 1.00 0.00 54 ASP A O 12
ATOM 21852 N N . VAL A 1 55 ? -11.218 9.473 6.267 1.00 0.00 55 VAL A N 12
ATOM 21853 C CA . VAL A 1 55 ? -9.904 8.971 6.638 1.00 0.00 55 VAL A CA 12
ATOM 21854 C C . VAL A 1 55 ? -9.719 7.544 6.125 1.00 0.00 55 VAL A C 12
ATOM 21855 O O . VAL A 1 55 ? -10.639 6.726 6.185 1.00 0.00 55 VAL A O 12
ATOM 21868 N N . VAL A 1 56 ? -8.542 7.254 5.583 1.00 0.00 56 VAL A N 12
ATOM 21869 C CA . VAL A 1 56 ? -8.267 5.926 5.067 1.00 0.00 56 VAL A CA 12
ATOM 21870 C C . VAL A 1 56 ? -8.236 4.901 6.193 1.00 0.00 56 VAL A C 12
ATOM 21871 O O . VAL A 1 56 ? -7.648 5.124 7.258 1.00 0.00 56 VAL A O 12
ATOM 21884 N N . SER A 1 57 ? -8.895 3.788 5.959 1.00 0.00 57 SER A N 12
ATOM 21885 C CA . SER A 1 57 ? -8.944 2.719 6.928 1.00 0.00 57 SER A CA 12
ATOM 21886 C C . SER A 1 57 ? -7.620 1.963 6.912 1.00 0.00 57 SER A C 12
ATOM 21887 O O . SER A 1 57 ? -7.077 1.668 5.845 1.00 0.00 57 SER A O 12
ATOM 21895 N N . LYS A 1 58 ? -7.108 1.647 8.092 1.00 0.00 58 LYS A N 12
ATOM 21896 C CA . LYS A 1 58 ? -5.840 0.939 8.208 1.00 0.00 58 LYS A CA 12
ATOM 21897 C C . LYS A 1 58 ? -5.958 -0.481 7.666 1.00 0.00 58 LYS A C 12
ATOM 21898 O O . LYS A 1 58 ? -4.960 -1.096 7.288 1.00 0.00 58 LYS A O 12
ATOM 21917 N N . SER A 1 59 ? -7.187 -0.978 7.613 1.00 0.00 59 SER A N 12
ATOM 21918 C CA . SER A 1 59 ? -7.463 -2.314 7.115 1.00 0.00 59 SER A CA 12
ATOM 21919 C C . SER A 1 59 ? -7.128 -2.424 5.627 1.00 0.00 59 SER A C 12
ATOM 21920 O O . SER A 1 59 ? -6.586 -3.434 5.176 1.00 0.00 59 SER A O 12
ATOM 21928 N N . LYS A 1 60 ? -7.454 -1.383 4.868 1.00 0.00 60 LYS A N 12
ATOM 21929 C CA . LYS A 1 60 ? -7.177 -1.371 3.437 1.00 0.00 60 LYS A CA 12
ATOM 21930 C C . LYS A 1 60 ? -5.782 -0.830 3.177 1.00 0.00 60 LYS A C 12
ATOM 21931 O O . LYS A 1 60 ? -5.049 -1.351 2.340 1.00 0.00 60 LYS A O 12
ATOM 21950 N N . LEU A 1 61 ? -5.431 0.219 3.911 1.00 0.00 61 LEU A N 12
ATOM 21951 C CA . LEU A 1 61 ? -4.132 0.866 3.784 1.00 0.00 61 LEU A CA 12
ATOM 21952 C C . LEU A 1 61 ? -2.979 -0.129 3.909 1.00 0.00 61 LEU A C 12
ATOM 21953 O O . LEU A 1 61 ? -2.047 -0.113 3.108 1.00 0.00 61 LEU A O 12
ATOM 21969 N N . LYS A 1 62 ? -3.047 -1.003 4.904 1.00 0.00 62 LYS A N 12
ATOM 21970 C CA . LYS A 1 62 ? -1.981 -1.972 5.124 1.00 0.00 62 LYS A CA 12
ATOM 21971 C C . LYS A 1 62 ? -1.990 -3.077 4.075 1.00 0.00 62 LYS A C 12
ATOM 21972 O O . LYS A 1 62 ? -0.928 -3.512 3.623 1.00 0.00 62 LYS A O 12
ATOM 21991 N N . LYS A 1 63 ? -3.176 -3.518 3.680 1.00 0.00 63 LYS A N 12
ATOM 21992 C CA . LYS A 1 63 ? -3.299 -4.570 2.680 1.00 0.00 63 LYS A CA 12
ATOM 21993 C C . LYS A 1 63 ? -2.798 -4.086 1.326 1.00 0.00 63 LYS A C 12
ATOM 21994 O O . LYS A 1 63 ? -2.110 -4.817 0.610 1.00 0.00 63 LYS A O 12
ATOM 22013 N N . ALA A 1 64 ? -3.130 -2.844 0.991 1.00 0.00 64 ALA A N 12
ATOM 22014 C CA . ALA A 1 64 ? -2.716 -2.259 -0.275 1.00 0.00 64 ALA A CA 12
ATOM 22015 C C . ALA A 1 64 ? -1.200 -2.099 -0.330 1.00 0.00 64 ALA A C 12
ATOM 22016 O O . ALA A 1 64 ? -0.592 -2.267 -1.386 1.00 0.00 64 ALA A O 12
ATOM 22023 N N . THR A 1 65 ? -0.593 -1.791 0.814 1.00 0.00 65 THR A N 12
ATOM 22024 C CA . THR A 1 65 ? 0.856 -1.631 0.883 1.00 0.00 65 THR A CA 12
ATOM 22025 C C . THR A 1 65 ? 1.544 -2.950 0.548 1.00 0.00 65 THR A C 12
ATOM 22026 O O . THR A 1 65 ? 2.556 -2.984 -0.160 1.00 0.00 65 THR A O 12
ATOM 22037 N N . LYS A 1 66 ? 0.975 -4.037 1.055 1.00 0.00 66 LYS A N 12
ATOM 22038 C CA . LYS A 1 66 ? 1.521 -5.362 0.821 1.00 0.00 66 LYS A CA 12
ATOM 22039 C C . LYS A 1 66 ? 1.324 -5.774 -0.630 1.00 0.00 66 LYS A C 12
ATOM 22040 O O . LYS A 1 66 ? 2.280 -6.140 -1.309 1.00 0.00 66 LYS A O 12
ATOM 22059 N N . GLN A 1 67 ? 0.084 -5.686 -1.100 1.00 0.00 67 GLN A N 12
ATOM 22060 C CA . GLN A 1 67 ? -0.254 -6.063 -2.469 1.00 0.00 67 GLN A CA 12
ATOM 22061 C C . GLN A 1 67 ? 0.585 -5.299 -3.487 1.00 0.00 67 GLN A C 12
ATOM 22062 O O . GLN A 1 67 ? 1.212 -5.902 -4.355 1.00 0.00 67 GLN A O 12
ATOM 22076 N N . TYR A 1 68 ? 0.620 -3.978 -3.359 1.00 0.00 68 TYR A N 12
ATOM 22077 C CA . TYR A 1 68 ? 1.378 -3.138 -4.281 1.00 0.00 68 TYR A CA 12
ATOM 22078 C C . TYR A 1 68 ? 2.840 -3.578 -4.373 1.00 0.00 68 TYR A C 12
ATOM 22079 O O . TYR A 1 68 ? 3.387 -3.711 -5.467 1.00 0.00 68 TYR A O 12
ATOM 22097 N N . HIS A 1 69 ? 3.462 -3.836 -3.233 1.00 0.00 69 HIS A N 12
ATOM 22098 C CA . HIS A 1 69 ? 4.867 -4.217 -3.219 1.00 0.00 69 HIS A CA 12
ATOM 22099 C C . HIS A 1 69 ? 5.101 -5.641 -3.706 1.00 0.00 69 HIS A C 12
ATOM 22100 O O . HIS A 1 69 ? 6.208 -5.979 -4.118 1.00 0.00 69 HIS A O 12
ATOM 22115 N N . ILE A 1 70 ? 4.076 -6.466 -3.642 1.00 0.00 70 ILE A N 12
ATOM 22116 C CA . ILE A 1 70 ? 4.186 -7.849 -4.078 1.00 0.00 70 ILE A CA 12
ATOM 22117 C C . ILE A 1 70 ? 3.883 -7.990 -5.571 1.00 0.00 70 ILE A C 12
ATOM 22118 O O . ILE A 1 70 ? 4.519 -8.778 -6.270 1.00 0.00 70 ILE A O 12
ATOM 22134 N N . GLN A 1 71 ? 2.926 -7.211 -6.060 1.00 0.00 71 GLN A N 12
ATOM 22135 C CA . GLN A 1 71 ? 2.531 -7.296 -7.463 1.00 0.00 71 GLN A CA 12
ATOM 22136 C C . GLN A 1 71 ? 3.389 -6.408 -8.359 1.00 0.00 71 GLN A C 12
ATOM 22137 O O . GLN A 1 71 ? 4.012 -6.885 -9.303 1.00 0.00 71 GLN A O 12
ATOM 22151 N N . THR A 1 72 ? 3.407 -5.116 -8.071 1.00 0.00 72 THR A N 12
ATOM 22152 C CA . THR A 1 72 ? 4.177 -4.174 -8.871 1.00 0.00 72 THR A CA 12
ATOM 22153 C C . THR A 1 72 ? 5.578 -3.973 -8.306 1.00 0.00 72 THR A C 12
ATOM 22154 O O . THR A 1 72 ? 6.552 -3.870 -9.052 1.00 0.00 72 THR A O 12
ATOM 22165 N N . LYS A 1 73 ? 5.650 -3.880 -6.977 1.00 0.00 73 LYS A N 12
ATOM 22166 C CA . LYS A 1 73 ? 6.906 -3.679 -6.247 1.00 0.00 73 LYS A CA 12
ATOM 22167 C C . LYS A 1 73 ? 7.433 -2.253 -6.421 1.00 0.00 73 LYS A C 12
ATOM 22168 O O . LYS A 1 73 ? 8.342 -1.825 -5.707 1.00 0.00 73 LYS A O 12
ATOM 22187 N N . LYS A 1 74 ? 6.853 -1.535 -7.372 1.00 0.00 74 LYS A N 12
ATOM 22188 C CA . LYS A 1 74 ? 7.217 -0.155 -7.671 1.00 0.00 74 LYS A CA 12
ATOM 22189 C C . LYS A 1 74 ? 6.315 0.369 -8.783 1.00 0.00 74 LYS A C 12
ATOM 22190 O O . LYS A 1 74 ? 6.000 -0.359 -9.721 1.00 0.00 74 LYS A O 12
ATOM 22209 N N . GLN A 1 75 ? 5.884 1.617 -8.668 1.00 0.00 75 GLN A N 12
ATOM 22210 C CA . GLN A 1 75 ? 5.022 2.213 -9.681 1.00 0.00 75 GLN A CA 12
ATOM 22211 C C . GLN A 1 75 ? 5.681 3.432 -10.313 1.00 0.00 75 GLN A C 12
ATOM 22212 O O . GLN A 1 75 ? 6.206 3.346 -11.421 1.00 0.00 75 GLN A O 12
ATOM 22226 N N . GLU A 1 76 ? 5.665 4.551 -9.585 1.00 0.00 76 GLU A N 12
ATOM 22227 C CA . GLU A 1 76 ? 6.245 5.810 -10.056 1.00 0.00 76 GLU A CA 12
ATOM 22228 C C . GLU A 1 76 ? 5.460 6.364 -11.241 1.00 0.00 76 GLU A C 12
ATOM 22229 O O . GLU A 1 76 ? 5.805 6.137 -12.400 1.00 0.00 76 GLU A O 12
ATOM 22241 N N . LYS A 1 77 ? 4.398 7.096 -10.933 1.00 0.00 77 LYS A N 12
ATOM 22242 C CA . LYS A 1 77 ? 3.546 7.687 -11.954 1.00 0.00 77 LYS A CA 12
ATOM 22243 C C . LYS A 1 77 ? 3.056 9.054 -11.494 1.00 0.00 77 LYS A C 12
ATOM 22244 O O . LYS A 1 77 ? 3.415 9.505 -10.401 1.00 0.00 77 LYS A O 12
ATOM 22263 N N . ALA A 1 78 ? 2.245 9.707 -12.335 1.00 0.00 78 ALA A N 12
ATOM 22264 C CA . ALA A 1 78 ? 1.684 11.026 -12.032 1.00 0.00 78 ALA A CA 12
ATOM 22265 C C . ALA A 1 78 ? 2.781 12.104 -12.050 1.00 0.00 78 ALA A C 12
ATOM 22266 O O . ALA A 1 78 ? 3.968 11.782 -12.154 1.00 0.00 78 ALA A O 12
ATOM 22273 N N . PRO A 1 79 ? 2.411 13.406 -11.967 1.00 0.00 79 PRO A N 12
ATOM 22274 C CA . PRO A 1 79 ? 3.384 14.519 -11.968 1.00 0.00 79 PRO A CA 12
ATOM 22275 C C . PRO A 1 79 ? 4.336 14.496 -10.766 1.00 0.00 79 PRO A C 12
ATOM 22276 O O . PRO A 1 79 ? 5.107 15.433 -10.563 1.00 0.00 79 PRO A O 12
ATOM 22287 N N . HIS A 1 80 ? 4.270 13.415 -9.984 1.00 0.00 80 HIS A N 12
ATOM 22288 C CA . HIS A 1 80 ? 5.108 13.222 -8.802 1.00 0.00 80 HIS A CA 12
ATOM 22289 C C . HIS A 1 80 ? 4.676 14.147 -7.667 1.00 0.00 80 HIS A C 12
ATOM 22290 O O . HIS A 1 80 ? 4.026 13.702 -6.720 1.00 0.00 80 HIS A O 12
ATOM 22305 N N . GLU A 1 81 ? 5.003 15.426 -7.775 1.00 0.00 81 GLU A N 12
ATOM 22306 C CA . GLU A 1 81 ? 4.633 16.384 -6.744 1.00 0.00 81 GLU A CA 12
ATOM 22307 C C . GLU A 1 81 ? 3.227 16.912 -6.995 1.00 0.00 81 GLU A C 12
ATOM 22308 O O . GLU A 1 81 ? 2.642 16.654 -8.046 1.00 0.00 81 GLU A O 12
ATOM 22320 N N . LYS A 1 82 ? 2.701 17.654 -6.033 1.00 0.00 82 LYS A N 12
ATOM 22321 C CA . LYS A 1 82 ? 1.349 18.185 -6.114 1.00 0.00 82 LYS A CA 12
ATOM 22322 C C . LYS A 1 82 ? 1.349 19.695 -5.916 1.00 0.00 82 LYS A C 12
ATOM 22323 O O . LYS A 1 82 ? 2.260 20.246 -5.295 1.00 0.00 82 LYS A O 12
ATOM 22342 N N . ILE A 1 83 ? 0.319 20.358 -6.418 1.00 0.00 83 ILE A N 12
ATOM 22343 C CA . ILE A 1 83 ? 0.202 21.799 -6.271 1.00 0.00 83 ILE A CA 12
ATOM 22344 C C . ILE A 1 83 ? -0.554 22.105 -4.981 1.00 0.00 83 ILE A C 12
ATOM 22345 O O . ILE A 1 83 ? -1.701 22.562 -4.996 1.00 0.00 83 ILE A O 12
ATOM 22361 N N . VAL A 1 84 ? 0.102 21.817 -3.864 1.00 0.00 84 VAL A N 12
ATOM 22362 C CA . VAL A 1 84 ? -0.474 22.026 -2.541 1.00 0.00 84 VAL A CA 12
ATOM 22363 C C . VAL A 1 84 ? -0.689 23.510 -2.246 1.00 0.00 84 VAL A C 12
ATOM 22364 O O . VAL A 1 84 ? 0.172 24.185 -1.687 1.00 0.00 84 VAL A O 12
ATOM 22377 N N . SER A 1 85 ? -1.854 24.009 -2.627 1.00 0.00 85 SER A N 12
ATOM 22378 C CA . SER A 1 85 ? -2.197 25.404 -2.412 1.00 0.00 85 SER A CA 12
ATOM 22379 C C . SER A 1 85 ? -3.183 25.541 -1.252 1.00 0.00 85 SER A C 12
ATOM 22380 O O . SER A 1 85 ? -4.076 26.390 -1.272 1.00 0.00 85 SER A O 12
ATOM 22388 N N . TYR A 1 86 ? -3.016 24.698 -0.240 1.00 0.00 86 TYR A N 12
ATOM 22389 C CA . TYR A 1 86 ? -3.891 24.725 0.923 1.00 0.00 86 TYR A CA 12
ATOM 22390 C C . TYR A 1 86 ? -3.424 25.775 1.926 1.00 0.00 86 TYR A C 12
ATOM 22391 O O . TYR A 1 86 ? -2.353 26.359 1.763 1.00 0.00 86 TYR A O 12
ATOM 22409 N N . GLU A 1 87 ? -4.254 26.020 2.944 1.00 0.00 87 GLU A N 12
ATOM 22410 C CA . GLU A 1 87 ? -3.947 26.991 3.999 1.00 0.00 87 GLU A CA 12
ATOM 22411 C C . GLU A 1 87 ? -3.666 28.383 3.422 1.00 0.00 87 GLU A C 12
ATOM 22412 O O . GLU A 1 87 ? -2.938 29.179 4.012 1.00 0.00 87 GLU A O 12
ATOM 22424 N N . ASN A 1 88 ? -4.262 28.673 2.272 1.00 0.00 88 ASN A N 12
ATOM 22425 C CA . ASN A 1 88 ? -4.079 29.964 1.618 1.00 0.00 88 ASN A CA 12
ATOM 22426 C C . ASN A 1 88 ? -5.185 30.931 2.023 1.00 0.00 88 ASN A C 12
ATOM 22427 O O . ASN A 1 88 ? -4.939 31.925 2.702 1.00 0.00 88 ASN A O 12
ATOM 22438 N N . GLY A 1 89 ? -6.408 30.624 1.613 1.00 0.00 89 GLY A N 12
ATOM 22439 C CA . GLY A 1 89 ? -7.534 31.471 1.942 1.00 0.00 89 GLY A CA 12
ATOM 22440 C C . GLY A 1 89 ? -8.581 30.727 2.738 1.00 0.00 89 GLY A C 12
ATOM 22441 O O . GLY A 1 89 ? -9.653 30.414 2.224 1.00 0.00 89 GLY A O 12
ATOM 22445 N N . ASP A 1 90 ? -8.262 30.434 3.989 1.00 0.00 90 ASP A N 12
ATOM 22446 C CA . ASP A 1 90 ? -9.180 29.715 4.864 1.00 0.00 90 ASP A CA 12
ATOM 22447 C C . ASP A 1 90 ? -9.549 30.584 6.059 1.00 0.00 90 ASP A C 12
ATOM 22448 O O . ASP A 1 90 ? -9.028 31.690 6.211 1.00 0.00 90 ASP A O 12
ATOM 22457 N N . ASN A 1 91 ? -10.434 30.077 6.902 1.00 0.00 91 ASN A N 12
ATOM 22458 C CA . ASN A 1 91 ? -10.884 30.804 8.081 1.00 0.00 91 ASN A CA 12
ATOM 22459 C C . ASN A 1 91 ? -11.480 29.846 9.105 1.00 0.00 91 ASN A C 12
ATOM 22460 O O . ASN A 1 91 ? -11.188 29.954 10.295 1.00 0.00 91 ASN A O 12
ATOM 22471 N N . VAL A 1 92 ? -12.297 28.903 8.611 1.00 0.00 92 VAL A N 12
ATOM 22472 C CA . VAL A 1 92 ? -12.995 27.893 9.431 1.00 0.00 92 VAL A CA 12
ATOM 22473 C C . VAL A 1 92 ? -13.660 28.494 10.679 1.00 0.00 92 VAL A C 12
ATOM 22474 O O . VAL A 1 92 ? -13.812 29.709 10.792 1.00 0.00 92 VAL A O 12
ATOM 22487 N N . ASN A 1 93 ? -14.099 27.621 11.586 1.00 0.00 93 ASN A N 12
ATOM 22488 C CA . ASN A 1 93 ? -14.746 28.036 12.834 1.00 0.00 93 ASN A CA 12
ATOM 22489 C C . ASN A 1 93 ? -16.012 28.849 12.566 1.00 0.00 93 ASN A C 12
ATOM 22490 O O . ASN A 1 93 ? -16.002 30.078 12.650 1.00 0.00 93 ASN A O 12
ATOM 22501 N N . LEU A 1 94 ? -17.093 28.145 12.232 1.00 0.00 94 LEU A N 12
ATOM 22502 C CA . LEU A 1 94 ? -18.387 28.769 11.959 1.00 0.00 94 LEU A CA 12
ATOM 22503 C C . LEU A 1 94 ? -18.320 29.657 10.719 1.00 0.00 94 LEU A C 12
ATOM 22504 O O . LEU A 1 94 ? -18.554 30.864 10.782 1.00 0.00 94 LEU A O 12
ATOM 22520 N N . SER A 1 95 ? -17.995 29.042 9.594 1.00 0.00 95 SER A N 12
ATOM 22521 C CA . SER A 1 95 ? -17.904 29.748 8.324 1.00 0.00 95 SER A CA 12
ATOM 22522 C C . SER A 1 95 ? -18.655 28.982 7.240 1.00 0.00 95 SER A C 12
ATOM 22523 O O . SER A 1 95 ? -18.741 29.423 6.093 1.00 0.00 95 SER A O 12
ATOM 22531 N N . GLU A 1 96 ? -19.193 27.828 7.611 1.00 0.00 96 GLU A N 12
ATOM 22532 C CA . GLU A 1 96 ? -19.935 26.993 6.680 1.00 0.00 96 GLU A CA 12
ATOM 22533 C C . GLU A 1 96 ? -21.426 27.326 6.719 1.00 0.00 96 GLU A C 12
ATOM 22534 O O . GLU A 1 96 ? -21.843 28.307 7.341 1.00 0.00 96 GLU A O 12
ATOM 22546 N N . ALA A 1 97 ? -22.231 26.504 6.054 1.00 0.00 97 ALA A N 12
ATOM 22547 C CA . ALA A 1 97 ? -23.672 26.716 5.996 1.00 0.00 97 ALA A CA 12
ATOM 22548 C C . ALA A 1 97 ? -24.354 26.315 7.303 1.00 0.00 97 ALA A C 12
ATOM 22549 O O . ALA A 1 97 ? -25.058 25.310 7.367 1.00 0.00 97 ALA A O 12
ATOM 22556 N N . ILE A 1 98 ? -24.146 27.111 8.340 1.00 0.00 98 ILE A N 12
ATOM 22557 C CA . ILE A 1 98 ? -24.743 26.845 9.638 1.00 0.00 98 ILE A CA 12
ATOM 22558 C C . ILE A 1 98 ? -26.009 27.667 9.804 1.00 0.00 98 ILE A C 12
ATOM 22559 O O . ILE A 1 98 ? -26.919 27.290 10.537 1.00 0.00 98 ILE A O 12
ATOM 22575 N N . ASN A 1 99 ? -26.062 28.787 9.096 1.00 0.00 99 ASN A N 12
ATOM 22576 C CA . ASN A 1 99 ? -27.212 29.674 9.163 1.00 0.00 99 ASN A CA 12
ATOM 22577 C C . ASN A 1 99 ? -28.150 29.424 7.988 1.00 0.00 99 ASN A C 12
ATOM 22578 O O . ASN A 1 99 ? -29.149 30.116 7.809 1.00 0.00 99 ASN A O 12
ATOM 22589 N N . VAL A 1 100 ? -27.817 28.428 7.180 1.00 0.00 100 VAL A N 12
ATOM 22590 C CA . VAL A 1 100 ? -28.625 28.088 6.018 1.00 0.00 100 VAL A CA 12
ATOM 22591 C C . VAL A 1 100 ? -29.028 26.621 6.064 1.00 0.00 100 VAL A C 12
ATOM 22592 O O . VAL A 1 100 ? -28.397 25.774 5.433 1.00 0.00 100 VAL A O 12
ATOM 22605 N N . GLN A 1 101 ? -30.069 26.330 6.831 1.00 0.00 101 GLN A N 12
ATOM 22606 C CA . GLN A 1 101 ? -30.572 24.965 6.970 1.00 0.00 101 GLN A CA 12
ATOM 22607 C C . GLN A 1 101 ? -31.066 24.436 5.628 1.00 0.00 101 GLN A C 12
ATOM 22608 O O . GLN A 1 101 ? -30.819 23.287 5.268 1.00 0.00 101 GLN A O 12
ATOM 22622 N N . LEU A 1 102 ? -31.765 25.286 4.894 1.00 0.00 102 LEU A N 12
ATOM 22623 C CA . LEU A 1 102 ? -32.291 24.911 3.595 1.00 0.00 102 LEU A CA 12
ATOM 22624 C C . LEU A 1 102 ? -31.302 25.287 2.501 1.00 0.00 102 LEU A C 12
ATOM 22625 O O . LEU A 1 102 ? -31.526 26.222 1.738 1.00 0.00 102 LEU A O 12
ATOM 22641 N N . THR A 1 103 ? -30.198 24.556 2.445 1.00 0.00 103 THR A N 12
ATOM 22642 C CA . THR A 1 103 ? -29.162 24.802 1.453 1.00 0.00 103 THR A CA 12
ATOM 22643 C C . THR A 1 103 ? -29.443 24.035 0.162 1.00 0.00 103 THR A C 12
ATOM 22644 O O . THR A 1 103 ? -28.579 23.914 -0.707 1.00 0.00 103 THR A O 12
ATOM 22655 N N . LEU A 1 104 ? -30.660 23.520 0.044 1.00 0.00 104 LEU A N 12
ATOM 22656 C CA . LEU A 1 104 ? -31.061 22.764 -1.129 1.00 0.00 104 LEU A CA 12
ATOM 22657 C C . LEU A 1 104 ? -32.160 23.500 -1.889 1.00 0.00 104 LEU A C 12
ATOM 22658 O O . LEU A 1 104 ? -33.267 23.686 -1.382 1.00 0.00 104 LEU A O 12
ATOM 22674 N N . ASP A 1 105 ? -31.839 23.927 -3.098 1.00 0.00 105 ASP A N 12
ATOM 22675 C CA . ASP A 1 105 ? -32.788 24.646 -3.937 1.00 0.00 105 ASP A CA 12
ATOM 22676 C C . ASP A 1 105 ? -33.268 23.740 -5.065 1.00 0.00 105 ASP A C 12
ATOM 22677 O O . ASP A 1 105 ? -32.502 22.928 -5.585 1.00 0.00 105 ASP A O 12
ATOM 22686 N N . THR A 1 106 ? -34.537 23.878 -5.431 1.00 0.00 106 THR A N 12
ATOM 22687 C CA . THR A 1 106 ? -35.123 23.081 -6.500 1.00 0.00 106 THR A CA 12
ATOM 22688 C C . THR A 1 106 ? -34.546 23.495 -7.852 1.00 0.00 106 THR A C 12
ATOM 22689 O O . THR A 1 106 ? -34.536 22.720 -8.807 1.00 0.00 106 THR A O 12
ATOM 22700 N N . LYS A 1 107 ? -34.065 24.727 -7.912 1.00 0.00 107 LYS A N 12
ATOM 22701 C CA . LYS A 1 107 ? -33.468 25.268 -9.118 1.00 0.00 107 LYS A CA 12
ATOM 22702 C C . LYS A 1 107 ? -32.112 25.869 -8.785 1.00 0.00 107 LYS A C 12
ATOM 22703 O O . LYS A 1 107 ? -31.955 27.089 -8.703 1.00 0.00 107 LYS A O 12
ATOM 22722 N N . LEU A 1 108 ? -31.146 24.995 -8.572 1.00 0.00 108 LEU A N 12
ATOM 22723 C CA . LEU A 1 108 ? -29.792 25.405 -8.238 1.00 0.00 108 LEU A CA 12
ATOM 22724 C C . LEU A 1 108 ? -29.119 26.056 -9.438 1.00 0.00 108 LEU A C 12
ATOM 22725 O O . LEU A 1 108 ? -29.131 25.504 -10.536 1.00 0.00 108 LEU A O 12
ATOM 22741 N N . PRO A 1 109 ? -28.526 27.245 -9.241 1.00 0.00 109 PRO A N 12
ATOM 22742 C CA . PRO A 1 109 ? -27.848 27.975 -10.315 1.00 0.00 109 PRO A CA 12
ATOM 22743 C C . PRO A 1 109 ? -26.678 27.191 -10.904 1.00 0.00 109 PRO A C 12
ATOM 22744 O O . PRO A 1 109 ? -25.862 26.619 -10.161 1.00 0.00 109 PRO A O 12
ATOM 22755 N N . GLU A 1 110 ? -26.614 27.181 -12.233 1.00 0.00 110 GLU A N 12
ATOM 22756 C CA . GLU A 1 110 ? -25.574 26.488 -12.990 1.00 0.00 110 GLU A CA 12
ATOM 22757 C C . GLU A 1 110 ? -25.520 25.002 -12.634 1.00 0.00 110 GLU A C 12
ATOM 22758 O O . GLU A 1 110 ? -26.375 24.218 -13.050 1.00 0.00 110 GLU A O 12
ATOM 22770 N N . ALA A 1 111 ? -24.512 24.619 -11.863 1.00 0.00 111 ALA A N 12
ATOM 22771 C CA . ALA A 1 111 ? -24.342 23.240 -11.445 1.00 0.00 111 ALA A CA 12
ATOM 22772 C C . ALA A 1 111 ? -23.447 23.188 -10.219 1.00 0.00 111 ALA A C 12
ATOM 22773 O O . ALA A 1 111 ? -22.877 24.207 -9.820 1.00 0.00 111 ALA A O 12
ATOM 22780 N N . LYS A 1 112 ? -23.352 22.026 -9.601 1.00 0.00 112 LYS A N 12
ATOM 22781 C CA . LYS A 1 112 ? -22.516 21.859 -8.418 1.00 0.00 112 LYS A CA 12
ATOM 22782 C C . LYS A 1 112 ? -21.507 20.750 -8.661 1.00 0.00 112 LYS A C 12
ATOM 22783 O O . LYS A 1 112 ? -20.427 20.726 -8.076 1.00 0.00 112 LYS A O 12
ATOM 22802 N N . GLU A 1 113 ? -21.887 19.840 -9.539 1.00 0.00 113 GLU A N 12
ATOM 22803 C CA . GLU A 1 113 ? -21.061 18.710 -9.920 1.00 0.00 113 GLU A CA 12
ATOM 22804 C C . GLU A 1 113 ? -20.450 18.971 -11.292 1.00 0.00 113 GLU A C 12
ATOM 22805 O O . GLU A 1 113 ? -19.370 18.476 -11.615 1.00 0.00 113 GLU A O 12
ATOM 22817 N N . LEU A 1 114 ? -21.182 19.752 -12.092 1.00 0.00 114 LEU A N 12
ATOM 22818 C CA . LEU A 1 114 ? -20.765 20.134 -13.443 1.00 0.00 114 LEU A CA 12
ATOM 22819 C C . LEU A 1 114 ? -20.745 18.934 -14.388 1.00 0.00 114 LEU A C 12
ATOM 22820 O O . LEU A 1 114 ? -21.078 17.813 -13.995 1.00 0.00 114 LEU A O 12
ATOM 22836 N N . HIS A 1 115 ? -20.384 19.198 -15.649 1.00 0.00 115 HIS A N 12
ATOM 22837 C CA . HIS A 1 115 ? -20.298 18.175 -16.699 1.00 0.00 115 HIS A CA 12
ATOM 22838 C C . HIS A 1 115 ? -21.680 17.640 -17.088 1.00 0.00 115 HIS A C 12
ATOM 22839 O O . HIS A 1 115 ? -22.095 17.773 -18.240 1.00 0.00 115 HIS A O 12
ATOM 22854 N N . HIS A 1 116 ? -22.375 17.035 -16.125 1.00 0.00 116 HIS A N 12
ATOM 22855 C CA . HIS A 1 116 ? -23.709 16.470 -16.340 1.00 0.00 116 HIS A CA 12
ATOM 22856 C C . HIS A 1 116 ? -23.733 15.543 -17.551 1.00 0.00 116 HIS A C 12
ATOM 22857 O O . HIS A 1 116 ? -24.476 15.773 -18.508 1.00 0.00 116 HIS A O 12
ATOM 22872 N N . HIS A 1 117 ? -22.901 14.500 -17.489 1.00 0.00 117 HIS A N 12
ATOM 22873 C CA . HIS A 1 117 ? -22.780 13.501 -18.555 1.00 0.00 117 HIS A CA 12
ATOM 22874 C C . HIS A 1 117 ? -22.123 14.092 -19.805 1.00 0.00 117 HIS A C 12
ATOM 22875 O O . HIS A 1 117 ? -20.983 13.758 -20.130 1.00 0.00 117 HIS A O 12
ATOM 22890 N N . HIS A 1 118 ? -22.837 14.974 -20.489 1.00 0.00 118 HIS A N 12
ATOM 22891 C CA . HIS A 1 118 ? -22.333 15.606 -21.703 1.00 0.00 118 HIS A CA 12
ATOM 22892 C C . HIS A 1 118 ? -23.184 16.825 -22.039 1.00 0.00 118 HIS A C 12
ATOM 22893 O O . HIS A 1 118 ? -23.808 16.887 -23.096 1.00 0.00 118 HIS A O 12
ATOM 22908 N N . HIS A 1 119 ? -23.220 17.783 -21.130 1.00 0.00 119 HIS A N 12
ATOM 22909 C CA . HIS A 1 119 ? -23.996 18.992 -21.343 1.00 0.00 119 HIS A CA 12
ATOM 22910 C C . HIS A 1 119 ? -23.093 20.217 -21.367 1.00 0.00 119 HIS A C 12
ATOM 22911 O O . HIS A 1 119 ? -22.166 20.333 -20.565 1.00 0.00 119 HIS A O 12
ATOM 22926 N N . HIS A 1 120 ? -23.373 21.117 -22.295 1.00 0.00 120 HIS A N 12
ATOM 22927 C CA . HIS A 1 120 ? -22.624 22.353 -22.420 1.00 0.00 120 HIS A CA 12
ATOM 22928 C C . HIS A 1 120 ? -23.599 23.527 -22.384 1.00 0.00 120 HIS A C 12
ATOM 22929 O O . HIS A 1 120 ? -24.158 23.791 -21.302 1.00 0.00 120 HIS A O 12
ATOM 22945 N N . MET A 1 1 ? 1.974 15.310 4.745 1.00 0.00 1 MET A N 13
ATOM 22946 C CA . MET A 1 1 ? 1.590 15.114 3.331 1.00 0.00 1 MET A CA 13
ATOM 22947 C C . MET A 1 1 ? 0.171 14.569 3.246 1.00 0.00 1 MET A C 13
ATOM 22948 O O . MET A 1 1 ? -0.132 13.525 3.825 1.00 0.00 1 MET A O 13
ATOM 22964 N N . GLN A 1 2 ? -0.696 15.275 2.534 1.00 0.00 2 GLN A N 13
ATOM 22965 C CA . GLN A 1 2 ? -2.076 14.844 2.381 1.00 0.00 2 GLN A CA 13
ATOM 22966 C C . GLN A 1 2 ? -2.258 14.163 1.039 1.00 0.00 2 GLN A C 13
ATOM 22967 O O . GLN A 1 2 ? -1.744 14.632 0.026 1.00 0.00 2 GLN A O 13
ATOM 22981 N N . ILE A 1 3 ? -2.961 13.046 1.043 1.00 0.00 3 ILE A N 13
ATOM 22982 C CA . ILE A 1 3 ? -3.231 12.318 -0.177 1.00 0.00 3 ILE A CA 13
ATOM 22983 C C . ILE A 1 3 ? -4.727 12.080 -0.300 1.00 0.00 3 ILE A C 13
ATOM 22984 O O . ILE A 1 3 ? -5.320 11.381 0.517 1.00 0.00 3 ILE A O 13
ATOM 23000 N N . TYR A 1 4 ? -5.334 12.666 -1.315 1.00 0.00 4 TYR A N 13
ATOM 23001 C CA . TYR A 1 4 ? -6.764 12.520 -1.536 1.00 0.00 4 TYR A CA 13
ATOM 23002 C C . TYR A 1 4 ? -7.029 11.398 -2.540 1.00 0.00 4 TYR A C 13
ATOM 23003 O O . TYR A 1 4 ? -6.491 11.394 -3.650 1.00 0.00 4 TYR A O 13
ATOM 23021 N N . THR A 1 5 ? -7.856 10.445 -2.135 1.00 0.00 5 THR A N 13
ATOM 23022 C CA . THR A 1 5 ? -8.183 9.302 -2.971 1.00 0.00 5 THR A CA 13
ATOM 23023 C C . THR A 1 5 ? -9.691 9.170 -3.193 1.00 0.00 5 THR A C 13
ATOM 23024 O O . THR A 1 5 ? -10.493 9.503 -2.322 1.00 0.00 5 THR A O 13
ATOM 23035 N N . SER A 1 6 ? -10.068 8.708 -4.377 1.00 0.00 6 SER A N 13
ATOM 23036 C CA . SER A 1 6 ? -11.464 8.487 -4.711 1.00 0.00 6 SER A CA 13
ATOM 23037 C C . SER A 1 6 ? -11.568 7.250 -5.597 1.00 0.00 6 SER A C 13
ATOM 23038 O O . SER A 1 6 ? -11.616 7.344 -6.823 1.00 0.00 6 SER A O 13
ATOM 23046 N N . GLU A 1 7 ? -11.634 6.098 -4.949 1.00 0.00 7 GLU A N 13
ATOM 23047 C CA . GLU A 1 7 ? -11.706 4.817 -5.640 1.00 0.00 7 GLU A CA 13
ATOM 23048 C C . GLU A 1 7 ? -13.045 4.638 -6.341 1.00 0.00 7 GLU A C 13
ATOM 23049 O O . GLU A 1 7 ? -13.127 4.017 -7.398 1.00 0.00 7 GLU A O 13
ATOM 23061 N N . LYS A 1 8 ? -14.093 5.205 -5.755 1.00 0.00 8 LYS A N 13
ATOM 23062 C CA . LYS A 1 8 ? -15.431 5.111 -6.328 1.00 0.00 8 LYS A CA 13
ATOM 23063 C C . LYS A 1 8 ? -15.543 5.980 -7.577 1.00 0.00 8 LYS A C 13
ATOM 23064 O O . LYS A 1 8 ? -16.488 5.859 -8.351 1.00 0.00 8 LYS A O 13
ATOM 23083 N N . ARG A 1 9 ? -14.577 6.871 -7.750 1.00 0.00 9 ARG A N 13
ATOM 23084 C CA . ARG A 1 9 ? -14.549 7.751 -8.906 1.00 0.00 9 ARG A CA 13
ATOM 23085 C C . ARG A 1 9 ? -13.581 7.203 -9.943 1.00 0.00 9 ARG A C 13
ATOM 23086 O O . ARG A 1 9 ? -13.883 7.189 -11.137 1.00 0.00 9 ARG A O 13
ATOM 23107 N N . GLY A 1 10 ? -12.427 6.749 -9.476 1.00 0.00 10 GLY A N 13
ATOM 23108 C CA . GLY A 1 10 ? -11.427 6.201 -10.368 1.00 0.00 10 GLY A CA 13
ATOM 23109 C C . GLY A 1 10 ? -10.908 7.213 -11.372 1.00 0.00 10 GLY A C 13
ATOM 23110 O O . GLY A 1 10 ? -11.231 7.148 -12.560 1.00 0.00 10 GLY A O 13
ATOM 23114 N N . SER A 1 11 ? -10.115 8.158 -10.898 1.00 0.00 11 SER A N 13
ATOM 23115 C CA . SER A 1 11 ? -9.546 9.178 -11.760 1.00 0.00 11 SER A CA 13
ATOM 23116 C C . SER A 1 11 ? -8.121 8.811 -12.166 1.00 0.00 11 SER A C 13
ATOM 23117 O O . SER A 1 11 ? -7.194 8.919 -11.366 1.00 0.00 11 SER A O 13
ATOM 23125 N N . ASP A 1 12 ? -7.955 8.359 -13.402 1.00 0.00 12 ASP A N 13
ATOM 23126 C CA . ASP A 1 12 ? -6.637 7.981 -13.907 1.00 0.00 12 ASP A CA 13
ATOM 23127 C C . ASP A 1 12 ? -5.832 9.215 -14.292 1.00 0.00 12 ASP A C 13
ATOM 23128 O O . ASP A 1 12 ? -4.700 9.396 -13.852 1.00 0.00 12 ASP A O 13
ATOM 23137 N N . THR A 1 13 ? -6.439 10.078 -15.094 1.00 0.00 13 THR A N 13
ATOM 23138 C CA . THR A 1 13 ? -5.782 11.293 -15.557 1.00 0.00 13 THR A CA 13
ATOM 23139 C C . THR A 1 13 ? -5.819 12.399 -14.504 1.00 0.00 13 THR A C 13
ATOM 23140 O O . THR A 1 13 ? -5.109 13.396 -14.613 1.00 0.00 13 THR A O 13
ATOM 23151 N N . ALA A 1 14 ? -6.646 12.218 -13.485 1.00 0.00 14 ALA A N 13
ATOM 23152 C CA . ALA A 1 14 ? -6.770 13.206 -12.421 1.00 0.00 14 ALA A CA 13
ATOM 23153 C C . ALA A 1 14 ? -6.315 12.620 -11.096 1.00 0.00 14 ALA A C 13
ATOM 23154 O O . ALA A 1 14 ? -6.606 13.154 -10.030 1.00 0.00 14 ALA A O 13
ATOM 23161 N N . GLY A 1 15 ? -5.584 11.523 -11.173 1.00 0.00 15 GLY A N 13
ATOM 23162 C CA . GLY A 1 15 ? -5.112 10.863 -9.981 1.00 0.00 15 GLY A CA 13
ATOM 23163 C C . GLY A 1 15 ? -3.759 11.357 -9.528 1.00 0.00 15 GLY A C 13
ATOM 23164 O O . GLY A 1 15 ? -2.751 10.671 -9.693 1.00 0.00 15 GLY A O 13
ATOM 23168 N N . ASN A 1 16 ? -3.724 12.553 -8.964 1.00 0.00 16 ASN A N 13
ATOM 23169 C CA . ASN A 1 16 ? -2.474 13.106 -8.467 1.00 0.00 16 ASN A CA 13
ATOM 23170 C C . ASN A 1 16 ? -2.292 12.718 -7.010 1.00 0.00 16 ASN A C 13
ATOM 23171 O O . ASN A 1 16 ? -1.195 12.358 -6.576 1.00 0.00 16 ASN A O 13
ATOM 23182 N N . GLY A 1 17 ? -3.391 12.759 -6.269 1.00 0.00 17 GLY A N 13
ATOM 23183 C CA . GLY A 1 17 ? -3.361 12.419 -4.866 1.00 0.00 17 GLY A CA 13
ATOM 23184 C C . GLY A 1 17 ? -3.462 13.637 -3.980 1.00 0.00 17 GLY A C 13
ATOM 23185 O O . GLY A 1 17 ? -2.953 13.640 -2.865 1.00 0.00 17 GLY A O 13
ATOM 23189 N N . THR A 1 18 ? -4.133 14.667 -4.467 1.00 0.00 18 THR A N 13
ATOM 23190 C CA . THR A 1 18 ? -4.302 15.890 -3.703 1.00 0.00 18 THR A CA 13
ATOM 23191 C C . THR A 1 18 ? -5.758 16.332 -3.720 1.00 0.00 18 THR A C 13
ATOM 23192 O O . THR A 1 18 ? -6.583 15.724 -4.398 1.00 0.00 18 THR A O 13
ATOM 23203 N N . GLU A 1 19 ? -6.063 17.387 -2.984 1.00 0.00 19 GLU A N 13
ATOM 23204 C CA . GLU A 1 19 ? -7.423 17.902 -2.882 1.00 0.00 19 GLU A CA 13
ATOM 23205 C C . GLU A 1 19 ? -8.019 18.255 -4.247 1.00 0.00 19 GLU A C 13
ATOM 23206 O O . GLU A 1 19 ? -9.203 18.022 -4.492 1.00 0.00 19 GLU A O 13
ATOM 23218 N N . GLU A 1 20 ? -7.201 18.803 -5.135 1.00 0.00 20 GLU A N 13
ATOM 23219 C CA . GLU A 1 20 ? -7.674 19.194 -6.462 1.00 0.00 20 GLU A CA 13
ATOM 23220 C C . GLU A 1 20 ? -7.673 18.018 -7.443 1.00 0.00 20 GLU A C 13
ATOM 23221 O O . GLU A 1 20 ? -8.317 18.078 -8.490 1.00 0.00 20 GLU A O 13
ATOM 23233 N N . ALA A 1 21 ? -6.961 16.950 -7.104 1.00 0.00 21 ALA A N 13
ATOM 23234 C CA . ALA A 1 21 ? -6.874 15.788 -7.979 1.00 0.00 21 ALA A CA 13
ATOM 23235 C C . ALA A 1 21 ? -6.900 14.491 -7.174 1.00 0.00 21 ALA A C 13
ATOM 23236 O O . ALA A 1 21 ? -5.888 14.087 -6.592 1.00 0.00 21 ALA A O 13
ATOM 23243 N N . PRO A 1 22 ? -8.047 13.801 -7.173 1.00 0.00 22 PRO A N 13
ATOM 23244 C CA . PRO A 1 22 ? -8.234 12.567 -6.417 1.00 0.00 22 PRO A CA 13
ATOM 23245 C C . PRO A 1 22 ? -7.673 11.335 -7.117 1.00 0.00 22 PRO A C 13
ATOM 23246 O O . PRO A 1 22 ? -7.882 11.131 -8.312 1.00 0.00 22 PRO A O 13
ATOM 23257 N N . LEU A 1 23 ? -6.965 10.512 -6.359 1.00 0.00 23 LEU A N 13
ATOM 23258 C CA . LEU A 1 23 ? -6.378 9.290 -6.893 1.00 0.00 23 LEU A CA 13
ATOM 23259 C C . LEU A 1 23 ? -7.453 8.264 -7.234 1.00 0.00 23 LEU A C 13
ATOM 23260 O O . LEU A 1 23 ? -8.548 8.288 -6.672 1.00 0.00 23 LEU A O 13
ATOM 23276 N N . LYS A 1 24 ? -7.119 7.357 -8.146 1.00 0.00 24 LYS A N 13
ATOM 23277 C CA . LYS A 1 24 ? -8.045 6.320 -8.583 1.00 0.00 24 LYS A CA 13
ATOM 23278 C C . LYS A 1 24 ? -8.177 5.224 -7.539 1.00 0.00 24 LYS A C 13
ATOM 23279 O O . LYS A 1 24 ? -9.276 4.776 -7.239 1.00 0.00 24 LYS A O 13
ATOM 23298 N N . THR A 1 25 ? -7.054 4.789 -6.998 1.00 0.00 25 THR A N 13
ATOM 23299 C CA . THR A 1 25 ? -7.052 3.743 -5.994 1.00 0.00 25 THR A CA 13
ATOM 23300 C C . THR A 1 25 ? -6.101 4.098 -4.864 1.00 0.00 25 THR A C 13
ATOM 23301 O O . THR A 1 25 ? -5.176 4.895 -5.052 1.00 0.00 25 THR A O 13
ATOM 23312 N N . VAL A 1 26 ? -6.325 3.508 -3.697 1.00 0.00 26 VAL A N 13
ATOM 23313 C CA . VAL A 1 26 ? -5.468 3.753 -2.543 1.00 0.00 26 VAL A CA 13
ATOM 23314 C C . VAL A 1 26 ? -4.057 3.225 -2.813 1.00 0.00 26 VAL A C 13
ATOM 23315 O O . VAL A 1 26 ? -3.087 3.651 -2.191 1.00 0.00 26 VAL A O 13
ATOM 23328 N N . LEU A 1 27 ? -3.956 2.311 -3.772 1.00 0.00 27 LEU A N 13
ATOM 23329 C CA . LEU A 1 27 ? -2.679 1.727 -4.151 1.00 0.00 27 LEU A CA 13
ATOM 23330 C C . LEU A 1 27 ? -1.751 2.806 -4.701 1.00 0.00 27 LEU A C 13
ATOM 23331 O O . LEU A 1 27 ? -0.561 2.834 -4.391 1.00 0.00 27 LEU A O 13
ATOM 23347 N N . GLN A 1 28 ? -2.318 3.714 -5.492 1.00 0.00 28 GLN A N 13
ATOM 23348 C CA . GLN A 1 28 ? -1.557 4.801 -6.094 1.00 0.00 28 GLN A CA 13
ATOM 23349 C C . GLN A 1 28 ? -1.068 5.790 -5.038 1.00 0.00 28 GLN A C 13
ATOM 23350 O O . GLN A 1 28 ? -0.187 6.605 -5.299 1.00 0.00 28 GLN A O 13
ATOM 23364 N N . ALA A 1 29 ? -1.659 5.739 -3.858 1.00 0.00 29 ALA A N 13
ATOM 23365 C CA . ALA A 1 29 ? -1.254 6.619 -2.776 1.00 0.00 29 ALA A CA 13
ATOM 23366 C C . ALA A 1 29 ? -0.002 6.069 -2.107 1.00 0.00 29 ALA A C 13
ATOM 23367 O O . ALA A 1 29 ? 0.828 6.814 -1.590 1.00 0.00 29 ALA A O 13
ATOM 23374 N N . ILE A 1 30 ? 0.135 4.754 -2.161 1.00 0.00 30 ILE A N 13
ATOM 23375 C CA . ILE A 1 30 ? 1.260 4.067 -1.547 1.00 0.00 30 ILE A CA 13
ATOM 23376 C C . ILE A 1 30 ? 2.450 3.957 -2.494 1.00 0.00 30 ILE A C 13
ATOM 23377 O O . ILE A 1 30 ? 3.594 3.934 -2.048 1.00 0.00 30 ILE A O 13
ATOM 23393 N N . VAL A 1 31 ? 2.183 3.886 -3.793 1.00 0.00 31 VAL A N 13
ATOM 23394 C CA . VAL A 1 31 ? 3.250 3.790 -4.791 1.00 0.00 31 VAL A CA 13
ATOM 23395 C C . VAL A 1 31 ? 4.213 4.975 -4.692 1.00 0.00 31 VAL A C 13
ATOM 23396 O O . VAL A 1 31 ? 5.403 4.847 -4.963 1.00 0.00 31 VAL A O 13
ATOM 23409 N N . LYS A 1 32 ? 3.687 6.123 -4.282 1.00 0.00 32 LYS A N 13
ATOM 23410 C CA . LYS A 1 32 ? 4.484 7.340 -4.161 1.00 0.00 32 LYS A CA 13
ATOM 23411 C C . LYS A 1 32 ? 5.394 7.299 -2.933 1.00 0.00 32 LYS A C 13
ATOM 23412 O O . LYS A 1 32 ? 6.383 8.025 -2.863 1.00 0.00 32 LYS A O 13
ATOM 23431 N N . LEU A 1 33 ? 5.057 6.454 -1.966 1.00 0.00 33 LEU A N 13
ATOM 23432 C CA . LEU A 1 33 ? 5.851 6.345 -0.748 1.00 0.00 33 LEU A CA 13
ATOM 23433 C C . LEU A 1 33 ? 6.572 5.003 -0.671 1.00 0.00 33 LEU A C 13
ATOM 23434 O O . LEU A 1 33 ? 7.364 4.755 0.243 1.00 0.00 33 LEU A O 13
ATOM 23450 N N . ASP A 1 34 ? 6.290 4.144 -1.643 1.00 0.00 34 ASP A N 13
ATOM 23451 C CA . ASP A 1 34 ? 6.878 2.809 -1.717 1.00 0.00 34 ASP A CA 13
ATOM 23452 C C . ASP A 1 34 ? 6.548 1.995 -0.455 1.00 0.00 34 ASP A C 13
ATOM 23453 O O . ASP A 1 34 ? 7.378 1.262 0.086 1.00 0.00 34 ASP A O 13
ATOM 23462 N N . GLY A 1 35 ? 5.320 2.146 0.022 1.00 0.00 35 GLY A N 13
ATOM 23463 C CA . GLY A 1 35 ? 4.875 1.404 1.191 1.00 0.00 35 GLY A CA 13
ATOM 23464 C C . GLY A 1 35 ? 5.293 2.026 2.510 1.00 0.00 35 GLY A C 13
ATOM 23465 O O . GLY A 1 35 ? 4.937 1.518 3.575 1.00 0.00 35 GLY A O 13
ATOM 23469 N N . LYS A 1 36 ? 6.027 3.124 2.454 1.00 0.00 36 LYS A N 13
ATOM 23470 C CA . LYS A 1 36 ? 6.490 3.784 3.665 1.00 0.00 36 LYS A CA 13
ATOM 23471 C C . LYS A 1 36 ? 5.479 4.815 4.144 1.00 0.00 36 LYS A C 13
ATOM 23472 O O . LYS A 1 36 ? 5.555 5.991 3.793 1.00 0.00 36 LYS A O 13
ATOM 23491 N N . ILE A 1 37 ? 4.521 4.352 4.932 1.00 0.00 37 ILE A N 13
ATOM 23492 C CA . ILE A 1 37 ? 3.488 5.217 5.481 1.00 0.00 37 ILE A CA 13
ATOM 23493 C C . ILE A 1 37 ? 3.895 5.659 6.881 1.00 0.00 37 ILE A C 13
ATOM 23494 O O . ILE A 1 37 ? 4.005 4.832 7.787 1.00 0.00 37 ILE A O 13
ATOM 23510 N N . GLU A 1 38 ? 4.125 6.953 7.057 1.00 0.00 38 GLU A N 13
ATOM 23511 C CA . GLU A 1 38 ? 4.545 7.472 8.350 1.00 0.00 38 GLU A CA 13
ATOM 23512 C C . GLU A 1 38 ? 3.506 8.430 8.940 1.00 0.00 38 GLU A C 13
ATOM 23513 O O . GLU A 1 38 ? 2.426 8.611 8.378 1.00 0.00 38 GLU A O 13
ATOM 23525 N N . ALA A 1 39 ? 3.847 9.036 10.075 1.00 0.00 39 ALA A N 13
ATOM 23526 C CA . ALA A 1 39 ? 2.952 9.949 10.786 1.00 0.00 39 ALA A CA 13
ATOM 23527 C C . ALA A 1 39 ? 2.496 11.135 9.933 1.00 0.00 39 ALA A C 13
ATOM 23528 O O . ALA A 1 39 ? 1.341 11.558 10.028 1.00 0.00 39 ALA A O 13
ATOM 23535 N N . ASP A 1 40 ? 3.384 11.670 9.105 1.00 0.00 40 ASP A N 13
ATOM 23536 C CA . ASP A 1 40 ? 3.039 12.814 8.258 1.00 0.00 40 ASP A CA 13
ATOM 23537 C C . ASP A 1 40 ? 2.144 12.387 7.094 1.00 0.00 40 ASP A C 13
ATOM 23538 O O . ASP A 1 40 ? 1.490 13.215 6.452 1.00 0.00 40 ASP A O 13
ATOM 23547 N N . THR A 1 41 ? 2.071 11.089 6.852 1.00 0.00 41 THR A N 13
ATOM 23548 C CA . THR A 1 41 ? 1.253 10.574 5.772 1.00 0.00 41 THR A CA 13
ATOM 23549 C C . THR A 1 41 ? -0.222 10.580 6.160 1.00 0.00 41 THR A C 13
ATOM 23550 O O . THR A 1 41 ? -0.633 9.905 7.103 1.00 0.00 41 THR A O 13
ATOM 23561 N N . ARG A 1 42 ? -1.011 11.365 5.443 1.00 0.00 42 ARG A N 13
ATOM 23562 C CA . ARG A 1 42 ? -2.436 11.455 5.704 1.00 0.00 42 ARG A CA 13
ATOM 23563 C C . ARG A 1 42 ? -3.214 11.185 4.428 1.00 0.00 42 ARG A C 13
ATOM 23564 O O . ARG A 1 42 ? -3.212 12.002 3.511 1.00 0.00 42 ARG A O 13
ATOM 23585 N N . ILE A 1 43 ? -3.869 10.040 4.367 1.00 0.00 43 ILE A N 13
ATOM 23586 C CA . ILE A 1 43 ? -4.647 9.676 3.197 1.00 0.00 43 ILE A CA 13
ATOM 23587 C C . ILE A 1 43 ? -6.128 9.865 3.477 1.00 0.00 43 ILE A C 13
ATOM 23588 O O . ILE A 1 43 ? -6.679 9.271 4.408 1.00 0.00 43 ILE A O 13
ATOM 23604 N N . TRP A 1 44 ? -6.760 10.703 2.676 1.00 0.00 44 TRP A N 13
ATOM 23605 C CA . TRP A 1 44 ? -8.171 10.997 2.832 1.00 0.00 44 TRP A CA 13
ATOM 23606 C C . TRP A 1 44 ? -8.961 10.522 1.624 1.00 0.00 44 TRP A C 13
ATOM 23607 O O . TRP A 1 44 ? -8.425 10.397 0.520 1.00 0.00 44 TRP A O 13
ATOM 23628 N N . VAL A 1 45 ? -10.232 10.247 1.846 1.00 0.00 45 VAL A N 13
ATOM 23629 C CA . VAL A 1 45 ? -11.124 9.825 0.783 1.00 0.00 45 VAL A CA 13
ATOM 23630 C C . VAL A 1 45 ? -12.129 10.938 0.503 1.00 0.00 45 VAL A C 13
ATOM 23631 O O . VAL A 1 45 ? -11.988 12.038 1.039 1.00 0.00 45 VAL A O 13
ATOM 23644 N N . ASP A 1 46 ? -13.135 10.657 -0.318 1.00 0.00 46 ASP A N 13
ATOM 23645 C CA . ASP A 1 46 ? -14.149 11.653 -0.682 1.00 0.00 46 ASP A CA 13
ATOM 23646 C C . ASP A 1 46 ? -14.930 12.159 0.533 1.00 0.00 46 ASP A C 13
ATOM 23647 O O . ASP A 1 46 ? -15.549 13.220 0.480 1.00 0.00 46 ASP A O 13
ATOM 23656 N N . GLY A 1 47 ? -14.906 11.405 1.622 1.00 0.00 47 GLY A N 13
ATOM 23657 C CA . GLY A 1 47 ? -15.599 11.832 2.819 1.00 0.00 47 GLY A CA 13
ATOM 23658 C C . GLY A 1 47 ? -16.693 10.877 3.249 1.00 0.00 47 GLY A C 13
ATOM 23659 O O . GLY A 1 47 ? -17.202 10.095 2.447 1.00 0.00 47 GLY A O 13
ATOM 23663 N N . THR A 1 48 ? -17.047 10.941 4.525 1.00 0.00 48 THR A N 13
ATOM 23664 C CA . THR A 1 48 ? -18.092 10.095 5.078 1.00 0.00 48 THR A CA 13
ATOM 23665 C C . THR A 1 48 ? -19.454 10.774 4.964 1.00 0.00 48 THR A C 13
ATOM 23666 O O . THR A 1 48 ? -20.473 10.226 5.379 1.00 0.00 48 THR A O 13
ATOM 23677 N N . GLY A 1 49 ? -19.459 11.975 4.399 1.00 0.00 49 GLY A N 13
ATOM 23678 C CA . GLY A 1 49 ? -20.690 12.719 4.243 1.00 0.00 49 GLY A CA 13
ATOM 23679 C C . GLY A 1 49 ? -20.742 13.919 5.162 1.00 0.00 49 GLY A C 13
ATOM 23680 O O . GLY A 1 49 ? -21.062 15.024 4.731 1.00 0.00 49 GLY A O 13
ATOM 23684 N N . ASP A 1 50 ? -20.420 13.693 6.430 1.00 0.00 50 ASP A N 13
ATOM 23685 C CA . ASP A 1 50 ? -20.420 14.761 7.428 1.00 0.00 50 ASP A CA 13
ATOM 23686 C C . ASP A 1 50 ? -19.223 15.669 7.226 1.00 0.00 50 ASP A C 13
ATOM 23687 O O . ASP A 1 50 ? -19.330 16.893 7.255 1.00 0.00 50 ASP A O 13
ATOM 23696 N N . GLU A 1 51 ? -18.083 15.043 6.990 1.00 0.00 51 GLU A N 13
ATOM 23697 C CA . GLU A 1 51 ? -16.843 15.765 6.808 1.00 0.00 51 GLU A CA 13
ATOM 23698 C C . GLU A 1 51 ? -16.432 15.834 5.350 1.00 0.00 51 GLU A C 13
ATOM 23699 O O . GLU A 1 51 ? -16.893 15.043 4.520 1.00 0.00 51 GLU A O 13
ATOM 23711 N N . MET A 1 52 ? -15.545 16.777 5.060 1.00 0.00 52 MET A N 13
ATOM 23712 C CA . MET A 1 52 ? -15.044 16.985 3.709 1.00 0.00 52 MET A CA 13
ATOM 23713 C C . MET A 1 52 ? -14.035 15.909 3.355 1.00 0.00 52 MET A C 13
ATOM 23714 O O . MET A 1 52 ? -13.947 15.469 2.212 1.00 0.00 52 MET A O 13
ATOM 23728 N N . TRP A 1 53 ? -13.266 15.495 4.350 1.00 0.00 53 TRP A N 13
ATOM 23729 C CA . TRP A 1 53 ? -12.246 14.482 4.153 1.00 0.00 53 TRP A CA 13
ATOM 23730 C C . TRP A 1 53 ? -12.367 13.402 5.215 1.00 0.00 53 TRP A C 13
ATOM 23731 O O . TRP A 1 53 ? -12.464 13.699 6.404 1.00 0.00 53 TRP A O 13
ATOM 23752 N N . ASP A 1 54 ? -12.369 12.155 4.782 1.00 0.00 54 ASP A N 13
ATOM 23753 C CA . ASP A 1 54 ? -12.465 11.030 5.703 1.00 0.00 54 ASP A CA 13
ATOM 23754 C C . ASP A 1 54 ? -11.164 10.246 5.680 1.00 0.00 54 ASP A C 13
ATOM 23755 O O . ASP A 1 54 ? -10.439 10.273 4.685 1.00 0.00 54 ASP A O 13
ATOM 23764 N N . VAL A 1 55 ? -10.871 9.551 6.765 1.00 0.00 55 VAL A N 13
ATOM 23765 C CA . VAL A 1 55 ? -9.637 8.788 6.876 1.00 0.00 55 VAL A CA 13
ATOM 23766 C C . VAL A 1 55 ? -9.760 7.416 6.212 1.00 0.00 55 VAL A C 13
ATOM 23767 O O . VAL A 1 55 ? -10.750 6.708 6.393 1.00 0.00 55 VAL A O 13
ATOM 23780 N N . VAL A 1 56 ? -8.751 7.056 5.425 1.00 0.00 56 VAL A N 13
ATOM 23781 C CA . VAL A 1 56 ? -8.737 5.769 4.747 1.00 0.00 56 VAL A CA 13
ATOM 23782 C C . VAL A 1 56 ? -8.661 4.634 5.767 1.00 0.00 56 VAL A C 13
ATOM 23783 O O . VAL A 1 56 ? -7.982 4.744 6.792 1.00 0.00 56 VAL A O 13
ATOM 23796 N N . SER A 1 57 ? -9.368 3.552 5.491 1.00 0.00 57 SER A N 13
ATOM 23797 C CA . SER A 1 57 ? -9.386 2.410 6.385 1.00 0.00 57 SER A CA 13
ATOM 23798 C C . SER A 1 57 ? -8.021 1.720 6.411 1.00 0.00 57 SER A C 13
ATOM 23799 O O . SER A 1 57 ? -7.420 1.466 5.363 1.00 0.00 57 SER A O 13
ATOM 23807 N N . LYS A 1 58 ? -7.559 1.388 7.612 1.00 0.00 58 LYS A N 13
ATOM 23808 C CA . LYS A 1 58 ? -6.265 0.738 7.789 1.00 0.00 58 LYS A CA 13
ATOM 23809 C C . LYS A 1 58 ? -6.288 -0.689 7.253 1.00 0.00 58 LYS A C 13
ATOM 23810 O O . LYS A 1 58 ? -5.272 -1.198 6.778 1.00 0.00 58 LYS A O 13
ATOM 23829 N N . SER A 1 59 ? -7.452 -1.320 7.323 1.00 0.00 59 SER A N 13
ATOM 23830 C CA . SER A 1 59 ? -7.624 -2.685 6.851 1.00 0.00 59 SER A CA 13
ATOM 23831 C C . SER A 1 59 ? -7.436 -2.763 5.338 1.00 0.00 59 SER A C 13
ATOM 23832 O O . SER A 1 59 ? -7.017 -3.787 4.801 1.00 0.00 59 SER A O 13
ATOM 23840 N N . LYS A 1 60 ? -7.759 -1.671 4.658 1.00 0.00 60 LYS A N 13
ATOM 23841 C CA . LYS A 1 60 ? -7.620 -1.593 3.214 1.00 0.00 60 LYS A CA 13
ATOM 23842 C C . LYS A 1 60 ? -6.219 -1.117 2.846 1.00 0.00 60 LYS A C 13
ATOM 23843 O O . LYS A 1 60 ? -5.581 -1.653 1.938 1.00 0.00 60 LYS A O 13
ATOM 23862 N N . LEU A 1 61 ? -5.750 -0.115 3.578 1.00 0.00 61 LEU A N 13
ATOM 23863 C CA . LEU A 1 61 ? -4.438 0.476 3.353 1.00 0.00 61 LEU A CA 13
ATOM 23864 C C . LEU A 1 61 ? -3.311 -0.541 3.521 1.00 0.00 61 LEU A C 13
ATOM 23865 O O . LEU A 1 61 ? -2.410 -0.621 2.687 1.00 0.00 61 LEU A O 13
ATOM 23881 N N . LYS A 1 62 ? -3.368 -1.327 4.590 1.00 0.00 62 LYS A N 13
ATOM 23882 C CA . LYS A 1 62 ? -2.322 -2.304 4.865 1.00 0.00 62 LYS A CA 13
ATOM 23883 C C . LYS A 1 62 ? -2.307 -3.431 3.834 1.00 0.00 62 LYS A C 13
ATOM 23884 O O . LYS A 1 62 ? -1.244 -3.974 3.522 1.00 0.00 62 LYS A O 13
ATOM 23903 N N . LYS A 1 63 ? -3.471 -3.773 3.300 1.00 0.00 63 LYS A N 13
ATOM 23904 C CA . LYS A 1 63 ? -3.555 -4.824 2.293 1.00 0.00 63 LYS A CA 13
ATOM 23905 C C . LYS A 1 63 ? -2.894 -4.357 1.004 1.00 0.00 63 LYS A C 13
ATOM 23906 O O . LYS A 1 63 ? -2.221 -5.129 0.317 1.00 0.00 63 LYS A O 13
ATOM 23925 N N . ALA A 1 64 ? -3.078 -3.079 0.697 1.00 0.00 64 ALA A N 13
ATOM 23926 C CA . ALA A 1 64 ? -2.501 -2.490 -0.500 1.00 0.00 64 ALA A CA 13
ATOM 23927 C C . ALA A 1 64 ? -1.001 -2.274 -0.324 1.00 0.00 64 ALA A C 13
ATOM 23928 O O . ALA A 1 64 ? -0.245 -2.310 -1.296 1.00 0.00 64 ALA A O 13
ATOM 23935 N N . THR A 1 65 ? -0.572 -2.059 0.922 1.00 0.00 65 THR A N 13
ATOM 23936 C CA . THR A 1 65 ? 0.842 -1.853 1.221 1.00 0.00 65 THR A CA 13
ATOM 23937 C C . THR A 1 65 ? 1.658 -3.062 0.767 1.00 0.00 65 THR A C 13
ATOM 23938 O O . THR A 1 65 ? 2.729 -2.922 0.170 1.00 0.00 65 THR A O 13
ATOM 23949 N N . LYS A 1 66 ? 1.128 -4.246 1.043 1.00 0.00 66 LYS A N 13
ATOM 23950 C CA . LYS A 1 66 ? 1.791 -5.483 0.674 1.00 0.00 66 LYS A CA 13
ATOM 23951 C C . LYS A 1 66 ? 1.656 -5.734 -0.822 1.00 0.00 66 LYS A C 13
ATOM 23952 O O . LYS A 1 66 ? 2.643 -6.007 -1.502 1.00 0.00 66 LYS A O 13
ATOM 23971 N N . GLN A 1 67 ? 0.429 -5.609 -1.325 1.00 0.00 67 GLN A N 13
ATOM 23972 C CA . GLN A 1 67 ? 0.140 -5.825 -2.741 1.00 0.00 67 GLN A CA 13
ATOM 23973 C C . GLN A 1 67 ? 1.056 -4.996 -3.633 1.00 0.00 67 GLN A C 13
ATOM 23974 O O . GLN A 1 67 ? 1.606 -5.501 -4.610 1.00 0.00 67 GLN A O 13
ATOM 23988 N N . TYR A 1 68 ? 1.229 -3.730 -3.283 1.00 0.00 68 TYR A N 13
ATOM 23989 C CA . TYR A 1 68 ? 2.076 -2.832 -4.051 1.00 0.00 68 TYR A CA 13
ATOM 23990 C C . TYR A 1 68 ? 3.506 -3.366 -4.157 1.00 0.00 68 TYR A C 13
ATOM 23991 O O . TYR A 1 68 ? 4.111 -3.341 -5.230 1.00 0.00 68 TYR A O 13
ATOM 24009 N N . HIS A 1 69 ? 4.036 -3.864 -3.050 1.00 0.00 69 HIS A N 13
ATOM 24010 C CA . HIS A 1 69 ? 5.405 -4.364 -3.030 1.00 0.00 69 HIS A CA 13
ATOM 24011 C C . HIS A 1 69 ? 5.526 -5.737 -3.674 1.00 0.00 69 HIS A C 13
ATOM 24012 O O . HIS A 1 69 ? 6.610 -6.125 -4.096 1.00 0.00 69 HIS A O 13
ATOM 24027 N N . ILE A 1 70 ? 4.427 -6.464 -3.744 1.00 0.00 70 ILE A N 13
ATOM 24028 C CA . ILE A 1 70 ? 4.434 -7.790 -4.345 1.00 0.00 70 ILE A CA 13
ATOM 24029 C C . ILE A 1 70 ? 4.264 -7.705 -5.863 1.00 0.00 70 ILE A C 13
ATOM 24030 O O . ILE A 1 70 ? 4.923 -8.423 -6.614 1.00 0.00 70 ILE A O 13
ATOM 24046 N N . GLN A 1 71 ? 3.405 -6.799 -6.309 1.00 0.00 71 GLN A N 13
ATOM 24047 C CA . GLN A 1 71 ? 3.134 -6.648 -7.735 1.00 0.00 71 GLN A CA 13
ATOM 24048 C C . GLN A 1 71 ? 4.194 -5.794 -8.423 1.00 0.00 71 GLN A C 13
ATOM 24049 O O . GLN A 1 71 ? 4.835 -6.233 -9.380 1.00 0.00 71 GLN A O 13
ATOM 24063 N N . THR A 1 72 ? 4.385 -4.580 -7.931 1.00 0.00 72 THR A N 13
ATOM 24064 C CA . THR A 1 72 ? 5.359 -3.669 -8.511 1.00 0.00 72 THR A CA 13
ATOM 24065 C C . THR A 1 72 ? 6.784 -4.100 -8.180 1.00 0.00 72 THR A C 13
ATOM 24066 O O . THR A 1 72 ? 7.622 -4.196 -9.080 1.00 0.00 72 THR A O 13
ATOM 24077 N N . LYS A 1 73 ? 7.024 -4.410 -6.897 1.00 0.00 73 LYS A N 13
ATOM 24078 C CA . LYS A 1 73 ? 8.345 -4.834 -6.387 1.00 0.00 73 LYS A CA 13
ATOM 24079 C C . LYS A 1 73 ? 9.499 -4.063 -7.034 1.00 0.00 73 LYS A C 13
ATOM 24080 O O . LYS A 1 73 ? 10.525 -4.640 -7.397 1.00 0.00 73 LYS A O 13
ATOM 24099 N N . LYS A 1 74 ? 9.310 -2.752 -7.160 1.00 0.00 74 LYS A N 13
ATOM 24100 C CA . LYS A 1 74 ? 10.302 -1.859 -7.743 1.00 0.00 74 LYS A CA 13
ATOM 24101 C C . LYS A 1 74 ? 9.738 -0.447 -7.774 1.00 0.00 74 LYS A C 13
ATOM 24102 O O . LYS A 1 74 ? 8.521 -0.266 -7.770 1.00 0.00 74 LYS A O 13
ATOM 24121 N N . GLN A 1 75 ? 10.618 0.540 -7.787 1.00 0.00 75 GLN A N 13
ATOM 24122 C CA . GLN A 1 75 ? 10.205 1.929 -7.834 1.00 0.00 75 GLN A CA 13
ATOM 24123 C C . GLN A 1 75 ? 11.191 2.726 -8.677 1.00 0.00 75 GLN A C 13
ATOM 24124 O O . GLN A 1 75 ? 12.382 2.393 -8.739 1.00 0.00 75 GLN A O 13
ATOM 24138 N N . GLU A 1 76 ? 10.691 3.756 -9.341 1.00 0.00 76 GLU A N 13
ATOM 24139 C CA . GLU A 1 76 ? 11.514 4.600 -10.189 1.00 0.00 76 GLU A CA 13
ATOM 24140 C C . GLU A 1 76 ? 11.896 5.877 -9.448 1.00 0.00 76 GLU A C 13
ATOM 24141 O O . GLU A 1 76 ? 11.959 5.898 -8.217 1.00 0.00 76 GLU A O 13
ATOM 24153 N N . LYS A 1 77 ? 12.166 6.935 -10.198 1.00 0.00 77 LYS A N 13
ATOM 24154 C CA . LYS A 1 77 ? 12.536 8.216 -9.615 1.00 0.00 77 LYS A CA 13
ATOM 24155 C C . LYS A 1 77 ? 11.788 9.341 -10.320 1.00 0.00 77 LYS A C 13
ATOM 24156 O O . LYS A 1 77 ? 12.349 10.052 -11.152 1.00 0.00 77 LYS A O 13
ATOM 24175 N N . ALA A 1 78 ? 10.512 9.480 -9.990 1.00 0.00 78 ALA A N 13
ATOM 24176 C CA . ALA A 1 78 ? 9.674 10.507 -10.587 1.00 0.00 78 ALA A CA 13
ATOM 24177 C C . ALA A 1 78 ? 9.633 11.753 -9.708 1.00 0.00 78 ALA A C 13
ATOM 24178 O O . ALA A 1 78 ? 9.482 11.655 -8.489 1.00 0.00 78 ALA A O 13
ATOM 24185 N N . PRO A 1 79 ? 9.781 12.939 -10.317 1.00 0.00 79 PRO A N 13
ATOM 24186 C CA . PRO A 1 79 ? 9.757 14.207 -9.586 1.00 0.00 79 PRO A CA 13
ATOM 24187 C C . PRO A 1 79 ? 8.373 14.527 -9.029 1.00 0.00 79 PRO A C 13
ATOM 24188 O O . PRO A 1 79 ? 7.352 14.197 -9.636 1.00 0.00 79 PRO A O 13
ATOM 24199 N N . HIS A 1 80 ? 8.343 15.169 -7.873 1.00 0.00 80 HIS A N 13
ATOM 24200 C CA . HIS A 1 80 ? 7.089 15.532 -7.232 1.00 0.00 80 HIS A CA 13
ATOM 24201 C C . HIS A 1 80 ? 6.571 16.851 -7.796 1.00 0.00 80 HIS A C 13
ATOM 24202 O O . HIS A 1 80 ? 6.990 17.921 -7.358 1.00 0.00 80 HIS A O 13
ATOM 24217 N N . GLU A 1 81 ? 5.672 16.758 -8.766 1.00 0.00 81 GLU A N 13
ATOM 24218 C CA . GLU A 1 81 ? 5.081 17.940 -9.383 1.00 0.00 81 GLU A CA 13
ATOM 24219 C C . GLU A 1 81 ? 4.147 18.638 -8.396 1.00 0.00 81 GLU A C 13
ATOM 24220 O O . GLU A 1 81 ? 3.710 18.027 -7.411 1.00 0.00 81 GLU A O 13
ATOM 24232 N N . LYS A 1 82 ? 3.846 19.904 -8.676 1.00 0.00 82 LYS A N 13
ATOM 24233 C CA . LYS A 1 82 ? 2.986 20.734 -7.833 1.00 0.00 82 LYS A CA 13
ATOM 24234 C C . LYS A 1 82 ? 3.697 21.090 -6.531 1.00 0.00 82 LYS A C 13
ATOM 24235 O O . LYS A 1 82 ? 3.951 20.229 -5.684 1.00 0.00 82 LYS A O 13
ATOM 24254 N N . ILE A 1 83 ? 4.008 22.369 -6.373 1.00 0.00 83 ILE A N 13
ATOM 24255 C CA . ILE A 1 83 ? 4.685 22.847 -5.181 1.00 0.00 83 ILE A CA 13
ATOM 24256 C C . ILE A 1 83 ? 3.724 22.832 -4.003 1.00 0.00 83 ILE A C 13
ATOM 24257 O O . ILE A 1 83 ? 3.017 23.805 -3.743 1.00 0.00 83 ILE A O 13
ATOM 24273 N N . VAL A 1 84 ? 3.674 21.703 -3.318 1.00 0.00 84 VAL A N 13
ATOM 24274 C CA . VAL A 1 84 ? 2.799 21.546 -2.171 1.00 0.00 84 VAL A CA 13
ATOM 24275 C C . VAL A 1 84 ? 3.609 21.661 -0.879 1.00 0.00 84 VAL A C 13
ATOM 24276 O O . VAL A 1 84 ? 3.076 21.561 0.227 1.00 0.00 84 VAL A O 13
ATOM 24289 N N . SER A 1 85 ? 4.903 21.878 -1.040 1.00 0.00 85 SER A N 13
ATOM 24290 C CA . SER A 1 85 ? 5.808 22.010 0.085 1.00 0.00 85 SER A CA 13
ATOM 24291 C C . SER A 1 85 ? 5.784 23.434 0.638 1.00 0.00 85 SER A C 13
ATOM 24292 O O . SER A 1 85 ? 6.549 24.297 0.205 1.00 0.00 85 SER A O 13
ATOM 24300 N N . TYR A 1 86 ? 4.877 23.678 1.573 1.00 0.00 86 TYR A N 13
ATOM 24301 C CA . TYR A 1 86 ? 4.755 24.985 2.200 1.00 0.00 86 TYR A CA 13
ATOM 24302 C C . TYR A 1 86 ? 4.789 24.841 3.716 1.00 0.00 86 TYR A C 13
ATOM 24303 O O . TYR A 1 86 ? 4.195 25.632 4.447 1.00 0.00 86 TYR A O 13
ATOM 24321 N N . GLU A 1 87 ? 5.496 23.818 4.177 1.00 0.00 87 GLU A N 13
ATOM 24322 C CA . GLU A 1 87 ? 5.622 23.547 5.605 1.00 0.00 87 GLU A CA 13
ATOM 24323 C C . GLU A 1 87 ? 6.831 24.272 6.185 1.00 0.00 87 GLU A C 13
ATOM 24324 O O . GLU A 1 87 ? 6.854 24.606 7.369 1.00 0.00 87 GLU A O 13
ATOM 24336 N N . ASN A 1 88 ? 7.827 24.501 5.327 1.00 0.00 88 ASN A N 13
ATOM 24337 C CA . ASN A 1 88 ? 9.063 25.196 5.699 1.00 0.00 88 ASN A CA 13
ATOM 24338 C C . ASN A 1 88 ? 9.908 24.347 6.647 1.00 0.00 88 ASN A C 13
ATOM 24339 O O . ASN A 1 88 ? 10.612 24.874 7.512 1.00 0.00 88 ASN A O 13
ATOM 24350 N N . GLY A 1 89 ? 9.836 23.033 6.483 1.00 0.00 89 GLY A N 13
ATOM 24351 C CA . GLY A 1 89 ? 10.605 22.136 7.322 1.00 0.00 89 GLY A CA 13
ATOM 24352 C C . GLY A 1 89 ? 9.932 21.845 8.649 1.00 0.00 89 GLY A C 13
ATOM 24353 O O . GLY A 1 89 ? 9.519 20.714 8.904 1.00 0.00 89 GLY A O 13
ATOM 24357 N N . ASP A 1 90 ? 9.819 22.864 9.491 1.00 0.00 90 ASP A N 13
ATOM 24358 C CA . ASP A 1 90 ? 9.205 22.716 10.806 1.00 0.00 90 ASP A CA 13
ATOM 24359 C C . ASP A 1 90 ? 8.637 24.052 11.277 1.00 0.00 90 ASP A C 13
ATOM 24360 O O . ASP A 1 90 ? 8.967 25.103 10.723 1.00 0.00 90 ASP A O 13
ATOM 24369 N N . ASN A 1 91 ? 7.789 24.006 12.294 1.00 0.00 91 ASN A N 13
ATOM 24370 C CA . ASN A 1 91 ? 7.167 25.204 12.840 1.00 0.00 91 ASN A CA 13
ATOM 24371 C C . ASN A 1 91 ? 6.783 24.971 14.296 1.00 0.00 91 ASN A C 13
ATOM 24372 O O . ASN A 1 91 ? 6.484 23.846 14.691 1.00 0.00 91 ASN A O 13
ATOM 24383 N N . VAL A 1 92 ? 6.786 26.044 15.083 1.00 0.00 92 VAL A N 13
ATOM 24384 C CA . VAL A 1 92 ? 6.449 25.972 16.503 1.00 0.00 92 VAL A CA 13
ATOM 24385 C C . VAL A 1 92 ? 5.082 25.330 16.711 1.00 0.00 92 VAL A C 13
ATOM 24386 O O . VAL A 1 92 ? 4.056 25.889 16.321 1.00 0.00 92 VAL A O 13
ATOM 24399 N N . ASN A 1 93 ? 5.075 24.160 17.323 1.00 0.00 93 ASN A N 13
ATOM 24400 C CA . ASN A 1 93 ? 3.837 23.449 17.580 1.00 0.00 93 ASN A CA 13
ATOM 24401 C C . ASN A 1 93 ? 3.583 23.335 19.077 1.00 0.00 93 ASN A C 13
ATOM 24402 O O . ASN A 1 93 ? 4.496 23.046 19.852 1.00 0.00 93 ASN A O 13
ATOM 24413 N N . LEU A 1 94 ? 2.346 23.577 19.480 1.00 0.00 94 LEU A N 13
ATOM 24414 C CA . LEU A 1 94 ? 1.970 23.488 20.882 1.00 0.00 94 LEU A CA 13
ATOM 24415 C C . LEU A 1 94 ? 1.601 22.051 21.231 1.00 0.00 94 LEU A C 13
ATOM 24416 O O . LEU A 1 94 ? 0.428 21.714 21.378 1.00 0.00 94 LEU A O 13
ATOM 24432 N N . SER A 1 95 ? 2.616 21.206 21.349 1.00 0.00 95 SER A N 13
ATOM 24433 C CA . SER A 1 95 ? 2.414 19.799 21.666 1.00 0.00 95 SER A CA 13
ATOM 24434 C C . SER A 1 95 ? 2.265 19.581 23.173 1.00 0.00 95 SER A C 13
ATOM 24435 O O . SER A 1 95 ? 2.201 18.444 23.640 1.00 0.00 95 SER A O 13
ATOM 24443 N N . GLU A 1 96 ? 2.206 20.670 23.925 1.00 0.00 96 GLU A N 13
ATOM 24444 C CA . GLU A 1 96 ? 2.063 20.591 25.368 1.00 0.00 96 GLU A CA 13
ATOM 24445 C C . GLU A 1 96 ? 1.179 21.726 25.870 1.00 0.00 96 GLU A C 13
ATOM 24446 O O . GLU A 1 96 ? 0.946 22.703 25.156 1.00 0.00 96 GLU A O 13
ATOM 24458 N N . ALA A 1 97 ? 0.688 21.584 27.091 1.00 0.00 97 ALA A N 13
ATOM 24459 C CA . ALA A 1 97 ? -0.162 22.594 27.699 1.00 0.00 97 ALA A CA 13
ATOM 24460 C C . ALA A 1 97 ? -0.060 22.522 29.216 1.00 0.00 97 ALA A C 13
ATOM 24461 O O . ALA A 1 97 ? -1.028 22.776 29.931 1.00 0.00 97 ALA A O 13
ATOM 24468 N N . ILE A 1 98 ? 1.130 22.194 29.700 1.00 0.00 98 ILE A N 13
ATOM 24469 C CA . ILE A 1 98 ? 1.371 22.075 31.126 1.00 0.00 98 ILE A CA 13
ATOM 24470 C C . ILE A 1 98 ? 2.247 23.226 31.613 1.00 0.00 98 ILE A C 13
ATOM 24471 O O . ILE A 1 98 ? 2.081 23.718 32.729 1.00 0.00 98 ILE A O 13
ATOM 24487 N N . ASN A 1 99 ? 3.165 23.666 30.763 1.00 0.00 99 ASN A N 13
ATOM 24488 C CA . ASN A 1 99 ? 4.049 24.770 31.105 1.00 0.00 99 ASN A CA 13
ATOM 24489 C C . ASN A 1 99 ? 3.498 26.054 30.519 1.00 0.00 99 ASN A C 13
ATOM 24490 O O . ASN A 1 99 ? 3.662 27.139 31.074 1.00 0.00 99 ASN A O 13
ATOM 24501 N N . VAL A 1 100 ? 2.819 25.902 29.399 1.00 0.00 100 VAL A N 13
ATOM 24502 C CA . VAL A 1 100 ? 2.212 27.028 28.704 1.00 0.00 100 VAL A CA 13
ATOM 24503 C C . VAL A 1 100 ? 0.874 27.390 29.329 1.00 0.00 100 VAL A C 13
ATOM 24504 O O . VAL A 1 100 ? 0.410 28.521 29.214 1.00 0.00 100 VAL A O 13
ATOM 24517 N N . GLN A 1 101 ? 0.270 26.431 30.011 1.00 0.00 101 GLN A N 13
ATOM 24518 C CA . GLN A 1 101 ? -1.025 26.649 30.647 1.00 0.00 101 GLN A CA 13
ATOM 24519 C C . GLN A 1 101 ? -0.991 26.272 32.124 1.00 0.00 101 GLN A C 13
ATOM 24520 O O . GLN A 1 101 ? -0.740 27.119 32.981 1.00 0.00 101 GLN A O 13
ATOM 24534 N N . LEU A 1 102 ? -1.237 25.000 32.420 1.00 0.00 102 LEU A N 13
ATOM 24535 C CA . LEU A 1 102 ? -1.245 24.521 33.796 1.00 0.00 102 LEU A CA 13
ATOM 24536 C C . LEU A 1 102 ? -1.163 23.000 33.826 1.00 0.00 102 LEU A C 13
ATOM 24537 O O . LEU A 1 102 ? -1.058 22.360 32.783 1.00 0.00 102 LEU A O 13
ATOM 24553 N N . THR A 1 103 ? -1.224 22.428 35.019 1.00 0.00 103 THR A N 13
ATOM 24554 C CA . THR A 1 103 ? -1.148 20.985 35.187 1.00 0.00 103 THR A CA 13
ATOM 24555 C C . THR A 1 103 ? -2.443 20.289 34.760 1.00 0.00 103 THR A C 13
ATOM 24556 O O . THR A 1 103 ? -3.211 19.818 35.597 1.00 0.00 103 THR A O 13
ATOM 24567 N N . LEU A 1 104 ? -2.678 20.241 33.455 1.00 0.00 104 LEU A N 13
ATOM 24568 C CA . LEU A 1 104 ? -3.861 19.591 32.907 1.00 0.00 104 LEU A CA 13
ATOM 24569 C C . LEU A 1 104 ? -3.622 18.092 32.801 1.00 0.00 104 LEU A C 13
ATOM 24570 O O . LEU A 1 104 ? -2.559 17.659 32.349 1.00 0.00 104 LEU A O 13
ATOM 24586 N N . ASP A 1 105 ? -4.600 17.299 33.214 1.00 0.00 105 ASP A N 13
ATOM 24587 C CA . ASP A 1 105 ? -4.462 15.850 33.160 1.00 0.00 105 ASP A CA 13
ATOM 24588 C C . ASP A 1 105 ? -4.559 15.349 31.728 1.00 0.00 105 ASP A C 13
ATOM 24589 O O . ASP A 1 105 ? -5.408 15.794 30.952 1.00 0.00 105 ASP A O 13
ATOM 24598 N N . THR A 1 106 ? -3.666 14.441 31.373 1.00 0.00 106 THR A N 13
ATOM 24599 C CA . THR A 1 106 ? -3.647 13.867 30.040 1.00 0.00 106 THR A CA 13
ATOM 24600 C C . THR A 1 106 ? -3.357 12.368 30.109 1.00 0.00 106 THR A C 13
ATOM 24601 O O . THR A 1 106 ? -2.681 11.814 29.245 1.00 0.00 106 THR A O 13
ATOM 24612 N N . LYS A 1 107 ? -3.864 11.716 31.152 1.00 0.00 107 LYS A N 13
ATOM 24613 C CA . LYS A 1 107 ? -3.651 10.282 31.318 1.00 0.00 107 LYS A CA 13
ATOM 24614 C C . LYS A 1 107 ? -4.567 9.498 30.387 1.00 0.00 107 LYS A C 13
ATOM 24615 O O . LYS A 1 107 ? -4.110 8.664 29.612 1.00 0.00 107 LYS A O 13
ATOM 24634 N N . LEU A 1 108 ? -5.860 9.790 30.478 1.00 0.00 108 LEU A N 13
ATOM 24635 C CA . LEU A 1 108 ? -6.880 9.134 29.661 1.00 0.00 108 LEU A CA 13
ATOM 24636 C C . LEU A 1 108 ? -8.257 9.736 29.966 1.00 0.00 108 LEU A C 13
ATOM 24637 O O . LEU A 1 108 ? -8.929 10.228 29.062 1.00 0.00 108 LEU A O 13
ATOM 24653 N N . PRO A 1 109 ? -8.704 9.729 31.245 1.00 0.00 109 PRO A N 13
ATOM 24654 C CA . PRO A 1 109 ? -9.996 10.288 31.618 1.00 0.00 109 PRO A CA 13
ATOM 24655 C C . PRO A 1 109 ? -9.903 11.791 31.838 1.00 0.00 109 PRO A C 13
ATOM 24656 O O . PRO A 1 109 ? -9.022 12.258 32.564 1.00 0.00 109 PRO A O 13
ATOM 24667 N N . GLU A 1 110 ? -10.800 12.532 31.193 1.00 0.00 110 GLU A N 13
ATOM 24668 C CA . GLU A 1 110 ? -10.840 13.992 31.296 1.00 0.00 110 GLU A CA 13
ATOM 24669 C C . GLU A 1 110 ? -9.567 14.624 30.741 1.00 0.00 110 GLU A C 13
ATOM 24670 O O . GLU A 1 110 ? -9.186 15.726 31.130 1.00 0.00 110 GLU A O 13
ATOM 24682 N N . ALA A 1 111 ? -8.906 13.918 29.827 1.00 0.00 111 ALA A N 13
ATOM 24683 C CA . ALA A 1 111 ? -7.692 14.432 29.219 1.00 0.00 111 ALA A CA 13
ATOM 24684 C C . ALA A 1 111 ? -8.029 15.605 28.324 1.00 0.00 111 ALA A C 13
ATOM 24685 O O . ALA A 1 111 ? -8.995 15.547 27.557 1.00 0.00 111 ALA A O 13
ATOM 24692 N N . LYS A 1 112 ? -7.225 16.656 28.413 1.00 0.00 112 LYS A N 13
ATOM 24693 C CA . LYS A 1 112 ? -7.448 17.856 27.628 1.00 0.00 112 LYS A CA 13
ATOM 24694 C C . LYS A 1 112 ? -8.790 18.466 28.045 1.00 0.00 112 LYS A C 13
ATOM 24695 O O . LYS A 1 112 ? -9.733 18.553 27.255 1.00 0.00 112 LYS A O 13
ATOM 24714 N N . GLU A 1 113 ? -8.852 18.851 29.316 1.00 0.00 113 GLU A N 13
ATOM 24715 C CA . GLU A 1 113 ? -10.050 19.422 29.925 1.00 0.00 113 GLU A CA 13
ATOM 24716 C C . GLU A 1 113 ? -10.628 20.591 29.133 1.00 0.00 113 GLU A C 13
ATOM 24717 O O . GLU A 1 113 ? -10.120 21.710 29.188 1.00 0.00 113 GLU A O 13
ATOM 24729 N N . LEU A 1 114 ? -11.703 20.324 28.408 1.00 0.00 114 LEU A N 13
ATOM 24730 C CA . LEU A 1 114 ? -12.377 21.352 27.632 1.00 0.00 114 LEU A CA 13
ATOM 24731 C C . LEU A 1 114 ? -13.733 21.659 28.257 1.00 0.00 114 LEU A C 13
ATOM 24732 O O . LEU A 1 114 ? -14.594 22.286 27.640 1.00 0.00 114 LEU A O 13
ATOM 24748 N N . HIS A 1 115 ? -13.907 21.224 29.504 1.00 0.00 115 HIS A N 13
ATOM 24749 C CA . HIS A 1 115 ? -15.161 21.436 30.227 1.00 0.00 115 HIS A CA 13
ATOM 24750 C C . HIS A 1 115 ? -15.268 22.874 30.755 1.00 0.00 115 HIS A C 13
ATOM 24751 O O . HIS A 1 115 ? -15.480 23.106 31.945 1.00 0.00 115 HIS A O 13
ATOM 24766 N N . HIS A 1 116 ? -15.126 23.837 29.853 1.00 0.00 116 HIS A N 13
ATOM 24767 C CA . HIS A 1 116 ? -15.206 25.249 30.215 1.00 0.00 116 HIS A CA 13
ATOM 24768 C C . HIS A 1 116 ? -16.575 25.819 29.846 1.00 0.00 116 HIS A C 13
ATOM 24769 O O . HIS A 1 116 ? -16.917 26.942 30.217 1.00 0.00 116 HIS A O 13
ATOM 24784 N N . HIS A 1 117 ? -17.357 25.034 29.118 1.00 0.00 117 HIS A N 13
ATOM 24785 C CA . HIS A 1 117 ? -18.689 25.451 28.695 1.00 0.00 117 HIS A CA 13
ATOM 24786 C C . HIS A 1 117 ? -19.695 25.217 29.823 1.00 0.00 117 HIS A C 13
ATOM 24787 O O . HIS A 1 117 ? -20.479 24.270 29.782 1.00 0.00 117 HIS A O 13
ATOM 24802 N N . HIS A 1 118 ? -19.663 26.077 30.835 1.00 0.00 118 HIS A N 13
ATOM 24803 C CA . HIS A 1 118 ? -20.567 25.939 31.972 1.00 0.00 118 HIS A CA 13
ATOM 24804 C C . HIS A 1 118 ? -21.309 27.243 32.270 1.00 0.00 118 HIS A C 13
ATOM 24805 O O . HIS A 1 118 ? -21.956 27.370 33.310 1.00 0.00 118 HIS A O 13
ATOM 24820 N N . HIS A 1 119 ? -21.208 28.207 31.361 1.00 0.00 119 HIS A N 13
ATOM 24821 C CA . HIS A 1 119 ? -21.878 29.498 31.526 1.00 0.00 119 HIS A CA 13
ATOM 24822 C C . HIS A 1 119 ? -21.776 30.306 30.238 1.00 0.00 119 HIS A C 13
ATOM 24823 O O . HIS A 1 119 ? -21.525 31.513 30.261 1.00 0.00 119 HIS A O 13
ATOM 24838 N N . HIS A 1 120 ? -21.975 29.623 29.122 1.00 0.00 120 HIS A N 13
ATOM 24839 C CA . HIS A 1 120 ? -21.904 30.230 27.804 1.00 0.00 120 HIS A CA 13
ATOM 24840 C C . HIS A 1 120 ? -22.299 29.181 26.778 1.00 0.00 120 HIS A C 13
ATOM 24841 O O . HIS A 1 120 ? -21.925 29.310 25.593 1.00 0.00 120 HIS A O 13
ATOM 24857 N N . MET A 1 1 ? 2.671 14.474 4.434 1.00 0.00 1 MET A N 14
ATOM 24858 C CA . MET A 1 1 ? 1.939 15.020 3.272 1.00 0.00 1 MET A CA 14
ATOM 24859 C C . MET A 1 1 ? 0.537 14.427 3.215 1.00 0.00 1 MET A C 14
ATOM 24860 O O . MET A 1 1 ? 0.307 13.306 3.680 1.00 0.00 1 MET A O 14
ATOM 24876 N N . GLN A 1 2 ? -0.395 15.179 2.650 1.00 0.00 2 GLN A N 14
ATOM 24877 C CA . GLN A 1 2 ? -1.772 14.725 2.529 1.00 0.00 2 GLN A CA 14
ATOM 24878 C C . GLN A 1 2 ? -1.959 13.984 1.217 1.00 0.00 2 GLN A C 14
ATOM 24879 O O . GLN A 1 2 ? -1.460 14.416 0.178 1.00 0.00 2 GLN A O 14
ATOM 24893 N N . ILE A 1 3 ? -2.654 12.861 1.270 1.00 0.00 3 ILE A N 14
ATOM 24894 C CA . ILE A 1 3 ? -2.915 12.076 0.080 1.00 0.00 3 ILE A CA 14
ATOM 24895 C C . ILE A 1 3 ? -4.404 11.792 -0.028 1.00 0.00 3 ILE A C 14
ATOM 24896 O O . ILE A 1 3 ? -4.976 11.122 0.827 1.00 0.00 3 ILE A O 14
ATOM 24912 N N . TYR A 1 4 ? -5.030 12.307 -1.070 1.00 0.00 4 TYR A N 14
ATOM 24913 C CA . TYR A 1 4 ? -6.456 12.107 -1.269 1.00 0.00 4 TYR A CA 14
ATOM 24914 C C . TYR A 1 4 ? -6.707 11.068 -2.355 1.00 0.00 4 TYR A C 14
ATOM 24915 O O . TYR A 1 4 ? -6.085 11.100 -3.422 1.00 0.00 4 TYR A O 14
ATOM 24933 N N . THR A 1 5 ? -7.615 10.148 -2.073 1.00 0.00 5 THR A N 14
ATOM 24934 C CA . THR A 1 5 ? -7.960 9.093 -3.009 1.00 0.00 5 THR A CA 14
ATOM 24935 C C . THR A 1 5 ? -9.466 9.059 -3.247 1.00 0.00 5 THR A C 14
ATOM 24936 O O . THR A 1 5 ? -10.250 9.243 -2.320 1.00 0.00 5 THR A O 14
ATOM 24947 N N . SER A 1 6 ? -9.867 8.839 -4.487 1.00 0.00 6 SER A N 14
ATOM 24948 C CA . SER A 1 6 ? -11.277 8.763 -4.824 1.00 0.00 6 SER A CA 14
ATOM 24949 C C . SER A 1 6 ? -11.523 7.551 -5.710 1.00 0.00 6 SER A C 14
ATOM 24950 O O . SER A 1 6 ? -11.512 7.647 -6.938 1.00 0.00 6 SER A O 14
ATOM 24958 N N . GLU A 1 7 ? -11.758 6.415 -5.071 1.00 0.00 7 GLU A N 14
ATOM 24959 C CA . GLU A 1 7 ? -11.992 5.158 -5.776 1.00 0.00 7 GLU A CA 14
ATOM 24960 C C . GLU A 1 7 ? -13.305 5.201 -6.551 1.00 0.00 7 GLU A C 14
ATOM 24961 O O . GLU A 1 7 ? -13.486 4.479 -7.527 1.00 0.00 7 GLU A O 14
ATOM 24973 N N . LYS A 1 8 ? -14.216 6.061 -6.109 1.00 0.00 8 LYS A N 14
ATOM 24974 C CA . LYS A 1 8 ? -15.503 6.217 -6.772 1.00 0.00 8 LYS A CA 14
ATOM 24975 C C . LYS A 1 8 ? -15.350 7.064 -8.025 1.00 0.00 8 LYS A C 14
ATOM 24976 O O . LYS A 1 8 ? -16.240 7.118 -8.871 1.00 0.00 8 LYS A O 14
ATOM 24995 N N . ARG A 1 9 ? -14.222 7.748 -8.112 1.00 0.00 9 ARG A N 14
ATOM 24996 C CA . ARG A 1 9 ? -13.920 8.592 -9.257 1.00 0.00 9 ARG A CA 14
ATOM 24997 C C . ARG A 1 9 ? -13.007 7.849 -10.225 1.00 0.00 9 ARG A C 14
ATOM 24998 O O . ARG A 1 9 ? -13.181 7.929 -11.440 1.00 0.00 9 ARG A O 14
ATOM 25019 N N . GLY A 1 10 ? -12.034 7.133 -9.668 1.00 0.00 10 GLY A N 14
ATOM 25020 C CA . GLY A 1 10 ? -11.107 6.360 -10.473 1.00 0.00 10 GLY A CA 14
ATOM 25021 C C . GLY A 1 10 ? -10.243 7.216 -11.381 1.00 0.00 10 GLY A C 14
ATOM 25022 O O . GLY A 1 10 ? -10.021 6.873 -12.543 1.00 0.00 10 GLY A O 14
ATOM 25026 N N . SER A 1 11 ? -9.740 8.321 -10.854 1.00 0.00 11 SER A N 14
ATOM 25027 C CA . SER A 1 11 ? -8.908 9.212 -11.640 1.00 0.00 11 SER A CA 14
ATOM 25028 C C . SER A 1 11 ? -7.459 8.730 -11.694 1.00 0.00 11 SER A C 14
ATOM 25029 O O . SER A 1 11 ? -6.694 8.924 -10.750 1.00 0.00 11 SER A O 14
ATOM 25037 N N . ASP A 1 12 ? -7.091 8.089 -12.796 1.00 0.00 12 ASP A N 14
ATOM 25038 C CA . ASP A 1 12 ? -5.722 7.619 -12.980 1.00 0.00 12 ASP A CA 14
ATOM 25039 C C . ASP A 1 12 ? -4.866 8.740 -13.550 1.00 0.00 12 ASP A C 14
ATOM 25040 O O . ASP A 1 12 ? -3.804 9.072 -13.026 1.00 0.00 12 ASP A O 14
ATOM 25049 N N . THR A 1 13 ? -5.375 9.338 -14.622 1.00 0.00 13 THR A N 14
ATOM 25050 C CA . THR A 1 13 ? -4.701 10.423 -15.322 1.00 0.00 13 THR A CA 14
ATOM 25051 C C . THR A 1 13 ? -4.948 11.771 -14.643 1.00 0.00 13 THR A C 14
ATOM 25052 O O . THR A 1 13 ? -4.466 12.812 -15.101 1.00 0.00 13 THR A O 14
ATOM 25063 N N . ALA A 1 14 ? -5.723 11.748 -13.568 1.00 0.00 14 ALA A N 14
ATOM 25064 C CA . ALA A 1 14 ? -6.042 12.957 -12.819 1.00 0.00 14 ALA A CA 14
ATOM 25065 C C . ALA A 1 14 ? -5.744 12.759 -11.342 1.00 0.00 14 ALA A C 14
ATOM 25066 O O . ALA A 1 14 ? -6.212 13.512 -10.495 1.00 0.00 14 ALA A O 14
ATOM 25073 N N . GLY A 1 15 ? -4.968 11.735 -11.046 1.00 0.00 15 GLY A N 14
ATOM 25074 C CA . GLY A 1 15 ? -4.636 11.429 -9.679 1.00 0.00 15 GLY A CA 14
ATOM 25075 C C . GLY A 1 15 ? -3.247 11.872 -9.294 1.00 0.00 15 GLY A C 14
ATOM 25076 O O . GLY A 1 15 ? -2.258 11.247 -9.676 1.00 0.00 15 GLY A O 14
ATOM 25080 N N . ASN A 1 16 ? -3.163 12.959 -8.548 1.00 0.00 16 ASN A N 14
ATOM 25081 C CA . ASN A 1 16 ? -1.879 13.459 -8.082 1.00 0.00 16 ASN A CA 14
ATOM 25082 C C . ASN A 1 16 ? -1.734 13.152 -6.598 1.00 0.00 16 ASN A C 14
ATOM 25083 O O . ASN A 1 16 ? -0.627 13.061 -6.058 1.00 0.00 16 ASN A O 14
ATOM 25094 N N . GLY A 1 17 ? -2.875 12.967 -5.952 1.00 0.00 17 GLY A N 14
ATOM 25095 C CA . GLY A 1 17 ? -2.899 12.683 -4.535 1.00 0.00 17 GLY A CA 14
ATOM 25096 C C . GLY A 1 17 ? -3.336 13.888 -3.737 1.00 0.00 17 GLY A C 14
ATOM 25097 O O . GLY A 1 17 ? -3.221 13.907 -2.515 1.00 0.00 17 GLY A O 14
ATOM 25101 N N . THR A 1 18 ? -3.848 14.888 -4.436 1.00 0.00 18 THR A N 14
ATOM 25102 C CA . THR A 1 18 ? -4.312 16.113 -3.807 1.00 0.00 18 THR A CA 14
ATOM 25103 C C . THR A 1 18 ? -5.840 16.190 -3.856 1.00 0.00 18 THR A C 14
ATOM 25104 O O . THR A 1 18 ? -6.495 15.187 -4.143 1.00 0.00 18 THR A O 14
ATOM 25115 N N . GLU A 1 19 ? -6.412 17.362 -3.589 1.00 0.00 19 GLU A N 14
ATOM 25116 C CA . GLU A 1 19 ? -7.866 17.503 -3.575 1.00 0.00 19 GLU A CA 14
ATOM 25117 C C . GLU A 1 19 ? -8.436 17.683 -4.976 1.00 0.00 19 GLU A C 14
ATOM 25118 O O . GLU A 1 19 ? -9.383 16.998 -5.361 1.00 0.00 19 GLU A O 14
ATOM 25130 N N . GLU A 1 20 ? -7.861 18.601 -5.733 1.00 0.00 20 GLU A N 14
ATOM 25131 C CA . GLU A 1 20 ? -8.307 18.864 -7.095 1.00 0.00 20 GLU A CA 14
ATOM 25132 C C . GLU A 1 20 ? -7.919 17.701 -8.013 1.00 0.00 20 GLU A C 14
ATOM 25133 O O . GLU A 1 20 ? -8.560 17.456 -9.036 1.00 0.00 20 GLU A O 14
ATOM 25145 N N . ALA A 1 21 ? -6.868 16.988 -7.622 1.00 0.00 21 ALA A N 14
ATOM 25146 C CA . ALA A 1 21 ? -6.382 15.835 -8.367 1.00 0.00 21 ALA A CA 14
ATOM 25147 C C . ALA A 1 21 ? -6.321 14.614 -7.452 1.00 0.00 21 ALA A C 14
ATOM 25148 O O . ALA A 1 21 ? -5.259 14.276 -6.913 1.00 0.00 21 ALA A O 14
ATOM 25155 N N . PRO A 1 22 ? -7.455 13.921 -7.287 1.00 0.00 22 PRO A N 14
ATOM 25156 C CA . PRO A 1 22 ? -7.558 12.757 -6.418 1.00 0.00 22 PRO A CA 14
ATOM 25157 C C . PRO A 1 22 ? -7.137 11.469 -7.115 1.00 0.00 22 PRO A C 14
ATOM 25158 O O . PRO A 1 22 ? -7.469 11.236 -8.277 1.00 0.00 22 PRO A O 14
ATOM 25169 N N . LEU A 1 23 ? -6.408 10.633 -6.393 1.00 0.00 23 LEU A N 14
ATOM 25170 C CA . LEU A 1 23 ? -5.926 9.365 -6.934 1.00 0.00 23 LEU A CA 14
ATOM 25171 C C . LEU A 1 23 ? -7.063 8.377 -7.176 1.00 0.00 23 LEU A C 14
ATOM 25172 O O . LEU A 1 23 ? -8.143 8.501 -6.598 1.00 0.00 23 LEU A O 14
ATOM 25188 N N . LYS A 1 24 ? -6.796 7.388 -8.021 1.00 0.00 24 LYS A N 14
ATOM 25189 C CA . LYS A 1 24 ? -7.780 6.368 -8.363 1.00 0.00 24 LYS A CA 14
ATOM 25190 C C . LYS A 1 24 ? -8.051 5.435 -7.189 1.00 0.00 24 LYS A C 14
ATOM 25191 O O . LYS A 1 24 ? -9.179 5.330 -6.725 1.00 0.00 24 LYS A O 14
ATOM 25210 N N . THR A 1 25 ? -7.017 4.766 -6.704 1.00 0.00 25 THR A N 14
ATOM 25211 C CA . THR A 1 25 ? -7.181 3.833 -5.604 1.00 0.00 25 THR A CA 14
ATOM 25212 C C . THR A 1 25 ? -6.148 4.063 -4.508 1.00 0.00 25 THR A C 14
ATOM 25213 O O . THR A 1 25 ? -5.150 4.758 -4.717 1.00 0.00 25 THR A O 14
ATOM 25224 N N . VAL A 1 26 ? -6.389 3.457 -3.347 1.00 0.00 26 VAL A N 14
ATOM 25225 C CA . VAL A 1 26 ? -5.495 3.574 -2.195 1.00 0.00 26 VAL A CA 14
ATOM 25226 C C . VAL A 1 26 ? -4.087 3.057 -2.519 1.00 0.00 26 VAL A C 14
ATOM 25227 O O . VAL A 1 26 ? -3.107 3.467 -1.899 1.00 0.00 26 VAL A O 14
ATOM 25240 N N . LEU A 1 27 ? -3.985 2.174 -3.507 1.00 0.00 27 LEU A N 14
ATOM 25241 C CA . LEU A 1 27 ? -2.694 1.626 -3.907 1.00 0.00 27 LEU A CA 14
ATOM 25242 C C . LEU A 1 27 ? -1.787 2.749 -4.403 1.00 0.00 27 LEU A C 14
ATOM 25243 O O . LEU A 1 27 ? -0.581 2.756 -4.158 1.00 0.00 27 LEU A O 14
ATOM 25259 N N . GLN A 1 28 ? -2.397 3.725 -5.063 1.00 0.00 28 GLN A N 14
ATOM 25260 C CA . GLN A 1 28 ? -1.680 4.866 -5.603 1.00 0.00 28 GLN A CA 14
ATOM 25261 C C . GLN A 1 28 ? -1.304 5.840 -4.496 1.00 0.00 28 GLN A C 14
ATOM 25262 O O . GLN A 1 28 ? -0.479 6.729 -4.684 1.00 0.00 28 GLN A O 14
ATOM 25276 N N . ALA A 1 29 ? -1.934 5.694 -3.350 1.00 0.00 29 ALA A N 14
ATOM 25277 C CA . ALA A 1 29 ? -1.630 6.551 -2.224 1.00 0.00 29 ALA A CA 14
ATOM 25278 C C . ALA A 1 29 ? -0.309 6.125 -1.598 1.00 0.00 29 ALA A C 14
ATOM 25279 O O . ALA A 1 29 ? 0.390 6.928 -0.984 1.00 0.00 29 ALA A O 14
ATOM 25286 N N . ILE A 1 30 ? 0.040 4.859 -1.791 1.00 0.00 30 ILE A N 14
ATOM 25287 C CA . ILE A 1 30 ? 1.271 4.318 -1.237 1.00 0.00 30 ILE A CA 14
ATOM 25288 C C . ILE A 1 30 ? 2.444 4.469 -2.202 1.00 0.00 30 ILE A C 14
ATOM 25289 O O . ILE A 1 30 ? 3.594 4.558 -1.771 1.00 0.00 30 ILE A O 14
ATOM 25305 N N . VAL A 1 31 ? 2.160 4.515 -3.501 1.00 0.00 31 VAL A N 14
ATOM 25306 C CA . VAL A 1 31 ? 3.216 4.663 -4.507 1.00 0.00 31 VAL A CA 14
ATOM 25307 C C . VAL A 1 31 ? 3.945 5.992 -4.326 1.00 0.00 31 VAL A C 14
ATOM 25308 O O . VAL A 1 31 ? 5.117 6.124 -4.661 1.00 0.00 31 VAL A O 14
ATOM 25321 N N . LYS A 1 32 ? 3.231 6.967 -3.779 1.00 0.00 32 LYS A N 14
ATOM 25322 C CA . LYS A 1 32 ? 3.790 8.290 -3.525 1.00 0.00 32 LYS A CA 14
ATOM 25323 C C . LYS A 1 32 ? 4.721 8.264 -2.318 1.00 0.00 32 LYS A C 14
ATOM 25324 O O . LYS A 1 32 ? 5.489 9.197 -2.097 1.00 0.00 32 LYS A O 14
ATOM 25343 N N . LEU A 1 33 ? 4.639 7.193 -1.542 1.00 0.00 33 LEU A N 14
ATOM 25344 C CA . LEU A 1 33 ? 5.453 7.048 -0.345 1.00 0.00 33 LEU A CA 14
ATOM 25345 C C . LEU A 1 33 ? 6.561 6.017 -0.536 1.00 0.00 33 LEU A C 14
ATOM 25346 O O . LEU A 1 33 ? 7.438 5.885 0.316 1.00 0.00 33 LEU A O 14
ATOM 25362 N N . ASP A 1 34 ? 6.503 5.274 -1.646 1.00 0.00 34 ASP A N 14
ATOM 25363 C CA . ASP A 1 34 ? 7.498 4.235 -1.945 1.00 0.00 34 ASP A CA 14
ATOM 25364 C C . ASP A 1 34 ? 7.446 3.150 -0.862 1.00 0.00 34 ASP A C 14
ATOM 25365 O O . ASP A 1 34 ? 8.416 2.449 -0.591 1.00 0.00 34 ASP A O 14
ATOM 25374 N N . GLY A 1 35 ? 6.277 3.015 -0.242 1.00 0.00 35 GLY A N 14
ATOM 25375 C CA . GLY A 1 35 ? 6.104 2.040 0.820 1.00 0.00 35 GLY A CA 14
ATOM 25376 C C . GLY A 1 35 ? 6.655 2.541 2.144 1.00 0.00 35 GLY A C 14
ATOM 25377 O O . GLY A 1 35 ? 6.576 1.855 3.164 1.00 0.00 35 GLY A O 14
ATOM 25381 N N . LYS A 1 36 ? 7.214 3.742 2.123 1.00 0.00 36 LYS A N 14
ATOM 25382 C CA . LYS A 1 36 ? 7.784 4.356 3.310 1.00 0.00 36 LYS A CA 14
ATOM 25383 C C . LYS A 1 36 ? 6.797 5.359 3.893 1.00 0.00 36 LYS A C 14
ATOM 25384 O O . LYS A 1 36 ? 6.650 6.469 3.384 1.00 0.00 36 LYS A O 14
ATOM 25403 N N . ILE A 1 37 ? 6.113 4.954 4.951 1.00 0.00 37 ILE A N 14
ATOM 25404 C CA . ILE A 1 37 ? 5.123 5.806 5.597 1.00 0.00 37 ILE A CA 14
ATOM 25405 C C . ILE A 1 37 ? 5.798 6.826 6.506 1.00 0.00 37 ILE A C 14
ATOM 25406 O O . ILE A 1 37 ? 6.559 6.460 7.404 1.00 0.00 37 ILE A O 14
ATOM 25422 N N . GLU A 1 38 ? 5.519 8.100 6.270 1.00 0.00 38 GLU A N 14
ATOM 25423 C CA . GLU A 1 38 ? 6.099 9.163 7.072 1.00 0.00 38 GLU A CA 14
ATOM 25424 C C . GLU A 1 38 ? 5.180 9.501 8.239 1.00 0.00 38 GLU A C 14
ATOM 25425 O O . GLU A 1 38 ? 4.062 8.996 8.332 1.00 0.00 38 GLU A O 14
ATOM 25437 N N . ALA A 1 39 ? 5.651 10.372 9.115 1.00 0.00 39 ALA A N 14
ATOM 25438 C CA . ALA A 1 39 ? 4.883 10.775 10.284 1.00 0.00 39 ALA A CA 14
ATOM 25439 C C . ALA A 1 39 ? 3.746 11.710 9.898 1.00 0.00 39 ALA A C 14
ATOM 25440 O O . ALA A 1 39 ? 2.778 11.868 10.642 1.00 0.00 39 ALA A O 14
ATOM 25447 N N . ASP A 1 40 ? 3.867 12.325 8.733 1.00 0.00 40 ASP A N 14
ATOM 25448 C CA . ASP A 1 40 ? 2.855 13.253 8.255 1.00 0.00 40 ASP A CA 14
ATOM 25449 C C . ASP A 1 40 ? 1.964 12.594 7.200 1.00 0.00 40 ASP A C 14
ATOM 25450 O O . ASP 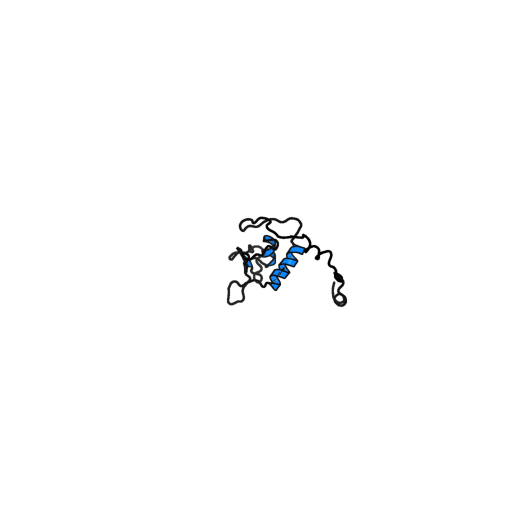A 1 40 ? 1.211 13.269 6.499 1.00 0.00 40 ASP A O 14
ATOM 25459 N N . THR A 1 41 ? 2.051 11.271 7.065 1.00 0.00 41 THR A N 14
ATOM 25460 C CA . THR A 1 41 ? 1.226 10.572 6.089 1.00 0.00 41 THR A CA 14
ATOM 25461 C C . THR A 1 41 ? -0.239 10.561 6.514 1.00 0.00 41 THR A C 14
ATOM 25462 O O . THR A 1 41 ? -0.599 9.983 7.539 1.00 0.00 41 THR A O 14
ATOM 25473 N N . ARG A 1 42 ? -1.073 11.209 5.722 1.00 0.00 42 ARG A N 14
ATOM 25474 C CA . ARG A 1 42 ? -2.501 11.249 5.982 1.00 0.00 42 ARG A CA 14
ATOM 25475 C C . ARG A 1 42 ? -3.241 10.974 4.689 1.00 0.00 42 ARG A C 14
ATOM 25476 O O . ARG A 1 42 ? -3.247 11.805 3.779 1.00 0.00 42 ARG A O 14
ATOM 25497 N N . ILE A 1 43 ? -3.847 9.804 4.603 1.00 0.00 43 ILE A N 14
ATOM 25498 C CA . ILE A 1 43 ? -4.575 9.421 3.412 1.00 0.00 43 ILE A CA 14
ATOM 25499 C C . ILE A 1 43 ? -6.069 9.587 3.623 1.00 0.00 43 ILE A C 14
ATOM 25500 O O . ILE A 1 43 ? -6.642 9.061 4.580 1.00 0.00 43 ILE A O 14
ATOM 25516 N N . TRP A 1 44 ? -6.681 10.331 2.727 1.00 0.00 44 TRP A N 14
ATOM 25517 C CA . TRP A 1 44 ? -8.101 10.595 2.783 1.00 0.00 44 TRP A CA 14
ATOM 25518 C C . TRP A 1 44 ? -8.792 9.893 1.627 1.00 0.00 44 TRP A C 14
ATOM 25519 O O . TRP A 1 44 ? -8.213 9.739 0.549 1.00 0.00 44 TRP A O 14
ATOM 25540 N N . VAL A 1 45 ? -10.021 9.468 1.846 1.00 0.00 45 VAL A N 14
ATOM 25541 C CA . VAL A 1 45 ? -10.775 8.771 0.819 1.00 0.00 45 VAL A CA 14
ATOM 25542 C C . VAL A 1 45 ? -11.885 9.647 0.252 1.00 0.00 45 VAL A C 14
ATOM 25543 O O . VAL A 1 45 ? -11.997 10.822 0.601 1.00 0.00 45 VAL A O 14
ATOM 25556 N N . ASP A 1 46 ? -12.695 9.044 -0.614 1.00 0.00 46 ASP A N 14
ATOM 25557 C CA . ASP A 1 46 ? -13.812 9.715 -1.282 1.00 0.00 46 ASP A CA 14
ATOM 25558 C C . ASP A 1 46 ? -14.706 10.471 -0.299 1.00 0.00 46 ASP A C 14
ATOM 25559 O O . ASP A 1 46 ? -15.101 11.605 -0.555 1.00 0.00 46 ASP A O 14
ATOM 25568 N N . GLY A 1 47 ? -15.002 9.843 0.831 1.00 0.00 47 GLY A N 14
ATOM 25569 C CA . GLY A 1 47 ? -15.851 10.463 1.828 1.00 0.00 47 GLY A CA 14
ATOM 25570 C C . GLY A 1 47 ? -16.974 9.541 2.259 1.00 0.00 47 GLY A C 14
ATOM 25571 O O . GLY A 1 47 ? -17.688 8.994 1.419 1.00 0.00 47 GLY A O 14
ATOM 25575 N N . THR A 1 48 ? -17.110 9.326 3.559 1.00 0.00 48 THR A N 14
ATOM 25576 C CA . THR A 1 48 ? -18.157 8.461 4.080 1.00 0.00 48 THR A CA 14
ATOM 25577 C C . THR A 1 48 ? -18.601 8.932 5.465 1.00 0.00 48 THR A C 14
ATOM 25578 O O . THR A 1 48 ? -19.088 8.148 6.280 1.00 0.00 48 THR A O 14
ATOM 25589 N N . GLY A 1 49 ? -18.450 10.225 5.718 1.00 0.00 49 GLY A N 14
ATOM 25590 C CA . GLY A 1 49 ? -18.825 10.769 7.004 1.00 0.00 49 GLY A CA 14
ATOM 25591 C C . GLY A 1 49 ? -19.453 12.141 6.898 1.00 0.00 49 GLY A C 14
ATOM 25592 O O . GLY A 1 49 ? -20.170 12.430 5.941 1.00 0.00 49 GLY A O 14
ATOM 25596 N N . ASP A 1 50 ? -19.173 12.980 7.886 1.00 0.00 50 ASP A N 14
ATOM 25597 C CA . ASP A 1 50 ? -19.711 14.340 7.936 1.00 0.00 50 ASP A CA 14
ATOM 25598 C C . ASP A 1 50 ? -19.009 15.242 6.937 1.00 0.00 50 ASP A C 14
ATOM 25599 O O . ASP A 1 50 ? -19.637 16.019 6.219 1.00 0.00 50 ASP A O 14
ATOM 25608 N N . GLU A 1 51 ? -17.697 15.107 6.893 1.00 0.00 51 GLU A N 14
ATOM 25609 C CA . GLU A 1 51 ? -16.870 15.923 6.028 1.00 0.00 51 GLU A CA 14
ATOM 25610 C C . GLU A 1 51 ? -16.807 15.394 4.607 1.00 0.00 51 GLU A C 14
ATOM 25611 O O . GLU A 1 51 ? -17.223 14.267 4.327 1.00 0.00 51 GLU A O 14
ATOM 25623 N N . MET A 1 52 ? -16.273 16.225 3.719 1.00 0.00 52 MET A N 14
ATOM 25624 C CA . MET A 1 52 ? -16.135 15.872 2.313 1.00 0.00 52 MET A CA 14
ATOM 25625 C C . MET A 1 52 ? -15.209 14.674 2.154 1.00 0.00 52 MET A C 14
ATOM 25626 O O . MET A 1 52 ? -15.547 13.694 1.499 1.00 0.00 52 MET A O 14
ATOM 25640 N N . TRP A 1 53 ? -14.046 14.755 2.779 1.00 0.00 53 TRP A N 14
ATOM 25641 C CA . TRP A 1 53 ? -13.066 13.688 2.706 1.00 0.00 53 TRP A CA 14
ATOM 25642 C C . TRP A 1 53 ? -13.021 12.934 4.021 1.00 0.00 53 TRP A C 14
ATOM 25643 O O . TRP A 1 53 ? -13.120 13.532 5.093 1.00 0.00 53 TRP A O 14
ATOM 25664 N N . ASP A 1 54 ? -12.878 11.625 3.937 1.00 0.00 54 ASP A N 14
ATOM 25665 C CA . ASP A 1 54 ? -12.813 10.795 5.129 1.00 0.00 54 ASP A CA 14
ATOM 25666 C C . ASP A 1 54 ? -11.427 10.190 5.252 1.00 0.00 54 ASP A C 14
ATOM 25667 O O . ASP A 1 54 ? -10.603 10.338 4.352 1.00 0.00 54 ASP A O 14
ATOM 25676 N N . VAL A 1 55 ? -11.173 9.498 6.345 1.00 0.00 55 VAL A N 14
ATOM 25677 C CA . VAL A 1 55 ? -9.872 8.888 6.572 1.00 0.00 55 VAL A CA 14
ATOM 25678 C C . VAL A 1 55 ? -9.845 7.469 6.014 1.00 0.00 55 VAL A C 14
ATOM 25679 O O . VAL A 1 55 ? -10.846 6.754 6.062 1.00 0.00 55 VAL A O 14
ATOM 25692 N N . VAL A 1 56 ? -8.703 7.074 5.462 1.00 0.00 56 VAL A N 14
ATOM 25693 C CA . VAL A 1 56 ? -8.554 5.738 4.907 1.00 0.00 56 VAL A CA 14
ATOM 25694 C C . VAL A 1 56 ? -8.711 4.688 6.003 1.00 0.00 56 VAL A C 14
ATOM 25695 O O . VAL A 1 56 ? -8.176 4.827 7.104 1.00 0.00 56 VAL A O 14
ATOM 25708 N N . SER A 1 57 ? -9.468 3.653 5.698 1.00 0.00 57 SER A N 14
ATOM 25709 C CA . SER A 1 57 ? -9.706 2.584 6.647 1.00 0.00 57 SER A CA 14
ATOM 25710 C C . SER A 1 57 ? -8.421 1.801 6.900 1.00 0.00 57 SER A C 14
ATOM 25711 O O . SER A 1 57 ? -7.696 1.462 5.964 1.00 0.00 57 SER A O 14
ATOM 25719 N N . LYS A 1 58 ? -8.160 1.499 8.169 1.00 0.00 58 LYS A N 14
ATOM 25720 C CA . LYS A 1 58 ? -6.962 0.759 8.553 1.00 0.00 58 LYS A CA 14
ATOM 25721 C C . LYS A 1 58 ? -6.957 -0.637 7.938 1.00 0.00 58 LYS A C 14
ATOM 25722 O O . LYS A 1 58 ? -5.898 -1.194 7.657 1.00 0.00 58 LYS A O 14
ATOM 25741 N N . SER A 1 59 ? -8.143 -1.190 7.730 1.00 0.00 59 SER A N 14
ATOM 25742 C CA . SER A 1 59 ? -8.282 -2.509 7.140 1.00 0.00 59 SER A CA 14
ATOM 25743 C C . SER A 1 59 ? -7.969 -2.457 5.645 1.00 0.00 59 SER A C 14
ATOM 25744 O O . SER A 1 59 ? -7.436 -3.406 5.071 1.00 0.00 59 SER A O 14
ATOM 25752 N N . LYS A 1 60 ? -8.285 -1.321 5.031 1.00 0.00 60 LYS A N 14
ATOM 25753 C CA . LYS A 1 60 ? -8.047 -1.118 3.611 1.00 0.00 60 LYS A CA 14
ATOM 25754 C C . LYS A 1 60 ? -6.571 -0.829 3.368 1.00 0.00 60 LYS A C 14
ATOM 25755 O O . LYS A 1 60 ? -5.972 -1.344 2.424 1.00 0.00 60 LYS A O 14
ATOM 25774 N N . LEU A 1 61 ? -5.993 -0.012 4.239 1.00 0.00 61 LEU A N 14
ATOM 25775 C CA . LEU A 1 61 ? -4.588 0.354 4.135 1.00 0.00 61 LEU A CA 14
ATOM 25776 C C . LEU A 1 61 ? -3.700 -0.879 4.273 1.00 0.00 61 LEU A C 14
ATOM 25777 O O . LEU A 1 61 ? -2.787 -1.087 3.475 1.00 0.00 61 LEU A O 14
ATOM 25793 N N . LYS A 1 62 ? -3.995 -1.711 5.270 1.00 0.00 62 LYS A N 14
ATOM 25794 C CA . LYS A 1 62 ? -3.217 -2.924 5.512 1.00 0.00 62 LYS A CA 14
ATOM 25795 C C . LYS A 1 62 ? -3.408 -3.930 4.385 1.00 0.00 62 LYS A C 14
ATOM 25796 O O . LYS A 1 62 ? -2.573 -4.819 4.180 1.00 0.00 62 LYS A O 14
ATOM 25815 N N . LYS A 1 63 ? -4.517 -3.807 3.671 1.00 0.00 63 LYS A N 14
ATOM 25816 C CA . LYS A 1 63 ? -4.798 -4.677 2.546 1.00 0.00 63 LYS A CA 14
ATOM 25817 C C . LYS A 1 63 ? -3.951 -4.239 1.359 1.00 0.00 63 LYS A C 14
ATOM 25818 O O . LYS A 1 63 ? -3.310 -5.060 0.698 1.00 0.00 63 LYS A O 14
ATOM 25837 N N . ALA A 1 64 ? -3.930 -2.931 1.129 1.00 0.00 64 ALA A N 14
ATOM 25838 C CA . ALA A 1 64 ? -3.164 -2.347 0.040 1.00 0.00 64 ALA A CA 14
ATOM 25839 C C . ALA A 1 64 ? -1.668 -2.519 0.274 1.00 0.00 64 ALA A C 14
ATOM 25840 O O . ALA A 1 64 ? -0.894 -2.602 -0.675 1.00 0.00 64 ALA A O 14
ATOM 25847 N N . THR A 1 65 ? -1.268 -2.576 1.545 1.00 0.00 65 THR A N 14
ATOM 25848 C CA . THR A 1 65 ? 0.136 -2.762 1.900 1.00 0.00 65 THR A CA 14
ATOM 25849 C C . THR A 1 65 ? 0.685 -4.030 1.249 1.00 0.00 65 THR A C 14
ATOM 25850 O O . THR A 1 65 ? 1.832 -4.076 0.798 1.00 0.00 65 THR A O 14
ATOM 25861 N N . LYS A 1 66 ? -0.159 -5.050 1.189 1.00 0.00 66 LYS A N 14
ATOM 25862 C CA . LYS A 1 66 ? 0.221 -6.326 0.603 1.00 0.00 66 LYS A CA 14
ATOM 25863 C C . LYS A 1 66 ? 0.196 -6.243 -0.920 1.00 0.00 66 LYS A C 14
ATOM 25864 O O . LYS A 1 66 ? 1.149 -6.651 -1.588 1.00 0.00 66 LYS A O 14
ATOM 25883 N N . GLN A 1 67 ? -0.888 -5.684 -1.455 1.00 0.00 67 GLN A N 14
ATOM 25884 C CA . GLN A 1 67 ? -1.059 -5.539 -2.899 1.00 0.00 67 GLN A CA 14
ATOM 25885 C C . GLN A 1 67 ? 0.049 -4.682 -3.503 1.00 0.00 67 GLN A C 14
ATOM 25886 O O . GLN A 1 67 ? 0.493 -4.925 -4.623 1.00 0.00 67 GLN A O 14
ATOM 25900 N N . TYR A 1 68 ? 0.492 -3.687 -2.745 1.00 0.00 68 TYR A N 14
ATOM 25901 C CA . TYR A 1 68 ? 1.549 -2.780 -3.180 1.00 0.00 68 TYR A CA 14
ATOM 25902 C C . TYR A 1 68 ? 2.806 -3.548 -3.569 1.00 0.00 68 TYR A C 14
ATOM 25903 O O . TYR A 1 68 ? 3.402 -3.301 -4.614 1.00 0.00 68 TYR A O 14
ATOM 25921 N N . HIS A 1 69 ? 3.181 -4.509 -2.739 1.00 0.00 69 HIS A N 14
ATOM 25922 C CA . HIS A 1 69 ? 4.377 -5.307 -2.985 1.00 0.00 69 HIS A CA 14
ATOM 25923 C C . HIS A 1 69 ? 4.190 -6.206 -4.203 1.00 0.00 69 HIS A C 14
ATOM 25924 O O . HIS A 1 69 ? 5.160 -6.684 -4.796 1.00 0.00 69 HIS A O 14
ATOM 25939 N N . ILE A 1 70 ? 2.939 -6.451 -4.554 1.00 0.00 70 ILE A N 14
ATOM 25940 C CA . ILE A 1 70 ? 2.608 -7.282 -5.699 1.00 0.00 70 ILE A CA 14
ATOM 25941 C C . ILE A 1 70 ? 2.538 -6.451 -6.982 1.00 0.00 70 ILE A C 14
ATOM 25942 O O . ILE A 1 70 ? 2.923 -6.917 -8.051 1.00 0.00 70 ILE A O 14
ATOM 25958 N N . GLN A 1 71 ? 2.064 -5.216 -6.861 1.00 0.00 71 GLN A N 14
ATOM 25959 C CA . GLN A 1 71 ? 1.915 -4.329 -8.012 1.00 0.00 71 GLN A CA 14
ATOM 25960 C C . GLN A 1 71 ? 3.212 -3.612 -8.380 1.00 0.00 71 GLN A C 14
ATOM 25961 O O . GLN A 1 71 ? 3.628 -3.633 -9.538 1.00 0.00 71 GLN A O 14
ATOM 25975 N N . THR A 1 72 ? 3.852 -2.988 -7.398 1.00 0.00 72 THR A N 14
ATOM 25976 C CA . THR A 1 72 ? 5.089 -2.247 -7.637 1.00 0.00 72 THR A CA 14
ATOM 25977 C C . THR A 1 72 ? 6.184 -3.129 -8.241 1.00 0.00 72 THR A C 14
ATOM 25978 O O . THR A 1 72 ? 7.057 -2.636 -8.947 1.00 0.00 72 THR A O 14
ATOM 25989 N N . LYS A 1 73 ? 6.109 -4.435 -8.001 1.00 0.00 73 LYS A N 14
ATOM 25990 C CA . LYS A 1 73 ? 7.112 -5.365 -8.518 1.00 0.00 73 LYS A CA 14
ATOM 25991 C C . LYS A 1 73 ? 6.946 -5.598 -10.022 1.00 0.00 73 LYS A C 14
ATOM 25992 O O . LYS A 1 73 ? 7.774 -6.254 -10.653 1.00 0.00 73 LYS A O 14
ATOM 26011 N N . LYS A 1 74 ? 5.867 -5.071 -10.582 1.00 0.00 74 LYS A N 14
ATOM 26012 C CA . LYS A 1 74 ? 5.589 -5.229 -12.004 1.00 0.00 74 LYS A CA 14
ATOM 26013 C C . LYS A 1 74 ? 5.835 -3.925 -12.757 1.00 0.00 74 LYS A C 14
ATOM 26014 O O . LYS A 1 74 ? 5.677 -3.867 -13.975 1.00 0.00 74 LYS A O 14
ATOM 26033 N N . GLN A 1 75 ? 6.228 -2.888 -12.013 1.00 0.00 75 GLN A N 14
ATOM 26034 C CA . GLN A 1 75 ? 6.508 -1.567 -12.583 1.00 0.00 75 GLN A CA 14
ATOM 26035 C C . GLN A 1 75 ? 5.296 -1.012 -13.336 1.00 0.00 75 GLN A C 14
ATOM 26036 O O . GLN A 1 75 ? 5.440 -0.368 -14.374 1.00 0.00 75 GLN A O 14
ATOM 26050 N N . GLU A 1 76 ? 4.106 -1.248 -12.795 1.00 0.00 76 GLU A N 14
ATOM 26051 C CA . GLU A 1 76 ? 2.871 -0.789 -13.425 1.00 0.00 76 GLU A CA 14
ATOM 26052 C C . GLU A 1 76 ? 2.685 0.723 -13.277 1.00 0.00 76 GLU A C 14
ATOM 26053 O O . GLU A 1 76 ? 2.012 1.358 -14.090 1.00 0.00 76 GLU A O 14
ATOM 26065 N N . LYS A 1 77 ? 3.277 1.297 -12.239 1.00 0.00 77 LYS A N 14
ATOM 26066 C CA . LYS A 1 77 ? 3.188 2.733 -12.012 1.00 0.00 77 LYS A CA 14
ATOM 26067 C C . LYS A 1 77 ? 4.494 3.237 -11.415 1.00 0.00 77 LYS A C 14
ATOM 26068 O O . LYS A 1 77 ? 5.004 2.669 -10.449 1.00 0.00 77 LYS A O 14
ATOM 26087 N N . ALA A 1 78 ? 5.030 4.296 -12.003 1.00 0.00 78 ALA A N 14
ATOM 26088 C CA . ALA A 1 78 ? 6.281 4.888 -11.548 1.00 0.00 78 ALA A CA 14
ATOM 26089 C C . ALA A 1 78 ? 6.372 6.366 -11.947 1.00 0.00 78 ALA A C 14
ATOM 26090 O O . ALA A 1 78 ? 6.591 7.217 -11.088 1.00 0.00 78 ALA A O 14
ATOM 26097 N N . PRO A 1 79 ? 6.210 6.714 -13.250 1.00 0.00 79 PRO A N 14
ATOM 26098 C CA . PRO A 1 79 ? 6.276 8.115 -13.680 1.00 0.00 79 PRO A CA 14
ATOM 26099 C C . PRO A 1 79 ? 5.114 8.935 -13.129 1.00 0.00 79 PRO A C 14
ATOM 26100 O O . PRO A 1 79 ? 3.973 8.467 -13.086 1.00 0.00 79 PRO A O 14
ATOM 26111 N N . HIS A 1 80 ? 5.412 10.153 -12.693 1.00 0.00 80 HIS A N 14
ATOM 26112 C CA . HIS A 1 80 ? 4.395 11.039 -12.145 1.00 0.00 80 HIS A CA 14
ATOM 26113 C C . HIS A 1 80 ? 3.480 11.546 -13.250 1.00 0.00 80 HIS A C 14
ATOM 26114 O O . HIS A 1 80 ? 3.945 11.974 -14.305 1.00 0.00 80 HIS A O 14
ATOM 26129 N N . GLU A 1 81 ? 2.184 11.488 -12.993 1.00 0.00 81 GLU A N 14
ATOM 26130 C CA . GLU A 1 81 ? 1.182 11.950 -13.939 1.00 0.00 81 GLU A CA 14
ATOM 26131 C C . GLU A 1 81 ? 1.294 13.462 -14.134 1.00 0.00 81 GLU A C 14
ATOM 26132 O O . GLU A 1 81 ? 0.990 14.234 -13.221 1.00 0.00 81 GLU A O 14
ATOM 26144 N N . LYS A 1 82 ? 1.758 13.868 -15.318 1.00 0.00 82 LYS A N 14
ATOM 26145 C CA . LYS A 1 82 ? 1.925 15.282 -15.659 1.00 0.00 82 LYS A CA 14
ATOM 26146 C C . LYS A 1 82 ? 2.931 15.970 -14.731 1.00 0.00 82 LYS A C 14
ATOM 26147 O O . LYS A 1 82 ? 3.651 15.317 -13.969 1.00 0.00 82 LYS A O 14
ATOM 26166 N N . ILE A 1 83 ? 2.987 17.292 -14.814 1.00 0.00 83 ILE A N 14
ATOM 26167 C CA . ILE A 1 83 ? 3.882 18.083 -13.985 1.00 0.00 83 ILE A CA 14
ATOM 26168 C C . ILE A 1 83 ? 3.068 19.099 -13.193 1.00 0.00 83 ILE A C 14
ATOM 26169 O O . ILE A 1 83 ? 2.247 19.815 -13.762 1.00 0.00 83 ILE A O 14
ATOM 26185 N N . VAL A 1 84 ? 3.282 19.149 -11.886 1.00 0.00 84 VAL A N 14
ATOM 26186 C CA . VAL A 1 84 ? 2.550 20.074 -11.033 1.00 0.00 84 VAL A CA 14
ATOM 26187 C C . VAL A 1 84 ? 3.493 21.073 -10.377 1.00 0.00 84 VAL A C 14
ATOM 26188 O O . VAL A 1 84 ? 4.620 20.732 -10.017 1.00 0.00 84 VAL A O 14
ATOM 26201 N N . SER A 1 85 ? 3.030 22.305 -10.248 1.00 0.00 85 SER A N 14
ATOM 26202 C CA . SER A 1 85 ? 3.818 23.367 -9.644 1.00 0.00 85 SER A CA 14
ATOM 26203 C C . SER A 1 85 ? 3.586 23.415 -8.137 1.00 0.00 85 SER A C 14
ATOM 26204 O O . SER A 1 85 ? 2.486 23.128 -7.660 1.00 0.00 85 SER A O 14
ATOM 26212 N N . TYR A 1 86 ? 4.625 23.767 -7.395 1.00 0.00 86 TYR A N 14
ATOM 26213 C CA . TYR A 1 86 ? 4.535 23.856 -5.942 1.00 0.00 86 TYR A CA 14
ATOM 26214 C C . TYR A 1 86 ? 5.003 25.226 -5.467 1.00 0.00 86 TYR A C 14
ATOM 26215 O O . TYR A 1 86 ? 4.783 25.614 -4.321 1.00 0.00 86 TYR A O 14
ATOM 26233 N N . GLU A 1 87 ? 5.648 25.948 -6.367 1.00 0.00 87 GLU A N 14
ATOM 26234 C CA . GLU A 1 87 ? 6.154 27.279 -6.084 1.00 0.00 87 GLU A CA 14
ATOM 26235 C C . GLU A 1 87 ? 5.191 28.320 -6.644 1.00 0.00 87 GLU A C 14
ATOM 26236 O O . GLU A 1 87 ? 5.074 29.430 -6.124 1.00 0.00 87 GLU A O 14
ATOM 26248 N N . ASN A 1 88 ? 4.503 27.939 -7.710 1.00 0.00 88 ASN A N 14
ATOM 26249 C CA . ASN A 1 88 ? 3.536 28.809 -8.358 1.00 0.00 88 ASN A CA 14
ATOM 26250 C C . ASN A 1 88 ? 2.177 28.682 -7.678 1.00 0.00 88 ASN A C 14
ATOM 26251 O O . ASN A 1 88 ? 1.481 27.679 -7.845 1.00 0.00 88 ASN A O 14
ATOM 26262 N N . GLY A 1 89 ? 1.812 29.693 -6.904 1.00 0.00 89 GLY A N 14
ATOM 26263 C CA . GLY A 1 89 ? 0.544 29.672 -6.208 1.00 0.00 89 GLY A CA 14
ATOM 26264 C C . GLY A 1 89 ? -0.111 31.035 -6.170 1.00 0.00 89 GLY A C 14
ATOM 26265 O O . GLY A 1 89 ? 0.098 31.854 -7.066 1.00 0.00 89 GLY A O 14
ATOM 26269 N N . ASP A 1 90 ? -0.899 31.281 -5.132 1.00 0.00 90 ASP A N 14
ATOM 26270 C CA . ASP A 1 90 ? -1.593 32.555 -4.981 1.00 0.00 90 ASP A CA 14
ATOM 26271 C C . ASP A 1 90 ? -0.796 33.480 -4.065 1.00 0.00 90 ASP A C 14
ATOM 26272 O O . ASP A 1 90 ? 0.343 33.174 -3.710 1.00 0.00 90 ASP A O 14
ATOM 26281 N N . ASN A 1 91 ? -1.392 34.601 -3.687 1.00 0.00 91 ASN A N 14
ATOM 26282 C CA . ASN A 1 91 ? -0.728 35.567 -2.822 1.00 0.00 91 ASN A CA 14
ATOM 26283 C C . ASN A 1 91 ? -1.726 36.242 -1.887 1.00 0.00 91 ASN A C 14
ATOM 26284 O O . ASN A 1 91 ? -2.396 37.204 -2.272 1.00 0.00 91 ASN A O 14
ATOM 26295 N N . VAL A 1 92 ? -1.817 35.727 -0.660 1.00 0.00 92 VAL A N 14
ATOM 26296 C CA . VAL A 1 92 ? -2.717 36.263 0.365 1.00 0.00 92 VAL A CA 14
ATOM 26297 C C . VAL A 1 92 ? -4.176 36.141 -0.074 1.00 0.00 92 VAL A C 14
ATOM 26298 O O . VAL A 1 92 ? -4.918 37.125 -0.125 1.00 0.00 92 VAL A O 14
ATOM 26311 N N . ASN A 1 93 ? -4.586 34.924 -0.371 1.00 0.00 93 ASN A N 14
ATOM 26312 C CA . ASN A 1 93 ? -5.948 34.669 -0.803 1.00 0.00 93 ASN A CA 14
ATOM 26313 C C . ASN A 1 93 ? -6.706 33.910 0.278 1.00 0.00 93 ASN A C 14
ATOM 26314 O O . ASN A 1 93 ? -6.772 32.681 0.258 1.00 0.00 93 ASN A O 14
ATOM 26325 N N . LEU A 1 94 ? -7.247 34.663 1.236 1.00 0.00 94 LEU A N 14
ATOM 26326 C CA . LEU A 1 94 ? -8.013 34.099 2.349 1.00 0.00 94 LEU A CA 14
ATOM 26327 C C . LEU A 1 94 ? -7.152 33.154 3.194 1.00 0.00 94 LEU A C 14
ATOM 26328 O O . LEU A 1 94 ? -7.642 32.153 3.716 1.00 0.00 94 LEU A O 14
ATOM 26344 N N . SER A 1 95 ? -5.871 33.500 3.325 1.00 0.00 95 SER A N 14
ATOM 26345 C CA . SER A 1 95 ? -4.914 32.713 4.106 1.00 0.00 95 SER A CA 14
ATOM 26346 C C . SER A 1 95 ? -4.654 31.350 3.463 1.00 0.00 95 SER A C 14
ATOM 26347 O O . SER A 1 95 ? -4.985 30.305 4.023 1.00 0.00 95 SER A O 14
ATOM 26355 N N . GLU A 1 96 ? -4.041 31.376 2.288 1.00 0.00 96 GLU A N 14
ATOM 26356 C CA . GLU A 1 96 ? -3.718 30.165 1.546 1.00 0.00 96 GLU A CA 14
ATOM 26357 C C . GLU A 1 96 ? -2.458 29.507 2.107 1.00 0.00 96 GLU A C 14
ATOM 26358 O O . GLU A 1 96 ? -2.114 28.377 1.748 1.00 0.00 96 GLU A O 14
ATOM 26370 N N . ALA A 1 97 ? -1.779 30.223 2.997 1.00 0.00 97 ALA A N 14
ATOM 26371 C CA . ALA A 1 97 ? -0.556 29.732 3.615 1.00 0.00 97 ALA A CA 14
ATOM 26372 C C . ALA A 1 97 ? -0.857 28.688 4.690 1.00 0.00 97 ALA A C 14
ATOM 26373 O O . ALA A 1 97 ? -0.613 28.907 5.875 1.00 0.00 97 ALA A O 14
ATOM 26380 N N . ILE A 1 98 ? -1.386 27.551 4.260 1.00 0.00 98 ILE A N 14
ATOM 26381 C CA . ILE A 1 98 ? -1.720 26.462 5.160 1.00 0.00 98 ILE A CA 14
ATOM 26382 C C . ILE A 1 98 ? -0.463 25.674 5.540 1.00 0.00 98 ILE A C 14
ATOM 26383 O O . ILE A 1 98 ? -0.487 24.838 6.446 1.00 0.00 98 ILE A O 14
ATOM 26399 N N . ASN A 1 99 ? 0.630 25.955 4.822 1.00 0.00 99 ASN A N 14
ATOM 26400 C CA . ASN A 1 99 ? 1.934 25.307 5.036 1.00 0.00 99 ASN A CA 14
ATOM 26401 C C . ASN A 1 99 ? 1.951 23.878 4.507 1.00 0.00 99 ASN A C 14
ATOM 26402 O O . ASN A 1 99 ? 2.911 23.461 3.856 1.00 0.00 99 ASN A O 14
ATOM 26413 N N . VAL A 1 100 ? 0.881 23.155 4.777 1.00 0.00 100 VAL A N 14
ATOM 26414 C CA . VAL A 1 100 ? 0.739 21.766 4.357 1.00 0.00 100 VAL A CA 14
ATOM 26415 C C . VAL A 1 100 ? 0.735 21.639 2.842 1.00 0.00 100 VAL A C 14
ATOM 26416 O O . VAL A 1 100 ? -0.313 21.718 2.204 1.00 0.00 100 VAL A O 14
ATOM 26429 N N . GLN A 1 101 ? 1.932 21.456 2.298 1.00 0.00 101 GLN A N 14
ATOM 26430 C CA . GLN A 1 101 ? 2.158 21.295 0.864 1.00 0.00 101 GLN A CA 14
ATOM 26431 C C . GLN A 1 101 ? 3.651 21.331 0.587 1.00 0.00 101 GLN A C 14
ATOM 26432 O O . GLN A 1 101 ? 4.179 20.504 -0.150 1.00 0.00 101 GLN A O 14
ATOM 26446 N N . LEU A 1 102 ? 4.327 22.289 1.207 1.00 0.00 102 LEU A N 14
ATOM 26447 C CA . LEU A 1 102 ? 5.767 22.437 1.044 1.00 0.00 102 LEU A CA 14
ATOM 26448 C C . LEU A 1 102 ? 6.494 21.671 2.142 1.00 0.00 102 LEU A C 14
ATOM 26449 O O . LEU A 1 102 ? 7.721 21.577 2.151 1.00 0.00 102 LEU A O 14
ATOM 26465 N N . THR A 1 103 ? 5.716 21.129 3.067 1.00 0.00 103 THR A N 14
ATOM 26466 C CA . THR A 1 103 ? 6.244 20.360 4.180 1.00 0.00 103 THR A CA 14
ATOM 26467 C C . THR A 1 103 ? 6.640 18.958 3.727 1.00 0.00 103 THR A C 14
ATOM 26468 O O . THR A 1 103 ? 5.918 17.990 3.956 1.00 0.00 103 THR A O 14
ATOM 26479 N N . LEU A 1 104 ? 7.782 18.863 3.060 1.00 0.00 104 LEU A N 14
ATOM 26480 C CA . LEU A 1 104 ? 8.276 17.588 2.567 1.00 0.00 104 LEU A CA 14
ATOM 26481 C C . LEU A 1 104 ? 9.456 17.104 3.403 1.00 0.00 104 LEU A C 14
ATOM 26482 O O . LEU A 1 104 ? 10.490 17.772 3.476 1.00 0.00 104 LEU A O 14
ATOM 26498 N N . ASP A 1 105 ? 9.284 15.959 4.048 1.00 0.00 105 ASP A N 14
ATOM 26499 C CA . ASP A 1 105 ? 10.338 15.373 4.869 1.00 0.00 105 ASP A CA 14
ATOM 26500 C C . ASP A 1 105 ? 11.383 14.716 3.976 1.00 0.00 105 ASP A C 14
ATOM 26501 O O . ASP A 1 105 ? 11.083 14.293 2.859 1.00 0.00 105 ASP A O 14
ATOM 26510 N N . THR A 1 106 ? 12.611 14.654 4.463 1.00 0.00 106 THR A N 14
ATOM 26511 C CA . THR A 1 106 ? 13.694 14.044 3.718 1.00 0.00 106 THR A CA 14
ATOM 26512 C C . THR A 1 106 ? 13.792 12.566 4.071 1.00 0.00 106 THR A C 14
ATOM 26513 O O . THR A 1 106 ? 13.866 11.711 3.185 1.00 0.00 106 THR A O 14
ATOM 26524 N N . LYS A 1 107 ? 13.784 12.284 5.375 1.00 0.00 107 LYS A N 14
ATOM 26525 C CA . LYS A 1 107 ? 13.857 10.924 5.893 1.00 0.00 107 LYS A CA 14
ATOM 26526 C C . LYS A 1 107 ? 13.927 10.930 7.417 1.00 0.00 107 LYS A C 14
ATOM 26527 O O . LYS A 1 107 ? 15.005 10.809 8.004 1.00 0.00 107 LYS A O 14
ATOM 26546 N N . LEU A 1 108 ? 12.777 11.114 8.044 1.00 0.00 108 LEU A N 14
ATOM 26547 C CA . LEU A 1 108 ? 12.684 11.113 9.503 1.00 0.00 108 LEU A CA 14
ATOM 26548 C C . LEU A 1 108 ? 13.189 9.785 10.088 1.00 0.00 108 LEU A C 14
ATOM 26549 O O . LEU A 1 108 ? 14.040 9.791 10.977 1.00 0.00 108 LEU A O 14
ATOM 26565 N N . PRO A 1 109 ? 12.667 8.625 9.624 1.00 0.00 109 PRO A N 14
ATOM 26566 C CA . PRO A 1 109 ? 13.118 7.328 10.110 1.00 0.00 109 PRO A CA 14
ATOM 26567 C C . PRO A 1 109 ? 14.305 6.803 9.307 1.00 0.00 109 PRO A C 14
ATOM 26568 O O . PRO A 1 109 ? 14.652 7.342 8.251 1.00 0.00 109 PRO A O 14
ATOM 26579 N N . GLU A 1 110 ? 14.926 5.754 9.816 1.00 0.00 110 GLU A N 14
ATOM 26580 C CA . GLU A 1 110 ? 16.065 5.142 9.158 1.00 0.00 110 GLU A CA 14
ATOM 26581 C C . GLU A 1 110 ? 15.639 4.500 7.835 1.00 0.00 110 GLU A C 14
ATOM 26582 O O . GLU A 1 110 ? 14.488 4.097 7.667 1.00 0.00 110 GLU A O 14
ATOM 26594 N N . ALA A 1 111 ? 16.574 4.407 6.900 1.00 0.00 111 ALA A N 14
ATOM 26595 C CA . ALA A 1 111 ? 16.290 3.825 5.592 1.00 0.00 111 ALA A CA 14
ATOM 26596 C C . ALA A 1 111 ? 16.424 2.307 5.615 1.00 0.00 111 ALA A C 14
ATOM 26597 O O . ALA A 1 111 ? 16.075 1.628 4.651 1.00 0.00 111 ALA A O 14
ATOM 26604 N N . LYS A 1 112 ? 16.935 1.782 6.719 1.00 0.00 112 LYS A N 14
ATOM 26605 C CA . LYS A 1 112 ? 17.126 0.346 6.871 1.00 0.00 112 LYS A CA 14
ATOM 26606 C C . LYS A 1 112 ? 16.706 -0.087 8.269 1.00 0.00 112 LYS A C 14
ATOM 26607 O O . LYS A 1 112 ? 17.543 -0.450 9.093 1.00 0.00 112 LYS A O 14
ATOM 26626 N N . GLU A 1 113 ? 15.409 -0.043 8.530 1.00 0.00 113 GLU A N 14
ATOM 26627 C CA . GLU A 1 113 ? 14.885 -0.405 9.838 1.00 0.00 113 GLU A CA 14
ATOM 26628 C C . GLU A 1 113 ? 14.547 -1.888 9.934 1.00 0.00 113 GLU A C 14
ATOM 26629 O O . GLU A 1 113 ? 14.520 -2.615 8.934 1.00 0.00 113 GLU A O 14
ATOM 26641 N N . LEU A 1 114 ? 14.305 -2.314 11.163 1.00 0.00 114 LEU A N 14
ATOM 26642 C CA . LEU A 1 114 ? 13.931 -3.683 11.469 1.00 0.00 114 LEU A CA 14
ATOM 26643 C C . LEU A 1 114 ? 12.833 -3.649 12.527 1.00 0.00 114 LEU A C 14
ATOM 26644 O O . LEU A 1 114 ? 12.554 -4.636 13.210 1.00 0.00 114 LEU A O 14
ATOM 26660 N N . HIS A 1 115 ? 12.197 -2.488 12.628 1.00 0.00 115 HIS A N 14
ATOM 26661 C CA . HIS A 1 115 ? 11.145 -2.252 13.604 1.00 0.00 115 HIS A CA 14
ATOM 26662 C C . HIS A 1 115 ? 9.784 -2.699 13.075 1.00 0.00 115 HIS A C 14
ATOM 26663 O O . HIS A 1 115 ? 8.857 -2.929 13.851 1.00 0.00 115 HIS A O 14
ATOM 26678 N N . HIS A 1 116 ? 9.666 -2.817 11.758 1.00 0.00 116 HIS A N 14
ATOM 26679 C CA . HIS A 1 116 ? 8.416 -3.243 11.134 1.00 0.00 116 HIS A CA 14
ATOM 26680 C C . HIS A 1 116 ? 8.138 -4.715 11.414 1.00 0.00 116 HIS A C 14
ATOM 26681 O O . HIS A 1 116 ? 7.028 -5.198 11.197 1.00 0.00 116 HIS A O 14
ATOM 26696 N N . HIS A 1 117 ? 9.173 -5.422 11.879 1.00 0.00 117 HIS A N 14
ATOM 26697 C CA . HIS A 1 117 ? 9.077 -6.843 12.213 1.00 0.00 117 HIS A CA 14
ATOM 26698 C C . HIS A 1 117 ? 8.660 -7.672 10.997 1.00 0.00 117 HIS A C 14
ATOM 26699 O O . HIS A 1 117 ? 8.053 -8.734 11.130 1.00 0.00 117 HIS A O 14
ATOM 26714 N N . HIS A 1 118 ? 8.996 -7.183 9.811 1.00 0.00 118 HIS A N 14
ATOM 26715 C CA . HIS A 1 118 ? 8.660 -7.879 8.578 1.00 0.00 118 HIS A CA 14
ATOM 26716 C C . HIS A 1 118 ? 9.651 -7.518 7.480 1.00 0.00 118 HIS A C 14
ATOM 26717 O O . HIS A 1 118 ? 9.268 -7.222 6.349 1.00 0.00 118 HIS A O 14
ATOM 26732 N N . HIS A 1 119 ? 10.926 -7.543 7.825 1.00 0.00 119 HIS A N 14
ATOM 26733 C CA . HIS A 1 119 ? 11.982 -7.226 6.877 1.00 0.00 119 HIS A CA 14
ATOM 26734 C C . HIS A 1 119 ? 12.651 -8.510 6.402 1.00 0.00 119 HIS A C 14
ATOM 26735 O O . HIS A 1 119 ? 12.778 -9.466 7.162 1.00 0.00 119 HIS A O 14
ATOM 26750 N N . HIS A 1 120 ? 13.067 -8.524 5.147 1.00 0.00 120 HIS A N 14
ATOM 26751 C CA . HIS A 1 120 ? 13.740 -9.676 4.576 1.00 0.00 120 HIS A CA 14
ATOM 26752 C C . HIS A 1 120 ? 15.008 -9.215 3.877 1.00 0.00 120 HIS A C 14
ATOM 26753 O O . HIS A 1 120 ? 15.150 -7.988 3.690 1.00 0.00 120 HIS A O 14
ATOM 26769 N N . MET A 1 1 ? 2.498 15.659 4.715 1.00 0.00 1 MET A N 15
ATOM 26770 C CA . MET A 1 1 ? 1.744 15.819 3.453 1.00 0.00 1 MET A CA 15
ATOM 26771 C C . MET A 1 1 ? 0.474 14.978 3.494 1.00 0.00 1 MET A C 15
ATOM 26772 O O . MET A 1 1 ? 0.465 13.879 4.052 1.00 0.00 1 MET A O 15
ATOM 26788 N N . GLN A 1 2 ? -0.601 15.501 2.920 1.00 0.00 2 GLN A N 15
ATOM 26789 C CA . GLN A 1 2 ? -1.867 14.786 2.885 1.00 0.00 2 GLN A CA 15
ATOM 26790 C C . GLN A 1 2 ? -2.138 14.287 1.475 1.00 0.00 2 GLN A C 15
ATOM 26791 O O . GLN A 1 2 ? -1.860 14.987 0.504 1.00 0.00 2 GLN A O 15
ATOM 26805 N N . ILE A 1 3 ? -2.653 13.074 1.370 1.00 0.00 3 ILE A N 15
ATOM 26806 C CA . ILE A 1 3 ? -2.989 12.500 0.079 1.00 0.00 3 ILE A CA 15
ATOM 26807 C C . ILE A 1 3 ? -4.485 12.243 0.033 1.00 0.00 3 ILE A C 15
ATOM 26808 O O . ILE A 1 3 ? -5.002 11.439 0.800 1.00 0.00 3 ILE A O 15
ATOM 26824 N N . TYR A 1 4 ? -5.176 12.926 -0.857 1.00 0.00 4 TYR A N 15
ATOM 26825 C CA . TYR A 1 4 ? -6.616 12.776 -0.974 1.00 0.00 4 TYR A CA 15
ATOM 26826 C C . TYR A 1 4 ? -6.973 11.804 -2.092 1.00 0.00 4 TYR A C 15
ATOM 26827 O O . TYR A 1 4 ? -6.500 11.935 -3.225 1.00 0.00 4 TYR A O 15
ATOM 26845 N N . THR A 1 5 ? -7.798 10.823 -1.763 1.00 0.00 5 THR A N 15
ATOM 26846 C CA . THR A 1 5 ? -8.217 9.821 -2.724 1.00 0.00 5 THR A CA 15
ATOM 26847 C C . THR A 1 5 ? -9.738 9.793 -2.858 1.00 0.00 5 THR A C 15
ATOM 26848 O O . THR A 1 5 ? -10.457 9.915 -1.867 1.00 0.00 5 THR A O 15
ATOM 26859 N N . SER A 1 6 ? -10.219 9.640 -4.081 1.00 0.00 6 SER A N 15
ATOM 26860 C CA . SER A 1 6 ? -11.646 9.574 -4.343 1.00 0.00 6 SER A CA 15
ATOM 26861 C C . SER A 1 6 ? -11.970 8.283 -5.083 1.00 0.00 6 SER A C 15
ATOM 26862 O O . SER A 1 6 ? -11.759 8.172 -6.292 1.00 0.00 6 SER A O 15
ATOM 26870 N N . GLU A 1 7 ? -12.505 7.322 -4.349 1.00 0.00 7 GLU A N 15
ATOM 26871 C CA . GLU A 1 7 ? -12.835 6.014 -4.908 1.00 0.00 7 GLU A CA 15
ATOM 26872 C C . GLU A 1 7 ? -14.116 6.095 -5.711 1.00 0.00 7 GLU A C 15
ATOM 26873 O O . GLU A 1 7 ? -14.346 5.319 -6.633 1.00 0.00 7 GLU A O 15
ATOM 26885 N N . LYS A 1 8 ? -14.941 7.056 -5.346 1.00 0.00 8 LYS A N 15
ATOM 26886 C CA . LYS A 1 8 ? -16.219 7.259 -5.999 1.00 0.00 8 LYS A CA 15
ATOM 26887 C C . LYS A 1 8 ? -16.036 8.034 -7.301 1.00 0.00 8 LYS A C 15
ATOM 26888 O O . LYS A 1 8 ? -16.934 8.082 -8.139 1.00 0.00 8 LYS A O 15
ATOM 26907 N N . ARG A 1 9 ? -14.868 8.645 -7.454 1.00 0.00 9 ARG A N 15
ATOM 26908 C CA . ARG A 1 9 ? -14.564 9.425 -8.645 1.00 0.00 9 ARG A CA 15
ATOM 26909 C C . ARG A 1 9 ? -13.695 8.619 -9.603 1.00 0.00 9 ARG A C 15
ATOM 26910 O O . ARG A 1 9 ? -13.876 8.686 -10.817 1.00 0.00 9 ARG A O 15
ATOM 26931 N N . GLY A 1 10 ? -12.756 7.858 -9.045 1.00 0.00 10 GLY A N 15
ATOM 26932 C CA . GLY A 1 10 ? -11.873 7.041 -9.858 1.00 0.00 10 GLY A CA 15
ATOM 26933 C C . GLY A 1 10 ? -11.082 7.846 -10.875 1.00 0.00 10 GLY A C 15
ATOM 26934 O O . GLY A 1 10 ? -10.988 7.466 -12.043 1.00 0.00 10 GLY A O 15
ATOM 26938 N N . SER A 1 11 ? -10.507 8.954 -10.435 1.00 0.00 11 SER A N 15
ATOM 26939 C CA . SER A 1 11 ? -9.727 9.801 -11.318 1.00 0.00 11 SER A CA 15
ATOM 26940 C C . SER A 1 11 ? -8.286 9.307 -11.423 1.00 0.00 11 SER A C 15
ATOM 26941 O O . SER A 1 11 ? -7.488 9.505 -10.509 1.00 0.00 11 SER A O 15
ATOM 26949 N N . ASP A 1 12 ? -7.963 8.648 -12.529 1.00 0.00 12 ASP A N 15
ATOM 26950 C CA . ASP A 1 12 ? -6.605 8.156 -12.749 1.00 0.00 12 ASP A CA 15
ATOM 26951 C C . ASP A 1 12 ? -5.723 9.271 -13.301 1.00 0.00 12 ASP A C 15
ATOM 26952 O O . ASP A 1 12 ? -4.655 9.563 -12.769 1.00 0.00 12 ASP A O 15
ATOM 26961 N N . THR A 1 13 ? -6.201 9.915 -14.358 1.00 0.00 13 THR A N 15
ATOM 26962 C CA . THR A 1 13 ? -5.465 10.998 -14.997 1.00 0.00 13 THR A CA 15
ATOM 26963 C C . THR A 1 13 ? -5.538 12.274 -14.167 1.00 0.00 13 THR A C 15
ATOM 26964 O O . THR A 1 13 ? -4.675 13.144 -14.259 1.00 0.00 13 THR A O 15
ATOM 26975 N N . ALA A 1 14 ? -6.576 12.371 -13.352 1.00 0.00 14 ALA A N 15
ATOM 26976 C CA . ALA A 1 14 ? -6.774 13.530 -12.497 1.00 0.00 14 ALA A CA 15
ATOM 26977 C C . ALA A 1 14 ? -6.454 13.175 -11.056 1.00 0.00 14 ALA A C 15
ATOM 26978 O O . ALA A 1 14 ? -6.870 13.863 -10.129 1.00 0.00 14 ALA A O 15
ATOM 26985 N N . GLY A 1 15 ? -5.729 12.086 -10.881 1.00 0.00 15 GLY A N 15
ATOM 26986 C CA . GLY A 1 15 ? -5.369 11.634 -9.561 1.00 0.00 15 GLY A CA 15
ATOM 26987 C C . GLY A 1 15 ? -3.947 11.981 -9.190 1.00 0.00 15 GLY A C 15
ATOM 26988 O O . GLY A 1 15 ? -3.012 11.248 -9.515 1.00 0.00 15 GLY A O 15
ATOM 26992 N N . ASN A 1 16 ? -3.772 13.103 -8.519 1.00 0.00 16 ASN A N 15
ATOM 26993 C CA . ASN A 1 16 ? -2.447 13.518 -8.087 1.00 0.00 16 ASN A CA 15
ATOM 26994 C C . ASN A 1 16 ? -2.295 13.244 -6.597 1.00 0.00 16 ASN A C 15
ATOM 26995 O O . ASN A 1 16 ? -1.195 12.992 -6.101 1.00 0.00 16 ASN A O 15
ATOM 27006 N N . GLY A 1 17 ? -3.428 13.234 -5.908 1.00 0.00 17 GLY A N 15
ATOM 27007 C CA . GLY A 1 17 ? -3.440 12.998 -4.481 1.00 0.00 17 GLY A CA 15
ATOM 27008 C C . GLY A 1 17 ? -3.722 14.265 -3.704 1.00 0.00 17 GLY A C 15
ATOM 27009 O O . GLY A 1 17 ? -3.482 14.338 -2.502 1.00 0.00 17 GLY A O 15
ATOM 27013 N N . THR A 1 18 ? -4.249 15.259 -4.397 1.00 0.00 18 THR A N 15
ATOM 27014 C CA . THR A 1 18 ? -4.583 16.533 -3.791 1.00 0.00 18 THR A CA 15
ATOM 27015 C C . THR A 1 18 ? -6.097 16.742 -3.812 1.00 0.00 18 THR A C 15
ATOM 27016 O O . THR A 1 18 ? -6.827 15.905 -4.335 1.00 0.00 18 THR A O 15
ATOM 27027 N N . GLU A 1 19 ? -6.571 17.838 -3.231 1.00 0.00 19 GLU A N 15
ATOM 27028 C CA . GLU A 1 19 ? -8.002 18.128 -3.233 1.00 0.00 19 GLU A CA 15
ATOM 27029 C C . GLU A 1 19 ? -8.440 18.516 -4.642 1.00 0.00 19 GLU A C 15
ATOM 27030 O O . GLU A 1 19 ? -9.549 18.203 -5.077 1.00 0.00 19 GLU A O 15
ATOM 27042 N N . GLU A 1 20 ? -7.542 19.199 -5.342 1.00 0.00 20 GLU A N 15
ATOM 27043 C CA . GLU A 1 20 ? -7.775 19.623 -6.718 1.00 0.00 20 GLU A CA 15
ATOM 27044 C C . GLU A 1 20 ? -7.766 18.409 -7.638 1.00 0.00 20 GLU A C 15
ATOM 27045 O O . GLU A 1 20 ? -8.638 18.246 -8.496 1.00 0.00 20 GLU A O 15
ATOM 27057 N N . ALA A 1 21 ? -6.778 17.549 -7.427 1.00 0.00 21 ALA A N 15
ATOM 27058 C CA . ALA A 1 21 ? -6.620 16.350 -8.212 1.00 0.00 21 ALA A CA 15
ATOM 27059 C C . ALA A 1 21 ? -6.690 15.123 -7.308 1.00 0.00 21 ALA A C 15
ATOM 27060 O O . ALA A 1 21 ? -5.669 14.649 -6.800 1.00 0.00 21 ALA A O 15
ATOM 27067 N N . PRO A 1 22 ? -7.897 14.576 -7.122 1.00 0.00 22 PRO A N 15
ATOM 27068 C CA . PRO A 1 22 ? -8.122 13.430 -6.251 1.00 0.00 22 PRO A CA 15
ATOM 27069 C C . PRO A 1 22 ? -7.736 12.112 -6.907 1.00 0.00 22 PRO A C 15
ATOM 27070 O O . PRO A 1 22 ? -8.110 11.832 -8.047 1.00 0.00 22 PRO A O 15
ATOM 27081 N N . LEU A 1 23 ? -6.996 11.307 -6.166 1.00 0.00 23 LEU A N 15
ATOM 27082 C CA . LEU A 1 23 ? -6.527 10.017 -6.645 1.00 0.00 23 LEU A CA 15
ATOM 27083 C C . LEU A 1 23 ? -7.686 9.037 -6.818 1.00 0.00 23 LEU A C 15
ATOM 27084 O O . LEU A 1 23 ? -8.773 9.254 -6.289 1.00 0.00 23 LEU A O 15
ATOM 27100 N N . LYS A 1 24 ? -7.446 7.954 -7.546 1.00 0.00 24 LYS A N 15
ATOM 27101 C CA . LYS A 1 24 ? -8.483 6.960 -7.791 1.00 0.00 24 LYS A CA 15
ATOM 27102 C C . LYS A 1 24 ? -8.515 5.906 -6.689 1.00 0.00 24 LYS A C 15
ATOM 27103 O O . LYS A 1 24 ? -9.583 5.503 -6.237 1.00 0.00 24 LYS A O 15
ATOM 27122 N N . THR A 1 25 ? -7.344 5.468 -6.251 1.00 0.00 25 THR A N 15
ATOM 27123 C CA . THR A 1 25 ? -7.261 4.453 -5.214 1.00 0.00 25 THR A CA 15
ATOM 27124 C C . THR A 1 25 ? -6.071 4.703 -4.298 1.00 0.00 25 THR A C 15
ATOM 27125 O O . THR A 1 25 ? -5.094 5.341 -4.694 1.00 0.00 25 THR A O 15
ATOM 27136 N N . VAL A 1 26 ? -6.161 4.185 -3.077 1.00 0.00 26 VAL A N 15
ATOM 27137 C CA . VAL A 1 26 ? -5.102 4.334 -2.083 1.00 0.00 26 VAL A CA 15
ATOM 27138 C C . VAL A 1 26 ? -3.807 3.665 -2.557 1.00 0.00 26 VAL A C 15
ATOM 27139 O O . VAL A 1 26 ? -2.712 4.033 -2.134 1.00 0.00 26 VAL A O 15
ATOM 27152 N N . LEU A 1 27 ? -3.941 2.700 -3.460 1.00 0.00 27 LEU A N 15
ATOM 27153 C CA . LEU A 1 27 ? -2.790 1.988 -4.001 1.00 0.00 27 LEU A CA 15
ATOM 27154 C C . LEU A 1 27 ? -1.837 2.953 -4.704 1.00 0.00 27 LEU A C 15
ATOM 27155 O O . LEU A 1 27 ? -0.623 2.872 -4.530 1.00 0.00 27 LEU A O 15
ATOM 27171 N N . GLN A 1 28 ? -2.398 3.886 -5.469 1.00 0.00 28 GLN A N 15
ATOM 27172 C CA . GLN A 1 28 ? -1.597 4.865 -6.198 1.00 0.00 28 GLN A CA 15
ATOM 27173 C C . GLN A 1 28 ? -0.933 5.852 -5.242 1.00 0.00 28 GLN A C 15
ATOM 27174 O O . GLN A 1 28 ? -0.026 6.588 -5.624 1.00 0.00 28 GLN A O 15
ATOM 27188 N N . ALA A 1 29 ? -1.413 5.903 -4.013 1.00 0.00 29 ALA A N 15
ATOM 27189 C CA . ALA A 1 29 ? -0.828 6.783 -3.019 1.00 0.00 29 ALA A CA 15
ATOM 27190 C C . ALA A 1 29 ? 0.421 6.131 -2.446 1.00 0.00 29 ALA A C 15
ATOM 27191 O O . ALA A 1 29 ? 1.408 6.797 -2.146 1.00 0.00 29 ALA A O 15
ATOM 27198 N N . ILE A 1 30 ? 0.374 4.808 -2.337 1.00 0.00 30 ILE A N 15
ATOM 27199 C CA . ILE A 1 30 ? 1.485 4.039 -1.798 1.00 0.00 30 ILE A CA 15
ATOM 27200 C C . ILE A 1 30 ? 2.605 3.878 -2.820 1.00 0.00 30 ILE A C 15
ATOM 27201 O O . ILE A 1 30 ? 3.782 3.875 -2.459 1.00 0.00 30 ILE A O 15
ATOM 27217 N N . VAL A 1 31 ? 2.240 3.749 -4.090 1.00 0.00 31 VAL A N 15
ATOM 27218 C CA . VAL A 1 31 ? 3.227 3.603 -5.159 1.00 0.00 31 VAL A CA 15
ATOM 27219 C C . VAL A 1 31 ? 4.179 4.802 -5.197 1.00 0.00 31 VAL A C 15
ATOM 27220 O O . VAL A 1 31 ? 5.353 4.665 -5.538 1.00 0.00 31 VAL A O 15
ATOM 27233 N N . LYS A 1 32 ? 3.666 5.969 -4.822 1.00 0.00 32 LYS A N 15
ATOM 27234 C CA . LYS A 1 32 ? 4.453 7.200 -4.816 1.00 0.00 32 LYS A CA 15
ATOM 27235 C C . LYS A 1 32 ? 5.347 7.279 -3.582 1.00 0.00 32 LYS A C 15
ATOM 27236 O O . LYS A 1 32 ? 6.222 8.136 -3.494 1.00 0.00 32 LYS A O 15
ATOM 27255 N N . LEU A 1 33 ? 5.115 6.390 -2.627 1.00 0.00 33 LEU A N 15
ATOM 27256 C CA . LEU A 1 33 ? 5.896 6.369 -1.395 1.00 0.00 33 LEU A CA 15
ATOM 27257 C C . LEU A 1 33 ? 6.794 5.141 -1.342 1.00 0.00 33 LEU A C 15
ATOM 27258 O O . LEU A 1 33 ? 7.571 4.974 -0.404 1.00 0.00 33 LEU A O 15
ATOM 27274 N N . ASP A 1 34 ? 6.654 4.276 -2.344 1.00 0.00 34 ASP A N 15
ATOM 27275 C CA . ASP A 1 34 ? 7.431 3.035 -2.440 1.00 0.00 34 ASP A CA 15
ATOM 27276 C C . ASP A 1 34 ? 7.205 2.148 -1.218 1.00 0.00 34 ASP A C 15
ATOM 27277 O O . ASP A 1 34 ? 8.049 1.330 -0.854 1.00 0.00 34 ASP A O 15
ATOM 27286 N N . GLY A 1 35 ? 6.044 2.309 -0.594 1.00 0.00 35 GLY A N 15
ATOM 27287 C CA . GLY A 1 35 ? 5.713 1.521 0.575 1.00 0.00 35 GLY A CA 15
ATOM 27288 C C . GLY A 1 35 ? 6.158 2.179 1.866 1.00 0.00 35 GLY A C 15
ATOM 27289 O O . GLY A 1 35 ? 5.937 1.639 2.950 1.00 0.00 35 GLY A O 15
ATOM 27293 N N . LYS A 1 36 ? 6.784 3.341 1.755 1.00 0.00 36 LYS A N 15
ATOM 27294 C CA . LYS A 1 36 ? 7.255 4.065 2.924 1.00 0.00 36 LYS A CA 15
ATOM 27295 C C . LYS A 1 36 ? 6.189 5.029 3.423 1.00 0.00 36 LYS A C 15
ATOM 27296 O O . LYS A 1 36 ? 6.097 6.168 2.965 1.00 0.00 36 LYS A O 15
ATOM 27315 N N . ILE A 1 37 ? 5.369 4.560 4.345 1.00 0.00 37 ILE A N 15
ATOM 27316 C CA . ILE A 1 37 ? 4.331 5.393 4.917 1.00 0.00 37 ILE A CA 15
ATOM 27317 C C . ILE A 1 37 ? 4.925 6.206 6.057 1.00 0.00 37 ILE A C 15
ATOM 27318 O O . ILE A 1 37 ? 5.039 5.725 7.186 1.00 0.00 37 ILE A O 15
ATOM 27334 N N . GLU A 1 38 ? 5.338 7.423 5.742 1.00 0.00 38 GLU A N 15
ATOM 27335 C CA . GLU A 1 38 ? 5.944 8.306 6.723 1.00 0.00 38 GLU A CA 15
ATOM 27336 C C . GLU A 1 38 ? 4.892 8.855 7.681 1.00 0.00 38 GLU A C 15
ATOM 27337 O O . GLU A 1 38 ? 3.717 8.956 7.329 1.00 0.00 38 GLU A O 15
ATOM 27349 N N . ALA A 1 39 ? 5.326 9.216 8.885 1.00 0.00 39 ALA A N 15
ATOM 27350 C CA . ALA A 1 39 ? 4.429 9.754 9.905 1.00 0.00 39 ALA A CA 15
ATOM 27351 C C . ALA A 1 39 ? 3.776 11.054 9.441 1.00 0.00 39 ALA A C 15
ATOM 27352 O O . ALA A 1 39 ? 2.680 11.410 9.881 1.00 0.00 39 ALA A O 15
ATOM 27359 N N . ASP A 1 40 ? 4.457 11.764 8.550 1.00 0.00 40 ASP A N 15
ATOM 27360 C CA . ASP A 1 40 ? 3.935 13.015 8.014 1.00 0.00 40 ASP A CA 15
ATOM 27361 C C . ASP A 1 40 ? 2.963 12.735 6.868 1.00 0.00 40 ASP A C 15
ATOM 27362 O O . ASP A 1 40 ? 2.166 13.592 6.477 1.00 0.00 40 ASP A O 15
ATOM 27371 N N . THR A 1 41 ? 2.987 11.512 6.370 1.00 0.00 41 THR A N 15
ATOM 27372 C CA . THR A 1 41 ? 2.123 11.127 5.274 1.00 0.00 41 THR A CA 15
ATOM 27373 C C . THR A 1 41 ? 0.790 10.598 5.790 1.00 0.00 41 THR A C 15
ATOM 27374 O O . THR A 1 41 ? 0.731 9.585 6.482 1.00 0.00 41 THR A O 15
ATOM 27385 N N . ARG A 1 42 ? -0.276 11.305 5.460 1.00 0.00 42 ARG A N 15
ATOM 27386 C CA . ARG A 1 42 ? -1.611 10.908 5.873 1.00 0.00 42 ARG A CA 15
ATOM 27387 C C . ARG A 1 42 ? -2.530 10.868 4.666 1.00 0.00 42 ARG A C 15
ATOM 27388 O O . ARG A 1 42 ? -2.682 11.863 3.953 1.00 0.00 42 ARG A O 15
ATOM 27409 N N . ILE A 1 43 ? -3.116 9.709 4.424 1.00 0.00 43 ILE A N 15
ATOM 27410 C CA . ILE A 1 43 ? -4.006 9.527 3.294 1.00 0.00 43 ILE A CA 15
ATOM 27411 C C . ILE A 1 43 ? -5.460 9.700 3.716 1.00 0.00 43 ILE A C 15
ATOM 27412 O O . ILE A 1 43 ? -5.890 9.173 4.743 1.00 0.00 43 ILE A O 15
ATOM 27428 N N . TRP A 1 44 ? -6.193 10.463 2.926 1.00 0.00 44 TRP A N 15
ATOM 27429 C CA . TRP A 1 44 ? -7.595 10.721 3.178 1.00 0.00 44 TRP A CA 15
ATOM 27430 C C . TRP A 1 44 ? -8.429 10.106 2.066 1.00 0.00 44 TRP A C 15
ATOM 27431 O O . TRP A 1 44 ? -8.021 10.100 0.902 1.00 0.00 44 TRP A O 15
ATOM 27452 N N . VAL A 1 45 ? -9.584 9.584 2.420 1.00 0.00 45 VAL A N 15
ATOM 27453 C CA . VAL A 1 45 ? -10.468 8.971 1.448 1.00 0.00 45 VAL A CA 15
ATOM 27454 C C . VAL A 1 45 ? -11.683 9.853 1.198 1.00 0.00 45 VAL A C 15
ATOM 27455 O O . VAL A 1 45 ? -11.860 10.880 1.853 1.00 0.00 45 VAL A O 15
ATOM 27468 N N . ASP A 1 46 ? -12.508 9.427 0.255 1.00 0.00 46 ASP A N 15
ATOM 27469 C CA . ASP A 1 46 ? -13.716 10.151 -0.136 1.00 0.00 46 ASP A CA 15
ATOM 27470 C C . ASP A 1 46 ? -14.749 10.191 0.995 1.00 0.00 46 ASP A C 15
ATOM 27471 O O . ASP A 1 46 ? -15.655 11.019 0.996 1.00 0.00 46 ASP A O 15
ATOM 27480 N N . GLY A 1 47 ? -14.591 9.302 1.963 1.00 0.00 47 GLY A N 15
ATOM 27481 C CA . GLY A 1 47 ? -15.515 9.248 3.079 1.00 0.00 47 GLY A CA 15
ATOM 27482 C C . GLY A 1 47 ? -16.740 8.411 2.769 1.00 0.00 47 GLY A C 15
ATOM 27483 O O . GLY A 1 47 ? -16.731 7.605 1.829 1.00 0.00 47 GLY A O 15
ATOM 27487 N N . THR A 1 48 ? -17.786 8.587 3.559 1.00 0.00 48 THR A N 15
ATOM 27488 C CA . THR A 1 48 ? -19.022 7.850 3.369 1.00 0.00 48 THR A CA 15
ATOM 27489 C C . THR A 1 48 ? -20.012 8.640 2.513 1.00 0.00 48 THR A C 15
ATOM 27490 O O . THR A 1 48 ? -20.523 8.128 1.513 1.00 0.00 48 THR A O 15
ATOM 27501 N N . GLY A 1 49 ? -20.284 9.883 2.904 1.00 0.00 49 GLY A N 15
ATOM 27502 C CA . GLY A 1 49 ? -21.218 10.698 2.146 1.00 0.00 49 GLY A CA 15
ATOM 27503 C C . GLY A 1 49 ? -21.300 12.132 2.631 1.00 0.00 49 GLY A C 15
ATOM 27504 O O . GLY A 1 49 ? -21.447 13.052 1.829 1.00 0.00 49 GLY A O 15
ATOM 27508 N N . ASP A 1 50 ? -21.215 12.322 3.939 1.00 0.00 50 ASP A N 15
ATOM 27509 C CA . ASP A 1 50 ? -21.279 13.658 4.530 1.00 0.00 50 ASP A CA 15
ATOM 27510 C C . ASP A 1 50 ? -19.874 14.217 4.656 1.00 0.00 50 ASP A C 15
ATOM 27511 O O . ASP A 1 50 ? -19.601 15.382 4.358 1.00 0.00 50 ASP A O 15
ATOM 27520 N N . GLU A 1 51 ? -18.983 13.342 5.065 1.00 0.00 51 GLU A N 15
ATOM 27521 C CA . GLU A 1 51 ? -17.590 13.676 5.256 1.00 0.00 51 GLU A CA 15
ATOM 27522 C C . GLU A 1 51 ? -16.858 13.619 3.924 1.00 0.00 51 GLU A C 15
ATOM 27523 O O . GLU A 1 51 ? -16.595 12.537 3.405 1.00 0.00 51 GLU A O 15
ATOM 27535 N N . MET A 1 52 ? -16.549 14.791 3.370 1.00 0.00 52 MET A N 15
ATOM 27536 C CA . MET A 1 52 ? -15.849 14.882 2.086 1.00 0.00 52 MET A CA 15
ATOM 27537 C C . MET A 1 52 ? -14.519 14.140 2.126 1.00 0.00 52 MET A C 15
ATOM 27538 O O . MET A 1 52 ? -14.085 13.567 1.130 1.00 0.00 52 MET A O 15
ATOM 27552 N N . TRP A 1 53 ? -13.862 14.179 3.276 1.00 0.00 53 TRP A N 15
ATOM 27553 C CA . TRP A 1 53 ? -12.586 13.509 3.440 1.00 0.00 53 TRP A CA 15
ATOM 27554 C C . TRP A 1 53 ? -12.537 12.803 4.783 1.00 0.00 53 TRP A C 15
ATOM 27555 O O . TRP A 1 53 ? -12.849 13.395 5.817 1.00 0.00 53 TRP A O 15
ATOM 27576 N N . ASP A 1 54 ? -12.155 11.540 4.751 1.00 0.00 54 ASP A N 15
ATOM 27577 C CA . ASP A 1 54 ? -12.038 10.732 5.958 1.00 0.00 54 ASP A CA 15
ATOM 27578 C C . ASP A 1 54 ? -10.646 10.118 6.001 1.00 0.00 54 ASP A C 15
ATOM 27579 O O . ASP A 1 54 ? -9.970 10.051 4.978 1.00 0.00 54 ASP A O 15
ATOM 27588 N N . VAL A 1 55 ? -10.209 9.687 7.170 1.00 0.00 55 VAL A N 15
ATOM 27589 C CA . VAL A 1 55 ? -8.891 9.093 7.307 1.00 0.00 55 VAL A CA 15
ATOM 27590 C C . VAL A 1 55 ? -8.884 7.694 6.694 1.00 0.00 55 VAL A C 15
ATOM 27591 O O . VAL A 1 55 ? -9.845 6.939 6.842 1.00 0.00 55 VAL A O 15
ATOM 27604 N N . VAL A 1 56 ? -7.821 7.362 5.967 1.00 0.00 56 VAL A N 15
ATOM 27605 C CA . VAL A 1 56 ? -7.722 6.052 5.346 1.00 0.00 56 VAL A CA 15
ATOM 27606 C C . VAL A 1 56 ? -7.832 4.959 6.399 1.00 0.00 56 VAL A C 15
ATOM 27607 O O . VAL A 1 56 ? -7.126 4.963 7.411 1.00 0.00 56 VAL A O 15
ATOM 27620 N N . SER A 1 57 ? -8.743 4.042 6.161 1.00 0.00 57 SER A N 15
ATOM 27621 C CA . SER A 1 57 ? -8.974 2.949 7.076 1.00 0.00 57 SER A CA 15
ATOM 27622 C C . SER A 1 57 ? -7.740 2.058 7.158 1.00 0.00 57 SER A C 15
ATOM 27623 O O . SER A 1 57 ? -7.143 1.709 6.136 1.00 0.00 57 SER A O 15
ATOM 27631 N N . LYS A 1 58 ? -7.378 1.675 8.380 1.00 0.00 58 LYS A N 15
ATOM 27632 C CA . LYS A 1 58 ? -6.208 0.833 8.615 1.00 0.00 58 LYS A CA 15
ATOM 27633 C C . LYS A 1 58 ? -6.385 -0.544 7.983 1.00 0.00 58 LYS A C 15
ATOM 27634 O O . LYS A 1 58 ? -5.415 -1.262 7.748 1.00 0.00 58 LYS A O 15
ATOM 27653 N N . SER A 1 59 ? -7.629 -0.911 7.723 1.00 0.00 59 SER A N 15
ATOM 27654 C CA . SER A 1 59 ? -7.941 -2.186 7.106 1.00 0.00 59 SER A CA 15
ATOM 27655 C C . SER A 1 59 ? -7.792 -2.094 5.589 1.00 0.00 59 SER A C 15
ATOM 27656 O O . SER A 1 59 ? -7.430 -3.065 4.927 1.00 0.00 59 SER A O 15
ATOM 27664 N N . LYS A 1 60 ? -8.045 -0.906 5.056 1.00 0.00 60 LYS A N 15
ATOM 27665 C CA . LYS A 1 60 ? -7.955 -0.671 3.623 1.00 0.00 60 LYS A CA 15
ATOM 27666 C C . LYS A 1 60 ? -6.516 -0.366 3.226 1.00 0.00 60 LYS A C 15
ATOM 27667 O O . LYS A 1 60 ? -6.039 -0.812 2.183 1.00 0.00 60 LYS A O 15
ATOM 27686 N N . LEU A 1 61 ? -5.830 0.389 4.072 1.00 0.00 61 LEU A N 15
ATOM 27687 C CA . LEU A 1 61 ? -4.447 0.757 3.819 1.00 0.00 61 LEU A CA 15
ATOM 27688 C C . LEU A 1 61 ? -3.555 -0.480 3.798 1.00 0.00 61 LEU A C 15
ATOM 27689 O O . LEU A 1 61 ? -2.756 -0.665 2.881 1.00 0.00 61 LEU A O 15
ATOM 27705 N N . LYS A 1 62 ? -3.718 -1.343 4.800 1.00 0.00 62 LYS A N 15
ATOM 27706 C CA . LYS A 1 62 ? -2.921 -2.562 4.898 1.00 0.00 62 LYS A CA 15
ATOM 27707 C C . LYS A 1 62 ? -3.251 -3.523 3.757 1.00 0.00 62 LYS A C 15
ATOM 27708 O O . LYS A 1 62 ? -2.429 -4.358 3.374 1.00 0.00 62 LYS A O 15
ATOM 27727 N N . LYS A 1 63 ? -4.458 -3.393 3.216 1.00 0.00 63 LYS A N 15
ATOM 27728 C CA . LYS A 1 63 ? -4.902 -4.238 2.119 1.00 0.00 63 LYS A CA 15
ATOM 27729 C C . LYS A 1 63 ? -4.158 -3.872 0.841 1.00 0.00 63 LYS A C 15
ATOM 27730 O O . LYS A 1 63 ? -3.736 -4.745 0.080 1.00 0.00 63 LYS A O 15
ATOM 27749 N N . ALA A 1 64 ? -3.998 -2.573 0.618 1.00 0.00 64 ALA A N 15
ATOM 27750 C CA . ALA A 1 64 ? -3.305 -2.078 -0.560 1.00 0.00 64 ALA A CA 15
ATOM 27751 C C . ALA A 1 64 ? -1.796 -2.203 -0.394 1.00 0.00 64 ALA A C 15
ATOM 27752 O O . ALA A 1 64 ? -1.077 -2.450 -1.362 1.00 0.00 64 ALA A O 15
ATOM 27759 N N . THR A 1 65 ? -1.322 -2.040 0.839 1.00 0.00 65 THR A N 15
ATOM 27760 C CA . THR A 1 65 ? 0.103 -2.143 1.132 1.00 0.00 65 THR A CA 15
ATOM 27761 C C . THR A 1 65 ? 0.632 -3.524 0.748 1.00 0.00 65 THR A C 15
ATOM 27762 O O . THR A 1 65 ? 1.708 -3.647 0.155 1.00 0.00 65 THR A O 15
ATOM 27773 N N . LYS A 1 66 ? -0.132 -4.560 1.078 1.00 0.00 66 LYS A N 15
ATOM 27774 C CA . LYS A 1 66 ? 0.257 -5.922 0.750 1.00 0.00 66 LYS A CA 15
ATOM 27775 C C . LYS A 1 66 ? 0.264 -6.120 -0.760 1.00 0.00 66 LYS A C 15
ATOM 27776 O O . LYS A 1 66 ? 1.189 -6.714 -1.310 1.00 0.00 66 LYS A O 15
ATOM 27795 N N . GLN A 1 67 ? -0.762 -5.593 -1.423 1.00 0.00 67 GLN A N 15
ATOM 27796 C CA . GLN A 1 67 ? -0.879 -5.708 -2.871 1.00 0.00 67 GLN A CA 15
ATOM 27797 C C . GLN A 1 67 ? 0.288 -5.012 -3.561 1.00 0.00 67 GLN A C 15
ATOM 27798 O O . GLN A 1 67 ? 0.848 -5.528 -4.528 1.00 0.00 67 GLN A O 15
ATOM 27812 N N . TYR A 1 68 ? 0.654 -3.840 -3.056 1.00 0.00 68 TYR A N 15
ATOM 27813 C CA . TYR A 1 68 ? 1.767 -3.089 -3.617 1.00 0.00 68 TYR A CA 15
ATOM 27814 C C . TYR A 1 68 ? 3.055 -3.887 -3.475 1.00 0.00 68 TYR A C 15
ATOM 27815 O O . TYR A 1 68 ? 3.868 -3.936 -4.391 1.00 0.00 68 TYR A O 15
ATOM 27833 N N . HIS A 1 69 ? 3.214 -4.545 -2.331 1.00 0.00 69 HIS A N 15
ATOM 27834 C CA . HIS A 1 69 ? 4.408 -5.341 -2.065 1.00 0.00 69 HIS A CA 15
ATOM 27835 C C . HIS A 1 69 ? 4.503 -6.520 -3.027 1.00 0.00 69 HIS A C 15
ATOM 27836 O O . HIS A 1 69 ? 5.598 -6.980 -3.345 1.00 0.00 69 HIS A O 15
ATOM 27851 N N . ILE A 1 70 ? 3.353 -7.003 -3.484 1.00 0.00 70 ILE A N 15
ATOM 27852 C CA . ILE A 1 70 ? 3.312 -8.106 -4.432 1.00 0.00 70 ILE A CA 15
ATOM 27853 C C . ILE A 1 70 ? 3.791 -7.614 -5.794 1.00 0.00 70 ILE A C 15
ATOM 27854 O O . ILE A 1 70 ? 4.508 -8.313 -6.511 1.00 0.00 70 ILE A O 15
ATOM 27870 N N . GLN A 1 71 ? 3.405 -6.390 -6.125 1.00 0.00 71 GLN A N 15
ATOM 27871 C CA . GLN A 1 71 ? 3.795 -5.773 -7.384 1.00 0.00 71 GLN A CA 15
ATOM 27872 C C . GLN A 1 71 ? 5.282 -5.437 -7.373 1.00 0.00 71 GLN A C 15
ATOM 27873 O O . GLN A 1 71 ? 6.009 -5.775 -8.310 1.00 0.00 71 GLN A O 15
ATOM 27887 N N . THR A 1 72 ? 5.733 -4.805 -6.287 1.00 0.00 72 THR A N 15
ATOM 27888 C CA . THR A 1 72 ? 7.134 -4.416 -6.128 1.00 0.00 72 THR A CA 15
ATOM 27889 C C . THR A 1 72 ? 8.060 -5.637 -6.108 1.00 0.00 72 THR A C 15
ATOM 27890 O O . THR A 1 72 ? 9.280 -5.511 -6.203 1.00 0.00 72 THR A O 15
ATOM 27901 N N . LYS A 1 73 ? 7.470 -6.820 -5.996 1.00 0.00 73 LYS A N 15
ATOM 27902 C CA . LYS A 1 73 ? 8.236 -8.056 -5.981 1.00 0.00 73 LYS A CA 15
ATOM 27903 C C . LYS A 1 73 ? 8.746 -8.373 -7.382 1.00 0.00 73 LYS A C 15
ATOM 27904 O O . LYS A 1 73 ? 9.580 -9.259 -7.573 1.00 0.00 73 LYS A O 15
ATOM 27923 N N . LYS A 1 74 ? 8.228 -7.637 -8.350 1.00 0.00 74 LYS A N 15
ATOM 27924 C CA . LYS A 1 74 ? 8.612 -7.796 -9.744 1.00 0.00 74 LYS A CA 15
ATOM 27925 C C . LYS A 1 74 ? 9.025 -6.449 -10.336 1.00 0.00 74 LYS A C 15
ATOM 27926 O O . LYS A 1 74 ? 10.017 -6.354 -11.057 1.00 0.00 74 LYS A O 15
ATOM 27945 N N . GLN A 1 75 ? 8.250 -5.416 -10.030 1.00 0.00 75 GLN A N 15
ATOM 27946 C CA . GLN A 1 75 ? 8.518 -4.070 -10.522 1.00 0.00 75 GLN A CA 15
ATOM 27947 C C . GLN A 1 75 ? 7.994 -3.053 -9.517 1.00 0.00 75 GLN A C 15
ATOM 27948 O O . GLN A 1 75 ? 6.942 -3.261 -8.919 1.00 0.00 75 GLN A O 15
ATOM 27962 N N . GLU A 1 76 ? 8.717 -1.960 -9.331 1.00 0.00 76 GLU A N 15
ATOM 27963 C CA . GLU A 1 76 ? 8.302 -0.940 -8.375 1.00 0.00 76 GLU A CA 15
ATOM 27964 C C . GLU A 1 76 ? 7.102 -0.152 -8.892 1.00 0.00 76 GLU A C 15
ATOM 27965 O O . GLU A 1 76 ? 6.007 -0.241 -8.331 1.00 0.00 76 GLU A O 15
ATOM 27977 N N . LYS A 1 77 ? 7.303 0.611 -9.959 1.00 0.00 77 LYS A N 15
ATOM 27978 C CA . LYS A 1 77 ? 6.238 1.418 -10.533 1.00 0.00 77 LYS A CA 15
ATOM 27979 C C . LYS A 1 77 ? 6.643 1.929 -11.916 1.00 0.00 77 LYS A C 15
ATOM 27980 O O . LYS A 1 77 ? 7.453 1.310 -12.605 1.00 0.00 77 LYS A O 15
ATOM 27999 N N . ALA A 1 78 ? 6.055 3.044 -12.329 1.00 0.00 78 ALA A N 15
ATOM 28000 C CA . ALA A 1 78 ? 6.367 3.648 -13.610 1.00 0.00 78 ALA A CA 15
ATOM 28001 C C . ALA A 1 78 ? 7.249 4.871 -13.389 1.00 0.00 78 ALA A C 15
ATOM 28002 O O . ALA A 1 78 ? 7.186 5.490 -12.325 1.00 0.00 78 ALA A O 15
ATOM 28009 N N . PRO A 1 79 ? 8.093 5.229 -14.373 1.00 0.00 79 PRO A N 15
ATOM 28010 C CA . PRO A 1 79 ? 8.992 6.389 -14.269 1.00 0.00 79 PRO A CA 15
ATOM 28011 C C . PRO A 1 79 ? 8.244 7.725 -14.290 1.00 0.00 79 PRO A C 15
ATOM 28012 O O . PRO A 1 79 ? 8.409 8.533 -15.206 1.00 0.00 79 PRO A O 15
ATOM 28023 N N . HIS A 1 80 ? 7.422 7.952 -13.275 1.00 0.00 80 HIS A N 15
ATOM 28024 C CA . HIS A 1 80 ? 6.649 9.177 -13.168 1.00 0.00 80 HIS A CA 15
ATOM 28025 C C . HIS A 1 80 ? 6.099 9.340 -11.755 1.00 0.00 80 HIS A C 15
ATOM 28026 O O . HIS A 1 80 ? 5.511 8.411 -11.211 1.00 0.00 80 HIS A O 15
ATOM 28041 N N . GLU A 1 81 ? 6.307 10.529 -11.183 1.00 0.00 81 GLU A N 15
ATOM 28042 C CA . GLU A 1 81 ? 5.822 10.869 -9.841 1.00 0.00 81 GLU A CA 15
ATOM 28043 C C . GLU A 1 81 ? 6.599 10.153 -8.737 1.00 0.00 81 GLU A C 15
ATOM 28044 O O . GLU A 1 81 ? 6.422 8.958 -8.509 1.00 0.00 81 GLU A O 15
ATOM 28056 N N . LYS A 1 82 ? 7.450 10.923 -8.054 1.00 0.00 82 LYS A N 15
ATOM 28057 C CA . LYS A 1 82 ? 8.271 10.424 -6.947 1.00 0.00 82 LYS A CA 15
ATOM 28058 C C . LYS A 1 82 ? 9.047 9.170 -7.330 1.00 0.00 82 LYS A C 15
ATOM 28059 O O . LYS A 1 82 ? 8.820 8.090 -6.791 1.00 0.00 82 LYS A O 15
ATOM 28078 N N . ILE A 1 83 ? 9.975 9.331 -8.250 1.00 0.00 83 ILE A N 15
ATOM 28079 C CA . ILE A 1 83 ? 10.789 8.217 -8.712 1.00 0.00 83 ILE A CA 15
ATOM 28080 C C . ILE A 1 83 ? 12.205 8.322 -8.168 1.00 0.00 83 ILE A C 15
ATOM 28081 O O . ILE A 1 83 ? 13.171 8.449 -8.917 1.00 0.00 83 ILE A O 15
ATOM 28097 N N . VAL A 1 84 ? 12.313 8.276 -6.852 1.00 0.00 84 VAL A N 15
ATOM 28098 C CA . VAL A 1 84 ? 13.600 8.365 -6.182 1.00 0.00 84 VAL A CA 15
ATOM 28099 C C . VAL A 1 84 ? 13.795 7.166 -5.267 1.00 0.00 84 VAL A C 15
ATOM 28100 O O . VAL A 1 84 ? 13.060 6.995 -4.298 1.00 0.00 84 VAL A O 15
ATOM 28113 N N . SER A 1 85 ? 14.768 6.330 -5.594 1.00 0.00 85 SER A N 15
ATOM 28114 C CA . SER A 1 85 ? 15.059 5.148 -4.802 1.00 0.00 85 SER A CA 15
ATOM 28115 C C . SER A 1 85 ? 15.581 5.539 -3.422 1.00 0.00 85 SER A C 15
ATOM 28116 O O . SER A 1 85 ? 16.524 6.322 -3.302 1.00 0.00 85 SER A O 15
ATOM 28124 N N . TYR A 1 86 ? 14.941 5.013 -2.388 1.00 0.00 86 TYR A N 15
ATOM 28125 C CA . TYR A 1 86 ? 15.334 5.293 -1.018 1.00 0.00 86 TYR A CA 15
ATOM 28126 C C . TYR A 1 86 ? 15.072 4.080 -0.137 1.00 0.00 86 TYR A C 15
ATOM 28127 O O . TYR A 1 86 ? 13.927 3.652 0.025 1.00 0.00 86 TYR A O 15
ATOM 28145 N N . GLU A 1 87 ? 16.137 3.522 0.413 1.00 0.00 87 GLU A N 15
ATOM 28146 C CA . GLU A 1 87 ? 16.034 2.367 1.289 1.00 0.00 87 GLU A CA 15
ATOM 28147 C C . GLU A 1 87 ? 15.339 2.746 2.595 1.00 0.00 87 GLU A C 15
ATOM 28148 O O . GLU A 1 87 ? 15.828 3.580 3.357 1.00 0.00 87 GLU A O 15
ATOM 28160 N N . ASN A 1 88 ? 14.187 2.138 2.842 1.00 0.00 88 ASN A N 15
ATOM 28161 C CA . ASN A 1 88 ? 13.423 2.407 4.057 1.00 0.00 88 ASN A CA 15
ATOM 28162 C C . ASN A 1 88 ? 13.735 1.354 5.117 1.00 0.00 88 ASN A C 15
ATOM 28163 O O . ASN A 1 88 ? 12.938 1.099 6.022 1.00 0.00 88 ASN A O 15
ATOM 28174 N N . GLY A 1 89 ? 14.903 0.743 4.989 1.00 0.00 89 GLY A N 15
ATOM 28175 C CA . GLY A 1 89 ? 15.318 -0.277 5.922 1.00 0.00 89 GLY A CA 15
ATOM 28176 C C . GLY A 1 89 ? 16.789 -0.581 5.789 1.00 0.00 89 GLY A C 15
ATOM 28177 O O . GLY A 1 89 ? 17.391 -0.289 4.756 1.00 0.00 89 GLY A O 15
ATOM 28181 N N . ASP A 1 90 ? 17.364 -1.165 6.827 1.00 0.00 90 ASP A N 15
ATOM 28182 C CA . ASP A 1 90 ? 18.782 -1.506 6.830 1.00 0.00 90 ASP A CA 15
ATOM 28183 C C . ASP A 1 90 ? 18.987 -2.942 6.335 1.00 0.00 90 ASP A C 15
ATOM 28184 O O . ASP A 1 90 ? 18.788 -3.233 5.153 1.00 0.00 90 ASP A O 15
ATOM 28193 N N . ASN A 1 91 ? 19.360 -3.842 7.237 1.00 0.00 91 ASN A N 15
ATOM 28194 C CA . ASN A 1 91 ? 19.582 -5.238 6.883 1.00 0.00 91 ASN A CA 15
ATOM 28195 C C . ASN A 1 91 ? 18.258 -5.984 6.736 1.00 0.00 91 ASN A C 15
ATOM 28196 O O . ASN A 1 91 ? 17.832 -6.711 7.634 1.00 0.00 91 ASN A O 15
ATOM 28207 N N . VAL A 1 92 ? 17.603 -5.790 5.600 1.00 0.00 92 VAL A N 15
ATOM 28208 C CA . VAL A 1 92 ? 16.335 -6.454 5.323 1.00 0.00 92 VAL A CA 15
ATOM 28209 C C . VAL A 1 92 ? 16.593 -7.776 4.608 1.00 0.00 92 VAL A C 15
ATOM 28210 O O . VAL A 1 92 ? 16.034 -8.052 3.546 1.00 0.00 92 VAL A O 15
ATOM 28223 N N . ASN A 1 93 ? 17.453 -8.590 5.198 1.00 0.00 93 ASN A N 15
ATOM 28224 C CA . ASN A 1 93 ? 17.802 -9.877 4.622 1.00 0.00 93 ASN A CA 15
ATOM 28225 C C . ASN A 1 93 ? 16.785 -10.938 5.027 1.00 0.00 93 ASN A C 15
ATOM 28226 O O . ASN A 1 93 ? 16.968 -11.653 6.012 1.00 0.00 93 ASN A O 15
ATOM 28237 N N . LEU A 1 94 ? 15.702 -11.015 4.271 1.00 0.00 94 LEU A N 15
ATOM 28238 C CA . LEU A 1 94 ? 14.656 -11.987 4.539 1.00 0.00 94 LEU A CA 15
ATOM 28239 C C . LEU A 1 94 ? 14.987 -13.315 3.872 1.00 0.00 94 LEU A C 15
ATOM 28240 O O . LEU A 1 94 ? 15.247 -13.370 2.669 1.00 0.00 94 LEU A O 15
ATOM 28256 N N . SER A 1 95 ? 14.977 -14.383 4.656 1.00 0.00 95 SER A N 15
ATOM 28257 C CA . SER A 1 95 ? 15.278 -15.715 4.147 1.00 0.00 95 SER A CA 15
ATOM 28258 C C . SER A 1 95 ? 14.078 -16.306 3.402 1.00 0.00 95 SER A C 15
ATOM 28259 O O . SER A 1 95 ? 13.548 -17.351 3.776 1.00 0.00 95 SER A O 15
ATOM 28267 N N . GLU A 1 96 ? 13.654 -15.618 2.348 1.00 0.00 96 GLU A N 15
ATOM 28268 C CA . GLU A 1 96 ? 12.526 -16.060 1.538 1.00 0.00 96 GLU A CA 15
ATOM 28269 C C . GLU A 1 96 ? 12.918 -17.275 0.701 1.00 0.00 96 GLU A C 15
ATOM 28270 O O . GLU A 1 96 ? 12.197 -18.274 0.650 1.00 0.00 96 GLU A O 15
ATOM 28282 N N . ALA A 1 97 ? 14.079 -17.190 0.065 1.00 0.00 97 ALA A N 15
ATOM 28283 C CA . ALA A 1 97 ? 14.576 -18.274 -0.770 1.00 0.00 97 ALA A CA 15
ATOM 28284 C C . ALA A 1 97 ? 15.194 -19.382 0.081 1.00 0.00 97 ALA A C 15
ATOM 28285 O O . ALA A 1 97 ? 16.371 -19.705 -0.056 1.00 0.00 97 ALA A O 15
ATOM 28292 N N . ILE A 1 98 ? 14.386 -19.956 0.960 1.00 0.00 98 ILE A N 15
ATOM 28293 C CA . ILE A 1 98 ? 14.832 -21.025 1.833 1.00 0.00 98 ILE A CA 15
ATOM 28294 C C . ILE A 1 98 ? 14.475 -22.370 1.208 1.00 0.00 98 ILE A C 15
ATOM 28295 O O . ILE A 1 98 ? 14.928 -23.426 1.645 1.00 0.00 98 ILE A O 15
ATOM 28311 N N . ASN A 1 99 ? 13.665 -22.310 0.160 1.00 0.00 99 ASN A N 15
ATOM 28312 C CA . ASN A 1 99 ? 13.238 -23.507 -0.543 1.00 0.00 99 ASN A CA 15
ATOM 28313 C C . ASN A 1 99 ? 14.009 -23.645 -1.852 1.00 0.00 99 ASN A C 15
ATOM 28314 O O . ASN A 1 99 ? 14.819 -22.780 -2.195 1.00 0.00 99 ASN A O 15
ATOM 28325 N N . VAL A 1 100 ? 13.747 -24.722 -2.582 1.00 0.00 100 VAL A N 15
ATOM 28326 C CA . VAL A 1 100 ? 14.411 -24.976 -3.853 1.00 0.00 100 VAL A CA 15
ATOM 28327 C C . VAL A 1 100 ? 13.931 -23.993 -4.914 1.00 0.00 100 VAL A C 15
ATOM 28328 O O . VAL A 1 100 ? 12.981 -24.261 -5.648 1.00 0.00 100 VAL A O 15
ATOM 28341 N N . GLN A 1 101 ? 14.595 -22.852 -4.979 1.00 0.00 101 GLN A N 15
ATOM 28342 C CA . GLN A 1 101 ? 14.251 -21.808 -5.933 1.00 0.00 101 GLN A CA 15
ATOM 28343 C C . GLN A 1 101 ? 15.037 -21.975 -7.230 1.00 0.00 101 GLN A C 15
ATOM 28344 O O . GLN A 1 101 ? 14.889 -21.192 -8.165 1.00 0.00 101 GLN A O 15
ATOM 28358 N N . LEU A 1 102 ? 15.874 -23.001 -7.278 1.00 0.00 102 LEU A N 15
ATOM 28359 C CA . LEU A 1 102 ? 16.685 -23.268 -8.455 1.00 0.00 102 LEU A CA 15
ATOM 28360 C C . LEU A 1 102 ? 16.459 -24.692 -8.942 1.00 0.00 102 LEU A C 15
ATOM 28361 O O . LEU A 1 102 ? 16.778 -25.654 -8.245 1.00 0.00 102 LEU A O 15
ATOM 28377 N N . THR A 1 103 ? 15.889 -24.815 -10.128 1.00 0.00 103 THR A N 15
ATOM 28378 C CA . THR A 1 103 ? 15.619 -26.115 -10.714 1.00 0.00 103 THR A CA 15
ATOM 28379 C C . THR A 1 103 ? 16.896 -26.719 -11.289 1.00 0.00 103 THR A C 15
ATOM 28380 O O . THR A 1 103 ? 17.512 -26.153 -12.191 1.00 0.00 103 THR A O 15
ATOM 28391 N N . LEU A 1 104 ? 17.296 -27.859 -10.751 1.00 0.00 104 LEU A N 15
ATOM 28392 C CA . LEU A 1 104 ? 18.496 -28.534 -11.209 1.00 0.00 104 LEU A CA 15
ATOM 28393 C C . LEU A 1 104 ? 18.131 -29.695 -12.122 1.00 0.00 104 LEU A C 15
ATOM 28394 O O . LEU A 1 104 ? 17.000 -29.779 -12.606 1.00 0.00 104 LEU A O 15
ATOM 28410 N N . ASP A 1 105 ? 19.086 -30.587 -12.351 1.00 0.00 105 ASP A N 15
ATOM 28411 C CA . ASP A 1 105 ? 18.863 -31.746 -13.206 1.00 0.00 105 ASP A CA 15
ATOM 28412 C C . ASP A 1 105 ? 17.771 -32.640 -12.630 1.00 0.00 105 ASP A C 15
ATOM 28413 O O . ASP A 1 105 ? 17.975 -33.321 -11.623 1.00 0.00 105 ASP A O 15
ATOM 28422 N N . THR A 1 106 ? 16.613 -32.618 -13.265 1.00 0.00 106 THR A N 15
ATOM 28423 C CA . THR A 1 106 ? 15.485 -33.413 -12.824 1.00 0.00 106 THR A CA 15
ATOM 28424 C C . THR A 1 106 ? 15.119 -34.447 -13.883 1.00 0.00 106 THR A C 15
ATOM 28425 O O . THR A 1 106 ? 15.078 -34.140 -15.076 1.00 0.00 106 THR A O 15
ATOM 28436 N N . LYS A 1 107 ? 14.875 -35.675 -13.451 1.00 0.00 107 LYS A N 15
ATOM 28437 C CA . LYS A 1 107 ? 14.514 -36.745 -14.366 1.00 0.00 107 LYS A CA 15
ATOM 28438 C C . LYS A 1 107 ? 13.037 -37.081 -14.218 1.00 0.00 107 LYS A C 15
ATOM 28439 O O . LYS A 1 107 ? 12.433 -36.794 -13.188 1.00 0.00 107 LYS A O 15
ATOM 28458 N N . LEU A 1 108 ? 12.460 -37.673 -15.254 1.00 0.00 108 LEU A N 15
ATOM 28459 C CA . LEU A 1 108 ? 11.053 -38.052 -15.227 1.00 0.00 108 LEU A CA 15
ATOM 28460 C C . LEU A 1 108 ? 10.854 -39.422 -14.561 1.00 0.00 108 LEU A C 15
ATOM 28461 O O . LEU A 1 108 ? 10.032 -39.545 -13.655 1.00 0.00 108 LEU A O 15
ATOM 28477 N N . PRO A 1 109 ? 11.580 -40.483 -14.992 1.00 0.00 109 PRO A N 15
ATOM 28478 C CA . PRO A 1 109 ? 11.437 -41.807 -14.380 1.00 0.00 109 PRO A CA 15
ATOM 28479 C C . PRO A 1 109 ? 12.029 -41.861 -12.973 1.00 0.00 109 PRO A C 15
ATOM 28480 O O . PRO A 1 109 ? 13.230 -41.641 -12.791 1.00 0.00 109 PRO A O 15
ATOM 28491 N N . GLU A 1 110 ? 11.166 -42.132 -11.993 1.00 0.00 110 GLU A N 15
ATOM 28492 C CA . GLU A 1 110 ? 11.559 -42.235 -10.586 1.00 0.00 110 GLU A CA 15
ATOM 28493 C C . GLU A 1 110 ? 12.114 -40.911 -10.059 1.00 0.00 110 GLU A C 15
ATOM 28494 O O . GLU A 1 110 ? 11.354 -40.064 -9.580 1.00 0.00 110 GLU A O 15
ATOM 28506 N N . ALA A 1 111 ? 13.433 -40.748 -10.159 1.00 0.00 111 ALA A N 15
ATOM 28507 C CA . ALA A 1 111 ? 14.120 -39.541 -9.703 1.00 0.00 111 ALA A CA 15
ATOM 28508 C C . ALA A 1 111 ? 13.874 -39.286 -8.217 1.00 0.00 111 ALA A C 15
ATOM 28509 O O . ALA A 1 111 ? 13.522 -40.204 -7.469 1.00 0.00 111 ALA A O 15
ATOM 28516 N N . LYS A 1 112 ? 14.081 -38.034 -7.798 1.00 0.00 112 LYS A N 15
ATOM 28517 C CA . LYS A 1 112 ? 13.883 -37.625 -6.408 1.00 0.00 112 LYS A CA 15
ATOM 28518 C C . LYS A 1 112 ? 14.905 -38.305 -5.501 1.00 0.00 112 LYS A C 15
ATOM 28519 O O . LYS A 1 112 ? 14.648 -38.557 -4.322 1.00 0.00 112 LYS A O 15
ATOM 28538 N N . GLU A 1 113 ? 16.066 -38.600 -6.066 1.00 0.00 113 GLU A N 15
ATOM 28539 C CA . GLU A 1 113 ? 17.136 -39.249 -5.329 1.00 0.00 113 GLU A CA 15
ATOM 28540 C C . GLU A 1 113 ? 18.313 -38.296 -5.146 1.00 0.00 113 GLU A C 15
ATOM 28541 O O . GLU A 1 113 ? 18.195 -37.094 -5.382 1.00 0.00 113 GLU A O 15
ATOM 28553 N N . LEU A 1 114 ? 19.453 -38.839 -4.737 1.00 0.00 114 LEU A N 15
ATOM 28554 C CA . LEU A 1 114 ? 20.644 -38.030 -4.503 1.00 0.00 114 LEU A CA 15
ATOM 28555 C C . LEU A 1 114 ? 21.563 -38.007 -5.723 1.00 0.00 114 LEU A C 15
ATOM 28556 O O . LEU A 1 114 ? 22.617 -37.368 -5.694 1.00 0.00 114 LEU A O 15
ATOM 28572 N N . HIS A 1 115 ? 21.153 -38.703 -6.787 1.00 0.00 115 HIS A N 15
ATOM 28573 C CA . HIS A 1 115 ? 21.926 -38.795 -8.032 1.00 0.00 115 HIS A CA 15
ATOM 28574 C C . HIS A 1 115 ? 23.205 -39.607 -7.830 1.00 0.00 115 HIS A C 15
ATOM 28575 O O . HIS A 1 115 ? 23.328 -40.714 -8.347 1.00 0.00 115 HIS A O 15
ATOM 28590 N N . HIS A 1 116 ? 24.148 -39.050 -7.077 1.00 0.00 116 HIS A N 15
ATOM 28591 C CA . HIS A 1 116 ? 25.420 -39.709 -6.786 1.00 0.00 116 HIS A CA 15
ATOM 28592 C C . HIS A 1 116 ? 26.236 -38.838 -5.830 1.00 0.00 116 HIS A C 15
ATOM 28593 O O . HIS A 1 116 ? 25.672 -37.984 -5.150 1.00 0.00 116 HIS A O 15
ATOM 28608 N N . HIS A 1 117 ? 27.549 -39.075 -5.768 1.00 0.00 117 HIS A N 15
ATOM 28609 C CA . HIS A 1 117 ? 28.464 -38.321 -4.899 1.00 0.00 117 HIS A CA 15
ATOM 28610 C C . HIS A 1 117 ? 28.327 -38.766 -3.443 1.00 0.00 117 HIS A C 15
ATOM 28611 O O . HIS A 1 117 ? 29.054 -38.299 -2.570 1.00 0.00 117 HIS A O 15
ATOM 28626 N N . HIS A 1 118 ? 27.394 -39.673 -3.189 1.00 0.00 118 HIS A N 15
ATOM 28627 C CA . HIS A 1 118 ? 27.185 -40.201 -1.847 1.00 0.00 118 HIS A CA 15
ATOM 28628 C C . HIS A 1 118 ? 28.001 -41.478 -1.686 1.00 0.00 118 HIS A C 15
ATOM 28629 O O . HIS A 1 118 ? 27.919 -42.169 -0.670 1.00 0.00 118 HIS A O 15
ATOM 28644 N N . HIS A 1 119 ? 28.783 -41.772 -2.719 1.00 0.00 119 HIS A N 15
ATOM 28645 C CA . HIS A 1 119 ? 29.644 -42.948 -2.761 1.00 0.00 119 HIS A CA 15
ATOM 28646 C C . HIS A 1 119 ? 30.428 -42.950 -4.066 1.00 0.00 119 HIS A C 15
ATOM 28647 O O . HIS A 1 119 ? 31.573 -43.390 -4.116 1.00 0.00 119 HIS A O 15
ATOM 28662 N N . HIS A 1 120 ? 29.782 -42.477 -5.124 1.00 0.00 120 HIS A N 15
ATOM 28663 C CA . HIS A 1 120 ? 30.397 -42.394 -6.439 1.00 0.00 120 HIS A CA 15
ATOM 28664 C C . HIS A 1 120 ? 29.592 -41.440 -7.319 1.00 0.00 120 HIS A C 15
ATOM 28665 O O . HIS A 1 120 ? 28.863 -41.911 -8.209 1.00 0.00 120 HIS A O 15
ATOM 28681 N N . MET A 1 1 ? 2.800 14.609 4.380 1.00 0.00 1 MET A N 16
ATOM 28682 C CA . MET A 1 1 ? 2.050 15.206 3.253 1.00 0.00 1 MET A CA 16
ATOM 28683 C C . MET A 1 1 ? 0.624 14.664 3.232 1.00 0.00 1 MET A C 16
ATOM 28684 O O . MET A 1 1 ? 0.379 13.536 3.645 1.00 0.00 1 MET A O 16
ATOM 28700 N N . GLN A 1 2 ? -0.318 15.462 2.760 1.00 0.00 2 GLN A N 16
ATOM 28701 C CA . GLN A 1 2 ? -1.707 15.024 2.706 1.00 0.00 2 GLN A CA 16
ATOM 28702 C C . GLN A 1 2 ? -2.035 14.497 1.321 1.00 0.00 2 GLN A C 16
ATOM 28703 O O . GLN A 1 2 ? -1.697 15.123 0.318 1.00 0.00 2 GLN A O 16
ATOM 28717 N N . ILE A 1 3 ? -2.674 13.339 1.273 1.00 0.00 3 ILE A N 16
ATOM 28718 C CA . ILE A 1 3 ? -3.036 12.720 0.008 1.00 0.00 3 ILE A CA 16
ATOM 28719 C C . ILE A 1 3 ? -4.532 12.452 -0.047 1.00 0.00 3 ILE A C 16
ATOM 28720 O O . ILE A 1 3 ? -5.074 11.751 0.803 1.00 0.00 3 ILE A O 16
ATOM 28736 N N . TYR A 1 4 ? -5.193 13.013 -1.045 1.00 0.00 4 TYR A N 16
ATOM 28737 C CA . TYR A 1 4 ? -6.626 12.829 -1.207 1.00 0.00 4 TYR A CA 16
ATOM 28738 C C . TYR A 1 4 ? -6.917 11.813 -2.304 1.00 0.00 4 TYR A C 16
ATOM 28739 O O . TYR A 1 4 ? -6.308 11.845 -3.377 1.00 0.00 4 TYR A O 16
ATOM 28757 N N . THR A 1 5 ? -7.842 10.909 -2.029 1.00 0.00 5 THR A N 16
ATOM 28758 C CA . THR A 1 5 ? -8.226 9.886 -2.984 1.00 0.00 5 THR A CA 16
ATOM 28759 C C . THR A 1 5 ? -9.733 9.919 -3.215 1.00 0.00 5 THR A C 16
ATOM 28760 O O . THR A 1 5 ? -10.489 10.368 -2.355 1.00 0.00 5 THR A O 16
ATOM 28771 N N . SER A 1 6 ? -10.163 9.474 -4.382 1.00 0.00 6 SER A N 16
ATOM 28772 C CA . SER A 1 6 ? -11.575 9.437 -4.710 1.00 0.00 6 SER A CA 16
ATOM 28773 C C . SER A 1 6 ? -11.906 8.158 -5.466 1.00 0.00 6 SER A C 16
ATOM 28774 O O . SER A 1 6 ? -11.847 8.105 -6.696 1.00 0.00 6 SER A O 16
ATOM 28782 N N . GLU A 1 7 ? -12.262 7.139 -4.706 1.00 0.00 7 GLU A N 16
ATOM 28783 C CA . GLU A 1 7 ? -12.602 5.831 -5.244 1.00 0.00 7 GLU A CA 16
ATOM 28784 C C . GLU A 1 7 ? -13.895 5.900 -6.055 1.00 0.00 7 GLU A C 16
ATOM 28785 O O . GLU A 1 7 ? -14.052 5.204 -7.055 1.00 0.00 7 GLU A O 16
ATOM 28797 N N . LYS A 1 8 ? -14.808 6.766 -5.627 1.00 0.00 8 LYS A N 16
ATOM 28798 C CA . LYS A 1 8 ? -16.085 6.938 -6.318 1.00 0.00 8 LYS A CA 16
ATOM 28799 C C . LYS A 1 8 ? -15.893 7.709 -7.619 1.00 0.00 8 LYS A C 16
ATOM 28800 O O . LYS A 1 8 ? -16.783 7.750 -8.466 1.00 0.00 8 LYS A O 16
ATOM 28819 N N . ARG A 1 9 ? -14.735 8.335 -7.762 1.00 0.00 9 ARG A N 16
ATOM 28820 C CA . ARG A 1 9 ? -14.428 9.107 -8.956 1.00 0.00 9 ARG A CA 16
ATOM 28821 C C . ARG A 1 9 ? -13.584 8.282 -9.918 1.00 0.00 9 ARG A C 16
ATOM 28822 O O . ARG A 1 9 ? -13.765 8.359 -11.133 1.00 0.00 9 ARG A O 16
ATOM 28843 N N . GLY A 1 10 ? -12.665 7.496 -9.361 1.00 0.00 10 GLY A N 16
ATOM 28844 C CA . GLY A 1 10 ? -11.803 6.658 -10.174 1.00 0.00 10 GLY A CA 16
ATOM 28845 C C . GLY A 1 10 ? -10.959 7.455 -11.153 1.00 0.00 10 GLY A C 16
ATOM 28846 O O . GLY A 1 10 ? -10.781 7.054 -12.302 1.00 0.00 10 GLY A O 16
ATOM 28850 N N . SER A 1 11 ? -10.436 8.582 -10.696 1.00 0.00 11 SER A N 16
ATOM 28851 C CA . SER A 1 11 ? -9.618 9.435 -11.540 1.00 0.00 11 SER A CA 16
ATOM 28852 C C . SER A 1 11 ? -8.186 8.915 -11.634 1.00 0.00 11 SER A C 16
ATOM 28853 O O . SER A 1 11 ? -7.400 9.066 -10.698 1.00 0.00 11 SER A O 16
ATOM 28861 N N . ASP A 1 12 ? -7.859 8.285 -12.756 1.00 0.00 12 ASP A N 16
ATOM 28862 C CA . ASP A 1 12 ? -6.510 7.765 -12.967 1.00 0.00 12 ASP A CA 16
ATOM 28863 C C . ASP A 1 12 ? -5.583 8.863 -13.473 1.00 0.00 12 ASP A C 16
ATOM 28864 O O . ASP A 1 12 ? -4.518 9.108 -12.910 1.00 0.00 12 ASP A O 16
ATOM 28873 N N . THR A 1 13 ? -6.014 9.546 -14.528 1.00 0.00 13 THR A N 16
ATOM 28874 C CA . THR A 1 13 ? -5.234 10.622 -15.125 1.00 0.00 13 THR A CA 16
ATOM 28875 C C . THR A 1 13 ? -5.345 11.897 -14.299 1.00 0.00 13 THR A C 16
ATOM 28876 O O . THR A 1 13 ? -4.445 12.732 -14.295 1.00 0.00 13 THR A O 16
ATOM 28887 N N . ALA A 1 14 ? -6.460 12.031 -13.600 1.00 0.00 14 ALA A N 16
ATOM 28888 C CA . ALA A 1 14 ? -6.705 13.192 -12.759 1.00 0.00 14 ALA A CA 16
ATOM 28889 C C . ALA A 1 14 ? -6.387 12.857 -11.314 1.00 0.00 14 ALA A C 16
ATOM 28890 O O . ALA A 1 14 ? -6.792 13.559 -10.396 1.00 0.00 14 ALA A O 16
ATOM 28897 N N . GLY A 1 15 ? -5.672 11.766 -11.131 1.00 0.00 15 GLY A N 16
ATOM 28898 C CA . GLY A 1 15 ? -5.316 11.330 -9.810 1.00 0.00 15 GLY A CA 16
ATOM 28899 C C . GLY A 1 15 ? -3.891 11.665 -9.451 1.00 0.00 15 GLY A C 16
ATOM 28900 O O . GLY A 1 15 ? -2.972 10.931 -9.800 1.00 0.00 15 GLY A O 16
ATOM 28904 N N . ASN A 1 16 ? -3.705 12.778 -8.765 1.00 0.00 16 ASN A N 16
ATOM 28905 C CA . ASN A 1 16 ? -2.375 13.188 -8.340 1.00 0.00 16 ASN A CA 16
ATOM 28906 C C . ASN A 1 16 ? -2.231 12.973 -6.839 1.00 0.00 16 ASN A C 16
ATOM 28907 O O . ASN A 1 16 ? -1.131 12.774 -6.322 1.00 0.00 16 ASN A O 16
ATOM 28918 N N . GLY A 1 17 ? -3.366 12.973 -6.154 1.00 0.00 17 GLY A N 16
ATOM 28919 C CA . GLY A 1 17 ? -3.375 12.792 -4.718 1.00 0.00 17 GLY A CA 16
ATOM 28920 C C . GLY A 1 17 ? -3.686 14.079 -3.983 1.00 0.00 17 GLY A C 16
ATOM 28921 O O . GLY A 1 17 ? -3.418 14.202 -2.791 1.00 0.00 17 GLY A O 16
ATOM 28925 N N . THR A 1 18 ? -4.258 15.033 -4.696 1.00 0.00 18 THR A N 16
ATOM 28926 C CA . THR A 1 18 ? -4.626 16.313 -4.118 1.00 0.00 18 THR A CA 16
ATOM 28927 C C . THR A 1 18 ? -6.146 16.475 -4.129 1.00 0.00 18 THR A C 16
ATOM 28928 O O . THR A 1 18 ? -6.862 15.530 -4.460 1.00 0.00 18 THR A O 16
ATOM 28939 N N . GLU A 1 19 ? -6.646 17.653 -3.769 1.00 0.00 19 GLU A N 16
ATOM 28940 C CA . GLU A 1 19 ? -8.087 17.882 -3.753 1.00 0.00 19 GLU A CA 16
ATOM 28941 C C . GLU A 1 19 ? -8.603 18.168 -5.158 1.00 0.00 19 GLU A C 16
ATOM 28942 O O . GLU A 1 19 ? -9.689 17.727 -5.532 1.00 0.00 19 GLU A O 16
ATOM 28954 N N . GLU A 1 20 ? -7.814 18.897 -5.935 1.00 0.00 20 GLU A N 16
ATOM 28955 C CA . GLU A 1 20 ? -8.185 19.224 -7.306 1.00 0.00 20 GLU A CA 16
ATOM 28956 C C . GLU A 1 20 ? -7.907 18.032 -8.215 1.00 0.00 20 GLU A C 16
ATOM 28957 O O . GLU A 1 20 ? -8.495 17.897 -9.289 1.00 0.00 20 GLU A O 16
ATOM 28969 N N . ALA A 1 21 ? -7.007 17.169 -7.765 1.00 0.00 21 ALA A N 16
ATOM 28970 C CA . ALA A 1 21 ? -6.639 15.977 -8.510 1.00 0.00 21 ALA A CA 16
ATOM 28971 C C . ALA A 1 21 ? -6.570 14.777 -7.569 1.00 0.00 21 ALA A C 16
ATOM 28972 O O . ALA A 1 21 ? -5.493 14.396 -7.104 1.00 0.00 21 ALA A O 16
ATOM 28979 N N . PRO A 1 22 ? -7.720 14.153 -7.293 1.00 0.00 22 PRO A N 16
ATOM 28980 C CA . PRO A 1 22 ? -7.811 13.016 -6.385 1.00 0.00 22 PRO A CA 16
ATOM 28981 C C . PRO A 1 22 ? -7.489 11.689 -7.065 1.00 0.00 22 PRO A C 16
ATOM 28982 O O . PRO A 1 22 ? -7.946 11.417 -8.177 1.00 0.00 22 PRO A O 16
ATOM 28993 N N . LEU A 1 23 ? -6.707 10.862 -6.383 1.00 0.00 23 LEU A N 16
ATOM 28994 C CA . LEU A 1 23 ? -6.301 9.564 -6.914 1.00 0.00 23 LEU A CA 16
ATOM 28995 C C . LEU A 1 23 ? -7.481 8.601 -7.009 1.00 0.00 23 LEU A C 16
ATOM 28996 O O . LEU A 1 23 ? -8.508 8.798 -6.364 1.00 0.00 23 LEU A O 16
ATOM 29012 N N . LYS A 1 24 ? -7.314 7.548 -7.802 1.00 0.00 24 LYS A N 16
ATOM 29013 C CA . LYS A 1 24 ? -8.360 6.548 -7.987 1.00 0.00 24 LYS A CA 16
ATOM 29014 C C . LYS A 1 24 ? -8.449 5.620 -6.781 1.00 0.00 24 LYS A C 16
ATOM 29015 O O . LYS A 1 24 ? -9.533 5.339 -6.277 1.00 0.00 24 LYS A O 16
ATOM 29034 N N . THR A 1 25 ? -7.301 5.148 -6.318 1.00 0.00 25 THR A N 16
ATOM 29035 C CA . THR A 1 25 ? -7.260 4.239 -5.187 1.00 0.00 25 THR A CA 16
ATOM 29036 C C . THR A 1 25 ? -6.111 4.582 -4.249 1.00 0.00 25 THR A C 16
ATOM 29037 O O . THR A 1 25 ? -5.164 5.269 -4.638 1.00 0.00 25 THR A O 16
ATOM 29048 N N . VAL A 1 26 ? -6.196 4.084 -3.020 1.00 0.00 26 VAL A N 16
ATOM 29049 C CA . VAL A 1 26 ? -5.172 4.323 -2.006 1.00 0.00 26 VAL A CA 16
ATOM 29050 C C . VAL A 1 26 ? -3.826 3.718 -2.423 1.00 0.00 26 VAL A C 16
ATOM 29051 O O . VAL A 1 26 ? -2.770 4.159 -1.975 1.00 0.00 26 VAL A O 16
ATOM 29064 N N . LEU A 1 27 ? -3.871 2.725 -3.307 1.00 0.00 27 LEU A N 16
ATOM 29065 C CA . LEU A 1 27 ? -2.659 2.069 -3.790 1.00 0.00 27 LEU A CA 16
ATOM 29066 C C . LEU A 1 27 ? -1.718 3.080 -4.441 1.00 0.00 27 LEU A C 16
ATOM 29067 O O . LEU A 1 27 ? -0.510 3.058 -4.207 1.00 0.00 27 LEU A O 16
ATOM 29083 N N . GLN A 1 28 ? -2.286 3.986 -5.229 1.00 0.00 28 GLN A N 16
ATOM 29084 C CA . GLN A 1 28 ? -1.504 5.002 -5.921 1.00 0.00 28 GLN A CA 16
ATOM 29085 C C . GLN A 1 28 ? -0.943 6.034 -4.944 1.00 0.00 28 GLN A C 16
ATOM 29086 O O . GLN A 1 28 ? -0.047 6.803 -5.282 1.00 0.00 28 GLN A O 16
ATOM 29100 N N . ALA A 1 29 ? -1.487 6.070 -3.741 1.00 0.00 29 ALA A N 16
ATOM 29101 C CA . ALA A 1 29 ? -1.005 6.991 -2.728 1.00 0.00 29 ALA A CA 16
ATOM 29102 C C . ALA A 1 29 ? 0.248 6.422 -2.074 1.00 0.00 29 ALA A C 16
ATOM 29103 O O . ALA A 1 29 ? 1.113 7.160 -1.606 1.00 0.00 29 ALA A O 16
ATOM 29110 N N . ILE A 1 30 ? 0.349 5.098 -2.079 1.00 0.00 30 ILE A N 16
ATOM 29111 C CA . ILE A 1 30 ? 1.486 4.409 -1.480 1.00 0.00 30 ILE A CA 16
ATOM 29112 C C . ILE A 1 30 ? 2.640 4.276 -2.466 1.00 0.00 30 ILE A C 16
ATOM 29113 O O . ILE A 1 30 ? 3.804 4.327 -2.073 1.00 0.00 30 ILE A O 16
ATOM 29129 N N . VAL A 1 31 ? 2.316 4.108 -3.744 1.00 0.00 31 VAL A N 16
ATOM 29130 C CA . VAL A 1 31 ? 3.336 3.981 -4.785 1.00 0.00 31 VAL A CA 16
ATOM 29131 C C . VAL A 1 31 ? 4.263 5.201 -4.808 1.00 0.00 31 VAL A C 16
ATOM 29132 O O . VAL A 1 31 ? 5.438 5.095 -5.144 1.00 0.00 31 VAL A O 16
ATOM 29145 N N . LYS A 1 32 ? 3.721 6.355 -4.431 1.00 0.00 32 LYS A N 16
ATOM 29146 C CA . LYS A 1 32 ? 4.483 7.601 -4.407 1.00 0.00 32 LYS A CA 16
ATOM 29147 C C . LYS A 1 32 ? 5.442 7.643 -3.217 1.00 0.00 32 LYS A C 16
ATOM 29148 O O . LYS A 1 32 ? 6.350 8.469 -3.171 1.00 0.00 32 LYS A O 16
ATOM 29167 N N . LEU A 1 33 ? 5.226 6.759 -2.253 1.00 0.00 33 LEU A N 16
ATOM 29168 C CA . LEU A 1 33 ? 6.064 6.705 -1.062 1.00 0.00 33 LEU A CA 16
ATOM 29169 C C . LEU A 1 33 ? 6.906 5.433 -1.039 1.00 0.00 33 LEU A C 16
ATOM 29170 O O . LEU A 1 33 ? 7.682 5.212 -0.111 1.00 0.00 33 LEU A O 16
ATOM 29186 N N . ASP A 1 34 ? 6.730 4.598 -2.065 1.00 0.00 34 ASP A N 16
ATOM 29187 C CA . ASP A 1 34 ? 7.442 3.317 -2.192 1.00 0.00 34 ASP A CA 16
ATOM 29188 C C . ASP A 1 34 ? 7.188 2.429 -0.972 1.00 0.00 34 ASP A C 16
ATOM 29189 O O . ASP A 1 34 ? 8.002 1.577 -0.616 1.00 0.00 34 ASP A O 16
ATOM 29198 N N . GLY A 1 35 ? 6.043 2.641 -0.331 1.00 0.00 35 GLY A N 16
ATOM 29199 C CA . GLY A 1 35 ? 5.685 1.855 0.835 1.00 0.00 35 GLY A CA 16
ATOM 29200 C C . GLY A 1 35 ? 6.167 2.469 2.136 1.00 0.00 35 GLY A C 16
ATOM 29201 O O . GLY A 1 35 ? 5.828 1.989 3.217 1.00 0.00 35 GLY A O 16
ATOM 29205 N N . LYS A 1 36 ? 6.952 3.533 2.043 1.00 0.00 36 LYS A N 16
ATOM 29206 C CA . LYS A 1 36 ? 7.473 4.194 3.228 1.00 0.00 36 LYS A CA 16
ATOM 29207 C C . LYS A 1 36 ? 6.572 5.349 3.652 1.00 0.00 36 LYS A C 16
ATOM 29208 O O . LYS A 1 36 ? 6.679 6.462 3.143 1.00 0.00 36 LYS A O 16
ATOM 29227 N N . ILE A 1 37 ? 5.684 5.067 4.590 1.00 0.00 37 ILE A N 16
ATOM 29228 C CA . ILE A 1 37 ? 4.765 6.073 5.102 1.00 0.00 37 ILE A CA 16
ATOM 29229 C C . ILE A 1 37 ? 5.450 6.903 6.190 1.00 0.00 37 ILE A C 16
ATOM 29230 O O . ILE A 1 37 ? 6.320 6.399 6.911 1.00 0.00 37 ILE A O 16
ATOM 29246 N N . GLU A 1 38 ? 5.073 8.170 6.292 1.00 0.00 38 GLU A N 16
ATOM 29247 C CA . GLU A 1 38 ? 5.644 9.066 7.290 1.00 0.00 38 GLU A CA 16
ATOM 29248 C C . GLU A 1 38 ? 4.593 9.465 8.320 1.00 0.00 38 GLU A C 16
ATOM 29249 O O . GLU A 1 38 ? 3.469 8.972 8.290 1.00 0.00 38 GLU A O 16
ATOM 29261 N N . ALA A 1 39 ? 4.966 10.363 9.219 1.00 0.00 39 ALA A N 16
ATOM 29262 C CA . ALA A 1 39 ? 4.078 10.805 10.284 1.00 0.00 39 ALA A CA 16
ATOM 29263 C C . ALA A 1 39 ? 3.035 11.815 9.811 1.00 0.00 39 ALA A C 16
ATOM 29264 O O . ALA A 1 39 ? 1.858 11.701 10.153 1.00 0.00 39 ALA A O 16
ATOM 29271 N N . ASP A 1 40 ? 3.456 12.798 9.023 1.00 0.00 40 ASP A N 16
ATOM 29272 C CA . ASP A 1 40 ? 2.537 13.835 8.556 1.00 0.00 40 ASP A CA 16
ATOM 29273 C C . ASP A 1 40 ? 1.687 13.353 7.385 1.00 0.00 40 ASP A C 16
ATOM 29274 O O . ASP A 1 40 ? 0.666 13.961 7.057 1.00 0.00 40 ASP A O 16
ATOM 29283 N N . THR A 1 41 ? 2.067 12.243 6.770 1.00 0.00 41 THR A N 16
ATOM 29284 C CA . THR A 1 41 ? 1.302 11.757 5.638 1.00 0.00 41 THR A CA 16
ATOM 29285 C C . THR A 1 41 ? 0.034 11.043 6.079 1.00 0.00 41 THR A C 16
ATOM 29286 O O . THR A 1 41 ? 0.069 10.001 6.731 1.00 0.00 41 THR A O 16
ATOM 29297 N N . ARG A 1 42 ? -1.087 11.639 5.709 1.00 0.00 42 ARG A N 16
ATOM 29298 C CA . ARG A 1 42 ? -2.394 11.102 6.017 1.00 0.00 42 ARG A CA 16
ATOM 29299 C C . ARG A 1 42 ? -3.171 10.971 4.720 1.00 0.00 42 ARG A C 16
ATOM 29300 O O . ARG A 1 42 ? -3.267 11.929 3.952 1.00 0.00 42 ARG A O 16
ATOM 29321 N N . ILE A 1 43 ? -3.684 9.785 4.453 1.00 0.00 43 ILE A N 16
ATOM 29322 C CA . ILE A 1 43 ? -4.443 9.561 3.238 1.00 0.00 43 ILE A CA 16
ATOM 29323 C C . ILE A 1 43 ? -5.927 9.735 3.505 1.00 0.00 43 ILE A C 16
ATOM 29324 O O . ILE A 1 43 ? -6.501 9.072 4.374 1.00 0.00 43 ILE A O 16
ATOM 29340 N N . TRP A 1 44 ? -6.529 10.644 2.764 1.00 0.00 44 TRP A N 16
ATOM 29341 C CA . TRP A 1 44 ? -7.941 10.943 2.896 1.00 0.00 44 TRP A CA 16
ATOM 29342 C C . TRP A 1 44 ? -8.711 10.330 1.737 1.00 0.00 44 TRP A C 16
ATOM 29343 O O . TRP A 1 44 ? -8.219 10.293 0.609 1.00 0.00 44 TRP A O 16
ATOM 29364 N N . VAL A 1 45 ? -9.912 9.854 2.014 1.00 0.00 45 VAL A N 16
ATOM 29365 C CA . VAL A 1 45 ? -10.739 9.230 0.989 1.00 0.00 45 VAL A CA 16
ATOM 29366 C C . VAL A 1 45 ? -11.910 10.118 0.590 1.00 0.00 45 VAL A C 16
ATOM 29367 O O . VAL A 1 45 ? -12.066 11.227 1.102 1.00 0.00 45 VAL A O 16
ATOM 29380 N N . ASP A 1 46 ? -12.735 9.593 -0.310 1.00 0.00 46 ASP A N 16
ATOM 29381 C CA . ASP A 1 46 ? -13.909 10.294 -0.838 1.00 0.00 46 ASP A CA 16
ATOM 29382 C C . ASP A 1 46 ? -15.049 10.377 0.175 1.00 0.00 46 ASP A C 16
ATOM 29383 O O . ASP A 1 46 ? -16.166 10.757 -0.176 1.00 0.00 46 ASP A O 16
ATOM 29392 N N . GLY A 1 47 ? -14.778 10.008 1.415 1.00 0.00 47 GLY A N 16
ATOM 29393 C CA . GLY A 1 47 ? -15.799 10.073 2.435 1.00 0.00 47 GLY A CA 16
ATOM 29394 C C . GLY A 1 47 ? -15.949 8.776 3.195 1.00 0.00 47 GLY A C 16
ATOM 29395 O O . GLY A 1 47 ? -15.779 7.690 2.636 1.00 0.00 47 GLY A O 16
ATOM 29399 N N . THR A 1 48 ? -16.252 8.893 4.477 1.00 0.00 48 THR A N 16
ATOM 29400 C CA . THR A 1 48 ? -16.442 7.739 5.343 1.00 0.00 48 THR A CA 16
ATOM 29401 C C . THR A 1 48 ? -17.281 8.134 6.554 1.00 0.00 48 THR A C 16
ATOM 29402 O O . THR A 1 48 ? -18.211 7.423 6.937 1.00 0.00 48 THR A O 16
ATOM 29413 N N . GLY A 1 49 ? -16.957 9.279 7.144 1.00 0.00 49 GLY A N 16
ATOM 29414 C CA . GLY A 1 49 ? -17.690 9.750 8.296 1.00 0.00 49 GLY A CA 16
ATOM 29415 C C . GLY A 1 49 ? -18.678 10.851 7.959 1.00 0.00 49 GLY A C 16
ATOM 29416 O O . GLY A 1 49 ? -19.698 10.601 7.318 1.00 0.00 49 GLY A O 16
ATOM 29420 N N . ASP A 1 50 ? -18.362 12.070 8.377 1.00 0.00 50 ASP A N 16
ATOM 29421 C CA . ASP A 1 50 ? -19.246 13.219 8.156 1.00 0.00 50 ASP A CA 16
ATOM 29422 C C . ASP A 1 50 ? -18.762 14.118 7.028 1.00 0.00 50 ASP A C 16
ATOM 29423 O O . ASP A 1 50 ? -19.536 14.537 6.169 1.00 0.00 50 ASP A O 16
ATOM 29432 N N . GLU A 1 51 ? -17.468 14.385 7.031 1.00 0.00 51 GLU A N 16
ATOM 29433 C CA . GLU A 1 51 ? -16.864 15.289 6.067 1.00 0.00 51 GLU A CA 16
ATOM 29434 C C . GLU A 1 51 ? -16.635 14.674 4.695 1.00 0.00 51 GLU A C 16
ATOM 29435 O O . GLU A 1 51 ? -16.731 13.457 4.512 1.00 0.00 51 GLU A O 16
ATOM 29447 N N . MET A 1 52 ? -16.323 15.549 3.736 1.00 0.00 52 MET A N 16
ATOM 29448 C CA . MET A 1 52 ? -16.054 15.144 2.360 1.00 0.00 52 MET A CA 16
ATOM 29449 C C . MET A 1 52 ? -14.856 14.216 2.327 1.00 0.00 52 MET A C 16
ATOM 29450 O O . MET A 1 52 ? -14.877 13.163 1.696 1.00 0.00 52 MET A O 16
ATOM 29464 N N . TRP A 1 53 ? -13.808 14.624 3.019 1.00 0.00 53 TRP A N 16
ATOM 29465 C CA . TRP A 1 53 ? -12.595 13.841 3.086 1.00 0.00 53 TRP A CA 16
ATOM 29466 C C . TRP A 1 53 ? -12.461 13.251 4.474 1.00 0.00 53 TRP A C 16
ATOM 29467 O O . TRP A 1 53 ? -12.575 13.961 5.472 1.00 0.00 53 TRP A O 16
ATOM 29488 N N . ASP A 1 54 ? -12.225 11.958 4.534 1.00 0.00 54 ASP A N 16
ATOM 29489 C CA . ASP A 1 54 ? -12.083 11.276 5.807 1.00 0.00 54 ASP A CA 16
ATOM 29490 C C . ASP A 1 54 ? -10.848 10.399 5.785 1.00 0.00 54 ASP A C 16
ATOM 29491 O O . ASP A 1 54 ? -10.190 10.278 4.752 1.00 0.00 54 ASP A O 16
ATOM 29500 N N . VAL A 1 55 ? -10.539 9.782 6.911 1.00 0.00 55 VAL A N 16
ATOM 29501 C CA . VAL A 1 55 ? -9.373 8.924 7.004 1.00 0.00 55 VAL A CA 16
ATOM 29502 C C . VAL A 1 55 ? -9.577 7.663 6.165 1.00 0.00 55 VAL A C 16
ATOM 29503 O O . VAL A 1 55 ? -10.645 7.049 6.192 1.00 0.00 55 VAL A O 16
ATOM 29516 N N . VAL A 1 56 ? -8.554 7.294 5.402 1.00 0.00 56 VAL A N 16
ATOM 29517 C CA . VAL A 1 56 ? -8.623 6.115 4.552 1.00 0.00 56 VAL A CA 16
ATOM 29518 C C . VAL A 1 56 ? -8.969 4.877 5.367 1.00 0.00 56 VAL A C 16
ATOM 29519 O O . VAL A 1 56 ? -8.437 4.656 6.465 1.00 0.00 56 VAL A O 16
ATOM 29532 N N . SER A 1 57 ? -9.889 4.092 4.840 1.00 0.00 57 SER A N 16
ATOM 29533 C CA . SER A 1 57 ? -10.320 2.878 5.497 1.00 0.00 57 SER A CA 16
ATOM 29534 C C . SER A 1 57 ? -9.155 1.898 5.583 1.00 0.00 57 SER A C 16
ATOM 29535 O O . SER A 1 57 ? -8.414 1.705 4.617 1.00 0.00 57 SER A O 16
ATOM 29543 N N . LYS A 1 58 ? -9.003 1.272 6.739 1.00 0.00 58 LYS A N 16
ATOM 29544 C CA . LYS A 1 58 ? -7.912 0.336 6.965 1.00 0.00 58 LYS A CA 16
ATOM 29545 C C . LYS A 1 58 ? -8.109 -0.948 6.169 1.00 0.00 58 LYS A C 16
ATOM 29546 O O . LYS A 1 58 ? -7.160 -1.690 5.935 1.00 0.00 58 LYS A O 16
ATOM 29565 N N . SER A 1 59 ? -9.341 -1.195 5.750 1.00 0.00 59 SER A N 16
ATOM 29566 C CA . SER A 1 59 ? -9.669 -2.378 4.973 1.00 0.00 59 SER A CA 16
ATOM 29567 C C . SER A 1 59 ? -9.007 -2.328 3.594 1.00 0.00 59 SER A C 16
ATOM 29568 O O . SER A 1 59 ? -8.521 -3.339 3.088 1.00 0.00 59 SER A O 16
ATOM 29576 N N . LYS A 1 60 ? -8.982 -1.142 2.995 1.00 0.00 60 LYS A N 16
ATOM 29577 C CA . LYS A 1 60 ? -8.381 -0.969 1.677 1.00 0.00 60 LYS A CA 16
ATOM 29578 C C . LYS A 1 60 ? -6.894 -0.679 1.799 1.00 0.00 60 LYS A C 16
ATOM 29579 O O . LYS A 1 60 ? -6.092 -1.167 1.006 1.00 0.00 60 LYS A O 16
ATOM 29598 N N . LEU A 1 61 ? -6.547 0.126 2.791 1.00 0.00 61 LEU A N 16
ATOM 29599 C CA . LEU A 1 61 ? -5.157 0.496 3.046 1.00 0.00 61 LEU A CA 16
ATOM 29600 C C . LEU A 1 61 ? -4.279 -0.740 3.250 1.00 0.00 61 LEU A C 16
ATOM 29601 O O . LEU A 1 61 ? -3.204 -0.852 2.657 1.00 0.00 61 LEU A O 16
ATOM 29617 N N . LYS A 1 62 ? -4.750 -1.672 4.074 1.00 0.00 62 LYS A N 16
ATOM 29618 C CA . LYS A 1 62 ? -3.994 -2.890 4.353 1.00 0.00 62 LYS A CA 16
ATOM 29619 C C . LYS A 1 62 ? -3.875 -3.759 3.106 1.00 0.00 62 LYS A C 16
ATOM 29620 O O . LYS A 1 62 ? -2.865 -4.431 2.901 1.00 0.00 62 LYS A O 16
ATOM 29639 N N . LYS A 1 63 ? -4.909 -3.738 2.276 1.00 0.00 63 LYS A N 16
ATOM 29640 C CA . LYS A 1 63 ? -4.909 -4.518 1.048 1.00 0.00 63 LYS A CA 16
ATOM 29641 C C . LYS A 1 63 ? -3.949 -3.912 0.035 1.00 0.00 63 LYS A C 16
ATOM 29642 O O . LYS A 1 63 ? -3.176 -4.622 -0.605 1.00 0.00 63 LYS A O 16
ATOM 29661 N N . ALA A 1 64 ? -3.987 -2.590 -0.089 1.00 0.00 64 ALA A N 16
ATOM 29662 C CA . ALA A 1 64 ? -3.118 -1.879 -1.016 1.00 0.00 64 ALA A CA 16
ATOM 29663 C C . ALA A 1 64 ? -1.655 -2.101 -0.653 1.00 0.00 64 ALA A C 16
ATOM 29664 O O . ALA A 1 64 ? -0.804 -2.264 -1.528 1.00 0.00 64 ALA A O 16
ATOM 29671 N N . THR A 1 65 ? -1.376 -2.118 0.646 1.00 0.00 65 THR A N 16
ATOM 29672 C CA . THR A 1 65 ? -0.025 -2.342 1.135 1.00 0.00 65 THR A CA 16
ATOM 29673 C C . THR A 1 65 ? 0.467 -3.728 0.715 1.00 0.00 65 THR A C 16
ATOM 29674 O O . THR A 1 65 ? 1.641 -3.913 0.381 1.00 0.00 65 THR A O 16
ATOM 29685 N N . LYS A 1 66 ? -0.447 -4.693 0.712 1.00 0.00 66 LYS A N 16
ATOM 29686 C CA . LYS A 1 66 ? -0.121 -6.054 0.319 1.00 0.00 66 LYS A CA 16
ATOM 29687 C C . LYS A 1 66 ? 0.144 -6.120 -1.178 1.00 0.00 66 LYS A C 16
ATOM 29688 O O . LYS A 1 66 ? 1.178 -6.630 -1.609 1.00 0.00 66 LYS A O 16
ATOM 29707 N N . GLN A 1 67 ? -0.787 -5.580 -1.962 1.00 0.00 67 GLN A N 16
ATOM 29708 C CA . GLN A 1 67 ? -0.662 -5.570 -3.416 1.00 0.00 67 GLN A CA 16
ATOM 29709 C C . GLN A 1 67 ? 0.629 -4.885 -3.848 1.00 0.00 67 GLN A C 16
ATOM 29710 O O . GLN A 1 67 ? 1.338 -5.376 -4.728 1.00 0.00 67 GLN A O 16
ATOM 29724 N N . TYR A 1 68 ? 0.938 -3.755 -3.219 1.00 0.00 68 TYR A N 16
ATOM 29725 C CA . TYR A 1 68 ? 2.152 -3.022 -3.541 1.00 0.00 68 TYR A CA 16
ATOM 29726 C C . TYR A 1 68 ? 3.378 -3.857 -3.202 1.00 0.00 68 TYR A C 16
ATOM 29727 O O . TYR A 1 68 ? 4.358 -3.869 -3.945 1.00 0.00 68 TYR A O 16
ATOM 29745 N N . HIS A 1 69 ? 3.310 -4.572 -2.084 1.00 0.00 69 HIS A N 16
ATOM 29746 C CA . HIS A 1 69 ? 4.414 -5.422 -1.655 1.00 0.00 69 HIS A CA 16
ATOM 29747 C C . HIS A 1 69 ? 4.654 -6.532 -2.670 1.00 0.00 69 HIS A C 16
ATOM 29748 O O . HIS A 1 69 ? 5.795 -6.904 -2.932 1.00 0.00 69 HIS A O 16
ATOM 29763 N N . ILE A 1 70 ? 3.571 -7.046 -3.244 1.00 0.00 70 ILE A N 16
ATOM 29764 C CA . ILE A 1 70 ? 3.663 -8.094 -4.251 1.00 0.00 70 ILE A CA 16
ATOM 29765 C C . ILE A 1 70 ? 4.295 -7.529 -5.520 1.00 0.00 70 ILE A C 16
ATOM 29766 O O . ILE A 1 70 ? 5.119 -8.175 -6.166 1.00 0.00 70 ILE A O 16
ATOM 29782 N N . GLN A 1 71 ? 3.920 -6.298 -5.849 1.00 0.00 71 GLN A N 16
ATOM 29783 C CA . GLN A 1 71 ? 4.449 -5.620 -7.026 1.00 0.00 71 GLN A CA 16
ATOM 29784 C C . GLN A 1 71 ? 5.916 -5.254 -6.824 1.00 0.00 71 GLN A C 16
ATOM 29785 O O . GLN A 1 71 ? 6.660 -5.070 -7.790 1.00 0.00 71 GLN A O 16
ATOM 29799 N N . THR A 1 72 ? 6.316 -5.141 -5.568 1.00 0.00 72 THR A N 16
ATOM 29800 C CA . THR A 1 72 ? 7.687 -4.806 -5.228 1.00 0.00 72 THR A CA 16
ATOM 29801 C C . THR A 1 72 ? 8.550 -6.064 -5.193 1.00 0.00 72 THR A C 16
ATOM 29802 O O . THR A 1 72 ? 9.731 -6.033 -5.545 1.00 0.00 72 THR A O 16
ATOM 29813 N N . LYS A 1 73 ? 7.946 -7.179 -4.791 1.00 0.00 73 LYS A N 16
ATOM 29814 C CA . LYS A 1 73 ? 8.661 -8.442 -4.708 1.00 0.00 73 LYS A CA 16
ATOM 29815 C C . LYS A 1 73 ? 8.804 -9.083 -6.092 1.00 0.00 73 LYS A C 16
ATOM 29816 O O . LYS A 1 73 ? 8.312 -10.181 -6.360 1.00 0.00 73 LYS A O 16
ATOM 29835 N N . LYS A 1 74 ? 9.491 -8.384 -6.971 1.00 0.00 74 LYS A N 16
ATOM 29836 C CA . LYS A 1 74 ? 9.745 -8.879 -8.308 1.00 0.00 74 LYS A CA 16
ATOM 29837 C C . LYS A 1 74 ? 11.171 -9.404 -8.364 1.00 0.00 74 LYS A C 16
ATOM 29838 O O . LYS A 1 74 ? 11.804 -9.591 -7.322 1.00 0.00 74 LYS A O 16
ATOM 29857 N N . GLN A 1 75 ? 11.669 -9.660 -9.560 1.00 0.00 75 GLN A N 16
ATOM 29858 C CA . GLN A 1 75 ? 13.032 -10.142 -9.720 1.00 0.00 75 GLN A CA 16
ATOM 29859 C C . GLN A 1 75 ? 13.922 -8.989 -10.165 1.00 0.00 75 GLN A C 16
ATOM 29860 O O . GLN A 1 75 ? 15.068 -9.184 -10.562 1.00 0.00 75 GLN A O 16
ATOM 29874 N N . GLU A 1 76 ? 13.359 -7.787 -10.079 1.00 0.00 76 GLU A N 16
ATOM 29875 C CA . GLU A 1 76 ? 14.041 -6.561 -10.456 1.00 0.00 76 GLU A CA 16
ATOM 29876 C C . GLU A 1 76 ? 13.219 -5.373 -9.958 1.00 0.00 76 GLU A C 16
ATOM 29877 O O . GLU A 1 76 ? 12.006 -5.494 -9.761 1.00 0.00 76 GLU A O 16
ATOM 29889 N N . LYS A 1 77 ? 13.874 -4.242 -9.751 1.00 0.00 77 LYS A N 16
ATOM 29890 C CA . LYS A 1 77 ? 13.208 -3.038 -9.276 1.00 0.00 77 LYS A CA 16
ATOM 29891 C C . LYS A 1 77 ? 13.647 -1.849 -10.121 1.00 0.00 77 LYS A C 16
ATOM 29892 O O . LYS A 1 77 ? 14.107 -0.835 -9.592 1.00 0.00 77 LYS A O 16
ATOM 29911 N N . ALA A 1 78 ? 13.506 -2.017 -11.440 1.00 0.00 78 ALA A N 16
ATOM 29912 C CA . ALA A 1 78 ? 13.872 -1.008 -12.437 1.00 0.00 78 ALA A CA 16
ATOM 29913 C C . ALA A 1 78 ? 13.563 0.415 -11.981 1.00 0.00 78 ALA A C 16
ATOM 29914 O O . ALA A 1 78 ? 12.401 0.800 -11.838 1.00 0.00 78 ALA A O 16
ATOM 29921 N N . PRO A 1 79 ? 14.614 1.222 -11.761 1.00 0.00 79 PRO A N 16
ATOM 29922 C CA . PRO A 1 79 ? 14.474 2.609 -11.321 1.00 0.00 79 PRO A CA 16
ATOM 29923 C C . PRO A 1 79 ? 14.213 3.568 -12.481 1.00 0.00 79 PRO A C 16
ATOM 29924 O O . PRO A 1 79 ? 14.681 4.707 -12.480 1.00 0.00 79 PRO A O 16
ATOM 29935 N N . HIS A 1 80 ? 13.469 3.105 -13.476 1.00 0.00 80 HIS A N 16
ATOM 29936 C CA . HIS A 1 80 ? 13.156 3.925 -14.634 1.00 0.00 80 HIS A CA 16
ATOM 29937 C C . HIS A 1 80 ? 11.957 3.369 -15.385 1.00 0.00 80 HIS A C 16
ATOM 29938 O O . HIS A 1 80 ? 12.073 2.372 -16.095 1.00 0.00 80 HIS A O 16
ATOM 29953 N N . GLU A 1 81 ? 10.820 4.028 -15.232 1.00 0.00 81 GLU A N 16
ATOM 29954 C CA . GLU A 1 81 ? 9.595 3.622 -15.910 1.00 0.00 81 GLU A CA 16
ATOM 29955 C C . GLU A 1 81 ? 9.772 3.743 -17.426 1.00 0.00 81 GLU A C 16
ATOM 29956 O O . GLU A 1 81 ? 10.549 4.580 -17.907 1.00 0.00 81 GLU A O 16
ATOM 29968 N N . LYS A 1 82 ? 9.073 2.899 -18.167 1.00 0.00 82 LYS A N 16
ATOM 29969 C CA . LYS A 1 82 ? 9.149 2.902 -19.617 1.00 0.00 82 LYS A CA 16
ATOM 29970 C C . LYS A 1 82 ? 7.917 3.573 -20.201 1.00 0.00 82 LYS A C 16
ATOM 29971 O O . LYS A 1 82 ? 7.950 4.127 -21.305 1.00 0.00 82 LYS A O 16
ATOM 29990 N N . ILE A 1 83 ? 6.845 3.530 -19.442 1.00 0.00 83 ILE A N 16
ATOM 29991 C CA . ILE A 1 83 ? 5.585 4.132 -19.853 1.00 0.00 83 ILE A CA 16
ATOM 29992 C C . ILE A 1 83 ? 5.583 5.618 -19.506 1.00 0.00 83 ILE A C 16
ATOM 29993 O O . ILE A 1 83 ? 4.970 6.051 -18.529 1.00 0.00 83 ILE A O 16
ATOM 30009 N N . VAL A 1 84 ? 6.301 6.392 -20.306 1.00 0.00 84 VAL A N 16
ATOM 30010 C CA . VAL A 1 84 ? 6.402 7.828 -20.098 1.00 0.00 84 VAL A CA 16
ATOM 30011 C C . VAL A 1 84 ? 5.280 8.565 -20.822 1.00 0.00 84 VAL A C 16
ATOM 30012 O O . VAL A 1 84 ? 4.399 7.940 -21.414 1.00 0.00 84 VAL A O 16
ATOM 30025 N N . SER A 1 85 ? 5.325 9.897 -20.763 1.00 0.00 85 SER A N 16
ATOM 30026 C CA . SER A 1 85 ? 4.322 10.751 -21.400 1.00 0.00 85 SER A CA 16
ATOM 30027 C C . SER A 1 85 ? 2.950 10.556 -20.755 1.00 0.00 85 SER A C 16
ATOM 30028 O O . SER A 1 85 ? 1.913 10.776 -21.380 1.00 0.00 85 SER A O 16
ATOM 30036 N N . TYR A 1 86 ? 2.957 10.147 -19.493 1.00 0.00 86 TYR A N 16
ATOM 30037 C CA . TYR A 1 86 ? 1.729 9.924 -18.753 1.00 0.00 86 TYR A CA 16
ATOM 30038 C C . TYR A 1 86 ? 1.362 11.172 -17.963 1.00 0.00 86 TYR A C 16
ATOM 30039 O O . TYR A 1 86 ? 1.947 11.443 -16.914 1.00 0.00 86 TYR A O 16
ATOM 30057 N N . GLU A 1 87 ? 0.415 11.942 -18.483 1.00 0.00 87 GLU A N 16
ATOM 30058 C CA . GLU A 1 87 ? -0.029 13.158 -17.815 1.00 0.00 87 GLU A CA 16
ATOM 30059 C C . GLU A 1 87 ? -0.713 12.813 -16.497 1.00 0.00 87 GLU A C 16
ATOM 30060 O O . GLU A 1 87 ? -1.506 11.870 -16.422 1.00 0.00 87 GLU A O 16
ATOM 30072 N N . ASN A 1 88 ? -0.396 13.579 -15.469 1.00 0.00 88 ASN A N 16
ATOM 30073 C CA . ASN A 1 88 ? -0.953 13.362 -14.142 1.00 0.00 88 ASN A CA 16
ATOM 30074 C C . ASN A 1 88 ? -1.008 14.678 -13.369 1.00 0.00 88 ASN A C 16
ATOM 30075 O O . ASN A 1 88 ? -1.436 14.725 -12.215 1.00 0.00 88 ASN A O 16
ATOM 30086 N N . GLY A 1 89 ? -0.589 15.754 -14.019 1.00 0.00 89 GLY A N 16
ATOM 30087 C CA . GLY A 1 89 ? -0.581 17.048 -13.378 1.00 0.00 89 GLY A CA 16
ATOM 30088 C C . GLY A 1 89 ? 0.770 17.366 -12.779 1.00 0.00 89 GLY A C 16
ATOM 30089 O O . GLY A 1 89 ? 0.964 17.230 -11.574 1.00 0.00 89 GLY A O 16
ATOM 30093 N N . ASP A 1 90 ? 1.706 17.766 -13.631 1.00 0.00 90 ASP A N 16
ATOM 30094 C CA . ASP A 1 90 ? 3.061 18.110 -13.195 1.00 0.00 90 ASP A CA 16
ATOM 30095 C C . ASP A 1 90 ? 3.042 19.238 -12.163 1.00 0.00 90 ASP A C 16
ATOM 30096 O O . ASP A 1 90 ? 3.268 19.015 -10.973 1.00 0.00 90 ASP A O 16
ATOM 30105 N N . ASN A 1 91 ? 2.749 20.444 -12.622 1.00 0.00 91 ASN A N 16
ATOM 30106 C CA . ASN A 1 91 ? 2.709 21.602 -11.743 1.00 0.00 91 ASN A CA 16
ATOM 30107 C C . ASN A 1 91 ? 1.279 21.893 -11.306 1.00 0.00 91 ASN A C 16
ATOM 30108 O O . ASN A 1 91 ? 0.558 22.655 -11.956 1.00 0.00 91 ASN A O 16
ATOM 30119 N N . VAL A 1 92 ? 0.864 21.263 -10.216 1.00 0.00 92 VAL A N 16
ATOM 30120 C CA . VAL A 1 92 ? -0.477 21.452 -9.681 1.00 0.00 92 VAL A CA 16
ATOM 30121 C C . VAL A 1 92 ? -0.417 21.799 -8.199 1.00 0.00 92 VAL A C 16
ATOM 30122 O O . VAL A 1 92 ? 0.620 21.629 -7.562 1.00 0.00 92 VAL A O 16
ATOM 30135 N N . ASN A 1 93 ? -1.544 22.277 -7.670 1.00 0.00 93 ASN A N 16
ATOM 30136 C CA . ASN A 1 93 ? -1.665 22.659 -6.262 1.00 0.00 93 ASN A CA 16
ATOM 30137 C C . ASN A 1 93 ? -0.587 23.658 -5.853 1.00 0.00 93 ASN A C 16
ATOM 30138 O O . ASN A 1 93 ? 0.354 23.323 -5.136 1.00 0.00 93 ASN A O 16
ATOM 30149 N N . LEU A 1 94 ? -0.740 24.894 -6.300 1.00 0.00 94 LEU A N 16
ATOM 30150 C CA . LEU A 1 94 ? 0.216 25.945 -5.974 1.00 0.00 94 LEU A CA 16
ATOM 30151 C C . LEU A 1 94 ? -0.102 26.541 -4.604 1.00 0.00 94 LEU A C 16
ATOM 30152 O O . LEU A 1 94 ? -0.142 27.759 -4.430 1.00 0.00 94 LEU A O 16
ATOM 30168 N N . SER A 1 95 ? -0.341 25.668 -3.636 1.00 0.00 95 SER A N 16
ATOM 30169 C CA . SER A 1 95 ? -0.666 26.086 -2.284 1.00 0.00 95 SER A CA 16
ATOM 30170 C C . SER A 1 95 ? -0.186 25.044 -1.277 1.00 0.00 95 SER A C 16
ATOM 30171 O O . SER A 1 95 ? -0.960 24.535 -0.471 1.00 0.00 95 SER A O 16
ATOM 30179 N N . GLU A 1 96 ? 1.104 24.736 -1.331 1.00 0.00 96 GLU A N 16
ATOM 30180 C CA . GLU A 1 96 ? 1.706 23.755 -0.431 1.00 0.00 96 GLU A CA 16
ATOM 30181 C C . GLU A 1 96 ? 1.658 24.228 1.022 1.00 0.00 96 GLU A C 16
ATOM 30182 O O . GLU A 1 96 ? 1.698 23.422 1.953 1.00 0.00 96 GLU A O 16
ATOM 30194 N N . ALA A 1 97 ? 1.526 25.539 1.206 1.00 0.00 97 ALA A N 16
ATOM 30195 C CA . ALA A 1 97 ? 1.489 26.140 2.536 1.00 0.00 97 ALA A CA 16
ATOM 30196 C C . ALA A 1 97 ? 0.147 25.937 3.242 1.00 0.00 97 ALA A C 16
ATOM 30197 O O . ALA A 1 97 ? -0.310 26.804 3.984 1.00 0.00 97 ALA A O 16
ATOM 30204 N N . ILE A 1 98 ? -0.481 24.794 3.013 1.00 0.00 98 ILE A N 16
ATOM 30205 C CA . ILE A 1 98 ? -1.748 24.481 3.652 1.00 0.00 98 ILE A CA 16
ATOM 30206 C C . ILE A 1 98 ? -1.493 23.550 4.828 1.00 0.00 98 ILE A C 16
ATOM 30207 O O . ILE A 1 98 ? -2.045 23.727 5.913 1.00 0.00 98 ILE A O 16
ATOM 30223 N N . ASN A 1 99 ? -0.616 22.582 4.608 1.00 0.00 99 ASN A N 16
ATOM 30224 C CA . ASN A 1 99 ? -0.268 21.618 5.640 1.00 0.00 99 ASN A CA 16
ATOM 30225 C C . ASN A 1 99 ? 1.242 21.570 5.810 1.00 0.00 99 ASN A C 16
ATOM 30226 O O . ASN A 1 99 ? 1.911 20.661 5.318 1.00 0.00 99 ASN A O 16
ATOM 30237 N N . VAL A 1 100 ? 1.775 22.567 6.489 1.00 0.00 100 VAL A N 16
ATOM 30238 C CA . VAL A 1 100 ? 3.205 22.651 6.732 1.00 0.00 100 VAL A CA 16
ATOM 30239 C C . VAL A 1 100 ? 3.469 22.869 8.214 1.00 0.00 100 VAL A C 16
ATOM 30240 O O . VAL A 1 100 ? 3.911 23.942 8.624 1.00 0.00 100 VAL A O 16
ATOM 30253 N N . GLN A 1 101 ? 3.143 21.846 9.012 1.00 0.00 101 GLN A N 16
ATOM 30254 C CA . GLN A 1 101 ? 3.312 21.865 10.474 1.00 0.00 101 GLN A CA 16
ATOM 30255 C C . GLN A 1 101 ? 2.229 22.715 11.136 1.00 0.00 101 GLN A C 16
ATOM 30256 O O . GLN A 1 101 ? 1.832 22.464 12.272 1.00 0.00 101 GLN A O 16
ATOM 30270 N N . LEU A 1 102 ? 1.759 23.721 10.416 1.00 0.00 102 LEU A N 16
ATOM 30271 C CA . LEU A 1 102 ? 0.711 24.597 10.905 1.00 0.00 102 LEU A CA 16
ATOM 30272 C C . LEU A 1 102 ? -0.646 24.071 10.454 1.00 0.00 102 LEU A C 16
ATOM 30273 O O . LEU A 1 102 ? -0.722 23.013 9.829 1.00 0.00 102 LEU A O 16
ATOM 30289 N N . THR A 1 103 ? -1.703 24.820 10.759 1.00 0.00 103 THR A N 16
ATOM 30290 C CA . THR A 1 103 ? -3.063 24.429 10.395 1.00 0.00 103 THR A CA 16
ATOM 30291 C C . THR A 1 103 ? -3.428 23.086 11.031 1.00 0.00 103 THR A C 16
ATOM 30292 O O . THR A 1 103 ? -4.040 22.224 10.401 1.00 0.00 103 THR A O 16
ATOM 30303 N N . LEU A 1 104 ? -3.030 22.919 12.288 1.00 0.00 104 LEU A N 16
ATOM 30304 C CA . LEU A 1 104 ? -3.303 21.693 13.022 1.00 0.00 104 LEU A CA 16
ATOM 30305 C C . LEU A 1 104 ? -4.797 21.536 13.280 1.00 0.00 104 LEU A C 16
ATOM 30306 O O . LEU A 1 104 ? -5.416 22.371 13.945 1.00 0.00 104 LEU A O 16
ATOM 30322 N N . ASP A 1 105 ? -5.362 20.468 12.735 1.00 0.00 105 ASP A N 16
ATOM 30323 C CA . ASP A 1 105 ? -6.780 20.171 12.893 1.00 0.00 105 ASP A CA 16
ATOM 30324 C C . ASP A 1 105 ? -7.103 19.822 14.341 1.00 0.00 105 ASP A C 16
ATOM 30325 O O . ASP A 1 105 ? -8.034 20.370 14.933 1.00 0.00 105 ASP A O 16
ATOM 30334 N N . THR A 1 106 ? -6.313 18.930 14.918 1.00 0.00 106 THR A N 16
ATOM 30335 C CA . THR A 1 106 ? -6.509 18.500 16.292 1.00 0.00 106 THR A CA 16
ATOM 30336 C C . THR A 1 106 ? -5.842 19.465 17.273 1.00 0.00 106 THR A C 16
ATOM 30337 O O . THR A 1 106 ? -5.196 19.051 18.233 1.00 0.00 106 THR A O 16
ATOM 30348 N N . LYS A 1 107 ? -6.013 20.758 17.022 1.00 0.00 107 LYS A N 16
ATOM 30349 C CA . LYS A 1 107 ? -5.425 21.790 17.864 1.00 0.00 107 LYS A CA 16
ATOM 30350 C C . LYS A 1 107 ? -6.314 22.106 19.063 1.00 0.00 107 LYS A C 16
ATOM 30351 O O . LYS A 1 107 ? -5.819 22.454 20.135 1.00 0.00 107 LYS A O 16
ATOM 30370 N N . LEU A 1 108 ? -7.626 21.998 18.882 1.00 0.00 108 LEU A N 16
ATOM 30371 C CA . LEU A 1 108 ? -8.564 22.295 19.957 1.00 0.00 108 LEU A CA 16
ATOM 30372 C C . LEU A 1 108 ? -9.943 21.708 19.672 1.00 0.00 108 LEU A C 16
ATOM 30373 O O . LEU A 1 108 ? -10.683 22.230 18.840 1.00 0.00 108 LEU A O 16
ATOM 30389 N N . PRO A 1 109 ? -10.290 20.593 20.333 1.00 0.00 109 PRO A N 16
ATOM 30390 C CA . PRO A 1 109 ? -11.586 19.955 20.177 1.00 0.00 109 PRO A CA 16
ATOM 30391 C C . PRO A 1 109 ? -12.574 20.416 21.253 1.00 0.00 109 PRO A C 16
ATOM 30392 O O . PRO A 1 109 ? -12.495 21.551 21.728 1.00 0.00 109 PRO A O 16
ATOM 30403 N N . GLU A 1 110 ? -13.492 19.536 21.635 1.00 0.00 110 GLU A N 16
ATOM 30404 C CA . GLU A 1 110 ? -14.482 19.841 22.653 1.00 0.00 110 GLU A CA 16
ATOM 30405 C C . GLU A 1 110 ? -13.850 20.033 24.025 1.00 0.00 110 GLU A C 16
ATOM 30406 O O . GLU A 1 110 ? -13.572 19.070 24.739 1.00 0.00 110 GLU A O 16
ATOM 30418 N N . ALA A 1 111 ? -13.608 21.285 24.373 1.00 0.00 111 ALA A N 16
ATOM 30419 C CA . ALA A 1 111 ? -13.038 21.628 25.666 1.00 0.00 111 ALA A CA 16
ATOM 30420 C C . ALA A 1 111 ? -14.076 22.378 26.485 1.00 0.00 111 ALA A C 16
ATOM 30421 O O . ALA A 1 111 ? -13.782 22.944 27.536 1.00 0.00 111 ALA A O 16
ATOM 30428 N N . LYS A 1 112 ? -15.301 22.369 25.984 1.00 0.00 112 LYS A N 16
ATOM 30429 C CA . LYS A 1 112 ? -16.402 23.049 26.634 1.00 0.00 112 LYS A CA 16
ATOM 30430 C C . LYS A 1 112 ? -17.542 22.080 26.918 1.00 0.00 112 LYS A C 16
ATOM 30431 O O . LYS A 1 112 ? -18.353 21.797 26.040 1.00 0.00 112 LYS A O 16
ATOM 30450 N N . GLU A 1 113 ? -17.612 21.586 28.150 1.00 0.00 113 GLU A N 16
ATOM 30451 C CA . GLU A 1 113 ? -18.676 20.659 28.539 1.00 0.00 113 GLU A CA 16
ATOM 30452 C C . GLU A 1 113 ? -20.027 21.373 28.564 1.00 0.00 113 GLU A C 16
ATOM 30453 O O . GLU A 1 113 ? -21.073 20.752 28.766 1.00 0.00 113 GLU A O 16
ATOM 30465 N N . LEU A 1 114 ? -19.998 22.680 28.338 1.00 0.00 114 LEU A N 16
ATOM 30466 C CA . LEU A 1 114 ? -21.203 23.492 28.321 1.00 0.00 114 LEU A CA 16
ATOM 30467 C C . LEU A 1 114 ? -21.959 23.313 27.001 1.00 0.00 114 LEU A C 16
ATOM 30468 O O . LEU A 1 114 ? -22.228 24.276 26.281 1.00 0.00 114 LEU A O 16
ATOM 30484 N N . HIS A 1 115 ? -22.266 22.065 26.680 1.00 0.00 115 HIS A N 16
ATOM 30485 C CA . HIS A 1 115 ? -23.013 21.734 25.477 1.00 0.00 115 HIS A CA 16
ATOM 30486 C C . HIS A 1 115 ? -24.189 20.840 25.859 1.00 0.00 115 HIS A C 16
ATOM 30487 O O . HIS A 1 115 ? -24.008 19.717 26.323 1.00 0.00 115 HIS A O 16
ATOM 30502 N N . HIS A 1 116 ? -25.400 21.363 25.683 1.00 0.00 116 HIS A N 16
ATOM 30503 C CA . HIS A 1 116 ? -26.620 20.635 26.041 1.00 0.00 116 HIS A CA 16
ATOM 30504 C C . HIS A 1 116 ? -26.734 19.305 25.301 1.00 0.00 116 HIS A C 16
ATOM 30505 O O . HIS A 1 116 ? -27.383 18.376 25.782 1.00 0.00 116 HIS A O 16
ATOM 30520 N N . HIS A 1 117 ? -26.099 19.206 24.142 1.00 0.00 117 HIS A N 16
ATOM 30521 C CA . HIS A 1 117 ? -26.149 17.979 23.358 1.00 0.00 117 HIS A CA 16
ATOM 30522 C C . HIS A 1 117 ? -25.049 17.012 23.797 1.00 0.00 117 HIS A C 16
ATOM 30523 O O . HIS A 1 117 ? -24.148 16.693 23.025 1.00 0.00 117 HIS A O 16
ATOM 30538 N N . HIS A 1 118 ? -25.128 16.557 25.040 1.00 0.00 118 HIS A N 16
ATOM 30539 C CA . HIS A 1 118 ? -24.148 15.615 25.571 1.00 0.00 118 HIS A CA 16
ATOM 30540 C C . HIS A 1 118 ? -24.858 14.443 26.244 1.00 0.00 118 HIS A C 16
ATOM 30541 O O . HIS A 1 118 ? -24.514 14.028 27.348 1.00 0.00 118 HIS A O 16
ATOM 30556 N N . HIS A 1 119 ? -25.868 13.928 25.559 1.00 0.00 119 HIS A N 16
ATOM 30557 C CA . HIS A 1 119 ? -26.651 12.809 26.054 1.00 0.00 119 HIS A CA 16
ATOM 30558 C C . HIS A 1 119 ? -27.287 12.070 24.885 1.00 0.00 119 HIS A C 16
ATOM 30559 O O . HIS A 1 119 ? -27.646 12.683 23.878 1.00 0.00 119 HIS A O 16
ATOM 30574 N N . HIS A 1 120 ? -27.405 10.762 25.022 1.00 0.00 120 HIS A N 16
ATOM 30575 C CA . HIS A 1 120 ? -28.016 9.931 24.003 1.00 0.00 120 HIS A CA 16
ATOM 30576 C C . HIS A 1 120 ? -29.219 9.221 24.604 1.00 0.00 120 HIS A C 16
ATOM 30577 O O . HIS A 1 120 ? -30.173 8.936 23.861 1.00 0.00 120 HIS A O 16
ATOM 30593 N N . MET A 1 1 ? 2.089 16.021 4.776 1.00 0.00 1 MET A N 17
ATOM 30594 C CA . MET A 1 1 ? 1.911 15.333 3.478 1.00 0.00 1 MET A CA 17
ATOM 30595 C C . MET A 1 1 ? 0.504 14.752 3.392 1.00 0.00 1 MET A C 17
ATOM 30596 O O . MET A 1 1 ? 0.211 13.724 3.994 1.00 0.00 1 MET A O 17
ATOM 30612 N N . GLN A 1 2 ? -0.368 15.417 2.655 1.00 0.00 2 GLN A N 17
ATOM 30613 C CA . GLN A 1 2 ? -1.742 14.960 2.513 1.00 0.00 2 GLN A CA 17
ATOM 30614 C C . GLN A 1 2 ? -1.951 14.322 1.150 1.00 0.00 2 GLN A C 17
ATOM 30615 O O . GLN A 1 2 ? -1.529 14.873 0.135 1.00 0.00 2 GLN A O 17
ATOM 30629 N N . ILE A 1 3 ? -2.574 13.156 1.134 1.00 0.00 3 ILE A N 17
ATOM 30630 C CA . ILE A 1 3 ? -2.866 12.471 -0.110 1.00 0.00 3 ILE A CA 17
ATOM 30631 C C . ILE A 1 3 ? -4.355 12.178 -0.172 1.00 0.00 3 ILE A C 17
ATOM 30632 O O . ILE A 1 3 ? -4.879 11.424 0.644 1.00 0.00 3 ILE A O 17
ATOM 30648 N N . TYR A 1 4 ? -5.032 12.776 -1.130 1.00 0.00 4 TYR A N 17
ATOM 30649 C CA . TYR A 1 4 ? -6.462 12.581 -1.280 1.00 0.00 4 TYR A CA 17
ATOM 30650 C C . TYR A 1 4 ? -6.746 11.658 -2.453 1.00 0.00 4 TYR A C 17
ATOM 30651 O O . TYR A 1 4 ? -6.186 11.821 -3.539 1.00 0.00 4 TYR A O 17
ATOM 30669 N N . THR A 1 5 ? -7.603 10.679 -2.229 1.00 0.00 5 THR A N 17
ATOM 30670 C CA . THR A 1 5 ? -7.956 9.728 -3.263 1.00 0.00 5 THR A CA 17
ATOM 30671 C C . THR A 1 5 ? -9.470 9.649 -3.424 1.00 0.00 5 THR A C 17
ATOM 30672 O O . THR A 1 5 ? -10.205 9.688 -2.442 1.00 0.00 5 THR A O 17
ATOM 30683 N N . SER A 1 6 ? -9.932 9.560 -4.657 1.00 0.00 6 SER A N 17
ATOM 30684 C CA . SER A 1 6 ? -11.351 9.459 -4.929 1.00 0.00 6 SER A CA 17
ATOM 30685 C C . SER A 1 6 ? -11.653 8.113 -5.568 1.00 0.00 6 SER A C 17
ATOM 30686 O O . SER A 1 6 ? -11.667 7.976 -6.791 1.00 0.00 6 SER A O 17
ATOM 30694 N N . GLU A 1 7 ? -11.902 7.134 -4.718 1.00 0.00 7 GLU A N 17
ATOM 30695 C CA . GLU A 1 7 ? -12.187 5.772 -5.143 1.00 0.00 7 GLU A CA 17
ATOM 30696 C C . GLU A 1 7 ? -13.475 5.707 -5.959 1.00 0.00 7 GLU A C 17
ATOM 30697 O O . GLU A 1 7 ? -13.568 4.957 -6.926 1.00 0.00 7 GLU A O 17
ATOM 30709 N N . LYS A 1 8 ? -14.461 6.512 -5.575 1.00 0.00 8 LYS A N 17
ATOM 30710 C CA . LYS A 1 8 ? -15.740 6.535 -6.283 1.00 0.00 8 LYS A CA 17
ATOM 30711 C C . LYS A 1 8 ? -15.587 7.193 -7.653 1.00 0.00 8 LYS A C 17
ATOM 30712 O O . LYS A 1 8 ? -16.463 7.087 -8.508 1.00 0.00 8 LYS A O 17
ATOM 30731 N N . ARG A 1 9 ? -14.470 7.883 -7.844 1.00 0.00 9 ARG A N 17
ATOM 30732 C CA . ARG A 1 9 ? -14.180 8.544 -9.109 1.00 0.00 9 ARG A CA 17
ATOM 30733 C C . ARG A 1 9 ? -13.286 7.642 -9.953 1.00 0.00 9 ARG A C 17
ATOM 30734 O O . ARG A 1 9 ? -13.474 7.519 -11.162 1.00 0.00 9 ARG A O 17
ATOM 30755 N N . GLY A 1 10 ? -12.309 7.033 -9.295 1.00 0.00 10 GLY A N 17
ATOM 30756 C CA . GLY A 1 10 ? -11.397 6.124 -9.959 1.00 0.00 10 GLY A CA 17
ATOM 30757 C C . GLY A 1 10 ? -10.629 6.747 -11.109 1.00 0.00 10 GLY A C 17
ATOM 30758 O O . GLY A 1 10 ? -10.673 6.249 -12.232 1.00 0.00 10 GLY A O 17
ATOM 30762 N N . SER A 1 11 ? -9.930 7.841 -10.849 1.00 0.00 11 SER A N 17
ATOM 30763 C CA . SER A 1 11 ? -9.143 8.480 -11.889 1.00 0.00 11 SER A CA 17
ATOM 30764 C C . SER A 1 11 ? -7.730 8.766 -11.388 1.00 0.00 11 SER A C 17
ATOM 30765 O O . SER A 1 11 ? -7.487 9.741 -10.680 1.00 0.00 11 SER A O 17
ATOM 30773 N N . ASP A 1 12 ? -6.802 7.900 -11.770 1.00 0.00 12 ASP A N 17
ATOM 30774 C CA . ASP A 1 12 ? -5.400 8.028 -11.382 1.00 0.00 12 ASP A CA 17
ATOM 30775 C C . ASP A 1 12 ? -4.655 8.972 -12.312 1.00 0.00 12 ASP A C 17
ATOM 30776 O O . ASP A 1 12 ? -3.869 9.802 -11.872 1.00 0.00 12 ASP A O 17
ATOM 30785 N N . THR A 1 13 ? -4.926 8.845 -13.601 1.00 0.00 13 THR A N 17
ATOM 30786 C CA . THR A 1 13 ? -4.279 9.662 -14.617 1.00 0.00 13 THR A CA 17
ATOM 30787 C C . THR A 1 13 ? -4.814 11.096 -14.626 1.00 0.00 13 THR A C 17
ATOM 30788 O O . THR A 1 13 ? -4.437 11.905 -15.474 1.00 0.00 13 THR A O 17
ATOM 30799 N N . ALA A 1 14 ? -5.698 11.403 -13.687 1.00 0.00 14 ALA A N 17
ATOM 30800 C CA . ALA A 1 14 ? -6.272 12.736 -13.587 1.00 0.00 14 ALA A CA 17
ATOM 30801 C C . ALA A 1 14 ? -5.988 13.343 -12.221 1.00 0.00 14 ALA A C 17
ATOM 30802 O O . ALA A 1 14 ? -5.855 14.557 -12.084 1.00 0.00 14 ALA A O 17
ATOM 30809 N N . GLY A 1 15 ? -5.895 12.489 -11.213 1.00 0.00 15 GLY A N 17
ATOM 30810 C CA . GLY A 1 15 ? -5.630 12.951 -9.874 1.00 0.00 15 GLY A CA 17
ATOM 30811 C C . GLY A 1 15 ? -4.202 12.700 -9.464 1.00 0.00 15 GLY A C 17
ATOM 30812 O O . GLY A 1 15 ? -3.677 11.612 -9.675 1.00 0.00 15 GLY A O 17
ATOM 30816 N N . ASN A 1 16 ? -3.566 13.693 -8.870 1.00 0.00 16 ASN A N 17
ATOM 30817 C CA . ASN A 1 16 ? -2.189 13.540 -8.438 1.00 0.00 16 ASN A CA 17
ATOM 30818 C C . ASN A 1 16 ? -2.137 13.209 -6.951 1.00 0.00 16 ASN A C 17
ATOM 30819 O O . ASN A 1 16 ? -1.071 12.944 -6.390 1.00 0.00 16 ASN A O 17
ATOM 30830 N N . GLY A 1 17 ? -3.302 13.201 -6.322 1.00 0.00 17 GLY A N 17
ATOM 30831 C CA . GLY A 1 17 ? -3.381 12.895 -4.910 1.00 0.00 17 GLY A CA 17
ATOM 30832 C C . GLY A 1 17 ? -3.639 14.120 -4.062 1.00 0.00 17 GLY A C 17
ATOM 30833 O O . GLY A 1 17 ? -3.418 14.101 -2.853 1.00 0.00 17 GLY A O 17
ATOM 30837 N N . THR A 1 18 ? -4.106 15.185 -4.689 1.00 0.00 18 THR A N 17
ATOM 30838 C CA . THR A 1 18 ? -4.405 16.415 -3.980 1.00 0.00 18 THR A CA 17
ATOM 30839 C C . THR A 1 18 ? -5.918 16.580 -3.825 1.00 0.00 18 THR A C 17
ATOM 30840 O O . THR A 1 18 ? -6.669 15.634 -4.065 1.00 0.00 18 THR A O 17
ATOM 30851 N N . GLU A 1 19 ? -6.369 17.765 -3.435 1.00 0.00 19 GLU A N 17
ATOM 30852 C CA . GLU A 1 19 ? -7.795 17.994 -3.237 1.00 0.00 19 GLU A CA 17
ATOM 30853 C C . GLU A 1 19 ? -8.486 18.300 -4.555 1.00 0.00 19 GLU A C 17
ATOM 30854 O O . GLU A 1 19 ? -9.581 17.806 -4.826 1.00 0.00 19 GLU A O 17
ATOM 30866 N N . GLU A 1 20 ? -7.837 19.108 -5.374 1.00 0.00 20 GLU A N 17
ATOM 30867 C CA . GLU A 1 20 ? -8.375 19.479 -6.670 1.00 0.00 20 GLU A CA 17
ATOM 30868 C C . GLU A 1 20 ? -8.140 18.357 -7.680 1.00 0.00 20 GLU A C 17
ATOM 30869 O O . GLU A 1 20 ? -8.785 18.299 -8.727 1.00 0.00 20 GLU A O 17
ATOM 30881 N N . ALA A 1 21 ? -7.213 17.466 -7.350 1.00 0.00 21 ALA A N 17
ATOM 30882 C CA . ALA A 1 21 ? -6.896 16.334 -8.206 1.00 0.00 21 ALA A CA 17
ATOM 30883 C C . ALA A 1 21 ? -6.628 15.091 -7.362 1.00 0.00 21 ALA A C 17
ATOM 30884 O O . ALA A 1 21 ? -5.476 14.754 -7.087 1.00 0.00 21 ALA A O 17
ATOM 30891 N N . PRO A 1 22 ? -7.687 14.389 -6.940 1.00 0.00 22 PRO A N 17
ATOM 30892 C CA . PRO A 1 22 ? -7.573 13.185 -6.121 1.00 0.00 22 PRO A CA 17
ATOM 30893 C C . PRO A 1 22 ? -7.260 11.942 -6.952 1.00 0.00 22 PRO A C 17
ATOM 30894 O O . PRO A 1 22 ? -7.757 11.785 -8.067 1.00 0.00 22 PRO A O 17
ATOM 30905 N N . LEU A 1 23 ? -6.437 11.058 -6.394 1.00 0.00 23 LEU A N 17
ATOM 30906 C CA . LEU A 1 23 ? -6.037 9.828 -7.076 1.00 0.00 23 LEU A CA 17
ATOM 30907 C C . LEU A 1 23 ? -7.197 8.839 -7.180 1.00 0.00 23 LEU A C 17
ATOM 30908 O O . LEU A 1 23 ? -8.287 9.094 -6.677 1.00 0.00 23 LEU A O 17
ATOM 30924 N N . LYS A 1 24 ? -6.950 7.706 -7.828 1.00 0.00 24 LYS A N 17
ATOM 30925 C CA . LYS A 1 24 ? -7.973 6.679 -7.998 1.00 0.00 24 LYS A CA 17
ATOM 30926 C C . LYS A 1 24 ? -8.247 5.950 -6.687 1.00 0.00 24 LYS A C 17
ATOM 30927 O O . LYS A 1 24 ? -9.368 5.959 -6.194 1.00 0.00 24 LYS A O 17
ATOM 30946 N N . THR A 1 25 ? -7.225 5.332 -6.118 1.00 0.00 25 THR A N 17
ATOM 30947 C CA . THR A 1 25 ? -7.390 4.599 -4.874 1.00 0.00 25 THR A CA 17
ATOM 30948 C C . THR A 1 25 ? -6.153 4.721 -3.998 1.00 0.00 25 THR A C 17
ATOM 30949 O O . THR A 1 25 ? -5.128 5.252 -4.434 1.00 0.00 25 THR A O 17
ATOM 30960 N N . VAL A 1 26 ? -6.254 4.211 -2.772 1.00 0.00 26 VAL A N 17
ATOM 30961 C CA . VAL A 1 26 ? -5.150 4.246 -1.817 1.00 0.00 26 VAL A CA 17
ATOM 30962 C C . VAL A 1 26 ? -3.903 3.562 -2.389 1.00 0.00 26 VAL A C 17
ATOM 30963 O O . VAL A 1 26 ? -2.780 3.896 -2.025 1.00 0.00 26 VAL A O 17
ATOM 30976 N N . LEU A 1 27 ? -4.116 2.628 -3.313 1.00 0.00 27 LEU A N 17
ATOM 30977 C CA . LEU A 1 27 ? -3.021 1.911 -3.959 1.00 0.00 27 LEU A CA 17
ATOM 30978 C C . LEU A 1 27 ? -2.050 2.905 -4.594 1.00 0.00 27 LEU A C 17
ATOM 30979 O O . LEU A 1 27 ? -0.839 2.817 -4.412 1.00 0.00 27 LEU A O 17
ATOM 30995 N N . GLN A 1 28 ? -2.609 3.883 -5.296 1.00 0.00 28 GLN A N 17
ATOM 30996 C CA . GLN A 1 28 ? -1.822 4.901 -5.981 1.00 0.00 28 GLN A CA 17
ATOM 30997 C C . GLN A 1 28 ? -1.228 5.902 -4.994 1.00 0.00 28 GLN A C 17
ATOM 30998 O O . GLN A 1 28 ? -0.346 6.681 -5.341 1.00 0.00 28 GLN A O 17
ATOM 31012 N N . ALA A 1 29 ? -1.742 5.911 -3.781 1.00 0.00 29 ALA A N 17
ATOM 31013 C CA . ALA A 1 29 ? -1.223 6.795 -2.755 1.00 0.00 29 ALA A CA 17
ATOM 31014 C C . ALA A 1 29 ? 0.017 6.167 -2.128 1.00 0.00 29 ALA A C 17
ATOM 31015 O O . ALA A 1 29 ? 0.934 6.858 -1.692 1.00 0.00 29 ALA A O 17
ATOM 31022 N N . ILE A 1 30 ? 0.038 4.840 -2.124 1.00 0.00 30 ILE A N 17
ATOM 31023 C CA . ILE A 1 30 ? 1.143 4.083 -1.550 1.00 0.00 30 ILE A CA 17
ATOM 31024 C C . ILE A 1 30 ? 2.294 3.913 -2.540 1.00 0.00 30 ILE A C 17
ATOM 31025 O O . ILE A 1 30 ? 3.446 3.803 -2.132 1.00 0.00 30 ILE A O 17
ATOM 31041 N N . VAL A 1 31 ? 1.987 3.908 -3.834 1.00 0.00 31 VAL A N 17
ATOM 31042 C CA . VAL A 1 31 ? 3.013 3.746 -4.872 1.00 0.00 31 VAL A CA 17
ATOM 31043 C C . VAL A 1 31 ? 4.114 4.804 -4.762 1.00 0.00 31 VAL A C 17
ATOM 31044 O O . VAL A 1 31 ? 5.252 4.576 -5.159 1.00 0.00 31 VAL A O 17
ATOM 31057 N N . LYS A 1 32 ? 3.762 5.961 -4.220 1.00 0.00 32 LYS A N 17
ATOM 31058 C CA . LYS A 1 32 ? 4.711 7.059 -4.061 1.00 0.00 32 LYS A CA 17
ATOM 31059 C C . LYS A 1 32 ? 5.510 6.933 -2.763 1.00 0.00 32 LYS A C 17
ATOM 31060 O O . LYS A 1 32 ? 6.520 7.609 -2.582 1.00 0.00 32 LYS A O 17
ATOM 31079 N N . LEU A 1 33 ? 5.057 6.068 -1.863 1.00 0.00 33 LEU A N 17
ATOM 31080 C CA . LEU A 1 33 ? 5.723 5.891 -0.574 1.00 0.00 33 LEU A CA 17
ATOM 31081 C C . LEU A 1 33 ? 6.397 4.528 -0.464 1.00 0.00 33 LEU A C 17
ATOM 31082 O O . LEU A 1 33 ? 7.263 4.317 0.390 1.00 0.00 33 LEU A O 17
ATOM 31098 N N . ASP A 1 34 ? 5.971 3.601 -1.315 1.00 0.00 34 ASP A N 17
ATOM 31099 C CA . ASP A 1 34 ? 6.498 2.238 -1.335 1.00 0.00 34 ASP A CA 17
ATOM 31100 C C . ASP A 1 34 ? 6.203 1.517 -0.016 1.00 0.00 34 ASP A C 17
ATOM 31101 O O . ASP A 1 34 ? 6.917 0.603 0.395 1.00 0.00 34 ASP A O 17
ATOM 31110 N N . GLY A 1 35 ? 5.135 1.935 0.646 1.00 0.00 35 GLY A N 17
ATOM 31111 C CA . GLY A 1 35 ? 4.757 1.318 1.904 1.00 0.00 35 GLY A CA 17
ATOM 31112 C C . GLY A 1 35 ? 5.280 2.072 3.109 1.00 0.00 35 GLY A C 17
ATOM 31113 O O . GLY A 1 35 ? 4.945 1.747 4.244 1.00 0.00 35 GLY A O 17
ATOM 31117 N N . LYS A 1 36 ? 6.104 3.081 2.866 1.00 0.00 36 LYS A N 17
ATOM 31118 C CA . LYS A 1 36 ? 6.666 3.876 3.947 1.00 0.00 36 LYS A CA 17
ATOM 31119 C C . LYS A 1 36 ? 5.731 5.025 4.298 1.00 0.00 36 LYS A C 17
ATOM 31120 O O . LYS A 1 36 ? 5.783 6.092 3.687 1.00 0.00 36 LYS A O 17
ATOM 31139 N N . ILE A 1 37 ? 4.864 4.785 5.267 1.00 0.00 37 ILE A N 17
ATOM 31140 C CA . ILE A 1 37 ? 3.910 5.791 5.704 1.00 0.00 37 ILE A CA 17
ATOM 31141 C C . ILE A 1 37 ? 4.509 6.648 6.813 1.00 0.00 37 ILE A C 17
ATOM 31142 O O . ILE A 1 37 ? 4.617 6.210 7.957 1.00 0.00 37 ILE A O 17
ATOM 31158 N N . GLU A 1 38 ? 4.917 7.856 6.453 1.00 0.00 38 GLU A N 17
ATOM 31159 C CA . GLU A 1 38 ? 5.499 8.792 7.406 1.00 0.00 38 GLU A CA 17
ATOM 31160 C C . GLU A 1 38 ? 4.401 9.361 8.308 1.00 0.00 38 GLU A C 17
ATOM 31161 O O . GLU A 1 38 ? 3.225 9.357 7.939 1.00 0.00 38 GLU A O 17
ATOM 31173 N N . ALA A 1 39 ? 4.786 9.849 9.483 1.00 0.00 39 ALA A N 17
ATOM 31174 C CA . ALA A 1 39 ? 3.837 10.419 10.435 1.00 0.00 39 ALA A CA 17
ATOM 31175 C C . ALA A 1 39 ? 3.162 11.660 9.856 1.00 0.00 39 ALA A C 17
ATOM 31176 O O . ALA A 1 39 ? 2.075 12.056 10.285 1.00 0.00 39 ALA A O 17
ATOM 31183 N N . ASP A 1 40 ? 3.815 12.270 8.880 1.00 0.00 40 ASP A N 17
ATOM 31184 C CA . ASP A 1 40 ? 3.281 13.456 8.230 1.00 0.00 40 ASP A CA 17
ATOM 31185 C C . ASP A 1 40 ? 2.407 13.060 7.041 1.00 0.00 40 ASP A C 17
ATOM 31186 O O . ASP A 1 40 ? 1.748 13.898 6.424 1.00 0.00 40 ASP A O 17
ATOM 31195 N N . THR A 1 41 ? 2.384 11.775 6.732 1.00 0.00 41 THR A N 17
ATOM 31196 C CA . THR A 1 41 ? 1.592 11.278 5.625 1.00 0.00 41 THR A CA 17
ATOM 31197 C C . THR A 1 41 ? 0.173 10.943 6.073 1.00 0.00 41 THR A C 17
ATOM 31198 O O . THR A 1 41 ? -0.042 10.065 6.906 1.00 0.00 41 THR A O 17
ATOM 31209 N N . ARG A 1 42 ? -0.789 11.665 5.526 1.00 0.00 42 ARG A N 17
ATOM 31210 C CA . ARG A 1 42 ? -2.188 11.443 5.837 1.00 0.00 42 ARG A CA 17
ATOM 31211 C C . ARG A 1 42 ? -2.953 11.183 4.552 1.00 0.00 42 ARG A C 17
ATOM 31212 O O . ARG A 1 42 ? -3.069 12.066 3.702 1.00 0.00 42 ARG A O 17
ATOM 31233 N N . ILE A 1 43 ? -3.444 9.964 4.400 1.00 0.00 43 ILE A N 17
ATOM 31234 C CA . ILE A 1 43 ? -4.195 9.592 3.214 1.00 0.00 43 ILE A CA 17
ATOM 31235 C C . ILE A 1 43 ? -5.690 9.694 3.480 1.00 0.00 43 ILE A C 17
ATOM 31236 O O . ILE A 1 43 ? -6.196 9.155 4.468 1.00 0.00 43 ILE A O 17
ATOM 31252 N N . TRP A 1 44 ? -6.382 10.395 2.600 1.00 0.00 44 TRP A N 17
ATOM 31253 C CA . TRP A 1 44 ? -7.813 10.591 2.725 1.00 0.00 44 TRP A CA 17
ATOM 31254 C C . TRP A 1 44 ? -8.540 9.990 1.532 1.00 0.00 44 TRP A C 17
ATOM 31255 O O . TRP A 1 44 ? -7.966 9.841 0.448 1.00 0.00 44 TRP A O 17
ATOM 31276 N N . VAL A 1 45 ? -9.800 9.649 1.735 1.00 0.00 45 VAL A N 17
ATOM 31277 C CA . VAL A 1 45 ? -10.618 9.073 0.682 1.00 0.00 45 VAL A CA 17
ATOM 31278 C C . VAL A 1 45 ? -11.646 10.088 0.194 1.00 0.00 45 VAL A C 17
ATOM 31279 O O . VAL A 1 45 ? -11.623 11.244 0.611 1.00 0.00 45 VAL A O 17
ATOM 31292 N N . ASP A 1 46 ? -12.558 9.641 -0.667 1.00 0.00 46 ASP A N 17
ATOM 31293 C CA . ASP A 1 46 ? -13.596 10.506 -1.244 1.00 0.00 46 ASP A CA 17
ATOM 31294 C C . ASP A 1 46 ? -14.650 10.928 -0.222 1.00 0.00 46 ASP A C 17
ATOM 31295 O O . ASP A 1 46 ? -15.676 11.499 -0.586 1.00 0.00 46 ASP A O 17
ATOM 31304 N N . GLY A 1 47 ? -14.400 10.637 1.044 1.00 0.00 47 GLY A N 17
ATOM 31305 C CA . GLY A 1 47 ? -15.327 11.012 2.088 1.00 0.00 47 GLY A CA 17
ATOM 31306 C C . GLY A 1 47 ? -16.597 10.190 2.073 1.00 0.00 47 GLY A C 17
ATOM 31307 O O . GLY A 1 47 ? -17.698 10.737 2.066 1.00 0.00 47 GLY A O 17
ATOM 31311 N N . THR A 1 48 ? -16.454 8.871 2.073 1.00 0.00 48 THR A N 17
ATOM 31312 C CA . THR A 1 48 ? -17.609 7.986 2.080 1.00 0.00 48 THR A CA 17
ATOM 31313 C C . THR A 1 48 ? -18.200 7.894 3.489 1.00 0.00 48 THR A C 17
ATOM 31314 O O . THR A 1 48 ? -18.405 6.802 4.020 1.00 0.00 48 THR A O 17
ATOM 31325 N N . GLY A 1 49 ? -18.465 9.050 4.084 1.00 0.00 49 GLY A N 17
ATOM 31326 C CA . GLY A 1 49 ? -19.012 9.094 5.421 1.00 0.00 49 GLY A CA 17
ATOM 31327 C C . GLY A 1 49 ? -19.747 10.388 5.702 1.00 0.00 49 GLY A C 17
ATOM 31328 O O . GLY A 1 49 ? -20.792 10.650 5.109 1.00 0.00 49 GLY A O 17
ATOM 31332 N N . ASP A 1 50 ? -19.192 11.201 6.593 1.00 0.00 50 ASP A N 17
ATOM 31333 C CA . ASP A 1 50 ? -19.819 12.471 6.972 1.00 0.00 50 ASP A CA 17
ATOM 31334 C C . ASP A 1 50 ? -19.138 13.658 6.312 1.00 0.00 50 ASP A C 17
ATOM 31335 O O . ASP A 1 50 ? -19.792 14.555 5.783 1.00 0.00 50 ASP A O 17
ATOM 31344 N N . GLU A 1 51 ? -17.816 13.641 6.328 1.00 0.00 51 GLU A N 17
ATOM 31345 C CA . GLU A 1 51 ? -17.034 14.740 5.792 1.00 0.00 51 GLU A CA 17
ATOM 31346 C C . GLU A 1 51 ? -16.674 14.560 4.328 1.00 0.00 51 GLU A C 17
ATOM 31347 O O . GLU A 1 51 ? -16.860 13.488 3.751 1.00 0.00 51 GLU A O 17
ATOM 31359 N N . MET A 1 52 ? -16.146 15.634 3.745 1.00 0.00 52 MET A N 17
ATOM 31360 C CA . MET A 1 52 ? -15.731 15.639 2.347 1.00 0.00 52 MET A CA 17
ATOM 31361 C C . MET A 1 52 ? -14.565 14.685 2.157 1.00 0.00 52 MET A C 17
ATOM 31362 O O . MET A 1 52 ? -14.442 14.018 1.134 1.00 0.00 52 MET A O 17
ATOM 31376 N N . TRP A 1 53 ? -13.702 14.638 3.160 1.00 0.00 53 TRP A N 17
ATOM 31377 C CA . TRP A 1 53 ? -12.545 13.766 3.132 1.00 0.00 53 TRP A CA 17
ATOM 31378 C C . TRP A 1 53 ? -12.487 12.969 4.420 1.00 0.00 53 TRP A C 17
ATOM 31379 O O . TRP A 1 53 ? -12.580 13.533 5.510 1.00 0.00 53 TRP A O 17
ATOM 31400 N N . ASP A 1 54 ? -12.336 11.666 4.296 1.00 0.00 54 ASP A N 17
ATOM 31401 C CA . ASP A 1 54 ? -12.258 10.803 5.463 1.00 0.00 54 ASP A CA 17
ATOM 31402 C C . ASP A 1 54 ? -10.907 10.116 5.490 1.00 0.00 54 ASP A C 17
ATOM 31403 O O . ASP A 1 54 ? -10.237 10.025 4.460 1.00 0.00 54 ASP A O 17
ATOM 31412 N N . VAL A 1 55 ? -10.510 9.631 6.651 1.00 0.00 55 VAL A N 17
ATOM 31413 C CA . VAL A 1 55 ? -9.216 8.984 6.802 1.00 0.00 55 VAL A CA 17
ATOM 31414 C C . VAL A 1 55 ? -9.249 7.554 6.264 1.00 0.00 55 VAL A C 17
ATOM 31415 O O . VAL A 1 55 ? -10.241 6.840 6.420 1.00 0.00 55 VAL A O 17
ATOM 31428 N N . VAL A 1 56 ? -8.171 7.153 5.598 1.00 0.00 56 VAL A N 17
ATOM 31429 C CA . VAL A 1 56 ? -8.080 5.810 5.053 1.00 0.00 56 VAL A CA 17
ATOM 31430 C C . VAL A 1 56 ? -8.068 4.784 6.180 1.00 0.00 56 VAL A C 17
ATOM 31431 O O . VAL A 1 56 ? -7.367 4.941 7.184 1.00 0.00 56 VAL A O 17
ATOM 31444 N N . SER A 1 57 ? -8.867 3.746 6.021 1.00 0.00 57 SER A N 17
ATOM 31445 C CA . SER A 1 57 ? -8.952 2.697 7.019 1.00 0.00 57 SER A CA 17
ATOM 31446 C C . SER A 1 57 ? -7.640 1.923 7.068 1.00 0.00 57 SER A C 17
ATOM 31447 O O . SER A 1 57 ? -7.079 1.574 6.031 1.00 0.00 57 SER A O 17
ATOM 31455 N N . LYS A 1 58 ? -7.167 1.643 8.277 1.00 0.00 58 LYS A N 17
ATOM 31456 C CA . LYS A 1 58 ? -5.911 0.922 8.462 1.00 0.00 58 LYS A CA 17
ATOM 31457 C C . LYS A 1 58 ? -5.991 -0.485 7.883 1.00 0.00 58 LYS A C 17
ATOM 31458 O O . LYS A 1 58 ? -5.006 -1.011 7.370 1.00 0.00 58 LYS A O 17
ATOM 31477 N N . SER A 1 59 ? -7.173 -1.080 7.960 1.00 0.00 59 SER A N 17
ATOM 31478 C CA . SER A 1 59 ? -7.396 -2.418 7.437 1.00 0.00 59 SER A CA 17
ATOM 31479 C C . SER A 1 59 ? -7.316 -2.421 5.911 1.00 0.00 59 SER A C 17
ATOM 31480 O O . SER A 1 59 ? -6.834 -3.376 5.301 1.00 0.00 59 SER A O 17
ATOM 31488 N N . LYS A 1 60 ? -7.776 -1.332 5.307 1.00 0.00 60 LYS A N 17
ATOM 31489 C CA . LYS A 1 60 ? -7.768 -1.192 3.859 1.00 0.00 60 LYS A CA 17
ATOM 31490 C C . LYS A 1 60 ? -6.381 -0.778 3.383 1.00 0.00 60 LYS A C 17
ATOM 31491 O O . LYS A 1 60 ? -5.893 -1.251 2.357 1.00 0.00 60 LYS A O 17
ATOM 31510 N N . LEU A 1 61 ? -5.753 0.104 4.150 1.00 0.00 61 LEU A N 17
ATOM 31511 C CA . LEU A 1 61 ? -4.420 0.591 3.838 1.00 0.00 61 LEU A CA 17
ATOM 31512 C C . LEU A 1 61 ? -3.411 -0.552 3.871 1.00 0.00 61 LEU A C 17
ATOM 31513 O O . LEU A 1 61 ? -2.617 -0.718 2.945 1.00 0.00 61 LEU A O 17
ATOM 31529 N N . LYS A 1 62 ? -3.466 -1.350 4.932 1.00 0.00 62 LYS A N 17
ATOM 31530 C CA . LYS A 1 62 ? -2.553 -2.476 5.093 1.00 0.00 62 LYS A CA 17
ATOM 31531 C C . LYS A 1 62 ? -2.775 -3.512 3.996 1.00 0.00 62 LYS A C 17
ATOM 31532 O O . LYS A 1 62 ? -1.826 -4.131 3.511 1.00 0.00 62 LYS A O 17
ATOM 31551 N N . LYS A 1 63 ? -4.033 -3.689 3.614 1.00 0.00 63 LYS A N 17
ATOM 31552 C CA . LYS A 1 63 ? -4.396 -4.633 2.567 1.00 0.00 63 LYS A CA 17
ATOM 31553 C C . LYS A 1 63 ? -3.770 -4.208 1.243 1.00 0.00 63 LYS A C 17
ATOM 31554 O O . LYS A 1 63 ? -3.192 -5.022 0.520 1.00 0.00 63 LYS A O 17
ATOM 31573 N N . ALA A 1 64 ? -3.881 -2.917 0.949 1.00 0.00 64 ALA A N 17
ATOM 31574 C CA . ALA A 1 64 ? -3.337 -2.356 -0.276 1.00 0.00 64 ALA A CA 17
ATOM 31575 C C . ALA A 1 64 ? -1.814 -2.355 -0.255 1.00 0.00 64 ALA A C 17
ATOM 31576 O O . ALA A 1 64 ? -1.176 -2.580 -1.280 1.00 0.00 64 ALA A O 17
ATOM 31583 N N . THR A 1 65 ? -1.238 -2.110 0.919 1.00 0.00 65 THR A N 17
ATOM 31584 C CA . THR A 1 65 ? 0.213 -2.082 1.073 1.00 0.00 65 THR A CA 17
ATOM 31585 C C . THR A 1 65 ? 0.835 -3.413 0.645 1.00 0.00 65 THR A C 17
ATOM 31586 O O . THR A 1 65 ? 1.865 -3.442 -0.037 1.00 0.00 65 THR A O 17
ATOM 31597 N N . LYS A 1 66 ? 0.195 -4.509 1.034 1.00 0.00 66 LYS A N 17
ATOM 31598 C CA . LYS A 1 66 ? 0.684 -5.834 0.688 1.00 0.00 66 LYS A CA 17
ATOM 31599 C C . LYS A 1 66 ? 0.503 -6.105 -0.800 1.00 0.00 66 LYS A C 17
ATOM 31600 O O . LYS A 1 66 ? 1.435 -6.542 -1.473 1.00 0.00 66 LYS A O 17
ATOM 31619 N N . GLN A 1 67 ? -0.693 -5.825 -1.309 1.00 0.00 67 GLN A N 17
ATOM 31620 C CA . GLN A 1 67 ? -1.004 -6.041 -2.720 1.00 0.00 67 GLN A CA 17
ATOM 31621 C C . GLN A 1 67 ? -0.072 -5.237 -3.621 1.00 0.00 67 GLN A C 17
ATOM 31622 O O . GLN A 1 67 ? 0.481 -5.762 -4.587 1.00 0.00 67 GLN A O 17
ATOM 31636 N N . TYR A 1 68 ? 0.111 -3.967 -3.285 1.00 0.00 68 TYR A N 17
ATOM 31637 C CA . TYR A 1 68 ? 0.971 -3.080 -4.058 1.00 0.00 68 TYR A CA 17
ATOM 31638 C C . TYR A 1 68 ? 2.403 -3.605 -4.105 1.00 0.00 68 TYR A C 17
ATOM 31639 O O . TYR A 1 68 ? 3.051 -3.580 -5.151 1.00 0.00 68 TYR A O 17
ATOM 31657 N N . HIS A 1 69 ? 2.890 -4.100 -2.973 1.00 0.00 69 HIS A N 17
ATOM 31658 C CA . HIS A 1 69 ? 4.253 -4.606 -2.895 1.00 0.00 69 HIS A CA 17
ATOM 31659 C C . HIS A 1 69 ? 4.425 -5.880 -3.705 1.00 0.00 69 HIS A C 17
ATOM 31660 O O . HIS A 1 69 ? 5.536 -6.246 -4.073 1.00 0.00 69 HIS A O 17
ATOM 31675 N N . ILE A 1 70 ? 3.332 -6.566 -3.952 1.00 0.00 70 ILE A N 17
ATOM 31676 C CA . ILE A 1 70 ? 3.373 -7.783 -4.731 1.00 0.00 70 ILE A CA 17
ATOM 31677 C C . ILE A 1 70 ? 3.204 -7.481 -6.221 1.00 0.00 70 ILE A C 17
ATOM 31678 O O . ILE A 1 70 ? 3.845 -8.100 -7.065 1.00 0.00 70 ILE A O 17
ATOM 31694 N N . GLN A 1 71 ? 2.344 -6.519 -6.536 1.00 0.00 71 GLN A N 17
ATOM 31695 C CA . GLN A 1 71 ? 2.042 -6.179 -7.930 1.00 0.00 71 GLN A CA 17
ATOM 31696 C C . GLN A 1 71 ? 2.934 -5.102 -8.553 1.00 0.00 71 GLN A C 17
ATOM 31697 O O . GLN A 1 71 ? 3.590 -5.350 -9.564 1.00 0.00 71 GLN A O 17
ATOM 31711 N N . THR A 1 72 ? 2.965 -3.923 -7.947 1.00 0.00 72 THR A N 17
ATOM 31712 C CA . THR A 1 72 ? 3.702 -2.787 -8.497 1.00 0.00 72 THR A CA 17
ATOM 31713 C C . THR A 1 72 ? 5.222 -2.953 -8.476 1.00 0.00 72 THR A C 17
ATOM 31714 O O . THR A 1 72 ? 5.924 -2.281 -9.226 1.00 0.00 72 THR A O 17
ATOM 31725 N N . LYS A 1 73 ? 5.737 -3.859 -7.657 1.00 0.00 73 LYS A N 17
ATOM 31726 C CA . LYS A 1 73 ? 7.187 -4.056 -7.583 1.00 0.00 73 LYS A CA 17
ATOM 31727 C C . LYS A 1 73 ? 7.690 -4.922 -8.739 1.00 0.00 73 LYS A C 17
ATOM 31728 O O . LYS A 1 73 ? 8.818 -5.414 -8.724 1.00 0.00 73 LYS A O 17
ATOM 31747 N N . LYS A 1 74 ? 6.837 -5.104 -9.733 1.00 0.00 74 LYS A N 17
ATOM 31748 C CA . LYS A 1 74 ? 7.178 -5.875 -10.917 1.00 0.00 74 LYS A CA 17
ATOM 31749 C C . LYS A 1 74 ? 7.328 -4.931 -12.104 1.00 0.00 74 LYS A C 17
ATOM 31750 O O . LYS A 1 74 ? 6.330 -4.505 -12.687 1.00 0.00 74 LYS A O 17
ATOM 31769 N N . GLN A 1 75 ? 8.577 -4.603 -12.443 1.00 0.00 75 GLN A N 17
ATOM 31770 C CA . GLN A 1 75 ? 8.879 -3.692 -13.551 1.00 0.00 75 GLN A CA 17
ATOM 31771 C C . GLN A 1 75 ? 8.325 -2.302 -13.246 1.00 0.00 75 GLN A C 17
ATOM 31772 O O . GLN A 1 75 ? 7.496 -1.767 -13.983 1.00 0.00 75 GLN A O 17
ATOM 31786 N N . GLU A 1 76 ? 8.804 -1.733 -12.147 1.00 0.00 76 GLU A N 17
ATOM 31787 C CA . GLU A 1 76 ? 8.368 -0.420 -11.687 1.00 0.00 76 GLU A CA 17
ATOM 31788 C C . GLU A 1 76 ? 8.732 0.693 -12.664 1.00 0.00 76 GLU A C 17
ATOM 31789 O O . GLU A 1 76 ? 9.815 0.697 -13.255 1.00 0.00 76 GLU A O 17
ATOM 31801 N N . LYS A 1 77 ? 7.816 1.640 -12.820 1.00 0.00 77 LYS A N 17
ATOM 31802 C CA . LYS A 1 77 ? 8.027 2.787 -13.689 1.00 0.00 77 LYS A CA 17
ATOM 31803 C C . LYS A 1 77 ? 8.205 4.029 -12.833 1.00 0.00 77 LYS A C 17
ATOM 31804 O O . LYS A 1 77 ? 7.240 4.530 -12.252 1.00 0.00 77 LYS A O 17
ATOM 31823 N N . ALA A 1 78 ? 9.438 4.505 -12.735 1.00 0.00 78 ALA A N 17
ATOM 31824 C CA . ALA A 1 78 ? 9.739 5.690 -11.943 1.00 0.00 78 ALA A CA 17
ATOM 31825 C C . ALA A 1 78 ? 8.956 6.897 -12.454 1.00 0.00 78 ALA A C 17
ATOM 31826 O O . ALA A 1 78 ? 9.093 7.286 -13.617 1.00 0.00 78 ALA A O 17
ATOM 31833 N N . PRO A 1 79 ? 8.099 7.482 -11.602 1.00 0.00 79 PRO A N 17
ATOM 31834 C CA . PRO A 1 79 ? 7.296 8.648 -11.970 1.00 0.00 79 PRO A CA 17
ATOM 31835 C C . PRO A 1 79 ? 8.160 9.860 -12.296 1.00 0.00 79 PRO A C 17
ATOM 31836 O O . PRO A 1 79 ? 9.084 10.203 -11.556 1.00 0.00 79 PRO A O 17
ATOM 31847 N N . HIS A 1 80 ? 7.857 10.499 -13.410 1.00 0.00 80 HIS A N 17
ATOM 31848 C CA . HIS A 1 80 ? 8.588 11.672 -13.851 1.00 0.00 80 HIS A CA 17
ATOM 31849 C C . HIS A 1 80 ? 7.628 12.619 -14.553 1.00 0.00 80 HIS A C 17
ATOM 31850 O O . HIS A 1 80 ? 7.995 13.336 -15.488 1.00 0.00 80 HIS A O 17
ATOM 31865 N N . GLU A 1 81 ? 6.390 12.593 -14.089 1.00 0.00 81 GLU A N 17
ATOM 31866 C CA . GLU A 1 81 ? 5.336 13.427 -14.638 1.00 0.00 81 GLU A CA 17
ATOM 31867 C C . GLU A 1 81 ? 5.545 14.884 -14.213 1.00 0.00 81 GLU A C 17
ATOM 31868 O O . GLU A 1 81 ? 6.424 15.181 -13.402 1.00 0.00 81 GLU A O 17
ATOM 31880 N N . LYS A 1 82 ? 4.741 15.786 -14.758 1.00 0.00 82 LYS A N 17
ATOM 31881 C CA . LYS A 1 82 ? 4.872 17.205 -14.443 1.00 0.00 82 LYS A CA 17
ATOM 31882 C C . LYS A 1 82 ? 3.982 17.612 -13.274 1.00 0.00 82 LYS A C 17
ATOM 31883 O O . LYS A 1 82 ? 2.796 17.281 -13.233 1.00 0.00 82 LYS A O 17
ATOM 31902 N N . ILE A 1 83 ? 4.572 18.329 -12.326 1.00 0.00 83 ILE A N 17
ATOM 31903 C CA . ILE A 1 83 ? 3.858 18.813 -11.151 1.00 0.00 83 ILE A CA 17
ATOM 31904 C C . ILE A 1 83 ? 4.177 20.287 -10.930 1.00 0.00 83 ILE A C 17
ATOM 31905 O O . ILE A 1 83 ? 5.233 20.763 -11.347 1.00 0.00 83 ILE A O 17
ATOM 31921 N N . VAL A 1 84 ? 3.271 21.009 -10.287 1.00 0.00 84 VAL A N 17
ATOM 31922 C CA . VAL A 1 84 ? 3.477 22.427 -10.027 1.00 0.00 84 VAL A CA 17
ATOM 31923 C C . VAL A 1 84 ? 2.569 22.907 -8.896 1.00 0.00 84 VAL A C 17
ATOM 31924 O O . VAL A 1 84 ? 1.506 22.335 -8.658 1.00 0.00 84 VAL A O 17
ATOM 31937 N N . SER A 1 85 ? 3.010 23.933 -8.184 1.00 0.00 85 SER A N 17
ATOM 31938 C CA . SER A 1 85 ? 2.242 24.502 -7.089 1.00 0.00 85 SER A CA 17
ATOM 31939 C C . SER A 1 85 ? 2.311 26.026 -7.152 1.00 0.00 85 SER A C 17
ATOM 31940 O O . SER A 1 85 ? 2.982 26.668 -6.345 1.00 0.00 85 SER A O 17
ATOM 31948 N N . TYR A 1 86 ? 1.627 26.595 -8.131 1.00 0.00 86 TYR A N 17
ATOM 31949 C CA . TYR A 1 86 ? 1.615 28.037 -8.319 1.00 0.00 86 TYR A CA 17
ATOM 31950 C C . TYR A 1 86 ? 0.281 28.624 -7.882 1.00 0.00 86 TYR A C 17
ATOM 31951 O O . TYR A 1 86 ? -0.778 28.159 -8.300 1.00 0.00 86 TYR A O 17
ATOM 31969 N N . GLU A 1 87 ? 0.345 29.640 -7.034 1.00 0.00 87 GLU A N 17
ATOM 31970 C CA . GLU A 1 87 ? -0.844 30.310 -6.533 1.00 0.00 87 GLU A CA 17
ATOM 31971 C C . GLU A 1 87 ? -0.526 31.782 -6.296 1.00 0.00 87 GLU A C 17
ATOM 31972 O O . GLU A 1 87 ? 0.637 32.149 -6.124 1.00 0.00 87 GLU A O 17
ATOM 31984 N N . ASN A 1 88 ? -1.557 32.612 -6.298 1.00 0.00 88 ASN A N 17
ATOM 31985 C CA . ASN A 1 88 ? -1.398 34.045 -6.086 1.00 0.00 88 ASN A CA 17
ATOM 31986 C C . ASN A 1 88 ? -1.584 34.387 -4.612 1.00 0.00 88 ASN A C 17
ATOM 31987 O O . ASN A 1 88 ? -1.082 35.400 -4.126 1.00 0.00 88 ASN A O 17
ATOM 31998 N N . GLY A 1 89 ? -2.297 33.521 -3.902 1.00 0.00 89 GLY A N 17
ATOM 31999 C CA . GLY A 1 89 ? -2.548 33.743 -2.493 1.00 0.00 89 GLY A CA 17
ATOM 32000 C C . GLY A 1 89 ? -3.598 34.808 -2.283 1.00 0.00 89 GLY A C 17
ATOM 32001 O O . GLY A 1 89 ? -3.561 35.543 -1.302 1.00 0.00 89 GLY A O 17
ATOM 32005 N N . ASP A 1 90 ? -4.546 34.866 -3.207 1.00 0.00 90 ASP A N 17
ATOM 32006 C CA . ASP A 1 90 ? -5.619 35.858 -3.171 1.00 0.00 90 ASP A CA 17
ATOM 32007 C C . ASP A 1 90 ? -6.473 35.734 -1.911 1.00 0.00 90 ASP A C 17
ATOM 32008 O O . ASP A 1 90 ? -6.623 36.694 -1.155 1.00 0.00 90 ASP A O 17
ATOM 32017 N N . ASN A 1 91 ? -6.994 34.537 -1.677 1.00 0.00 91 ASN A N 17
ATOM 32018 C CA . ASN A 1 91 ? -7.860 34.271 -0.527 1.00 0.00 91 ASN A CA 17
ATOM 32019 C C . ASN A 1 91 ? -7.191 34.617 0.806 1.00 0.00 91 ASN A C 17
ATOM 32020 O O . ASN A 1 91 ? -7.857 35.053 1.744 1.00 0.00 91 ASN A O 17
ATOM 32031 N N . VAL A 1 92 ? -5.879 34.445 0.886 1.00 0.00 92 VAL A N 17
ATOM 32032 C CA . VAL A 1 92 ? -5.159 34.733 2.123 1.00 0.00 92 VAL A CA 17
ATOM 32033 C C . VAL A 1 92 ? -4.550 36.132 2.117 1.00 0.00 92 VAL A C 17
ATOM 32034 O O . VAL A 1 92 ? -3.833 36.507 3.041 1.00 0.00 92 VAL A O 17
ATOM 32047 N N . ASN A 1 93 ? -4.848 36.906 1.085 1.00 0.00 93 ASN A N 17
ATOM 32048 C CA . ASN A 1 93 ? -4.322 38.261 0.977 1.00 0.00 93 ASN A CA 17
ATOM 32049 C C . ASN A 1 93 ? -5.457 39.272 1.087 1.00 0.00 93 ASN A C 17
ATOM 32050 O O . ASN A 1 93 ? -5.475 40.299 0.405 1.00 0.00 93 ASN A O 17
ATOM 32061 N N . LEU A 1 94 ? -6.411 38.972 1.956 1.00 0.00 94 LEU A N 17
ATOM 32062 C CA . LEU A 1 94 ? -7.558 39.844 2.161 1.00 0.00 94 LEU A CA 17
ATOM 32063 C C . LEU A 1 94 ? -7.188 41.024 3.060 1.00 0.00 94 LEU A C 17
ATOM 32064 O O . LEU A 1 94 ? -7.639 41.123 4.200 1.00 0.00 94 LEU A O 17
ATOM 32080 N N . SER A 1 95 ? -6.340 41.899 2.544 1.00 0.00 95 SER A N 17
ATOM 32081 C CA . SER A 1 95 ? -5.907 43.075 3.280 1.00 0.00 95 SER A CA 17
ATOM 32082 C C . SER A 1 95 ? -6.042 44.319 2.408 1.00 0.00 95 SER A C 17
ATOM 32083 O O . SER A 1 95 ? -5.184 44.606 1.574 1.00 0.00 95 SER A O 17
ATOM 32091 N N . GLU A 1 96 ? -7.137 45.041 2.594 1.00 0.00 96 GLU A N 17
ATOM 32092 C CA . GLU A 1 96 ? -7.397 46.250 1.826 1.00 0.00 96 GLU A CA 17
ATOM 32093 C C . GLU A 1 96 ? -6.923 47.490 2.580 1.00 0.00 96 GLU A C 17
ATOM 32094 O O . GLU A 1 96 ? -6.261 47.388 3.617 1.00 0.00 96 GLU A O 17
ATOM 32106 N N . ALA A 1 97 ? -7.270 48.661 2.060 1.00 0.00 97 ALA A N 17
ATOM 32107 C CA . ALA A 1 97 ? -6.881 49.921 2.674 1.00 0.00 97 ALA A CA 17
ATOM 32108 C C . ALA A 1 97 ? -7.793 50.254 3.849 1.00 0.00 97 ALA A C 17
ATOM 32109 O O . ALA A 1 97 ? -8.691 51.085 3.741 1.00 0.00 97 ALA A O 17
ATOM 32116 N N . ILE A 1 98 ? -7.547 49.599 4.974 1.00 0.00 98 ILE A N 17
ATOM 32117 C CA . ILE A 1 98 ? -8.333 49.807 6.170 1.00 0.00 98 ILE A CA 17
ATOM 32118 C C . ILE A 1 98 ? -7.687 50.893 7.022 1.00 0.00 98 ILE A C 17
ATOM 32119 O O . ILE A 1 98 ? -8.241 51.345 8.024 1.00 0.00 98 ILE A O 17
ATOM 32135 N N . ASN A 1 99 ? -6.508 51.324 6.597 1.00 0.00 99 ASN A N 17
ATOM 32136 C CA . ASN A 1 99 ? -5.780 52.351 7.312 1.00 0.00 99 ASN A CA 17
ATOM 32137 C C . ASN A 1 99 ? -5.832 53.666 6.548 1.00 0.00 99 ASN A C 17
ATOM 32138 O O . ASN A 1 99 ? -5.963 53.681 5.322 1.00 0.00 99 ASN A O 17
ATOM 32149 N N . VAL A 1 100 ? -5.707 54.762 7.275 1.00 0.00 100 VAL A N 17
ATOM 32150 C CA . VAL A 1 100 ? -5.751 56.092 6.688 1.00 0.00 100 VAL A CA 17
ATOM 32151 C C . VAL A 1 100 ? -4.389 56.494 6.125 1.00 0.00 100 VAL A C 17
ATOM 32152 O O . VAL A 1 100 ? -3.730 57.401 6.632 1.00 0.00 100 VAL A O 17
ATOM 32165 N N . GLN A 1 101 ? -3.970 55.809 5.071 1.00 0.00 101 GLN A N 17
ATOM 32166 C CA . GLN A 1 101 ? -2.688 56.093 4.438 1.00 0.00 101 GLN A CA 17
ATOM 32167 C C . GLN A 1 101 ? -2.868 56.970 3.208 1.00 0.00 101 GLN A C 17
ATOM 32168 O O . GLN A 1 101 ? -1.918 57.230 2.471 1.00 0.00 101 GLN A O 17
ATOM 32182 N N . LEU A 1 102 ? -4.090 57.429 2.993 1.00 0.00 102 LEU A N 17
ATOM 32183 C CA . LEU A 1 102 ? -4.394 58.269 1.847 1.00 0.00 102 LEU A CA 17
ATOM 32184 C C . LEU A 1 102 ? -5.232 59.468 2.270 1.00 0.00 102 LEU A C 17
ATOM 32185 O O . LEU A 1 102 ? -5.572 59.613 3.446 1.00 0.00 102 LEU A O 17
ATOM 32201 N N . THR A 1 103 ? -5.556 60.322 1.311 1.00 0.00 103 THR A N 17
ATOM 32202 C CA . THR A 1 103 ? -6.347 61.509 1.579 1.00 0.00 103 THR A CA 17
ATOM 32203 C C . THR A 1 103 ? -7.807 61.150 1.845 1.00 0.00 103 THR A C 17
ATOM 32204 O O . THR A 1 103 ? -8.582 60.916 0.919 1.00 0.00 103 THR A O 17
ATOM 32215 N N . LEU A 1 104 ? -8.164 61.084 3.121 1.00 0.00 104 LEU A N 17
ATOM 32216 C CA . LEU A 1 104 ? -9.524 60.762 3.521 1.00 0.00 104 LEU A CA 17
ATOM 32217 C C . LEU A 1 104 ? -10.358 62.033 3.643 1.00 0.00 104 LEU A C 17
ATOM 32218 O O . LEU A 1 104 ? -9.826 63.109 3.929 1.00 0.00 104 LEU A O 17
ATOM 32234 N N . ASP A 1 105 ? -11.656 61.899 3.419 1.00 0.00 105 ASP A N 17
ATOM 32235 C CA . ASP A 1 105 ? -12.576 63.026 3.507 1.00 0.00 105 ASP A CA 17
ATOM 32236 C C . ASP A 1 105 ? -13.270 63.023 4.866 1.00 0.00 105 ASP A C 17
ATOM 32237 O O . ASP A 1 105 ? -13.287 61.996 5.548 1.00 0.00 105 ASP A O 17
ATOM 32246 N N . THR A 1 106 ? -13.836 64.168 5.248 1.00 0.00 106 THR A N 17
ATOM 32247 C CA . THR A 1 106 ? -14.523 64.315 6.525 1.00 0.00 106 THR A CA 17
ATOM 32248 C C . THR A 1 106 ? -13.610 63.900 7.684 1.00 0.00 106 THR A C 17
ATOM 32249 O O . THR A 1 106 ? -13.838 62.898 8.365 1.00 0.00 106 THR A O 17
ATOM 32260 N N . LYS A 1 107 ? -12.559 64.681 7.893 1.00 0.00 107 LYS A N 17
ATOM 32261 C CA . LYS A 1 107 ? -11.608 64.408 8.959 1.00 0.00 107 LYS A CA 17
ATOM 32262 C C . LYS A 1 107 ? -12.098 65.005 10.273 1.00 0.00 107 LYS A C 17
ATOM 32263 O O . LYS A 1 107 ? -13.230 65.479 10.365 1.00 0.00 107 LYS A O 17
ATOM 32282 N N . LEU A 1 108 ? -11.249 64.997 11.289 1.00 0.00 108 LEU A N 17
ATOM 32283 C CA . LEU A 1 108 ? -11.628 65.537 12.588 1.00 0.00 108 LEU A CA 17
ATOM 32284 C C . LEU A 1 108 ? -11.512 67.069 12.631 1.00 0.00 108 LEU A C 17
ATOM 32285 O O . LEU A 1 108 ? -12.509 67.744 12.896 1.00 0.00 108 LEU A O 17
ATOM 32301 N N . PRO A 1 109 ? -10.323 67.659 12.347 1.00 0.00 109 PRO A N 17
ATOM 32302 C CA . PRO A 1 109 ? -10.152 69.120 12.390 1.00 0.00 109 PRO A CA 17
ATOM 32303 C C . PRO A 1 109 ? -10.681 69.822 11.148 1.00 0.00 109 PRO A C 17
ATOM 32304 O O . PRO A 1 109 ? -10.772 71.047 11.101 1.00 0.00 109 PRO A O 17
ATOM 32315 N N . GLU A 1 110 ? -11.031 69.034 10.156 1.00 0.00 110 GLU A N 17
ATOM 32316 C CA . GLU A 1 110 ? -11.550 69.553 8.901 1.00 0.00 110 GLU A CA 17
ATOM 32317 C C . GLU A 1 110 ? -12.960 69.033 8.670 1.00 0.00 110 GLU A C 17
ATOM 32318 O O . GLU A 1 110 ? -13.347 68.023 9.263 1.00 0.00 110 GLU A O 17
ATOM 32330 N N . ALA A 1 111 ? -13.713 69.729 7.820 1.00 0.00 111 ALA A N 17
ATOM 32331 C CA . ALA A 1 111 ? -15.090 69.363 7.488 1.00 0.00 111 ALA A CA 17
ATOM 32332 C C . ALA A 1 111 ? -16.027 69.597 8.672 1.00 0.00 111 ALA A C 17
ATOM 32333 O O . ALA A 1 111 ? -15.574 69.838 9.797 1.00 0.00 111 ALA A O 17
ATOM 32340 N N . LYS A 1 112 ? -17.332 69.522 8.397 1.00 0.00 112 LYS A N 17
ATOM 32341 C CA . LYS A 1 112 ? -18.385 69.726 9.400 1.00 0.00 112 LYS A CA 17
ATOM 32342 C C . LYS A 1 112 ? -18.596 71.214 9.662 1.00 0.00 112 LYS A C 17
ATOM 32343 O O . LYS A 1 112 ? -19.043 71.608 10.741 1.00 0.00 112 LYS A O 17
ATOM 32362 N N . GLU A 1 113 ? -18.268 72.033 8.669 1.00 0.00 113 GLU A N 17
ATOM 32363 C CA . GLU A 1 113 ? -18.426 73.479 8.768 1.00 0.00 113 GLU A CA 17
ATOM 32364 C C . GLU A 1 113 ? -19.891 73.872 8.584 1.00 0.00 113 GLU A C 17
ATOM 32365 O O . GLU A 1 113 ? -20.267 74.488 7.585 1.00 0.00 113 GLU A O 17
ATOM 32377 N N . LEU A 1 114 ? -20.717 73.505 9.548 1.00 0.00 114 LEU A N 17
ATOM 32378 C CA . LEU A 1 114 ? -22.137 73.811 9.493 1.00 0.00 114 LEU A CA 17
ATOM 32379 C C . LEU A 1 114 ? -22.516 74.807 10.582 1.00 0.00 114 LEU A C 17
ATOM 32380 O O . LEU A 1 114 ? -21.682 75.189 11.402 1.00 0.00 114 LEU A O 17
ATOM 32396 N N . HIS A 1 115 ? -23.780 75.229 10.578 1.00 0.00 115 HIS A N 17
ATOM 32397 C CA . HIS A 1 115 ? -24.279 76.179 11.570 1.00 0.00 115 HIS A CA 17
ATOM 32398 C C . HIS A 1 115 ? -24.009 75.679 12.990 1.00 0.00 115 HIS A C 17
ATOM 32399 O O . HIS A 1 115 ? -24.200 74.500 13.292 1.00 0.00 115 HIS A O 17
ATOM 32414 N N . HIS A 1 116 ? -23.563 76.594 13.845 1.00 0.00 116 HIS A N 17
ATOM 32415 C CA . HIS A 1 116 ? -23.221 76.288 15.235 1.00 0.00 116 HIS A CA 17
ATOM 32416 C C . HIS A 1 116 ? -24.410 75.734 16.026 1.00 0.00 116 HIS A C 17
ATOM 32417 O O . HIS A 1 116 ? -25.150 76.484 16.662 1.00 0.00 116 HIS A O 17
ATOM 32432 N N . HIS A 1 117 ? -24.578 74.418 15.977 1.00 0.00 117 HIS A N 17
ATOM 32433 C CA . HIS A 1 117 ? -25.647 73.740 16.705 1.00 0.00 117 HIS A CA 17
ATOM 32434 C C . HIS A 1 117 ? -25.404 72.233 16.688 1.00 0.00 117 HIS A C 17
ATOM 32435 O O . HIS A 1 117 ? -26.339 71.437 16.624 1.00 0.00 117 HIS A O 17
ATOM 32450 N N . HIS A 1 118 ? -24.134 71.851 16.736 1.00 0.00 118 HIS A N 17
ATOM 32451 C CA . HIS A 1 118 ? -23.755 70.446 16.725 1.00 0.00 118 HIS A CA 17
ATOM 32452 C C . HIS A 1 118 ? -22.394 70.262 17.387 1.00 0.00 118 HIS A C 17
ATOM 32453 O O . HIS A 1 118 ? -21.358 70.475 16.763 1.00 0.00 118 HIS A O 17
ATOM 32468 N N . HIS A 1 119 ? -22.403 69.890 18.661 1.00 0.00 119 HIS A N 17
ATOM 32469 C CA . HIS A 1 119 ? -21.162 69.667 19.394 1.00 0.00 119 HIS A CA 17
ATOM 32470 C C . HIS A 1 119 ? -20.860 68.173 19.459 1.00 0.00 119 HIS A C 17
ATOM 32471 O O . HIS A 1 119 ? -19.764 67.762 19.834 1.00 0.00 119 HIS A O 17
ATOM 32486 N N . HIS A 1 120 ? -21.853 67.378 19.099 1.00 0.00 120 HIS A N 17
ATOM 32487 C CA . HIS A 1 120 ? -21.729 65.932 19.088 1.00 0.00 120 HIS A CA 17
ATOM 32488 C C . HIS A 1 120 ? -22.712 65.364 18.081 1.00 0.00 120 HIS A C 17
ATOM 32489 O O . HIS A 1 120 ? -23.900 65.722 18.165 1.00 0.00 120 HIS A O 17
ATOM 32505 N N . MET A 1 1 ? 2.259 15.923 5.116 1.00 0.00 1 MET A N 18
ATOM 32506 C CA . MET A 1 1 ? 2.206 15.180 3.839 1.00 0.00 1 MET A CA 18
ATOM 32507 C C . MET A 1 1 ? 0.873 14.456 3.713 1.00 0.00 1 MET A C 18
ATOM 32508 O O . MET A 1 1 ? 0.749 13.288 4.074 1.00 0.00 1 MET A O 18
ATOM 32524 N N . GLN A 1 2 ? -0.134 15.153 3.225 1.00 0.00 2 GLN A N 18
ATOM 32525 C CA . GLN A 1 2 ? -1.445 14.553 3.065 1.00 0.00 2 GLN A CA 18
ATOM 32526 C C . GLN A 1 2 ? -1.670 14.145 1.616 1.00 0.00 2 GLN A C 18
ATOM 32527 O O . GLN A 1 2 ? -1.166 14.787 0.695 1.00 0.00 2 GLN A O 18
ATOM 32541 N N . ILE A 1 3 ? -2.401 13.060 1.431 1.00 0.00 3 ILE A N 18
ATOM 32542 C CA . ILE A 1 3 ? -2.709 12.554 0.103 1.00 0.00 3 ILE A CA 18
ATOM 32543 C C . ILE A 1 3 ? -4.208 12.336 -0.019 1.00 0.00 3 ILE A C 18
ATOM 32544 O O . ILE A 1 3 ? -4.800 11.632 0.795 1.00 0.00 3 ILE A O 18
ATOM 32560 N N . TYR A 1 4 ? -4.822 12.941 -1.022 1.00 0.00 4 TYR A N 18
ATOM 32561 C CA . TYR A 1 4 ? -6.257 12.803 -1.216 1.00 0.00 4 TYR A CA 18
ATOM 32562 C C . TYR A 1 4 ? -6.567 11.735 -2.262 1.00 0.00 4 TYR A C 18
ATOM 32563 O O . TYR A 1 4 ? -5.986 11.721 -3.351 1.00 0.00 4 TYR A O 18
ATOM 32581 N N . THR A 1 5 ? -7.480 10.839 -1.917 1.00 0.00 5 THR A N 18
ATOM 32582 C CA . THR A 1 5 ? -7.884 9.766 -2.809 1.00 0.00 5 THR A CA 18
ATOM 32583 C C . THR A 1 5 ? -9.401 9.760 -2.978 1.00 0.00 5 THR A C 18
ATOM 32584 O O . THR A 1 5 ? -10.132 10.123 -2.060 1.00 0.00 5 THR A O 18
ATOM 32595 N N . SER A 1 6 ? -9.870 9.371 -4.152 1.00 0.00 6 SER A N 18
ATOM 32596 C CA . SER A 1 6 ? -11.296 9.311 -4.421 1.00 0.00 6 SER A CA 18
ATOM 32597 C C . SER A 1 6 ? -11.634 8.040 -5.192 1.00 0.00 6 SER A C 18
ATOM 32598 O O . SER A 1 6 ? -11.663 8.025 -6.424 1.00 0.00 6 SER A O 18
ATOM 32606 N N . GLU A 1 7 ? -11.897 6.985 -4.440 1.00 0.00 7 GLU A N 18
ATOM 32607 C CA . GLU A 1 7 ? -12.224 5.679 -4.994 1.00 0.00 7 GLU A CA 18
ATOM 32608 C C . GLU A 1 7 ? -13.577 5.710 -5.698 1.00 0.00 7 GLU A C 18
ATOM 32609 O O . GLU A 1 7 ? -13.771 5.064 -6.726 1.00 0.00 7 GLU A O 18
ATOM 32621 N N . LYS A 1 8 ? -14.501 6.484 -5.144 1.00 0.00 8 LYS A N 18
ATOM 32622 C CA . LYS A 1 8 ? -15.839 6.610 -5.705 1.00 0.00 8 LYS A CA 18
ATOM 32623 C C . LYS A 1 8 ? -15.805 7.421 -6.996 1.00 0.00 8 LYS A C 18
ATOM 32624 O O . LYS A 1 8 ? -16.766 7.434 -7.765 1.00 0.00 8 LYS A O 18
ATOM 32643 N N . ARG A 1 9 ? -14.694 8.108 -7.218 1.00 0.00 9 ARG A N 18
ATOM 32644 C CA . ARG A 1 9 ? -14.523 8.916 -8.412 1.00 0.00 9 ARG A CA 18
ATOM 32645 C C . ARG A 1 9 ? -13.718 8.149 -9.454 1.00 0.00 9 ARG A C 18
ATOM 32646 O O . ARG A 1 9 ? -14.002 8.228 -10.650 1.00 0.00 9 ARG A O 18
ATOM 32667 N N . GLY A 1 10 ? -12.712 7.415 -8.985 1.00 0.00 10 GLY A N 18
ATOM 32668 C CA . GLY A 1 10 ? -11.876 6.630 -9.872 1.00 0.00 10 GLY A CA 18
ATOM 32669 C C . GLY A 1 10 ? -11.104 7.475 -10.866 1.00 0.00 10 GLY A C 18
ATOM 32670 O O . GLY A 1 10 ? -10.923 7.077 -12.018 1.00 0.00 10 GLY A O 18
ATOM 32674 N N . SER A 1 11 ? -10.641 8.639 -10.423 1.00 0.00 11 SER A N 18
ATOM 32675 C CA . SER A 1 11 ? -9.887 9.537 -11.282 1.00 0.00 11 SER A CA 18
ATOM 32676 C C . SER A 1 11 ? -8.547 8.920 -11.676 1.00 0.00 11 SER A C 18
ATOM 32677 O O . SER A 1 11 ? -7.607 8.886 -10.882 1.00 0.00 11 SER A O 18
ATOM 32685 N N . ASP A 1 12 ? -8.471 8.425 -12.904 1.00 0.00 12 ASP A N 18
ATOM 32686 C CA . ASP A 1 12 ? -7.249 7.806 -13.401 1.00 0.00 12 ASP A CA 18
ATOM 32687 C C . ASP A 1 12 ? -6.267 8.858 -13.903 1.00 0.00 12 ASP A C 18
ATOM 32688 O O . ASP A 1 12 ? -5.119 8.913 -13.465 1.00 0.00 12 ASP A O 18
ATOM 32697 N N . THR A 1 13 ? -6.745 9.723 -14.785 1.00 0.00 13 THR A N 18
ATOM 32698 C CA . THR A 1 13 ? -5.915 10.774 -15.353 1.00 0.00 13 THR A CA 18
ATOM 32699 C C . THR A 1 13 ? -5.783 11.949 -14.389 1.00 0.00 13 THR A C 18
ATOM 32700 O O . THR A 1 13 ? -4.789 12.671 -14.397 1.00 0.00 13 THR A O 18
ATOM 32711 N N . ALA A 1 14 ? -6.791 12.121 -13.545 1.00 0.00 14 ALA A N 18
ATOM 32712 C CA . ALA A 1 14 ? -6.798 13.199 -12.568 1.00 0.00 14 ALA A CA 18
ATOM 32713 C C . ALA A 1 14 ? -6.290 12.699 -11.225 1.00 0.00 14 ALA A C 18
ATOM 32714 O O . ALA A 1 14 ? -6.525 13.311 -10.192 1.00 0.00 14 ALA A O 18
ATOM 32721 N N . GLY A 1 15 ? -5.597 11.580 -11.256 1.00 0.00 15 GLY A N 18
ATOM 32722 C CA . GLY A 1 15 ? -5.072 10.999 -10.049 1.00 0.00 15 GLY A CA 18
ATOM 32723 C C . GLY A 1 15 ? -3.699 11.525 -9.715 1.00 0.00 15 GLY A C 18
ATOM 32724 O O . GLY A 1 15 ? -2.685 10.915 -10.062 1.00 0.00 15 GLY A O 18
ATOM 32728 N N . ASN A 1 16 ? -3.664 12.670 -9.060 1.00 0.00 16 ASN A N 18
ATOM 32729 C CA . ASN A 1 16 ? -2.405 13.275 -8.665 1.00 0.00 16 ASN A CA 18
ATOM 32730 C C . ASN A 1 16 ? -2.175 13.071 -7.172 1.00 0.00 16 ASN A C 18
ATOM 32731 O O . ASN A 1 16 ? -1.049 12.848 -6.721 1.00 0.00 16 ASN A O 18
ATOM 32742 N N . GLY A 1 17 ? -3.267 13.099 -6.421 1.00 0.00 17 GLY A N 18
ATOM 32743 C CA . GLY A 1 17 ? -3.196 12.935 -4.984 1.00 0.00 17 GLY A CA 18
ATOM 32744 C C . GLY A 1 17 ? -3.437 14.234 -4.250 1.00 0.00 17 GLY A C 18
ATOM 32745 O O . GLY A 1 17 ? -3.198 14.327 -3.046 1.00 0.00 17 GLY A O 18
ATOM 32749 N N . THR A 1 18 ? -3.923 15.232 -4.974 1.00 0.00 18 THR A N 18
ATOM 32750 C CA . THR A 1 18 ? -4.215 16.525 -4.391 1.00 0.00 18 THR A CA 18
ATOM 32751 C C . THR A 1 18 ? -5.730 16.691 -4.227 1.00 0.00 18 THR A C 18
ATOM 32752 O O . THR A 1 18 ? -6.470 15.712 -4.346 1.00 0.00 18 THR A O 18
ATOM 32763 N N . GLU A 1 19 ? -6.199 17.907 -3.968 1.00 0.00 19 GLU A N 18
ATOM 32764 C CA . GLU A 1 19 ? -7.626 18.136 -3.755 1.00 0.00 19 GLU A CA 18
ATOM 32765 C C . GLU A 1 19 ? -8.402 18.211 -5.066 1.00 0.00 19 GLU A C 18
ATOM 32766 O O . GLU A 1 19 ? -9.473 17.617 -5.195 1.00 0.00 19 GLU A O 18
ATOM 32778 N N . GLU A 1 20 ? -7.864 18.933 -6.038 1.00 0.00 20 GLU A N 18
ATOM 32779 C CA . GLU A 1 20 ? -8.521 19.077 -7.332 1.00 0.00 20 GLU A CA 18
ATOM 32780 C C . GLU A 1 20 ? -8.251 17.847 -8.193 1.00 0.00 20 GLU A C 18
ATOM 32781 O O . GLU A 1 20 ? -9.021 17.517 -9.096 1.00 0.00 20 GLU A O 18
ATOM 32793 N N . ALA A 1 21 ? -7.147 17.175 -7.896 1.00 0.00 21 ALA A N 18
ATOM 32794 C CA . ALA A 1 21 ? -6.759 15.974 -8.614 1.00 0.00 21 ALA A CA 18
ATOM 32795 C C . ALA A 1 21 ? -6.531 14.829 -7.632 1.00 0.00 21 ALA A C 18
ATOM 32796 O O . ALA A 1 21 ? -5.400 14.565 -7.223 1.00 0.00 21 ALA A O 18
ATOM 32803 N N . PRO A 1 22 ? -7.601 14.116 -7.269 1.00 0.00 22 PRO A N 18
ATOM 32804 C CA . PRO A 1 22 ? -7.537 13.017 -6.320 1.00 0.00 22 PRO A CA 18
ATOM 32805 C C . PRO A 1 22 ? -7.227 11.682 -6.990 1.00 0.00 22 PRO A C 18
ATOM 32806 O O . PRO A 1 22 ? -7.686 11.406 -8.099 1.00 0.00 22 PRO A O 18
ATOM 32817 N N . LEU A 1 23 ? -6.449 10.855 -6.308 1.00 0.00 23 LEU A N 18
ATOM 32818 C CA . LEU A 1 23 ? -6.070 9.551 -6.837 1.00 0.00 23 LEU A CA 18
ATOM 32819 C C . LEU A 1 23 ? -7.279 8.627 -6.940 1.00 0.00 23 LEU A C 18
ATOM 32820 O O . LEU A 1 23 ? -8.222 8.734 -6.159 1.00 0.00 23 LEU A O 18
ATOM 32836 N N . LYS A 1 24 ? -7.230 7.715 -7.903 1.00 0.00 24 LYS A N 18
ATOM 32837 C CA . LYS A 1 24 ? -8.312 6.765 -8.135 1.00 0.00 24 LYS A CA 18
ATOM 32838 C C . LYS A 1 24 ? -8.460 5.786 -6.974 1.00 0.00 24 LYS A C 18
ATOM 32839 O O . LYS A 1 24 ? -9.570 5.427 -6.597 1.00 0.00 24 LYS A O 18
ATOM 32858 N N . THR A 1 25 ? -7.342 5.358 -6.411 1.00 0.00 25 THR A N 18
ATOM 32859 C CA . THR A 1 25 ? -7.368 4.420 -5.300 1.00 0.00 25 THR A CA 18
ATOM 32860 C C . THR A 1 25 ? -6.213 4.678 -4.343 1.00 0.00 25 THR A C 18
ATOM 32861 O O . THR A 1 25 ? -5.261 5.386 -4.683 1.00 0.00 25 THR A O 18
ATOM 32872 N N . VAL A 1 26 ? -6.297 4.090 -3.153 1.00 0.00 26 VAL A N 18
ATOM 32873 C CA . VAL A 1 26 ? -5.259 4.239 -2.136 1.00 0.00 26 VAL A CA 18
ATOM 32874 C C . VAL A 1 26 ? -3.942 3.624 -2.618 1.00 0.00 26 VAL A C 18
ATOM 32875 O O . VAL A 1 26 ? -2.866 3.954 -2.122 1.00 0.00 26 VAL A O 18
ATOM 32888 N N . LEU A 1 27 ? -4.042 2.743 -3.609 1.00 0.00 27 LEU A N 18
ATOM 32889 C CA . LEU A 1 27 ? -2.880 2.084 -4.190 1.00 0.00 27 LEU A CA 18
ATOM 32890 C C . LEU A 1 27 ? -1.881 3.131 -4.687 1.00 0.00 27 LEU A C 18
ATOM 32891 O O . LEU A 1 27 ? -0.688 3.053 -4.403 1.00 0.00 27 LEU A O 18
ATOM 32907 N N . GLN A 1 28 ? -2.401 4.136 -5.386 1.00 0.00 28 GLN A N 18
ATOM 32908 C CA . GLN A 1 28 ? -1.590 5.222 -5.932 1.00 0.00 28 GLN A CA 18
ATOM 32909 C C . GLN A 1 28 ? -0.979 6.090 -4.831 1.00 0.00 28 GLN A C 18
ATOM 32910 O O . GLN A 1 28 ? -0.081 6.891 -5.087 1.00 0.00 28 GLN A O 18
ATOM 32924 N N . ALA A 1 29 ? -1.499 5.979 -3.622 1.00 0.00 29 ALA A N 18
ATOM 32925 C CA . ALA A 1 29 ? -0.968 6.746 -2.508 1.00 0.00 29 ALA A CA 18
ATOM 32926 C C . ALA A 1 29 ? 0.215 6.010 -1.887 1.00 0.00 29 ALA A C 18
ATOM 32927 O O . ALA A 1 29 ? 1.197 6.624 -1.470 1.00 0.00 29 ALA A O 18
ATOM 32934 N N . ILE A 1 30 ? 0.120 4.687 -1.862 1.00 0.00 30 ILE A N 18
ATOM 32935 C CA . ILE A 1 30 ? 1.163 3.847 -1.287 1.00 0.00 30 ILE A CA 18
ATOM 32936 C C . ILE A 1 30 ? 2.358 3.710 -2.223 1.00 0.00 30 ILE A C 18
ATOM 32937 O O . ILE A 1 30 ? 3.496 3.661 -1.766 1.00 0.00 30 ILE A O 18
ATOM 32953 N N . VAL A 1 31 ? 2.095 3.636 -3.525 1.00 0.00 31 VAL A N 18
ATOM 32954 C CA . VAL A 1 31 ? 3.153 3.519 -4.535 1.00 0.00 31 VAL A CA 18
ATOM 32955 C C . VAL A 1 31 ? 4.254 4.576 -4.355 1.00 0.00 31 VAL A C 18
ATOM 32956 O O . VAL A 1 31 ? 5.415 4.335 -4.671 1.00 0.00 31 VAL A O 18
ATOM 32969 N N . LYS A 1 32 ? 3.886 5.736 -3.829 1.00 0.00 32 LYS A N 18
ATOM 32970 C CA . LYS A 1 32 ? 4.836 6.828 -3.636 1.00 0.00 32 LYS A CA 18
ATOM 32971 C C . LYS A 1 32 ? 5.669 6.645 -2.367 1.00 0.00 32 LYS A C 18
ATOM 32972 O O . LYS A 1 32 ? 6.719 7.265 -2.214 1.00 0.00 32 LYS A O 18
ATOM 32991 N N . LEU A 1 33 ? 5.200 5.794 -1.466 1.00 0.00 33 LEU A N 18
ATOM 32992 C CA . LEU A 1 33 ? 5.901 5.552 -0.209 1.00 0.00 33 LEU A CA 18
ATOM 32993 C C . LEU A 1 33 ? 6.489 4.145 -0.166 1.00 0.00 33 LEU A C 18
ATOM 32994 O O . LEU A 1 33 ? 7.233 3.799 0.751 1.00 0.00 33 LEU A O 18
ATOM 33010 N N . ASP A 1 34 ? 6.126 3.342 -1.162 1.00 0.00 34 ASP A N 18
ATOM 33011 C CA . ASP A 1 34 ? 6.572 1.954 -1.280 1.00 0.00 34 ASP A CA 18
ATOM 33012 C C . ASP A 1 34 ? 6.187 1.145 -0.047 1.00 0.00 34 ASP A C 18
ATOM 33013 O O . ASP A 1 34 ? 6.851 0.176 0.312 1.00 0.00 34 ASP A O 18
ATOM 33022 N N . GLY A 1 35 ? 5.102 1.546 0.595 1.00 0.00 35 GLY A N 18
ATOM 33023 C CA . GLY A 1 35 ? 4.643 0.849 1.779 1.00 0.00 35 GLY A CA 18
ATOM 33024 C C . GLY A 1 35 ? 5.167 1.465 3.059 1.00 0.00 35 GLY A C 18
ATOM 33025 O O . GLY A 1 35 ? 4.630 1.223 4.139 1.00 0.00 35 GLY A O 18
ATOM 33029 N N . LYS A 1 36 ? 6.206 2.278 2.944 1.00 0.00 36 LYS A N 18
ATOM 33030 C CA . LYS A 1 36 ? 6.790 2.923 4.106 1.00 0.00 36 LYS A CA 18
ATOM 33031 C C . LYS A 1 36 ? 6.069 4.223 4.395 1.00 0.00 36 LYS A C 18
ATOM 33032 O O . LYS A 1 36 ? 6.479 5.293 3.946 1.00 0.00 36 LYS A O 18
ATOM 33051 N N . ILE A 1 37 ? 4.985 4.119 5.134 1.00 0.00 37 ILE A N 18
ATOM 33052 C CA . ILE A 1 37 ? 4.202 5.282 5.500 1.00 0.00 37 ILE A CA 18
ATOM 33053 C C . ILE A 1 37 ? 4.986 6.133 6.497 1.00 0.00 37 ILE A C 18
ATOM 33054 O O . ILE A 1 37 ? 5.817 5.611 7.244 1.00 0.00 37 ILE A O 18
ATOM 33070 N N . GLU A 1 38 ? 4.758 7.434 6.479 1.00 0.00 38 GLU A N 18
ATOM 33071 C CA . GLU A 1 38 ? 5.440 8.338 7.387 1.00 0.00 38 GLU A CA 18
ATOM 33072 C C . GLU A 1 38 ? 4.450 8.901 8.400 1.00 0.00 38 GLU A C 18
ATOM 33073 O O . GLU A 1 38 ? 3.246 8.914 8.151 1.00 0.00 38 GLU A O 18
ATOM 33085 N N . ALA A 1 39 ? 4.961 9.362 9.537 1.00 0.00 39 ALA A N 18
ATOM 33086 C CA . ALA A 1 39 ? 4.120 9.929 10.588 1.00 0.00 39 ALA A CA 18
ATOM 33087 C C . ALA A 1 39 ? 3.419 11.196 10.106 1.00 0.00 39 ALA A C 18
ATOM 33088 O O . ALA A 1 39 ? 2.389 11.597 10.649 1.00 0.00 39 ALA A O 18
ATOM 33095 N N . ASP A 1 40 ? 3.987 11.826 9.087 1.00 0.00 40 ASP A N 18
ATOM 33096 C CA . ASP A 1 40 ? 3.414 13.041 8.526 1.00 0.00 40 ASP A CA 18
ATOM 33097 C C . ASP A 1 40 ? 2.468 12.700 7.374 1.00 0.00 40 ASP A C 18
ATOM 33098 O O . ASP A 1 40 ? 1.667 13.536 6.933 1.00 0.00 40 ASP A O 18
ATOM 33107 N N . THR A 1 41 ? 2.544 11.459 6.908 1.00 0.00 41 THR A N 18
ATOM 33108 C CA . THR A 1 41 ? 1.707 11.001 5.813 1.00 0.00 41 THR A CA 18
ATOM 33109 C C . THR A 1 41 ? 0.278 10.762 6.282 1.00 0.00 41 THR A C 18
ATOM 33110 O O . THR A 1 41 ? 0.018 9.905 7.125 1.00 0.00 41 THR A O 18
ATOM 33121 N N . ARG A 1 42 ? -0.640 11.530 5.734 1.00 0.00 42 ARG A N 18
ATOM 33122 C CA . ARG A 1 42 ? -2.040 11.410 6.081 1.00 0.00 42 ARG A CA 18
ATOM 33123 C C . ARG A 1 42 ? -2.858 11.220 4.815 1.00 0.00 42 ARG A C 18
ATOM 33124 O O . ARG A 1 42 ? -2.994 12.139 4.012 1.00 0.00 42 ARG A O 18
ATOM 33145 N N . ILE A 1 43 ? -3.381 10.019 4.632 1.00 0.00 43 ILE A N 18
ATOM 33146 C CA . ILE A 1 43 ? -4.169 9.709 3.450 1.00 0.00 43 ILE A CA 18
ATOM 33147 C C . ILE A 1 43 ? -5.651 9.930 3.717 1.00 0.00 43 ILE A C 18
ATOM 33148 O O . ILE A 1 43 ? -6.226 9.342 4.636 1.00 0.00 43 ILE A O 18
ATOM 33164 N N . TRP A 1 44 ? -6.253 10.789 2.913 1.00 0.00 44 TRP A N 18
ATOM 33165 C CA . TRP A 1 44 ? -7.663 11.103 3.040 1.00 0.00 44 TRP A CA 18
ATOM 33166 C C . TRP A 1 44 ? -8.430 10.502 1.875 1.00 0.00 44 TRP A C 18
ATOM 33167 O O . TRP A 1 44 ? -7.913 10.413 0.760 1.00 0.00 44 TRP A O 18
ATOM 33188 N N . VAL A 1 45 ? -9.659 10.094 2.133 1.00 0.00 45 VAL A N 18
ATOM 33189 C CA . VAL A 1 45 ? -10.495 9.506 1.100 1.00 0.00 45 VAL A CA 18
ATOM 33190 C C . VAL A 1 45 ? -11.588 10.481 0.685 1.00 0.00 45 VAL A C 18
ATOM 33191 O O . VAL A 1 45 ? -11.667 11.591 1.209 1.00 0.00 45 VAL A O 18
ATOM 33204 N N . ASP A 1 46 ? -12.442 10.036 -0.227 1.00 0.00 46 ASP A N 18
ATOM 33205 C CA . ASP A 1 46 ? -13.535 10.852 -0.768 1.00 0.00 46 ASP A CA 18
ATOM 33206 C C . ASP A 1 46 ? -14.666 11.070 0.235 1.00 0.00 46 ASP A C 18
ATOM 33207 O O . ASP A 1 46 ? -15.739 11.552 -0.128 1.00 0.00 46 ASP A O 18
ATOM 33216 N N . GLY A 1 47 ? -14.441 10.691 1.482 1.00 0.00 47 GLY A N 18
ATOM 33217 C CA . GLY A 1 47 ? -15.448 10.889 2.500 1.00 0.00 47 GLY A CA 18
ATOM 33218 C C . GLY A 1 47 ? -16.321 9.673 2.724 1.00 0.00 47 GLY A C 18
ATOM 33219 O O . GLY A 1 47 ? -16.457 8.813 1.848 1.00 0.00 47 GLY A O 18
ATOM 33223 N N . THR A 1 48 ? -16.902 9.592 3.911 1.00 0.00 48 THR A N 18
ATOM 33224 C CA . THR A 1 48 ? -17.788 8.497 4.257 1.00 0.00 48 THR A CA 18
ATOM 33225 C C . THR A 1 48 ? -19.202 8.801 3.779 1.00 0.00 48 THR A C 18
ATOM 33226 O O . THR A 1 48 ? -20.048 7.914 3.678 1.00 0.00 48 THR A O 18
ATOM 33237 N N . GLY A 1 49 ? -19.437 10.070 3.474 1.00 0.00 49 GLY A N 18
ATOM 33238 C CA . GLY A 1 49 ? -20.737 10.506 3.017 1.00 0.00 49 GLY A CA 18
ATOM 33239 C C . GLY A 1 49 ? -21.109 11.847 3.605 1.00 0.00 49 GLY A C 18
ATOM 33240 O O . GLY A 1 49 ? -21.715 12.681 2.936 1.00 0.00 49 GLY A O 18
ATOM 33244 N N . ASP A 1 50 ? -20.733 12.049 4.861 1.00 0.00 50 ASP A N 18
ATOM 33245 C CA . ASP A 1 50 ? -21.017 13.300 5.560 1.00 0.00 50 ASP A CA 18
ATOM 33246 C C . ASP A 1 50 ? -19.992 14.353 5.188 1.00 0.00 50 ASP A C 18
ATOM 33247 O O . ASP A 1 50 ? -20.322 15.503 4.907 1.00 0.00 50 ASP A O 18
ATOM 33256 N N . GLU A 1 51 ? -18.740 13.927 5.162 1.00 0.00 51 GLU A N 18
ATOM 33257 C CA . GLU A 1 51 ? -17.639 14.818 4.865 1.00 0.00 51 GLU A CA 18
ATOM 33258 C C . GLU A 1 51 ? -17.077 14.598 3.474 1.00 0.00 51 GLU A C 18
ATOM 33259 O O . GLU A 1 51 ? -17.321 13.569 2.841 1.00 0.00 51 GLU A O 18
ATOM 33271 N N . MET A 1 52 ? -16.304 15.579 3.022 1.00 0.00 52 MET A N 18
ATOM 33272 C CA . MET A 1 52 ? -15.681 15.539 1.706 1.00 0.00 52 MET A CA 18
ATOM 33273 C C . MET A 1 52 ? -14.408 14.711 1.756 1.00 0.00 52 MET A C 18
ATOM 33274 O O . MET A 1 52 ? -14.017 14.089 0.773 1.00 0.00 52 MET A O 18
ATOM 33288 N N . TRP A 1 53 ? -13.753 14.726 2.909 1.00 0.00 53 TRP A N 18
ATOM 33289 C CA . TRP A 1 53 ? -12.518 13.984 3.094 1.00 0.00 53 TRP A CA 18
ATOM 33290 C C . TRP A 1 53 ? -12.557 13.233 4.416 1.00 0.00 53 TRP A C 18
ATOM 33291 O O . TRP A 1 53 ? -12.891 13.803 5.453 1.00 0.00 53 TRP A O 18
ATOM 33312 N N . ASP A 1 54 ? -12.228 11.954 4.372 1.00 0.00 54 ASP A N 18
ATOM 33313 C CA . ASP A 1 54 ? -12.219 11.126 5.573 1.00 0.00 54 ASP A CA 18
ATOM 33314 C C . ASP A 1 54 ? -10.880 10.420 5.695 1.00 0.00 54 ASP A C 18
ATOM 33315 O O . ASP A 1 54 ? -10.032 10.544 4.812 1.00 0.00 54 ASP A O 18
ATOM 33324 N N . VAL A 1 55 ? -10.693 9.672 6.767 1.00 0.00 55 VAL A N 18
ATOM 33325 C CA . VAL A 1 55 ? -9.441 8.964 6.989 1.00 0.00 55 VAL A CA 18
ATOM 33326 C C . VAL A 1 55 ? -9.470 7.579 6.339 1.00 0.00 55 VAL A C 18
ATOM 33327 O O . VAL A 1 55 ? -10.497 6.896 6.347 1.00 0.00 55 VAL A O 18
ATOM 33340 N N . VAL A 1 56 ? -8.350 7.182 5.745 1.00 0.00 56 VAL A N 18
ATOM 33341 C CA . VAL A 1 56 ? -8.255 5.880 5.104 1.00 0.00 56 VAL A CA 18
ATOM 33342 C C . VAL A 1 56 ? -8.176 4.776 6.157 1.00 0.00 56 VAL A C 18
ATOM 33343 O O . VAL A 1 56 ? -7.605 4.964 7.235 1.00 0.00 56 VAL A O 18
ATOM 33356 N N . SER A 1 57 ? -8.765 3.633 5.848 1.00 0.00 57 SER A N 18
ATOM 33357 C CA . SER A 1 57 ? -8.758 2.509 6.766 1.00 0.00 57 SER A CA 18
ATOM 33358 C C . SER A 1 57 ? -7.353 1.918 6.861 1.00 0.00 57 SER A C 18
ATOM 33359 O O . SER A 1 57 ? -6.694 1.693 5.845 1.00 0.00 57 SER A O 18
ATOM 33367 N N . LYS A 1 58 ? -6.920 1.635 8.083 1.00 0.00 58 LYS A N 18
ATOM 33368 C CA . LYS A 1 58 ? -5.591 1.082 8.318 1.00 0.00 58 LYS A CA 18
ATOM 33369 C C . LYS A 1 58 ? -5.523 -0.378 7.891 1.00 0.00 58 LYS A C 18
ATOM 33370 O O . LYS A 1 58 ? -4.444 -0.910 7.628 1.00 0.00 58 LYS A O 18
ATOM 33389 N N . SER A 1 59 ? -6.679 -1.018 7.829 1.00 0.00 59 SER A N 18
ATOM 33390 C CA . SER A 1 59 ? -6.766 -2.407 7.417 1.00 0.00 59 SER A CA 18
ATOM 33391 C C . SER A 1 59 ? -6.633 -2.510 5.901 1.00 0.00 59 SER A C 18
ATOM 33392 O O . SER A 1 59 ? -5.920 -3.369 5.380 1.00 0.00 59 SER A O 18
ATOM 33400 N N . LYS A 1 60 ? -7.302 -1.597 5.204 1.00 0.00 60 LYS A N 18
ATOM 33401 C CA . LYS A 1 60 ? -7.273 -1.565 3.750 1.00 0.00 60 LYS A CA 18
ATOM 33402 C C . LYS A 1 60 ? -5.913 -1.074 3.278 1.00 0.00 60 LYS A C 18
ATOM 33403 O O . LYS A 1 60 ? -5.380 -1.554 2.276 1.00 0.00 60 LYS A O 18
ATOM 33422 N N . LEU A 1 61 ? -5.360 -0.115 4.016 1.00 0.00 61 LEU A N 18
ATOM 33423 C CA . LEU A 1 61 ? -4.052 0.439 3.705 1.00 0.00 61 LEU A CA 18
ATOM 33424 C C . LEU A 1 61 ? -3.002 -0.666 3.734 1.00 0.00 61 LEU A C 18
ATOM 33425 O O . LEU A 1 61 ? -2.160 -0.764 2.842 1.00 0.00 61 LEU A O 18
ATOM 33441 N N . LYS A 1 62 ? -3.078 -1.511 4.759 1.00 0.00 62 LYS A N 18
ATOM 33442 C CA . LYS A 1 62 ? -2.140 -2.617 4.908 1.00 0.00 62 LYS A CA 18
ATOM 33443 C C . LYS A 1 62 ? -2.334 -3.645 3.800 1.00 0.00 62 LYS A C 18
ATOM 33444 O O . LYS A 1 62 ? -1.366 -4.106 3.192 1.00 0.00 62 LYS A O 18
ATOM 33463 N N . LYS A 1 63 ? -3.591 -3.996 3.543 1.00 0.00 63 LYS A N 18
ATOM 33464 C CA . LYS A 1 63 ? -3.925 -4.963 2.510 1.00 0.00 63 LYS A CA 18
ATOM 33465 C C . LYS A 1 63 ? -3.401 -4.511 1.150 1.00 0.00 63 LYS A C 18
ATOM 33466 O O . LYS A 1 63 ? -2.780 -5.290 0.427 1.00 0.00 63 LYS A O 18
ATOM 33485 N N . ALA A 1 64 ? -3.649 -3.254 0.806 1.00 0.00 64 ALA A N 18
ATOM 33486 C CA . ALA A 1 64 ? -3.203 -2.709 -0.468 1.00 0.00 64 ALA A CA 18
ATOM 33487 C C . ALA A 1 64 ? -1.680 -2.653 -0.537 1.00 0.00 64 ALA A C 18
ATOM 33488 O O . ALA A 1 64 ? -1.097 -2.964 -1.570 1.00 0.00 64 ALA A O 18
ATOM 33495 N N . THR A 1 65 ? -1.046 -2.278 0.570 1.00 0.00 65 THR A N 18
ATOM 33496 C CA . THR A 1 65 ? 0.410 -2.196 0.633 1.00 0.00 65 THR A CA 18
ATOM 33497 C C . THR A 1 65 ? 1.045 -3.551 0.320 1.00 0.00 65 THR A C 18
ATOM 33498 O O . THR A 1 65 ? 1.972 -3.645 -0.491 1.00 0.00 65 THR A O 18
ATOM 33509 N N . LYS A 1 66 ? 0.529 -4.596 0.959 1.00 0.00 66 LYS A N 18
ATOM 33510 C CA . LYS A 1 66 ? 1.023 -5.948 0.761 1.00 0.00 66 LYS A CA 18
ATOM 33511 C C . LYS A 1 66 ? 0.905 -6.367 -0.703 1.00 0.00 66 LYS A C 18
ATOM 33512 O O . LYS A 1 66 ? 1.844 -6.912 -1.283 1.00 0.00 66 LYS A O 18
ATOM 33531 N N . GLN A 1 67 ? -0.250 -6.085 -1.291 1.00 0.00 67 GLN A N 18
ATOM 33532 C CA . GLN A 1 67 ? -0.521 -6.441 -2.678 1.00 0.00 67 GLN A CA 18
ATOM 33533 C C . GLN A 1 67 ? 0.296 -5.589 -3.649 1.00 0.00 67 GLN A C 18
ATOM 33534 O O . GLN A 1 67 ? 0.847 -6.100 -4.621 1.00 0.00 67 GLN A O 18
ATOM 33548 N N . TYR A 1 68 ? 0.380 -4.296 -3.377 1.00 0.00 68 TYR A N 18
ATOM 33549 C CA . TYR A 1 68 ? 1.112 -3.373 -4.238 1.00 0.00 68 TYR A CA 18
ATOM 33550 C C . TYR A 1 68 ? 2.607 -3.684 -4.266 1.00 0.00 68 TYR A C 18
ATOM 33551 O O . TYR A 1 68 ? 3.233 -3.643 -5.324 1.00 0.00 68 TYR A O 18
ATOM 33569 N N . HIS A 1 69 ? 3.172 -3.997 -3.106 1.00 0.00 69 HIS A N 18
ATOM 33570 C CA . HIS A 1 69 ? 4.603 -4.270 -3.003 1.00 0.00 69 HIS A CA 18
ATOM 33571 C C . HIS A 1 69 ? 5.019 -5.488 -3.798 1.00 0.00 69 HIS A C 18
ATOM 33572 O O . HIS A 1 69 ? 6.156 -5.580 -4.252 1.00 0.00 69 HIS A O 18
ATOM 33587 N N . ILE A 1 70 ? 4.115 -6.428 -3.934 1.00 0.00 70 ILE A N 18
ATOM 33588 C CA . ILE A 1 70 ? 4.400 -7.645 -4.656 1.00 0.00 70 ILE A CA 18
ATOM 33589 C C . ILE A 1 70 ? 4.107 -7.502 -6.151 1.00 0.00 70 ILE A C 18
ATOM 33590 O O . ILE A 1 70 ? 4.813 -8.065 -6.986 1.00 0.00 70 ILE A O 18
ATOM 33606 N N . GLN A 1 71 ? 3.079 -6.731 -6.488 1.00 0.00 71 GLN A N 18
ATOM 33607 C CA . GLN A 1 71 ? 2.683 -6.580 -7.887 1.00 0.00 71 GLN A CA 18
ATOM 33608 C C . GLN A 1 71 ? 3.391 -5.437 -8.617 1.00 0.00 71 GLN A C 18
ATOM 33609 O O . GLN A 1 71 ? 4.062 -5.660 -9.621 1.00 0.00 71 GLN A O 18
ATOM 33623 N N . THR A 1 72 ? 3.230 -4.213 -8.127 1.00 0.00 72 THR A N 18
ATOM 33624 C CA . THR A 1 72 ? 3.825 -3.055 -8.787 1.00 0.00 72 THR A CA 18
ATOM 33625 C C . THR A 1 72 ? 5.190 -2.663 -8.226 1.00 0.00 72 THR A C 18
ATOM 33626 O O . THR A 1 72 ? 6.166 -2.591 -8.970 1.00 0.00 72 THR A O 18
ATOM 33637 N N . LYS A 1 73 ? 5.246 -2.427 -6.912 1.00 0.00 73 LYS A N 18
ATOM 33638 C CA . LYS A 1 73 ? 6.477 -2.001 -6.237 1.00 0.00 73 LYS A CA 18
ATOM 33639 C C . LYS A 1 73 ? 7.165 -0.858 -7.005 1.00 0.00 73 LYS A C 18
ATOM 33640 O O . LYS A 1 73 ? 8.395 -0.783 -7.075 1.00 0.00 73 LYS A O 18
ATOM 33659 N N . LYS A 1 74 ? 6.362 0.046 -7.556 1.00 0.00 74 LYS A N 18
ATOM 33660 C CA . LYS A 1 74 ? 6.885 1.161 -8.333 1.00 0.00 74 LYS A CA 18
ATOM 33661 C C . LYS A 1 74 ? 6.405 2.493 -7.777 1.00 0.00 74 LYS A C 18
ATOM 33662 O O . LYS A 1 74 ? 5.229 2.650 -7.449 1.00 0.00 74 LYS A O 18
ATOM 33681 N N . GLN A 1 75 ? 7.323 3.445 -7.685 1.00 0.00 75 GLN A N 18
ATOM 33682 C CA . GLN A 1 75 ? 7.007 4.777 -7.190 1.00 0.00 75 GLN A CA 18
ATOM 33683 C C . GLN A 1 75 ? 6.233 5.554 -8.250 1.00 0.00 75 GLN A C 18
ATOM 33684 O O . GLN A 1 75 ? 6.296 5.219 -9.435 1.00 0.00 75 GLN A O 18
ATOM 33698 N N . GLU A 1 76 ? 5.515 6.587 -7.836 1.00 0.00 76 GLU A N 18
ATOM 33699 C CA . GLU A 1 76 ? 4.712 7.368 -8.768 1.00 0.00 76 GLU A CA 18
ATOM 33700 C C . GLU A 1 76 ? 5.030 8.858 -8.714 1.00 0.00 76 GLU A C 18
ATOM 33701 O O . GLU A 1 76 ? 5.923 9.293 -7.985 1.00 0.00 76 GLU A O 18
ATOM 33713 N N . LYS A 1 77 ? 4.275 9.621 -9.501 1.00 0.00 77 LYS A N 18
ATOM 33714 C CA . LYS A 1 77 ? 4.420 11.071 -9.597 1.00 0.00 77 LYS A CA 18
ATOM 33715 C C . LYS A 1 77 ? 4.320 11.747 -8.226 1.00 0.00 77 LYS A C 18
ATOM 33716 O O . LYS A 1 77 ? 3.366 11.522 -7.475 1.00 0.00 77 LYS A O 18
ATOM 33735 N N . ALA A 1 78 ? 5.309 12.568 -7.908 1.00 0.00 78 ALA A N 18
ATOM 33736 C CA . ALA A 1 78 ? 5.332 13.288 -6.644 1.00 0.00 78 ALA A CA 18
ATOM 33737 C C . ALA A 1 78 ? 4.830 14.718 -6.835 1.00 0.00 78 ALA A C 18
ATOM 33738 O O . ALA A 1 78 ? 5.488 15.533 -7.485 1.00 0.00 78 ALA A O 18
ATOM 33745 N N . PRO A 1 79 ? 3.650 15.037 -6.283 1.00 0.00 79 PRO A N 18
ATOM 33746 C CA . PRO A 1 79 ? 3.061 16.368 -6.396 1.00 0.00 79 PRO A CA 18
ATOM 33747 C C . PRO A 1 79 ? 3.670 17.350 -5.400 1.00 0.00 79 PRO A C 18
ATOM 33748 O O . PRO A 1 79 ? 4.172 16.947 -4.349 1.00 0.00 79 PRO A O 18
ATOM 33759 N N . HIS A 1 80 ? 3.626 18.636 -5.734 1.00 0.00 80 HIS A N 18
ATOM 33760 C CA . HIS A 1 80 ? 4.176 19.680 -4.873 1.00 0.00 80 HIS A CA 18
ATOM 33761 C C . HIS A 1 80 ? 3.788 21.062 -5.405 1.00 0.00 80 HIS A C 18
ATOM 33762 O O . HIS A 1 80 ? 2.926 21.161 -6.281 1.00 0.00 80 HIS A O 18
ATOM 33777 N N . GLU A 1 81 ? 4.427 22.116 -4.895 1.00 0.00 81 GLU A N 18
ATOM 33778 C CA . GLU A 1 81 ? 4.117 23.485 -5.320 1.00 0.00 81 GLU A CA 18
ATOM 33779 C C . GLU A 1 81 ? 4.492 23.718 -6.784 1.00 0.00 81 GLU A C 18
ATOM 33780 O O . GLU A 1 81 ? 5.337 23.017 -7.347 1.00 0.00 81 GLU A O 18
ATOM 33792 N N . LYS A 1 82 ? 3.847 24.704 -7.393 1.00 0.00 82 LYS A N 18
ATOM 33793 C CA . LYS A 1 82 ? 4.096 25.060 -8.782 1.00 0.00 82 LYS A CA 18
ATOM 33794 C C . LYS A 1 82 ? 4.086 26.576 -8.928 1.00 0.00 82 LYS A C 18
ATOM 33795 O O . LYS A 1 82 ? 3.155 27.230 -8.464 1.00 0.00 82 LYS A O 18
ATOM 33814 N N . ILE A 1 83 ? 5.122 27.112 -9.577 1.00 0.00 83 ILE A N 18
ATOM 33815 C CA . ILE A 1 83 ? 5.270 28.557 -9.795 1.00 0.00 83 ILE A CA 18
ATOM 33816 C C . ILE A 1 83 ? 5.750 29.246 -8.516 1.00 0.00 83 ILE A C 18
ATOM 33817 O O . ILE A 1 83 ? 5.087 29.201 -7.482 1.00 0.00 83 ILE A O 18
ATOM 33833 N N . VAL A 1 84 ? 6.916 29.869 -8.594 1.00 0.00 84 VAL A N 18
ATOM 33834 C CA . VAL A 1 84 ? 7.494 30.551 -7.446 1.00 0.00 84 VAL A CA 18
ATOM 33835 C C . VAL A 1 84 ? 7.115 32.027 -7.432 1.00 0.00 84 VAL A C 18
ATOM 33836 O O . VAL A 1 84 ? 6.792 32.610 -8.469 1.00 0.00 84 VAL A O 18
ATOM 33849 N N . SER A 1 85 ? 7.148 32.617 -6.247 1.00 0.00 85 SER A N 18
ATOM 33850 C CA . SER A 1 85 ? 6.811 34.019 -6.071 1.00 0.00 85 SER A CA 18
ATOM 33851 C C . SER A 1 85 ? 8.005 34.912 -6.404 1.00 0.00 85 SER A C 18
ATOM 33852 O O . SER A 1 85 ? 9.157 34.536 -6.178 1.00 0.00 85 SER A O 18
ATOM 33860 N N . TYR A 1 86 ? 7.722 36.085 -6.954 1.00 0.00 86 TYR A N 18
ATOM 33861 C CA . TYR A 1 86 ? 8.764 37.035 -7.318 1.00 0.00 86 TYR A CA 18
ATOM 33862 C C . TYR A 1 86 ? 8.559 38.340 -6.560 1.00 0.00 86 TYR A C 18
ATOM 33863 O O . TYR A 1 86 ? 7.914 39.265 -7.056 1.00 0.00 86 TYR A O 18
ATOM 33881 N N . GLU A 1 87 ? 9.103 38.394 -5.352 1.00 0.00 87 GLU A N 18
ATOM 33882 C CA . GLU A 1 87 ? 8.981 39.569 -4.499 1.00 0.00 87 GLU A CA 18
ATOM 33883 C C . GLU A 1 87 ? 9.605 40.800 -5.145 1.00 0.00 87 GLU A C 18
ATOM 33884 O O . GLU A 1 87 ? 10.774 40.795 -5.532 1.00 0.00 87 GLU A O 18
ATOM 33896 N N . ASN A 1 88 ? 8.804 41.849 -5.266 1.00 0.00 88 ASN A N 18
ATOM 33897 C CA . ASN A 1 88 ? 9.256 43.101 -5.859 1.00 0.00 88 ASN A CA 18
ATOM 33898 C C . ASN A 1 88 ? 9.226 44.216 -4.817 1.00 0.00 88 ASN A C 18
ATOM 33899 O O . ASN A 1 88 ? 9.446 45.385 -5.123 1.00 0.00 88 ASN A O 18
ATOM 33910 N N . GLY A 1 89 ? 8.961 43.837 -3.575 1.00 0.00 89 GLY A N 18
ATOM 33911 C CA . GLY A 1 89 ? 8.900 44.807 -2.502 1.00 0.00 89 GLY A CA 18
ATOM 33912 C C . GLY A 1 89 ? 10.253 45.035 -1.860 1.00 0.00 89 GLY A C 18
ATOM 33913 O O . GLY A 1 89 ? 10.757 44.171 -1.143 1.00 0.00 89 GLY A O 18
ATOM 33917 N N . ASP A 1 90 ? 10.842 46.192 -2.131 1.00 0.00 90 ASP A N 18
ATOM 33918 C CA . ASP A 1 90 ? 12.146 46.542 -1.573 1.00 0.00 90 ASP A CA 18
ATOM 33919 C C . ASP A 1 90 ? 11.995 47.061 -0.144 1.00 0.00 90 ASP A C 18
ATOM 33920 O O . ASP A 1 90 ? 10.925 47.536 0.244 1.00 0.00 90 ASP A O 18
ATOM 33929 N N . ASN A 1 91 ? 13.069 46.978 0.626 1.00 0.00 91 ASN A N 18
ATOM 33930 C CA . ASN A 1 91 ? 13.059 47.426 2.011 1.00 0.00 91 ASN A CA 18
ATOM 33931 C C . ASN A 1 91 ? 13.815 48.745 2.142 1.00 0.00 91 ASN A C 18
ATOM 33932 O O . ASN A 1 91 ? 14.949 48.785 2.628 1.00 0.00 91 ASN A O 18
ATOM 33943 N N . VAL A 1 92 ? 13.178 49.817 1.692 1.00 0.00 92 VAL A N 18
ATOM 33944 C CA . VAL A 1 92 ? 13.771 51.148 1.748 1.00 0.00 92 VAL A CA 18
ATOM 33945 C C . VAL A 1 92 ? 13.810 51.663 3.180 1.00 0.00 92 VAL A C 18
ATOM 33946 O O . VAL A 1 92 ? 12.874 52.316 3.643 1.00 0.00 92 VAL A O 18
ATOM 33959 N N . ASN A 1 93 ? 14.888 51.365 3.881 1.00 0.00 93 ASN A N 18
ATOM 33960 C CA . ASN A 1 93 ? 15.031 51.810 5.256 1.00 0.00 93 ASN A CA 18
ATOM 33961 C C . ASN A 1 93 ? 15.654 53.199 5.312 1.00 0.00 93 ASN A C 18
ATOM 33962 O O . ASN A 1 93 ? 16.865 53.357 5.147 1.00 0.00 93 ASN A O 18
ATOM 33973 N N . LEU A 1 94 ? 14.818 54.200 5.530 1.00 0.00 94 LEU A N 18
ATOM 33974 C CA . LEU A 1 94 ? 15.276 55.576 5.616 1.00 0.00 94 LEU A CA 18
ATOM 33975 C C . LEU A 1 94 ? 14.592 56.282 6.778 1.00 0.00 94 LEU A C 18
ATOM 33976 O O . LEU A 1 94 ? 13.377 56.470 6.769 1.00 0.00 94 LEU A O 18
ATOM 33992 N N . SER A 1 95 ? 15.372 56.651 7.782 1.00 0.00 95 SER A N 18
ATOM 33993 C CA . SER A 1 95 ? 14.841 57.334 8.953 1.00 0.00 95 SER A CA 18
ATOM 33994 C C . SER A 1 95 ? 14.595 58.813 8.660 1.00 0.00 95 SER A C 18
ATOM 33995 O O . SER A 1 95 ? 13.737 59.437 9.281 1.00 0.00 95 SER A O 18
ATOM 34003 N N . GLU A 1 96 ? 15.357 59.350 7.704 1.00 0.00 96 GLU A N 18
ATOM 34004 C CA . GLU A 1 96 ? 15.257 60.752 7.294 1.00 0.00 96 GLU A CA 18
ATOM 34005 C C . GLU A 1 96 ? 15.588 61.696 8.457 1.00 0.00 96 GLU A C 18
ATOM 34006 O O . GLU A 1 96 ? 16.756 62.028 8.677 1.00 0.00 96 GLU A O 18
ATOM 34018 N N . ALA A 1 97 ? 14.568 62.115 9.195 1.00 0.00 97 ALA A N 18
ATOM 34019 C CA . ALA A 1 97 ? 14.752 63.010 10.326 1.00 0.00 97 ALA A CA 18
ATOM 34020 C C . ALA A 1 97 ? 15.518 62.323 11.450 1.00 0.00 97 ALA A C 18
ATOM 34021 O O . ALA A 1 97 ? 15.051 61.347 12.034 1.00 0.00 97 ALA A O 18
ATOM 34028 N N . ILE A 1 98 ? 16.694 62.851 11.761 1.00 0.00 98 ILE A N 18
ATOM 34029 C CA . ILE A 1 98 ? 17.532 62.288 12.812 1.00 0.00 98 ILE A CA 18
ATOM 34030 C C . ILE A 1 98 ? 17.331 63.033 14.128 1.00 0.00 98 ILE A C 18
ATOM 34031 O O . ILE A 1 98 ? 18.226 63.084 14.968 1.00 0.00 98 ILE A O 18
ATOM 34047 N N . ASN A 1 99 ? 16.140 63.612 14.278 1.00 0.00 99 ASN A N 18
ATOM 34048 C CA . ASN A 1 99 ? 15.759 64.357 15.482 1.00 0.00 99 ASN A CA 18
ATOM 34049 C C . ASN A 1 99 ? 16.750 65.475 15.800 1.00 0.00 99 ASN A C 18
ATOM 34050 O O . ASN A 1 99 ? 17.245 65.587 16.920 1.00 0.00 99 ASN A O 18
ATOM 34061 N N . VAL A 1 100 ? 17.024 66.315 14.815 1.00 0.00 100 VAL A N 18
ATOM 34062 C CA . VAL A 1 100 ? 17.959 67.416 14.998 1.00 0.00 100 VAL A CA 18
ATOM 34063 C C . VAL A 1 100 ? 17.229 68.754 15.074 1.00 0.00 100 VAL A C 18
ATOM 34064 O O . VAL A 1 100 ? 17.320 69.580 14.167 1.00 0.00 100 VAL A O 18
ATOM 34077 N N . GLN A 1 101 ? 16.494 68.954 16.159 1.00 0.00 101 GLN A N 18
ATOM 34078 C CA . GLN A 1 101 ? 15.755 70.195 16.356 1.00 0.00 101 GLN A CA 18
ATOM 34079 C C . GLN A 1 101 ? 16.604 71.201 17.123 1.00 0.00 101 GLN A C 18
ATOM 34080 O O . GLN A 1 101 ? 16.825 72.319 16.666 1.00 0.00 101 GLN A O 18
ATOM 34094 N N . LEU A 1 102 ? 17.080 70.789 18.293 1.00 0.00 102 LEU A N 18
ATOM 34095 C CA . LEU A 1 102 ? 17.905 71.644 19.134 1.00 0.00 102 LEU A CA 18
ATOM 34096 C C . LEU A 1 102 ? 18.577 70.816 20.221 1.00 0.00 102 LEU A C 18
ATOM 34097 O O . LEU A 1 102 ? 18.068 69.766 20.612 1.00 0.00 102 LEU A O 18
ATOM 34113 N N . THR A 1 103 ? 19.727 71.276 20.690 1.00 0.00 103 THR A N 18
ATOM 34114 C CA . THR A 1 103 ? 20.458 70.579 21.736 1.00 0.00 103 THR A CA 18
ATOM 34115 C C . THR A 1 103 ? 21.170 71.571 22.650 1.00 0.00 103 THR A C 18
ATOM 34116 O O . THR A 1 103 ? 22.374 71.798 22.519 1.00 0.00 103 THR A O 18
ATOM 34127 N N . LEU A 1 104 ? 20.420 72.163 23.572 1.00 0.00 104 LEU A N 18
ATOM 34128 C CA . LEU A 1 104 ? 20.976 73.134 24.511 1.00 0.00 104 LEU A CA 18
ATOM 34129 C C . LEU A 1 104 ? 21.709 72.422 25.645 1.00 0.00 104 LEU A C 18
ATOM 34130 O O . LEU A 1 104 ? 21.336 72.527 26.813 1.00 0.00 104 LEU A O 18
ATOM 34146 N N . ASP A 1 105 ? 22.758 71.701 25.280 1.00 0.00 105 ASP A N 18
ATOM 34147 C CA . ASP A 1 105 ? 23.558 70.949 26.235 1.00 0.00 105 ASP A CA 18
ATOM 34148 C C . ASP A 1 105 ? 25.036 71.310 26.077 1.00 0.00 105 ASP A C 18
ATOM 34149 O O . ASP A 1 105 ? 25.546 71.402 24.954 1.00 0.00 105 ASP A O 18
ATOM 34158 N N . THR A 1 106 ? 25.713 71.499 27.203 1.00 0.00 106 THR A N 18
ATOM 34159 C CA . THR A 1 106 ? 27.118 71.891 27.218 1.00 0.00 106 THR A CA 18
ATOM 34160 C C . THR A 1 106 ? 28.073 70.706 27.040 1.00 0.00 106 THR A C 18
ATOM 34161 O O . THR A 1 106 ? 29.289 70.903 26.952 1.00 0.00 106 THR A O 18
ATOM 34172 N N . LYS A 1 107 ? 27.519 69.491 27.006 1.00 0.00 107 LYS A N 18
ATOM 34173 C CA . LYS A 1 107 ? 28.287 68.250 26.811 1.00 0.00 107 LYS A CA 18
ATOM 34174 C C . LYS A 1 107 ? 29.034 67.827 28.076 1.00 0.00 107 LYS A C 18
ATOM 34175 O O . LYS A 1 107 ? 28.837 66.719 28.573 1.00 0.00 107 LYS A O 18
ATOM 34194 N N . LEU A 1 108 ? 29.889 68.701 28.592 1.00 0.00 108 LEU A N 18
ATOM 34195 C CA . LEU A 1 108 ? 30.669 68.388 29.787 1.00 0.00 108 LEU A CA 18
ATOM 34196 C C . LEU A 1 108 ? 30.878 69.615 30.686 1.00 0.00 108 LEU A C 18
ATOM 34197 O O . LEU A 1 108 ? 30.510 69.577 31.857 1.00 0.00 108 LEU A O 18
ATOM 34213 N N . PRO A 1 109 ? 31.482 70.718 30.179 1.00 0.00 109 PRO A N 18
ATOM 34214 C CA . PRO A 1 109 ? 31.709 71.915 31.000 1.00 0.00 109 PRO A CA 18
ATOM 34215 C C . PRO A 1 109 ? 30.409 72.608 31.390 1.00 0.00 109 PRO A C 18
ATOM 34216 O O . PRO A 1 109 ? 29.715 73.169 30.539 1.00 0.00 109 PRO A O 18
ATOM 34227 N N . GLU A 1 110 ? 30.100 72.562 32.684 1.00 0.00 110 GLU A N 18
ATOM 34228 C CA . GLU A 1 110 ? 28.891 73.168 33.240 1.00 0.00 110 GLU A CA 18
ATOM 34229 C C . GLU A 1 110 ? 27.628 72.570 32.616 1.00 0.00 110 GLU A C 18
ATOM 34230 O O . GLU A 1 110 ? 27.688 71.595 31.863 1.00 0.00 110 GLU A O 18
ATOM 34242 N N . ALA A 1 111 ? 26.482 73.147 32.943 1.00 0.00 111 ALA A N 18
ATOM 34243 C CA . ALA A 1 111 ? 25.213 72.673 32.414 1.00 0.00 111 ALA A CA 18
ATOM 34244 C C . ALA A 1 111 ? 24.181 73.785 32.413 1.00 0.00 111 ALA A C 18
ATOM 34245 O O . ALA A 1 111 ? 24.214 74.667 33.270 1.00 0.00 111 ALA A O 18
ATOM 34252 N N . LYS A 1 112 ? 23.271 73.720 31.446 1.00 0.00 112 LYS A N 18
ATOM 34253 C CA . LYS A 1 112 ? 22.201 74.701 31.296 1.00 0.00 112 LYS A CA 18
ATOM 34254 C C . LYS A 1 112 ? 22.755 76.096 31.009 1.00 0.00 112 LYS A C 18
ATOM 34255 O O . LYS A 1 112 ? 23.037 76.871 31.924 1.00 0.00 112 LYS A O 18
ATOM 34274 N N . GLU A 1 113 ? 22.903 76.399 29.728 1.00 0.00 113 GLU A N 18
ATOM 34275 C CA . GLU A 1 113 ? 23.405 77.697 29.289 1.00 0.00 113 GLU A CA 18
ATOM 34276 C C . GLU A 1 113 ? 22.513 78.822 29.819 1.00 0.00 113 GLU A C 18
ATOM 34277 O O . GLU A 1 113 ? 21.289 78.661 29.923 1.00 0.00 113 GLU A O 18
ATOM 34289 N N . LEU A 1 114 ? 23.126 79.952 30.157 1.00 0.00 114 LEU A N 18
ATOM 34290 C CA . LEU A 1 114 ? 22.394 81.095 30.689 1.00 0.00 114 LEU A CA 18
ATOM 34291 C C . LEU A 1 114 ? 23.004 82.415 30.221 1.00 0.00 114 LEU A C 18
ATOM 34292 O O . LEU A 1 114 ? 23.462 83.221 31.035 1.00 0.00 114 LEU A O 18
ATOM 34308 N N . HIS A 1 115 ? 23.011 82.637 28.911 1.00 0.00 115 HIS A N 18
ATOM 34309 C CA . HIS A 1 115 ? 23.553 83.872 28.345 1.00 0.00 115 HIS A CA 18
ATOM 34310 C C . HIS A 1 115 ? 22.587 85.041 28.542 1.00 0.00 115 HIS A C 18
ATOM 34311 O O . HIS A 1 115 ? 22.162 85.686 27.583 1.00 0.00 115 HIS A O 18
ATOM 34326 N N . HIS A 1 116 ? 22.257 85.314 29.797 1.00 0.00 116 HIS A N 18
ATOM 34327 C CA . HIS A 1 116 ? 21.348 86.396 30.137 1.00 0.00 116 HIS A CA 18
ATOM 34328 C C . HIS A 1 116 ? 22.008 87.747 29.888 1.00 0.00 116 HIS A C 18
ATOM 34329 O O . HIS A 1 116 ? 23.058 88.050 30.459 1.00 0.00 116 HIS A O 18
ATOM 34344 N N . HIS A 1 117 ? 21.385 88.550 29.031 1.00 0.00 117 HIS A N 18
ATOM 34345 C CA . HIS A 1 117 ? 21.893 89.878 28.703 1.00 0.00 117 HIS A CA 18
ATOM 34346 C C . HIS A 1 117 ? 22.085 90.701 29.974 1.00 0.00 117 HIS A C 18
ATOM 34347 O O . HIS A 1 117 ? 21.145 90.892 30.745 1.00 0.00 117 HIS A O 18
ATOM 34362 N N . HIS A 1 118 ? 23.310 91.166 30.194 1.00 0.00 118 HIS A N 18
ATOM 34363 C CA . HIS A 1 118 ? 23.628 91.963 31.379 1.00 0.00 118 HIS A CA 18
ATOM 34364 C C . HIS A 1 118 ? 23.008 93.350 31.280 1.00 0.00 118 HIS A C 18
ATOM 34365 O O . HIS A 1 118 ? 22.768 94.007 32.287 1.00 0.00 118 HIS A O 18
ATOM 34380 N N . HIS A 1 119 ? 22.755 93.788 30.057 1.00 0.00 119 HIS A N 18
ATOM 34381 C CA . HIS A 1 119 ? 22.156 95.089 29.821 1.00 0.00 119 HIS A CA 18
ATOM 34382 C C . HIS A 1 119 ? 21.266 95.035 28.589 1.00 0.00 119 HIS A C 18
ATOM 34383 O O . HIS A 1 119 ? 21.555 94.308 27.635 1.00 0.00 119 HIS A O 18
ATOM 34398 N N . HIS A 1 120 ? 20.188 95.791 28.628 1.00 0.00 120 HIS A N 18
ATOM 34399 C CA . HIS A 1 120 ? 19.254 95.871 27.524 1.00 0.00 120 HIS A CA 18
ATOM 34400 C C . HIS A 1 120 ? 18.807 97.318 27.401 1.00 0.00 120 HIS A C 18
ATOM 34401 O O . HIS A 1 120 ? 18.082 97.641 26.450 1.00 0.00 120 HIS A O 18
ATOM 34417 N N . MET A 1 1 ? 2.643 15.975 5.592 1.00 0.00 1 MET A N 19
ATOM 34418 C CA . MET A 1 1 ? 2.241 15.714 4.191 1.00 0.00 1 MET A CA 19
ATOM 34419 C C . MET A 1 1 ? 0.840 15.116 4.151 1.00 0.00 1 MET A C 19
ATOM 34420 O O . MET A 1 1 ? 0.487 14.300 4.999 1.00 0.00 1 MET A O 19
ATOM 34436 N N . GLN A 1 2 ? 0.040 15.526 3.177 1.00 0.00 2 GLN A N 19
ATOM 34437 C CA . GLN A 1 2 ? -1.319 15.018 3.045 1.00 0.00 2 GLN A CA 19
ATOM 34438 C C . GLN A 1 2 ? -1.569 14.539 1.624 1.00 0.00 2 GLN A C 19
ATOM 34439 O O . GLN A 1 2 ? -1.236 15.232 0.666 1.00 0.00 2 GLN A O 19
ATOM 34453 N N . ILE A 1 3 ? -2.124 13.346 1.495 1.00 0.00 3 ILE A N 19
ATOM 34454 C CA . ILE A 1 3 ? -2.445 12.786 0.189 1.00 0.00 3 ILE A CA 19
ATOM 34455 C C . ILE A 1 3 ? -3.934 12.490 0.125 1.00 0.00 3 ILE A C 19
ATOM 34456 O O . ILE A 1 3 ? -4.438 11.672 0.887 1.00 0.00 3 ILE A O 19
ATOM 34472 N N . TYR A 1 4 ? -4.636 13.156 -0.775 1.00 0.00 4 TYR A N 19
ATOM 34473 C CA . TYR A 1 4 ? -6.070 12.969 -0.906 1.00 0.00 4 TYR A CA 19
ATOM 34474 C C . TYR A 1 4 ? -6.405 11.999 -2.034 1.00 0.00 4 TYR A C 19
ATOM 34475 O O . TYR A 1 4 ? -5.964 12.165 -3.173 1.00 0.00 4 TYR A O 19
ATOM 34493 N N . THR A 1 5 ? -7.174 10.981 -1.696 1.00 0.00 5 THR A N 19
ATOM 34494 C CA . THR A 1 5 ? -7.597 9.973 -2.651 1.00 0.00 5 THR A CA 19
ATOM 34495 C C . THR A 1 5 ? -9.119 9.888 -2.657 1.00 0.00 5 THR A C 19
ATOM 34496 O O . THR A 1 5 ? -9.766 10.299 -1.694 1.00 0.00 5 THR A O 19
ATOM 34507 N N . SER A 1 6 ? -9.693 9.381 -3.734 1.00 0.00 6 SER A N 19
ATOM 34508 C CA . SER A 1 6 ? -11.137 9.255 -3.827 1.00 0.00 6 SER A CA 19
ATOM 34509 C C . SER A 1 6 ? -11.517 8.045 -4.670 1.00 0.00 6 SER A C 19
ATOM 34510 O O . SER A 1 6 ? -11.445 8.078 -5.901 1.00 0.00 6 SER A O 19
ATOM 34518 N N . GLU A 1 7 ? -11.944 6.989 -3.994 1.00 0.00 7 GLU A N 19
ATOM 34519 C CA . GLU A 1 7 ? -12.329 5.751 -4.649 1.00 0.00 7 GLU A CA 19
ATOM 34520 C C . GLU A 1 7 ? -13.595 5.956 -5.475 1.00 0.00 7 GLU A C 19
ATOM 34521 O O . GLU A 1 7 ? -13.739 5.389 -6.557 1.00 0.00 7 GLU A O 19
ATOM 34533 N N . LYS A 1 8 ? -14.500 6.790 -4.968 1.00 0.00 8 LYS A N 19
ATOM 34534 C CA . LYS A 1 8 ? -15.747 7.084 -5.670 1.00 0.00 8 LYS A CA 19
ATOM 34535 C C . LYS A 1 8 ? -15.469 7.926 -6.916 1.00 0.00 8 LYS A C 19
ATOM 34536 O O . LYS A 1 8 ? -16.323 8.071 -7.788 1.00 0.00 8 LYS A O 19
ATOM 34555 N N . ARG A 1 9 ? -14.268 8.491 -6.977 1.00 0.00 9 ARG A N 19
ATOM 34556 C CA . ARG A 1 9 ? -13.851 9.297 -8.115 1.00 0.00 9 ARG A CA 19
ATOM 34557 C C . ARG A 1 9 ? -13.129 8.403 -9.118 1.00 0.00 9 ARG A C 19
ATOM 34558 O O . ARG A 1 9 ? -13.210 8.600 -10.331 1.00 0.00 9 ARG A O 19
ATOM 34579 N N . GLY A 1 10 ? -12.403 7.432 -8.568 1.00 0.00 10 GLY A N 19
ATOM 34580 C CA . GLY A 1 10 ? -11.678 6.450 -9.358 1.00 0.00 10 GLY A CA 19
ATOM 34581 C C . GLY A 1 10 ? -10.754 7.030 -10.415 1.00 0.00 10 GLY A C 19
ATOM 34582 O O . GLY A 1 10 ? -10.509 6.388 -11.439 1.00 0.00 10 GLY A O 19
ATOM 34586 N N . SER A 1 11 ? -10.201 8.209 -10.168 1.00 0.00 11 SER A N 19
ATOM 34587 C CA . SER A 1 11 ? -9.317 8.836 -11.137 1.00 0.00 11 SER A CA 19
ATOM 34588 C C . SER A 1 11 ? -7.851 8.577 -10.792 1.00 0.00 11 SER A C 19
ATOM 34589 O O . SER A 1 11 ? -7.285 9.214 -9.911 1.00 0.00 11 SER A O 19
ATOM 34597 N N . ASP A 1 12 ? -7.245 7.635 -11.499 1.00 0.00 12 ASP A N 19
ATOM 34598 C CA . ASP A 1 12 ? -5.842 7.284 -11.278 1.00 0.00 12 ASP A CA 19
ATOM 34599 C C . ASP A 1 12 ? -4.927 8.222 -12.048 1.00 0.00 12 ASP A C 19
ATOM 34600 O O . ASP A 1 12 ? -4.017 8.826 -11.482 1.00 0.00 12 ASP A O 19
ATOM 34609 N N . THR A 1 13 ? -5.195 8.358 -13.337 1.00 0.00 13 THR A N 19
ATOM 34610 C CA . THR A 1 13 ? -4.406 9.223 -14.198 1.00 0.00 13 THR A CA 19
ATOM 34611 C C . THR A 1 13 ? -4.743 10.688 -13.940 1.00 0.00 13 THR A C 19
ATOM 34612 O O . THR A 1 13 ? -3.888 11.570 -14.045 1.00 0.00 13 THR A O 19
ATOM 34623 N N . ALA A 1 14 ? -5.995 10.934 -13.577 1.00 0.00 14 ALA A N 19
ATOM 34624 C CA . ALA A 1 14 ? -6.465 12.284 -13.304 1.00 0.00 14 ALA A CA 19
ATOM 34625 C C . ALA A 1 14 ? -6.197 12.679 -11.860 1.00 0.00 14 ALA A C 19
ATOM 34626 O O . ALA A 1 14 ? -6.416 13.821 -11.472 1.00 0.00 14 ALA A O 19
ATOM 34633 N N . GLY A 1 15 ? -5.717 11.731 -11.072 1.00 0.00 15 GLY A N 19
ATOM 34634 C CA . GLY A 1 15 ? -5.441 12.001 -9.687 1.00 0.00 15 GLY A CA 19
ATOM 34635 C C . GLY A 1 15 ? -3.969 12.204 -9.441 1.00 0.00 15 GLY A C 19
ATOM 34636 O O . GLY A 1 15 ? -3.132 11.611 -10.122 1.00 0.00 15 GLY A O 19
ATOM 34640 N N . ASN A 1 16 ? -3.644 13.060 -8.497 1.00 0.00 16 ASN A N 19
ATOM 34641 C CA . ASN A 1 16 ? -2.257 13.324 -8.167 1.00 0.00 16 ASN A CA 19
ATOM 34642 C C . ASN A 1 16 ? -2.029 13.171 -6.665 1.00 0.00 16 ASN A C 19
ATOM 34643 O O . ASN A 1 16 ? -0.889 13.119 -6.197 1.00 0.00 16 ASN A O 19
ATOM 34654 N N . GLY A 1 17 ? -3.118 13.066 -5.918 1.00 0.00 17 GLY A N 19
ATOM 34655 C CA . GLY A 1 17 ? -3.023 12.929 -4.480 1.00 0.00 17 GLY A CA 19
ATOM 34656 C C . GLY A 1 17 ? -3.399 14.208 -3.763 1.00 0.00 17 GLY A C 19
ATOM 34657 O O . GLY A 1 17 ? -3.038 14.411 -2.607 1.00 0.00 17 GLY A O 19
ATOM 34661 N N . THR A 1 18 ? -4.128 15.066 -4.455 1.00 0.00 18 THR A N 19
ATOM 34662 C CA . THR A 1 18 ? -4.570 16.335 -3.900 1.00 0.00 18 THR A CA 19
ATOM 34663 C C . THR A 1 18 ? -6.088 16.436 -3.969 1.00 0.00 18 THR A C 19
ATOM 34664 O O . THR A 1 18 ? -6.743 15.538 -4.498 1.00 0.00 18 THR A O 19
ATOM 34675 N N . GLU A 1 19 ? -6.650 17.505 -3.425 1.00 0.00 19 GLU A N 19
ATOM 34676 C CA . GLU A 1 19 ? -8.090 17.699 -3.464 1.00 0.00 19 GLU A CA 19
ATOM 34677 C C . GLU A 1 19 ? -8.549 17.932 -4.899 1.00 0.00 19 GLU A C 19
ATOM 34678 O O . GLU A 1 19 ? -9.601 17.451 -5.321 1.00 0.00 19 GLU A O 19
ATOM 34690 N N . GLU A 1 20 ? -7.742 18.687 -5.630 1.00 0.00 20 GLU A N 19
ATOM 34691 C CA . GLU A 1 20 ? -8.009 19.001 -7.029 1.00 0.00 20 GLU A CA 19
ATOM 34692 C C . GLU A 1 20 ? -7.896 17.747 -7.886 1.00 0.00 20 GLU A C 19
ATOM 34693 O O . GLU A 1 20 ? -8.729 17.492 -8.757 1.00 0.00 20 GLU A O 19
ATOM 34705 N N . ALA A 1 21 ? -6.862 16.960 -7.617 1.00 0.00 21 ALA A N 19
ATOM 34706 C CA . ALA A 1 21 ? -6.615 15.742 -8.352 1.00 0.00 21 ALA A CA 19
ATOM 34707 C C . ALA A 1 21 ? -6.639 14.535 -7.416 1.00 0.00 21 ALA A C 19
ATOM 34708 O O . ALA A 1 21 ? -5.597 14.099 -6.915 1.00 0.00 21 ALA A O 19
ATOM 34715 N N . PRO A 1 22 ? -7.831 13.975 -7.177 1.00 0.00 22 PRO A N 19
ATOM 34716 C CA . PRO A 1 22 ? -8.015 12.830 -6.289 1.00 0.00 22 PRO A CA 19
ATOM 34717 C C . PRO A 1 22 ? -7.662 11.512 -6.969 1.00 0.00 22 PRO A C 19
ATOM 34718 O O . PRO A 1 22 ? -8.174 11.201 -8.045 1.00 0.00 22 PRO A O 19
ATOM 34729 N N . LEU A 1 23 ? -6.784 10.744 -6.334 1.00 0.00 23 LEU A N 19
ATOM 34730 C CA . LEU A 1 23 ? -6.355 9.458 -6.873 1.00 0.00 23 LEU A CA 19
ATOM 34731 C C . LEU A 1 23 ? -7.485 8.433 -6.829 1.00 0.00 23 LEU A C 19
ATOM 34732 O O . LEU A 1 23 ? -8.450 8.598 -6.085 1.00 0.00 23 LEU A O 19
ATOM 34748 N N . LYS A 1 24 ? -7.346 7.374 -7.618 1.00 0.00 24 LYS A N 19
ATOM 34749 C CA . LYS A 1 24 ? -8.359 6.326 -7.695 1.00 0.00 24 LYS A CA 19
ATOM 34750 C C . LYS A 1 24 ? -8.454 5.541 -6.395 1.00 0.00 24 LYS A C 19
ATOM 34751 O O . LYS A 1 24 ? -9.508 5.490 -5.773 1.00 0.00 24 LYS A O 19
ATOM 34770 N N . THR A 1 25 ? -7.356 4.933 -5.987 1.00 0.00 25 THR A N 19
ATOM 34771 C CA . THR A 1 25 ? -7.345 4.150 -4.767 1.00 0.00 25 THR A CA 19
ATOM 34772 C C . THR A 1 25 ? -6.201 4.570 -3.858 1.00 0.00 25 THR A C 19
ATOM 34773 O O . THR A 1 25 ? -5.253 5.225 -4.300 1.00 0.00 25 THR A O 19
ATOM 34784 N N . VAL A 1 26 ? -6.294 4.180 -2.591 1.00 0.00 26 VAL A N 19
ATOM 34785 C CA . VAL A 1 26 ? -5.269 4.494 -1.600 1.00 0.00 26 VAL A CA 19
ATOM 34786 C C . VAL A 1 26 ? -3.923 3.883 -2.004 1.00 0.00 26 VAL A C 19
ATOM 34787 O O . VAL A 1 26 ? -2.863 4.334 -1.574 1.00 0.00 26 VAL A O 19
ATOM 34800 N N . LEU A 1 27 ? -3.981 2.869 -2.861 1.00 0.00 27 LEU A N 19
ATOM 34801 C CA . LEU A 1 27 ? -2.785 2.193 -3.342 1.00 0.00 27 LEU A CA 19
ATOM 34802 C C . LEU A 1 27 ? -1.856 3.171 -4.056 1.00 0.00 27 LEU A C 19
ATOM 34803 O O . LEU A 1 27 ? -0.643 3.139 -3.866 1.00 0.00 27 LEU A O 19
ATOM 34819 N N . GLN A 1 28 ? -2.439 4.066 -4.849 1.00 0.00 28 GLN A N 19
ATOM 34820 C CA . GLN A 1 28 ? -1.664 5.050 -5.595 1.00 0.00 28 GLN A CA 19
ATOM 34821 C C . GLN A 1 28 ? -1.025 6.074 -4.663 1.00 0.00 28 GLN A C 19
ATOM 34822 O O . GLN A 1 28 ? -0.115 6.804 -5.053 1.00 0.00 28 GLN A O 19
ATOM 34836 N N . ALA A 1 29 ? -1.514 6.147 -3.440 1.00 0.00 29 ALA A N 19
ATOM 34837 C CA . ALA A 1 29 ? -0.950 7.062 -2.468 1.00 0.00 29 ALA A CA 19
ATOM 34838 C C . ALA A 1 29 ? 0.276 6.424 -1.831 1.00 0.00 29 ALA A C 19
ATOM 34839 O O . ALA A 1 29 ? 1.235 7.102 -1.471 1.00 0.00 29 ALA A O 19
ATOM 34846 N N . ILE A 1 30 ? 0.242 5.100 -1.732 1.00 0.00 30 ILE A N 19
ATOM 34847 C CA . ILE A 1 30 ? 1.335 4.341 -1.142 1.00 0.00 30 ILE A CA 19
ATOM 34848 C C . ILE A 1 30 ? 2.487 4.178 -2.126 1.00 0.00 30 ILE A C 19
ATOM 34849 O O . ILE A 1 30 ? 3.657 4.187 -1.737 1.00 0.00 30 ILE A O 19
ATOM 34865 N N . VAL A 1 31 ? 2.151 4.038 -3.400 1.00 0.00 31 VAL A N 19
ATOM 34866 C CA . VAL A 1 31 ? 3.159 3.881 -4.443 1.00 0.00 31 VAL A CA 19
ATOM 34867 C C . VAL A 1 31 ? 4.024 5.137 -4.551 1.00 0.00 31 VAL A C 19
ATOM 34868 O O . VAL A 1 31 ? 5.194 5.071 -4.916 1.00 0.00 31 VAL A O 19
ATOM 34881 N N . LYS A 1 32 ? 3.429 6.277 -4.215 1.00 0.00 32 LYS A N 19
ATOM 34882 C CA . LYS A 1 32 ? 4.120 7.561 -4.263 1.00 0.00 32 LYS A CA 19
ATOM 34883 C C . LYS A 1 32 ? 5.026 7.738 -3.050 1.00 0.00 32 LYS A C 19
ATOM 34884 O O . LYS A 1 32 ? 5.878 8.623 -3.023 1.00 0.00 32 LYS A O 19
ATOM 34903 N N . LEU A 1 33 ? 4.831 6.891 -2.049 1.00 0.00 33 LEU A N 19
ATOM 34904 C CA . LEU A 1 33 ? 5.628 6.949 -0.831 1.00 0.00 33 LEU A CA 19
ATOM 34905 C C . LEU A 1 33 ? 6.621 5.798 -0.790 1.00 0.00 33 LEU A C 19
ATOM 34906 O O . LEU A 1 33 ? 7.269 5.556 0.229 1.00 0.00 33 LEU A O 19
ATOM 34922 N N . ASP A 1 34 ? 6.711 5.080 -1.907 1.00 0.00 34 ASP A N 19
ATOM 34923 C CA . ASP A 1 34 ? 7.619 3.943 -2.043 1.00 0.00 34 ASP A CA 19
ATOM 34924 C C . ASP A 1 34 ? 7.351 2.891 -0.960 1.00 0.00 34 ASP A C 19
ATOM 34925 O O . ASP A 1 34 ? 8.270 2.279 -0.413 1.00 0.00 34 ASP A O 19
ATOM 34934 N N . GLY A 1 35 ? 6.074 2.714 -0.631 1.00 0.00 35 GLY A N 19
ATOM 34935 C CA . GLY A 1 35 ? 5.683 1.732 0.367 1.00 0.00 35 GLY A CA 19
ATOM 34936 C C . GLY A 1 35 ? 6.104 2.098 1.780 1.00 0.00 35 GLY A C 19
ATOM 34937 O O . GLY A 1 35 ? 6.080 1.254 2.674 1.00 0.00 35 GLY A O 19
ATOM 34941 N N . LYS A 1 36 ? 6.484 3.350 1.991 1.00 0.00 36 LYS A N 19
ATOM 34942 C CA . LYS A 1 36 ? 6.908 3.799 3.307 1.00 0.00 36 LYS A CA 19
ATOM 34943 C C . LYS A 1 36 ? 6.028 4.943 3.789 1.00 0.00 36 LYS A C 19
ATOM 34944 O O . LYS A 1 36 ? 6.116 6.063 3.288 1.00 0.00 36 LYS A O 19
ATOM 34963 N N . ILE A 1 37 ? 5.172 4.648 4.755 1.00 0.00 37 ILE A N 19
ATOM 34964 C CA . ILE A 1 37 ? 4.266 5.644 5.304 1.00 0.00 37 ILE A CA 19
ATOM 34965 C C . ILE A 1 37 ? 4.936 6.405 6.443 1.00 0.00 37 ILE A C 19
ATOM 34966 O O . ILE A 1 37 ? 5.268 5.823 7.477 1.00 0.00 37 ILE A O 19
ATOM 34982 N N . GLU A 1 38 ? 5.147 7.695 6.237 1.00 0.00 38 GLU A N 19
ATOM 34983 C CA . GLU A 1 38 ? 5.770 8.545 7.243 1.00 0.00 38 GLU A CA 19
ATOM 34984 C C . GLU A 1 38 ? 4.723 9.010 8.252 1.00 0.00 38 GLU A C 19
ATOM 34985 O O . GLU A 1 38 ? 3.529 9.023 7.951 1.00 0.00 38 GLU A O 19
ATOM 34997 N N . ALA A 1 39 ? 5.177 9.392 9.436 1.00 0.00 39 ALA A N 19
ATOM 34998 C CA . ALA A 1 39 ? 4.298 9.870 10.490 1.00 0.00 39 ALA A CA 19
ATOM 34999 C C . ALA A 1 39 ? 3.636 11.185 10.086 1.00 0.00 39 ALA A C 19
ATOM 35000 O O . ALA A 1 39 ? 2.458 11.413 10.373 1.00 0.00 39 ALA A O 19
ATOM 35007 N N . ASP A 1 40 ? 4.401 12.050 9.423 1.00 0.00 40 ASP A N 19
ATOM 35008 C CA . ASP A 1 40 ? 3.878 13.336 8.968 1.00 0.00 40 ASP A CA 19
ATOM 35009 C C . ASP A 1 40 ? 3.006 13.141 7.730 1.00 0.00 40 ASP A C 19
ATOM 35010 O O . ASP A 1 40 ? 2.186 13.997 7.379 1.00 0.00 40 ASP A O 19
ATOM 35019 N N . THR A 1 41 ? 3.140 11.987 7.102 1.00 0.00 41 THR A N 19
ATOM 35020 C CA . THR A 1 41 ? 2.371 11.687 5.911 1.00 0.00 41 THR A CA 19
ATOM 35021 C C . THR A 1 41 ? 1.031 11.051 6.265 1.00 0.00 41 THR A C 19
ATOM 35022 O O . THR A 1 41 ? 0.966 9.959 6.822 1.00 0.00 41 THR A O 19
ATOM 35033 N N . ARG A 1 42 ? -0.038 11.750 5.930 1.00 0.00 42 ARG A N 19
ATOM 35034 C CA . ARG A 1 42 ? -1.378 11.272 6.202 1.00 0.00 42 ARG A CA 19
ATOM 35035 C C . ARG A 1 42 ? -2.160 11.147 4.908 1.00 0.00 42 ARG A C 19
ATOM 35036 O O . ARG A 1 42 ? -2.120 12.037 4.055 1.00 0.00 42 ARG A O 19
ATOM 35057 N N . ILE A 1 43 ? -2.864 10.044 4.768 1.00 0.00 43 ILE A N 19
ATOM 35058 C CA . ILE A 1 43 ? -3.654 9.790 3.579 1.00 0.00 43 ILE A CA 19
ATOM 35059 C C . ILE A 1 43 ? -5.133 10.012 3.863 1.00 0.00 43 ILE A C 19
ATOM 35060 O O . ILE A 1 43 ? -5.673 9.511 4.852 1.00 0.00 43 ILE A O 19
ATOM 35076 N N . TRP A 1 44 ? -5.769 10.786 3.004 1.00 0.00 44 TRP A N 19
ATOM 35077 C CA . TRP A 1 44 ? -7.179 11.089 3.130 1.00 0.00 44 TRP A CA 19
ATOM 35078 C C . TRP A 1 44 ? -7.951 10.406 2.014 1.00 0.00 44 TRP A C 19
ATOM 35079 O O . TRP A 1 44 ? -7.460 10.287 0.891 1.00 0.00 44 TRP A O 19
ATOM 35100 N N . VAL A 1 45 ? -9.144 9.948 2.327 1.00 0.00 45 VAL A N 19
ATOM 35101 C CA . VAL A 1 45 ? -9.988 9.287 1.349 1.00 0.00 45 VAL A CA 19
ATOM 35102 C C . VAL A 1 45 ? -11.263 10.090 1.141 1.00 0.00 45 VAL A C 19
ATOM 35103 O O . VAL A 1 45 ? -11.462 11.120 1.782 1.00 0.00 45 VAL A O 19
ATOM 35116 N N . ASP A 1 46 ? -12.122 9.613 0.256 1.00 0.00 46 ASP A N 19
ATOM 35117 C CA . ASP A 1 46 ? -13.383 10.284 -0.046 1.00 0.00 46 ASP A CA 19
ATOM 35118 C C . ASP A 1 46 ? -14.473 9.858 0.930 1.00 0.00 46 ASP A C 19
ATOM 35119 O O . ASP A 1 46 ? -15.655 10.143 0.729 1.00 0.00 46 ASP A O 19
ATOM 35128 N N . GLY A 1 47 ? -14.059 9.147 1.970 1.00 0.00 47 GLY A N 19
ATOM 35129 C CA . GLY A 1 47 ? -14.973 8.691 2.998 1.00 0.00 47 GLY A CA 19
ATOM 35130 C C . GLY A 1 47 ? -16.105 7.833 2.472 1.00 0.00 47 GLY A C 19
ATOM 35131 O O . GLY A 1 47 ? -15.977 7.155 1.448 1.00 0.00 47 GLY A O 19
ATOM 35135 N N . THR A 1 48 ? -17.219 7.865 3.183 1.00 0.00 48 THR A N 19
ATOM 35136 C CA . THR A 1 48 ? -18.391 7.097 2.813 1.00 0.00 48 THR A CA 19
ATOM 35137 C C . THR A 1 48 ? -19.240 7.853 1.795 1.00 0.00 48 THR A C 19
ATOM 35138 O O . THR A 1 48 ? -19.387 7.421 0.650 1.00 0.00 48 THR A O 19
ATOM 35149 N N . GLY A 1 49 ? -19.777 8.988 2.216 1.00 0.00 49 GLY A N 19
ATOM 35150 C CA . GLY A 1 49 ? -20.609 9.791 1.341 1.00 0.00 49 GLY A CA 19
ATOM 35151 C C . GLY A 1 49 ? -21.019 11.100 1.982 1.00 0.00 49 GLY A C 19
ATOM 35152 O O . GLY A 1 49 ? -21.188 12.104 1.294 1.00 0.00 49 GLY A O 19
ATOM 35156 N N . ASP A 1 50 ? -21.184 11.080 3.304 1.00 0.00 50 ASP A N 19
ATOM 35157 C CA . ASP A 1 50 ? -21.571 12.274 4.060 1.00 0.00 50 ASP A CA 19
ATOM 35158 C C . ASP A 1 50 ? -20.523 13.363 3.925 1.00 0.00 50 ASP A C 19
ATOM 35159 O O . ASP A 1 50 ? -20.836 14.530 3.698 1.00 0.00 50 ASP A O 19
ATOM 35168 N N . GLU A 1 51 ? -19.272 12.957 4.049 1.00 0.00 51 GLU A N 19
ATOM 35169 C CA . GLU A 1 51 ? -18.161 13.879 3.966 1.00 0.00 51 GLU A CA 19
ATOM 35170 C C . GLU A 1 51 ? -17.414 13.731 2.657 1.00 0.00 51 GLU A C 19
ATOM 35171 O O . GLU A 1 51 ? -17.544 12.724 1.959 1.00 0.00 51 GLU A O 19
ATOM 35183 N N . MET A 1 52 ? -16.624 14.745 2.342 1.00 0.00 52 MET A N 19
ATOM 35184 C CA . MET A 1 52 ? -15.843 14.757 1.118 1.00 0.00 52 MET A CA 19
ATOM 35185 C C . MET A 1 52 ? -14.463 14.169 1.368 1.00 0.00 52 MET A C 19
ATOM 35186 O O . MET A 1 52 ? -13.884 13.527 0.495 1.00 0.00 52 MET A O 19
ATOM 35200 N N . TRP A 1 53 ? -13.943 14.390 2.569 1.00 0.00 53 TRP A N 19
ATOM 35201 C CA . TRP A 1 53 ? -12.624 13.892 2.925 1.00 0.00 53 TRP A CA 19
ATOM 35202 C C . TRP A 1 53 ? -12.665 13.186 4.270 1.00 0.00 53 TRP A C 19
ATOM 35203 O O . TRP A 1 53 ? -13.189 13.715 5.249 1.00 0.00 53 TRP A O 19
ATOM 35224 N N . ASP A 1 54 ? -12.111 11.988 4.302 1.00 0.00 54 ASP A N 19
ATOM 35225 C CA . ASP A 1 54 ? -12.065 11.185 5.515 1.00 0.00 54 ASP A CA 19
ATOM 35226 C C . ASP A 1 54 ? -10.659 10.633 5.694 1.00 0.00 54 ASP A C 19
ATOM 35227 O O . ASP A 1 54 ? -9.815 10.780 4.808 1.00 0.00 54 ASP A O 19
ATOM 35236 N N . VAL A 1 55 ? -10.405 9.994 6.819 1.00 0.00 55 VAL A N 19
ATOM 35237 C CA . VAL A 1 55 ? -9.093 9.431 7.090 1.00 0.00 55 VAL A CA 19
ATOM 35238 C C . VAL A 1 55 ? -9.028 7.983 6.606 1.00 0.00 55 VAL A C 19
ATOM 35239 O O . VAL A 1 55 ? -10.020 7.253 6.670 1.00 0.00 55 VAL A O 19
ATOM 35252 N N . VAL A 1 56 ? -7.874 7.576 6.088 1.00 0.00 56 VAL A N 19
ATOM 35253 C CA . VAL A 1 56 ? -7.712 6.214 5.606 1.00 0.00 56 VAL A CA 19
ATOM 35254 C C . VAL A 1 56 ? -7.795 5.219 6.758 1.00 0.00 56 VAL A C 19
ATOM 35255 O O . VAL A 1 56 ? -7.133 5.366 7.786 1.00 0.00 56 VAL A O 19
ATOM 35268 N N . SER A 1 57 ? -8.637 4.223 6.580 1.00 0.00 57 SER A N 19
ATOM 35269 C CA . SER A 1 57 ? -8.833 3.194 7.583 1.00 0.00 57 SER A CA 19
ATOM 35270 C C . SER A 1 57 ? -7.638 2.245 7.606 1.00 0.00 57 SER A C 19
ATOM 35271 O O . SER A 1 57 ? -7.072 1.929 6.560 1.00 0.00 57 SER A O 19
ATOM 35279 N N . LYS A 1 58 ? -7.257 1.796 8.799 1.00 0.00 58 LYS A N 19
ATOM 35280 C CA . LYS A 1 58 ? -6.126 0.883 8.945 1.00 0.00 58 LYS A CA 19
ATOM 35281 C C . LYS A 1 58 ? -6.360 -0.406 8.158 1.00 0.00 58 LYS A C 19
ATOM 35282 O O . LYS A 1 58 ? -5.420 -1.008 7.646 1.00 0.00 58 LYS A O 19
ATOM 35301 N N . SER A 1 59 ? -7.622 -0.808 8.050 1.00 0.00 59 SER A N 19
ATOM 35302 C CA . SER A 1 59 ? -7.989 -2.016 7.328 1.00 0.00 59 SER A CA 19
ATOM 35303 C C . SER A 1 59 ? -7.865 -1.802 5.819 1.00 0.00 59 SER A C 19
ATOM 35304 O O . SER A 1 59 ? -7.697 -2.751 5.055 1.00 0.00 59 SER A O 19
ATOM 35312 N N . LYS A 1 60 ? -7.937 -0.541 5.408 1.00 0.00 60 LYS A N 19
ATOM 35313 C CA . LYS A 1 60 ? -7.832 -0.176 4.004 1.00 0.00 60 LYS A CA 19
ATOM 35314 C C . LYS A 1 60 ? -6.366 -0.010 3.620 1.00 0.00 60 LYS A C 19
ATOM 35315 O O . LYS A 1 60 ? -5.923 -0.500 2.581 1.00 0.00 60 LYS A O 19
ATOM 35334 N N . LEU A 1 61 ? -5.622 0.678 4.481 1.00 0.00 61 LEU A N 19
ATOM 35335 C CA . LEU A 1 61 ? -4.203 0.922 4.260 1.00 0.00 61 LEU A CA 19
ATOM 35336 C C . LEU A 1 61 ? -3.425 -0.390 4.216 1.00 0.00 61 LEU A C 19
ATOM 35337 O O . LEU A 1 61 ? -2.607 -0.612 3.322 1.00 0.00 61 LEU A O 19
ATOM 35353 N N . LYS A 1 62 ? -3.697 -1.267 5.177 1.00 0.00 62 LYS A N 19
ATOM 35354 C CA . LYS A 1 62 ? -3.017 -2.555 5.254 1.00 0.00 62 LYS A CA 19
ATOM 35355 C C . LYS A 1 62 ? -3.484 -3.496 4.153 1.00 0.00 62 LYS A C 19
ATOM 35356 O O . LYS A 1 62 ? -2.800 -4.468 3.832 1.00 0.00 62 LYS A O 19
ATOM 35375 N N . LYS A 1 63 ? -4.660 -3.233 3.604 1.00 0.00 63 LYS A N 19
ATOM 35376 C CA . LYS A 1 63 ? -5.181 -4.043 2.518 1.00 0.00 63 LYS A CA 19
ATOM 35377 C C . LYS A 1 63 ? -4.417 -3.708 1.244 1.00 0.00 63 LYS A C 19
ATOM 35378 O O . LYS A 1 63 ? -4.015 -4.596 0.489 1.00 0.00 63 LYS A O 19
ATOM 35397 N N . ALA A 1 64 ? -4.192 -2.413 1.040 1.00 0.00 64 ALA A N 19
ATOM 35398 C CA . ALA A 1 64 ? -3.467 -1.927 -0.126 1.00 0.00 64 ALA A CA 19
ATOM 35399 C C . ALA A 1 64 ? -1.991 -2.293 -0.037 1.00 0.00 64 ALA A C 19
ATOM 35400 O O . ALA A 1 64 ? -1.308 -2.395 -1.055 1.00 0.00 64 ALA A O 19
ATOM 35407 N N . THR A 1 65 ? -1.505 -2.489 1.188 1.00 0.00 65 THR A N 19
ATOM 35408 C CA . THR A 1 65 ? -0.114 -2.870 1.410 1.00 0.00 65 THR A CA 19
ATOM 35409 C C . THR A 1 65 ? 0.209 -4.155 0.647 1.00 0.00 65 THR A C 19
ATOM 35410 O O . THR A 1 65 ? 1.307 -4.325 0.110 1.00 0.00 65 THR A O 19
ATOM 35421 N N . LYS A 1 66 ? -0.769 -5.054 0.591 1.00 0.00 66 LYS A N 19
ATOM 35422 C CA . LYS A 1 66 ? -0.605 -6.319 -0.113 1.00 0.00 66 LYS A CA 19
ATOM 35423 C C . LYS A 1 66 ? -0.590 -6.085 -1.618 1.00 0.00 66 LYS A C 19
ATOM 35424 O O . LYS A 1 66 ? 0.212 -6.676 -2.342 1.00 0.00 66 LYS A O 19
ATOM 35443 N N . GLN A 1 67 ? -1.468 -5.198 -2.075 1.00 0.00 67 GLN A N 19
ATOM 35444 C CA . GLN A 1 67 ? -1.579 -4.873 -3.494 1.00 0.00 67 GLN A CA 19
ATOM 35445 C C . GLN A 1 67 ? -0.301 -4.210 -3.997 1.00 0.00 67 GLN A C 19
ATOM 35446 O O . GLN A 1 67 ? 0.098 -4.403 -5.144 1.00 0.00 67 GLN A O 19
ATOM 35460 N N . TYR A 1 68 ? 0.342 -3.440 -3.128 1.00 0.00 68 TYR A N 19
ATOM 35461 C CA . TYR A 1 68 ? 1.585 -2.764 -3.481 1.00 0.00 68 TYR A CA 19
ATOM 35462 C C . TYR A 1 68 ? 2.665 -3.788 -3.825 1.00 0.00 68 TYR A C 19
ATOM 35463 O O . TYR A 1 68 ? 3.525 -3.538 -4.666 1.00 0.00 68 TYR A O 19
ATOM 35481 N N . HIS A 1 69 ? 2.593 -4.953 -3.185 1.00 0.00 69 HIS A N 19
ATOM 35482 C CA . HIS A 1 69 ? 3.558 -6.025 -3.421 1.00 0.00 69 HIS A CA 19
ATOM 35483 C C . HIS A 1 69 ? 3.332 -6.647 -4.795 1.00 0.00 69 HIS A C 19
ATOM 35484 O O . HIS A 1 69 ? 4.222 -7.287 -5.362 1.00 0.00 69 HIS A O 19
ATOM 35499 N N . ILE A 1 70 ? 2.124 -6.467 -5.310 1.00 0.00 70 ILE A N 19
ATOM 35500 C CA . ILE A 1 70 ? 1.756 -6.964 -6.621 1.00 0.00 70 ILE A CA 19
ATOM 35501 C C . ILE A 1 70 ? 2.242 -5.973 -7.669 1.00 0.00 70 ILE A C 19
ATOM 35502 O O . ILE A 1 70 ? 2.696 -6.353 -8.745 1.00 0.00 70 ILE A O 19
ATOM 35518 N N . GLN A 1 71 ? 2.173 -4.693 -7.315 1.00 0.00 71 GLN A N 19
ATOM 35519 C CA . GLN A 1 71 ? 2.612 -3.620 -8.199 1.00 0.00 71 GLN A CA 19
ATOM 35520 C C . GLN A 1 71 ? 4.122 -3.667 -8.393 1.00 0.00 71 GLN A C 19
ATOM 35521 O O . GLN A 1 71 ? 4.651 -3.083 -9.327 1.00 0.00 71 GLN A O 19
ATOM 35535 N N . THR A 1 72 ? 4.808 -4.363 -7.492 1.00 0.00 72 THR A N 19
ATOM 35536 C CA . THR A 1 72 ? 6.255 -4.514 -7.570 1.00 0.00 72 THR A CA 19
ATOM 35537 C C . THR A 1 72 ? 6.626 -5.527 -8.651 1.00 0.00 72 THR A C 19
ATOM 35538 O O . THR A 1 72 ? 7.795 -5.718 -8.983 1.00 0.00 72 THR A O 19
ATOM 35549 N N . LYS A 1 73 ? 5.614 -6.202 -9.167 1.00 0.00 73 LYS A N 19
ATOM 35550 C CA . LYS A 1 73 ? 5.804 -7.211 -10.194 1.00 0.00 73 LYS A CA 19
ATOM 35551 C C . LYS A 1 73 ? 5.790 -6.589 -11.589 1.00 0.00 73 LYS A C 19
ATOM 35552 O O . LYS A 1 73 ? 5.009 -6.993 -12.454 1.00 0.00 73 LYS A O 19
ATOM 35571 N N . LYS A 1 74 ? 6.670 -5.611 -11.793 1.00 0.00 74 LYS A N 19
ATOM 35572 C CA . LYS A 1 74 ? 6.797 -4.908 -13.070 1.00 0.00 74 LYS A CA 19
ATOM 35573 C C . LYS A 1 74 ? 5.541 -4.097 -13.371 1.00 0.00 74 LYS A C 19
ATOM 35574 O O . LYS A 1 74 ? 5.007 -4.143 -14.485 1.00 0.00 74 LYS A O 19
ATOM 35593 N N . GLN A 1 75 ? 5.080 -3.362 -12.371 1.00 0.00 75 GLN A N 19
ATOM 35594 C CA . GLN A 1 75 ? 3.889 -2.531 -12.494 1.00 0.00 75 GLN A CA 19
ATOM 35595 C C . GLN A 1 75 ? 4.074 -1.231 -11.722 1.00 0.00 75 GLN A C 19
ATOM 35596 O O . GLN A 1 75 ? 3.104 -0.585 -11.314 1.00 0.00 75 GLN A O 19
ATOM 35610 N N . GLU A 1 76 ? 5.331 -0.867 -11.504 1.00 0.00 76 GLU A N 19
ATOM 35611 C CA . GLU A 1 76 ? 5.663 0.355 -10.788 1.00 0.00 76 GLU A CA 19
ATOM 35612 C C . GLU A 1 76 ? 5.546 1.566 -11.709 1.00 0.00 76 GLU A C 19
ATOM 35613 O O . GLU A 1 76 ? 5.231 1.427 -12.891 1.00 0.00 76 GLU A O 19
ATOM 35625 N N . LYS A 1 77 ? 5.812 2.749 -11.150 1.00 0.00 77 LYS A N 19
ATOM 35626 C CA . LYS A 1 77 ? 5.748 4.010 -11.892 1.00 0.00 77 LYS A CA 19
ATOM 35627 C C . LYS A 1 77 ? 4.316 4.327 -12.328 1.00 0.00 77 LYS A C 19
ATOM 35628 O O . LYS A 1 77 ? 3.837 3.839 -13.353 1.00 0.00 77 LYS A O 19
ATOM 35647 N N . ALA A 1 78 ? 3.647 5.162 -11.540 1.00 0.00 78 ALA A N 19
ATOM 35648 C CA . ALA A 1 78 ? 2.273 5.563 -11.820 1.00 0.00 78 ALA A CA 19
ATOM 35649 C C . ALA A 1 78 ? 2.151 6.198 -13.205 1.00 0.00 78 ALA A C 19
ATOM 35650 O O . ALA A 1 78 ? 3.025 6.961 -13.625 1.00 0.00 78 ALA A O 19
ATOM 35657 N N . PRO A 1 79 ? 1.081 5.869 -13.942 1.00 0.00 79 PRO A N 19
ATOM 35658 C CA . PRO A 1 79 ? 0.845 6.412 -15.274 1.00 0.00 79 PRO A CA 19
ATOM 35659 C C . PRO A 1 79 ? 0.153 7.773 -15.226 1.00 0.00 79 PRO A C 19
ATOM 35660 O O . PRO A 1 79 ? -1.070 7.862 -15.143 1.00 0.00 79 PRO A O 19
ATOM 35671 N N . HIS A 1 80 ? 0.939 8.834 -15.282 1.00 0.00 80 HIS A N 19
ATOM 35672 C CA . HIS A 1 80 ? 0.392 10.180 -15.240 1.00 0.00 80 HIS A CA 19
ATOM 35673 C C . HIS A 1 80 ? 0.827 10.972 -16.465 1.00 0.00 80 HIS A C 19
ATOM 35674 O O . HIS A 1 80 ? 0.645 12.190 -16.532 1.00 0.00 80 HIS A O 19
ATOM 35689 N N . GLU A 1 81 ? 1.400 10.267 -17.429 1.00 0.00 81 GLU A N 19
ATOM 35690 C CA . GLU A 1 81 ? 1.872 10.876 -18.668 1.00 0.00 81 GLU A CA 19
ATOM 35691 C C . GLU A 1 81 ? 0.701 11.165 -19.605 1.00 0.00 81 GLU A C 19
ATOM 35692 O O . GLU A 1 81 ? 0.641 10.643 -20.719 1.00 0.00 81 GLU A O 19
ATOM 35704 N N . LYS A 1 82 ? -0.238 11.976 -19.133 1.00 0.00 82 LYS A N 19
ATOM 35705 C CA . LYS A 1 82 ? -1.419 12.350 -19.902 1.00 0.00 82 LYS A CA 19
ATOM 35706 C C . LYS A 1 82 ? -1.851 13.756 -19.503 1.00 0.00 82 LYS A C 19
ATOM 35707 O O . LYS A 1 82 ? -1.265 14.340 -18.593 1.00 0.00 82 LYS A O 19
ATOM 35726 N N . ILE A 1 83 ? -2.881 14.276 -20.174 1.00 0.00 83 ILE A N 19
ATOM 35727 C CA . ILE A 1 83 ? -3.407 15.615 -19.899 1.00 0.00 83 ILE A CA 19
ATOM 35728 C C . ILE A 1 83 ? -2.398 16.693 -20.291 1.00 0.00 83 ILE A C 19
ATOM 35729 O O . ILE A 1 83 ? -1.490 17.027 -19.527 1.00 0.00 83 ILE A O 19
ATOM 35745 N N . VAL A 1 84 ? -2.565 17.233 -21.493 1.00 0.00 84 VAL A N 19
ATOM 35746 C CA . VAL A 1 84 ? -1.674 18.270 -22.003 1.00 0.00 84 VAL A CA 19
ATOM 35747 C C . VAL A 1 84 ? -1.893 19.581 -21.254 1.00 0.00 84 VAL A C 19
ATOM 35748 O O . VAL A 1 84 ? -2.671 20.434 -21.677 1.00 0.00 84 VAL A O 19
ATOM 35761 N N . SER A 1 85 ? -1.208 19.725 -20.133 1.00 0.00 85 SER A N 19
ATOM 35762 C CA . SER A 1 85 ? -1.321 20.918 -19.316 1.00 0.00 85 SER A CA 19
ATOM 35763 C C . SER A 1 85 ? -0.348 21.989 -19.795 1.00 0.00 85 SER A C 19
ATOM 35764 O O . SER A 1 85 ? 0.864 21.868 -19.618 1.00 0.00 85 SER A O 19
ATOM 35772 N N . TYR A 1 86 ? -0.885 23.024 -20.426 1.00 0.00 86 TYR A N 19
ATOM 35773 C CA . TYR A 1 86 ? -0.068 24.121 -20.928 1.00 0.00 86 TYR A CA 19
ATOM 35774 C C . TYR A 1 86 ? 0.253 25.104 -19.810 1.00 0.00 86 TYR A C 19
ATOM 35775 O O . TYR A 1 86 ? -0.191 26.252 -19.837 1.00 0.00 86 TYR A O 19
ATOM 35793 N N . GLU A 1 87 ? 1.012 24.643 -18.827 1.00 0.00 87 GLU A N 19
ATOM 35794 C CA . GLU A 1 87 ? 1.393 25.477 -17.697 1.00 0.00 87 GLU A CA 19
ATOM 35795 C C . GLU A 1 87 ? 2.681 26.249 -18.009 1.00 0.00 87 GLU A C 19
ATOM 35796 O O . GLU A 1 87 ? 2.762 26.915 -19.044 1.00 0.00 87 GLU A O 19
ATOM 35808 N N . ASN A 1 88 ? 3.680 26.147 -17.128 1.00 0.00 88 ASN A N 19
ATOM 35809 C CA . ASN A 1 88 ? 4.958 26.840 -17.304 1.00 0.00 88 ASN A CA 19
ATOM 35810 C C . ASN A 1 88 ? 4.738 28.344 -17.465 1.00 0.00 88 ASN A C 19
ATOM 35811 O O . ASN A 1 88 ? 5.275 28.979 -18.375 1.00 0.00 88 ASN A O 19
ATOM 35822 N N . GLY A 1 89 ? 3.927 28.907 -16.582 1.00 0.00 89 GLY A N 19
ATOM 35823 C CA . GLY A 1 89 ? 3.645 30.324 -16.637 1.00 0.00 89 GLY A CA 19
ATOM 35824 C C . GLY A 1 89 ? 2.399 30.689 -15.862 1.00 0.00 89 GLY A C 19
ATOM 35825 O O . GLY A 1 89 ? 2.163 30.157 -14.779 1.00 0.00 89 GLY A O 19
ATOM 35829 N N . ASP A 1 90 ? 1.608 31.594 -16.422 1.00 0.00 90 ASP A N 19
ATOM 35830 C CA . ASP A 1 90 ? 0.372 32.045 -15.786 1.00 0.00 90 ASP A CA 19
ATOM 35831 C C . ASP A 1 90 ? -0.731 31.006 -15.947 1.00 0.00 90 ASP A C 19
ATOM 35832 O O . ASP A 1 90 ? -1.438 30.673 -14.993 1.00 0.00 90 ASP A O 19
ATOM 35841 N N . ASN A 1 91 ? -0.860 30.481 -17.158 1.00 0.00 91 ASN A N 19
ATOM 35842 C CA . ASN A 1 91 ? -1.874 29.480 -17.451 1.00 0.00 91 ASN A CA 19
ATOM 35843 C C . ASN A 1 91 ? -1.679 28.242 -16.585 1.00 0.00 91 ASN A C 19
ATOM 35844 O O . ASN A 1 91 ? -0.593 27.665 -16.545 1.00 0.00 91 ASN A O 19
ATOM 35855 N N . VAL A 1 92 ? -2.746 27.857 -15.886 1.00 0.00 92 VAL A N 19
ATOM 35856 C CA . VAL A 1 92 ? -2.742 26.687 -15.003 1.00 0.00 92 VAL A CA 19
ATOM 35857 C C . VAL A 1 92 ? -1.760 26.868 -13.833 1.00 0.00 92 VAL A C 19
ATOM 35858 O O . VAL A 1 92 ? -1.270 25.898 -13.263 1.00 0.00 92 VAL A O 19
ATOM 35871 N N . ASN A 1 93 ? -1.478 28.116 -13.471 1.00 0.00 93 ASN A N 19
ATOM 35872 C CA . ASN A 1 93 ? -0.568 28.387 -12.359 1.00 0.00 93 ASN A CA 19
ATOM 35873 C C . ASN A 1 93 ? -1.251 28.090 -11.031 1.00 0.00 93 ASN A C 19
ATOM 35874 O O . ASN A 1 93 ? -0.654 27.491 -10.139 1.00 0.00 93 ASN A O 19
ATOM 35885 N N . LEU A 1 94 ? -2.506 28.534 -10.921 1.00 0.00 94 LEU A N 19
ATOM 35886 C CA . LEU A 1 94 ? -3.335 28.336 -9.724 1.00 0.00 94 LEU A CA 19
ATOM 35887 C C . LEU A 1 94 ? -2.875 29.218 -8.563 1.00 0.00 94 LEU A C 19
ATOM 35888 O O . LEU A 1 94 ? -3.665 30.006 -8.044 1.00 0.00 94 LEU A O 19
ATOM 35904 N N . SER A 1 95 ? -1.608 29.080 -8.171 1.00 0.00 95 SER A N 19
ATOM 35905 C CA . SER A 1 95 ? -1.029 29.852 -7.073 1.00 0.00 95 SER A CA 19
ATOM 35906 C C . SER A 1 95 ? -1.685 29.490 -5.739 1.00 0.00 95 SER A C 19
ATOM 35907 O O . SER A 1 95 ? -2.673 30.097 -5.326 1.00 0.00 95 SER A O 19
ATOM 35915 N N . GLU A 1 96 ? -1.126 28.495 -5.066 1.00 0.00 96 GLU A N 19
ATOM 35916 C CA . GLU A 1 96 ? -1.650 28.049 -3.785 1.00 0.00 96 GLU A CA 19
ATOM 35917 C C . GLU A 1 96 ? -0.777 28.557 -2.638 1.00 0.00 96 GLU A C 19
ATOM 35918 O O . GLU A 1 96 ? -1.281 28.955 -1.586 1.00 0.00 96 GLU A O 19
ATOM 35930 N N . ALA A 1 97 ? 0.531 28.562 -2.853 1.00 0.00 97 ALA A N 19
ATOM 35931 C CA . ALA A 1 97 ? 1.473 29.014 -1.841 1.00 0.00 97 ALA A CA 19
ATOM 35932 C C . ALA A 1 97 ? 1.710 30.519 -1.927 1.00 0.00 97 ALA A C 19
ATOM 35933 O O . ALA A 1 97 ? 2.838 30.973 -2.116 1.00 0.00 97 ALA A O 19
ATOM 35940 N N . ILE A 1 98 ? 0.639 31.288 -1.796 1.00 0.00 98 ILE A N 19
ATOM 35941 C CA . ILE A 1 98 ? 0.739 32.740 -1.844 1.00 0.00 98 ILE A CA 19
ATOM 35942 C C . ILE A 1 98 ? 0.960 33.284 -0.440 1.00 0.00 98 ILE A C 19
ATOM 35943 O O . ILE A 1 98 ? 1.892 34.049 -0.189 1.00 0.00 98 ILE A O 19
ATOM 35959 N N . ASN A 1 99 ? 0.089 32.875 0.470 1.00 0.00 99 ASN A N 19
ATOM 35960 C CA . ASN A 1 99 ? 0.164 33.305 1.857 1.00 0.00 99 ASN A CA 19
ATOM 35961 C C . ASN A 1 99 ? -0.686 32.382 2.733 1.00 0.00 99 ASN A C 19
ATOM 35962 O O . ASN A 1 99 ? -0.510 31.163 2.697 1.00 0.00 99 ASN A O 19
ATOM 35973 N N . VAL A 1 100 ? -1.617 32.948 3.499 1.00 0.00 100 VAL A N 19
ATOM 35974 C CA . VAL A 1 100 ? -2.485 32.160 4.373 1.00 0.00 100 VAL A CA 19
ATOM 35975 C C . VAL A 1 100 ? -3.585 31.439 3.590 1.00 0.00 100 VAL A C 19
ATOM 35976 O O . VAL A 1 100 ? -4.771 31.566 3.890 1.00 0.00 100 VAL A O 19
ATOM 35989 N N . GLN A 1 101 ? -3.182 30.676 2.584 1.00 0.00 101 GLN A N 19
ATOM 35990 C CA . GLN A 1 101 ? -4.125 29.929 1.760 1.00 0.00 101 GLN A CA 19
ATOM 35991 C C . GLN A 1 101 ? -4.260 28.505 2.276 1.00 0.00 101 GLN A C 19
ATOM 35992 O O . GLN A 1 101 ? -5.298 27.869 2.120 1.00 0.00 101 GLN A O 19
ATOM 36006 N N . LEU A 1 102 ? -3.195 28.016 2.896 1.00 0.00 102 LEU A N 19
ATOM 36007 C CA . LEU A 1 102 ? -3.180 26.667 3.445 1.00 0.00 102 LEU A CA 19
ATOM 36008 C C . LEU A 1 102 ? -3.286 26.719 4.964 1.00 0.00 102 LEU A C 19
ATOM 36009 O O . LEU A 1 102 ? -3.134 25.709 5.652 1.00 0.00 102 LEU A O 19
ATOM 36025 N N . THR A 1 103 ? -3.545 27.911 5.475 1.00 0.00 103 THR A N 19
ATOM 36026 C CA . THR A 1 103 ? -3.670 28.125 6.903 1.00 0.00 103 THR A CA 19
ATOM 36027 C C . THR A 1 103 ? -5.133 28.060 7.328 1.00 0.00 103 THR A C 19
ATOM 36028 O O . THR A 1 103 ? -5.980 28.758 6.771 1.00 0.00 103 THR A O 19
ATOM 36039 N N . LEU A 1 104 ? -5.427 27.209 8.302 1.00 0.00 104 LEU A N 19
ATOM 36040 C CA . LEU A 1 104 ? -6.788 27.057 8.799 1.00 0.00 104 LEU A CA 19
ATOM 36041 C C . LEU A 1 104 ? -7.151 28.210 9.731 1.00 0.00 104 LEU A C 19
ATOM 36042 O O . LEU A 1 104 ? -6.992 28.111 10.949 1.00 0.00 104 LEU A O 19
ATOM 36058 N N . ASP A 1 105 ? -7.617 29.305 9.147 1.00 0.00 105 ASP A N 19
ATOM 36059 C CA . ASP A 1 105 ? -8.009 30.482 9.915 1.00 0.00 105 ASP A CA 19
ATOM 36060 C C . ASP A 1 105 ? -9.208 30.166 10.800 1.00 0.00 105 ASP A C 19
ATOM 36061 O O . ASP A 1 105 ? -10.257 29.744 10.316 1.00 0.00 105 ASP A O 19
ATOM 36070 N N . THR A 1 106 ? -9.041 30.355 12.098 1.00 0.00 106 THR A N 19
ATOM 36071 C CA . THR A 1 106 ? -10.100 30.078 13.050 1.00 0.00 106 THR A CA 19
ATOM 36072 C C . THR A 1 106 ? -10.446 31.324 13.862 1.00 0.00 106 THR A C 19
ATOM 36073 O O . THR A 1 106 ? -9.636 31.809 14.651 1.00 0.00 106 THR A O 19
ATOM 36084 N N . LYS A 1 107 ? -11.651 31.838 13.664 1.00 0.00 107 LYS A N 19
ATOM 36085 C CA . LYS A 1 107 ? -12.106 33.027 14.379 1.00 0.00 107 LYS A CA 19
ATOM 36086 C C . LYS A 1 107 ? -12.839 32.644 15.658 1.00 0.00 107 LYS A C 19
ATOM 36087 O O . LYS A 1 107 ? -13.922 33.154 15.952 1.00 0.00 107 LYS A O 19
ATOM 36106 N N . LEU A 1 108 ? -12.238 31.746 16.412 1.00 0.00 108 LEU A N 19
ATOM 36107 C CA . LEU A 1 108 ? -12.818 31.281 17.662 1.00 0.00 108 LEU A CA 19
ATOM 36108 C C . LEU A 1 108 ? -11.810 31.413 18.801 1.00 0.00 108 LEU A C 19
ATOM 36109 O O . LEU A 1 108 ? -11.082 30.468 19.108 1.00 0.00 108 LEU A O 19
ATOM 36125 N N . PRO A 1 109 ? -11.738 32.600 19.422 1.00 0.00 109 PRO A N 19
ATOM 36126 C CA . PRO A 1 109 ? -10.825 32.850 20.537 1.00 0.00 109 PRO A CA 19
ATOM 36127 C C . PRO A 1 109 ? -11.373 32.325 21.859 1.00 0.00 109 PRO A C 19
ATOM 36128 O O . PRO A 1 109 ? -12.496 31.811 21.919 1.00 0.00 109 PRO A O 19
ATOM 36139 N N . GLU A 1 110 ? -10.582 32.462 22.910 1.00 0.00 110 GLU A N 19
ATOM 36140 C CA . GLU A 1 110 ? -10.971 32.013 24.239 1.00 0.00 110 GLU A CA 19
ATOM 36141 C C . GLU A 1 110 ? -12.229 32.740 24.706 1.00 0.00 110 GLU A C 19
ATOM 36142 O O . GLU A 1 110 ? -13.157 32.128 25.236 1.00 0.00 110 GLU A O 19
ATOM 36154 N N . ALA A 1 111 ? -12.264 34.048 24.482 1.00 0.00 111 ALA A N 19
ATOM 36155 C CA . ALA A 1 111 ? -13.406 34.860 24.871 1.00 0.00 111 ALA A CA 19
ATOM 36156 C C . ALA A 1 111 ? -14.475 34.824 23.790 1.00 0.00 111 ALA A C 19
ATOM 36157 O O . ALA A 1 111 ? -14.775 35.838 23.155 1.00 0.00 111 ALA A O 19
ATOM 36164 N N . LYS A 1 112 ? -15.040 33.648 23.572 1.00 0.00 112 LYS A N 19
ATOM 36165 C CA . LYS A 1 112 ? -16.070 33.478 22.565 1.00 0.00 112 LYS A CA 19
ATOM 36166 C C . LYS A 1 112 ? -16.889 32.225 22.838 1.00 0.00 112 LYS A C 19
ATOM 36167 O O . LYS A 1 112 ? -18.120 32.265 22.863 1.00 0.00 112 LYS A O 19
ATOM 36186 N N . GLU A 1 113 ? -16.195 31.116 23.043 1.00 0.00 113 GLU A N 19
ATOM 36187 C CA . GLU A 1 113 ? -16.849 29.847 23.307 1.00 0.00 113 GLU A CA 19
ATOM 36188 C C . GLU A 1 113 ? -16.965 29.600 24.808 1.00 0.00 113 GLU A C 19
ATOM 36189 O O . GLU A 1 113 ? -16.029 29.855 25.565 1.00 0.00 113 GLU A O 19
ATOM 36201 N N . LEU A 1 114 ? -18.116 29.093 25.226 1.00 0.00 114 LEU A N 19
ATOM 36202 C CA . LEU A 1 114 ? -18.373 28.820 26.633 1.00 0.00 114 LEU A CA 19
ATOM 36203 C C . LEU A 1 114 ? -18.655 27.337 26.850 1.00 0.00 114 LEU A C 19
ATOM 36204 O O . LEU A 1 114 ? -18.639 26.858 27.986 1.00 0.00 114 LEU A O 19
ATOM 36220 N N . HIS A 1 115 ? -18.906 26.621 25.752 1.00 0.00 115 HIS A N 19
ATOM 36221 C CA . HIS A 1 115 ? -19.205 25.186 25.775 1.00 0.00 115 HIS A CA 19
ATOM 36222 C C . HIS A 1 115 ? -20.573 24.927 26.394 1.00 0.00 115 HIS A C 19
ATOM 36223 O O . HIS A 1 115 ? -21.525 24.580 25.695 1.00 0.00 115 HIS A O 19
ATOM 36238 N N . HIS A 1 116 ? -20.689 25.119 27.699 1.00 0.00 116 HIS A N 19
ATOM 36239 C CA . HIS A 1 116 ? -21.958 24.917 28.377 1.00 0.00 116 HIS A CA 19
ATOM 36240 C C . HIS A 1 116 ? -22.756 26.216 28.359 1.00 0.00 116 HIS A C 19
ATOM 36241 O O . HIS A 1 116 ? -23.274 26.661 29.381 1.00 0.00 116 HIS A O 19
ATOM 36256 N N . HIS A 1 117 ? -22.837 26.824 27.175 1.00 0.00 117 HIS A N 19
ATOM 36257 C CA . HIS A 1 117 ? -23.570 28.073 26.998 1.00 0.00 117 HIS A CA 19
ATOM 36258 C C . HIS A 1 117 ? -25.065 27.807 27.095 1.00 0.00 117 HIS A C 19
ATOM 36259 O O . HIS A 1 117 ? -25.861 28.713 27.333 1.00 0.00 117 HIS A O 19
ATOM 36274 N N . HIS A 1 118 ? -25.436 26.553 26.881 1.00 0.00 118 HIS A N 19
ATOM 36275 C CA . HIS A 1 118 ? -26.822 26.130 26.981 1.00 0.00 118 HIS A CA 19
ATOM 36276 C C . HIS A 1 118 ? -27.010 25.459 28.328 1.00 0.00 118 HIS A C 19
ATOM 36277 O O . HIS A 1 118 ? -26.863 24.243 28.439 1.00 0.00 118 HIS A O 19
ATOM 36292 N N . HIS A 1 119 ? -27.305 26.277 29.339 1.00 0.00 119 HIS A N 19
ATOM 36293 C CA . HIS A 1 119 ? -27.480 25.814 30.716 1.00 0.00 119 HIS A CA 19
ATOM 36294 C C . HIS A 1 119 ? -26.121 25.479 31.314 1.00 0.00 119 HIS A C 19
ATOM 36295 O O . HIS A 1 119 ? -25.489 24.497 30.928 1.00 0.00 119 HIS A O 19
ATOM 36310 N N . HIS A 1 120 ? -25.679 26.306 32.249 1.00 0.00 120 HIS A N 19
ATOM 36311 C CA . HIS A 1 120 ? -24.396 26.101 32.905 1.00 0.00 120 HIS A CA 19
ATOM 36312 C C . HIS A 1 120 ? -24.389 24.764 33.632 1.00 0.00 120 HIS A C 19
ATOM 36313 O O . HIS A 1 120 ? -23.305 24.156 33.736 1.00 0.00 120 HIS A O 19
ATOM 36329 N N . MET A 1 1 ? 2.554 15.153 5.116 1.00 0.00 1 MET A N 20
ATOM 36330 C CA . MET A 1 1 ? 2.003 15.117 3.744 1.00 0.00 1 MET A CA 20
ATOM 36331 C C . MET A 1 1 ? 0.595 14.538 3.766 1.00 0.00 1 MET A C 20
ATOM 36332 O O . MET A 1 1 ? 0.323 13.593 4.502 1.00 0.00 1 MET A O 20
ATOM 36348 N N . GLN A 1 2 ? -0.300 15.112 2.977 1.00 0.00 2 GLN A N 20
ATOM 36349 C CA . GLN A 1 2 ? -1.676 14.638 2.914 1.00 0.00 2 GLN A CA 20
ATOM 36350 C C . GLN A 1 2 ? -1.992 14.166 1.506 1.00 0.00 2 GLN A C 20
ATOM 36351 O O . GLN A 1 2 ? -1.636 14.834 0.535 1.00 0.00 2 GLN A O 20
ATOM 36365 N N . ILE A 1 3 ? -2.632 13.015 1.395 1.00 0.00 3 ILE A N 20
ATOM 36366 C CA . ILE A 1 3 ? -2.997 12.474 0.095 1.00 0.00 3 ILE A CA 20
ATOM 36367 C C . ILE A 1 3 ? -4.501 12.255 0.024 1.00 0.00 3 ILE A C 20
ATOM 36368 O O . ILE A 1 3 ? -5.050 11.451 0.769 1.00 0.00 3 ILE A O 20
ATOM 36384 N N . TYR A 1 4 ? -5.161 12.971 -0.871 1.00 0.00 4 TYR A N 20
ATOM 36385 C CA . TYR A 1 4 ? -6.601 12.845 -1.034 1.00 0.00 4 TYR A CA 20
ATOM 36386 C C . TYR A 1 4 ? -6.927 11.961 -2.231 1.00 0.00 4 TYR A C 20
ATOM 36387 O O . TYR A 1 4 ? -6.384 12.151 -3.322 1.00 0.00 4 TYR A O 20
ATOM 36405 N N . THR A 1 5 ? -7.800 10.990 -2.018 1.00 0.00 5 THR A N 20
ATOM 36406 C CA . THR A 1 5 ? -8.208 10.084 -3.077 1.00 0.00 5 THR A CA 20
ATOM 36407 C C . THR A 1 5 ? -9.723 10.125 -3.245 1.00 0.00 5 THR A C 20
ATOM 36408 O O . THR A 1 5 ? -10.445 10.466 -2.309 1.00 0.00 5 THR A O 20
ATOM 36419 N N . SER A 1 6 ? -10.197 9.802 -4.435 1.00 0.00 6 SER A N 20
ATOM 36420 C CA . SER A 1 6 ? -11.624 9.792 -4.711 1.00 0.00 6 SER A CA 20
ATOM 36421 C C . SER A 1 6 ? -11.962 8.641 -5.647 1.00 0.00 6 SER A C 20
ATOM 36422 O O . SER A 1 6 ? -11.647 8.675 -6.840 1.00 0.00 6 SER A O 20
ATOM 36430 N N . GLU A 1 7 ? -12.609 7.629 -5.095 1.00 0.00 7 GLU A N 20
ATOM 36431 C CA . GLU A 1 7 ? -12.991 6.448 -5.852 1.00 0.00 7 GLU A CA 20
ATOM 36432 C C . GLU A 1 7 ? -14.071 6.792 -6.871 1.00 0.00 7 GLU A C 20
ATOM 36433 O O . GLU A 1 7 ? -14.056 6.286 -7.993 1.00 0.00 7 GLU A O 20
ATOM 36445 N N . LYS A 1 8 ? -14.989 7.682 -6.490 1.00 0.00 8 LYS A N 20
ATOM 36446 C CA . LYS A 1 8 ? -16.067 8.089 -7.390 1.00 0.00 8 LYS A CA 20
ATOM 36447 C C . LYS A 1 8 ? -15.510 8.937 -8.529 1.00 0.00 8 LYS A C 20
ATOM 36448 O O . LYS A 1 8 ? -16.175 9.163 -9.538 1.00 0.00 8 LYS A O 20
ATOM 36467 N N . ARG A 1 9 ? -14.286 9.416 -8.345 1.00 0.00 9 ARG A N 20
ATOM 36468 C CA . ARG A 1 9 ? -13.614 10.214 -9.357 1.00 0.00 9 ARG A CA 20
ATOM 36469 C C . ARG A 1 9 ? -12.841 9.280 -10.278 1.00 0.00 9 ARG A C 20
ATOM 36470 O O . ARG A 1 9 ? -12.765 9.489 -11.489 1.00 0.00 9 ARG A O 20
ATOM 36491 N N . GLY A 1 10 ? -12.258 8.254 -9.660 1.00 0.00 10 GLY A N 20
ATOM 36492 C CA . GLY A 1 10 ? -11.507 7.236 -10.372 1.00 0.00 10 GLY A CA 20
ATOM 36493 C C . GLY A 1 10 ? -10.430 7.776 -11.291 1.00 0.00 10 GLY A C 20
ATOM 36494 O O . GLY A 1 10 ? -10.090 7.134 -12.286 1.00 0.00 10 GLY A O 20
ATOM 36498 N N . SER A 1 11 ? -9.861 8.923 -10.956 1.00 0.00 11 SER A N 20
ATOM 36499 C CA . SER A 1 11 ? -8.836 9.519 -11.792 1.00 0.00 11 SER A CA 20
ATOM 36500 C C . SER A 1 11 ? -7.443 9.215 -11.251 1.00 0.00 11 SER A C 20
ATOM 36501 O O . SER A 1 11 ? -6.990 9.816 -10.284 1.00 0.00 11 SER A O 20
ATOM 36509 N N . ASP A 1 12 ? -6.777 8.265 -11.881 1.00 0.00 12 ASP A N 20
ATOM 36510 C CA . ASP A 1 12 ? -5.431 7.880 -11.482 1.00 0.00 12 ASP A CA 20
ATOM 36511 C C . ASP A 1 12 ? -4.404 8.807 -12.113 1.00 0.00 12 ASP A C 20
ATOM 36512 O O . ASP A 1 12 ? -3.538 9.349 -11.433 1.00 0.00 12 ASP A O 20
ATOM 36521 N N . THR A 1 13 ? -4.524 8.987 -13.417 1.00 0.00 13 THR A N 20
ATOM 36522 C CA . THR A 1 13 ? -3.620 9.833 -14.177 1.00 0.00 13 THR A CA 20
ATOM 36523 C C . THR A 1 13 ? -3.856 11.315 -13.898 1.00 0.00 13 THR A C 20
ATOM 36524 O O . THR A 1 13 ? -2.935 12.125 -13.977 1.00 0.00 13 THR A O 20
ATOM 36535 N N . ALA A 1 14 ? -5.093 11.663 -13.569 1.00 0.00 14 ALA A N 20
ATOM 36536 C CA . ALA A 1 14 ? -5.445 13.047 -13.279 1.00 0.00 14 ALA A CA 20
ATOM 36537 C C . ALA A 1 14 ? -5.318 13.340 -11.792 1.00 0.00 14 ALA A C 20
ATOM 36538 O O . ALA A 1 14 ? -5.513 14.469 -11.350 1.00 0.00 14 ALA A O 20
ATOM 36545 N N . GLY A 1 15 ? -5.003 12.309 -11.026 1.00 0.00 15 GLY A N 20
ATOM 36546 C CA . GLY A 1 15 ? -4.866 12.461 -9.602 1.00 0.00 15 GLY A CA 20
ATOM 36547 C C . GLY A 1 15 ? -3.422 12.497 -9.166 1.00 0.00 15 GLY A C 20
ATOM 36548 O O . GLY A 1 15 ? -2.619 11.659 -9.574 1.00 0.00 15 GLY A O 20
ATOM 36552 N N . ASN A 1 16 ? -3.085 13.471 -8.345 1.00 0.00 16 ASN A N 20
ATOM 36553 C CA . ASN A 1 16 ? -1.731 13.592 -7.836 1.00 0.00 16 ASN A CA 20
ATOM 36554 C C . ASN A 1 16 ? -1.735 13.303 -6.341 1.00 0.00 16 ASN A C 20
ATOM 36555 O O . ASN A 1 16 ? -0.687 13.159 -5.713 1.00 0.00 16 ASN A O 20
ATOM 36566 N N . GLY A 1 17 ? -2.933 13.192 -5.785 1.00 0.00 17 GLY A N 20
ATOM 36567 C CA . GLY A 1 17 ? -3.076 12.920 -4.371 1.00 0.00 17 GLY A CA 20
ATOM 36568 C C . GLY A 1 17 ? -3.501 14.143 -3.587 1.00 0.00 17 GLY A C 20
ATOM 36569 O O . GLY A 1 17 ? -3.212 14.257 -2.400 1.00 0.00 17 GLY A O 20
ATOM 36573 N N . THR A 1 18 ? -4.194 15.054 -4.243 1.00 0.00 18 THR A N 20
ATOM 36574 C CA . THR A 1 18 ? -4.664 16.267 -3.596 1.00 0.00 18 THR A CA 20
ATOM 36575 C C . THR A 1 18 ? -6.155 16.452 -3.851 1.00 0.00 18 THR A C 20
ATOM 36576 O O . THR A 1 18 ? -6.783 15.602 -4.478 1.00 0.00 18 THR A O 20
ATOM 36587 N N . GLU A 1 19 ? -6.728 17.541 -3.359 1.00 0.00 19 GLU A N 20
ATOM 36588 C CA . GLU A 1 19 ? -8.144 17.803 -3.579 1.00 0.00 19 GLU A CA 20
ATOM 36589 C C . GLU A 1 19 ? -8.370 18.252 -5.019 1.00 0.00 19 GLU A C 20
ATOM 36590 O O . GLU A 1 19 ? -9.392 17.940 -5.631 1.00 0.00 19 GLU A O 20
ATOM 36602 N N . GLU A 1 20 ? -7.397 18.984 -5.552 1.00 0.00 20 GLU A N 20
ATOM 36603 C CA . GLU A 1 20 ? -7.454 19.458 -6.928 1.00 0.00 20 GLU A CA 20
ATOM 36604 C C . GLU A 1 20 ? -7.278 18.278 -7.877 1.00 0.00 20 GLU A C 20
ATOM 36605 O O . GLU A 1 20 ? -7.997 18.142 -8.870 1.00 0.00 20 GLU A O 20
ATOM 36617 N N . ALA A 1 21 ? -6.326 17.418 -7.539 1.00 0.00 21 ALA A N 20
ATOM 36618 C CA . ALA A 1 21 ? -6.032 16.232 -8.322 1.00 0.00 21 ALA A CA 20
ATOM 36619 C C . ALA A 1 21 ? -6.204 14.987 -7.455 1.00 0.00 21 ALA A C 20
ATOM 36620 O O . ALA A 1 21 ? -5.234 14.480 -6.878 1.00 0.00 21 ALA A O 20
ATOM 36627 N N . PRO A 1 22 ? -7.441 14.483 -7.346 1.00 0.00 22 PRO A N 20
ATOM 36628 C CA . PRO A 1 22 ? -7.767 13.316 -6.529 1.00 0.00 22 PRO A CA 20
ATOM 36629 C C . PRO A 1 22 ? -7.422 12.006 -7.220 1.00 0.00 22 PRO A C 20
ATOM 36630 O O . PRO A 1 22 ? -7.803 11.779 -8.368 1.00 0.00 22 PRO A O 20
ATOM 36641 N N . LEU A 1 23 ? -6.711 11.147 -6.505 1.00 0.00 23 LEU A N 20
ATOM 36642 C CA . LEU A 1 23 ? -6.304 9.857 -7.040 1.00 0.00 23 LEU A CA 20
ATOM 36643 C C . LEU A 1 23 ? -7.484 8.891 -7.112 1.00 0.00 23 LEU A C 20
ATOM 36644 O O . LEU A 1 23 ? -8.494 9.083 -6.437 1.00 0.00 23 LEU A O 20
ATOM 36660 N N . LYS A 1 24 ? -7.338 7.853 -7.925 1.00 0.00 24 LYS A N 20
ATOM 36661 C CA . LYS A 1 24 ? -8.391 6.859 -8.116 1.00 0.00 24 LYS A CA 20
ATOM 36662 C C . LYS A 1 24 ? -8.645 6.034 -6.853 1.00 0.00 24 LYS A C 20
ATOM 36663 O O . LYS A 1 24 ? -9.754 6.026 -6.326 1.00 0.00 24 LYS A O 20
ATOM 36682 N N . THR A 1 25 ? -7.623 5.344 -6.366 1.00 0.00 25 THR A N 20
ATOM 36683 C CA . THR A 1 25 ? -7.780 4.510 -5.183 1.00 0.00 25 THR A CA 20
ATOM 36684 C C . THR A 1 25 ? -6.635 4.711 -4.195 1.00 0.00 25 THR A C 20
ATOM 36685 O O . THR A 1 25 ? -5.637 5.360 -4.514 1.00 0.00 25 THR A O 20
ATOM 36696 N N . VAL A 1 26 ? -6.783 4.132 -3.004 1.00 0.00 26 VAL A N 20
ATOM 36697 C CA . VAL A 1 26 ? -5.766 4.230 -1.959 1.00 0.00 26 VAL A CA 20
ATOM 36698 C C . VAL A 1 26 ? -4.444 3.617 -2.425 1.00 0.00 26 VAL A C 20
ATOM 36699 O O . VAL A 1 26 ? -3.369 4.035 -2.004 1.00 0.00 26 VAL A O 20
ATOM 36712 N N . LEU A 1 27 ? -4.536 2.641 -3.323 1.00 0.00 27 LEU A N 20
ATOM 36713 C CA . LEU A 1 27 ? -3.356 1.971 -3.852 1.00 0.00 27 LEU A CA 20
ATOM 36714 C C . LEU A 1 27 ? -2.463 2.968 -4.579 1.00 0.00 27 LEU A C 20
ATOM 36715 O O . LEU A 1 27 ? -1.239 2.914 -4.475 1.00 0.00 27 LEU A O 20
ATOM 36731 N N . GLN A 1 28 ? -3.093 3.903 -5.282 1.00 0.00 28 GLN A N 20
ATOM 36732 C CA . GLN A 1 28 ? -2.378 4.920 -6.038 1.00 0.00 28 GLN A CA 20
ATOM 36733 C C . GLN A 1 28 ? -1.683 5.911 -5.111 1.00 0.00 28 GLN A C 20
ATOM 36734 O O . GLN A 1 28 ? -0.801 6.658 -5.528 1.00 0.00 28 GLN A O 20
ATOM 36748 N N . ALA A 1 29 ? -2.095 5.933 -3.857 1.00 0.00 29 ALA A N 20
ATOM 36749 C CA . ALA A 1 29 ? -1.478 6.813 -2.882 1.00 0.00 29 ALA A CA 20
ATOM 36750 C C . ALA A 1 29 ? -0.217 6.161 -2.333 1.00 0.00 29 ALA A C 20
ATOM 36751 O O . ALA A 1 29 ? 0.707 6.833 -1.883 1.00 0.00 29 ALA A O 20
ATOM 36758 N N . ILE A 1 30 ? -0.183 4.838 -2.411 1.00 0.00 30 ILE A N 20
ATOM 36759 C CA . ILE A 1 30 ? 0.945 4.067 -1.919 1.00 0.00 30 ILE A CA 20
ATOM 36760 C C . ILE A 1 30 ? 2.008 3.890 -2.997 1.00 0.00 30 ILE A C 20
ATOM 36761 O O . ILE A 1 30 ? 3.201 3.870 -2.698 1.00 0.00 30 ILE A O 20
ATOM 36777 N N . VAL A 1 31 ? 1.572 3.760 -4.246 1.00 0.00 31 VAL A N 20
ATOM 36778 C CA . VAL A 1 31 ? 2.491 3.602 -5.375 1.00 0.00 31 VAL A CA 20
ATOM 36779 C C . VAL A 1 31 ? 3.485 4.764 -5.455 1.00 0.00 31 VAL A C 20
ATOM 36780 O O . VAL A 1 31 ? 4.604 4.609 -5.937 1.00 0.00 31 VAL A O 20
ATOM 36793 N N . LYS A 1 32 ? 3.055 5.919 -4.969 1.00 0.00 32 LYS A N 20
ATOM 36794 C CA . LYS A 1 32 ? 3.870 7.128 -4.982 1.00 0.00 32 LYS A CA 20
ATOM 36795 C C . LYS A 1 32 ? 4.894 7.131 -3.845 1.00 0.00 32 LYS A C 20
ATOM 36796 O O . LYS A 1 32 ? 5.891 7.850 -3.900 1.00 0.00 32 LYS A O 20
ATOM 36815 N N . LEU A 1 33 ? 4.654 6.322 -2.822 1.00 0.00 33 LEU A N 20
ATOM 36816 C CA . LEU A 1 33 ? 5.550 6.272 -1.670 1.00 0.00 33 LEU A CA 20
ATOM 36817 C C . LEU A 1 33 ? 6.313 4.954 -1.594 1.00 0.00 33 LEU A C 20
ATOM 36818 O O . LEU A 1 33 ? 7.145 4.765 -0.708 1.00 0.00 33 LEU A O 20
ATOM 36834 N N . ASP A 1 34 ? 6.017 4.043 -2.519 1.00 0.00 34 ASP A N 20
ATOM 36835 C CA . ASP A 1 34 ? 6.661 2.725 -2.560 1.00 0.00 34 ASP A CA 20
ATOM 36836 C C . ASP A 1 34 ? 6.417 1.961 -1.251 1.00 0.00 34 ASP A C 20
ATOM 36837 O O . ASP A 1 34 ? 7.248 1.176 -0.790 1.00 0.00 34 ASP A O 20
ATOM 36846 N N . GLY A 1 35 ? 5.265 2.208 -0.644 1.00 0.00 35 GLY A N 20
ATOM 36847 C CA . GLY A 1 35 ? 4.916 1.531 0.592 1.00 0.00 35 GLY A CA 20
ATOM 36848 C C . GLY A 1 35 ? 5.450 2.226 1.829 1.00 0.00 35 GLY A C 20
ATOM 36849 O O . GLY A 1 35 ? 5.129 1.836 2.951 1.00 0.00 35 GLY A O 20
ATOM 36853 N N . LYS A 1 36 ? 6.262 3.257 1.638 1.00 0.00 36 LYS A N 20
ATOM 36854 C CA . LYS A 1 36 ? 6.827 3.988 2.762 1.00 0.00 36 LYS A CA 20
ATOM 36855 C C . LYS A 1 36 ? 5.840 5.031 3.266 1.00 0.00 36 LYS A C 20
ATOM 36856 O O . LYS A 1 36 ? 5.897 6.199 2.883 1.00 0.00 36 LYS A O 20
ATOM 36875 N N . ILE A 1 37 ? 4.923 4.591 4.114 1.00 0.00 37 ILE A N 20
ATOM 36876 C CA . ILE A 1 37 ? 3.919 5.476 4.676 1.00 0.00 37 ILE A CA 20
ATOM 36877 C C . ILE A 1 37 ? 4.438 6.116 5.959 1.00 0.00 37 ILE A C 20
ATOM 36878 O O . ILE A 1 37 ? 4.331 5.536 7.044 1.00 0.00 37 ILE A O 20
ATOM 36894 N N . GLU A 1 38 ? 4.999 7.309 5.817 1.00 0.00 38 GLU A N 20
ATOM 36895 C CA . GLU A 1 38 ? 5.554 8.054 6.942 1.00 0.00 38 GLU A CA 20
ATOM 36896 C C . GLU A 1 38 ? 4.452 8.478 7.917 1.00 0.00 38 GLU A C 20
ATOM 36897 O O . GLU A 1 38 ? 3.271 8.543 7.555 1.00 0.00 38 GLU A O 20
ATOM 36909 N N . ALA A 1 39 ? 4.846 8.759 9.155 1.00 0.00 39 ALA A N 20
ATOM 36910 C CA . ALA A 1 39 ? 3.918 9.178 10.194 1.00 0.00 39 ALA A CA 20
ATOM 36911 C C . ALA A 1 39 ? 3.311 10.537 9.863 1.00 0.00 39 ALA A C 20
ATOM 36912 O O . ALA A 1 39 ? 2.214 10.866 10.313 1.00 0.00 39 ALA A O 20
ATOM 36919 N N . ASP A 1 40 ? 4.031 11.319 9.070 1.00 0.00 40 ASP A N 20
ATOM 36920 C CA . ASP A 1 40 ? 3.560 12.638 8.664 1.00 0.00 40 ASP A CA 20
ATOM 36921 C C . ASP A 1 40 ? 2.641 12.517 7.449 1.00 0.00 40 ASP A C 20
ATOM 36922 O O . ASP A 1 40 ? 1.856 13.418 7.141 1.00 0.00 40 ASP A O 20
ATOM 36931 N N . THR A 1 41 ? 2.703 11.374 6.789 1.00 0.00 41 THR A N 20
ATOM 36932 C CA . THR A 1 41 ? 1.893 11.140 5.612 1.00 0.00 41 THR A CA 20
ATOM 36933 C C . THR A 1 41 ? 0.556 10.513 5.982 1.00 0.00 41 THR A C 20
ATOM 36934 O O . THR A 1 41 ? 0.498 9.395 6.497 1.00 0.00 41 THR A O 20
ATOM 36945 N N . ARG A 1 42 ? -0.517 11.244 5.730 1.00 0.00 42 ARG A N 20
ATOM 36946 C CA . ARG A 1 42 ? -1.858 10.766 6.016 1.00 0.00 42 ARG A CA 20
ATOM 36947 C C . ARG A 1 42 ? -2.635 10.655 4.716 1.00 0.00 42 ARG A C 20
ATOM 36948 O O . ARG A 1 42 ? -2.537 11.527 3.852 1.00 0.00 42 ARG A O 20
ATOM 36969 N N . ILE A 1 43 ? -3.389 9.583 4.572 1.00 0.00 43 ILE A N 20
ATOM 36970 C CA . ILE A 1 43 ? -4.159 9.363 3.364 1.00 0.00 43 ILE A CA 20
ATOM 36971 C C . ILE A 1 43 ? -5.651 9.511 3.627 1.00 0.00 43 ILE A C 20
ATOM 36972 O O . ILE A 1 43 ? -6.190 8.945 4.580 1.00 0.00 43 ILE A O 20
ATOM 36988 N N . TRP A 1 44 ? -6.298 10.296 2.785 1.00 0.00 44 TRP A N 20
ATOM 36989 C CA . TRP A 1 44 ? -7.723 10.524 2.874 1.00 0.00 44 TRP A CA 20
ATOM 36990 C C . TRP A 1 44 ? -8.405 9.759 1.754 1.00 0.00 44 TRP A C 20
ATOM 36991 O O . TRP A 1 44 ? -7.869 9.658 0.650 1.00 0.00 44 TRP A O 20
ATOM 37012 N N . VAL A 1 45 ? -9.578 9.223 2.030 1.00 0.00 45 VAL A N 20
ATOM 37013 C CA . VAL A 1 45 ? -10.297 8.444 1.037 1.00 0.00 45 VAL A CA 20
ATOM 37014 C C . VAL A 1 45 ? -11.498 9.197 0.482 1.00 0.00 45 VAL A C 20
ATOM 37015 O O . VAL A 1 45 ? -11.723 10.358 0.824 1.00 0.00 45 VAL A O 20
ATOM 37028 N N . ASP A 1 46 ? -12.256 8.504 -0.363 1.00 0.00 46 ASP A N 20
ATOM 37029 C CA . ASP A 1 46 ? -13.449 9.046 -1.023 1.00 0.00 46 ASP A CA 20
ATOM 37030 C C . ASP A 1 46 ? -14.410 9.714 -0.038 1.00 0.00 46 ASP A C 20
ATOM 37031 O O . ASP A 1 46 ? -15.071 10.693 -0.371 1.00 0.00 46 ASP A O 20
ATOM 37040 N N . GLY A 1 47 ? -14.480 9.183 1.172 1.00 0.00 47 GLY A N 20
ATOM 37041 C CA . GLY A 1 47 ? -15.356 9.748 2.175 1.00 0.00 47 GLY A CA 20
ATOM 37042 C C . GLY A 1 47 ? -16.378 8.747 2.661 1.00 0.00 47 GLY A C 20
ATOM 37043 O O . GLY A 1 47 ? -16.535 7.677 2.072 1.00 0.00 47 GLY A O 20
ATOM 37047 N N . THR A 1 48 ? -17.072 9.085 3.733 1.00 0.00 48 THR A N 20
ATOM 37048 C CA . THR A 1 48 ? -18.078 8.199 4.286 1.00 0.00 48 THR A CA 20
ATOM 37049 C C . THR A 1 48 ? -19.467 8.838 4.218 1.00 0.00 48 THR A C 20
ATOM 37050 O O . THR A 1 48 ? -20.169 8.969 5.224 1.00 0.00 48 THR A O 20
ATOM 37061 N N . GLY A 1 49 ? -19.844 9.264 3.018 1.00 0.00 49 GLY A N 20
ATOM 37062 C CA . GLY A 1 49 ? -21.151 9.860 2.809 1.00 0.00 49 GLY A CA 20
ATOM 37063 C C . GLY A 1 49 ? -21.236 11.311 3.242 1.00 0.00 49 GLY A C 20
ATOM 37064 O O . GLY A 1 49 ? -21.180 12.212 2.407 1.00 0.00 49 GLY A O 20
ATOM 37068 N N . ASP A 1 50 ? -21.375 11.529 4.546 1.00 0.00 50 ASP A N 20
ATOM 37069 C CA . ASP A 1 50 ? -21.498 12.877 5.103 1.00 0.00 50 ASP A CA 20
ATOM 37070 C C . ASP A 1 50 ? -20.244 13.695 4.843 1.00 0.00 50 ASP A C 20
ATOM 37071 O O . ASP A 1 50 ? -20.310 14.852 4.434 1.00 0.00 50 ASP A O 20
ATOM 37080 N N . GLU A 1 51 ? -19.102 13.070 5.060 1.00 0.00 51 GLU A N 20
ATOM 37081 C CA . GLU A 1 51 ? -17.828 13.734 4.878 1.00 0.00 51 GLU A CA 20
ATOM 37082 C C . GLU A 1 51 ? -17.290 13.548 3.472 1.00 0.00 51 GLU A C 20
ATOM 37083 O O . GLU A 1 51 ? -17.447 12.485 2.867 1.00 0.00 51 GLU A O 20
ATOM 37095 N N . MET A 1 52 ? -16.644 14.593 2.973 1.00 0.00 52 MET A N 20
ATOM 37096 C CA . MET A 1 52 ? -16.068 14.585 1.637 1.00 0.00 52 MET A CA 20
ATOM 37097 C C . MET A 1 52 ? -14.742 13.843 1.646 1.00 0.00 52 MET A C 20
ATOM 37098 O O . MET A 1 52 ? -14.337 13.260 0.647 1.00 0.00 52 MET A O 20
ATOM 37112 N N . TRP A 1 53 ? -14.065 13.879 2.783 1.00 0.00 53 TRP A N 20
ATOM 37113 C CA . TRP A 1 53 ? -12.784 13.210 2.926 1.00 0.00 53 TRP A CA 20
ATOM 37114 C C . TRP A 1 53 ? -12.708 12.526 4.279 1.00 0.00 53 TRP A C 20
ATOM 37115 O O . TRP A 1 53 ? -13.003 13.135 5.304 1.00 0.00 53 TRP A O 20
ATOM 37136 N N . ASP A 1 54 ? -12.322 11.266 4.276 1.00 0.00 54 ASP A N 20
ATOM 37137 C CA . ASP A 1 54 ? -12.192 10.516 5.514 1.00 0.00 54 ASP A CA 20
ATOM 37138 C C . ASP A 1 54 ? -10.789 9.945 5.606 1.00 0.00 54 ASP A C 20
ATOM 37139 O O . ASP A 1 54 ? -10.069 9.911 4.609 1.00 0.00 54 ASP A O 20
ATOM 37148 N N . VAL A 1 55 ? -10.403 9.490 6.780 1.00 0.00 55 VAL A N 20
ATOM 37149 C CA . VAL A 1 55 ? -9.068 8.948 6.978 1.00 0.00 55 VAL A CA 20
ATOM 37150 C C . VAL A 1 55 ? -9.024 7.465 6.621 1.00 0.00 55 VAL A C 20
ATOM 37151 O O . VAL A 1 55 ? -9.938 6.705 6.949 1.00 0.00 55 VAL A O 20
ATOM 37164 N N . VAL A 1 56 ? -7.975 7.059 5.916 1.00 0.00 56 VAL A N 20
ATOM 37165 C CA . VAL A 1 56 ? -7.824 5.667 5.530 1.00 0.00 56 VAL A CA 20
ATOM 37166 C C . VAL A 1 56 ? -7.615 4.794 6.761 1.00 0.00 56 VAL A C 20
ATOM 37167 O O . VAL A 1 56 ? -6.804 5.104 7.637 1.00 0.00 56 VAL A O 20
ATOM 37180 N N . SER A 1 57 ? -8.369 3.717 6.832 1.00 0.00 57 SER A N 20
ATOM 37181 C CA . SER A 1 57 ? -8.266 2.798 7.948 1.00 0.00 57 SER A CA 20
ATOM 37182 C C . SER A 1 57 ? -6.940 2.051 7.875 1.00 0.00 57 SER A C 20
ATOM 37183 O O . SER A 1 57 ? -6.547 1.576 6.807 1.00 0.00 57 SER A O 20
ATOM 37191 N N . LYS A 1 58 ? -6.262 1.927 9.011 1.00 0.00 58 LYS A N 20
ATOM 37192 C CA . LYS A 1 58 ? -4.972 1.247 9.055 1.00 0.00 58 LYS A CA 20
ATOM 37193 C C . LYS A 1 58 ? -5.132 -0.239 8.755 1.00 0.00 58 LYS A C 20
ATOM 37194 O O . LYS A 1 58 ? -4.195 -0.894 8.305 1.00 0.00 58 LYS A O 20
ATOM 37213 N N . SER A 1 59 ? -6.326 -0.760 9.000 1.00 0.00 59 SER A N 20
ATOM 37214 C CA . SER A 1 59 ? -6.623 -2.159 8.739 1.00 0.00 59 SER A CA 20
ATOM 37215 C C . SER A 1 59 ? -6.642 -2.421 7.233 1.00 0.00 59 SER A C 20
ATOM 37216 O O . SER A 1 59 ? -6.283 -3.510 6.766 1.00 0.00 59 SER A O 20
ATOM 37224 N N . LYS A 1 60 ? -7.066 -1.410 6.485 1.00 0.00 60 LYS A N 20
ATOM 37225 C CA . LYS A 1 60 ? -7.135 -1.487 5.035 1.00 0.00 60 LYS A CA 20
ATOM 37226 C C . LYS A 1 60 ? -5.805 -1.059 4.422 1.00 0.00 60 LYS A C 20
ATOM 37227 O O . LYS A 1 60 ? -5.289 -1.705 3.512 1.00 0.00 60 LYS A O 20
ATOM 37246 N N . LEU A 1 61 ? -5.260 0.033 4.950 1.00 0.00 61 LEU A N 20
ATOM 37247 C CA . LEU A 1 61 ? -3.995 0.588 4.478 1.00 0.00 61 LEU A CA 20
ATOM 37248 C C . LEU A 1 61 ? -2.860 -0.428 4.606 1.00 0.00 61 LEU A C 20
ATOM 37249 O O . LEU A 1 61 ? -2.090 -0.625 3.668 1.00 0.00 61 LEU A O 20
ATOM 37265 N N . LYS A 1 62 ? -2.779 -1.085 5.761 1.00 0.00 62 LYS A N 20
ATOM 37266 C CA . LYS A 1 62 ? -1.732 -2.076 6.014 1.00 0.00 62 LYS A CA 20
ATOM 37267 C C . LYS A 1 62 ? -1.849 -3.253 5.047 1.00 0.00 62 LYS A C 20
ATOM 37268 O O . LYS A 1 62 ? -0.879 -3.970 4.800 1.00 0.00 62 LYS A O 20
ATOM 37287 N N . LYS A 1 63 ? -3.042 -3.447 4.504 1.00 0.00 63 LYS A N 20
ATOM 37288 C CA . LYS A 1 63 ? -3.283 -4.525 3.563 1.00 0.00 63 LYS A CA 20
ATOM 37289 C C . LYS A 1 63 ? -2.865 -4.093 2.163 1.00 0.00 63 LYS A C 20
ATOM 37290 O O . LYS A 1 63 ? -2.171 -4.824 1.456 1.00 0.00 63 LYS A O 20
ATOM 37309 N N . ALA A 1 64 ? -3.279 -2.888 1.781 1.00 0.00 64 ALA A N 20
ATOM 37310 C CA . ALA A 1 64 ? -2.962 -2.346 0.469 1.00 0.00 64 ALA A CA 20
ATOM 37311 C C . ALA A 1 64 ? -1.461 -2.127 0.307 1.00 0.00 64 ALA A C 20
ATOM 37312 O O . ALA A 1 64 ? -0.924 -2.286 -0.789 1.00 0.00 64 ALA A O 20
ATOM 37319 N N . THR A 1 65 ? -0.787 -1.769 1.398 1.00 0.00 65 THR A N 20
ATOM 37320 C CA . THR A 1 65 ? 0.653 -1.538 1.365 1.00 0.00 65 THR A CA 20
ATOM 37321 C C . THR A 1 65 ? 1.391 -2.797 0.912 1.00 0.00 65 THR A C 20
ATOM 37322 O O . THR A 1 65 ? 2.296 -2.738 0.073 1.00 0.00 65 THR A O 20
ATOM 37333 N N . LYS A 1 66 ? 0.984 -3.939 1.453 1.00 0.00 66 LYS A N 20
ATOM 37334 C CA . LYS A 1 66 ? 1.599 -5.206 1.102 1.00 0.00 66 LYS A CA 20
ATOM 37335 C C . LYS A 1 66 ? 1.215 -5.611 -0.312 1.00 0.00 66 LYS A C 20
ATOM 37336 O O . LYS A 1 66 ? 2.080 -5.920 -1.131 1.00 0.00 66 LYS A O 20
ATOM 37355 N N . GLN A 1 67 ? -0.084 -5.578 -0.595 1.00 0.00 67 GLN A N 20
ATOM 37356 C CA . GLN A 1 67 ? -0.601 -5.953 -1.906 1.00 0.00 67 GLN A CA 20
ATOM 37357 C C . GLN A 1 67 ? 0.064 -5.151 -3.017 1.00 0.00 67 GLN A C 20
ATOM 37358 O O . GLN A 1 67 ? 0.432 -5.701 -4.048 1.00 0.00 67 GLN A O 20
ATOM 37372 N N . TYR A 1 68 ? 0.232 -3.856 -2.800 1.00 0.00 68 TYR A N 20
ATOM 37373 C CA . TYR A 1 68 ? 0.856 -2.994 -3.794 1.00 0.00 68 TYR A CA 20
ATOM 37374 C C . TYR A 1 68 ? 2.267 -3.474 -4.131 1.00 0.00 68 TYR A C 20
ATOM 37375 O O . TYR A 1 68 ? 2.655 -3.524 -5.298 1.00 0.00 68 TYR A O 20
ATOM 37393 N N . HIS A 1 69 ? 3.025 -3.852 -3.113 1.00 0.00 69 HIS A N 20
ATOM 37394 C CA . HIS A 1 69 ? 4.392 -4.303 -3.323 1.00 0.00 69 HIS A CA 20
ATOM 37395 C C . HIS A 1 69 ? 4.438 -5.702 -3.908 1.00 0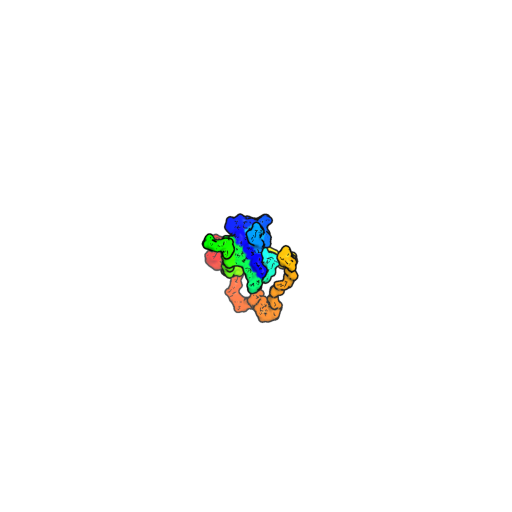.00 69 HIS A C 20
ATOM 37396 O O . HIS A 1 69 ? 5.440 -6.105 -4.493 1.00 0.00 69 HIS A O 20
ATOM 37411 N N . ILE A 1 70 ? 3.365 -6.441 -3.733 1.00 0.00 70 ILE A N 20
ATOM 37412 C CA . ILE A 1 70 ? 3.284 -7.791 -4.251 1.00 0.00 70 ILE A CA 20
ATOM 37413 C C . ILE A 1 70 ? 2.787 -7.794 -5.697 1.00 0.00 70 ILE A C 20
ATOM 37414 O O . ILE A 1 70 ? 3.313 -8.519 -6.544 1.00 0.00 70 ILE A O 20
ATOM 37430 N N . GLN A 1 71 ? 1.796 -6.960 -5.983 1.00 0.00 71 GLN A N 20
ATOM 37431 C CA . GLN A 1 71 ? 1.206 -6.907 -7.320 1.00 0.00 71 GLN A CA 20
ATOM 37432 C C . GLN A 1 71 ? 1.920 -5.919 -8.243 1.00 0.00 71 GLN A C 20
ATOM 37433 O O . GLN A 1 71 ? 2.448 -6.304 -9.287 1.00 0.00 71 GLN A O 20
ATOM 37447 N N . THR A 1 72 ? 1.962 -4.656 -7.838 1.00 0.00 72 THR A N 20
ATOM 37448 C CA . THR A 1 72 ? 2.574 -3.608 -8.645 1.00 0.00 72 THR A CA 20
ATOM 37449 C C . THR A 1 72 ? 4.096 -3.626 -8.551 1.00 0.00 72 THR A C 20
ATOM 37450 O O . THR A 1 72 ? 4.783 -3.656 -9.578 1.00 0.00 72 THR A O 20
ATOM 37461 N N . LYS A 1 73 ? 4.608 -3.651 -7.316 1.00 0.00 73 LYS A N 20
ATOM 37462 C CA . LYS A 1 73 ? 6.047 -3.649 -7.041 1.00 0.00 73 LYS A CA 20
ATOM 37463 C C . LYS A 1 73 ? 6.789 -2.656 -7.936 1.00 0.00 73 LYS A C 20
ATOM 37464 O O . LYS A 1 73 ? 7.667 -3.041 -8.713 1.00 0.00 73 LYS A O 20
ATOM 37483 N N . LYS A 1 74 ? 6.402 -1.388 -7.836 1.00 0.00 74 LYS A N 20
ATOM 37484 C CA . LYS A 1 74 ? 7.010 -0.315 -8.618 1.00 0.00 74 LYS A CA 20
ATOM 37485 C C . LYS A 1 74 ? 6.479 1.036 -8.166 1.00 0.00 74 LYS A C 20
ATOM 37486 O O . LYS A 1 74 ? 5.285 1.180 -7.903 1.00 0.00 74 LYS A O 20
ATOM 37505 N N . GLN A 1 75 ? 7.365 2.012 -8.065 1.00 0.00 75 GLN A N 20
ATOM 37506 C CA . GLN A 1 75 ? 6.974 3.352 -7.664 1.00 0.00 75 GLN A CA 20
ATOM 37507 C C . GLN A 1 75 ? 6.564 4.155 -8.892 1.00 0.00 75 GLN A C 20
ATOM 37508 O O . GLN A 1 75 ? 7.312 4.231 -9.869 1.00 0.00 75 GLN A O 20
ATOM 37522 N N . GLU A 1 76 ? 5.376 4.736 -8.848 1.00 0.00 76 GLU A N 20
ATOM 37523 C CA . GLU A 1 76 ? 4.874 5.525 -9.960 1.00 0.00 76 GLU A CA 20
ATOM 37524 C C . GLU A 1 76 ? 4.105 6.737 -9.446 1.00 0.00 76 GLU A C 20
ATOM 37525 O O . GLU A 1 76 ? 4.080 6.993 -8.242 1.00 0.00 76 GLU A O 20
ATOM 37537 N N . LYS A 1 77 ? 3.471 7.467 -10.366 1.00 0.00 77 LYS A N 20
ATOM 37538 C CA . LYS A 1 77 ? 2.712 8.673 -10.028 1.00 0.00 77 LYS A CA 20
ATOM 37539 C C . LYS A 1 77 ? 3.580 9.654 -9.246 1.00 0.00 77 LYS A C 20
ATOM 37540 O O . LYS A 1 77 ? 3.211 10.094 -8.157 1.00 0.00 77 LYS A O 20
ATOM 37559 N N . ALA A 1 78 ? 4.736 9.985 -9.816 1.00 0.00 78 ALA A N 20
ATOM 37560 C CA . ALA A 1 78 ? 5.681 10.906 -9.191 1.00 0.00 78 ALA A CA 20
ATOM 37561 C C . ALA A 1 78 ? 5.008 12.225 -8.804 1.00 0.00 78 ALA A C 20
ATOM 37562 O O . ALA A 1 78 ? 4.127 12.710 -9.519 1.00 0.00 78 ALA A O 20
ATOM 37569 N N . PRO A 1 79 ? 5.403 12.816 -7.660 1.00 0.00 79 PRO A N 20
ATOM 37570 C CA . PRO A 1 79 ? 4.834 14.079 -7.182 1.00 0.00 79 PRO A CA 20
ATOM 37571 C C . PRO A 1 79 ? 5.252 15.271 -8.042 1.00 0.00 79 PRO A C 20
ATOM 37572 O O . PRO A 1 79 ? 6.131 16.049 -7.668 1.00 0.00 79 PRO A O 20
ATOM 37583 N N . HIS A 1 80 ? 4.632 15.399 -9.203 1.00 0.00 80 HIS A N 20
ATOM 37584 C CA . HIS A 1 80 ? 4.926 16.502 -10.103 1.00 0.00 80 HIS A CA 20
ATOM 37585 C C . HIS A 1 80 ? 4.055 17.700 -9.753 1.00 0.00 80 HIS A C 20
ATOM 37586 O O . HIS A 1 80 ? 2.924 17.812 -10.225 1.00 0.00 80 HIS A O 20
ATOM 37601 N N . GLU A 1 81 ? 4.586 18.578 -8.921 1.00 0.00 81 GLU A N 20
ATOM 37602 C CA . GLU A 1 81 ? 3.862 19.768 -8.505 1.00 0.00 81 GLU A CA 20
ATOM 37603 C C . GLU A 1 81 ? 3.853 20.811 -9.625 1.00 0.00 81 GLU A C 20
ATOM 37604 O O . GLU A 1 81 ? 4.605 20.705 -10.602 1.00 0.00 81 GLU A O 20
ATOM 37616 N N . LYS A 1 82 ? 2.983 21.799 -9.483 1.00 0.00 82 LYS A N 20
ATOM 37617 C CA . LYS A 1 82 ? 2.846 22.867 -10.458 1.00 0.00 82 LYS A CA 20
ATOM 37618 C C . LYS A 1 82 ? 3.918 23.929 -10.246 1.00 0.00 82 LYS A C 20
ATOM 37619 O O . LYS A 1 82 ? 4.237 24.282 -9.112 1.00 0.00 82 LYS A O 20
ATOM 37638 N N . ILE A 1 83 ? 4.469 24.436 -11.339 1.00 0.00 83 ILE A N 20
ATOM 37639 C CA . ILE A 1 83 ? 5.503 25.456 -11.267 1.00 0.00 83 ILE A CA 20
ATOM 37640 C C . ILE A 1 83 ? 4.928 26.826 -11.604 1.00 0.00 83 ILE A C 20
ATOM 37641 O O . ILE A 1 83 ? 3.842 26.929 -12.177 1.00 0.00 83 ILE A O 20
ATOM 37657 N N . VAL A 1 84 ? 5.658 27.872 -11.250 1.00 0.00 84 VAL A N 20
ATOM 37658 C CA . VAL A 1 84 ? 5.220 29.233 -11.510 1.00 0.00 84 VAL A CA 20
ATOM 37659 C C . VAL A 1 84 ? 6.388 30.074 -12.027 1.00 0.00 84 VAL A C 20
ATOM 37660 O O . VAL A 1 84 ? 7.548 29.788 -11.728 1.00 0.00 84 VAL A O 20
ATOM 37673 N N . SER A 1 85 ? 6.083 31.088 -12.824 1.00 0.00 85 SER A N 20
ATOM 37674 C CA . SER A 1 85 ? 7.104 31.964 -13.375 1.00 0.00 85 SER A CA 20
ATOM 37675 C C . SER A 1 85 ? 6.560 33.379 -13.525 1.00 0.00 85 SER A C 20
ATOM 37676 O O . SER A 1 85 ? 5.351 33.576 -13.649 1.00 0.00 85 SER A O 20
ATOM 37684 N N . TYR A 1 86 ? 7.452 34.360 -13.496 1.00 0.00 86 TYR A N 20
ATOM 37685 C CA . TYR A 1 86 ? 7.061 35.756 -13.629 1.00 0.00 86 TYR A CA 20
ATOM 37686 C C . TYR A 1 86 ? 7.012 36.146 -15.102 1.00 0.00 86 TYR A C 20
ATOM 37687 O O . TYR A 1 86 ? 7.961 36.719 -15.636 1.00 0.00 86 TYR A O 20
ATOM 37705 N N . GLU A 1 87 ? 5.906 35.815 -15.753 1.00 0.00 87 GLU A N 20
ATOM 37706 C CA . GLU A 1 87 ? 5.723 36.115 -17.166 1.00 0.00 87 GLU A CA 20
ATOM 37707 C C . GLU A 1 87 ? 5.239 37.551 -17.360 1.00 0.00 87 GLU A C 20
ATOM 37708 O O . GLU A 1 87 ? 4.470 38.069 -16.543 1.00 0.00 87 GLU A O 20
ATOM 37720 N N . ASN A 1 88 ? 5.695 38.166 -18.453 1.00 0.00 88 ASN A N 20
ATOM 37721 C CA . ASN A 1 88 ? 5.345 39.542 -18.820 1.00 0.00 88 ASN A CA 20
ATOM 37722 C C . ASN A 1 88 ? 5.890 40.552 -17.810 1.00 0.00 88 ASN A C 20
ATOM 37723 O O . ASN A 1 88 ? 6.869 41.244 -18.082 1.00 0.00 88 ASN A O 20
ATOM 37734 N N . GLY A 1 89 ? 5.259 40.627 -16.646 1.00 0.00 89 GLY A N 20
ATOM 37735 C CA . GLY A 1 89 ? 5.690 41.559 -15.623 1.00 0.00 89 GLY A CA 20
ATOM 37736 C C . GLY A 1 89 ? 5.276 42.984 -15.926 1.00 0.00 89 GLY A C 20
ATOM 37737 O O . GLY A 1 89 ? 6.100 43.898 -15.897 1.00 0.00 89 GLY A O 20
ATOM 37741 N N . ASP A 1 90 ? 3.991 43.177 -16.201 1.00 0.00 90 ASP A N 20
ATOM 37742 C CA . ASP A 1 90 ? 3.467 44.504 -16.518 1.00 0.00 90 ASP A CA 20
ATOM 37743 C C . ASP A 1 90 ? 3.142 45.273 -15.243 1.00 0.00 90 ASP A C 20
ATOM 37744 O O . ASP A 1 90 ? 1.993 45.655 -15.008 1.00 0.00 90 ASP A O 20
ATOM 37753 N N . ASN A 1 91 ? 4.167 45.472 -14.416 1.00 0.00 91 ASN A N 20
ATOM 37754 C CA . ASN A 1 91 ? 4.029 46.193 -13.151 1.00 0.00 91 ASN A CA 20
ATOM 37755 C C . ASN A 1 91 ? 3.022 45.490 -12.236 1.00 0.00 91 ASN A C 20
ATOM 37756 O O . ASN A 1 91 ? 2.839 44.275 -12.340 1.00 0.00 91 ASN A O 20
ATOM 37767 N N . VAL A 1 92 ? 2.393 46.267 -11.344 1.00 0.00 92 VAL A N 20
ATOM 37768 C CA . VAL A 1 92 ? 1.391 45.784 -10.379 1.00 0.00 92 VAL A CA 20
ATOM 37769 C C . VAL A 1 92 ? 1.828 44.511 -9.642 1.00 0.00 92 VAL A C 20
ATOM 37770 O O . VAL A 1 92 ? 3.009 44.158 -9.634 1.00 0.00 92 VAL A O 20
ATOM 37783 N N . ASN A 1 93 ? 0.868 43.863 -8.976 1.00 0.00 93 ASN A N 20
ATOM 37784 C CA . ASN A 1 93 ? 1.121 42.632 -8.219 1.00 0.00 93 ASN A CA 20
ATOM 37785 C C . ASN A 1 93 ? 2.210 42.849 -7.166 1.00 0.00 93 ASN A C 20
ATOM 37786 O O . ASN A 1 93 ? 2.966 41.938 -6.829 1.00 0.00 93 ASN A O 20
ATOM 37797 N N . LEU A 1 94 ? 2.279 44.066 -6.647 1.00 0.00 94 LEU A N 20
ATOM 37798 C CA . LEU A 1 94 ? 3.269 44.411 -5.641 1.00 0.00 94 LEU A CA 20
ATOM 37799 C C . LEU A 1 94 ? 2.644 44.395 -4.256 1.00 0.00 94 LEU A C 20
ATOM 37800 O O . LEU A 1 94 ? 1.616 45.030 -4.024 1.00 0.00 94 LEU A O 20
ATOM 37816 N N . SER A 1 95 ? 3.259 43.661 -3.344 1.00 0.00 95 SER A N 20
ATOM 37817 C CA . SER A 1 95 ? 2.767 43.563 -1.978 1.00 0.00 95 SER A CA 20
ATOM 37818 C C . SER A 1 95 ? 3.301 44.717 -1.133 1.00 0.00 95 SER A C 20
ATOM 37819 O O . SER A 1 95 ? 3.971 44.503 -0.125 1.00 0.00 95 SER A O 20
ATOM 37827 N N . GLU A 1 96 ? 2.997 45.934 -1.559 1.00 0.00 96 GLU A N 20
ATOM 37828 C CA . GLU A 1 96 ? 3.445 47.128 -0.861 1.00 0.00 96 GLU A CA 20
ATOM 37829 C C . GLU A 1 96 ? 2.252 48.021 -0.544 1.00 0.00 96 GLU A C 20
ATOM 37830 O O . GLU A 1 96 ? 1.228 47.971 -1.231 1.00 0.00 96 GLU A O 20
ATOM 37842 N N . ALA A 1 97 ? 2.380 48.832 0.494 1.00 0.00 97 ALA A N 20
ATOM 37843 C CA . ALA A 1 97 ? 1.306 49.723 0.902 1.00 0.00 97 ALA A CA 20
ATOM 37844 C C . ALA A 1 97 ? 1.650 51.178 0.606 1.00 0.00 97 ALA A C 20
ATOM 37845 O O . ALA A 1 97 ? 2.804 51.586 0.690 1.00 0.00 97 ALA A O 20
ATOM 37852 N N . ILE A 1 98 ? 0.635 51.957 0.260 1.00 0.00 98 ILE A N 20
ATOM 37853 C CA . ILE A 1 98 ? 0.818 53.370 -0.039 1.00 0.00 98 ILE A CA 20
ATOM 37854 C C . ILE A 1 98 ? -0.053 54.204 0.888 1.00 0.00 98 ILE A C 20
ATOM 37855 O O . ILE A 1 98 ? -0.444 55.322 0.564 1.00 0.00 98 ILE A O 20
ATOM 37871 N N . ASN A 1 99 ? -0.353 53.635 2.047 1.00 0.00 99 ASN A N 20
ATOM 37872 C CA . ASN A 1 99 ? -1.189 54.296 3.037 1.00 0.00 99 ASN A CA 20
ATOM 37873 C C . ASN A 1 99 ? -0.955 53.667 4.406 1.00 0.00 99 ASN A C 20
ATOM 37874 O O . ASN A 1 99 ? -0.381 52.578 4.499 1.00 0.00 99 ASN A O 20
ATOM 37885 N N . VAL A 1 100 ? -1.401 54.346 5.457 1.00 0.00 100 VAL A N 20
ATOM 37886 C CA . VAL A 1 100 ? -1.244 53.863 6.826 1.00 0.00 100 VAL A CA 20
ATOM 37887 C C . VAL A 1 100 ? -2.200 52.703 7.115 1.00 0.00 100 VAL A C 20
ATOM 37888 O O . VAL A 1 100 ? -3.150 52.831 7.885 1.00 0.00 100 VAL A O 20
ATOM 37901 N N . GLN A 1 101 ? -1.925 51.566 6.491 1.00 0.00 101 GLN A N 20
ATOM 37902 C CA . GLN A 1 101 ? -2.747 50.371 6.652 1.00 0.00 101 GLN A CA 20
ATOM 37903 C C . GLN A 1 101 ? -2.685 49.840 8.079 1.00 0.00 101 GLN A C 20
ATOM 37904 O O . GLN A 1 101 ? -3.648 49.266 8.580 1.00 0.00 101 GLN A O 20
ATOM 37918 N N . LEU A 1 102 ? -1.554 50.045 8.735 1.00 0.00 102 LEU A N 20
ATOM 37919 C CA . LEU A 1 102 ? -1.372 49.577 10.101 1.00 0.00 102 LEU A CA 20
ATOM 37920 C C . LEU A 1 102 ? -1.697 50.687 11.096 1.00 0.00 102 LEU A C 20
ATOM 37921 O O . LEU A 1 102 ? -1.016 50.843 12.110 1.00 0.00 102 LEU A O 20
ATOM 37937 N N . THR A 1 103 ? -2.744 51.454 10.786 1.00 0.00 103 THR A N 20
ATOM 37938 C CA . THR A 1 103 ? -3.196 52.567 11.624 1.00 0.00 103 THR A CA 20
ATOM 37939 C C . THR A 1 103 ? -2.212 53.739 11.569 1.00 0.00 103 THR A C 20
ATOM 37940 O O . THR A 1 103 ? -2.533 54.807 11.048 1.00 0.00 103 THR A O 20
ATOM 37951 N N . LEU A 1 104 ? -1.015 53.532 12.092 1.00 0.00 104 LEU A N 20
ATOM 37952 C CA . LEU A 1 104 ? 0.009 54.560 12.094 1.00 0.00 104 LEU A CA 20
ATOM 37953 C C . LEU A 1 104 ? 1.319 53.980 11.586 1.00 0.00 104 LEU A C 20
ATOM 37954 O O . LEU A 1 104 ? 1.860 53.037 12.160 1.00 0.00 104 LEU A O 20
ATOM 37970 N N . ASP A 1 105 ? 1.815 54.526 10.488 1.00 0.00 105 ASP A N 20
ATOM 37971 C CA . ASP A 1 105 ? 3.061 54.046 9.911 1.00 0.00 105 ASP A CA 20
ATOM 37972 C C . ASP A 1 105 ? 4.248 54.807 10.487 1.00 0.00 105 ASP A C 20
ATOM 37973 O O . ASP A 1 105 ? 5.403 54.419 10.300 1.00 0.00 105 ASP A O 20
ATOM 37982 N N . THR A 1 106 ? 3.953 55.885 11.198 1.00 0.00 106 THR A N 20
ATOM 37983 C CA . THR A 1 106 ? 4.979 56.709 11.816 1.00 0.00 106 THR A CA 20
ATOM 37984 C C . THR A 1 106 ? 5.618 55.985 13.001 1.00 0.00 106 THR A C 20
ATOM 37985 O O . THR A 1 106 ? 5.233 56.185 14.153 1.00 0.00 106 THR A O 20
ATOM 37996 N N . LYS A 1 107 ? 6.585 55.129 12.703 1.00 0.00 107 LYS A N 20
ATOM 37997 C CA . LYS A 1 107 ? 7.281 54.361 13.724 1.00 0.00 107 LYS A CA 20
ATOM 37998 C C . LYS A 1 107 ? 8.607 55.025 14.063 1.00 0.00 107 LYS A C 20
ATOM 37999 O O . LYS A 1 107 ? 9.225 55.661 13.209 1.00 0.00 107 LYS A O 20
ATOM 38018 N N . LEU A 1 108 ? 9.033 54.884 15.307 1.00 0.00 108 LEU A N 20
ATOM 38019 C CA . LEU A 1 108 ? 10.293 55.457 15.748 1.00 0.00 108 LEU A CA 20
ATOM 38020 C C . LEU A 1 108 ? 11.442 54.535 15.352 1.00 0.00 108 LEU A C 20
ATOM 38021 O O . LEU A 1 108 ? 11.425 53.344 15.672 1.00 0.00 108 LEU A O 20
ATOM 38037 N N . PRO A 1 109 ? 12.441 55.064 14.629 1.00 0.00 109 PRO A N 20
ATOM 38038 C CA . PRO A 1 109 ? 13.594 54.277 14.186 1.00 0.00 109 PRO A CA 20
ATOM 38039 C C . PRO A 1 109 ? 14.475 53.838 15.339 1.00 0.00 109 PRO A C 20
ATOM 38040 O O . PRO A 1 109 ? 14.628 54.555 16.331 1.00 0.00 109 PRO A O 20
ATOM 38051 N N . GLU A 1 110 ? 15.028 52.639 15.193 1.00 0.00 110 GLU A N 20
ATOM 38052 C CA . GLU A 1 110 ? 15.931 52.054 16.174 1.00 0.00 110 GLU A CA 20
ATOM 38053 C C . GLU A 1 110 ? 15.368 52.113 17.595 1.00 0.00 110 GLU A C 20
ATOM 38054 O O . GLU A 1 110 ? 16.114 52.286 18.561 1.00 0.00 110 GLU A O 20
ATOM 38066 N N . ALA A 1 111 ? 14.057 51.923 17.722 1.00 0.00 111 ALA A N 20
ATOM 38067 C CA . ALA A 1 111 ? 13.396 51.956 19.025 1.00 0.00 111 ALA A CA 20
ATOM 38068 C C . ALA A 1 111 ? 13.593 50.653 19.789 1.00 0.00 111 ALA A C 20
ATOM 38069 O O . ALA A 1 111 ? 12.660 50.129 20.398 1.00 0.00 111 ALA A O 20
ATOM 38076 N N . LYS A 1 112 ? 14.805 50.133 19.751 1.00 0.00 112 LYS A N 20
ATOM 38077 C CA . LYS A 1 112 ? 15.129 48.904 20.446 1.00 0.00 112 LYS A CA 20
ATOM 38078 C C . LYS A 1 112 ? 16.636 48.704 20.476 1.00 0.00 112 LYS A C 20
ATOM 38079 O O . LYS A 1 112 ? 17.254 48.710 21.540 1.00 0.00 112 LYS A O 20
ATOM 38098 N N . GLU A 1 113 ? 17.222 48.537 19.294 1.00 0.00 113 GLU A N 20
ATOM 38099 C CA . GLU A 1 113 ? 18.656 48.327 19.174 1.00 0.00 113 GLU A CA 20
ATOM 38100 C C . GLU A 1 113 ? 19.102 48.421 17.718 1.00 0.00 113 GLU A C 20
ATOM 38101 O O . GLU A 1 113 ? 18.587 47.710 16.852 1.00 0.00 113 GLU A O 20
ATOM 38113 N N . LEU A 1 114 ? 20.034 49.326 17.451 1.00 0.00 114 LEU A N 20
ATOM 38114 C CA . LEU A 1 114 ? 20.576 49.481 16.109 1.00 0.00 114 LEU A CA 20
ATOM 38115 C C . LEU A 1 114 ? 21.459 48.278 15.805 1.00 0.00 114 LEU A C 20
ATOM 38116 O O . LEU A 1 114 ? 21.303 47.606 14.788 1.00 0.00 114 LEU A O 20
ATOM 38132 N N . HIS A 1 115 ? 22.380 48.003 16.717 1.00 0.00 115 HIS A N 20
ATOM 38133 C CA . HIS A 1 115 ? 23.265 46.863 16.582 1.00 0.00 115 HIS A CA 20
ATOM 38134 C C . HIS A 1 115 ? 22.675 45.700 17.360 1.00 0.00 115 HIS A C 20
ATOM 38135 O O . HIS A 1 115 ? 22.750 45.671 18.588 1.00 0.00 115 HIS A O 20
ATOM 38150 N N . HIS A 1 116 ? 22.084 44.758 16.636 1.00 0.00 116 HIS A N 20
ATOM 38151 C CA . HIS A 1 116 ? 21.458 43.588 17.247 1.00 0.00 116 HIS A CA 20
ATOM 38152 C C . HIS A 1 116 ? 22.424 42.867 18.180 1.00 0.00 116 HIS A C 20
ATOM 38153 O O . HIS A 1 116 ? 23.637 42.840 17.941 1.00 0.00 116 HIS A O 20
ATOM 38168 N N . HIS A 1 117 ? 21.880 42.306 19.248 1.00 0.00 117 HIS A N 20
ATOM 38169 C CA . HIS A 1 117 ? 22.677 41.595 20.239 1.00 0.00 117 HIS A CA 20
ATOM 38170 C C . HIS A 1 117 ? 21.890 40.432 20.832 1.00 0.00 117 HIS A C 20
ATOM 38171 O O . HIS A 1 117 ? 20.667 40.488 20.924 1.00 0.00 117 HIS A O 20
ATOM 38186 N N . HIS A 1 118 ? 22.595 39.383 21.232 1.00 0.00 118 HIS A N 20
ATOM 38187 C CA . HIS A 1 118 ? 21.946 38.226 21.831 1.00 0.00 118 HIS A CA 20
ATOM 38188 C C . HIS A 1 118 ? 22.805 37.648 22.951 1.00 0.00 118 HIS A C 20
ATOM 38189 O O . HIS A 1 118 ? 23.209 36.489 22.918 1.00 0.00 118 HIS A O 20
ATOM 38204 N N . HIS A 1 119 ? 23.105 38.483 23.933 1.00 0.00 119 HIS A N 20
ATOM 38205 C CA . HIS A 1 119 ? 23.873 38.056 25.093 1.00 0.00 119 HIS A CA 20
ATOM 38206 C C . HIS A 1 119 ? 22.897 37.887 26.246 1.00 0.00 119 HIS A C 20
ATOM 38207 O O . HIS A 1 119 ? 23.267 37.872 27.422 1.00 0.00 119 HIS A O 20
ATOM 38222 N N . HIS A 1 120 ? 21.637 37.780 25.862 1.00 0.00 120 HIS A N 20
ATOM 38223 C CA . HIS A 1 120 ? 20.524 37.619 26.769 1.00 0.00 120 HIS A CA 20
ATOM 38224 C C . HIS A 1 120 ? 19.322 37.190 25.944 1.00 0.00 120 HIS A C 20
ATOM 38225 O O . HIS A 1 120 ? 19.373 37.390 24.705 1.00 0.00 120 HIS A O 20
#

Nearest PDB structures (foldseek):
  8fa3-assembly1_A  TM=6.259E-01  e=1.030E-16  Schistosoma japonicum
  4zya-assembly1_B  TM=7.601E-01  e=1.074E-05  Homo sapiens
  8fa3-assembly1_A  TM=1.008E+00  e=6.381E-25  Schistosoma japonicum
  4zya-assembly1_B  TM=7.813E-01  e=3.784E-05  Homo sapiens
  6qc8-assembly1_V2  TM=1.812E-01  e=9.637E+00  Ovis aries

Foldseek 3Di:
DEFAAACVVLAQPQALRDPRRHHNAVLSVLLQVLLPQDPVYWYWYCDDVVDRTHTDDCVVSVVSSVVSCVPVVHRDSHNDDDDDDDPPCPDDPDPDDPDPPVVDPPDDPCPDHPDDDDPD

Sequence (120 aa):
MQIYTSEKRGSDTAGNGTEEAPLKTVLQAIVKLDGKIEADTRIWVDGTGDEMWDVVSKSKLKKATKQYHIQTKKQEKAPHEKIVSYENGDNVNLSEAINVQLTLDTKLPEAKELHHHHHHMQIYTSEKRGSDTAGNGTEEAPLKTVLQAIVKLDGKIEADTRIWVDGTGDEMWDVVSKSKLKKATKQYHIQTKKQEKAPHEKIVSYENGDNVNLSEAINVQLTLDTKLPEAKELHHHHHHMQIYTSEKRGSDTAGNGTEEAPLKTVLQAIVKLDGKIEADTRIWVDGTGDEMWDVVSKSKLKKATKQYHIQTKKQEKAPHEKIVSYENGDNVNLSEAINVQLTLDTKLPEAKELHHHHHHMQIYTSEKRGSDTAGNGTEEAPLKTVLQAIVKLDGKIEADTRIWVDGTGDEMWDVVSKSKLKKATKQYHIQTKKQEKAPHEKIVSYENGDNVNLSEAINVQLTLDTKLPEAKELHHHHHHMQIYTSEKRGSDTAGNGTEEAPLKTVLQAIVKLDGKIEADTRIWVDGTGDEMWDVVSKSKLKKATKQYHIQTKKQEKAPHEKIVSYENGDNVNLSEAINVQLTLDTKLPEAKELHHHHHHMQIYTSEKRGSDTAGNGTEEAPLKTVLQAIVKLDGKIEADTRIWVDGTGDEMWDVVSKSKLKKATKQYHIQTKKQEKAPHEKIVSYENGDNVNLSEAINVQLTLDTKLPEAKELHHHHHHMQIYTSEKRGSDTAGNGTEEAPLKTVLQAIVKLDGKIEADTRIWVDGTGDEMWDVVSKSKLKKATKQYHIQTKKQEKAPHEKIVSYENGDNVNLSEAINVQLTLDTKLPEAKELHHHHHHMQIYTSEKRGSDTAGNGTEEAPLKTVLQAIVKLDGKIEADTRIWVDGTGDEMWDVVSKSKLKKATKQYHIQTKKQEKAPHEKIVSYENGDNVNLSEAINVQLTLDTKLPEAKELHHHHHHMQIYTSEKRGSDTAGNGTEEAPLKTVLQAIVKLDGKIEADTRIWVDGTGDEMWDVVSKSKLKKATKQYHIQTKKQEKAPHEKIVSYENGDNVNLSEAINVQLTLDTKLPEAKELHHHHHHMQIYTSEKRGSDTAGNGTEEAPLKTVLQAIVKLDGKIEADTRIWVDGTGDEMWDVVSKSKLKKATKQYHIQTKKQEKAPHEKIVSYENGDNVNLSEAINVQLTLDTKLPEAKELHHHHHHMQIYTSEKRGSDTAGNGTEEAPLKTVLQAIVKLDGKIEADTRIWVDGTGDEMWDVVSKSKLKKATKQYHIQTKKQEKAPHEKIVSYENGDNVNLSEAINVQLTLDTKLPEAKELHHHHHHMQIYTSEKRGSDTAGNGTEEAPLKTVLQAIVKLDGKIEADTRIWVDGTGDEMWDVVSKSKLKKATKQYHIQTKKQEKAPHEKIVSYENGDNVNLSEAINVQLTLDTKLPEAKELHHHHHHMQIYTSEKRGSDTAGNGTEEAPLKTVLQAIVKLDGKIEADTRIWVDGTGDEMWDVVSKSKLKKATKQYHIQTKKQEKAPHEKIVSYENGDNVNLSEAINVQLTLDTKLPEAKELHHHHHHMQIYTSEKRGSDTAGNGTEEAPLKTVLQAIVKLDGKIEADTRIWVDGTGDEMWDVVSKSKLKKATKQYHIQTKKQEKAPHEKIVSYENGDNVNLSEAINVQLTLDTKLPEAKELHHHHHHMQIYTSEKRGSDTAGNGTEEAPLKTVLQAIVKLDGKIEADTRIWVDGTGDEMWDVVSKSKLKKATKQYHIQTKKQEKAPHEKIVSYENGDNVNLSEAINVQLTLDTKLPEAKELHHHHHHMQIYTSEKRGSDTAGNGTEEAPLKTVLQAIVKLDGKIEADTRIWVDGTGDEMWDVVSKSKLKKATKQYHIQTKKQEKAPHEKIVSYENGDNVNLSEAINVQLTLDTKLPEAKELHHHHHHMQIYTSEKRGSDTAGNGTEEAPLKTVLQAIVKLDGKIEADTRIWVDGTGDEMWDVVSKSKLKKATKQYHIQTKKQEKAPHEKIVSYENGDNVNLSEAINVQLTLDTKLPEAKELHHHHHHMQIYTSEKRGSDTAGNGTEEAPLKTVLQAIVKLDGKIEADTRIWVDGTGDEMWDVVSKSKLKKATKQYHIQTKKQEKAPHEKIVSYENGDNVNLSEAINVQLTLDTKLPEAKELHHHHHHMQIYTSEKRGSDTAGNGTEEAPLKTVLQAIVKLDGKIEADTRIWVDGTGDEMWDVVSKSKLKKATKQYHIQTKKQEKAPHEKIVSYENGDNVNLSEAINVQLTLDTKLPEAKELHHHHHHMQIYTSEKRGSDTAGNGTEEAPLKTVLQAIVKLDGKIEADTRIWVDGTGDEMWDVVSKSKLKKATKQYHIQTKKQEKAPHEKIVSYENGDNVNLSEAINVQLTLDTKLPEAKELHHHHHH

Organism: Schistosoma japonicum (NCBI:txid6182)

Radius of gyration: 17.53 Å; Cα contacts (8 Å, |Δi|>4): 147; chains: 1; bounding box: 40×47×28 Å

Secondary structure (DSSP, 8-state):
-EEEB-TTTT-STT-SSSSSS-BSSTHHHHTTTTT---TT-EEEES--SSSS-EEPPHHHHHHHHHHHHHHT--S----BTTTB---------SSSTTTTTS--S---TT--TTTTTS--